Protein 8R5I (pdb70)

Secondary structure (DSSP, 8-state):
---GGGS--TTSS-TTHHHHHHHHHTGGGS-TT----GGGGS----HHHHHH-GGGGGGS-HHHHHHHHHHHHHHHHHHHH-SSPPS--EEEETTEEEEP---EEEETTS-SSPP----TTS-HHHHHHHHHHHHSBHHHHHHHTT--PPSSTTSPPPP-S-----------HHHHHT-S-B---S-TTS--BEETTEE-HHHHHHHHHHHHTB-TTTHHHHHHHTTHHHHHHHTT--GGGPPPP--BTTT-S-SHHHHHHHHHTTTTSPBPP-EETTEEE--HHHHHHHHHHHHSGGGHHHHHHH-TTS-EES-EEEEEE-TT--EEEEEE--TT--EE--GGGHHHHHHHHHHHHHHTTSPPP--PPPTTTT-EEHHHHHTS-HHHHHHHTTTEEEEEEEEETTEEEEEEHHHHHHTTPPPSEEEEEE-EETTEEHHHHHHHHHHHHHHPPPPPPPPP-S-----S--HHHHHHHHHHHHH--S--HHHHHHHHHHHHHHHHTT--SPPP---TTTHHHHHHHHHHHTT-EEEEEEEEETTEEEEEEEEES---HHHHHHHHHHHSSSHHHHHHHHHHTHHHHHHHHHHTT-/-GGG-THHHHHHHHHHHHHHHHHHHHHHHHHHHHHHHHHHTT-/---GGGS--TTSS-TTHHHHHHHHHTGGGS-TT----GGGGS----HHHHHH-GGGGGGS-HHHHHHHHHHHHHHHHHHHH-SSPPS--EEEETTEEEEP---EEEETTS-SSPP----TTS-HHHHHHHHHHHHSBHHHHHHHTT--PPSSTTPPPPP-S-----------HHHHHT-S-B---S-TTS--BEETTEE-HHHHHHHHHHHHTB-TTTHHHHHHHTTHHHHHHHTT--GGGPPPP--BTTT-S-SHHHHHIIIIITTTSPBPP-EETTEEE--HHHHHHHHHHHHSGGGHHHHHHH-TTS-EES-EEEEEE-TT--EEEEEE--TT--EE--GGGHHHHHHHHHHHHHHTTSPPP--PPPTTTT-EEHHHHHTS-HHHHHHHTTTEEEEEEEEETTEEEEEEHHHHHHTTPPPSEEEEEE-EETTEEHHHHHHHHHHHHHHPPPPPPPPP-S-----S--HHHHHHHHHHHHH--S--HHHHHHHHHHHHHHHHTT--SPPP---GGGHHHHHHHHHHHTT-EEEEEEEEETTEEEEEEEEES---HHHHHHHHHHHSSSHHHHHHHHHHTHHHHHHHHHHTT-/-GGG-THHHHHHHHHHHHHHHHHHHHHHHHHHHHHHHHHHTT-/---STTS--TTSS-TTHHHHHHHHHTGGGS-TT----GGGGS----HHHHHH-GGGGGGS-HHHHHHHHHHHHHHHHHHHH-SSPPS--EEEETTEEEEP---EEEETTS-SSPP----TTS-HHHHHHHHHHHHSBHHHHHHHTT--PPSSTTPPPPP-S-----------HHHHHT-S-B---S-TTS--BEETTEE-HHHHHHHHHHHTTB-TTTHHHHHHHTTHHHHHHHTT--GGGPPPP--BTTT-S-SHHHHHIIIIITTTSPBPP-EETTEEE--HHHHHHHHHHHHSGGGHHHHHHH-TTS-EES-EEEEEE-TT--EEEEEE--TT--EE--GGGHHHHHHHHHHHHHHTTSPPP--PPPTTTT-EEHHHHHTS-HHHHHHHTTTEEEEEEEEETTEEEEEEHHHHHHTTPPPSEEEEEE-EETTEEHHHHHHHHHHHHHHPPPPPPPPP-S-----S--HHHHHHHHHHHHH--S--HHHHHHHHHHHHHHHHTT--SPPP---TTTHHHHHHHHHHHTT-EEEEEEEEETTEEEEEEEEES---HHHHHHHHHHHSSSHHHHHHHHHHTHHHHHHHHHHTT-/-GGG-THHHHHHHHHHHHHHHHHHHHHHHHHHHHHHHHHHTT-

Radius of gyration: 40.92 Å; Cα contacts (8 Å, |Δi|>4): 3106; chains: 6; bounding box: 91×89×110 Å

Foldseek 3Di:
DDDDCPVPALAPDDFLVNVQCCLQPQQLVDALPDDQDPLLFAFDAFLQLCVLPVLLCLRHDVQQNQQLQQLLLVLCLLQVLDPDDRLDQWDQAAQDIGRHPDPDDDDPQWDPFDAPHQRVQGRDVRSVLVVCQAGGFVQSSCSNRSHDQFPDPLFDDWFDPDDDDRAFFRDDNSVVRHNRAFQPFPQPQDGQGADPNETDPVVLVLLLLLLLFFDPVCSVVSCVRRVNVVNCVVVVHDSVPDDRAPQAPVPHPACSNVLVCVQGPVVPTDTDWHHHPQWTFDDVQQVLQVRCQVHLVVCVVVVCVRVVPWDKAQWDWTFTAHPVRDTDIDIDHDPSTITTRDVVRSNSVVSVSVSSVVSVVGDGRHDDDRLASSNAFPVVVVVDDPSVVSVQSNFKQKKFWFDDPSGIGMHRPVSCVVVVTDGGHIGIGGDDHPSTGVSSLSNVLSVVLLPDDFDDAADADPDLQFLFAAPVLVVSLVVSLVVQADDDLLSLLSSSLSSSLSSNVVGPDGTDGHDPVCRVVCLVSSLRSSVWPWDWDFDCDPPDGDTFIATPPFLDPCVQLVSQCVSHPHSSSSSSSSRSSRSNSNVCNNRNRD/DVVPPPVVVVVVVVVVVVVVVVVVVVVVVVVVVVVVVVVVVVD/DDDDCPVPALAPDDFLVNVQCCLQPQQLVDALPDDQDPLLFAFDAFLQLCVLPVLLCLRHDVQQNQQLQQLLLVLCLLQVLDPDDRLDQWDQAAQDIGRHPDPDDDDPQWDPFDAPHQRVQGRDVRSVLVVCQAGGFVQSSCSNRSHDQFPDPLFDDWFDPDDDDRAFFRDDNSVVRHNRAFQPFPQPQDGQGADPNETDPVVLVLLLLLLLFFDPVCSVVSCVRRVNVVNCVVVVHDSVPDDRAPQAPVPHPACSNVLVCVQRNVVPTDTDWHHHPQWTFDDVQQVLQVRCQVHLVVCVVVVCVRVVPWDKAQWGWTFTAHPVRDTDIDIDHDPSTITTRPVVRSNSVVSVSVSSVVSVVGDGRHDDDRLASSNAFPVVVVVDDPSVVSVQSNFKQKKFWFDDPSGIGMHRPVSCVVVVTDGGHIGIGGDDHPSTGVSSLSNVLSVVLLPDDFDDAADADPDLQFLFAAPVLVVSLVVSLVVQADDDLLSLLSSSLSSSLSSNVVGPDGTDGHDPVCRVVVLVSSLRSSVWDWDWDFDCDPPDGDTFIATPPFLDPCVQLVSQCVSHPHSSSSSSSSRSSRSNSNVCNNRNRD/DQVPDPVVVVVVVVVVVVVVVVVVVVVVVVVVVVVVVVVVVVD/DDDDCPPPALAPDDFLVNVQCCLQPQQLVDALPDDQDPLLFAFDAFLQLCVLPVLLCLRHDVQQNQQLQQLLLVLCLLQVLDPDDRLDQWDQAAQDIGRHPDPDDDDPQWDPFDAPHQRVQGRDVRSVLVVCQAGGFVQSSCSNRSHDQFPDPLFDDWFDPDDDDRDFFRDNNSVVRHNRAFQPFPQPQDGQGADPNETDPVVLVLLLLLLLFFDPVCSVVSCVRRVNVVNCVVVVHDSVPDDRAPQEPVPHPACSNVLVCVQRNVVPTDTDWHHHPQWTFDDVQQVLQVRCQVHLVVCVVVVCVRVVPWDKAQWDWTFTAHPVRDTDIDIDHDPSTITTRDVVRSNSVVSVSVSSVVSVVGDGRHDDDRLASSNAFPVVVVVDDPSVVSVQSNFKQKKFWFDDPRGIGMHRPVSCVVVVTDGGHIGIGGDDHPSTGVSSLSNVLSVVLLPDDFDDAADADPDLQFLFAAPVLVVSLVVSLVVQADDDLLSLLSSSLSSSLSSNVVGPDGTDGHDPVCRVVSLVSSLRSSVWDWDWDFDCDPPDGDTFIATPPFLDPCVQLVSQCVSHPHSSSSSSSSRSSRSNSNVRNNRNRD/DVVPDVVVVVVVVVVVVVVVVVVVVVVVVVVVVVVVVVVVVVD

Nearest PDB structures (foldseek):
  8wd7-assembly1_A  TM=9.689E-01  e=3.823E-95  Vaccinia virus WR
  8v76-assembly1_A  TM=2.700E-01  e=3.165E+00  Homo sapiens
  8wd7-assembly1_A  TM=9.689E-01  e=2.471E-95  Vaccinia virus WR
  3evs-assembly1_B-2  TM=3.267E-01  e=3.677E+00  Homo sapiens
  8v76-assembly1_A  TM=2.706E-01  e=3.677E+00  Homo sapiens

Sequence (1911 aa):
MMPIKSIVTLDQLEDSEYLFRIVSTVLPHLCLDYKVCDQLKTTFVHPFDILLNNSLGSVTKQDELQAAISKLGINYLIDTTSRELKLFNVTLNAGNIDIINTPINISSETNPIINTHSFYDLPPFTQHLLNIRLTDTEYRARFIGGYIKPDGSDSMDVLAEKKYPDLNFDNTYLFNILYKDVINAPIKEFKAKIVNGVLSRQDFDNLIGVRQYITIQDRPRFDDAYNIADAARHYGVNLNTLPLPNVDLTTMPTYKHLIMFEQYFIYTYDRVDIYYNGNKMLFDDEIINFTISMRYQSLIPRLVDFFPDIPVNNNIVLHTRDPQNAAVNVTVALPNVQFVDINRNNKFFINFFNLLAKEQRSTAIKVTKSMFWDGMDYEEYKSKNLQDMMFINSTCYVFGLYNHNNTTYCSILSDIISAEKTPIRVCLLPRVVGGKTVTNLISETLKSISSMTIREFPRKDKSIMHIGLSETGFMRFFQLLRLMADKPHETAIKEVVMAYVGIKLGDKGSPYYIRKESYQDFIYLLFASMGFKVTTRRSIMGSNNISIISIRPRVTKQYIVATLMKTSCSKNEAEKLITSAFDLLNFMVSVSDFSEEKDPDTKKDEAIEIGLKSQESYYQRQLREQLARDNMTVASRMMPIKSIVTLDQLEDSEYLFRIVSTVLPHLCLDYKVCDQLKTTFVHPFDILLNNSLGSVTKQDELQAAISKLGINYLIDTTSRELKLFNVTLNAGNIDIINTPINISSETNPIINTHSFYDLPPFTQHLLNIRLTDTEYRARFIGGYIKPDGSDSMDVLAEKKYPDLNFDNTYLFNILYKDVINAPIKEFKAKIVNGVLSRQDFDNLIGVRQYITIQDRPRFDDAYNIADAARHYGVNLNTLPLPNVDLTTMPTYKHLIMFEQYFIYTYDRVDIYYNGNKMLFDDEIINFTISMRYQSLIPRLVDFFPDIPVNNNIVLHTRDPQNAAVNVTVALPNVQFVDINRNNKFFINFFNLLAKEQRSTAIKVTKSMFWDGMDYEEYKSKNLQDMMFINSTCYVFGLYNHNNTTYCSILSDIISAEKTPIRVCLLPRVVGGKTVTNLISETLKSISSMTIREFPRKDKSIMHIGLSETGFMRFFQLLRLMADKPHETAIKEVVMAYVGIKLGDKGSPYYIRKESYQDFIYLLFASMGFKVTTRRSIMGSNNISIISIRPRVTKQYIVATLMKTSCSKNEAEKLITSAFDLLNFMVSVSDFSEEKDPDTKKDEAIEIGLKSQESYYQRQLREQLARDNMTVASRMMPIKSIVTLDQLEDSEYLFRIVSTVLPHLCLDYKVCDQLKTTFVHPFDILLNNSLGSVTKQDELQAAISKLGINYLIDTTSRELKLFNVTLNAGNIDIINTPINISSETNPIINTHSFYDLPPFTQHLLNIRLTDTEYRARFIGGYIKPDGSDSMDVLAEKKYPDLNFDNTYLFNILYKDVINAPIKEFKAKIVNGVLSRQDFDNLIGVRQYITIQDRPRFDDAYNIADAARHYGVNLNTLPLPNVDLTTMPTYKHLIMFEQYFIYTYDRVDIYYNGNKMLFDDEIINFTISMRYQSLIPRLVDFFPDIPVNNNIVLHTRDPQNAAVNVTVALPNVQFVDINRNNKFFINFFNLLAKEQRSTAIKVTKSMFWDGMDYEEYKSKNLQDMMFINSTCYVFGLYNHNNTTYCSILSDIISAEKTPIRVCLLPRVVGGKTVTNLISETLKSISSMTIREFPRKDKSIMHIGLSETGFMRFFQLLRLMADKPHETAIKEVVMAYVGIKLGDKGSPYYIRKESYQDFIYLLFASMGFKVTTRRSIMGSNNISIISIRPRVTKQYIVATLMKTSCSKNEAEKLITSAFDLLNFMVSVSDFSEEKDPDTKKDEAIEIGLKSQESYYQRQLREQLARDNMTVASR

Structure (mmCIF, N/CA/C/O backbone):
data_8R5I
#
_entry.id   8R5I
#
_cell.length_a   1.00
_cell.length_b   1.00
_cell.length_c   1.00
_cell.angle_alpha   90.00
_cell.angle_beta   90.00
_cell.angle_gamma   90.00
#
_symmetry.space_group_name_H-M   'P 1'
#
loop_
_entity.id
_entity.type
_entity.pdbx_description
1 polymer 'Core protein A10'
2 polymer 'Core protein A4'
#
loop_
_atom_site.group_PDB
_atom_site.id
_atom_site.type_symbol
_atom_site.label_atom_id
_atom_site.label_alt_id
_atom_site.label_comp_id
_atom_site.label_asym_id
_atom_site.label_entity_id
_atom_site.label_seq_id
_atom_site.pdbx_PDB_ins_code
_atom_site.Cartn_x
_atom_site.Cartn_y
_atom_site.Cartn_z
_atom_site.occupancy
_atom_site.B_iso_or_equiv
_atom_site.auth_seq_id
_atom_site.auth_comp_id
_atom_site.auth_asym_id
_atom_site.auth_atom_id
_atom_site.pdbx_PDB_model_num
ATOM 1 N N . MET A 1 1 ? 144.162 139.447 129.691 1 897.55 1 MET A N 1
ATOM 2 C CA . MET A 1 1 ? 143.231 139.963 130.732 1 897.33 1 MET A CA 1
ATOM 3 C C . MET A 1 1 ? 143.975 140.108 132.07 1 841.25 1 MET A C 1
ATOM 4 O O . MET A 1 1 ? 144.101 139.152 132.837 1 796.97 1 MET A O 1
ATOM 9 N N . MET A 1 2 ? 144.455 141.349 132.316 1 829.17 2 MET A N 1
ATOM 10 C CA . MET A 1 2 ? 145.326 141.746 133.421 1 826.29 2 MET A CA 1
ATOM 11 C C . MET A 1 2 ? 144.561 141.802 134.763 1 839.32 2 MET A C 1
ATOM 12 O O . MET A 1 2 ? 143.329 141.824 134.78 1 827.98 2 MET A O 1
ATOM 17 N N . PRO A 1 3 ? 145.234 141.79 135.951 1 877.43 3 PRO A N 1
ATOM 18 C CA . PRO A 1 3 ? 144.542 141.931 137.244 1 891.3 3 PRO A CA 1
ATOM 19 C C . PRO A 1 3 ? 144.09 143.334 137.652 1 906.52 3 PRO A C 1
ATOM 20 O O . PRO A 1 3 ? 144.551 144.33 137.11 1 909.24 3 PRO A O 1
ATOM 24 N N . ILE A 1 4 ? 143.191 143.412 138.646 1 959.32 4 ILE A N 1
ATOM 25 C CA . ILE A 1 4 ? 142.301 144.568 138.756 1 999 4 ILE A CA 1
ATOM 26 C C . ILE A 1 4 ? 142.951 145.7 139.488 1 999 4 ILE A C 1
ATOM 27 O O . ILE A 1 4 ? 142.701 146.851 139.159 1 999 4 ILE A O 1
ATOM 32 N N . LYS A 1 5 ? 143.572 145.359 140.602 1 999 5 LYS A N 1
ATOM 33 C CA . LYS A 1 5 ? 143.823 146.426 141.533 1 999 5 LYS A CA 1
ATOM 34 C C . LYS A 1 5 ? 145.055 147.148 140.93 1 999 5 LYS A C 1
ATOM 35 O O . LYS A 1 5 ? 145.617 148.035 141.539 1 999 5 LYS A O 1
ATOM 41 N N . SER A 1 6 ? 145.362 146.963 139.625 1 999 6 SER A N 1
ATOM 42 C CA . SER A 1 6 ? 146.599 147.48 139.026 1 999 6 SER A CA 1
ATOM 43 C C . SER A 1 6 ? 146.503 148.955 138.614 1 999 6 SER A C 1
ATOM 44 O O . SER A 1 6 ? 147.534 149.612 138.512 1 999 6 SER A O 1
ATOM 47 N N . ILE A 1 7 ? 145.308 149.509 138.376 1 999 7 ILE A N 1
ATOM 48 C CA . ILE A 1 7 ? 145.237 150.942 138.175 1 999 7 ILE A CA 1
ATOM 49 C C . ILE A 1 7 ? 145.264 151.554 139.576 1 999 7 ILE A C 1
ATOM 50 O O . ILE A 1 7 ? 144.214 151.849 140.129 1 999 7 ILE A O 1
ATOM 55 N N . VAL A 1 8 ? 146.466 151.74 140.155 1 999 8 VAL A N 1
ATOM 56 C CA . VAL A 1 8 ? 146.611 152.431 141.437 1 999 8 VAL A CA 1
ATOM 57 C C . VAL A 1 8 ? 145.812 153.747 141.342 1 999 8 VAL A C 1
ATOM 58 O O . VAL A 1 8 ? 145.748 154.402 140.29 1 999 8 VAL A O 1
ATOM 62 N N . THR A 1 9 ? 145.097 154.094 142.42 1 571.67 9 THR A N 1
ATOM 63 C CA . THR A 1 9 ? 144.445 155.39 142.479 1 334.79 9 THR A CA 1
ATOM 64 C C . THR A 1 9 ? 145.525 156.459 142.594 1 302.53 9 THR A C 1
ATOM 65 O O . THR A 1 9 ? 146.614 156.155 143.054 1 276.03 9 THR A O 1
ATOM 69 N N . LEU A 1 10 ? 145.161 157.71 142.278 1 353.07 10 LEU A N 1
ATOM 70 C CA . LEU A 1 10 ? 146.002 158.917 142.284 1 437.62 10 LEU A CA 1
ATOM 71 C C . LEU A 1 10 ? 146.708 159.167 143.647 1 377.61 10 LEU A C 1
ATOM 72 O O . LEU A 1 10 ? 147.364 160.212 143.826 1 408.29 10 LEU A O 1
ATOM 77 N N . ASP A 1 11 ? 146.764 158.129 144.524 1 306.95 11 ASP A N 1
ATOM 78 C CA . ASP A 1 11 ? 146.873 158.264 145.979 1 273.11 11 ASP A CA 1
ATOM 79 C C . ASP A 1 11 ? 147.8 157.254 146.691 1 214.16 11 ASP A C 1
ATOM 80 O O . ASP A 1 11 ? 148.035 157.427 147.89 1 189.46 11 ASP A O 1
ATOM 85 N N . GLN A 1 12 ? 148.388 156.247 145.997 1 188.85 12 GLN A N 1
ATOM 86 C CA . GLN A 1 12 ? 149.17 155.193 146.666 1 181.3 12 GLN A CA 1
ATOM 87 C C . GLN A 1 12 ? 150.668 155.08 146.256 1 229.73 12 GLN A C 1
ATOM 88 O O . GLN A 1 12 ? 151.344 154.16 146.722 1 225.94 12 GLN A O 1
ATOM 94 N N . LEU A 1 13 ? 151.249 155.984 145.432 1 300.07 13 LEU A N 1
ATOM 95 C CA . LEU A 1 13 ? 152.688 156.007 145.11 1 352.26 13 LEU A CA 1
ATOM 96 C C . LEU A 1 13 ? 153.53 156.886 146.044 1 341.62 13 LEU A C 1
ATOM 97 O O . LEU A 1 13 ? 153.068 157.422 147.054 1 351.39 13 LEU A O 1
ATOM 102 N N . GLU A 1 14 ? 154.811 156.992 145.645 1 316.45 14 GLU A N 1
ATOM 103 C CA . GLU A 1 14 ? 155.785 157.981 146.089 1 295.09 14 GLU A CA 1
ATOM 104 C C . GLU A 1 14 ? 155.695 159.279 145.262 1 309.74 14 GLU A C 1
ATOM 105 O O . GLU A 1 14 ? 154.927 159.363 144.306 1 318.71 14 GLU A O 1
ATOM 111 N N . ASP A 1 15 ? 156.536 160.275 145.607 1 326.71 15 ASP A N 1
ATOM 112 C CA . ASP A 1 15 ? 156.459 161.637 145.072 1 346.72 15 ASP A CA 1
ATOM 113 C C . ASP A 1 15 ? 156.832 161.735 143.585 1 380.8 15 ASP A C 1
ATOM 114 O O . ASP A 1 15 ? 156.101 162.365 142.821 1 388.11 15 ASP A O 1
ATOM 119 N N . SER A 1 16 ? 157.959 161.143 143.158 1 422.08 16 SER A N 1
ATOM 120 C CA . SER A 1 16 ? 158.491 161.337 141.807 1 459.45 16 SER A CA 1
ATOM 121 C C . SER A 1 16 ? 157.527 160.811 140.732 1 511.88 16 SER A C 1
ATOM 122 O O . SER A 1 16 ? 157.311 161.421 139.675 1 520.3 16 SER A O 1
ATOM 125 N N . GLU A 1 17 ? 156.897 159.676 141.049 1 568.25 17 GLU A N 1
ATOM 126 C CA . GLU A 1 17 ? 155.998 158.965 140.152 1 620.55 17 GLU A CA 1
ATOM 127 C C . GLU A 1 17 ? 154.606 159.618 140.197 1 672.31 17 GLU A C 1
ATOM 128 O O . GLU A 1 17 ? 153.997 159.794 139.136 1 672.6 17 GLU A O 1
ATOM 134 N N . TYR A 1 18 ? 154.173 160.098 141.386 1 732.58 18 TYR A N 1
ATOM 135 C CA . TYR A 1 18 ? 153.139 161.132 141.525 1 789.6 18 TYR A CA 1
ATOM 136 C C . TYR A 1 18 ? 153.523 162.502 140.916 1 693.46 18 TYR A C 1
ATOM 137 O O . TYR A 1 18 ? 152.73 163.437 140.866 1 720.36 18 TYR A O 1
ATOM 146 N N . LEU A 1 19 ? 154.71 162.734 140.393 1 565.86 19 LEU A N 1
ATOM 147 C CA . LEU A 1 19 ? 154.821 163.91 139.545 1 471.25 19 LEU A CA 1
ATOM 148 C C . LEU A 1 19 ? 154.576 163.511 138.092 1 454.9 19 LEU A C 1
ATOM 149 O O . LEU A 1 19 ? 153.978 164.262 137.308 1 446.56 19 LEU A O 1
ATOM 154 N N . PHE A 1 20 ? 154.949 162.269 137.779 1 438.59 20 PHE A N 1
ATOM 155 C CA . PHE A 1 20 ? 154.896 161.778 136.416 1 419.18 20 PHE A CA 1
ATOM 156 C C . PHE A 1 20 ? 153.471 161.82 135.837 1 443.44 20 PHE A C 1
ATOM 157 O O . PHE A 1 20 ? 153.272 162.41 134.772 1 421.5 20 PHE A O 1
ATOM 165 N N . ARG A 1 21 ? 152.447 161.282 136.519 1 501.31 21 ARG A N 1
ATOM 166 C CA . ARG A 1 21 ? 151.07 161.393 136.008 1 561.15 21 ARG A CA 1
ATOM 167 C C . ARG A 1 21 ? 150.59 162.845 135.949 1 515.72 21 ARG A C 1
ATOM 168 O O . ARG A 1 21 ? 149.748 163.127 135.111 1 532.09 21 ARG A O 1
ATOM 176 N N . ILE A 1 22 ? 151.088 163.777 136.773 1 449.67 22 ILE A N 1
ATOM 177 C CA . ILE A 1 22 ? 150.631 165.151 136.629 1 383.33 22 ILE A CA 1
ATOM 178 C C . ILE A 1 22 ? 151.122 165.663 135.275 1 344.19 22 ILE A C 1
ATOM 179 O O . ILE A 1 22 ? 150.343 166.162 134.465 1 328.86 22 ILE A O 1
ATOM 184 N N . VAL A 1 23 ? 152.408 165.414 135.013 1 320.23 23 VAL A N 1
ATOM 185 C CA . VAL A 1 23 ? 153.126 165.813 133.809 1 306.2 23 VAL A CA 1
ATOM 186 C C . VAL A 1 23 ? 152.629 165.091 132.545 1 305.54 23 VAL A C 1
ATOM 187 O O . VAL A 1 23 ? 152.731 165.648 131.45 1 291.11 23 VAL A O 1
ATOM 191 N N . SER A 1 24 ? 152.099 163.859 132.664 1 325.88 24 SER A N 1
ATOM 192 C CA . SER A 1 24 ? 151.687 163.07 131.5 1 347.29 24 SER A CA 1
ATOM 193 C C . SER A 1 24 ? 150.158 162.906 131.394 1 425.2 24 SER A C 1
ATOM 194 O O . SER A 1 24 ? 149.655 162.625 130.3 1 470.23 24 SER A O 1
ATOM 197 N N . THR A 1 25 ? 149.398 163.109 132.493 1 475.95 25 THR A N 1
ATOM 198 C CA . THR A 1 25 ? 147.961 162.812 132.51 1 503.84 25 THR A CA 1
ATOM 199 C C . THR A 1 25 ? 147.109 163.954 133.096 1 472.18 25 THR A C 1
ATOM 200 O O . THR A 1 25 ? 145.938 163.746 133.409 1 487.59 25 THR A O 1
ATOM 204 N N . VAL A 1 26 ? 147.671 165.16 133.244 1 403.24 26 VAL A N 1
ATOM 205 C CA . VAL A 1 26 ? 146.886 166.367 133.476 1 342.4 26 VAL A CA 1
ATOM 206 C C . VAL A 1 26 ? 147.405 167.432 132.508 1 303.95 26 VAL A C 1
ATOM 207 O O . VAL A 1 26 ? 146.67 167.905 131.64 1 315.63 26 VAL A O 1
ATOM 211 N N . LEU A 1 27 ? 148.714 167.699 132.579 1 261.24 27 LEU A N 1
ATOM 212 C CA . LEU A 1 27 ? 149.306 168.87 131.957 1 234.84 27 LEU A CA 1
ATOM 213 C C . LEU A 1 27 ? 149.153 168.868 130.423 1 267.63 27 LEU A C 1
ATOM 214 O O . LEU A 1 27 ? 148.789 169.904 129.881 1 272.62 27 LEU A O 1
ATOM 219 N N . PRO A 1 28 ? 149.373 167.775 129.639 1 320.31 28 PRO A N 1
ATOM 220 C CA . PRO A 1 28 ? 149.19 167.821 128.183 1 359.39 28 PRO A CA 1
ATOM 221 C C . PRO A 1 28 ? 147.778 168.061 127.633 1 420.47 28 PRO A C 1
ATOM 222 O O . PRO A 1 28 ? 147.665 168.452 126.475 1 419.18 28 PRO A O 1
ATOM 226 N N . HIS A 1 29 ? 146.721 167.894 128.451 1 492.87 29 HIS A N 1
ATOM 227 C CA . HIS A 1 29 ? 145.352 168.212 128.052 1 544.45 29 HIS A CA 1
ATOM 228 C C . HIS A 1 29 ? 144.914 169.617 128.493 1 658.1 29 HIS A C 1
ATOM 229 O O . HIS A 1 29 ? 143.92 170.133 127.98 1 671.11 29 HIS A O 1
ATOM 236 N N . LEU A 1 30 ? 145.632 170.249 129.433 1 782.98 30 LEU A N 1
ATOM 237 C CA . LEU A 1 30 ? 145.377 171.646 129.767 1 884 30 LEU A CA 1
ATOM 238 C C . LEU A 1 30 ? 145.946 172.563 128.68 1 821.58 30 LEU A C 1
ATOM 239 O O . LEU A 1 30 ? 147.123 172.486 128.332 1 834.82 30 LEU A O 1
ATOM 244 N N . CYS A 1 31 ? 145.105 173.469 128.174 1 732.67 31 CYS A N 1
ATOM 245 C CA . CYS A 1 31 ? 145.573 174.574 127.351 1 659.37 31 CYS A CA 1
ATOM 246 C C . CYS A 1 31 ? 146.305 175.596 128.24 1 535.1 31 CYS A C 1
ATOM 247 O O . CYS A 1 31 ? 145.97 175.742 129.418 1 508.95 31 CYS A O 1
ATOM 250 N N . LEU A 1 32 ? 147.275 176.344 127.673 1 444.96 32 LEU A N 1
ATOM 251 C CA . LEU A 1 32 ? 148.146 177.236 128.44 1 387.2 32 LEU A CA 1
ATOM 252 C C . LEU A 1 32 ? 147.357 178.325 129.182 1 377.17 32 LEU A C 1
ATOM 253 O O . LEU A 1 32 ? 147.855 178.894 130.156 1 351.59 32 LEU A O 1
ATOM 258 N N . ASP A 1 33 ? 146.123 178.613 128.73 1 399.83 33 ASP A N 1
ATOM 259 C CA . ASP A 1 33 ? 145.287 179.668 129.295 1 427.33 33 ASP A CA 1
ATOM 260 C C . ASP A 1 33 ? 144.432 179.192 130.484 1 370.81 33 ASP A C 1
ATOM 261 O O . ASP A 1 33 ? 143.763 180.006 131.128 1 356.3 33 ASP A O 1
ATOM 266 N N . TYR A 1 34 ? 144.488 177.896 130.827 1 346.27 34 TYR A N 1
ATOM 267 C CA . TYR A 1 34 ? 143.658 177.349 131.897 1 351.57 34 TYR A CA 1
ATOM 268 C C . TYR A 1 34 ? 144.002 177.968 133.269 1 269.21 34 TYR A C 1
ATOM 269 O O . TYR A 1 34 ? 145.131 177.875 133.759 1 234.64 34 TYR A O 1
ATOM 278 N N . LYS A 1 35 ? 142.989 178.572 133.922 1 238.38 35 LYS A N 1
ATOM 279 C CA . LYS A 1 35 ? 143.129 179.116 135.264 1 228.76 35 LYS A CA 1
ATOM 280 C C . LYS A 1 35 ? 142.803 178.087 136.343 1 220.02 35 LYS A C 1
ATOM 281 O O . LYS A 1 35 ? 141.646 177.721 136.566 1 214.92 35 LYS A O 1
ATOM 287 N N . VAL A 1 36 ? 143.847 177.682 137.074 1 228.88 36 VAL A N 1
ATOM 288 C CA . VAL A 1 36 ? 143.682 176.929 138.309 1 248.73 36 VAL A CA 1
ATOM 289 C C . VAL A 1 36 ? 142.955 177.803 139.335 1 230.79 36 VAL A C 1
ATOM 290 O O . VAL A 1 36 ? 143.301 178.97 139.505 1 216.25 36 VAL A O 1
ATOM 294 N N . CYS A 1 37 ? 141.983 177.218 140.051 1 228.66 37 CYS A N 1
ATOM 295 C CA . CYS A 1 37 ? 141.312 177.889 141.155 1 227.36 37 CYS A CA 1
ATOM 296 C C . CYS A 1 37 ? 142.322 178.288 142.239 1 302.58 37 CYS A C 1
ATOM 297 O O . CYS A 1 37 ? 143.154 177.49 142.674 1 322.58 37 CYS A O 1
ATOM 300 N N . ASP A 1 38 ? 142.217 179.536 142.711 1 383.09 38 ASP A N 1
ATOM 301 C CA . ASP A 1 38 ? 143.145 180.088 143.686 1 461.01 38 ASP A CA 1
ATOM 302 C C . ASP A 1 38 ? 143.047 179.38 145.042 1 421.59 38 ASP A C 1
ATOM 303 O O . ASP A 1 38 ? 144.078 179.168 145.683 1 438.24 38 ASP A O 1
ATOM 308 N N . GLN A 1 39 ? 141.837 179.012 145.496 1 345.78 39 GLN A N 1
ATOM 309 C CA . GLN A 1 39 ? 141.692 178.308 146.765 1 284.45 39 GLN A CA 1
ATOM 310 C C . GLN A 1 39 ? 142.5 177.011 146.792 1 269.57 39 GLN A C 1
ATOM 311 O O . GLN A 1 39 ? 142.943 176.571 147.856 1 244.88 39 GLN A O 1
ATOM 317 N N . LEU A 1 40 ? 142.686 176.4 145.617 1 285.41 40 LEU A N 1
ATOM 318 C CA . LEU A 1 40 ? 143.414 175.143 145.532 1 302.52 40 LEU A CA 1
ATOM 319 C C . LEU A 1 40 ? 144.942 175.339 145.536 1 298.08 40 LEU A C 1
ATOM 320 O O . LEU A 1 40 ? 145.662 174.343 145.6 1 313.53 40 LEU A O 1
ATOM 325 N N . LYS A 1 41 ? 145.469 176.582 145.506 1 271.41 41 LYS A N 1
ATOM 326 C CA . LYS A 1 41 ? 146.915 176.823 145.431 1 244.48 41 LYS A CA 1
ATOM 327 C C . LYS A 1 41 ? 147.612 176.718 146.795 1 202.23 41 LYS A C 1
ATOM 328 O O . LYS A 1 41 ? 148.818 176.479 146.847 1 180.87 41 LYS A O 1
ATOM 334 N N . THR A 1 42 ? 146.854 176.85 147.893 1 187.35 42 THR A N 1
ATOM 335 C CA . THR A 1 42 ? 147.278 176.417 149.223 1 188.13 42 THR A CA 1
ATOM 336 C C . THR A 1 42 ? 146.652 175.061 149.564 1 247.46 42 THR A C 1
ATOM 337 O O . THR A 1 42 ? 145.721 174.626 148.891 1 254.35 42 THR A O 1
ATOM 341 N N . THR A 1 43 ? 147.143 174.393 150.624 1 318.5 43 THR A N 1
ATOM 342 C CA . THR A 1 43 ? 146.526 173.165 151.127 1 376.04 43 THR A CA 1
ATOM 343 C C . THR A 1 43 ? 146.53 173.152 152.66 1 376.93 43 THR A C 1
ATOM 344 O O . THR A 1 43 ? 147.305 173.875 153.275 1 415.38 43 THR A O 1
ATOM 348 N N . PHE A 1 44 ? 145.675 172.317 153.28 1 328.98 44 PHE A N 1
ATOM 349 C CA . PHE A 1 44 ? 145.685 172.139 154.729 1 275.27 44 PHE A CA 1
ATOM 350 C C . PHE A 1 44 ? 146.854 171.237 155.157 1 270.46 44 PHE A C 1
ATOM 351 O O . PHE A 1 44 ? 147.128 170.219 154.524 1 271.68 44 PHE A O 1
ATOM 359 N N . VAL A 1 45 ? 147.545 171.622 156.247 1 252.23 45 VAL A N 1
ATOM 360 C CA . VAL A 1 45 ? 148.488 170.764 156.96 1 232.57 45 VAL A CA 1
ATOM 361 C C . VAL A 1 45 ? 148.219 170.945 158.453 1 219.92 45 VAL A C 1
ATOM 362 O O . VAL A 1 45 ? 147.991 172.065 158.907 1 211.17 45 VAL A O 1
ATOM 366 N N . HIS A 1 46 ? 148.248 169.844 159.213 1 219.3 46 HIS A N 1
ATOM 367 C CA . HIS A 1 46 ? 147.888 169.876 160.623 1 219.04 46 HIS A CA 1
ATOM 368 C C . HIS A 1 46 ? 148.89 170.711 161.431 1 210.98 46 HIS A C 1
ATOM 369 O O . HIS A 1 46 ? 150.098 170.508 161.317 1 216.19 46 HIS A O 1
ATOM 376 N N . PRO A 1 47 ? 148.432 171.668 162.281 1 212.27 47 PRO A N 1
ATOM 377 C CA . PRO A 1 47 ? 149.325 172.528 163.065 1 226.11 47 PRO A CA 1
ATOM 378 C C . PRO A 1 47 ? 150.482 171.847 163.797 1 265.21 47 PRO A C 1
ATOM 379 O O . PRO A 1 47 ? 151.578 172.402 163.81 1 273.82 47 PRO A O 1
ATOM 383 N N . PHE A 1 48 ? 150.263 170.642 164.351 1 311.79 48 PHE A N 1
ATOM 384 C CA . PHE A 1 48 ? 151.313 169.884 165.024 1 355.58 48 PHE A CA 1
ATOM 385 C C . PHE A 1 48 ? 152.515 169.611 164.105 1 461.27 48 PHE A C 1
ATOM 386 O O . PHE A 1 48 ? 153.673 169.77 164.526 1 468.9 48 PHE A O 1
ATOM 394 N N . ASP A 1 49 ? 152.243 169.202 162.852 1 592.86 49 ASP A N 1
ATOM 395 C CA . ASP A 1 49 ? 153.281 168.97 161.853 1 711.53 49 ASP A CA 1
ATOM 396 C C . ASP A 1 49 ? 154.146 170.229 161.688 1 658.39 49 ASP A C 1
ATOM 397 O O . ASP A 1 49 ? 155.378 170.148 161.615 1 668.68 49 ASP A O 1
ATOM 402 N N . ILE A 1 50 ? 153.499 171.405 161.693 1 575.39 50 ILE A N 1
ATOM 403 C CA . ILE A 1 50 ? 154.158 172.677 161.424 1 513.35 50 ILE A CA 1
ATOM 404 C C . ILE A 1 50 ? 154.884 173.217 162.667 1 509.03 50 ILE A C 1
ATOM 405 O O . ILE A 1 50 ? 155.989 173.743 162.541 1 525.12 50 ILE A O 1
ATOM 410 N N . LEU A 1 51 ? 154.31 173.073 163.876 1 482.74 51 LEU A N 1
ATOM 411 C CA . LEU A 1 51 ? 154.974 173.501 165.108 1 454.2 51 LEU A CA 1
ATOM 412 C C . LEU A 1 51 ? 156.3 172.762 165.309 1 328.74 51 LEU A C 1
ATOM 413 O O . LEU A 1 51 ? 157.279 173.349 165.772 1 290.2 51 LEU A O 1
ATOM 418 N N . LEU A 1 52 ? 156.335 171.478 164.935 1 252.71 52 LEU A N 1
ATOM 419 C CA . LEU A 1 52 ? 157.549 170.68 164.999 1 207.26 52 LEU A CA 1
ATOM 420 C C . LEU A 1 52 ? 158.443 170.91 163.77 1 208.01 52 LEU A C 1
ATOM 421 O O . LEU A 1 52 ? 159.667 170.881 163.902 1 169.93 52 LEU A O 1
ATOM 426 N N . ASN A 1 53 ? 157.845 171.154 162.588 1 265.09 53 ASN A N 1
ATOM 427 C CA . ASN A 1 53 ? 158.587 171.39 161.353 1 325.31 53 ASN A CA 1
ATOM 428 C C . ASN A 1 53 ? 157.965 172.558 160.571 1 446.32 53 ASN A C 1
ATOM 429 O O . ASN A 1 53 ? 157.125 172.363 159.692 1 483.84 53 ASN A O 1
ATOM 434 N N . ASN A 1 54 ? 158.451 173.779 160.843 1 569.88 54 ASN A N 1
ATOM 435 C CA . ASN A 1 54 ? 157.869 175.021 160.344 1 675.24 54 ASN A CA 1
ATOM 436 C C . ASN A 1 54 ? 157.826 175.071 158.808 1 685.24 54 ASN A C 1
ATOM 437 O O . ASN A 1 54 ? 156.941 175.716 158.241 1 713.71 54 ASN A O 1
ATOM 442 N N . SER A 1 55 ? 158.738 174.356 158.121 1 626.29 55 SER A N 1
ATOM 443 C CA . SER A 1 55 ? 158.808 174.326 156.658 1 545.1 55 SER A CA 1
ATOM 444 C C . SER A 1 55 ? 157.496 173.852 156.019 1 479.23 55 SER A C 1
ATOM 445 O O . SER A 1 55 ? 157.131 174.297 154.93 1 447.57 55 SER A O 1
ATOM 448 N N . LEU A 1 56 ? 156.77 172.96 156.704 1 440 56 LEU A N 1
ATOM 449 C CA . LEU A 1 56 ? 155.504 172.438 156.205 1 409.32 56 LEU A CA 1
ATOM 450 C C . LEU A 1 56 ? 154.418 173.52 156.156 1 352.26 56 LEU A C 1
ATOM 451 O O . LEU A 1 56 ? 153.444 173.381 155.418 1 318.07 56 LEU A O 1
ATOM 456 N N . GLY A 1 57 ? 154.587 174.603 156.927 1 339.26 57 GLY A N 1
ATOM 457 C CA . GLY A 1 57 ? 153.686 175.745 156.874 1 334.23 57 GLY A CA 1
ATOM 458 C C . GLY A 1 57 ? 153.642 176.415 155.5 1 338.73 57 GLY A C 1
ATOM 459 O O . GLY A 1 57 ? 152.644 177.044 155.168 1 354.55 57 GLY A O 1
ATOM 460 N N . SER A 1 58 ? 154.691 176.235 154.682 1 338.86 58 SER A N 1
ATOM 461 C CA . SER A 1 58 ? 154.871 176.936 153.413 1 341.96 58 SER A CA 1
ATOM 462 C C . SER A 1 58 ? 153.722 176.718 152.418 1 329.68 58 SER A C 1
ATOM 463 O O . SER A 1 58 ? 153.372 177.64 151.68 1 348.53 58 SER A O 1
ATOM 466 N N . VAL A 1 59 ? 153.13 175.516 152.385 1 298.46 59 VAL A N 1
ATOM 467 C CA . VAL A 1 59 ? 152.056 175.208 151.444 1 285.04 59 VAL A CA 1
ATOM 468 C C . VAL A 1 59 ? 150.676 175.624 151.965 1 364.64 59 VAL A C 1
ATOM 469 O O . VAL A 1 59 ? 149.679 175.523 151.239 1 365.96 59 VAL A O 1
ATOM 473 N N . THR A 1 60 ? 150.607 176.077 153.226 1 468.82 60 THR A N 1
ATOM 474 C CA . THR A 1 60 ? 149.347 176.422 153.87 1 554.6 60 THR A CA 1
ATOM 475 C C . THR A 1 60 ? 149.022 177.909 153.718 1 539.47 60 THR A C 1
ATOM 476 O O . THR A 1 60 ? 149.88 178.746 153.442 1 564.84 60 THR A O 1
ATOM 480 N N . LYS A 1 61 ? 147.741 178.209 153.938 1 474.99 61 LYS A N 1
ATOM 481 C CA . LYS A 1 61 ? 147.245 179.567 154.053 1 412.48 61 LYS A CA 1
ATOM 482 C C . LYS A 1 61 ? 147.497 180.066 155.478 1 505.04 61 LYS A C 1
ATOM 483 O O . LYS A 1 61 ? 146.903 179.544 156.416 1 539.58 61 LYS A O 1
ATOM 489 N N . GLN A 1 62 ? 148.364 181.085 155.644 1 567.03 62 GLN A N 1
ATOM 490 C CA . GLN A 1 62 ? 148.857 181.532 156.952 1 592.68 62 GLN A CA 1
ATOM 491 C C . GLN A 1 62 ? 147.715 181.836 157.934 1 657.06 62 GLN A C 1
ATOM 492 O O . GLN A 1 62 ? 147.774 181.441 159.105 1 678.64 62 GLN A O 1
ATOM 498 N N . ASP A 1 63 ? 146.673 182.533 157.46 1 674.68 63 ASP A N 1
ATOM 499 C CA . ASP A 1 63 ? 145.565 182.992 158.294 1 657.89 63 ASP A CA 1
ATOM 500 C C . ASP A 1 63 ? 144.699 181.829 158.802 1 585.04 63 ASP A C 1
ATOM 501 O O . ASP A 1 63 ? 144.13 181.911 159.894 1 594.27 63 ASP A O 1
ATOM 506 N N . GLU A 1 64 ? 144.607 180.733 158.03 1 486.15 64 GLU A N 1
ATOM 507 C CA . GLU A 1 64 ? 143.935 179.511 158.462 1 404.96 64 GLU A CA 1
ATOM 508 C C . GLU A 1 64 ? 144.818 178.763 159.475 1 445.02 64 GLU A C 1
ATOM 509 O O . GLU A 1 64 ? 144.312 178.22 160.46 1 458.03 64 GLU A O 1
ATOM 515 N N . LEU A 1 65 ? 146.146 178.77 159.259 1 452.54 65 LEU A N 1
ATOM 516 C CA . LEU A 1 65 ? 147.118 178.107 160.131 1 429.73 65 LEU A CA 1
ATOM 517 C C . LEU A 1 65 ? 147.183 178.742 161.527 1 381.74 65 LEU A C 1
ATOM 518 O O . LEU A 1 65 ? 147.047 178.032 162.521 1 369.95 65 LEU A O 1
ATOM 523 N N . GLN A 1 66 ? 147.386 180.065 161.625 1 327.57 66 GLN A N 1
ATOM 524 C CA . GLN A 1 66 ? 147.46 180.747 162.915 1 280.11 66 GLN A CA 1
ATOM 525 C C . GLN A 1 66 ? 146.179 180.531 163.721 1 267.78 66 GLN A C 1
ATOM 526 O O . GLN A 1 66 ? 146.213 180.302 164.932 1 246.73 66 GLN A O 1
ATOM 532 N N . ALA A 1 67 ? 145.046 180.58 163.018 1 274.13 67 ALA A N 1
ATOM 533 C CA . ALA A 1 67 ? 143.741 180.325 163.599 1 275.26 67 ALA A CA 1
ATOM 534 C C . ALA A 1 67 ? 143.653 178.902 164.16 1 249.92 67 ALA A C 1
ATOM 535 O O . ALA A 1 67 ? 143.281 178.713 165.317 1 251.94 67 ALA A O 1
ATOM 537 N N . ALA A 1 68 ? 144.036 177.909 163.349 1 213.49 68 ALA A N 1
ATOM 538 C CA . ALA A 1 68 ? 144.034 176.512 163.754 1 176.36 68 ALA A CA 1
ATOM 539 C C . ALA A 1 68 ? 144.942 176.279 164.972 1 140.26 68 ALA A C 1
ATOM 540 O O . ALA A 1 68 ? 144.522 175.581 165.888 1 134.62 68 ALA A O 1
ATOM 542 N N . ILE A 1 69 ? 146.135 176.904 165.042 1 103.33 69 ILE A N 1
ATOM 543 C CA . ILE A 1 69 ? 147.051 176.797 166.186 1 69.41 69 ILE A CA 1
ATOM 544 C C . ILE A 1 69 ? 146.351 177.229 167.478 1 45.7 69 ILE A C 1
ATOM 545 O O . ILE A 1 69 ? 146.281 176.469 168.448 1 35.39 69 ILE A O 1
ATOM 550 N N . SER A 1 70 ? 145.793 178.442 167.484 1 39.97 70 SER A N 1
ATOM 551 C CA . SER A 1 70 ? 145.087 178.961 168.643 1 48.8 70 SER A CA 1
ATOM 552 C C . SER A 1 70 ? 143.862 178.108 168.993 1 90.9 70 SER A C 1
ATOM 553 O O . SER A 1 70 ? 143.608 177.83 170.167 1 91.78 70 SER A O 1
ATOM 556 N N . LYS A 1 71 ? 143.114 177.645 167.982 1 131.28 71 LYS A N 1
ATOM 557 C CA . LYS A 1 71 ? 141.906 176.858 168.203 1 158.78 71 LYS A CA 1
ATOM 558 C C . LYS A 1 71 ? 142.221 175.486 168.807 1 153.16 71 LYS A C 1
ATOM 559 O O . LYS A 1 71 ? 141.583 175.084 169.785 1 158.85 71 LYS A O 1
ATOM 565 N N . LEU A 1 72 ? 143.184 174.759 168.22 1 139.83 72 LEU A N 1
ATOM 566 C CA . LEU A 1 72 ? 143.632 173.486 168.768 1 129.67 72 LEU A CA 1
ATOM 567 C C . LEU A 1 72 ? 144.05 173.657 170.229 1 118.69 72 LEU A C 1
ATOM 568 O O . LEU A 1 72 ? 143.665 172.847 171.071 1 115.81 72 LEU A O 1
ATOM 573 N N . GLY A 1 73 ? 144.824 174.713 170.524 1 112.41 73 GLY A N 1
ATOM 574 C CA . GLY A 1 73 ? 145.237 175.021 171.885 1 110.32 73 GLY A CA 1
ATOM 575 C C . GLY A 1 73 ? 144.071 174.987 172.877 1 114.94 73 GLY A C 1
ATOM 576 O O . GLY A 1 73 ? 144.163 174.361 173.93 1 111.1 73 GLY A O 1
ATOM 577 N N . ILE A 1 74 ? 142.954 175.627 172.518 1 127.41 74 ILE A N 1
ATOM 578 C CA . ILE A 1 74 ? 141.753 175.644 173.342 1 138.45 74 ILE A CA 1
ATOM 579 C C . ILE A 1 74 ? 141.111 174.25 173.421 1 127.02 74 ILE A C 1
ATOM 580 O O . ILE A 1 74 ? 140.843 173.753 174.516 1 117.59 74 ILE A O 1
ATOM 585 N N . ASN A 1 75 ? 140.869 173.609 172.267 1 124.83 75 ASN A N 1
ATOM 586 C CA . ASN A 1 75 ? 140.159 172.334 172.185 1 123.97 75 ASN A CA 1
ATOM 587 C C . ASN A 1 75 ? 140.859 171.254 173.018 1 124.91 75 ASN A C 1
ATOM 588 O O . ASN A 1 75 ? 140.217 170.461 173.716 1 124.92 75 ASN A O 1
ATOM 593 N N . TYR A 1 76 ? 142.192 171.238 172.942 1 129.43 76 TYR A N 1
ATOM 594 C CA . TYR A 1 76 ? 143.016 170.283 173.663 1 137.07 76 TYR A CA 1
ATOM 595 C C . TYR A 1 76 ? 142.842 170.429 175.177 1 122.14 76 TYR A C 1
ATOM 596 O O . TYR A 1 76 ? 142.721 169.433 175.882 1 121.95 76 TYR A O 1
ATOM 605 N N . LEU A 1 77 ? 142.808 171.668 175.683 1 108.71 77 LEU A N 1
ATOM 606 C CA . LEU A 1 77 ? 142.679 171.927 177.114 1 100.19 77 LEU A CA 1
ATOM 607 C C . LEU A 1 77 ? 141.321 171.447 177.637 1 75.84 77 LEU A C 1
ATOM 608 O O . LEU A 1 77 ? 141.231 170.816 178.693 1 65.84 77 LEU A O 1
ATOM 613 N N . ILE A 1 78 ? 140.27 171.719 176.861 1 57.83 78 ILE A N 1
ATOM 614 C CA . ILE A 1 78 ? 138.925 171.245 177.146 1 49.53 78 ILE A CA 1
ATOM 615 C C . ILE A 1 78 ? 138.922 169.718 177.217 1 57.55 78 ILE A C 1
ATOM 616 O O . ILE A 1 78 ? 138.569 169.136 178.24 1 66.09 78 ILE A O 1
ATOM 621 N N . ASP A 1 79 ? 139.368 169.072 176.139 1 64.81 79 ASP A N 1
ATOM 622 C CA . ASP A 1 79 ? 139.35 167.623 176.038 1 71.46 79 ASP A CA 1
ATOM 623 C C . ASP A 1 79 ? 140.194 166.972 177.141 1 40.08 79 ASP A C 1
ATOM 624 O O . ASP A 1 79 ? 139.746 166.047 177.811 1 33.24 79 ASP A O 1
ATOM 629 N N . THR A 1 80 ? 141.414 167.485 177.347 1 10.51 80 THR A N 1
ATOM 630 C CA . THR A 1 80 ? 142.354 166.933 178.318 1 0.5 80 THR A CA 1
ATOM 631 C C . THR A 1 80 ? 141.765 166.976 179.733 1 0.5 80 THR A C 1
ATOM 632 O O . THR A 1 80 ? 141.93 166.014 180.477 1 0.5 80 THR A O 1
ATOM 636 N N . THR A 1 81 ? 141.047 168.046 180.107 1 4.15 81 THR A N 1
ATOM 637 C CA . THR A 1 81 ? 140.489 168.128 181.454 1 43.4 81 THR A CA 1
ATOM 638 C C . THR A 1 81 ? 139.097 167.5 181.564 1 96.29 81 THR A C 1
ATOM 639 O O . THR A 1 81 ? 138.619 167.253 182.672 1 103.71 81 THR A O 1
ATOM 643 N N . SER A 1 82 ? 138.452 167.223 180.429 1 154.07 82 SER A N 1
ATOM 644 C CA . SER A 1 82 ? 137.162 166.553 180.392 1 185.11 82 SER A CA 1
ATOM 645 C C . SER A 1 82 ? 137.22 165.172 181.047 1 237.74 82 SER A C 1
ATOM 646 O O . SER A 1 82 ? 138.191 164.447 180.88 1 288.07 82 SER A O 1
ATOM 649 N N . ARG A 1 83 ? 136.156 164.761 181.751 1 271.14 83 ARG A N 1
ATOM 650 C CA . ARG A 1 83 ? 136.047 163.372 182.184 1 304.51 83 ARG A CA 1
ATOM 651 C C . ARG A 1 83 ? 135.4 162.516 181.094 1 288.1 83 ARG A C 1
ATOM 652 O O . ARG A 1 83 ? 135.486 161.289 181.156 1 291.66 83 ARG A O 1
ATOM 660 N N . GLU A 1 84 ? 134.794 163.154 180.081 1 271.44 84 GLU A N 1
ATOM 661 C CA . GLU A 1 84 ? 134.235 162.46 178.927 1 256.72 84 GLU A CA 1
ATOM 662 C C . GLU A 1 84 ? 135.358 161.916 178.038 1 234.58 84 GLU A C 1
ATOM 663 O O . GLU A 1 84 ? 136.507 162.358 178.128 1 249.87 84 GLU A O 1
ATOM 669 N N . LEU A 1 85 ? 134.962 160.987 177.153 1 201.18 85 LEU A N 1
ATOM 670 C CA . LEU A 1 85 ? 135.843 160.275 176.233 1 159.96 85 LEU A CA 1
ATOM 671 C C . LEU A 1 85 ? 136.684 161.269 175.429 1 100.33 85 LEU A C 1
ATOM 672 O O . LEU A 1 85 ? 136.153 162.214 174.826 1 93.51 85 LEU A O 1
ATOM 677 N N . LYS A 1 86 ? 138.017 161.098 175.472 1 35.06 86 LYS A N 1
ATOM 678 C CA . LYS A 1 86 ? 138.924 162.01 174.795 1 0.5 86 LYS A CA 1
ATOM 679 C C . LYS A 1 86 ? 138.694 161.976 173.287 1 0.5 86 LYS A C 1
ATOM 680 O O . LYS A 1 86 ? 138.665 160.911 172.681 1 0.5 86 LYS A O 1
ATOM 686 N N . LEU A 1 87 ? 138.579 163.159 172.679 1 0.5 87 LEU A N 1
ATOM 687 C CA . LEU A 1 87 ? 138.531 163.251 171.23 1 0.5 87 LEU A CA 1
ATOM 688 C C . LEU A 1 87 ? 139.944 163.243 170.636 1 11.19 87 LEU A C 1
ATOM 689 O O . LEU A 1 87 ? 140.129 162.704 169.547 1 17.18 87 LEU A O 1
ATOM 694 N N . PHE A 1 88 ? 140.949 163.767 171.356 1 24.14 88 PHE A N 1
ATOM 695 C CA . PHE A 1 88 ? 142.341 163.616 170.942 1 29.62 88 PHE A CA 1
ATOM 696 C C . PHE A 1 88 ? 142.915 162.251 171.345 1 19.66 88 PHE A C 1
ATOM 697 O O . PHE A 1 88 ? 142.562 161.69 172.388 1 26.03 88 PHE A O 1
ATOM 705 N N . ASN A 1 89 ? 143.841 161.747 170.498 1 0.5 89 ASN A N 1
ATOM 706 C CA . ASN A 1 89 ? 144.61 160.524 170.732 1 0.5 89 ASN A CA 1
ATOM 707 C C . ASN A 1 89 ? 146.111 160.791 170.538 1 0.5 89 ASN A C 1
ATOM 708 O O . ASN A 1 89 ? 146.865 159.941 170.055 1 0.5 89 ASN A O 1
ATOM 713 N N . VAL A 1 90 ? 146.54 161.989 170.96 1 0.5 90 VAL A N 1
ATOM 714 C CA . VAL A 1 90 ? 147.95 162.354 171.036 1 0.5 90 VAL A CA 1
ATOM 715 C C . VAL A 1 90 ? 148.22 162.966 172.409 1 37.45 90 VAL A C 1
ATOM 716 O O . VAL A 1 90 ? 147.316 163.489 173.052 1 44.88 90 VAL A O 1
ATOM 720 N N . THR A 1 91 ? 149.479 162.9 172.851 1 75.16 91 THR A N 1
ATOM 721 C CA . THR A 1 91 ? 149.921 163.571 174.061 1 107.95 91 THR A CA 1
ATOM 722 C C . THR A 1 91 ? 150.933 164.645 173.688 1 154.85 91 THR A C 1
ATOM 723 O O . THR A 1 91 ? 151.967 164.331 173.105 1 160.63 91 THR A O 1
ATOM 727 N N . LEU A 1 92 ? 150.631 165.895 174.045 1 216.49 92 LEU A N 1
ATOM 728 C CA . LEU A 1 92 ? 151.572 166.988 173.875 1 273.05 92 LEU A CA 1
ATOM 729 C C . LEU A 1 92 ? 152.515 167.015 175.081 1 278.4 92 LEU A C 1
ATOM 730 O O . LEU A 1 92 ? 152.109 167.317 176.202 1 291.16 92 LEU A O 1
ATOM 735 N N . ASN A 1 93 ? 153.787 166.687 174.842 1 266.46 93 ASN A N 1
ATOM 736 C CA . ASN A 1 93 ? 154.808 166.814 175.865 1 250.49 93 ASN A CA 1
ATOM 737 C C . ASN A 1 93 ? 155.687 168.027 175.588 1 277.62 93 ASN A C 1
ATOM 738 O O . ASN A 1 93 ? 155.601 168.679 174.547 1 296.78 93 ASN A O 1
ATOM 743 N N . ALA A 1 94 ? 156.595 168.274 176.523 1 284.54 94 ALA A N 1
ATOM 744 C CA . ALA A 1 94 ? 157.702 169.186 176.311 1 282.96 94 ALA A CA 1
ATOM 745 C C . ALA A 1 94 ? 158.543 168.771 175.094 1 283.09 94 ALA A C 1
ATOM 746 O O . ALA A 1 94 ? 159.098 167.677 175.086 1 265.56 94 ALA A O 1
ATOM 748 N N . GLY A 1 95 ? 158.61 169.619 174.047 1 301.46 95 GLY A N 1
ATOM 749 C CA . GLY A 1 95 ? 159.474 169.401 172.891 1 318.44 95 GLY A CA 1
ATOM 750 C C . GLY A 1 95 ? 158.998 168.366 171.865 1 315.24 95 GLY A C 1
ATOM 751 O O . GLY A 1 95 ? 159.584 168.278 170.784 1 341.78 95 GLY A O 1
ATOM 752 N N . ASN A 1 96 ? 157.952 167.585 172.167 1 292.08 96 ASN A N 1
ATOM 753 C CA . ASN A 1 96 ? 157.542 166.492 171.293 1 274.41 96 ASN A CA 1
ATOM 754 C C . ASN A 1 96 ? 156.073 166.119 171.518 1 302.8 96 ASN A C 1
ATOM 755 O O . ASN A 1 96 ? 155.486 166.447 172.547 1 303.27 96 ASN A O 1
ATOM 760 N N . ILE A 1 97 ? 155.501 165.417 170.534 1 337.43 97 ILE A N 1
ATOM 761 C CA . ILE A 1 97 ? 154.134 164.932 170.605 1 362.82 97 ILE A CA 1
ATOM 762 C C . ILE A 1 97 ? 154.173 163.417 170.455 1 350.51 97 ILE A C 1
ATOM 763 O O . ILE A 1 97 ? 154.816 162.905 169.544 1 365.79 97 ILE A O 1
ATOM 768 N N . ASP A 1 98 ? 153.469 162.704 171.337 1 323.87 98 ASP A N 1
ATOM 769 C CA . ASP A 1 98 ? 153.29 161.272 171.187 1 303.97 98 ASP A CA 1
ATOM 770 C C . ASP A 1 98 ? 151.929 160.979 170.571 1 307.98 98 ASP A C 1
ATOM 771 O O . ASP A 1 98 ? 150.906 161.338 171.142 1 305.8 98 ASP A O 1
ATOM 776 N N . ILE A 1 99 ? 151.9 160.254 169.456 1 313.4 99 ILE A N 1
ATOM 777 C CA . ILE A 1 99 ? 150.649 159.631 169.062 1 313.04 99 ILE A CA 1
ATOM 778 C C . ILE A 1 99 ? 150.448 158.41 169.949 1 333.76 99 ILE A C 1
ATOM 779 O O . ILE A 1 99 ? 151.302 157.524 170.019 1 341.71 99 ILE A O 1
ATOM 784 N N . ILE A 1 100 ? 149.303 158.402 170.629 1 349.4 100 ILE A N 1
ATOM 785 C CA . ILE A 1 100 ? 148.949 157.339 171.551 1 362.94 100 ILE A CA 1
ATOM 786 C C . ILE A 1 100 ? 148.394 156.165 170.737 1 358.89 100 ILE A C 1
ATOM 787 O O . ILE A 1 100 ? 147.604 156.364 169.816 1 363.87 100 ILE A O 1
ATOM 792 N N . ASN A 1 101 ? 148.776 154.931 171.105 1 349.23 101 ASN A N 1
ATOM 793 C CA . ASN A 1 101 ? 148.439 153.738 170.337 1 341.92 101 ASN A CA 1
ATOM 794 C C . ASN A 1 101 ? 147.104 153.149 170.814 1 337.15 101 ASN A C 1
ATOM 795 O O . ASN A 1 101 ? 146.991 151.954 171.107 1 329.13 101 ASN A O 1
ATOM 800 N N . THR A 1 102 ? 146.064 153.989 170.805 1 340.76 102 THR A N 1
ATOM 801 C CA . THR A 1 102 ? 144.775 153.671 171.401 1 344.18 102 THR A CA 1
ATOM 802 C C . THR A 1 102 ? 144.168 152.411 170.791 1 352.78 102 THR A C 1
ATOM 803 O O . THR A 1 102 ? 144.293 152.165 169.594 1 358.99 102 THR A O 1
ATOM 807 N N . PRO A 1 103 ? 143.462 151.582 171.597 1 364.52 103 PRO A N 1
ATOM 808 C CA . PRO A 1 103 ? 142.688 150.472 171.051 1 366.9 103 PRO A CA 1
ATOM 809 C C . PRO A 1 103 ? 141.719 150.962 169.98 1 361.36 103 PRO A C 1
ATOM 810 O O . PRO A 1 103 ? 141.135 152.035 170.106 1 352.39 103 PRO A O 1
ATOM 814 N N . ILE A 1 104 ? 141.546 150.163 168.93 1 363.16 104 ILE A N 1
ATOM 815 C CA . ILE A 1 104 ? 140.596 150.501 167.886 1 363.51 104 ILE A CA 1
ATOM 816 C C . ILE A 1 104 ? 139.21 150.1 168.381 1 382.48 104 ILE A C 1
ATOM 817 O O . ILE A 1 104 ? 138.825 148.935 168.303 1 391.38 104 ILE A O 1
ATOM 822 N N . ASN A 1 105 ? 138.495 151.085 168.929 1 396.86 105 ASN A N 1
ATOM 823 C CA . ASN A 1 105 ? 137.101 150.921 169.299 1 410.23 105 ASN A CA 1
ATOM 824 C C . ASN A 1 105 ? 136.242 150.86 168.035 1 514.88 105 ASN A C 1
ATOM 825 O O . ASN A 1 105 ? 136.383 151.706 167.153 1 541.92 105 ASN A O 1
ATOM 830 N N . ILE A 1 106 ? 135.35 149.861 167.949 1 616.4 106 ILE A N 1
ATOM 831 C CA . ILE A 1 106 ? 134.419 149.743 166.835 1 686.5 106 ILE A CA 1
ATOM 832 C C . ILE A 1 106 ? 133.013 149.551 167.413 1 701.22 106 ILE A C 1
ATOM 833 O O . ILE A 1 106 ? 132.803 148.695 168.273 1 735.52 106 ILE A O 1
ATOM 838 N N . SER A 1 107 ? 132.064 150.388 166.949 1 657.25 107 SER A N 1
ATOM 839 C CA . SER A 1 107 ? 130.736 150.538 167.54 1 602.37 107 SER A CA 1
ATOM 840 C C . SER A 1 107 ? 129.68 150.846 166.467 1 467.61 107 SER A C 1
ATOM 841 O O . SER A 1 107 ? 129.991 150.987 165.291 1 422.96 107 SER A O 1
ATOM 844 N N . SER A 1 108 ? 128.417 151.024 166.884 1 369.36 108 SER A N 1
ATOM 845 C CA . SER A 1 108 ? 127.327 151.45 166.004 1 293.33 108 SER A CA 1
ATOM 846 C C . SER A 1 108 ? 127.564 152.846 165.391 1 207.6 108 SER A C 1
ATOM 847 O O . SER A 1 108 ? 127.004 153.156 164.334 1 187.83 108 SER A O 1
ATOM 850 N N . GLU A 1 109 ? 128.426 153.665 166.017 1 150.67 109 GLU A N 1
ATOM 851 C CA . GLU A 1 109 ? 128.727 155.03 165.582 1 106.7 109 GLU A CA 1
ATOM 852 C C . GLU A 1 109 ? 129.948 155.158 164.661 1 59.69 109 GLU A C 1
ATOM 853 O O . GLU A 1 109 ? 130.214 156.25 164.163 1 45.66 109 GLU A O 1
ATOM 859 N N . THR A 1 110 ? 130.686 154.063 164.437 1 25.38 110 THR A N 1
ATOM 860 C CA . THR A 1 110 ? 131.765 154.039 163.462 1 0.5 110 THR A CA 1
ATOM 861 C C . THR A 1 110 ? 131.178 154.354 162.084 1 0.5 110 THR A C 1
ATOM 862 O O . THR A 1 110 ? 130.086 153.9 161.756 1 0.5 110 THR A O 1
ATOM 866 N N . ASN A 1 111 ? 131.906 155.134 161.273 1 0.5 111 ASN A N 1
ATOM 867 C CA . ASN A 1 111 ? 131.496 155.438 159.914 1 0.5 111 ASN A CA 1
ATOM 868 C C . ASN A 1 111 ? 131.148 154.134 159.197 1 0.5 111 ASN A C 1
ATOM 869 O O . ASN A 1 111 ? 132.014 153.28 159.035 1 0.5 111 ASN A O 1
ATOM 874 N N . PRO A 1 112 ? 129.895 153.926 158.727 1 0.5 112 PRO A N 1
ATOM 875 C CA . PRO A 1 112 ? 129.537 152.673 158.063 1 0.5 112 PRO A CA 1
ATOM 876 C C . PRO A 1 112 ? 130.175 152.499 156.682 1 0.5 112 PRO A C 1
ATOM 877 O O . PRO A 1 112 ? 130.093 151.412 156.126 1 0.5 112 PRO A O 1
ATOM 881 N N . ILE A 1 113 ? 130.822 153.545 156.132 1 0.99 113 ILE A N 1
ATOM 882 C CA . ILE A 1 113 ? 131.649 153.411 154.931 1 42.17 113 ILE A CA 1
ATOM 883 C C . ILE A 1 113 ? 133.11 153.181 155.348 1 86.03 113 ILE A C 1
ATOM 884 O O . ILE A 1 113 ? 133.699 154.004 156.044 1 100.99 113 ILE A O 1
ATOM 889 N N . ILE A 1 114 ? 133.698 152.046 154.922 1 123.48 114 ILE A N 1
ATOM 890 C CA . ILE A 1 114 ? 135.101 151.704 155.183 1 138.04 114 ILE A CA 1
ATOM 891 C C . ILE A 1 114 ? 136.022 152.602 154.342 1 114.07 114 ILE A C 1
ATOM 892 O O . ILE A 1 114 ? 135.697 152.943 153.206 1 110.61 114 ILE A O 1
ATOM 897 N N . ASN A 1 115 ? 137.195 152.966 154.896 1 89.46 115 ASN A N 1
ATOM 898 C CA . ASN A 1 115 ? 138.203 153.754 154.199 1 68.92 115 ASN A CA 1
ATOM 899 C C . ASN A 1 115 ? 139.274 152.8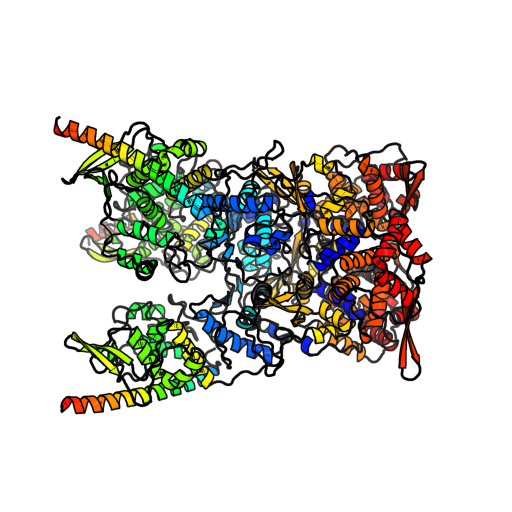55 153.559 1 56.58 115 ASN A C 1
ATOM 900 O O . ASN A 1 115 ? 139.94 152.092 154.26 1 60.39 115 ASN A O 1
ATOM 905 N N . THR A 1 116 ? 139.489 153.008 152.23 1 23.63 116 THR A N 1
ATOM 906 C CA . THR A 1 116 ? 140.453 152.226 151.454 1 0.5 116 THR A CA 1
ATOM 907 C C . THR A 1 116 ? 141.713 153.02 151.057 1 0.5 116 THR A C 1
ATOM 908 O O . THR A 1 116 ? 142.409 152.65 150.107 1 0.5 116 THR A O 1
ATOM 912 N N . HIS A 1 117 ? 142.044 154.085 151.805 1 0.5 117 HIS A N 1
ATOM 913 C CA . HIS A 1 117 ? 143.261 154.86 151.597 1 0.5 117 HIS A CA 1
ATOM 914 C C . HIS A 1 117 ? 144.136 154.935 152.851 1 0.5 117 HIS A C 1
ATOM 915 O O . HIS A 1 117 ? 143.629 155.022 153.971 1 0.5 117 HIS A O 1
ATOM 922 N N . SER A 1 118 ? 145.467 154.988 152.63 1 0.5 118 SER A N 1
ATOM 923 C CA . SER A 1 118 ? 146.466 154.985 153.694 1 51.59 118 SER A CA 1
ATOM 924 C C . SER A 1 118 ? 147.173 156.337 153.865 1 84.53 118 SER A C 1
ATOM 925 O O . SER A 1 118 ? 147.706 156.595 154.942 1 89.57 118 SER A O 1
ATOM 928 N N . PHE A 1 119 ? 147.213 157.18 152.816 1 119.22 119 PHE A N 1
ATOM 929 C CA . PHE A 1 119 ? 147.682 158.565 152.896 1 150.38 119 PHE A CA 1
ATOM 930 C C . PHE A 1 119 ? 149.141 158.699 153.367 1 184.56 119 PHE A C 1
ATOM 931 O O . PHE A 1 119 ? 149.503 159.713 153.973 1 180 119 PHE A O 1
ATOM 939 N N . TYR A 1 120 ? 150.003 157.735 153.005 1 234.86 120 TYR A N 1
ATOM 940 C CA . TYR A 1 120 ? 151.394 157.713 153.46 1 277.62 120 TYR A CA 1
ATOM 941 C C . TYR A 1 120 ? 152.25 158.844 152.871 1 263.63 120 TYR A C 1
ATOM 942 O O . TYR A 1 120 ? 153.402 159.016 153.282 1 274.79 120 TYR A O 1
ATOM 951 N N . ASP A 1 121 ? 151.694 159.657 151.962 1 232.57 121 ASP A N 1
ATOM 952 C CA . ASP A 1 121 ? 152.41 160.822 151.453 1 210.54 121 ASP A CA 1
ATOM 953 C C . ASP A 1 121 ? 152.228 162.074 152.32 1 231.38 121 ASP A C 1
ATOM 954 O O . ASP A 1 121 ? 152.916 163.073 152.102 1 234.18 121 ASP A O 1
ATOM 959 N N . LEU A 1 122 ? 151.32 162.041 153.303 1 262.82 122 LEU A N 1
ATOM 960 C CA . LEU A 1 122 ? 151.026 163.224 154.098 1 300.58 122 LEU A CA 1
ATOM 961 C C . LEU A 1 122 ? 151.821 163.231 155.402 1 443.68 122 LEU A C 1
ATOM 962 O O . LEU A 1 122 ? 152.139 162.183 155.965 1 451.46 122 LEU A O 1
ATOM 967 N N . PRO A 1 123 ? 152.171 164.435 155.92 1 639.74 123 PRO A N 1
ATOM 968 C CA . PRO A 1 123 ? 152.776 164.564 157.245 1 688.6 123 PRO A CA 1
ATOM 969 C C . PRO A 1 123 ? 151.954 163.84 158.305 1 586.98 123 PRO A C 1
ATOM 970 O O . PRO A 1 123 ? 150.74 163.703 158.165 1 595.97 123 PRO A O 1
ATOM 974 N N . PRO A 1 124 ? 152.615 163.315 159.359 1 447.07 124 PRO A N 1
ATOM 975 C CA . PRO A 1 124 ? 152.025 162.281 160.207 1 387.52 124 PRO A CA 1
ATOM 976 C C . PRO A 1 124 ? 150.763 162.706 160.952 1 399.12 124 PRO A C 1
ATOM 977 O O . PRO A 1 124 ? 149.838 161.912 161.028 1 369.53 124 PRO A O 1
ATOM 981 N N . PHE A 1 125 ? 150.676 163.95 161.441 1 451.94 125 PHE A N 1
ATOM 982 C CA . PHE A 1 125 ? 149.447 164.403 162.083 1 492.03 125 PHE A CA 1
ATOM 983 C C . PHE A 1 125 ? 148.349 164.677 161.052 1 521.38 125 PHE A C 1
ATOM 984 O O . PHE A 1 125 ? 147.191 164.35 161.307 1 516.07 125 PHE A O 1
ATOM 992 N N . THR A 1 126 ? 148.716 165.203 159.876 1 547.41 126 THR A N 1
ATOM 993 C CA . THR A 1 126 ? 147.792 165.364 158.756 1 541.44 126 THR A CA 1
ATOM 994 C C . THR A 1 126 ? 147.205 164.011 158.328 1 460.29 126 THR A C 1
ATOM 995 O O . THR A 1 126 ? 145.992 163.879 158.144 1 463.16 126 THR A O 1
ATOM 999 N N . GLN A 1 127 ? 148.068 162.998 158.188 1 365.6 127 GLN A N 1
ATOM 1000 C CA . GLN A 1 127 ? 147.663 161.637 157.868 1 292.04 127 GLN A CA 1
ATOM 1001 C C . GLN A 1 127 ? 146.725 161.072 158.938 1 258.42 127 GLN A C 1
ATOM 1002 O O . GLN A 1 127 ? 145.691 160.477 158.637 1 251.08 127 GLN A O 1
ATOM 1008 N N . HIS A 1 128 ? 147.111 161.265 160.2 1 231.52 128 HIS A N 1
ATOM 1009 C CA . HIS A 1 128 ? 146.378 160.794 161.361 1 212.49 128 HIS A CA 1
ATOM 1010 C C . HIS A 1 128 ? 144.98 161.406 161.433 1 269.52 128 HIS A C 1
ATOM 1011 O O . HIS A 1 128 ? 144.007 160.688 161.651 1 267.51 128 HIS A O 1
ATOM 1018 N N . LEU A 1 129 ? 144.887 162.727 161.229 1 352.8 129 LEU A N 1
ATOM 1019 C CA . LEU A 1 129 ? 143.615 163.433 161.147 1 436.11 129 LEU A CA 1
ATOM 1020 C C . LEU A 1 129 ? 142.709 162.805 160.082 1 412.04 129 LEU A C 1
ATOM 1021 O O . LEU A 1 129 ? 141.538 162.546 160.354 1 426.39 129 LEU A O 1
ATOM 1026 N N . LEU A 1 130 ? 143.237 162.549 158.877 1 360.55 130 LEU A N 1
ATOM 1027 C CA . LEU A 1 130 ? 142.435 161.998 157.795 1 314.87 130 LEU A CA 1
ATOM 1028 C C . LEU A 1 130 ? 141.892 160.616 158.142 1 287.46 130 LEU A C 1
ATOM 1029 O O . LEU A 1 130 ? 140.709 160.361 157.928 1 271.62 130 LEU A O 1
ATOM 1034 N N . ASN A 1 131 ? 142.729 159.739 158.704 1 269.54 131 ASN A N 1
ATOM 1035 C CA . ASN A 1 131 ? 142.264 158.438 159.161 1 259.59 131 ASN A CA 1
ATOM 1036 C C . ASN A 1 131 ? 141.056 158.592 160.098 1 268.8 131 ASN A C 1
ATOM 1037 O O . ASN A 1 131 ? 140.04 157.911 159.916 1 272.06 131 ASN A O 1
ATOM 1042 N N . ILE A 1 132 ? 141.131 159.517 161.066 1 272.95 132 ILE A N 1
ATOM 1043 C CA . ILE A 1 132 ? 140.03 159.759 161.992 1 268.8 132 ILE A CA 1
ATOM 1044 C C . ILE A 1 132 ? 138.806 160.309 161.248 1 219.06 132 ILE A C 1
ATOM 1045 O O . ILE A 1 132 ? 137.703 159.788 161.409 1 231.7 132 ILE A O 1
ATOM 1050 N N . ARG A 1 133 ? 138.996 161.322 160.395 1 152.36 133 ARG A N 1
ATOM 1051 C CA . ARG A 1 133 ? 137.912 161.988 159.677 1 95.76 133 ARG A CA 1
ATOM 1052 C C . ARG A 1 133 ? 137.065 161.01 158.858 1 81.09 133 ARG A C 1
ATOM 1053 O O . ARG A 1 133 ? 135.849 161.178 158.746 1 41.89 133 ARG A O 1
ATOM 1061 N N . LEU A 1 134 ? 137.716 159.976 158.313 1 98.82 134 LEU A N 1
ATOM 1062 C CA . LEU A 1 134 ? 137.084 159.029 157.413 1 121 134 LEU A CA 1
ATOM 1063 C C . LEU A 1 134 ? 136.491 157.822 158.151 1 190.31 134 LEU A C 1
ATOM 1064 O O . LEU A 1 134 ? 135.618 157.154 157.599 1 202.06 134 LEU A O 1
ATOM 1069 N N . THR A 1 135 ? 136.909 157.558 159.401 1 266.43 135 THR A N 1
ATOM 1070 C CA . THR A 1 135 ? 136.425 156.41 160.165 1 341.9 135 THR A CA 1
ATOM 1071 C C . THR A 1 135 ? 135.424 156.806 161.26 1 392.61 135 THR A C 1
ATOM 1072 O O . THR A 1 135 ? 134.619 155.98 161.695 1 456.2 135 THR A O 1
ATOM 1076 N N . ASP A 1 136 ? 135.47 158.077 161.682 1 355.49 136 ASP A N 1
ATOM 1077 C CA . ASP A 1 136 ? 134.692 158.594 162.799 1 310.63 136 ASP A CA 1
ATOM 1078 C C . ASP A 1 136 ? 133.695 159.643 162.285 1 275.3 136 ASP A C 1
ATOM 1079 O O . ASP A 1 136 ? 133.517 159.848 161.078 1 304.39 136 ASP A O 1
ATOM 1084 N N . THR A 1 137 ? 133.032 160.311 163.233 1 235.14 137 THR A N 1
ATOM 1085 C CA . THR A 1 137 ? 132.162 161.442 162.96 1 219.07 137 THR A CA 1
ATOM 1086 C C . THR A 1 137 ? 132.962 162.643 162.447 1 269.9 137 THR A C 1
ATOM 1087 O O . THR A 1 137 ? 134.095 162.894 162.865 1 269.91 137 THR A O 1
ATOM 1091 N N . GLU A 1 138 ? 132.333 163.445 161.583 1 355.63 138 GLU A N 1
ATOM 1092 C CA . GLU A 1 138 ? 132.94 164.681 161.103 1 407.58 138 GLU A CA 1
ATOM 1093 C C . GLU A 1 138 ? 133.139 165.676 162.256 1 452.71 138 GLU A C 1
ATOM 1094 O O . GLU A 1 138 ? 134.095 166.464 162.245 1 480.96 138 GLU A O 1
ATOM 1100 N N . TYR A 1 139 ? 132.257 165.627 163.27 1 477.69 139 TYR A N 1
ATOM 1101 C CA . TYR A 1 139 ? 132.384 166.466 164.459 1 495.31 139 TYR A CA 1
ATOM 1102 C C . TYR A 1 139 ? 133.755 166.255 165.13 1 508.06 139 TYR A C 1
ATOM 1103 O O . TYR A 1 139 ? 134.47 167.221 165.42 1 520.97 139 TYR A O 1
ATOM 1112 N N . ARG A 1 140 ? 134.141 164.998 165.391 1 501 140 ARG A N 1
ATOM 1113 C CA . ARG A 1 140 ? 135.417 164.715 166.026 1 500.6 140 ARG A CA 1
ATOM 1114 C C . ARG A 1 140 ? 136.572 165.292 165.201 1 563.94 140 ARG A C 1
ATOM 1115 O O . ARG A 1 140 ? 137.471 165.917 165.763 1 563.78 140 ARG A O 1
ATOM 1123 N N . ALA A 1 141 ? 136.545 165.069 163.88 1 615.1 141 ALA A N 1
ATOM 1124 C CA . ALA A 1 141 ? 137.588 165.526 162.968 1 637.6 141 ALA A CA 1
ATOM 1125 C C . ALA A 1 141 ? 137.797 167.043 163.063 1 598.01 141 ALA A C 1
ATOM 1126 O O . ALA A 1 141 ? 138.91 167.51 163.296 1 607.5 141 ALA A O 1
ATOM 1128 N N . ARG A 1 142 ? 136.707 167.807 162.944 1 510.02 142 ARG A N 1
ATOM 1129 C CA . ARG A 1 142 ? 136.736 169.26 163.04 1 421.63 142 ARG A CA 1
ATOM 1130 C C . ARG A 1 142 ? 137.304 169.736 164.377 1 328.99 142 ARG A C 1
ATOM 1131 O O . ARG A 1 142 ? 138.144 170.632 164.407 1 294.42 142 ARG A O 1
ATOM 1139 N N . PHE A 1 143 ? 136.882 169.103 165.475 1 268.24 143 PHE A N 1
ATOM 1140 C CA . PHE A 1 143 ? 137.366 169.436 166.806 1 223.74 143 PHE A CA 1
ATOM 1141 C C . PHE A 1 143 ? 138.877 169.204 166.927 1 197.12 143 PHE A C 1
ATOM 1142 O O . PHE A 1 143 ? 139.607 170.11 167.322 1 187.55 143 PHE A O 1
ATOM 1150 N N . ILE A 1 144 ? 139.38 168.013 166.578 1 178.56 144 ILE A N 1
ATOM 1151 C CA . ILE A 1 144 ? 140.808 167.756 166.735 1 160.09 144 ILE A CA 1
ATOM 1152 C C . ILE A 1 144 ? 141.646 168.562 165.733 1 146.17 144 ILE A C 1
ATOM 1153 O O . ILE A 1 144 ? 142.721 169.022 166.095 1 143.36 144 ILE A O 1
ATOM 1158 N N . GLY A 1 145 ? 141.165 168.787 164.503 1 130.59 145 GLY A N 1
ATOM 1159 C CA . GLY A 1 145 ? 141.926 169.526 163.5 1 111.18 145 GLY A CA 1
ATOM 1160 C C . GLY A 1 145 ? 141.885 171.05 163.665 1 82.14 145 GLY A C 1
ATOM 1161 O O . GLY A 1 145 ? 142.363 171.771 162.791 1 65.3 145 GLY A O 1
ATOM 1162 N N . GLY A 1 146 ? 141.313 171.546 164.769 1 56.96 146 GLY A N 1
ATOM 1163 C CA . GLY A 1 146 ? 141.289 172.971 165.06 1 36.35 146 GLY A CA 1
ATOM 1164 C C . GLY A 1 146 ? 140.459 173.775 164.06 1 21.09 146 GLY A C 1
ATOM 1165 O O . GLY A 1 146 ? 140.748 174.944 163.816 1 3.45 146 GLY A O 1
ATOM 1166 N N . TYR A 1 147 ? 139.411 173.159 163.505 1 44.28 147 TYR A N 1
ATOM 1167 C CA . TYR A 1 147 ? 138.486 173.862 162.629 1 83.41 147 TYR A CA 1
ATOM 1168 C C . TYR A 1 147 ? 137.832 175.022 163.372 1 122.44 147 TYR A C 1
ATOM 1169 O O . TYR A 1 147 ? 137.385 174.875 164.506 1 105.72 147 TYR A O 1
ATOM 1178 N N . ILE A 1 148 ? 137.774 176.173 162.696 1 182.79 148 ILE A N 1
ATOM 1179 C CA . ILE A 1 148 ? 136.932 177.284 163.108 1 237.58 148 ILE A CA 1
ATOM 1180 C C . ILE A 1 148 ? 135.89 177.504 162.012 1 283.61 148 ILE A C 1
ATOM 1181 O O . ILE A 1 148 ? 136.226 177.59 160.831 1 301.12 148 ILE A O 1
ATOM 1186 N N . LYS A 1 149 ? 134.625 177.609 162.427 1 328.74 149 LYS A N 1
ATOM 1187 C CA . LYS A 1 149 ? 133.538 177.907 161.517 1 369.9 149 LYS A CA 1
ATOM 1188 C C . LYS A 1 149 ? 133.72 179.308 160.936 1 344.82 149 LYS A C 1
ATOM 1189 O O . LYS A 1 149 ? 133.829 180.281 161.677 1 336.17 149 LYS A O 1
ATOM 1195 N N . PRO A 1 150 ? 133.771 179.462 159.595 1 317.98 150 PRO A N 1
ATOM 1196 C CA . PRO A 1 150 ? 133.971 180.775 158.994 1 295.33 150 PRO A CA 1
ATOM 1197 C C . PRO A 1 150 ? 132.704 181.611 159.071 1 281.33 150 PRO A C 1
ATOM 1198 O O . PRO A 1 150 ? 131.604 181.09 159.197 1 258.29 150 PRO A O 1
ATOM 1202 N N . ASP A 1 151 ? 132.876 182.927 158.983 1 305.19 151 ASP A N 1
ATOM 1203 C CA . ASP A 1 151 ? 131.747 183.845 158.955 1 343.39 151 ASP A CA 1
ATOM 1204 C C . ASP A 1 151 ? 130.946 183.642 157.666 1 312.72 151 ASP A C 1
ATOM 1205 O O . ASP A 1 151 ? 131.509 183.642 156.57 1 275.96 151 ASP A O 1
ATOM 1210 N N . GLY A 1 152 ? 129.621 183.469 157.81 1 340.79 152 GLY A N 1
ATOM 1211 C CA . GLY A 1 152 ? 128.726 183.306 156.671 1 394.54 152 GLY A CA 1
ATOM 1212 C C . GLY A 1 152 ? 127.735 182.146 156.821 1 494.99 152 GLY A C 1
ATOM 1213 O O . GLY A 1 152 ? 128.027 181.127 157.452 1 454.92 152 GLY A O 1
ATOM 1214 N N . SER A 1 153 ? 126.593 182.265 156.12 1 723.47 153 SER A N 1
ATOM 1215 C CA . SER A 1 153 ? 125.494 181.303 156.178 1 968.74 153 SER A CA 1
ATOM 1216 C C . SER A 1 153 ? 125.85 179.969 155.499 1 999 153 SER A C 1
ATOM 1217 O O . SER A 1 153 ? 125.211 178.948 155.772 1 999 153 SER A O 1
ATOM 1220 N N . ASP A 1 154 ? 126.906 179.954 154.657 1 911.45 154 ASP A N 1
ATOM 1221 C CA . ASP A 1 154 ? 127.304 178.792 153.859 1 816.46 154 ASP A CA 1
ATOM 1222 C C . ASP A 1 154 ? 128.296 177.872 154.588 1 675.38 154 ASP A C 1
ATOM 1223 O O . ASP A 1 154 ? 128.805 176.919 154.002 1 691.3 154 ASP A O 1
ATOM 1228 N N . SER A 1 155 ? 128.566 178.119 155.878 1 514.97 155 SER A N 1
ATOM 1229 C CA . SER A 1 155 ? 129.239 177.127 156.706 1 426.55 155 SER A CA 1
ATOM 1230 C C . SER A 1 155 ? 128.224 176.081 157.18 1 386.78 155 SER A C 1
ATOM 1231 O O . SER A 1 155 ? 127.118 176.432 157.584 1 407.6 155 SER A O 1
ATOM 1234 N N . MET A 1 156 ? 128.581 174.787 157.12 1 334.89 156 MET A N 1
ATOM 1235 C CA . MET A 1 156 ? 127.64 173.722 157.451 1 301.87 156 MET A CA 1
ATOM 1236 C C . MET A 1 156 ? 127.895 173.183 158.863 1 324 156 MET A C 1
ATOM 1237 O O . MET A 1 156 ? 129.004 172.771 159.194 1 320.2 156 MET A O 1
ATOM 1242 N N . ASP A 1 157 ? 126.843 173.193 159.696 1 353.77 157 ASP A N 1
ATOM 1243 C CA . ASP A 1 157 ? 126.85 172.519 160.986 1 369.19 157 ASP A CA 1
ATOM 1244 C C . ASP A 1 157 ? 126.685 171.012 160.797 1 330.45 157 ASP A C 1
ATOM 1245 O O . ASP A 1 157 ? 125.865 170.541 160.006 1 335.83 157 ASP A O 1
ATOM 1250 N N . VAL A 1 158 ? 127.454 170.26 161.591 1 285.34 158 VAL A N 1
ATOM 1251 C CA . VAL A 1 158 ? 127.526 168.815 161.46 1 249.51 158 VAL A CA 1
ATOM 1252 C C . VAL A 1 158 ? 126.718 168.161 162.577 1 179.65 158 VAL A C 1
ATOM 1253 O O . VAL A 1 158 ? 126.79 168.561 163.736 1 174.06 158 VAL A O 1
ATOM 1257 N N . LEU A 1 159 ? 125.955 167.132 162.217 1 110.53 159 LEU A N 1
ATOM 1258 C CA . LEU A 1 159 ? 125.18 166.408 163.207 1 62.88 159 LEU A CA 1
ATOM 1259 C C . LEU A 1 159 ? 126.099 165.478 163.99 1 44.35 159 LEU A C 1
ATOM 1260 O O . LEU A 1 159 ? 126.879 164.714 163.423 1 0.5 159 LEU A O 1
ATOM 1265 N N . ALA A 1 160 ? 125.982 165.58 165.313 1 56.44 160 ALA A N 1
ATOM 1266 C CA . ALA A 1 160 ? 126.659 164.71 166.255 1 74.09 160 ALA A CA 1
ATOM 1267 C C . ALA A 1 160 ? 125.813 164.696 167.523 1 103.03 160 ALA A C 1
ATOM 1268 O O . ALA A 1 160 ? 125.113 165.667 167.815 1 99.15 160 ALA A O 1
ATOM 1270 N N . GLU A 1 161 ? 125.869 163.593 168.274 1 149.92 161 GLU A N 1
ATOM 1271 C CA . GLU A 1 161 ? 124.942 163.41 169.38 1 200.98 161 GLU A CA 1
ATOM 1272 C C . GLU A 1 161 ? 125.366 164.235 170.602 1 317.48 161 GLU A C 1
ATOM 1273 O O . GLU A 1 161 ? 124.505 164.72 171.339 1 366.68 161 GLU A O 1
ATOM 1279 N N . LYS A 1 162 ? 126.689 164.397 170.808 1 428.6 162 LYS A N 1
ATOM 1280 C CA . LYS A 1 162 ? 127.262 165.221 171.874 1 516.76 162 LYS A CA 1
ATOM 1281 C C . LYS A 1 162 ? 128.398 166.09 171.331 1 560.16 162 LYS A C 1
ATOM 1282 O O . LYS A 1 162 ? 129.147 165.663 170.445 1 563.06 162 LYS A O 1
ATOM 1288 N N . LYS A 1 163 ? 128.533 167.295 171.911 1 591.4 163 LYS A N 1
ATOM 1289 C CA . LYS A 1 163 ? 129.543 168.274 171.529 1 607.1 163 LYS A CA 1
ATOM 1290 C C . LYS A 1 163 ? 130.115 168.958 172.776 1 626.42 163 LYS A C 1
ATOM 1291 O O . LYS A 1 163 ? 129.398 169.182 173.749 1 610.95 163 LYS A O 1
ATOM 1297 N N . TYR A 1 164 ? 131.424 169.262 172.74 1 657.72 164 TYR A N 1
ATOM 1298 C CA . TYR A 1 164 ? 132.061 170.18 173.673 1 686.79 164 TYR A CA 1
ATOM 1299 C C . TYR A 1 164 ? 131.671 171.638 173.382 1 856.45 164 TYR A C 1
ATOM 1300 O O . TYR A 1 164 ? 131.245 171.967 172.274 1 912.1 164 TYR A O 1
ATOM 1309 N N . PRO A 1 165 ? 131.822 172.569 174.365 1 999 165 PRO A N 1
ATOM 1310 C CA . PRO A 1 165 ? 131.731 174.017 174.124 1 999 165 PRO A CA 1
ATOM 1311 C C . PRO A 1 165 ? 132.69 174.523 173.043 1 999 165 PRO A C 1
ATOM 1312 O O . PRO A 1 165 ? 133.737 173.926 172.813 1 999 165 PRO A O 1
ATOM 1316 N N . ASP A 1 166 ? 132.327 175.635 172.387 1 999 166 ASP A N 1
ATOM 1317 C CA . ASP A 1 166 ? 133.076 176.167 171.251 1 960.93 166 ASP A CA 1
ATOM 1318 C C . ASP A 1 166 ? 133.58 177.594 171.522 1 854.46 166 ASP A C 1
ATOM 1319 O O . ASP A 1 166 ? 132.994 178.581 171.069 1 868.43 166 ASP A O 1
ATOM 1324 N N . LEU A 1 167 ? 134.702 177.701 172.258 1 714.27 167 LEU A N 1
ATOM 1325 C CA . LEU A 1 167 ? 135.379 178.975 172.506 1 604.64 167 LEU A CA 1
ATOM 1326 C C . LEU A 1 167 ? 136.377 179.289 171.377 1 582.25 167 LEU A C 1
ATOM 1327 O O . LEU A 1 167 ? 136.937 178.379 170.757 1 604.59 167 LEU A O 1
ATOM 1332 N N . ASN A 1 168 ? 136.637 180.589 171.128 1 514.75 168 ASN A N 1
ATOM 1333 C CA . ASN A 1 168 ? 137.431 181.019 169.979 1 445.74 168 ASN A CA 1
ATOM 1334 C C . ASN A 1 168 ? 138.136 182.353 170.253 1 379.42 168 ASN A C 1
ATOM 1335 O O . ASN A 1 168 ? 137.555 183.424 170.073 1 365.28 168 ASN A O 1
ATOM 1340 N N . PHE A 1 169 ? 139.421 182.283 170.623 1 309.3 169 PHE A N 1
ATOM 1341 C CA . PHE A 1 169 ? 140.207 183.482 170.857 1 247.87 169 PHE A CA 1
ATOM 1342 C C . PHE A 1 169 ? 141.692 183.204 170.661 1 215.48 169 PHE A C 1
ATOM 1343 O O . PHE A 1 169 ? 142.164 182.083 170.836 1 214.57 169 PHE A O 1
ATOM 1351 N N . ASP A 1 170 ? 142.44 184.255 170.338 1 179.6 170 ASP A N 1
ATOM 1352 C CA . ASP A 1 170 ? 143.855 184.084 170.098 1 152.1 170 ASP A CA 1
ATOM 1353 C C . ASP A 1 170 ? 144.615 183.831 171.401 1 118.38 170 ASP A C 1
ATOM 1354 O O . ASP A 1 170 ? 144.344 184.431 172.442 1 107.4 170 ASP A O 1
ATOM 1359 N N . ASN A 1 171 ? 145.59 182.915 171.303 1 90.93 171 ASN A N 1
ATOM 1360 C CA . ASN A 1 171 ? 146.305 182.371 172.446 1 72.33 171 ASN A CA 1
ATOM 1361 C C . ASN A 1 171 ? 147.602 181.689 171.987 1 81.2 171 ASN A C 1
ATOM 1362 O O . ASN A 1 171 ? 147.774 181.4 170.804 1 63.94 171 ASN A O 1
ATOM 1367 N N . THR A 1 172 ? 148.499 181.386 172.944 1 113.23 172 THR A N 1
ATOM 1368 C CA . THR A 1 172 ? 149.783 180.745 172.664 1 142.39 172 THR A CA 1
ATOM 1369 C C . THR A 1 172 ? 149.92 179.377 173.344 1 186.81 172 THR A C 1
ATOM 1370 O O . THR A 1 172 ? 151.04 178.894 173.523 1 196.97 172 THR A O 1
ATOM 1374 N N . TYR A 1 173 ? 148.799 178.711 173.666 1 239.45 173 TYR A N 1
ATOM 1375 C CA . TYR A 1 173 ? 148.797 177.511 174.499 1 292.88 173 TYR A CA 1
ATOM 1376 C C . TYR A 1 173 ? 149.758 176.448 173.951 1 347.55 173 TYR A C 1
ATOM 1377 O O . TYR A 1 173 ? 150.587 175.935 174.7 1 373.44 173 TYR A O 1
ATOM 1386 N N . LEU A 1 174 ? 149.716 176.164 172.64 1 394.88 174 LEU A N 1
ATOM 1387 C CA . LEU A 1 174 ? 150.538 175.109 172.053 1 441.51 174 LEU A CA 1
ATOM 1388 C C . LEU A 1 174 ? 152.045 175.394 172.231 1 463.1 174 LEU A C 1
ATOM 1389 O O . LEU A 1 174 ? 152.798 174.476 172.562 1 481.2 174 LEU A O 1
ATOM 1394 N N . PHE A 1 175 ? 152.499 176.654 172.089 1 466.9 175 PHE A N 1
ATOM 1395 C CA . PHE A 1 175 ? 153.905 177.019 172.279 1 470.32 175 PHE A CA 1
ATOM 1396 C C . PHE A 1 175 ? 154.366 176.835 173.731 1 485.17 175 PHE A C 1
ATOM 1397 O O . PHE A 1 175 ? 155.512 176.453 173.975 1 454.51 175 PHE A O 1
ATOM 1405 N N . ASN A 1 176 ? 153.469 177.081 174.689 1 547.64 176 ASN A N 1
ATOM 1406 C CA . ASN A 1 176 ? 153.745 176.895 176.105 1 612.8 176 ASN A CA 1
ATOM 1407 C C . ASN A 1 176 ? 153.809 175.403 176.452 1 632.74 176 ASN A C 1
ATOM 1408 O O . ASN A 1 176 ? 154.743 174.965 177.118 1 595.57 176 ASN A O 1
ATOM 1413 N N . ILE A 1 177 ? 152.856 174.605 175.954 1 713.66 177 ILE A N 1
ATOM 1414 C CA . ILE A 1 177 ? 152.809 173.167 176.204 1 792.47 177 ILE A CA 1
ATOM 1415 C C . ILE A 1 177 ? 154.045 172.476 175.613 1 716.04 177 ILE A C 1
ATOM 1416 O O . ILE A 1 177 ? 154.688 171.668 176.289 1 718.45 177 ILE A O 1
ATOM 1421 N N . LEU A 1 178 ? 154.39 172.812 174.36 1 622.42 178 LEU A N 1
ATOM 1422 C CA . LEU A 1 178 ? 155.481 172.166 173.638 1 551.31 178 LEU A CA 1
ATOM 1423 C C . LEU A 1 178 ? 156.864 172.732 174.018 1 480.91 178 LEU A C 1
ATOM 1424 O O . LEU A 1 178 ? 157.861 172.308 173.434 1 441.55 178 LEU A O 1
ATOM 1429 N N . TYR A 1 179 ? 156.957 173.622 175.023 1 471.13 179 TYR A N 1
ATOM 1430 C CA . TYR A 1 179 ? 158.229 174.157 175.495 1 490.61 179 TYR A CA 1
ATOM 1431 C C . TYR A 1 179 ? 159.115 173.036 176.04 1 554.61 179 TYR A C 1
ATOM 1432 O O . TYR A 1 179 ? 158.731 172.314 176.957 1 528.11 179 TYR A O 1
ATOM 1441 N N . LYS A 1 180 ? 160.322 172.907 175.475 1 696.23 180 LYS A N 1
ATOM 1442 C CA . LYS A 1 180 ? 161.142 171.712 175.643 1 865.06 180 LYS A CA 1
ATOM 1443 C C . LYS A 1 180 ? 161.735 171.603 177.052 1 684.93 180 LYS A C 1
ATOM 1444 O O . LYS A 1 180 ? 161.859 170.495 177.581 1 600.42 180 LYS A O 1
ATOM 1450 N N . ASP A 1 181 ? 162.045 172.739 177.686 1 602.31 181 ASP A N 1
ATOM 1451 C CA . ASP A 1 181 ? 162.815 172.744 178.922 1 559.26 181 ASP A CA 1
ATOM 1452 C C . ASP A 1 181 ? 161.903 172.922 180.138 1 483.33 181 ASP A C 1
ATOM 1453 O O . ASP A 1 181 ? 161.532 174.035 180.504 1 472.49 181 ASP A O 1
ATOM 1458 N N . VAL A 1 182 ? 161.57 171.793 180.785 1 430.37 182 VAL A N 1
ATOM 1459 C CA . VAL A 1 182 ? 160.717 171.784 181.967 1 404.55 182 VAL A CA 1
ATOM 1460 C C . VAL A 1 182 ? 161.281 170.809 183.005 1 377.02 182 VAL A C 1
ATOM 1461 O O . VAL A 1 182 ? 161.903 169.807 182.646 1 355.45 182 VAL A O 1
ATOM 1465 N N . ILE A 1 183 ? 161.04 171.084 184.301 1 362.73 183 ILE A N 1
ATOM 1466 C CA . ILE A 1 183 ? 161.401 170.131 185.347 1 348.23 183 ILE A CA 1
ATOM 1467 C C . ILE A 1 183 ? 160.543 168.881 185.181 1 445.75 183 ILE A C 1
ATOM 1468 O O . ILE A 1 183 ? 159.318 168.954 185.078 1 472.23 183 ILE A O 1
ATOM 1473 N N . ASN A 1 184 ? 161.224 167.733 185.173 1 570.64 184 ASN A N 1
ATOM 1474 C CA . ASN A 1 184 ? 160.589 166.437 185.028 1 714.05 184 ASN A CA 1
ATOM 1475 C C . ASN A 1 184 ? 160.071 165.94 186.384 1 688.9 184 ASN A C 1
ATOM 1476 O O . ASN A 1 184 ? 160.404 164.838 186.821 1 730.54 184 ASN A O 1
ATOM 1481 N N . ALA A 1 185 ? 159.211 166.739 187.035 1 624.75 185 ALA A N 1
ATOM 1482 C CA . ALA A 1 185 ? 158.672 166.42 188.352 1 568.81 185 ALA A CA 1
ATOM 1483 C C . ALA A 1 185 ? 157.752 165.196 188.293 1 537.04 185 ALA A C 1
ATOM 1484 O O . ALA A 1 185 ? 157.15 164.914 187.248 1 580.64 185 ALA A O 1
ATOM 1486 N N . PRO A 1 186 ? 157.586 164.451 189.42 1 450.55 186 PRO A N 1
ATOM 1487 C CA . PRO A 1 186 ? 156.726 163.268 189.462 1 421.28 186 PRO A CA 1
ATOM 1488 C C . PRO A 1 186 ? 155.271 163.628 189.175 1 382.74 186 PRO A C 1
ATOM 1489 O O . PRO A 1 186 ? 154.536 162.837 188.591 1 394.58 186 PRO A O 1
ATOM 1493 N N . ILE A 1 187 ? 154.873 164.841 189.57 1 328 187 ILE A N 1
ATOM 1494 C CA . ILE A 1 187 ? 153.597 165.396 189.158 1 288.99 187 ILE A CA 1
ATOM 1495 C C . ILE A 1 187 ? 153.774 166.075 187.801 1 332.85 187 ILE A C 1
ATOM 1496 O O . ILE A 1 187 ? 154.418 167.117 187.71 1 361.53 187 ILE A O 1
ATOM 1501 N N . LYS A 1 188 ? 153.144 165.518 186.761 1 355.6 188 LYS A N 1
ATOM 1502 C CA . LYS A 1 188 ? 153.222 166.073 185.418 1 367.24 188 LYS A CA 1
ATOM 1503 C C . LYS A 1 188 ? 152.209 167.187 185.151 1 391 188 LYS A C 1
ATOM 1504 O O . LYS A 1 188 ? 152.322 167.869 184.131 1 383.9 188 LYS A O 1
ATOM 1510 N N . GLU A 1 189 ? 151.261 167.408 186.077 1 429.27 189 GLU A N 1
ATOM 1511 C CA . GLU A 1 189 ? 150.152 168.338 185.885 1 469.19 189 GLU A CA 1
ATOM 1512 C C . GLU A 1 189 ? 150.605 169.805 185.864 1 558.1 189 GLU A C 1
ATOM 1513 O O . GLU A 1 189 ? 149.899 170.661 185.332 1 561.76 189 GLU A O 1
ATOM 1519 N N . PHE A 1 190 ? 151.759 170.104 186.479 1 676.95 190 PHE A N 1
ATOM 1520 C CA . PHE A 1 190 ? 152.329 171.446 186.506 1 780.85 190 PHE A CA 1
ATOM 1521 C C . PHE A 1 190 ? 153.676 171.435 185.767 1 810.86 190 PHE A C 1
ATOM 1522 O O . PHE A 1 190 ? 154.684 170.995 186.324 1 870.65 190 PHE A O 1
ATOM 1530 N N . LYS A 1 191 ? 153.704 171.941 184.512 1 781.84 191 LYS A N 1
ATOM 1531 C CA . LYS A 1 191 ? 154.918 171.972 183.685 1 760.2 191 LYS A CA 1
ATOM 1532 C C . LYS A 1 191 ? 155.8 173.185 184.016 1 754.51 191 LYS A C 1
ATOM 1533 O O . LYS A 1 191 ? 155.899 174.137 183.237 1 718.43 191 LYS A O 1
ATOM 1539 N N . ALA A 1 192 ? 156.508 173.11 185.154 1 774.08 192 ALA A N 1
ATOM 1540 C CA . ALA A 1 192 ? 157.415 174.16 185.601 1 767.84 192 ALA A CA 1
ATOM 1541 C C . ALA A 1 192 ? 158.57 174.339 184.607 1 714.84 192 ALA A C 1
ATOM 1542 O O . ALA A 1 192 ? 159.382 173.435 184.414 1 713.17 192 ALA A O 1
ATOM 1544 N N . LYS A 1 193 ? 158.641 175.517 183.968 1 644.91 193 LYS A N 1
ATOM 1545 C CA . LYS A 1 193 ? 159.631 175.787 182.936 1 586.38 193 LYS A CA 1
ATOM 1546 C C . LYS A 1 193 ? 161.014 176.028 183.551 1 517.01 193 LYS A C 1
ATOM 1547 O O . LYS A 1 193 ? 161.149 176.613 184.624 1 490.26 193 LYS A O 1
ATOM 1553 N N . ILE A 1 194 ? 162.051 175.585 182.829 1 466.97 194 ILE A N 1
ATOM 1554 C CA . ILE A 1 194 ? 163.429 175.91 183.154 1 433.95 194 ILE A CA 1
ATOM 1555 C C . ILE A 1 194 ? 163.918 176.937 182.14 1 360.24 194 ILE A C 1
ATOM 1556 O O . ILE A 1 194 ? 163.835 176.699 180.934 1 353.53 194 ILE A O 1
ATOM 1561 N N . VAL A 1 195 ? 164.435 178.062 182.648 1 306.12 195 VAL A N 1
ATOM 1562 C CA . VAL A 1 195 ? 165.035 179.094 181.822 1 290.46 195 VAL A CA 1
ATOM 1563 C C . VAL A 1 195 ? 166.454 179.339 182.331 1 321.64 195 VAL A C 1
ATOM 1564 O O . VAL A 1 195 ? 166.663 179.557 183.526 1 275.79 195 VAL A O 1
ATOM 1568 N N . ASN A 1 196 ? 167.427 179.232 181.417 1 431.87 196 ASN A N 1
ATOM 1569 C CA . ASN A 1 196 ? 168.849 179.302 181.736 1 548.18 196 ASN A CA 1
ATOM 1570 C C . ASN A 1 196 ? 169.202 178.359 182.892 1 504.23 196 ASN A C 1
ATOM 1571 O O . ASN A 1 196 ? 169.932 178.737 183.807 1 484.77 196 ASN A O 1
ATOM 1576 N N . GLY A 1 197 ? 168.691 177.12 182.834 1 468.68 197 GLY A N 1
ATOM 1577 C CA . GLY A 1 197 ? 169.014 176.087 183.807 1 422.59 197 GLY A CA 1
ATOM 1578 C C . GLY A 1 197 ? 168.305 176.241 185.153 1 317.53 197 GLY A C 1
ATOM 1579 O O . GLY A 1 197 ? 168.48 175.393 186.03 1 337.01 197 GLY A O 1
ATOM 1580 N N . VAL A 1 198 ? 167.49 177.293 185.324 1 198.84 198 VAL A N 1
ATOM 1581 C CA . VAL A 1 198 ? 166.838 177.552 186.597 1 121.19 198 VAL A CA 1
ATOM 1582 C C . VAL A 1 198 ? 165.336 177.691 186.376 1 106.44 198 VAL A C 1
ATOM 1583 O O . VAL A 1 198 ? 164.876 178.143 185.335 1 90.96 198 VAL A O 1
ATOM 1587 N N . LEU A 1 199 ? 164.562 177.257 187.364 1 125.68 199 LEU A N 1
ATOM 1588 C CA . LEU A 1 199 ? 163.12 177.315 187.258 1 160.59 199 LEU A CA 1
ATOM 1589 C C . LEU A 1 199 ? 162.674 178.756 187.005 1 183.06 199 LEU A C 1
ATOM 1590 O O . LEU A 1 199 ? 163.191 179.675 187.631 1 167.41 199 LEU A O 1
ATOM 1595 N N . SER A 1 200 ? 161.683 178.945 186.119 1 237.78 200 SER A N 1
ATOM 1596 C CA . SER A 1 200 ? 161.298 180.268 185.626 1 292.9 200 SER A CA 1
ATOM 1597 C C . SER A 1 200 ? 160.803 181.174 186.759 1 374.47 200 SER A C 1
ATOM 1598 O O . SER A 1 200 ? 160.281 180.705 187.769 1 388.01 200 SER A O 1
ATOM 1601 N N . ARG A 1 201 ? 160.927 182.495 186.572 1 485.57 201 ARG A N 1
ATOM 1602 C CA . ARG A 1 201 ? 160.563 183.441 187.614 1 629.17 201 ARG A CA 1
ATOM 1603 C C . ARG A 1 201 ? 159.066 183.366 187.928 1 684.79 201 ARG A C 1
AT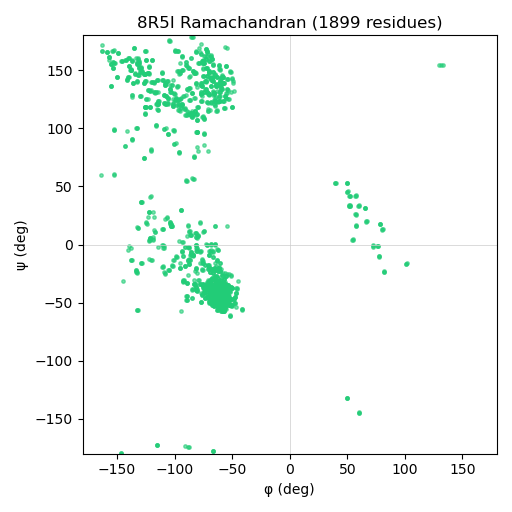OM 1604 O O . ARG A 1 201 ? 158.674 183.314 189.097 1 708.03 201 ARG A O 1
ATOM 1612 N N . GLN A 1 202 ? 158.24 183.334 186.874 1 724.89 202 GLN A N 1
ATOM 1613 C CA . GLN A 1 202 ? 156.786 183.254 186.983 1 770.81 202 GLN A CA 1
ATOM 1614 C C . GLN A 1 202 ? 156.384 181.984 187.75 1 762.95 202 GLN A C 1
ATOM 1615 O O . GLN A 1 202 ? 155.621 182.048 188.72 1 790.18 202 GLN A O 1
ATOM 1621 N N . ASP A 1 203 ? 156.968 180.836 187.378 1 707.28 203 ASP A N 1
ATOM 1622 C CA . ASP A 1 203 ? 156.691 179.572 188.047 1 650.76 203 ASP A CA 1
ATOM 1623 C C . ASP A 1 203 ? 157.234 179.558 189.478 1 555.64 203 ASP A C 1
ATOM 1624 O O . ASP A 1 203 ? 156.592 179.003 190.365 1 540.26 203 ASP A O 1
ATOM 1629 N N . PHE A 1 204 ? 158.403 180.159 189.716 1 455.41 204 PHE A N 1
ATOM 1630 C CA . PHE A 1 204 ? 158.989 180.199 191.046 1 372.57 204 PHE A CA 1
ATOM 1631 C C . PHE A 1 204 ? 158.093 180.969 192.013 1 335.85 204 PHE A C 1
ATOM 1632 O O . PHE A 1 204 ? 157.766 180.477 193.087 1 309.38 204 PHE A O 1
ATOM 1640 N N . ASP A 1 205 ? 157.674 182.168 191.614 1 330.39 205 ASP A N 1
ATOM 1641 C CA . ASP A 1 205 ? 156.78 182.983 192.421 1 333.1 205 ASP A CA 1
ATOM 1642 C C . ASP A 1 205 ? 155.463 182.243 192.691 1 295.95 205 ASP A C 1
ATOM 1643 O O . ASP A 1 205 ? 154.948 182.276 193.81 1 264.46 205 ASP A O 1
ATOM 1648 N N . ASN A 1 206 ? 154.934 181.543 191.679 1 303.6 206 ASN A N 1
ATOM 1649 C CA . ASN A 1 206 ? 153.73 180.73 191.805 1 318.74 206 ASN A CA 1
ATOM 1650 C C . ASN A 1 206 ? 153.902 179.618 192.851 1 288.2 206 ASN A C 1
ATOM 1651 O O . ASN A 1 206 ? 153.077 179.451 193.751 1 282.22 206 ASN A O 1
ATOM 1656 N N . LEU A 1 207 ? 154.972 178.829 192.704 1 276.06 207 LEU A N 1
ATOM 1657 C CA . LEU A 1 207 ? 155.249 177.698 193.576 1 277.3 207 LEU A CA 1
ATOM 1658 C C . LEU A 1 207 ? 155.502 178.175 195.009 1 243.28 207 LEU A C 1
ATOM 1659 O O . LEU A 1 207 ? 155 177.55 195.938 1 241.8 207 LEU A O 1
ATOM 1664 N N . ILE A 1 208 ? 156.222 179.295 195.187 1 214.09 208 ILE A N 1
ATOM 1665 C CA . ILE A 1 208 ? 156.422 179.925 196.491 1 197.92 208 ILE A CA 1
ATOM 1666 C C . ILE A 1 208 ? 155.074 180.255 197.135 1 200.62 208 ILE A C 1
ATOM 1667 O O . ILE A 1 208 ? 154.873 179.991 198.319 1 199.15 208 ILE A O 1
ATOM 1672 N N . GLY A 1 209 ? 154.138 180.804 196.355 1 214.18 209 GLY A N 1
ATOM 1673 C CA . GLY A 1 209 ? 152.788 181.016 196.844 1 233.83 209 GLY A CA 1
ATOM 1674 C C . GLY A 1 209 ? 152.13 179.712 197.302 1 256.35 209 GLY A C 1
ATOM 1675 O O . GLY A 1 209 ? 151.691 179.619 198.439 1 264.02 209 GLY A O 1
ATOM 1676 N N . VAL A 1 210 ? 152.11 178.688 196.438 1 271.8 210 VAL A N 1
ATOM 1677 C CA . VAL A 1 210 ? 151.508 177.392 196.747 1 277.5 210 VAL A CA 1
ATOM 1678 C C . VAL A 1 210 ? 152.129 176.768 198.001 1 279.46 210 VAL A C 1
ATOM 1679 O O . VAL A 1 210 ? 151.401 176.257 198.85 1 278.63 210 VAL A O 1
ATOM 1683 N N . ARG A 1 211 ? 153.465 176.808 198.116 1 281.65 211 ARG A N 1
ATOM 1684 C CA . ARG A 1 211 ? 154.216 176.209 199.213 1 284.6 211 ARG A CA 1
ATOM 1685 C C . ARG A 1 211 ? 153.66 176.624 200.577 1 274.39 211 ARG A C 1
ATOM 1686 O O . ARG A 1 211 ? 153.635 175.81 201.499 1 273.36 211 ARG A O 1
ATOM 1694 N N . GLN A 1 212 ? 153.223 177.885 200.703 1 268 212 GLN A N 1
ATOM 1695 C CA . GLN A 1 212 ? 152.719 178.417 201.963 1 262.47 212 GLN A CA 1
ATOM 1696 C C . GLN A 1 212 ? 151.605 177.51 202.512 1 287.03 212 GLN A C 1
ATOM 1697 O O . GLN A 1 212 ? 151.51 177.304 203.721 1 314.81 212 GLN A O 1
ATOM 1703 N N . TYR A 1 213 ? 150.763 176.946 201.612 1 287.28 213 TYR A N 1
ATOM 1704 C CA . TYR A 1 213 ? 149.588 176.139 201.975 1 281.4 213 TYR A CA 1
ATOM 1705 C C . TYR A 1 213 ? 149.94 174.652 202.154 1 316.95 213 TYR A C 1
ATOM 1706 O O . TYR A 1 213 ? 149.06 173.886 202.526 1 319.9 213 TYR A O 1
ATOM 1715 N N . ILE A 1 214 ? 151.196 174.215 201.933 1 358.8 214 ILE A N 1
ATOM 1716 C CA . ILE A 1 214 ? 151.593 172.821 202.169 1 394.66 214 ILE A CA 1
ATOM 1717 C C . ILE A 1 214 ? 151.956 172.62 203.65 1 477.53 214 ILE A C 1
ATOM 1718 O O . ILE A 1 214 ? 152.427 173.549 204.299 1 523.12 214 ILE A O 1
ATOM 1723 N N . THR A 1 215 ? 151.733 171.414 204.214 1 527.37 215 THR A N 1
ATOM 1724 C CA . THR A 1 215 ? 152.093 171.135 205.609 1 551.03 215 THR A CA 1
ATOM 1725 C C . THR A 1 215 ? 153.613 171.077 205.823 1 527.32 215 THR A C 1
ATOM 1726 O O . THR A 1 215 ? 154.373 170.788 204.899 1 538.58 215 THR A O 1
ATOM 1730 N N . ILE A 1 216 ? 154.048 171.284 207.082 1 462.81 216 ILE A N 1
ATOM 1731 C CA . ILE A 1 216 ? 155.456 171.248 207.489 1 400.56 216 ILE A CA 1
ATOM 1732 C C . ILE A 1 216 ? 156.107 169.91 207.114 1 405.76 216 ILE A C 1
ATOM 1733 O O . ILE A 1 216 ? 157.277 169.859 206.736 1 404.27 216 ILE A O 1
ATOM 1738 N N . GLN A 1 217 ? 155.331 168.823 207.208 1 416.11 217 GLN A N 1
ATOM 1739 C CA . GLN A 1 217 ? 155.786 167.47 206.918 1 422.15 217 GLN A CA 1
ATOM 1740 C C . GLN A 1 217 ? 156.089 167.277 205.423 1 422.72 217 GLN A C 1
ATOM 1741 O O . GLN A 1 217 ? 157.046 166.583 205.088 1 414.18 217 GLN A O 1
ATOM 1747 N N . ASP A 1 218 ? 155.285 167.872 204.52 1 416.34 218 ASP A N 1
ATOM 1748 C CA . ASP A 1 218 ? 155.379 167.614 203.081 1 401.07 218 ASP A CA 1
ATOM 1749 C C . ASP A 1 218 ? 156.242 168.62 202.31 1 362.68 218 ASP A C 1
ATOM 1750 O O . ASP A 1 218 ? 156.698 168.312 201.202 1 348.23 218 ASP A O 1
ATOM 1755 N N . ARG A 1 219 ? 156.473 169.805 202.888 1 341.11 219 ARG A N 1
ATOM 1756 C CA . ARG A 1 219 ? 157.303 170.832 202.276 1 329.16 219 ARG A CA 1
ATOM 1757 C C . ARG A 1 219 ? 158.634 170.283 201.752 1 264.36 219 ARG A C 1
ATOM 1758 O O . ARG A 1 219 ? 158.996 170.627 200.633 1 256.23 219 ARG A O 1
ATOM 1766 N N . PRO A 1 220 ? 159.412 169.433 202.472 1 215.75 220 PRO A N 1
ATOM 1767 C CA . PRO A 1 220 ? 160.657 168.888 201.929 1 205.34 220 PRO A CA 1
ATOM 1768 C C . PRO A 1 220 ? 160.474 168.168 200.594 1 228.54 220 PRO A C 1
ATOM 1769 O O . PRO A 1 220 ? 161.223 168.428 199.658 1 230.77 220 PRO A O 1
ATOM 1773 N N . ARG A 1 221 ? 159.466 167.294 200.488 1 272.64 221 ARG A N 1
ATOM 1774 C CA . ARG A 1 221 ? 159.243 166.539 199.263 1 326.6 221 ARG A CA 1
ATOM 1775 C C . ARG A 1 221 ? 158.831 167.467 198.114 1 347.4 221 ARG A C 1
ATOM 1776 O O . ARG A 1 221 ? 159.266 167.276 196.978 1 347.52 221 ARG A O 1
ATOM 1784 N N . PHE A 1 222 ? 158.038 168.504 198.411 1 376.06 222 PHE A N 1
ATOM 1785 C CA . PHE A 1 222 ? 157.692 169.536 197.442 1 406.44 222 PHE A CA 1
ATOM 1786 C C . PHE A 1 222 ? 158.923 170.3 196.955 1 453.15 222 PHE A C 1
ATOM 1787 O O . PHE A 1 222 ? 159.163 170.379 195.747 1 459.63 222 PHE A O 1
ATOM 1795 N N . ASP A 1 223 ? 159.694 170.86 197.9 1 501.6 223 ASP A N 1
ATOM 1796 C CA . ASP A 1 223 ? 160.874 171.667 197.602 1 549.67 223 ASP A CA 1
ATOM 1797 C C . ASP A 1 223 ? 161.865 170.884 196.734 1 554.32 223 ASP A C 1
ATOM 1798 O O . ASP A 1 223 ? 162.473 171.447 195.824 1 569.93 223 ASP A O 1
ATOM 1803 N N . ASP A 1 224 ? 161.995 169.578 196.998 1 539.13 224 ASP A N 1
ATOM 1804 C CA . ASP A 1 224 ? 162.863 168.676 196.254 1 525.62 224 ASP A CA 1
ATOM 1805 C C . ASP A 1 224 ? 162.317 168.425 194.838 1 419.92 224 ASP A C 1
ATOM 1806 O O . ASP A 1 224 ? 163.071 168.509 193.865 1 405.38 224 ASP A O 1
ATOM 1811 N N . ALA A 1 225 ? 161.006 168.162 194.697 1 332.67 225 ALA A N 1
ATOM 1812 C CA . ALA A 1 225 ? 160.391 167.825 193.414 1 273.94 225 ALA A CA 1
ATOM 1813 C C . ALA A 1 225 ? 160.495 168.95 192.371 1 254.57 225 ALA A C 1
ATOM 1814 O O . ALA A 1 225 ? 160.403 168.672 191.17 1 224.07 225 ALA A O 1
ATOM 1816 N N . TYR A 1 226 ? 160.667 170.21 192.822 1 281.61 226 TYR A N 1
ATOM 1817 C CA . TYR A 1 226 ? 160.734 171.383 191.95 1 316.5 226 TYR A CA 1
ATOM 1818 C C . TYR A 1 226 ? 162.042 172.173 192.093 1 318.03 226 TYR A C 1
ATOM 1819 O O . TYR A 1 226 ? 162.178 173.226 191.472 1 305.23 226 TYR A O 1
ATOM 1828 N N . ASN A 1 227 ? 163.003 171.662 192.877 1 354.38 227 ASN A N 1
ATOM 1829 C CA . ASN A 1 227 ? 164.297 172.298 193.134 1 403.85 227 ASN A CA 1
ATOM 1830 C C . ASN A 1 227 ? 164.138 173.771 193.548 1 512.41 227 ASN A C 1
ATOM 1831 O O . ASN A 1 227 ? 164.822 174.668 193.034 1 498.49 227 ASN A O 1
ATOM 1836 N N . ILE A 1 228 ? 163.297 173.998 194.569 1 679.66 228 ILE A N 1
ATOM 1837 C CA . ILE A 1 228 ? 162.921 175.331 195.029 1 829.33 228 ILE A CA 1
ATOM 1838 C C . ILE A 1 228 ? 164.122 176.047 195.655 1 742.19 228 ILE A C 1
ATOM 1839 O O . ILE A 1 228 ? 164.263 177.26 195.496 1 722.95 228 ILE A O 1
ATOM 1844 N N . ALA A 1 229 ? 164.996 175.301 196.347 1 640.93 229 ALA A N 1
ATOM 1845 C CA . ALA A 1 229 ? 166.12 175.871 197.083 1 554.82 229 ALA A CA 1
ATOM 1846 C C . ALA A 1 229 ? 167.07 176.632 196.15 1 490.83 229 ALA A C 1
ATOM 1847 O O . ALA A 1 229 ? 167.412 177.794 196.41 1 444.45 229 ALA A O 1
ATOM 1849 N N . ASP A 1 230 ? 167.466 175.986 195.042 1 468.56 230 ASP A N 1
ATOM 1850 C CA . ASP A 1 230 ? 168.314 176.599 194.029 1 454.85 230 ASP A CA 1
ATOM 1851 C C . ASP A 1 230 ? 167.634 177.816 193.406 1 372.06 230 ASP A C 1
ATOM 1852 O O . ASP A 1 230 ? 168.265 178.86 193.237 1 363.9 230 ASP A O 1
ATOM 1857 N N . ALA A 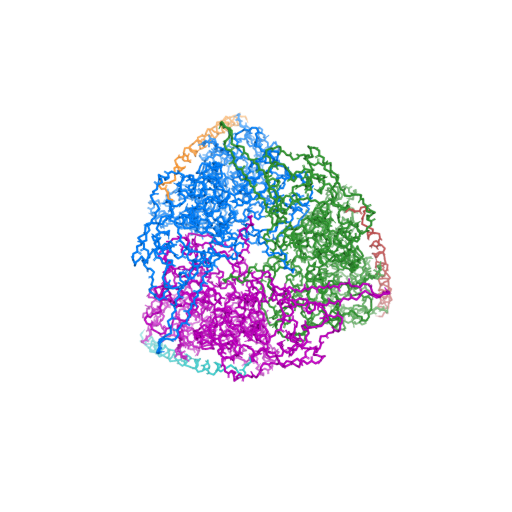1 231 ? 166.349 177.669 193.063 1 309.34 231 ALA A N 1
ATOM 1858 C CA . ALA A 1 231 ? 165.577 178.75 192.474 1 268.6 231 ALA A CA 1
ATOM 1859 C C . ALA A 1 231 ? 165.515 179.947 193.427 1 240.23 231 ALA A C 1
ATOM 1860 O O . ALA A 1 231 ? 165.74 181.08 193.011 1 235.93 231 ALA A O 1
ATOM 1862 N N . ALA A 1 232 ? 165.279 179.691 194.72 1 222.18 232 ALA A N 1
ATOM 1863 C CA . ALA A 1 232 ? 165.251 180.721 195.747 1 210.75 232 ALA A CA 1
ATOM 1864 C C . ALA A 1 232 ? 166.599 181.425 195.858 1 227.71 232 ALA A C 1
ATOM 1865 O O . ALA A 1 232 ? 166.65 182.651 195.864 1 208.41 232 ALA A O 1
ATOM 1867 N N . ARG A 1 233 ? 167.687 180.653 195.883 1 295.62 233 ARG A N 1
ATOM 1868 C CA . ARG A 1 233 ? 169.025 181.204 195.981 1 388.08 233 ARG A CA 1
ATOM 1869 C C . ARG A 1 233 ? 169.335 182.075 194.762 1 444.82 233 ARG A C 1
ATOM 1870 O O . ARG A 1 233 ? 169.803 183.199 194.914 1 486.46 233 ARG A O 1
ATOM 1878 N N . HIS A 1 234 ? 169.058 181.559 193.561 1 480.67 234 HIS A N 1
ATOM 1879 C CA . HIS A 1 234 ? 169.219 182.291 192.312 1 497.31 234 HIS A CA 1
ATOM 1880 C C . HIS A 1 234 ? 168.375 183.566 192.288 1 565.9 234 HIS A C 1
ATOM 1881 O O . HIS A 1 234 ? 168.865 184.608 191.876 1 680.49 234 HIS A O 1
ATOM 1888 N N . TYR A 1 235 ? 167.127 183.507 192.767 1 511.14 235 TYR A N 1
ATOM 1889 C CA . TYR A 1 235 ? 166.253 184.678 192.803 1 452.35 235 TYR A CA 1
ATOM 1890 C C . TYR A 1 235 ? 166.404 185.53 194.071 1 431.3 235 TYR A C 1
ATOM 1891 O O . TYR A 1 235 ? 165.599 186.433 194.295 1 433.73 235 TYR A O 1
ATOM 1900 N N . GLY A 1 236 ? 167.437 185.286 194.889 1 386.35 236 GLY A N 1
ATOM 1901 C CA . GLY A 1 236 ? 167.723 186.106 196.061 1 336.51 236 GLY A CA 1
ATOM 1902 C C . GLY A 1 236 ? 166.743 185.913 197.22 1 272.92 236 GLY A C 1
ATOM 1903 O O . GLY A 1 236 ? 166.922 186.515 198.277 1 259.33 236 GLY A O 1
ATOM 1904 N N . VAL A 1 237 ? 165.724 185.065 197.038 1 232.06 237 VAL A N 1
ATOM 1905 C CA . VAL A 1 237 ? 164.624 184.95 197.985 1 221.33 237 VAL A CA 1
ATOM 1906 C C . VAL A 1 237 ? 165.05 184.091 199.174 1 282.2 237 VAL A C 1
ATOM 1907 O O . VAL A 1 237 ? 165.376 182.915 199.042 1 248.28 237 VAL A O 1
ATOM 1911 N N . ASN A 1 238 ? 165.035 184.708 200.357 1 424.08 238 ASN A N 1
ATOM 1912 C CA . ASN A 1 238 ? 165.251 184.002 201.605 1 595.54 238 ASN A CA 1
ATOM 1913 C C . ASN A 1 238 ? 163.939 183.318 202.007 1 703.24 238 ASN A C 1
ATOM 1914 O O . ASN A 1 238 ? 162.995 183.973 202.453 1 756.35 238 ASN A O 1
ATOM 1919 N N . LEU A 1 239 ? 163.889 181.982 201.864 1 793.31 239 LEU A N 1
ATOM 1920 C CA . LEU A 1 239 ? 162.698 181.203 202.188 1 872.25 239 LEU A CA 1
ATOM 1921 C C . LEU A 1 239 ? 162.317 181.36 203.668 1 810.86 239 LEU A C 1
ATOM 1922 O O . LEU A 1 239 ? 161.13 181.412 203.985 1 780.63 239 LEU A O 1
ATOM 1927 N N . ASN A 1 240 ? 163.304 181.505 204.57 1 752.86 240 ASN A N 1
ATOM 1928 C CA . ASN A 1 240 ? 163.062 181.597 206.008 1 697.34 240 ASN A CA 1
ATOM 1929 C C . ASN A 1 240 ? 162.317 182.881 206.393 1 648.34 240 ASN A C 1
ATOM 1930 O O . ASN A 1 240 ? 161.668 182.924 207.443 1 533.82 240 ASN A O 1
ATOM 1935 N N . THR A 1 241 ? 162.424 183.931 205.56 1 744.75 241 THR A N 1
ATOM 1936 C CA . THR A 1 241 ? 161.778 185.211 205.827 1 847.87 241 THR A CA 1
ATOM 1937 C C . THR A 1 241 ? 160.522 185.411 204.97 1 760.37 241 THR A C 1
ATOM 1938 O O . THR A 1 241 ? 160.01 186.528 204.886 1 806.13 241 THR A O 1
ATOM 1942 N N . LEU A 1 242 ? 159.988 184.337 204.365 1 646.44 242 LEU A N 1
ATOM 1943 C CA . LEU A 1 242 ? 158.626 184.374 203.85 1 579.37 242 LEU A CA 1
ATOM 1944 C C . LEU A 1 242 ? 157.64 184.465 205.013 1 606.2 242 LEU A C 1
ATOM 1945 O O . LEU A 1 242 ? 157.822 183.829 206.052 1 535.92 242 LEU A O 1
ATOM 1950 N N . PRO A 1 243 ? 156.548 185.249 204.857 1 758.54 243 PRO A N 1
ATOM 1951 C CA . PRO A 1 243 ? 155.533 185.375 205.902 1 834.49 243 PRO A CA 1
ATOM 1952 C C . PRO A 1 243 ? 154.645 184.135 205.997 1 806.9 243 PRO A C 1
ATOM 1953 O O . PRO A 1 243 ? 154.501 183.382 205.033 1 771.97 243 PRO A O 1
ATOM 1957 N N . LEU A 1 244 ? 154.04 183.935 207.176 1 795.47 244 LEU A N 1
ATOM 1958 C CA . LEU A 1 244 ? 152.981 182.947 207.339 1 763.61 244 LEU A CA 1
ATOM 1959 C C . LEU A 1 244 ? 151.825 183.301 206.403 1 740.31 244 LEU A C 1
ATOM 1960 O O . LEU A 1 244 ? 151.469 184.473 206.27 1 785.93 244 LEU A O 1
ATOM 1965 N N . PRO A 1 245 ? 151.178 182.318 205.734 1 668.2 245 PRO A N 1
ATOM 1966 C CA . PRO A 1 245 ? 150.032 182.629 204.887 1 627.14 245 PRO A CA 1
ATOM 1967 C C . PRO A 1 245 ? 148.833 183.039 205.727 1 588.33 245 PRO A C 1
ATOM 1968 O O . PRO A 1 245 ? 148.641 182.57 206.846 1 560.13 245 PRO A O 1
ATOM 1972 N N . ASN A 1 246 ? 148.021 183.922 205.157 1 570.25 246 ASN A N 1
ATOM 1973 C CA . ASN A 1 246 ? 146.721 184.21 205.728 1 557.31 246 ASN A CA 1
ATOM 1974 C C . ASN A 1 246 ? 145.728 183.127 205.301 1 644.32 246 ASN A C 1
ATOM 1975 O O . ASN A 1 246 ? 145.116 183.229 204.237 1 642.2 246 ASN A O 1
ATOM 1980 N N . VAL A 1 247 ? 145.526 182.134 206.185 1 759.95 247 VAL A N 1
ATOM 1981 C CA . VAL A 1 247 ? 144.71 180.955 205.905 1 879.51 247 VAL A CA 1
ATOM 1982 C C . VAL A 1 247 ? 143.21 181.218 206.092 1 959.54 247 VAL A C 1
ATOM 1983 O O . VAL A 1 247 ? 142.396 180.311 205.895 1 999 247 VAL A O 1
ATOM 1987 N N . ASP A 1 248 ? 142.82 182.436 206.48 1 953.65 248 ASP A N 1
ATOM 1988 C CA . ASP A 1 248 ? 141.407 182.759 206.597 1 938.74 248 ASP A CA 1
ATOM 1989 C C . ASP A 1 248 ? 140.886 183.323 205.271 1 958.03 248 ASP A C 1
ATOM 1990 O O . ASP A 1 248 ? 141.31 184.394 204.845 1 933.03 248 ASP A O 1
ATOM 1995 N N . LEU A 1 249 ? 139.918 182.614 204.66 1 974.27 249 LEU A N 1
ATOM 1996 C CA . LEU A 1 249 ? 139.304 182.964 203.381 1 960.64 249 LEU A CA 1
ATOM 1997 C C . LEU A 1 249 ? 138.779 184.405 203.362 1 958.19 249 LEU A C 1
ATOM 1998 O O . LEU A 1 249 ? 138.696 185.005 202.289 1 918.53 249 LEU A O 1
ATOM 2003 N N . THR A 1 250 ? 138.443 184.974 204.53 1 978.06 250 THR A N 1
ATOM 2004 C CA . THR A 1 250 ? 137.865 186.311 204.592 1 984.77 250 THR A CA 1
ATOM 2005 C C . THR A 1 250 ? 138.931 187.38 204.342 1 863.6 250 THR A C 1
ATOM 2006 O O . THR A 1 250 ? 138.672 188.325 203.598 1 879.92 250 THR A O 1
ATOM 2010 N N . THR A 1 251 ? 140.131 187.206 204.924 1 718.5 251 THR A N 1
ATOM 2011 C CA . THR A 1 251 ? 141.206 188.193 204.851 1 617.65 251 THR A CA 1
ATOM 2012 C C . THR A 1 251 ? 142.373 187.736 203.955 1 573.57 251 THR A C 1
ATOM 2013 O O . THR A 1 251 ? 143.317 188.498 203.757 1 591.36 251 THR A O 1
ATOM 2017 N N . MET A 1 252 ? 142.304 186.525 203.375 1 513 252 MET A N 1
ATOM 2018 C CA . MET A 1 252 ? 143.229 186.062 202.342 1 464.85 252 MET A CA 1
ATOM 2019 C C . MET A 1 252 ? 143.217 187.026 201.146 1 504.17 252 MET A C 1
ATOM 2020 O O . MET A 1 252 ? 142.155 187.295 200.592 1 504.2 252 MET A O 1
ATOM 2025 N N . PRO A 1 253 ? 144.379 187.598 200.727 1 557.88 253 PRO A N 1
ATOM 2026 C CA . PRO A 1 253 ? 144.422 188.643 199.696 1 555.19 253 PRO A CA 1
ATOM 2027 C C . PRO A 1 253 ? 144.227 188.166 198.256 1 471.59 253 PRO A C 1
ATOM 2028 O O . PRO A 1 253 ? 143.88 188.957 197.38 1 481.25 253 PRO A O 1
ATOM 2032 N N . THR A 1 254 ? 144.481 186.877 198.012 1 372.87 254 THR A N 1
ATOM 2033 C CA . THR A 1 254 ? 144.18 186.27 196.727 1 304.19 254 THR A CA 1
ATOM 2034 C C . THR A 1 254 ? 143.993 184.769 196.922 1 249.95 254 THR A C 1
ATOM 2035 O O . THR A 1 254 ? 144.759 184.124 197.634 1 229.58 254 THR A O 1
ATOM 2039 N N . TYR A 1 255 ? 142.959 184.226 196.279 1 221.72 255 TYR A N 1
ATOM 2040 C CA . TYR A 1 255 ? 142.704 182.799 196.315 1 208.14 255 TYR A CA 1
ATOM 2041 C C . TYR A 1 255 ? 143.527 182.052 195.266 1 236.67 255 TYR A C 1
ATOM 2042 O O . TYR A 1 255 ? 143.573 180.831 195.314 1 236.56 255 TYR A O 1
ATOM 2051 N N . LYS A 1 256 ? 144.204 182.777 194.359 1 284.4 256 LYS A N 1
ATOM 2052 C CA . LYS A 1 256 ? 144.987 182.231 193.248 1 336.91 256 LYS A CA 1
ATOM 2053 C C . LYS A 1 256 ? 145.811 181.007 193.672 1 336.47 256 LYS A C 1
ATOM 2054 O O . LYS A 1 256 ? 145.62 179.925 193.112 1 329.65 256 LYS A O 1
ATOM 2060 N N . HIS A 1 257 ? 146.659 181.141 194.702 1 351.11 257 HIS A N 1
ATOM 2061 C CA . HIS A 1 257 ? 147.55 180.071 195.129 1 366.21 257 HIS A CA 1
ATOM 2062 C C . HIS A 1 257 ? 146.823 178.885 195.769 1 344.96 257 HIS A C 1
ATOM 2063 O O . HIS A 1 257 ? 147.228 177.739 195.57 1 345.75 257 HIS A O 1
ATOM 2070 N N . LEU A 1 258 ? 145.761 179.142 196.541 1 324.83 258 LEU A N 1
ATOM 2071 C CA . LEU A 1 258 ? 144.958 178.076 197.117 1 315.8 258 LEU A CA 1
ATOM 2072 C C . LEU A 1 258 ? 144.264 177.274 196.008 1 369.53 258 LEU A C 1
ATOM 2073 O O . LEU A 1 258 ? 144.289 176.045 196.021 1 369.94 258 LEU A O 1
ATOM 2078 N N . ILE A 1 259 ? 143.705 177.962 195.005 1 436.2 259 ILE A N 1
ATOM 2079 C CA . ILE A 1 259 ? 143.106 177.326 193.834 1 494.08 259 ILE A CA 1
ATOM 2080 C C . ILE A 1 259 ? 144.149 176.503 193.068 1 474.38 259 ILE A C 1
ATOM 2081 O O . ILE A 1 259 ? 143.858 175.376 192.67 1 489.01 259 ILE A O 1
ATOM 2086 N N . MET A 1 260 ? 145.368 177.027 192.878 1 429.73 260 MET A N 1
ATOM 2087 C CA . MET A 1 260 ? 146.429 176.277 192.213 1 393.58 260 MET A CA 1
ATOM 2088 C C . MET A 1 260 ? 146.778 175.005 192.993 1 367.7 260 MET A C 1
ATOM 2089 O O . MET A 1 260 ? 146.984 173.945 192.403 1 378.58 260 MET A O 1
ATOM 2094 N N . PHE A 1 261 ? 146.849 175.1 194.323 1 323.36 261 PHE A N 1
ATOM 2095 C CA . PHE A 1 261 ? 147.083 173.934 195.157 1 285.14 261 PHE A CA 1
ATOM 2096 C C . PHE A 1 261 ? 146.012 172.865 194.9 1 275.36 261 PHE A C 1
ATOM 2097 O O . PHE A 1 261 ? 146.315 171.713 194.596 1 265.95 261 PHE A O 1
ATOM 2105 N N . GLU A 1 262 ? 144.741 173.267 194.965 1 276.04 262 GLU A N 1
ATOM 2106 C CA . GLU A 1 262 ? 143.615 172.398 194.655 1 276.39 262 GLU A CA 1
ATOM 2107 C C . GLU A 1 262 ? 143.666 171.843 193.229 1 290.24 262 GLU A C 1
ATOM 2108 O O . GLU A 1 262 ? 143.225 170.726 192.987 1 264.85 262 GLU A O 1
ATOM 2114 N N . GLN A 1 263 ? 144.171 172.627 192.275 1 339.74 263 GLN A N 1
ATOM 2115 C CA . GLN A 1 263 ? 144.128 172.232 190.88 1 384.64 263 GLN A CA 1
ATOM 2116 C C . GLN A 1 263 ? 145.249 171.244 190.525 1 383.51 263 GLN A C 1
ATOM 2117 O O . GLN A 1 263 ? 144.992 170.331 189.746 1 374.27 263 GLN A O 1
ATOM 2123 N N . TYR A 1 264 ? 146.472 171.409 191.072 1 391 264 TYR A N 1
ATOM 2124 C CA . TYR A 1 264 ? 147.65 170.658 190.624 1 399.03 264 TYR A CA 1
ATOM 2125 C C . TYR A 1 264 ? 148.341 169.841 191.723 1 328.12 264 TYR A C 1
ATOM 2126 O O . TYR A 1 264 ? 149.191 169.017 191.401 1 298.96 264 TYR A O 1
ATOM 2135 N N . PHE A 1 265 ? 148.015 170.054 193.009 1 295.58 265 PHE A N 1
ATOM 2136 C CA . PHE A 1 265 ? 148.894 169.61 194.087 1 284.51 265 PHE A CA 1
ATOM 2137 C C . PHE A 1 265 ? 148.195 168.877 195.237 1 319.65 265 PHE A C 1
ATOM 2138 O O . PHE A 1 265 ? 148.85 168.069 195.896 1 312.82 265 PHE A O 1
ATOM 2146 N N . ILE A 1 266 ? 146.887 169.1 195.454 1 382.34 266 ILE A N 1
ATOM 2147 C CA . ILE A 1 266 ? 146.133 168.426 196.51 1 452.99 266 ILE A CA 1
ATOM 2148 C C . ILE A 1 266 ? 146.297 166.9 196.448 1 518.71 266 ILE A C 1
ATOM 2149 O O . ILE A 1 266 ? 146.463 166.252 197.482 1 572.66 266 ILE A O 1
ATOM 2154 N N . TYR A 1 267 ? 146.291 166.325 195.232 1 534.08 267 TYR A N 1
ATOM 2155 C CA . TYR A 1 267 ? 146.367 164.876 195.011 1 531.59 267 TYR A CA 1
ATOM 2156 C C . TYR A 1 267 ? 147.775 164.321 195.305 1 470.31 267 TYR A C 1
ATOM 2157 O O . TYR A 1 267 ? 147.982 163.115 195.15 1 513.88 267 TYR A O 1
ATOM 2166 N N . THR A 1 268 ? 148.75 165.16 195.727 1 349.38 268 THR A N 1
ATOM 2167 C CA . THR A 1 268 ? 150.103 164.689 196.044 1 258.33 268 THR A CA 1
ATOM 2168 C C . THR A 1 268 ? 150.656 165.227 197.371 1 239.34 268 THR A C 1
ATOM 2169 O O . THR A 1 268 ? 151.559 164.606 197.927 1 226.7 268 THR A O 1
ATOM 2173 N N . TYR A 1 269 ? 150.15 166.358 197.891 1 237.82 269 TYR A N 1
ATOM 2174 C CA . TYR A 1 269 ? 150.646 166.925 199.145 1 238.17 269 TYR A CA 1
ATOM 2175 C C . TYR A 1 269 ? 149.516 167.243 200.127 1 281.02 269 TYR A C 1
ATOM 2176 O O . TYR A 1 269 ? 148.416 167.593 199.723 1 306.19 269 TYR A O 1
ATOM 2185 N N . ASP A 1 270 ? 149.795 167.15 201.438 1 311.22 270 ASP A N 1
ATOM 2186 C CA . ASP A 1 270 ? 148.846 167.585 202.459 1 334.43 270 ASP A CA 1
ATOM 2187 C C . ASP A 1 270 ? 148.819 169.115 202.579 1 384.51 270 ASP A C 1
ATOM 2188 O O . ASP A 1 270 ? 149.868 169.762 202.651 1 399.24 270 ASP A O 1
ATOM 2193 N N . ARG A 1 271 ? 147.592 169.665 202.673 1 424.28 271 ARG A N 1
ATOM 2194 C CA . ARG A 1 271 ? 147.343 171.091 202.872 1 443.07 271 ARG A CA 1
ATOM 2195 C C . ARG A 1 271 ? 147.287 171.464 204.361 1 469.74 271 ARG A C 1
ATOM 2196 O O . ARG A 1 271 ? 146.92 170.648 205.207 1 450.18 271 ARG A O 1
ATOM 2204 N N . VAL A 1 272 ? 147.617 172.732 204.667 1 530.6 272 VAL A N 1
ATOM 2205 C CA . VAL A 1 272 ? 147.293 173.358 205.947 1 603.12 272 VAL A CA 1
ATOM 2206 C C . VAL A 1 272 ? 145.779 173.559 206.084 1 688.61 272 VAL A C 1
ATOM 2207 O O . VAL A 1 272 ? 145.039 173.541 205.107 1 640.92 272 VAL A O 1
ATOM 2211 N N . ASP A 1 273 ? 145.314 173.783 207.325 1 892.97 273 ASP A N 1
ATOM 2212 C CA . ASP A 1 273 ? 143.914 174.085 207.605 1 999 273 ASP A CA 1
ATOM 2213 C C . ASP A 1 273 ? 143.506 175.453 207.046 1 999 273 ASP A C 1
ATOM 2214 O O . ASP A 1 273 ? 144.277 176.415 207.099 1 999 273 ASP A O 1
ATOM 2219 N N . ILE A 1 274 ? 142.256 175.528 206.553 1 999 274 ILE A N 1
ATOM 2220 C CA . ILE A 1 274 ? 141.667 176.751 206.017 1 999 274 ILE A CA 1
ATOM 2221 C C . ILE A 1 274 ? 140.504 177.176 206.925 1 999 274 ILE A C 1
ATOM 2222 O O . ILE A 1 274 ? 139.74 176.347 207.437 1 999 274 ILE A O 1
ATOM 2227 N N . TYR A 1 275 ? 140.396 178.496 207.118 1 999 275 TYR A N 1
ATOM 2228 C CA . TYR A 1 275 ? 139.463 179.092 208.058 1 999 275 TYR A CA 1
ATOM 2229 C C . TYR A 1 275 ? 138.532 180.063 207.342 1 999 275 TYR A C 1
ATOM 2230 O O . TYR A 1 275 ? 138.895 180.644 206.328 1 999 275 TYR A O 1
ATOM 2239 N N . TYR A 1 276 ? 137.336 180.248 207.907 1 999 276 TYR A N 1
ATOM 2240 C CA . TYR A 1 276 ? 136.434 181.316 207.513 1 999 276 TYR A CA 1
ATOM 2241 C C . TYR A 1 276 ? 136.052 182.12 208.761 1 999 276 TYR A C 1
ATOM 2242 O O . TYR A 1 276 ? 135.397 181.588 209.658 1 999 276 TYR A O 1
ATOM 2251 N N . ASN A 1 277 ? 136.499 183.387 208.831 1 999 277 ASN A N 1
ATOM 2252 C CA . ASN A 1 277 ? 136.222 184.325 209.917 1 999 277 ASN A CA 1
ATOM 2253 C C . ASN A 1 277 ? 136.549 183.742 211.306 1 999 277 ASN A C 1
ATOM 2254 O O . ASN A 1 277 ? 135.89 184.074 212.294 1 998.47 277 ASN A O 1
ATOM 2259 N N . GLY A 1 278 ? 137.589 182.894 211.415 1 869.89 278 GLY A N 1
ATOM 2260 C CA . GLY A 1 278 ? 137.956 182.269 212.685 1 775.14 278 GLY A CA 1
ATOM 2261 C C . GLY A 1 278 ? 137.493 180.813 212.853 1 761.66 278 GLY A C 1
ATOM 2262 O O . GLY A 1 278 ? 137.993 180.121 213.74 1 726 278 GLY A O 1
ATOM 2263 N N . ASN A 1 279 ? 136.537 180.339 212.029 1 800.96 279 ASN A N 1
ATOM 2264 C CA . ASN A 1 279 ? 136.014 178.973 212.094 1 845.86 279 ASN A CA 1
ATOM 2265 C C . ASN A 1 279 ? 136.703 178.073 211.058 1 843.35 279 ASN A C 1
ATOM 2266 O O . ASN A 1 279 ? 136.838 178.451 209.901 1 905.4 279 ASN A O 1
ATOM 2271 N N . LYS A 1 280 ? 137.094 176.852 211.441 1 783.07 280 LYS A N 1
ATOM 2272 C CA . LYS A 1 280 ? 137.734 175.92 210.52 1 729.26 280 LYS A CA 1
ATOM 2273 C C . LYS A 1 280 ? 136.722 175.346 209.521 1 559.68 280 LYS A C 1
ATOM 2274 O O . LYS A 1 280 ? 135.648 174.897 209.907 1 529.39 280 LYS A O 1
ATOM 2280 N N . MET A 1 281 ? 137.099 175.327 208.235 1 422.65 281 MET A N 1
ATOM 2281 C CA . MET A 1 281 ? 136.309 174.74 207.158 1 320.76 281 MET A CA 1
ATOM 2282 C C . MET A 1 281 ? 136.328 173.206 207.207 1 276.3 281 MET A C 1
ATOM 2283 O O . MET A 1 281 ? 137.386 172.618 207.419 1 271.05 281 MET A O 1
ATOM 2288 N N . LEU A 1 282 ? 135.186 172.544 206.931 1 240.68 282 LEU A N 1
ATOM 2289 C CA . LEU A 1 282 ? 135.113 171.085 207.005 1 219.65 282 LEU A CA 1
ATOM 2290 C C . LEU A 1 282 ? 135.176 170.395 205.639 1 242.4 282 LEU A C 1
ATOM 2291 O O . LEU A 1 282 ? 135.43 169.19 205.601 1 256.67 282 LEU A O 1
ATOM 2296 N N . PHE A 1 283 ? 134.923 171.105 204.53 1 259.05 283 PHE A N 1
ATOM 2297 C CA . PHE A 1 283 ? 134.844 170.442 203.232 1 272.72 283 PHE A CA 1
ATOM 2298 C C . PHE A 1 283 ? 135.558 171.231 202.135 1 319.18 283 PHE A C 1
ATOM 2299 O O . PHE A 1 283 ? 135.268 172.395 201.883 1 317.68 283 PHE A O 1
ATOM 2307 N N . ASP A 1 284 ? 136.465 170.539 201.429 1 372.47 284 ASP A N 1
ATOM 2308 C CA . ASP A 1 284 ? 137.266 171.117 200.359 1 404.9 284 ASP A CA 1
ATOM 2309 C C . ASP A 1 284 ? 136.383 171.479 199.162 1 312.34 284 ASP A C 1
ATOM 2310 O O . ASP A 1 284 ? 136.662 172.446 198.455 1 303.07 284 ASP A O 1
ATOM 2315 N N . ASP A 1 285 ? 135.3 170.72 198.972 1 245.26 285 ASP A N 1
ATOM 2316 C CA . ASP A 1 285 ? 134.259 171.026 198.002 1 205.89 285 ASP A CA 1
ATOM 2317 C C . ASP A 1 285 ? 133.679 172.429 198.219 1 225.64 285 ASP A C 1
ATOM 2318 O O . ASP A 1 285 ? 133.402 173.162 197.267 1 228.79 285 ASP A O 1
ATOM 2323 N N . GLU A 1 286 ? 133.472 172.803 199.485 1 262.64 286 GLU A N 1
ATOM 2324 C CA . GLU A 1 286 ? 132.939 174.113 199.829 1 303.41 286 GLU A CA 1
ATOM 2325 C C . GLU A 1 286 ? 133.998 175.193 199.641 1 354.4 286 GLU A C 1
ATOM 2326 O O . GLU A 1 286 ? 133.697 176.269 199.135 1 370.01 286 GLU A O 1
ATOM 2332 N N . ILE A 1 287 ? 135.24 174.895 200.031 1 410.08 287 ILE A N 1
ATOM 2333 C CA . ILE A 1 287 ? 136.366 175.792 199.809 1 463.32 287 ILE A CA 1
ATOM 2334 C C . ILE A 1 287 ? 136.528 176.087 198.314 1 547.06 287 ILE A C 1
ATOM 2335 O O . ILE A 1 287 ? 136.659 177.251 197.939 1 587.29 287 ILE A O 1
ATOM 2340 N N . ILE A 1 288 ? 136.476 175.062 197.448 1 602.43 288 ILE A N 1
ATOM 2341 C CA . ILE A 1 288 ? 136.699 175.283 196.02 1 644.9 288 ILE A CA 1
ATOM 2342 C C . ILE A 1 288 ? 135.493 175.997 195.389 1 666.03 288 ILE A C 1
ATOM 2343 O O . ILE A 1 288 ? 135.687 176.905 194.579 1 704.34 288 ILE A O 1
ATOM 2348 N N . ASN A 1 289 ? 134.256 175.674 195.792 1 642.32 289 ASN A N 1
ATOM 2349 C CA . ASN A 1 289 ? 133.088 176.4 195.304 1 618.56 289 ASN A CA 1
ATOM 2350 C C . ASN A 1 289 ? 133.114 177.882 195.73 1 619.91 289 ASN A C 1
ATOM 2351 O O . ASN A 1 289 ? 132.792 178.755 194.923 1 631.98 289 ASN A O 1
ATOM 2356 N N . PHE A 1 290 ? 133.495 178.195 196.982 1 589.69 290 PHE A N 1
ATOM 2357 C CA . PHE A 1 290 ? 133.596 179.576 197.459 1 545.68 290 PHE A CA 1
ATOM 2358 C C . PHE A 1 290 ? 134.656 180.374 196.681 1 628.96 290 PHE A C 1
ATOM 2359 O O . PHE A 1 290 ? 134.354 181.415 196.088 1 630.27 290 PHE A O 1
ATOM 2367 N N . THR A 1 291 ? 135.908 179.883 196.668 1 719.64 291 THR A N 1
ATOM 2368 C CA . THR A 1 291 ? 137.051 180.601 196.105 1 784.52 291 THR A CA 1
ATOM 2369 C C . THR A 1 291 ? 136.865 180.892 194.611 1 772.54 291 THR A C 1
ATOM 2370 O O . THR A 1 291 ? 137.122 182.013 194.165 1 765.81 291 THR A O 1
ATOM 2374 N N . ILE A 1 292 ? 136.394 179.904 193.835 1 737.31 292 ILE A N 1
ATOM 2375 C CA . ILE A 1 292 ? 136.15 180.075 192.404 1 687.62 292 ILE A CA 1
ATOM 2376 C C . ILE A 1 292 ? 135.067 181.138 192.166 1 585.8 292 ILE A C 1
ATOM 2377 O O . ILE A 1 292 ? 135.272 182.052 191.366 1 549.62 292 ILE A O 1
ATOM 2382 N N . SER A 1 293 ? 133.936 181.053 192.886 1 514.67 293 SER A N 1
ATOM 2383 C CA . SER A 1 293 ? 132.835 182.004 192.753 1 469.71 293 SER A CA 1
ATOM 2384 C C . SER A 1 293 ? 133.287 183.44 193.029 1 430.49 293 SER A C 1
ATOM 2385 O O . SER A 1 293 ? 132.923 184.354 192.297 1 415.66 293 SER A O 1
ATOM 2388 N N . MET A 1 294 ? 134.096 183.632 194.079 1 405.79 294 MET A N 1
ATOM 2389 C CA . MET A 1 294 ? 134.633 184.934 194.457 1 388.15 294 MET A CA 1
ATOM 2390 C C . MET A 1 294 ? 135.643 185.46 193.428 1 365.44 294 MET A C 1
ATOM 2391 O O . MET A 1 294 ? 135.67 186.66 193.142 1 367.55 294 MET A O 1
ATOM 2396 N N . ARG A 1 295 ? 136.495 184.571 192.895 1 339.02 295 ARG A N 1
ATOM 2397 C CA . ARG A 1 295 ? 137.554 184.948 191.972 1 316.45 295 ARG A CA 1
ATOM 2398 C C . ARG A 1 295 ? 137.021 185.252 190.562 1 278.81 295 ARG A C 1
ATOM 2399 O O . ARG A 1 295 ? 137.546 186.148 189.894 1 267.24 295 ARG A O 1
ATOM 2407 N N . TYR A 1 296 ? 135.966 184.533 190.125 1 253.18 296 TYR A N 1
ATOM 2408 C CA . TYR A 1 296 ? 135.461 184.571 188.752 1 238.88 296 TYR A CA 1
ATOM 2409 C C . TYR A 1 296 ? 133.979 184.98 188.664 1 234.01 296 TYR A C 1
ATOM 2410 O O . TYR A 1 296 ? 133.312 184.663 187.674 1 227.5 296 TYR A O 1
ATOM 2419 N N . GLN A 1 297 ? 133.501 185.773 189.642 1 247.08 297 GLN A N 1
ATOM 2420 C CA . GLN A 1 297 ? 132.116 186.227 189.78 1 267.23 297 GLN A CA 1
ATOM 2421 C C . GLN A 1 297 ? 131.537 186.756 188.462 1 280.23 297 GLN A C 1
ATOM 2422 O O . GLN A 1 297 ? 130.389 186.453 188.113 1 307.36 297 GLN A O 1
ATOM 2428 N N . SER A 1 298 ? 132.348 187.522 187.714 1 269.84 298 SER A N 1
ATOM 2429 C CA . SER A 1 298 ? 131.935 188.178 186.477 1 262.05 298 SER A CA 1
ATOM 2430 C C . SER A 1 298 ? 131.694 187.205 185.309 1 259.59 298 SER A C 1
ATOM 2431 O O . SER A 1 298 ? 131.002 187.562 184.352 1 287.3 298 SER A O 1
ATOM 2434 N N . LEU A 1 299 ? 132.236 185.974 185.377 1 227.18 299 LEU A N 1
ATOM 2435 C CA . LEU A 1 299 ? 132.151 185.002 184.288 1 200.33 299 LEU A CA 1
ATOM 2436 C C . LEU A 1 299 ? 131.038 183.967 184.49 1 212.22 299 LEU A C 1
ATOM 2437 O O . LEU A 1 299 ? 130.719 183.227 183.557 1 212.41 299 LEU A O 1
ATOM 2442 N N . ILE A 1 300 ? 130.43 183.92 185.685 1 220.93 300 ILE A N 1
ATOM 2443 C CA . ILE A 1 300 ? 129.418 182.921 186.03 1 218.64 300 ILE A CA 1
ATOM 2444 C C . ILE A 1 300 ? 128.278 182.909 185.004 1 238.17 300 ILE A C 1
ATOM 2445 O O . ILE A 1 300 ? 127.889 181.839 184.546 1 224.69 300 ILE A O 1
ATOM 2450 N N . PRO A 1 301 ? 127.703 184.064 184.578 1 283.95 301 PRO A N 1
ATOM 2451 C CA . PRO A 1 301 ? 126.656 184.053 183.554 1 287.09 301 PRO A CA 1
ATOM 2452 C C . PRO A 1 301 ? 127.124 183.393 182.259 1 265.95 301 PRO A C 1
ATOM 2453 O O . PRO A 1 301 ? 126.392 182.619 181.65 1 256.53 301 PRO A O 1
ATOM 2457 N N . ARG A 1 302 ? 128.376 183.661 181.882 1 255.34 302 ARG A N 1
ATOM 2458 C CA . ARG A 1 302 ? 128.941 183.134 180.656 1 248.65 302 ARG A CA 1
ATOM 2459 C C . ARG A 1 302 ? 129.156 181.621 180.754 1 264.75 302 ARG A C 1
ATOM 2460 O O . ARG A 1 302 ? 128.959 180.906 179.775 1 256.03 302 ARG A O 1
ATOM 2468 N N . LEU A 1 303 ? 129.502 181.11 181.941 1 306.4 303 LEU A N 1
ATOM 2469 C CA . LEU A 1 303 ? 129.522 179.673 182.175 1 356.58 303 LEU A CA 1
ATOM 2470 C C . LEU A 1 303 ? 128.127 179.066 181.985 1 335.76 303 LEU A C 1
ATOM 2471 O O . LEU A 1 303 ? 127.984 178.045 181.311 1 353.84 303 LEU A O 1
ATOM 2476 N N . VAL A 1 304 ? 127.098 179.706 182.554 1 302.35 304 VAL A N 1
ATOM 2477 C CA . VAL A 1 304 ? 125.721 179.242 182.438 1 286.44 304 VAL A CA 1
ATOM 2478 C C . VAL A 1 304 ? 125.273 179.201 180.968 1 320.61 304 VAL A C 1
ATOM 2479 O O . VAL A 1 304 ? 124.497 178.318 180.603 1 361.01 304 VAL A O 1
ATOM 2483 N N . ASP A 1 305 ? 125.792 180.079 180.094 1 321.15 305 ASP A N 1
ATOM 2484 C CA . ASP A 1 305 ? 125.482 180.029 178.667 1 316.3 305 ASP A CA 1
ATOM 2485 C C . ASP A 1 305 ? 125.872 178.686 178.032 1 333.8 305 ASP A C 1
ATOM 2486 O O . ASP A 1 305 ? 125.175 178.211 177.136 1 327.37 305 ASP A O 1
ATOM 2491 N N . PHE A 1 306 ? 126.987 178.071 178.465 1 359.24 306 PHE A N 1
ATOM 2492 C CA . PHE A 1 306 ? 127.403 176.767 177.95 1 378.7 306 PHE A CA 1
ATOM 2493 C C . PHE A 1 306 ? 126.799 175.615 178.752 1 405.78 306 PHE A C 1
ATOM 2494 O O . PHE A 1 306 ? 126.528 174.55 178.195 1 381.44 306 PHE A O 1
ATOM 2502 N N . PHE A 1 307 ? 126.612 175.84 180.061 1 455.92 307 PHE A N 1
ATOM 2503 C CA . PHE A 1 307 ? 126.122 174.828 180.988 1 494.72 307 PHE A CA 1
ATOM 2504 C C . PHE A 1 307 ? 124.908 175.364 181.749 1 526.24 307 PHE A C 1
ATOM 2505 O O . PHE A 1 307 ? 124.999 175.693 182.93 1 505.06 307 PHE A O 1
ATOM 2513 N N . PRO A 1 308 ? 123.727 175.456 181.086 1 597.27 308 PRO A N 1
ATOM 2514 C CA . PRO A 1 308 ? 122.501 175.953 181.712 1 619.98 308 PRO A CA 1
ATOM 2515 C C . PRO A 1 308 ? 122.124 175.229 183 1 532.37 308 PRO A C 1
ATOM 2516 O O . PRO A 1 308 ? 121.632 175.857 183.931 1 536.49 308 PRO A O 1
ATOM 2520 N N . ASP A 1 309 ? 122.396 173.919 183.05 1 432.28 309 ASP A N 1
ATOM 2521 C CA . ASP A 1 309 ? 121.999 173.075 184.164 1 367.57 309 ASP A CA 1
ATOM 2522 C C . ASP A 1 309 ? 122.92 173.248 185.377 1 305.81 309 ASP A C 1
ATOM 2523 O O . ASP A 1 309 ? 122.639 172.667 186.427 1 286.6 309 ASP A O 1
ATOM 2528 N N . ILE A 1 310 ? 124.01 174.026 185.261 1 277.23 310 ILE A N 1
ATOM 2529 C CA . ILE A 1 310 ? 124.953 174.151 186.364 1 270.85 310 ILE A CA 1
ATOM 2530 C C . ILE A 1 310 ? 124.318 174.955 187.501 1 301.89 310 ILE A C 1
ATOM 2531 O O . ILE A 1 310 ? 123.762 176.03 187.282 1 282 310 ILE A O 1
ATOM 2536 N N . PRO A 1 311 ? 124.346 174.442 188.758 1 381.51 311 PRO A N 1
ATOM 2537 C CA . PRO A 1 311 ? 123.737 175.149 189.883 1 403.16 311 PRO A CA 1
ATOM 2538 C C . PRO A 1 311 ? 124.443 176.472 190.174 1 366.78 311 PRO A C 1
ATOM 2539 O O . PRO A 1 311 ? 125.645 176.499 190.444 1 380.26 311 PRO A O 1
ATOM 2543 N N . VAL A 1 312 ? 123.67 177.566 190.075 1 316.74 312 VAL A N 1
ATOM 2544 C CA . VAL A 1 312 ? 124.093 178.893 190.505 1 280.28 312 VAL A CA 1
ATOM 2545 C C . VAL A 1 312 ? 123.086 179.42 191.531 1 337.24 312 VAL A C 1
ATOM 2546 O O . VAL A 1 312 ? 121.88 179.364 191.304 1 356.9 312 VAL A O 1
ATOM 2550 N N . ASN A 1 313 ? 123.598 179.949 192.652 1 393.09 313 ASN A N 1
ATOM 2551 C CA . ASN A 1 313 ? 122.795 180.32 193.812 1 439.63 313 ASN A CA 1
ATOM 2552 C C . ASN A 1 313 ? 123.178 181.723 194.297 1 461.41 313 ASN A C 1
ATOM 2553 O O . ASN A 1 313 ? 124.308 182.158 194.105 1 465.12 313 ASN A O 1
ATOM 2558 N N . ASN A 1 314 ? 122.26 182.418 194.984 1 484.76 314 ASN A N 1
ATOM 2559 C CA . ASN A 1 314 ? 122.552 183.733 195.55 1 498.56 314 ASN A CA 1
ATOM 2560 C C . ASN A 1 314 ? 123.202 183.638 196.939 1 496.87 314 ASN A C 1
ATOM 2561 O O . ASN A 1 314 ? 123.394 184.658 197.605 1 474.99 314 ASN A O 1
ATOM 2566 N N . ASN A 1 315 ? 123.555 182.413 197.362 1 525.51 315 ASN A N 1
ATOM 2567 C CA . ASN A 1 315 ? 124.167 182.125 198.653 1 558.65 315 ASN A CA 1
ATOM 2568 C C . ASN A 1 315 ? 124.902 180.782 198.574 1 628.78 315 ASN A C 1
ATOM 2569 O O . ASN A 1 315 ? 124.683 180.006 197.64 1 621.69 315 ASN A O 1
ATOM 2574 N N . ILE A 1 316 ? 125.762 180.515 199.575 1 728.21 316 ILE A N 1
ATOM 2575 C CA . ILE A 1 316 ? 126.434 179.227 199.75 1 815.12 316 ILE A CA 1
ATOM 2576 C C . ILE A 1 316 ? 126.433 178.847 201.239 1 849.17 316 ILE A C 1
ATOM 2577 O O . ILE A 1 316 ? 126.434 179.722 202.105 1 864.72 316 ILE A O 1
ATOM 2582 N N . VAL A 1 317 ? 126.415 177.532 201.546 1 875.24 317 VAL A N 1
ATOM 2583 C CA . VAL A 1 317 ? 126.52 177.043 202.919 1 890.3 317 VAL A CA 1
ATOM 2584 C C . VAL A 1 317 ? 127.885 176.388 203.14 1 778.92 317 VAL A C 1
ATOM 2585 O O . VAL A 1 317 ? 128.24 175.42 202.467 1 788.93 317 VAL A O 1
ATOM 2589 N N . LEU A 1 318 ? 128.619 176.92 204.126 1 635.04 318 LEU A N 1
ATOM 2590 C CA . LEU A 1 318 ? 129.922 176.42 204.529 1 523.59 318 LEU A CA 1
ATOM 2591 C C . LEU A 1 318 ? 129.767 175.698 205.866 1 501.67 318 LEU A C 1
ATOM 2592 O O . LEU A 1 318 ? 129.322 176.279 206.851 1 501.42 318 LEU A O 1
ATOM 2597 N N . HIS A 1 319 ? 130.136 174.42 205.901 1 472.36 319 HIS A N 1
ATOM 2598 C CA . HIS A 1 319 ? 130.138 173.683 207.148 1 446.87 319 HIS A CA 1
ATOM 2599 C C . HIS A 1 319 ? 131.484 173.904 207.817 1 394.89 319 HIS A C 1
ATOM 2600 O O . HIS A 1 319 ? 132.535 173.653 207.231 1 367.12 319 HIS A O 1
ATOM 2607 N N . THR A 1 320 ? 131.426 174.392 209.055 1 386.18 320 THR A N 1
ATOM 2608 C CA . THR A 1 320 ? 132.621 174.794 209.774 1 397.04 320 THR A CA 1
ATOM 2609 C C . THR A 1 320 ? 132.555 174.272 211.207 1 427.79 320 THR A C 1
ATOM 2610 O O . THR A 1 320 ? 131.525 173.779 211.656 1 397.62 320 THR A O 1
ATOM 2614 N N . ARG A 1 321 ? 133.686 174.367 211.911 1 522.63 321 ARG A N 1
ATOM 2615 C CA . ARG A 1 321 ? 133.714 174.245 213.359 1 642.38 321 ARG A CA 1
ATOM 2616 C C . ARG A 1 321 ? 134.26 175.538 213.948 1 815.57 321 ARG A C 1
ATOM 2617 O O . ARG A 1 321 ? 135.201 176.117 213.418 1 805.05 321 ARG A O 1
ATOM 2625 N N . ASP A 1 322 ? 133.665 175.989 215.053 1 999 322 ASP A N 1
ATOM 2626 C CA . ASP A 1 322 ? 134.245 177.074 215.834 1 999 322 ASP A CA 1
ATOM 2627 C C . ASP A 1 322 ? 135.487 176.568 216.589 1 999 322 ASP A C 1
ATOM 2628 O O . ASP A 1 322 ? 135.763 175.366 216.608 1 999 322 ASP A O 1
ATOM 2633 N N . PRO A 1 323 ? 136.328 177.451 217.194 1 999 323 PRO A N 1
ATOM 2634 C CA . PRO A 1 323 ? 137.463 177.014 218.018 1 999 323 PRO A CA 1
ATOM 2635 C C . PRO A 1 323 ? 137.072 176.072 219.161 1 999 323 PRO A C 1
ATOM 2636 O O . PRO A 1 323 ? 137.873 175.239 219.579 1 999 323 PRO A O 1
ATOM 2640 N N . GLN A 1 324 ? 135.82 176.2 219.636 1 999 324 GLN A N 1
ATOM 2641 C CA . GLN A 1 324 ? 135.215 175.34 220.652 1 999 324 GLN A CA 1
ATOM 2642 C C . GLN A 1 324 ? 134.684 174.014 220.071 1 999 324 GLN A C 1
ATOM 2643 O O . GLN A 1 324 ? 133.985 173.278 220.77 1 999 324 GLN A O 1
ATOM 2649 N N . ASN A 1 325 ? 135 173.716 218.798 1 999 325 ASN A N 1
ATOM 2650 C CA . ASN A 1 325 ? 134.755 172.431 218.146 1 766.61 325 ASN A CA 1
ATOM 2651 C C . ASN A 1 325 ? 133.258 172.128 217.966 1 612.82 325 ASN A C 1
ATOM 2652 O O . ASN A 1 325 ? 132.89 170.978 217.721 1 585.52 325 ASN A O 1
ATOM 2657 N N . ALA A 1 326 ? 132.39 173.15 218.012 1 517.09 326 ALA A N 1
ATOM 2658 C CA . ALA A 1 326 ? 130.974 172.991 217.695 1 455.51 326 ALA A CA 1
ATOM 2659 C C . ALA A 1 326 ? 130.761 173.167 216.188 1 422.77 326 ALA A C 1
ATOM 2660 O O . ALA A 1 326 ? 131.329 174.072 215.584 1 418.18 326 ALA A O 1
ATOM 2662 N N . ALA A 1 327 ? 129.968 172.279 215.569 1 408.3 327 ALA A N 1
ATOM 2663 C CA . ALA A 1 327 ? 129.667 172.383 214.148 1 392.3 327 ALA A CA 1
ATOM 2664 C C . ALA A 1 327 ? 128.788 173.605 213.899 1 396.13 327 ALA A C 1
ATOM 2665 O O . ALA A 1 327 ? 127.713 173.727 214.478 1 396.25 327 ALA A O 1
ATOM 2667 N N . VAL A 1 328 ? 129.27 174.508 213.042 1 414.39 328 VAL A N 1
ATOM 2668 C CA . VAL A 1 328 ? 128.54 175.709 212.687 1 442.61 328 VAL A CA 1
ATOM 2669 C C . VAL A 1 328 ? 128.426 175.773 211.167 1 463.66 328 VAL A C 1
ATOM 2670 O O . VAL A 1 328 ? 129.428 175.835 210.451 1 454.48 328 VAL A O 1
ATOM 2674 N N . ASN A 1 329 ? 127.179 175.754 210.693 1 507.29 329 ASN A N 1
ATOM 2675 C CA . ASN A 1 329 ? 126.877 175.996 209.294 1 554.81 329 ASN A CA 1
ATOM 2676 C C . ASN A 1 329 ? 126.762 177.502 209.061 1 554.94 329 ASN A C 1
ATOM 2677 O O . ASN A 1 329 ? 125.85 178.142 209.582 1 526.97 329 ASN A O 1
ATOM 2682 N N . VAL A 1 330 ? 127.699 178.064 208.281 1 589.49 330 VAL A N 1
ATOM 2683 C CA . VAL A 1 330 ? 127.696 179.48 207.93 1 629.77 330 VAL A CA 1
ATOM 2684 C C . VAL A 1 330 ? 127.046 179.626 206.55 1 694.33 330 VAL A C 1
ATOM 2685 O O . VAL A 1 330 ? 127.519 179.028 205.586 1 699.81 330 VAL A O 1
ATOM 2689 N N . THR A 1 331 ? 125.949 180.396 206.448 1 777.68 331 THR A N 1
ATOM 2690 C CA . THR A 1 331 ? 125.366 180.727 205.152 1 856.89 331 THR A CA 1
ATOM 2691 C C . THR A 1 331 ? 125.87 182.103 204.718 1 878.29 331 THR A C 1
ATOM 2692 O O . THR A 1 331 ? 125.576 183.103 205.37 1 903.12 331 THR A O 1
ATOM 2696 N N . VAL A 1 332 ? 126.633 182.139 203.616 1 862.12 332 VAL A N 1
ATOM 2697 C CA . VAL A 1 332 ? 127.227 183.369 203.107 1 831.41 332 VAL A CA 1
ATOM 2698 C C . VAL A 1 332 ? 126.344 183.896 201.971 1 704.64 332 VAL A C 1
ATOM 2699 O O . VAL A 1 332 ? 126.041 183.158 201.032 1 705.17 332 VAL A O 1
ATOM 2703 N N . ALA A 1 333 ? 125.923 185.169 202.084 1 570.9 333 ALA A N 1
ATOM 2704 C CA . ALA A 1 333 ? 125.048 185.822 201.117 1 473.68 333 ALA A CA 1
ATOM 2705 C C . ALA A 1 333 ? 125.458 187.288 200.952 1 419.61 333 ALA A C 1
ATOM 2706 O O . ALA A 1 333 ? 124.9 188.182 201.588 1 392.82 333 ALA A O 1
ATOM 2708 N N . LEU A 1 334 ? 126.437 187.529 200.073 1 400.83 334 LEU A N 1
ATOM 2709 C CA . LEU A 1 334 ? 126.962 188.869 199.858 1 400.42 334 LEU A CA 1
ATOM 2710 C C . LEU A 1 334 ? 126.157 189.613 198.796 1 481.99 334 LEU A C 1
ATOM 2711 O O . LEU A 1 334 ? 125.743 189.022 197.801 1 491.09 334 LEU A O 1
ATOM 2716 N N . PRO A 1 335 ? 125.967 190.948 198.942 1 604.12 335 PRO A N 1
ATOM 2717 C CA . PRO A 1 335 ? 125.29 191.753 197.925 1 680.84 335 PRO A CA 1
ATOM 2718 C C . PRO A 1 335 ? 125.947 191.611 196.553 1 691.2 335 PRO A C 1
ATOM 2719 O O . PRO A 1 335 ? 127.154 191.798 196.423 1 660.4 335 PRO A O 1
ATOM 2723 N N . ASN A 1 336 ? 125.13 191.249 195.549 1 698.76 336 ASN A N 1
ATOM 2724 C CA . ASN A 1 336 ? 125.534 191.101 194.153 1 667.42 336 ASN A CA 1
ATOM 2725 C C . ASN A 1 336 ? 126.682 190.097 193.977 1 539.07 336 ASN A C 1
ATOM 2726 O O . ASN A 1 336 ? 127.586 190.318 193.164 1 485.08 336 ASN A O 1
ATOM 2731 N N . VAL A 1 337 ? 126.6 188.966 194.698 1 471.29 337 VAL A N 1
ATOM 2732 C CA . VAL A 1 337 ? 127.49 187.829 194.489 1 427.29 337 VAL A CA 1
ATOM 2733 C C . VAL A 1 337 ? 126.641 186.572 194.251 1 431.52 337 VAL A C 1
ATOM 2734 O O . VAL A 1 337 ? 125.6 186.386 194.883 1 435.79 337 VAL A O 1
ATOM 2738 N N . GLN A 1 338 ? 127.087 185.716 193.312 1 430.21 338 GLN A N 1
ATOM 2739 C CA . GLN A 1 338 ? 126.461 184.43 193.028 1 424.02 338 GLN A CA 1
ATOM 2740 C C . GLN A 1 338 ? 127.486 183.306 193.184 1 514.88 338 GLN A C 1
ATOM 2741 O O . GLN A 1 338 ? 128.663 183.493 192.887 1 531.62 338 GLN A O 1
ATOM 2747 N N . PHE A 1 339 ? 127.026 182.126 193.626 1 611.76 339 PHE A N 1
ATOM 2748 C CA . PHE A 1 339 ? 127.901 180.985 193.878 1 694.61 339 PHE A CA 1
ATOM 2749 C C . PHE A 1 339 ? 127.524 179.824 192.953 1 658.29 339 PHE A C 1
ATOM 2750 O O . PHE A 1 339 ? 126.349 179.472 192.842 1 644.08 339 PHE A O 1
ATOM 2758 N N . VAL A 1 340 ? 128.542 179.239 192.295 1 628.3 340 VAL A N 1
ATOM 2759 C CA . VAL A 1 340 ? 128.378 178.119 191.372 1 609.45 340 VAL A CA 1
ATOM 2760 C C . VAL A 1 340 ? 128.928 176.836 192.012 1 680.53 340 VAL A C 1
ATOM 2761 O O . VAL A 1 340 ? 129.974 176.84 192.654 1 686.27 340 VAL A O 1
ATOM 2765 N N . ASP A 1 341 ? 128.22 175.706 191.84 1 757.7 341 ASP A N 1
ATOM 2766 C CA . ASP A 1 341 ? 128.742 174.41 192.265 1 807.93 341 ASP A CA 1
ATOM 2767 C C . ASP A 1 341 ? 129.456 173.709 191.106 1 742.18 341 ASP A C 1
ATOM 2768 O O . ASP A 1 341 ? 128.827 173.439 190.093 1 765.63 341 ASP A O 1
ATOM 2773 N N . ILE A 1 342 ? 130.761 173.405 191.266 1 635.68 342 ILE A N 1
ATOM 2774 C CA . ILE A 1 342 ? 131.567 172.767 190.223 1 554.3 342 ILE A CA 1
ATOM 2775 C C . ILE A 1 342 ? 132.101 171.379 190.636 1 529.35 342 ILE A C 1
ATOM 2776 O O . ILE A 1 342 ? 132.928 170.78 189.929 1 523.84 342 ILE A O 1
ATOM 2781 N N . ASN A 1 343 ? 131.617 170.827 191.757 1 508.27 343 ASN A N 1
ATOM 2782 C CA . ASN A 1 343 ? 132.205 169.638 192.376 1 491.56 343 ASN A CA 1
ATOM 2783 C C . ASN A 1 343 ? 132.333 168.428 191.436 1 567.96 343 ASN A C 1
ATOM 2784 O O . ASN A 1 343 ? 133.3 167.666 191.485 1 620.6 343 ASN A O 1
ATOM 2789 N N . ARG A 1 344 ? 131.358 168.221 190.578 1 603.44 344 ARG A N 1
ATOM 2790 C CA . ARG A 1 344 ? 131.336 166.98 189.816 1 620.59 344 ARG A CA 1
ATOM 2791 C C . ARG A 1 344 ? 132.403 166.978 188.735 1 609.1 344 ARG A C 1
ATOM 2792 O O . ARG A 1 344 ? 132.757 165.899 188.294 1 626.69 344 ARG A O 1
ATOM 2800 N N . ASN A 1 345 ? 132.954 168.136 188.353 1 575.76 345 ASN A N 1
ATOM 2801 C CA . ASN A 1 345 ? 134.154 168.139 187.504 1 543.89 345 ASN A CA 1
ATOM 2802 C C . ASN A 1 345 ? 135.007 169.399 187.72 1 478.54 345 ASN A C 1
ATOM 2803 O O . ASN A 1 345 ? 135.3 170.155 186.789 1 471.93 345 ASN A O 1
ATOM 2808 N N . ASN A 1 346 ? 135.458 169.571 188.965 1 405.05 346 ASN A N 1
ATOM 2809 C CA . ASN A 1 346 ? 136.207 170.732 189.415 1 339.18 346 ASN A CA 1
ATOM 2810 C C . ASN A 1 346 ? 137.378 171.042 188.474 1 309.44 346 ASN A C 1
ATOM 2811 O O . ASN A 1 346 ? 137.479 172.166 187.997 1 298.44 346 ASN A O 1
ATOM 2816 N N . LYS A 1 347 ? 138.252 170.073 188.169 1 292.68 347 LYS A N 1
ATOM 2817 C CA . LYS A 1 347 ? 139.428 170.311 187.338 1 280.44 347 LYS A CA 1
ATOM 2818 C C . LYS A 1 347 ? 139.066 170.89 185.973 1 295.19 347 LYS A C 1
ATOM 2819 O O . LYS A 1 347 ? 139.746 171.794 185.503 1 287.77 347 LYS A O 1
ATOM 2825 N N . PHE A 1 348 ? 137.997 170.392 185.35 1 329.35 348 PHE A N 1
ATOM 2826 C CA . PHE A 1 348 ? 137.504 170.947 184.102 1 364.26 348 PHE A CA 1
ATOM 2827 C C . PHE A 1 348 ? 136.978 172.369 184.291 1 367.97 348 PHE A C 1
ATOM 2828 O O . PHE A 1 348 ? 137.395 173.266 183.563 1 363.58 348 PHE A O 1
ATOM 2836 N N . PHE A 1 349 ? 136.073 172.585 185.255 1 383.52 349 PHE A N 1
ATOM 2837 C CA . PHE A 1 349 ? 135.437 173.889 185.407 1 400.76 349 PHE A CA 1
ATOM 2838 C C . PHE A 1 349 ? 136.434 174.983 185.82 1 385.41 349 PHE A C 1
ATOM 2839 O O . PHE A 1 349 ? 136.308 176.117 185.362 1 403.91 349 PHE A O 1
ATOM 2847 N N . ILE A 1 350 ? 137.446 174.663 186.639 1 360.26 350 ILE A N 1
ATOM 2848 C CA . ILE A 1 350 ? 138.512 175.608 186.975 1 347.75 350 ILE A CA 1
ATOM 2849 C C . ILE A 1 350 ? 139.252 176.025 185.697 1 351.71 350 ILE A C 1
ATOM 2850 O O . ILE A 1 350 ? 139.446 177.21 185.446 1 349.49 350 ILE A O 1
ATOM 2855 N N . ASN A 1 351 ? 139.621 175.057 184.854 1 366.07 351 ASN A N 1
ATOM 2856 C CA . ASN A 1 351 ? 140.319 175.326 183.603 1 387.32 351 ASN A CA 1
ATOM 2857 C C . ASN A 1 351 ? 139.424 176.077 182.606 1 418.59 351 ASN A C 1
ATOM 2858 O O . ASN A 1 351 ? 139.895 176.947 181.87 1 403.89 351 ASN A O 1
ATOM 2863 N N . PHE A 1 352 ? 138.121 175.771 182.597 1 482.92 352 PHE A N 1
ATOM 2864 C CA . PHE A 1 352 ? 137.152 176.448 181.744 1 551.97 352 PHE A CA 1
ATOM 2865 C C . PHE A 1 352 ? 137.007 177.928 182.125 1 572.24 352 PHE A C 1
ATOM 2866 O O . PHE A 1 352 ? 136.997 178.791 181.248 1 541.14 352 PHE A O 1
ATOM 2874 N N . PHE A 1 353 ? 136.934 178.246 183.428 1 610.26 353 PHE A N 1
ATOM 2875 C CA . PHE A 1 353 ? 136.945 179.63 183.895 1 629.23 353 PHE A CA 1
ATOM 2876 C C . PHE A 1 353 ? 138.201 180.384 183.436 1 531.4 353 PHE A C 1
ATOM 2877 O O . PHE A 1 353 ? 138.104 181.537 183.026 1 539.86 353 PHE A O 1
ATOM 2885 N N . ASN A 1 354 ? 139.375 179.739 183.464 1 408.82 354 ASN A N 1
ATOM 2886 C CA . ASN A 1 354 ? 140.614 180.337 182.978 1 316.7 354 ASN A CA 1
ATOM 2887 C C . ASN A 1 354 ? 140.516 180.655 181.472 1 284.94 354 ASN A C 1
ATOM 2888 O O . ASN A 1 354 ? 140.881 181.76 181.05 1 292.99 354 ASN A O 1
ATOM 2893 N N . LEU A 1 355 ? 139.989 179.722 180.656 1 235.09 355 LEU A N 1
ATOM 2894 C CA . LEU A 1 355 ? 139.768 179.939 179.224 1 192.9 355 LEU A CA 1
ATOM 2895 C C . LEU A 1 355 ? 138.833 181.134 178.986 1 188 355 LEU A C 1
ATOM 2896 O O . LEU A 1 355 ? 139.166 182.02 178.199 1 186.08 355 LEU A O 1
ATOM 2901 N N . LEU A 1 356 ? 137.685 181.181 179.685 1 185.07 356 LEU A N 1
ATOM 2902 C CA . LEU A 1 356 ? 136.741 182.299 179.621 1 181.33 356 LEU A CA 1
ATOM 2903 C C . LEU A 1 356 ? 137.428 183.62 180.011 1 205.04 356 LEU A C 1
ATOM 2904 O O . LEU A 1 356 ? 137.264 184.635 179.335 1 207.6 356 LEU A O 1
ATOM 2909 N N . ALA A 1 357 ? 138.207 183.615 181.1 1 231.03 357 ALA A N 1
ATOM 2910 C CA . ALA A 1 357 ? 138.892 184.804 181.597 1 244.76 357 ALA A CA 1
ATOM 2911 C C . ALA A 1 357 ? 139.92 185.332 180.589 1 237.14 357 ALA A C 1
ATOM 2912 O O . ALA A 1 357 ? 140.117 186.549 180.478 1 246.77 357 ALA A O 1
ATOM 2914 N N . LYS A 1 358 ? 140.558 184.417 179.842 1 210.9 358 LYS A N 1
ATOM 2915 C CA . LYS A 1 358 ? 141.499 184.794 178.802 1 182.32 358 LYS A CA 1
ATOM 2916 C C . LYS A 1 358 ? 140.751 185.301 177.568 1 184.98 358 LYS A C 1
ATOM 2917 O O . LYS A 1 358 ? 141.112 186.34 177.02 1 175.18 358 LYS A O 1
ATOM 2923 N N . GLU A 1 359 ? 139.677 184.609 177.176 1 201.1 359 GLU A N 1
ATOM 2924 C CA . GLU A 1 359 ? 138.83 185.025 176.07 1 218.5 359 GLU A CA 1
ATOM 2925 C C . GLU A 1 359 ? 138.329 186.457 176.255 1 218.62 359 GLU A C 1
ATOM 2926 O O . GLU A 1 359 ? 138.357 187.23 175.305 1 220.46 359 GLU A O 1
ATOM 2932 N N . GLN A 1 360 ? 137.898 186.813 177.471 1 216.47 360 GLN A N 1
ATOM 2933 C CA . GLN A 1 360 ? 137.416 188.154 177.793 1 210.84 360 GLN A CA 1
ATOM 2934 C C . GLN A 1 360 ? 138.508 189.227 177.63 1 217.76 360 GLN A C 1
ATOM 2935 O O . GLN A 1 360 ? 138.197 190.422 177.626 1 225.59 360 GLN A O 1
ATOM 2941 N N . ARG A 1 361 ? 139.781 188.798 177.511 1 212.71 361 ARG A N 1
ATOM 2942 C CA . ARG A 1 361 ? 140.955 189.661 177.388 1 205.8 361 ARG A CA 1
ATOM 2943 C C . ARG A 1 361 ? 141.771 189.349 176.126 1 196.14 361 ARG A C 1
ATOM 2944 O O . ARG A 1 361 ? 142.925 189.768 176.008 1 173.47 361 ARG A O 1
ATOM 2952 N N . SER A 1 362 ? 141.134 188.649 175.169 1 214.61 362 SER A N 1
ATOM 2953 C CA . SER A 1 362 ? 141.665 188.322 173.847 1 239.18 362 SER A CA 1
ATOM 2954 C C . SER A 1 362 ? 140.645 188.669 172.764 1 320.27 362 SER A C 1
ATOM 2955 O O . SER A 1 362 ? 139.442 188.661 173.011 1 328.21 362 SER A O 1
ATOM 2958 N N . THR A 1 363 ? 141.121 188.866 171.526 1 424.4 363 THR A N 1
ATOM 2959 C CA . THR A 1 363 ? 140.243 189.001 170.367 1 508.45 363 THR A CA 1
ATOM 2960 C C . THR A 1 363 ? 139.832 187.627 169.823 1 396.55 363 THR A C 1
ATOM 2961 O O . THR A 1 363 ? 140.605 186.672 169.876 1 380.41 363 THR A O 1
ATOM 2965 N N . ALA A 1 364 ? 138.606 187.547 169.275 1 298.67 364 ALA A N 1
ATOM 2966 C CA . ALA A 1 364 ? 138.117 186.365 168.571 1 230.1 364 ALA A CA 1
ATOM 2967 C C . ALA A 1 364 ? 138.809 186.22 167.212 1 191.06 364 ALA A C 1
ATOM 2968 O O . ALA A 1 364 ? 139.212 187.206 166.598 1 178.53 364 ALA A O 1
ATOM 2970 N N . ILE A 1 365 ? 138.923 184.978 166.723 1 171.55 365 ILE A N 1
ATOM 2971 C CA . ILE A 1 365 ? 139.629 184.7 165.48 1 165.08 365 ILE A CA 1
ATOM 2972 C C . ILE A 1 365 ? 138.622 184.519 164.341 1 170.85 365 ILE A C 1
ATOM 2973 O O . ILE A 1 365 ? 137.69 183.726 164.461 1 163.66 365 ILE A O 1
ATOM 2978 N N . LYS A 1 366 ? 138.855 185.229 163.219 1 197.44 366 LYS A N 1
ATOM 2979 C CA . LYS A 1 366 ? 138.04 185.124 162.015 1 233.06 366 LYS A CA 1
ATOM 2980 C C . LYS A 1 366 ? 138.788 184.365 160.921 1 211.08 366 LYS A C 1
ATOM 2981 O O . LYS A 1 366 ? 139.996 184.537 160.76 1 200.77 366 LYS A O 1
ATOM 2987 N N . VAL A 1 367 ? 138.052 183.52 160.174 1 204.73 367 VAL A N 1
ATOM 2988 C CA . VAL A 1 367 ? 138.628 182.712 159.105 1 203.85 367 VAL A CA 1
ATOM 2989 C C . VAL A 1 367 ? 137.694 182.656 157.895 1 195.78 367 VAL A C 1
ATOM 2990 O O . VAL A 1 367 ? 136.472 182.754 158.007 1 188.84 367 VAL A O 1
ATOM 2994 N N . THR A 1 368 ? 138.313 182.445 156.728 1 199.99 368 THR A N 1
ATOM 2995 C CA . THR A 1 368 ? 137.602 182.213 155.482 1 211.53 368 THR A CA 1
ATOM 2996 C C . THR A 1 368 ? 137.156 180.754 155.379 1 232.9 368 THR A C 1
ATOM 2997 O O . THR A 1 368 ? 137.623 179.889 156.124 1 233.44 368 THR A O 1
ATOM 3001 N N . LYS A 1 369 ? 136.25 180.486 154.426 1 259.55 369 LYS A N 1
ATOM 3002 C CA . LYS A 1 369 ? 135.799 179.135 154.131 1 277.32 369 LYS A CA 1
ATOM 3003 C C . LYS A 1 369 ? 136.969 178.255 153.677 1 287.89 369 LYS A C 1
ATOM 3004 O O . LYS A 1 369 ? 137.74 178.625 152.795 1 291.34 369 LYS A O 1
ATOM 3010 N N . SER A 1 370 ? 137.069 177.066 154.288 1 282.91 370 SER A N 1
ATOM 3011 C CA . SER A 1 370 ? 138.139 176.115 154.026 1 262.06 370 SER A CA 1
ATOM 3012 C C . SER A 1 370 ? 137.671 175.065 153.02 1 247.32 370 SER A C 1
ATOM 3013 O O . SER A 1 370 ? 136.697 174.361 153.28 1 267.29 370 SER A O 1
ATOM 3016 N N . MET A 1 371 ? 138.391 174.891 151.902 1 208.9 371 MET A N 1
ATOM 3017 C CA . MET A 1 371 ? 138.029 173.839 150.958 1 181.35 371 MET A CA 1
ATOM 3018 C C . MET A 1 371 ? 138.201 172.447 151.58 1 182.92 371 MET A C 1
ATOM 3019 O O . MET A 1 371 ? 137.467 171.521 151.227 1 185.77 371 MET A O 1
ATOM 3024 N N . PHE A 1 372 ? 139.127 172.312 152.538 1 174.9 372 PHE A N 1
ATOM 3025 C CA . PHE A 1 372 ? 139.3 171.069 153.271 1 166.32 372 PHE A CA 1
ATOM 3026 C C . PHE A 1 372 ? 138.112 170.806 154.207 1 189.31 372 PHE A C 1
ATOM 3027 O O . PHE A 1 372 ? 137.531 169.722 154.169 1 185.92 372 PHE A O 1
ATOM 3035 N N . TRP A 1 373 ? 137.72 171.785 155.03 1 212.97 373 TRP A N 1
ATOM 3036 C CA . TRP A 1 373 ? 136.71 171.524 156.045 1 228.44 373 TRP A CA 1
ATOM 3037 C C . TRP A 1 373 ? 135.275 171.756 155.565 1 250.07 373 TRP A C 1
ATOM 3038 O O . TRP A 1 373 ? 134.396 170.943 155.835 1 250.5 373 TRP A O 1
ATOM 3049 N N . ASP A 1 374 ? 135.029 172.893 154.909 1 268.77 374 ASP A N 1
ATOM 3050 C CA . ASP A 1 374 ? 133.694 173.317 154.502 1 271.24 374 ASP A CA 1
ATOM 3051 C C . ASP A 1 374 ? 133.356 172.861 153.084 1 225.28 374 ASP A C 1
ATOM 3052 O O . ASP A 1 374 ? 132.189 172.646 152.755 1 210 374 ASP A O 1
ATOM 3057 N N . GLY A 1 375 ? 134.388 172.792 152.236 1 196.05 375 GLY A N 1
ATOM 3058 C CA . GLY A 1 375 ? 134.25 172.354 150.859 1 171.76 375 GLY A CA 1
ATOM 3059 C C . GLY A 1 375 ? 133.307 173.231 150.036 1 147.62 375 GLY A C 1
ATOM 3060 O O . GLY A 1 375 ? 133.255 174.444 150.206 1 148.32 375 GLY A O 1
ATOM 3061 N N . MET A 1 376 ? 132.566 172.576 149.139 1 123.54 376 MET A N 1
ATOM 3062 C CA . MET A 1 376 ? 131.57 173.206 148.284 1 106.66 376 MET A CA 1
ATOM 3063 C C . MET A 1 376 ? 130.305 172.348 148.334 1 57.58 376 MET A C 1
ATOM 3064 O O . MET A 1 376 ? 130.354 171.178 148.703 1 53.41 376 MET A O 1
ATOM 3069 N N . ASP A 1 377 ? 129.156 172.918 147.969 1 12.41 377 ASP A N 1
ATOM 3070 C CA . ASP A 1 377 ? 127.945 172.123 147.863 1 0.5 377 ASP A CA 1
ATOM 3071 C C . ASP A 1 377 ? 128.09 171.087 146.741 1 51.98 377 ASP A C 1
ATOM 3072 O O . ASP A 1 377 ? 128.734 171.332 145.718 1 56.34 377 ASP A O 1
ATOM 3077 N N . TYR A 1 378 ? 127.474 169.914 146.928 1 142.84 378 TYR A N 1
ATOM 3078 C CA . TYR A 1 378 ? 127.512 168.835 145.949 1 211.18 378 TYR A CA 1
ATOM 3079 C C . TYR A 1 378 ? 126.942 169.25 144.587 1 255.1 378 TYR A C 1
ATOM 3080 O O . TYR A 1 378 ? 127.446 168.82 143.546 1 239.6 378 TYR A O 1
ATOM 3089 N N . GLU A 1 379 ? 125.906 170.102 144.573 1 361.36 379 GLU A N 1
ATOM 3090 C CA . GLU A 1 379 ? 125.369 170.629 143.325 1 459 379 GLU A CA 1
ATOM 3091 C C . GLU A 1 379 ? 126.363 171.561 142.638 1 382.44 379 GLU A C 1
ATOM 3092 O O . GLU A 1 379 ? 126.519 171.521 141.413 1 343.79 379 GLU A O 1
ATOM 3098 N N . GLU A 1 380 ? 127.025 172.406 143.432 1 367.55 380 GLU A N 1
ATOM 3099 C CA . GLU A 1 380 ? 128.038 173.294 142.89 1 366.43 380 GLU A CA 1
ATOM 3100 C C . GLU A 1 380 ? 129.146 172.462 142.241 1 300.91 380 GLU A C 1
ATOM 3101 O O . GLU A 1 380 ? 129.552 172.747 141.109 1 292.86 380 GLU A O 1
ATOM 3107 N N . TYR A 1 381 ? 129.591 171.402 142.931 1 249.01 381 TYR A N 1
ATOM 3108 C CA . TYR A 1 381 ? 130.55 170.476 142.355 1 217.01 381 TYR A CA 1
ATOM 3109 C C . TYR A 1 381 ? 130.032 169.908 141.023 1 174.01 381 TYR A C 1
ATOM 3110 O O . TYR A 1 381 ? 130.692 170.036 139.995 1 165.53 381 TYR A O 1
ATOM 3119 N N . LYS A 1 382 ? 128.835 169.309 141.016 1 141.15 382 LYS A N 1
ATOM 3120 C CA . LYS A 1 382 ? 128.26 168.711 139.817 1 120.55 382 LYS A CA 1
ATOM 3121 C C . LYS A 1 382 ? 128.017 169.707 138.685 1 81.29 382 LYS A C 1
ATOM 3122 O O . LYS A 1 382 ? 127.896 169.296 137.529 1 42.73 382 LYS A O 1
ATOM 3128 N N . SER A 1 383 ? 127.955 171.003 139.008 1 76.65 383 SER A N 1
ATOM 3129 C CA . SER A 1 383 ? 127.794 172.03 137.991 1 87.36 383 SER A CA 1
ATOM 3130 C C . SER A 1 383 ? 129.095 172.303 137.226 1 125.88 383 SER A C 1
ATOM 3131 O O . SER A 1 383 ? 129.055 172.952 136.182 1 125.7 383 SER A O 1
ATOM 3134 N N . LYS A 1 384 ? 130.243 171.81 137.711 1 176.77 384 LYS A N 1
ATOM 3135 C CA . LYS A 1 384 ? 131.53 172.102 137.093 1 226.46 384 LYS A CA 1
ATOM 3136 C C . LYS A 1 384 ? 131.698 171.388 135.757 1 256.04 384 LYS A C 1
ATOM 3137 O O . LYS A 1 384 ? 130.932 170.498 135.391 1 234.37 384 LYS A O 1
ATOM 3143 N N . ASN A 1 385 ? 132.724 171.833 135.024 1 320.51 385 ASN A N 1
ATOM 3144 C CA . ASN A 1 385 ? 133.034 171.286 133.711 1 380.72 385 ASN A CA 1
ATOM 3145 C C . ASN A 1 385 ? 133.919 170.038 133.846 1 409.12 385 ASN A C 1
ATOM 3146 O O . ASN A 1 385 ? 134.616 169.835 134.843 1 407.73 385 ASN A O 1
ATOM 3151 N N . LEU A 1 386 ? 133.941 169.228 132.778 1 466.24 386 LEU A N 1
ATOM 3152 C CA . LEU A 1 386 ? 134.569 167.913 132.772 1 530.75 386 LEU A CA 1
ATOM 3153 C C . LEU A 1 386 ? 136.087 168.003 133.007 1 584.04 386 LEU A C 1
ATOM 3154 O O . LEU A 1 386 ? 136.665 167.144 133.684 1 581.08 386 LEU A O 1
ATOM 3159 N N . GLN A 1 387 ? 136.734 169.066 132.496 1 658.49 387 GLN A N 1
ATOM 3160 C CA . GLN A 1 387 ? 138.158 169.31 132.699 1 731.41 387 GLN A CA 1
ATOM 3161 C C . GLN A 1 387 ? 138.446 169.68 134.16 1 763.88 387 GLN A C 1
ATOM 3162 O O . GLN A 1 387 ? 139.415 169.184 134.735 1 785.45 387 GLN A O 1
ATOM 3168 N N . ASP A 1 388 ? 137.606 170.534 134.772 1 763.23 388 ASP A N 1
ATOM 3169 C CA . ASP A 1 388 ? 137.721 170.866 136.189 1 748.73 388 ASP A CA 1
ATOM 3170 C C . ASP A 1 388 ? 137.605 169.6 137.044 1 659.74 388 ASP A C 1
ATOM 3171 O O . ASP A 1 388 ? 138.44 169.372 137.919 1 667.62 388 ASP A O 1
ATOM 3176 N N . MET A 1 389 ? 136.596 168.755 136.779 1 543.01 389 MET A N 1
ATOM 3177 C CA . MET A 1 389 ? 136.454 167.499 137.503 1 452.11 389 MET A CA 1
ATOM 3178 C C . MET A 1 389 ? 137.677 166.59 137.302 1 419.09 389 MET A C 1
ATOM 3179 O O . MET A 1 389 ? 138.171 166.031 138.281 1 415.14 389 MET A O 1
ATOM 3184 N N . MET A 1 390 ? 138.207 166.457 136.074 1 371.15 390 MET A N 1
ATOM 3185 C CA . MET A 1 390 ? 139.44 165.705 135.861 1 325.5 390 MET A CA 1
ATOM 3186 C C . MET A 1 390 ? 140.605 166.316 136.65 1 382.24 390 MET A C 1
ATOM 3187 O O . MET A 1 390 ? 141.315 165.581 137.325 1 391.18 390 MET A O 1
ATOM 3192 N N . PHE A 1 391 ? 140.786 167.645 136.598 1 446.8 391 PHE A N 1
ATOM 3193 C CA . PHE A 1 391 ? 141.862 168.343 137.3 1 499.63 391 PHE A CA 1
ATOM 3194 C C . PHE A 1 391 ? 141.779 168.115 138.816 1 416.74 391 PHE A C 1
ATOM 3195 O O . PHE A 1 391 ? 142.773 167.734 139.434 1 385.72 391 PHE A O 1
ATOM 3203 N N . ILE A 1 392 ? 140.59 168.301 139.414 1 362.79 392 ILE A N 1
ATOM 3204 C CA . ILE A 1 392 ? 140.366 168.11 140.847 1 321.52 392 ILE A CA 1
ATOM 3205 C C . ILE A 1 392 ? 140.704 166.669 141.247 1 279.8 392 ILE A C 1
ATOM 3206 O O . ILE A 1 392 ? 141.581 166.456 142.077 1 273.67 392 ILE A O 1
ATOM 3211 N N . ASN A 1 393 ? 140.049 165.686 140.616 1 258.58 393 ASN A N 1
ATOM 3212 C CA . ASN A 1 393 ? 140.292 164.268 140.858 1 251.8 393 ASN A CA 1
ATOM 3213 C C . ASN A 1 393 ? 141.7 163.814 140.44 1 315.2 393 ASN A C 1
ATOM 3214 O O . ASN A 1 393 ? 142.007 162.63 140.583 1 345.83 393 ASN A O 1
ATOM 3219 N N . SER A 1 394 ? 142.555 164.719 139.915 1 363.98 394 SER A N 1
ATOM 3220 C CA . SER A 1 394 ? 143.94 164.402 139.557 1 395.59 394 SER A CA 1
ATOM 3221 C C . SER A 1 394 ? 144.983 165.269 140.277 1 322.32 394 SER A C 1
ATOM 3222 O O . SER A 1 394 ? 146.173 165.095 140.004 1 347.68 394 SER A O 1
ATOM 3225 N N . THR A 1 395 ? 144.576 166.173 141.192 1 224.92 395 THR A N 1
ATOM 3226 C CA . THR A 1 395 ? 145.51 167.042 141.911 1 157.6 395 THR A CA 1
ATOM 3227 C C . THR A 1 395 ? 145.178 167.17 143.406 1 136.25 395 THR A C 1
ATOM 3228 O O . THR A 1 395 ? 146.007 167.643 144.183 1 129.71 395 THR A O 1
ATOM 3232 N N . CYS A 1 396 ? 143.974 166.736 143.806 1 125.98 396 CYS A N 1
ATOM 3233 C CA . CYS A 1 396 ? 143.493 166.808 145.178 1 123.39 396 CYS A CA 1
ATOM 3234 C C . CYS A 1 396 ? 142.992 165.432 145.623 1 148.95 396 CYS A C 1
ATOM 3235 O O . CYS A 1 396 ? 142.473 164.67 144.808 1 155.1 396 CYS A O 1
ATOM 3238 N N . TYR A 1 397 ? 143.108 165.108 146.918 1 174.73 397 TYR A N 1
ATOM 3239 C CA . TYR A 1 397 ? 142.198 164.134 147.5 1 192.98 397 TYR A CA 1
ATOM 3240 C C . TYR A 1 397 ? 140.783 164.74 147.501 1 128.27 397 TYR A C 1
ATOM 3241 O O . TYR A 1 397 ? 140.633 165.941 147.739 1 126.03 397 TYR A O 1
ATOM 3250 N N . VAL A 1 398 ? 139.754 163.917 147.203 1 58.18 398 VAL A N 1
ATOM 3251 C CA . VAL A 1 398 ? 138.366 164.363 147.062 1 0.5 398 VAL A CA 1
ATOM 3252 C C . VAL A 1 398 ? 137.46 163.624 148.062 1 0.5 398 VAL A C 1
ATOM 3253 O O . VAL A 1 398 ? 137.308 162.405 147.991 1 0.5 398 VAL A O 1
ATOM 3257 N N . PHE A 1 399 ? 136.827 164.379 148.978 1 0.5 399 PHE A N 1
ATOM 3258 C CA . PHE A 1 399 ? 136.013 163.825 150.06 1 0.5 399 PHE A CA 1
ATOM 3259 C C . PHE A 1 399 ? 134.573 164.328 149.959 1 0.5 399 PHE A C 1
ATOM 3260 O O . PHE A 1 399 ? 134.323 165.381 149.377 1 0.5 399 PHE A O 1
ATOM 3268 N N . GLY A 1 400 ? 133.63 163.606 150.58 1 0.5 400 GLY A N 1
ATOM 3269 C CA . GLY A 1 400 ? 132.267 164.096 150.731 1 0.5 400 GLY A CA 1
ATOM 3270 C C . GLY A 1 400 ? 131.752 164.009 152.167 1 0.5 400 GLY A C 1
ATOM 3271 O O . GLY A 1 400 ? 132.173 163.149 152.934 1 0.5 400 GLY A O 1
ATOM 3272 N N . LEU A 1 401 ? 130.82 164.911 152.512 1 0.5 401 LEU A N 1
ATOM 3273 C CA . LEU A 1 401 ? 130.125 164.877 153.792 1 0.5 401 LEU A CA 1
ATOM 3274 C C . LEU A 1 401 ? 128.713 164.331 153.582 1 0.5 401 LEU A C 1
ATOM 3275 O O . LEU A 1 401 ? 128.016 164.763 152.668 1 0.5 401 LEU A O 1
ATOM 3280 N N . TYR A 1 402 ? 128.285 163.392 154.436 1 0.5 402 TYR A N 1
ATOM 3281 C CA . TYR A 1 402 ? 126.98 162.754 154.285 1 0.5 402 TYR A CA 1
ATOM 3282 C C . TYR A 1 402 ? 126.398 162.44 155.672 1 0.5 402 TYR A C 1
ATOM 3283 O O . TYR A 1 402 ? 127.133 162.32 156.658 1 0.5 402 TYR A O 1
ATOM 3292 N N . ASN A 1 403 ? 125.065 162.288 155.739 1 0.5 403 ASN A N 1
ATOM 3293 C CA . ASN A 1 403 ? 124.381 162.039 156.999 1 0.5 403 ASN A CA 1
ATOM 3294 C C . ASN A 1 403 ? 123.874 160.603 157.073 1 0.5 403 ASN A C 1
ATOM 3295 O O . ASN A 1 403 ? 123.313 160.071 156.113 1 0.5 403 ASN A O 1
ATOM 3300 N N . HIS A 1 404 ? 124.068 159.993 158.247 1 0.5 404 HIS A N 1
ATOM 3301 C CA . HIS A 1 404 ? 123.469 158.704 158.537 1 0.5 404 HIS A CA 1
ATOM 3302 C C . HIS A 1 404 ? 123.213 158.626 160.04 1 0.5 404 HIS A C 1
ATOM 3303 O O . HIS A 1 404 ? 123.996 159.158 160.827 1 0.5 404 HIS A O 1
ATOM 3310 N N . ASN A 1 405 ? 122.101 157.983 160.431 1 0.5 405 ASN A N 1
ATOM 3311 C CA . ASN A 1 405 ? 121.67 157.882 161.825 1 0.5 405 ASN A CA 1
ATOM 3312 C C . ASN A 1 405 ? 121.909 159.207 162.572 1 0.5 405 ASN A C 1
ATOM 3313 O O . ASN A 1 405 ? 122.526 159.218 163.642 1 0.5 405 ASN A O 1
ATOM 3318 N N . ASN A 1 406 ? 121.402 160.319 162.007 1 0.5 406 ASN A N 1
ATOM 3319 C CA . ASN A 1 406 ? 121.432 161.632 162.647 1 0.5 406 ASN A CA 1
ATOM 3320 C C . ASN A 1 406 ? 122.854 162.076 163.007 1 0.5 406 ASN A C 1
ATOM 3321 O O . ASN A 1 406 ? 123.046 162.892 163.91 1 0.5 406 ASN A O 1
ATOM 3326 N N . THR A 1 407 ? 123.853 161.563 162.274 1 0.5 407 THR A N 1
ATOM 3327 C CA . THR A 1 407 ? 125.243 161.947 162.454 1 0.5 407 THR A CA 1
ATOM 3328 C C . THR A 1 407 ? 125.841 162.233 161.083 1 0.5 407 THR A C 1
ATOM 3329 O O . THR A 1 407 ? 125.566 161.533 160.104 1 0.5 407 THR A O 1
ATOM 3333 N N . THR A 1 408 ? 126.664 163.281 161.032 1 0.5 408 THR A N 1
ATOM 3334 C CA . THR A 1 408 ? 127.406 163.587 159.827 1 0.5 408 THR A CA 1
ATOM 3335 C C . THR A 1 408 ? 128.735 162.843 159.839 1 0.5 408 THR A C 1
ATOM 3336 O O . THR A 1 408 ? 129.495 162.877 160.81 1 0.5 408 THR A O 1
ATOM 3340 N N . TYR A 1 409 ? 129.01 162.227 158.693 1 0.5 409 TYR A N 1
ATOM 3341 C CA . TYR A 1 409 ? 130.25 161.529 158.454 1 0.5 409 TYR A CA 1
ATOM 3342 C C . TYR A 1 409 ? 130.92 162.075 157.199 1 0.5 409 TYR A C 1
ATOM 3343 O O . TYR A 1 409 ? 130.269 162.66 156.335 1 0.5 409 TYR A O 1
ATOM 3352 N N . CYS A 1 410 ? 132.231 161.844 157.127 1 0.5 410 CYS A N 1
ATOM 3353 C CA . CYS A 1 410 ? 133.01 162.146 155.947 1 0.5 410 CYS A CA 1
ATOM 3354 C C . CYS A 1 410 ? 133.616 160.859 155.393 1 0.5 410 CYS A C 1
ATOM 3355 O O . CYS A 1 410 ? 134.063 160.016 156.154 1 0.5 410 CYS A O 1
ATOM 3358 N N . SER A 1 411 ? 133.619 160.711 154.062 1 0.5 411 SER A N 1
ATOM 3359 C CA . SER A 1 411 ? 134.238 159.578 153.382 1 0.5 411 SER A CA 1
ATOM 3360 C C . SER A 1 411 ? 134.749 160.031 152.012 1 0.5 411 SER A C 1
ATOM 3361 O O . SER A 1 411 ? 134.352 161.084 151.526 1 0.5 411 SER A O 1
ATOM 3364 N N . ILE A 1 412 ? 135.613 159.235 151.368 1 148.32 412 ILE A N 1
ATOM 3365 C CA . ILE A 1 412 ? 136.023 159.514 149.992 1 261.5 412 ILE A CA 1
ATOM 3366 C C . ILE A 1 412 ? 134.769 159.559 149.109 1 235.95 412 ILE A C 1
ATOM 3367 O O . ILE A 1 412 ? 133.87 158.734 149.25 1 239.85 412 ILE A O 1
ATOM 3372 N N . LEU A 1 413 ? 134.717 160.519 148.175 1 233.22 413 LEU A N 1
ATOM 3373 C CA . LEU A 1 413 ? 133.493 160.86 147.458 1 230.08 413 LEU A CA 1
ATOM 3374 C C . LEU A 1 413 ? 132.959 159.676 146.634 1 207.16 413 LEU A C 1
ATOM 3375 O O . LEU A 1 413 ? 131.753 159.398 146.662 1 205.79 413 LEU A O 1
ATOM 3380 N N . SER A 1 414 ? 133.86 158.929 145.964 1 192.89 414 SER A N 1
ATOM 3381 C CA . SER A 1 414 ? 133.526 157.718 145.217 1 191.46 414 SER A CA 1
ATOM 3382 C C . SER A 1 414 ? 132.79 156.68 146.073 1 205.74 414 SER A C 1
ATOM 3383 O O . SER A 1 414 ? 131.919 155.963 145.571 1 233.39 414 SER A O 1
ATOM 3386 N N . ASP A 1 415 ? 133.164 156.589 147.356 1 197.75 415 ASP A N 1
ATOM 3387 C CA . ASP A 1 415 ? 132.724 155.523 148.243 1 189.78 415 ASP A CA 1
ATOM 3388 C C . ASP A 1 415 ? 131.35 155.861 148.826 1 185.38 415 ASP A C 1
ATOM 3389 O O . ASP A 1 415 ? 130.516 154.976 149.002 1 188.58 415 ASP A O 1
ATOM 3394 N N . ILE A 1 416 ? 131.096 157.153 149.062 1 182.41 416 ILE A N 1
ATOM 3395 C CA . ILE A 1 416 ? 129.767 157.65 149.394 1 185.91 416 ILE A CA 1
ATOM 3396 C C . ILE A 1 416 ? 128.807 157.333 148.248 1 194.52 416 ILE A C 1
ATOM 3397 O O . ILE A 1 416 ? 127.765 156.727 148.468 1 181.36 416 ILE A O 1
ATOM 3402 N N . ILE A 1 417 ? 129.199 157.691 147.021 1 233.68 417 ILE A N 1
ATOM 3403 C CA . ILE A 1 417 ? 128.421 157.429 145.815 1 277.66 417 ILE A CA 1
ATOM 3404 C C . ILE A 1 417 ? 128.203 155.926 145.611 1 357.3 417 ILE A C 1
ATOM 3405 O O . ILE A 1 417 ? 127.101 155.513 145.245 1 342.52 417 ILE A O 1
ATOM 3410 N N . SER A 1 418 ? 129.235 155.106 145.87 1 479.91 418 SER A N 1
ATOM 3411 C CA . SER A 1 418 ? 129.15 153.657 145.707 1 590.51 418 SER A CA 1
ATOM 3412 C C . SER A 1 418 ? 128.263 153.001 146.773 1 579.73 418 SER A C 1
ATOM 3413 O O . SER A 1 418 ? 127.531 152.065 146.466 1 629.98 418 SER A O 1
ATOM 3416 N N . ALA A 1 419 ? 128.316 153.495 148.019 1 509.82 419 ALA A N 1
ATOM 3417 C CA . ALA A 1 419 ? 127.441 153.049 149.098 1 452.68 419 ALA A CA 1
ATOM 3418 C C . ALA A 1 419 ? 126.007 153.591 148.96 1 440.27 419 ALA A C 1
ATOM 3419 O O . ALA A 1 419 ? 125.229 153.476 149.907 1 429.28 419 ALA A O 1
ATOM 3421 N N . GLU A 1 420 ? 125.67 154.181 147.795 1 436.92 420 GLU A N 1
ATOM 3422 C CA . GLU A 1 420 ? 124.373 154.771 147.456 1 431.49 420 GLU A CA 1
ATOM 3423 C C . GLU A 1 420 ? 123.951 155.873 148.439 1 341.26 420 GLU A C 1
ATOM 3424 O O . GLU A 1 420 ? 122.799 156.313 148.409 1 350.88 420 GLU A O 1
ATOM 3430 N N . LYS A 1 421 ? 124.892 156.383 149.247 1 256.16 421 LYS A N 1
ATOM 3431 C CA . LYS A 1 421 ? 124.65 157.564 150.065 1 206.01 421 LYS A CA 1
ATOM 3432 C C . LYS A 1 421 ? 124.675 158.805 149.171 1 176.21 421 LYS A C 1
ATOM 3433 O O . LYS A 1 421 ? 125.301 158.808 148.112 1 145.77 421 LYS A O 1
ATOM 3439 N N . THR A 1 422 ? 124.013 159.882 149.62 1 179.52 422 THR A N 1
ATOM 3440 C CA . THR A 1 422 ? 124.048 161.149 148.91 1 186.68 422 THR A CA 1
ATOM 3441 C C . THR A 1 422 ? 125.035 162.088 149.606 1 177 422 THR A C 1
ATOM 3442 O O . THR A 1 422 ? 124.872 162.428 150.78 1 216.23 422 THR A O 1
ATOM 3446 N N . PRO A 1 423 ? 126.102 162.536 148.907 1 125.33 423 PRO A N 1
ATOM 3447 C CA . PRO A 1 423 ? 126.949 163.618 149.412 1 94.74 423 PRO A CA 1
ATOM 3448 C C . PRO A 1 423 ? 126.186 164.94 149.54 1 0.5 423 PRO A C 1
ATOM 3449 O O . PRO A 1 423 ? 125.409 165.306 148.666 1 0.5 423 PRO A O 1
ATOM 3453 N N . ILE A 1 424 ? 126.417 165.657 150.643 1 0.5 424 ILE A N 1
ATOM 3454 C CA . ILE A 1 424 ? 125.878 166.999 150.863 1 0.5 424 ILE A CA 1
ATOM 3455 C C . ILE A 1 424 ? 126.859 168.038 150.313 1 0.5 424 ILE A C 1
ATOM 3456 O O . ILE A 1 424 ? 126.47 169.008 149.657 1 0.5 424 ILE A O 1
ATOM 3461 N N . ARG A 1 425 ? 128.143 167.811 150.618 1 0.5 425 ARG A N 1
ATOM 3462 C CA . ARG A 1 425 ? 129.229 168.685 150.215 1 0.5 425 ARG A CA 1
ATOM 3463 C C . ARG A 1 425 ? 130.42 167.875 149.724 1 0.5 425 ARG A C 1
ATOM 3464 O O . ARG A 1 425 ? 130.578 166.711 150.088 1 0.5 425 ARG A O 1
ATOM 3472 N N . VAL A 1 426 ? 131.262 168.546 148.925 1 0.5 426 VAL A N 1
ATOM 3473 C CA . VAL A 1 426 ? 132.53 168.01 148.457 1 0.5 426 VAL A CA 1
ATOM 3474 C C . VAL A 1 426 ? 133.66 168.841 149.063 1 0.5 426 VAL A C 1
ATOM 3475 O O . VAL A 1 426 ? 133.711 170.053 148.881 1 0.5 426 VAL A O 1
ATOM 3479 N N . CYS A 1 427 ? 134.564 168.155 149.773 1 0.5 427 CYS A N 1
ATOM 3480 C CA . CYS A 1 427 ? 135.722 168.75 150.419 1 0.5 427 CYS A CA 1
ATOM 3481 C C . CYS A 1 427 ? 136.998 168.306 149.704 1 0.5 427 CYS A C 1
ATOM 3482 O O . CYS A 1 427 ? 137.087 167.162 149.269 1 0.5 427 CYS A O 1
ATOM 3485 N N . LEU A 1 428 ? 137.977 169.217 149.559 1 0.5 428 LEU A N 1
ATOM 3486 C CA . LEU A 1 428 ? 139.171 168.953 148.758 1 0.5 428 LEU A CA 1
ATOM 3487 C C . LEU A 1 428 ? 140.452 169.186 149.565 1 0.5 428 LEU A C 1
ATOM 3488 O O . LEU A 1 428 ? 140.526 170.092 150.398 1 1.25 428 LEU A O 1
ATOM 3493 N N . LEU A 1 429 ? 141.486 168.383 149.266 1 33.51 429 LEU A N 1
ATOM 3494 C CA . LEU A 1 429 ? 142.828 168.606 149.788 1 64.61 429 LEU A CA 1
ATOM 3495 C C . LEU A 1 429 ? 143.858 168.496 148.66 1 113.48 429 LEU A C 1
ATOM 3496 O O . LEU A 1 429 ? 144.22 167.398 148.243 1 115.03 429 LEU A O 1
ATOM 3501 N N . PRO A 1 430 ? 144.345 169.64 148.117 1 184.3 430 PRO A N 1
ATOM 3502 C CA . PRO A 1 430 ? 145.416 169.655 147.122 1 221.57 430 PRO A CA 1
ATOM 3503 C C . PRO A 1 430 ? 146.667 168.946 147.619 1 251.26 430 PRO A C 1
ATOM 3504 O O . PRO A 1 430 ? 147.176 169.222 148.702 1 258.65 430 PRO A O 1
ATOM 3508 N N . ARG A 1 431 ? 147.137 168.014 146.789 1 283.54 431 ARG A N 1
ATOM 3509 C CA . ARG A 1 431 ? 148.309 167.209 147.082 1 318.79 431 ARG A CA 1
ATOM 3510 C C . ARG A 1 431 ? 149.568 168.056 146.873 1 351.49 431 ARG A C 1
ATOM 3511 O O . ARG A 1 431 ? 149.538 169.067 146.167 1 363.05 431 ARG A O 1
ATOM 3519 N N . VAL A 1 432 ? 150.668 167.637 147.523 1 386.85 432 VAL A N 1
ATOM 3520 C CA . VAL A 1 432 ? 151.898 168.422 147.612 1 423.94 432 VAL A CA 1
ATOM 3521 C C . VAL A 1 432 ? 153.089 167.592 147.133 1 522.42 432 VAL A C 1
ATOM 3522 O O . VAL A 1 432 ? 153.186 166.403 147.444 1 524.77 432 VAL A O 1
ATOM 3526 N N . VAL A 1 433 ? 153.988 168.238 146.366 1 645.62 433 VAL A N 1
ATOM 3527 C CA . VAL A 1 433 ? 155.289 167.683 146 1 746.41 433 VAL A CA 1
ATOM 3528 C C . VAL A 1 433 ? 156.329 168.807 146.04 1 782.14 433 VAL A C 1
ATOM 3529 O O . VAL A 1 433 ? 156.026 169.944 145.677 1 800.89 433 VAL A O 1
ATOM 3533 N N . GLY A 1 434 ? 157.543 168.482 146.51 1 786.25 434 GLY A N 1
ATOM 3534 C CA . GLY A 1 434 ? 158.655 169.422 146.581 1 770.85 434 GLY A CA 1
ATOM 3535 C C . GLY A 1 434 ? 158.311 170.741 147.278 1 718.74 434 GLY A C 1
ATOM 3536 O O . GLY A 1 434 ? 158.837 171.785 146.895 1 768.75 434 GLY A O 1
ATOM 3537 N N . GLY A 1 435 ? 157.425 170.694 148.286 1 614.49 435 GLY A N 1
ATOM 3538 C CA . GLY A 1 435 ? 157.079 171.859 149.093 1 548.33 435 GLY A CA 1
ATOM 3539 C C . GLY A 1 435 ? 156.103 172.837 148.426 1 529.59 435 GLY A C 1
ATOM 3540 O O . GLY A 1 435 ? 155.974 173.972 148.886 1 511.46 435 GLY A O 1
ATOM 3541 N N . LYS A 1 436 ? 155.388 172.402 147.372 1 539.37 436 LYS A N 1
ATOM 3542 C CA . LYS A 1 436 ? 154.328 173.187 146.743 1 552.58 436 LYS A CA 1
ATOM 3543 C C . LYS A 1 436 ? 153.065 172.347 146.569 1 502.55 436 LYS A C 1
ATOM 3544 O O . LYS A 1 436 ? 153.14 171.138 146.375 1 510.43 436 LYS A O 1
ATOM 3550 N N . THR A 1 437 ? 151.9 172.999 146.556 1 454.37 437 THR A N 1
ATOM 3551 C CA . THR A 1 437 ? 150.715 172.325 146.056 1 430.09 437 THR A CA 1
ATOM 3552 C C . THR A 1 437 ? 150.85 172.106 144.547 1 428.53 437 THR A C 1
ATOM 3553 O O . THR A 1 437 ? 151.368 172.947 143.806 1 429.88 437 THR A O 1
ATOM 3557 N N . VAL A 1 438 ? 150.346 170.957 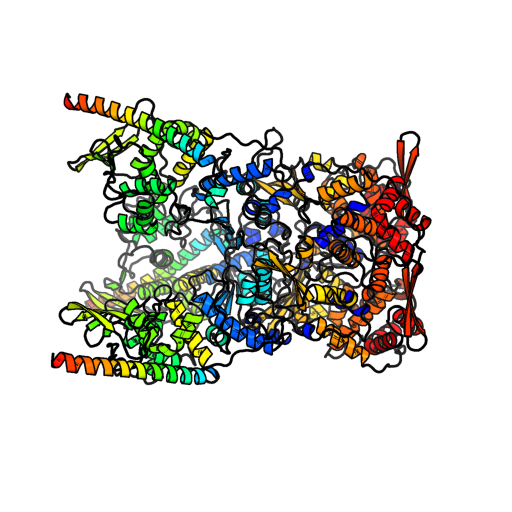144.098 1 414.1 438 VAL A N 1
ATOM 3558 C CA . VAL A 1 438 ? 150.521 170.482 142.733 1 392.61 438 VAL A CA 1
ATOM 3559 C C . VAL A 1 438 ? 149.702 171.337 141.768 1 365.42 438 VAL A C 1
ATOM 3560 O O . VAL A 1 438 ? 150.154 171.696 140.678 1 350.58 438 VAL A O 1
ATOM 3564 N N . THR A 1 439 ? 148.505 171.686 142.236 1 353.23 439 THR A N 1
ATOM 3565 C CA . THR A 1 439 ? 147.634 172.699 141.662 1 348.71 439 THR A CA 1
ATOM 3566 C C . THR A 1 439 ? 148.392 173.998 141.363 1 324.63 439 THR A C 1
ATOM 3567 O O . THR A 1 439 ? 148.318 174.532 140.256 1 329.59 439 THR A O 1
ATOM 3571 N N . ASN A 1 440 ? 149.137 174.511 142.346 1 287.54 440 ASN A N 1
ATOM 3572 C CA . ASN A 1 440 ? 149.905 175.728 142.162 1 253.35 440 ASN A CA 1
ATOM 3573 C C . ASN A 1 440 ? 151.078 175.502 141.204 1 259.07 440 ASN A C 1
ATOM 3574 O O . ASN A 1 440 ? 151.295 176.329 140.322 1 263.43 440 ASN A O 1
ATOM 3579 N N . LEU A 1 441 ? 151.793 174.37 141.333 1 259.71 441 LEU A N 1
ATOM 3580 C CA . LEU A 1 441 ? 152.852 173.989 140.397 1 254.59 441 LEU A CA 1
ATOM 3581 C C . LEU A 1 441 ? 152.362 174.047 138.949 1 258.05 441 LEU A C 1
ATOM 3582 O O . LEU A 1 441 ? 153.045 174.592 138.08 1 273.02 441 LEU A O 1
ATOM 3587 N N . ILE A 1 442 ? 151.181 173.477 138.693 1 244.65 442 ILE A N 1
ATOM 3588 C CA . ILE A 1 442 ? 150.567 173.506 137.376 1 228.46 442 ILE A CA 1
ATOM 3589 C C . ILE A 1 442 ? 150.266 174.954 136.975 1 239.25 442 ILE A C 1
ATOM 3590 O O . ILE A 1 442 ? 150.638 175.372 135.882 1 254.07 442 ILE A O 1
ATOM 3595 N N . SER A 1 443 ? 149.63 175.727 137.868 1 234.61 443 SER A N 1
ATOM 3596 C CA . SER A 1 443 ? 149.29 177.125 137.612 1 225.25 443 SER A CA 1
ATOM 3597 C C . SER A 1 443 ? 150.516 177.943 137.189 1 255.98 443 SER A C 1
ATOM 3598 O O . SER A 1 443 ? 150.488 178.64 136.174 1 233 443 SER A O 1
ATOM 3601 N N . GLU A 1 444 ? 151.601 177.816 137.964 1 323.59 444 GLU A N 1
ATOM 3602 C CA . GLU A 1 444 ? 152.874 178.475 137.702 1 387.46 444 GLU A CA 1
ATOM 3603 C C . GLU A 1 444 ? 153.471 178.035 136.365 1 429.67 444 GLU A C 1
ATOM 3604 O O . GLU A 1 444 ? 153.951 178.87 135.595 1 437.09 444 GLU A O 1
ATOM 3610 N N . THR A 1 445 ? 153.439 176.724 136.094 1 463.97 445 THR A N 1
ATOM 3611 C CA . THR A 1 445 ? 153.998 176.159 134.873 1 480.94 445 THR A CA 1
ATOM 3612 C C . THR A 1 445 ? 153.293 176.749 133.65 1 436.47 445 THR A C 1
ATOM 3613 O O . THR A 1 445 ? 153.948 177.269 132.744 1 442.79 445 THR A O 1
ATOM 3617 N N . LEU A 1 446 ? 151.953 176.704 133.658 1 364.05 446 LEU A N 1
ATOM 3618 C CA . LEU A 1 446 ? 151.137 177.202 132.559 1 303.48 446 LEU A CA 1
ATOM 3619 C C . LEU A 1 446 ? 151.409 178.694 132.345 1 252.41 446 LEU A C 1
ATOM 3620 O O . LEU A 1 446 ? 151.725 179.117 131.235 1 250.84 446 LEU A O 1
ATOM 3625 N N . LYS A 1 447 ? 151.334 179.49 133.418 1 204.32 447 LYS A N 1
ATOM 3626 C CA . LYS A 1 447 ? 151.675 180.905 133.363 1 173.17 447 LYS A CA 1
ATOM 3627 C C . LYS A 1 447 ? 153.051 181.128 132.736 1 192.58 447 LYS A C 1
ATOM 3628 O O . LYS A 1 447 ? 153.166 181.912 131.8 1 209.41 447 LYS A O 1
ATOM 3634 N N . SER A 1 448 ? 154.091 180.442 133.227 1 198.91 448 SER A N 1
ATOM 3635 C CA . SER A 1 448 ? 155.449 180.687 132.756 1 197.82 448 SER A CA 1
ATOM 3636 C C . SER A 1 448 ? 155.573 180.445 131.248 1 203.48 448 SER A C 1
ATOM 3637 O O . SER A 1 448 ? 156.017 181.332 130.519 1 205.26 448 SER A O 1
ATOM 3640 N N . ILE A 1 449 ? 155.12 179.285 130.757 1 209.37 449 ILE A N 1
ATOM 3641 C CA . ILE A 1 449 ? 155.183 178.98 129.332 1 213.34 449 ILE A CA 1
ATOM 3642 C C . ILE A 1 449 ? 154.384 180.014 128.538 1 231.32 449 ILE A C 1
ATOM 3643 O O . ILE A 1 449 ? 154.855 180.516 127.521 1 212.05 449 ILE A O 1
ATOM 3648 N N . SER A 1 450 ? 153.174 180.34 129.012 1 274.19 450 SER A N 1
ATOM 3649 C CA . SER A 1 450 ? 152.313 181.318 128.36 1 315.67 450 SER A CA 1
ATOM 3650 C C . SER A 1 450 ? 153.024 182.667 128.212 1 361.56 450 SER A C 1
ATOM 3651 O O . SER A 1 450 ? 152.882 183.336 127.19 1 366.81 450 SER A O 1
ATOM 3654 N N . SER A 1 451 ? 153.821 183.046 129.216 1 401.51 451 SER A N 1
ATOM 3655 C CA . SER A 1 451 ? 154.476 184.344 129.261 1 428.2 451 SER A CA 1
ATOM 3656 C C . SER A 1 451 ? 155.684 184.436 128.322 1 373.19 451 SER A C 1
ATOM 3657 O O . SER A 1 451 ? 156.127 185.546 128.02 1 401.95 451 SER A O 1
ATOM 3660 N N . MET A 1 452 ? 156.213 183.306 127.83 1 287.55 452 MET A N 1
ATOM 3661 C CA . MET A 1 452 ? 157.404 183.347 126.993 1 225.12 452 MET A CA 1
ATOM 3662 C C . MET A 1 452 ? 157.101 183.93 125.613 1 210.59 452 MET A C 1
ATOM 3663 O O . MET A 1 452 ? 156.294 183.408 124.855 1 187.33 452 MET A O 1
ATOM 3668 N N . THR A 1 453 ? 157.808 185.006 125.267 1 217.96 453 THR A N 1
ATOM 3669 C CA . THR A 1 453 ? 157.935 185.396 123.874 1 220.91 453 THR A CA 1
ATOM 3670 C C . THR A 1 453 ? 158.597 184.254 123.104 1 212.1 453 THR A C 1
ATOM 3671 O O . THR A 1 453 ? 159.556 183.632 123.575 1 222.75 453 THR A O 1
ATOM 3675 N N . ILE A 1 454 ? 158.051 183.992 121.914 1 200.94 454 ILE A N 1
ATOM 3676 C CA . ILE A 1 454 ? 158.47 182.879 121.083 1 202.04 454 ILE A CA 1
ATOM 3677 C C . ILE A 1 454 ? 159.869 183.161 120.526 1 225.57 454 ILE A C 1
ATOM 3678 O O . ILE A 1 454 ? 160.112 184.235 119.984 1 237.73 454 ILE A O 1
ATOM 3683 N N . ARG A 1 455 ? 160.783 182.187 120.673 1 241.44 455 ARG A N 1
ATOM 3684 C CA . ARG A 1 455 ? 162.109 182.232 120.068 1 253.88 455 ARG A CA 1
ATOM 3685 C C . ARG A 1 455 ? 162.135 181.437 118.762 1 264.3 455 ARG A C 1
ATOM 3686 O O . ARG A 1 455 ? 161.22 180.675 118.462 1 245.59 455 ARG A O 1
ATOM 3694 N N . GLU A 1 456 ? 163.201 181.62 117.971 1 298.94 456 GLU A N 1
ATOM 3695 C CA . GLU A 1 456 ? 163.444 180.749 116.83 1 332.77 456 GLU A CA 1
ATOM 3696 C C . GLU A 1 456 ? 163.622 179.304 117.299 1 276.8 456 GLU A C 1
ATOM 3697 O O . GLU A 1 456 ? 164.053 179.049 118.42 1 243.81 456 GLU A O 1
ATOM 3703 N N . PHE A 1 457 ? 163.265 178.357 116.425 1 270.2 457 PHE A N 1
ATOM 3704 C CA . PHE A 1 457 ? 163.552 176.953 116.642 1 293.65 457 PHE A CA 1
ATOM 3705 C C . PHE A 1 457 ? 165.066 176.744 116.539 1 302.62 457 PHE A C 1
ATOM 3706 O O . PHE A 1 457 ? 165.704 177.301 115.649 1 299.33 457 PHE A O 1
ATOM 3714 N N . PRO A 1 458 ? 165.701 175.952 117.438 1 344.43 458 PRO A N 1
ATOM 3715 C CA . PRO A 1 458 ? 167.16 175.824 117.471 1 386.25 458 PRO A CA 1
ATOM 3716 C C . PRO A 1 458 ? 167.747 175.211 116.2 1 451.46 458 PRO A C 1
ATOM 3717 O O . PRO A 1 458 ? 167.155 174.327 115.586 1 443.03 458 PRO A O 1
ATOM 3721 N N . ARG A 1 459 ? 168.934 175.695 115.813 1 541.55 459 ARG A N 1
ATOM 3722 C CA . ARG A 1 459 ? 169.663 175.167 114.666 1 603.49 459 ARG A CA 1
ATOM 3723 C C . ARG A 1 459 ? 170.656 174.086 115.1 1 590.49 459 ARG A C 1
ATOM 3724 O O . ARG A 1 459 ? 171.194 174.105 116.209 1 601.95 459 ARG A O 1
ATOM 3732 N N . LYS A 1 460 ? 170.897 173.144 114.179 1 570.8 460 LYS A N 1
ATOM 3733 C CA . LYS A 1 460 ? 171.745 171.993 114.427 1 586.1 460 LYS A CA 1
ATOM 3734 C C . LYS A 1 460 ? 173.166 172.442 114.765 1 584.67 460 LYS A C 1
ATOM 3735 O O . LYS A 1 460 ? 173.775 173.192 114.007 1 593.36 460 LYS A O 1
ATOM 3741 N N . ASP A 1 461 ? 173.69 171.939 115.895 1 584.07 461 ASP A N 1
ATOM 3742 C CA . ASP A 1 461 ? 174.983 172.345 116.432 1 594.96 461 ASP A CA 1
ATOM 3743 C C . ASP A 1 461 ? 175.868 171.11 116.653 1 557.57 461 ASP A C 1
ATOM 3744 O O . ASP A 1 461 ? 175.391 169.979 116.632 1 538.09 461 ASP A O 1
ATOM 3749 N N . LYS A 1 462 ? 177.173 171.334 116.872 1 542.28 462 LYS A N 1
ATOM 3750 C CA . LYS A 1 462 ? 178.118 170.267 117.187 1 530.76 462 LYS A CA 1
ATOM 3751 C C . LYS A 1 462 ? 178.32 170.139 118.706 1 473.34 462 LYS A C 1
ATOM 3752 O O . LYS A 1 462 ? 178.239 171.122 119.442 1 485.27 462 LYS A O 1
ATOM 3758 N N . SER A 1 463 ? 178.555 168.898 119.172 1 402.05 463 SER A N 1
ATOM 3759 C CA . SER A 1 463 ? 179.061 168.56 120.506 1 351.91 463 SER A CA 1
ATOM 3760 C C . SER A 1 463 ? 178.284 169.191 121.679 1 266.82 463 SER A C 1
ATOM 3761 O O . SER A 1 463 ? 178.873 169.572 122.7 1 275.96 463 SER A O 1
ATOM 3764 N N . ILE A 1 464 ? 176.938 169.207 121.596 1 176.71 464 ILE A N 1
ATOM 3765 C CA . ILE A 1 464 ? 176.096 169.583 122.734 1 114.01 464 ILE A CA 1
ATOM 3766 C C . ILE A 1 464 ? 176.076 168.445 123.762 1 106.14 464 ILE A C 1
ATOM 3767 O O . ILE A 1 464 ? 175.39 167.449 123.569 1 105.47 464 ILE A O 1
ATOM 3772 N N . MET A 1 465 ? 176.74 168.629 124.913 1 106.48 465 MET A N 1
ATOM 3773 C CA . MET A 1 465 ? 176.897 167.563 125.901 1 108.21 465 MET A CA 1
ATOM 3774 C C . MET A 1 465 ? 175.963 167.727 127.115 1 75.2 465 MET A C 1
ATOM 3775 O O . MET A 1 465 ? 176.215 167.126 128.175 1 93.5 465 MET A O 1
ATOM 3780 N N . HIS A 1 466 ? 174.905 168.545 126.977 1 25.48 466 HIS A N 1
ATOM 3781 C CA . HIS A 1 466 ? 173.969 168.829 128.062 1 0.5 466 HIS A CA 1
ATOM 3782 C C . HIS A 1 466 ? 172.6 169.184 127.476 1 0.5 466 HIS A C 1
ATOM 3783 O O . HIS A 1 466 ? 172.5 169.678 126.356 1 0.5 466 HIS A O 1
ATOM 3790 N N . ILE A 1 467 ? 171.545 168.992 128.28 1 0.5 467 ILE A N 1
ATOM 3791 C CA . ILE A 1 467 ? 170.194 169.419 127.929 1 0.5 467 ILE A CA 1
ATOM 3792 C C . ILE A 1 467 ? 169.808 170.681 128.706 1 0.5 467 ILE A C 1
ATOM 3793 O O . ILE A 1 467 ? 168.626 170.982 128.857 1 0.5 467 ILE A O 1
ATOM 3798 N N . GLY A 1 468 ? 170.793 171.41 129.244 1 0.5 468 GLY A N 1
ATOM 3799 C CA . GLY A 1 468 ? 170.506 172.647 129.953 1 0.5 468 GLY A CA 1
ATOM 3800 C C . GLY A 1 468 ? 170.061 172.464 131.408 1 0.5 468 GLY A C 1
ATOM 3801 O O . GLY A 1 468 ? 170.191 173.398 132.197 1 0.5 468 GLY A O 1
ATOM 3802 N N . LEU A 1 469 ? 169.522 171.293 131.787 1 0.5 469 LEU A N 1
ATOM 3803 C CA . LEU A 1 469 ? 169.218 171.032 133.192 1 0.5 469 LEU A CA 1
ATOM 3804 C C . LEU A 1 469 ? 170.515 170.875 133.982 1 36.58 469 LEU A C 1
ATOM 3805 O O . LEU A 1 469 ? 171.513 170.398 133.445 1 43.94 469 LEU A O 1
ATOM 3810 N N . SER A 1 470 ? 170.473 171.26 135.264 1 107.34 470 SER A N 1
ATOM 3811 C CA . SER A 1 470 ? 171.538 171.005 136.223 1 162.79 470 SER A CA 1
ATOM 3812 C C . SER A 1 470 ? 171.662 169.512 136.505 1 246.04 470 SER A C 1
ATOM 3813 O O . SER A 1 470 ? 170.923 168.704 135.957 1 273.99 470 SER A O 1
ATOM 3816 N N . GLU A 1 471 ? 172.573 169.154 137.414 1 330.46 471 GLU A N 1
ATOM 3817 C CA . GLU A 1 471 ? 172.718 167.77 137.835 1 401.34 471 GLU A CA 1
ATOM 3818 C C . GLU A 1 471 ? 171.39 167.287 138.434 1 348.88 471 GLU A C 1
ATOM 3819 O O . GLU A 1 471 ? 170.84 166.286 137.97 1 384.91 471 GLU A O 1
ATOM 3825 N N . THR A 1 472 ? 170.819 168.042 139.389 1 258.43 472 THR A N 1
ATOM 3826 C CA . THR A 1 472 ? 169.625 167.587 140.089 1 195.14 472 THR A CA 1
ATOM 3827 C C . THR A 1 472 ? 168.408 167.61 139.164 1 221.52 472 THR A C 1
ATOM 3828 O O . THR A 1 472 ? 167.538 166.752 139.272 1 228.52 472 THR A O 1
ATOM 3832 N N . GLY A 1 473 ? 168.349 168.581 138.249 1 254.24 473 GLY A N 1
ATOM 3833 C CA . GLY A 1 473 ? 167.327 168.589 137.211 1 282.43 473 GLY A CA 1
ATOM 3834 C C . GLY A 1 473 ? 167.454 167.397 136.264 1 307.8 473 GLY A C 1
ATOM 3835 O O . GLY A 1 473 ? 166.489 166.674 136.052 1 311.45 473 GLY A O 1
ATOM 3836 N N . PHE A 1 474 ? 168.668 167.171 135.747 1 330.22 474 PHE A N 1
ATOM 3837 C CA . PHE A 1 474 ? 168.963 166.056 134.858 1 335.28 474 PHE A CA 1
ATOM 3838 C C . PHE A 1 474 ? 168.619 164.716 135.514 1 395.77 474 PHE A C 1
ATOM 3839 O O . PHE A 1 474 ? 167.978 163.885 134.881 1 371.11 474 PHE A O 1
ATOM 3847 N N . MET A 1 475 ? 168.995 164.499 136.781 1 496.96 475 MET A N 1
ATOM 3848 C CA . MET A 1 475 ? 168.718 163.218 137.424 1 584.38 475 MET A CA 1
ATOM 3849 C C . MET A 1 475 ? 167.209 162.998 137.649 1 526.67 475 MET A C 1
ATOM 3850 O O . MET A 1 475 ? 166.723 161.891 137.409 1 527.94 475 MET A O 1
ATOM 3855 N N . ARG A 1 476 ? 166.442 164.029 138.048 1 452.55 476 ARG A N 1
ATOM 3856 C CA . ARG A 1 476 ? 164.985 163.924 138.125 1 387.97 476 ARG A CA 1
ATOM 3857 C C . ARG A 1 476 ? 164.391 163.592 136.751 1 370.25 476 ARG A C 1
ATOM 3858 O O . ARG A 1 476 ? 163.547 162.701 136.622 1 361.72 476 ARG A O 1
ATOM 3866 N N . PHE A 1 477 ? 164.849 164.309 135.717 1 364.34 477 PHE A N 1
ATOM 3867 C CA . PHE A 1 477 ? 164.389 164.113 134.351 1 370.93 477 PHE A CA 1
ATOM 3868 C C . PHE A 1 477 ? 164.692 162.695 133.856 1 329.7 477 PHE A C 1
ATOM 3869 O O . PHE A 1 477 ? 163.819 162.034 133.295 1 310.6 477 PHE A O 1
ATOM 3877 N N . PHE A 1 478 ? 165.909 162.204 134.119 1 329.9 478 PHE A N 1
ATOM 3878 C CA . PHE A 1 478 ? 166.346 160.864 133.74 1 356.2 478 PHE A CA 1
ATOM 3879 C C . PHE A 1 478 ? 165.472 159.781 134.398 1 353.51 478 PHE A C 1
ATOM 3880 O O . PHE A 1 478 ? 165.029 158.852 133.716 1 350.86 478 PHE A O 1
ATOM 3888 N N . GLN A 1 479 ? 165.156 159.907 135.698 1 366.57 479 GLN A N 1
ATOM 3889 C CA . GLN A 1 479 ? 164.216 159 136.35 1 383.45 479 GLN A CA 1
ATOM 3890 C C . GLN A 1 479 ? 162.882 158.992 135.594 1 392.74 479 GLN A C 1
ATOM 3891 O O . GLN A 1 479 ? 162.349 157.927 135.283 1 408.6 479 GLN A O 1
ATOM 3897 N N . LEU A 1 480 ? 162.349 160.181 135.272 1 399.24 480 LEU A N 1
ATOM 3898 C CA . LEU A 1 480 ? 161.084 160.304 134.56 1 410.69 480 LEU A CA 1
ATOM 3899 C C . LEU A 1 480 ? 161.128 159.655 133.17 1 407.19 480 LEU A C 1
ATOM 3900 O O . LEU A 1 480 ? 160.172 158.984 132.787 1 431.86 480 LEU A O 1
ATOM 3905 N N . LEU A 1 481 ? 162.239 159.781 132.43 1 385.39 481 LEU A N 1
ATOM 3906 C CA . LEU A 1 481 ? 162.388 159.112 131.141 1 374.26 481 LEU A CA 1
ATOM 3907 C C . LEU A 1 481 ? 162.277 157.589 131.277 1 396.11 481 LEU A C 1
ATOM 3908 O O . LEU A 1 481 ? 161.709 156.946 130.401 1 399.11 481 LEU A O 1
ATOM 3913 N N . ARG A 1 482 ? 162.798 156.995 132.361 1 422.07 482 ARG A N 1
ATOM 3914 C CA . ARG A 1 482 ? 162.675 155.555 132.568 1 446.57 482 ARG A CA 1
ATOM 3915 C C . ARG A 1 482 ? 161.217 155.121 132.76 1 547.19 482 ARG A C 1
ATOM 3916 O O . ARG A 1 482 ? 160.907 153.953 132.529 1 543.74 482 ARG A O 1
ATOM 3924 N N . LEU A 1 483 ? 160.326 156.053 133.142 1 680.39 483 LEU A N 1
ATOM 3925 C CA . LEU A 1 483 ? 158.899 155.792 133.32 1 782.94 483 LEU A CA 1
ATOM 3926 C C . LEU A 1 483 ? 158.084 156.079 132.05 1 703.66 483 LEU A C 1
ATOM 3927 O O . LEU A 1 483 ? 156.904 155.741 131.994 1 702.25 483 LEU A O 1
ATOM 3932 N N . MET A 1 484 ? 158.68 156.707 131.03 1 596.6 484 MET A N 1
ATOM 3933 C CA . MET A 1 484 ? 157.965 157.042 129.804 1 508.5 484 MET A CA 1
ATOM 3934 C C . MET A 1 484 ? 158.05 155.883 128.804 1 506.55 484 MET A C 1
ATOM 3935 O O . MET A 1 484 ? 159.132 155.585 128.296 1 503.98 484 MET A O 1
ATOM 3940 N N . ALA A 1 485 ? 156.907 155.241 128.486 1 510.91 485 ALA A N 1
ATOM 3941 C CA . ALA A 1 485 ? 156.909 154.072 127.606 1 532.69 485 ALA A CA 1
ATOM 3942 C C . ALA A 1 485 ? 155.583 153.877 126.851 1 555.39 485 ALA A C 1
ATOM 3943 O O . ALA A 1 485 ? 154.539 154.37 127.287 1 510.43 485 ALA A O 1
ATOM 3945 N N . ASP A 1 486 ? 155.701 153.14 125.712 1 645.85 486 ASP A N 1
ATOM 3946 C CA . ASP A 1 486 ? 154.661 152.532 124.87 1 748.6 486 ASP A CA 1
ATOM 3947 C C . ASP A 1 486 ? 153.586 153.518 124.379 1 598.67 486 ASP A C 1
ATOM 3948 O O . ASP A 1 486 ? 152.662 153.093 123.68 1 639.46 486 ASP A O 1
ATOM 3953 N N . LYS A 1 487 ? 153.717 154.825 124.665 1 449.25 487 LYS A N 1
ATOM 3954 C CA . LYS A 1 487 ? 152.674 155.773 124.294 1 367.64 487 LYS A CA 1
ATOM 3955 C C . LYS A 1 487 ? 152.737 156.171 122.827 1 336.07 487 LYS A C 1
ATOM 3956 O O . LYS A 1 487 ? 153.793 156.111 122.201 1 282.69 487 LYS A O 1
ATOM 3962 N N . PRO A 1 488 ? 151.592 156.626 122.255 1 361.63 488 PRO A N 1
ATOM 3963 C CA . PRO A 1 488 ? 151.548 157.139 120.892 1 341.84 488 PRO A CA 1
ATOM 3964 C C . PRO A 1 488 ? 152.586 158.239 120.745 1 292.44 488 PRO A C 1
ATOM 3965 O O . PRO A 1 488 ? 152.692 159.14 121.58 1 282.94 488 PRO A O 1
ATOM 3969 N N . HIS A 1 489 ? 153.318 158.133 119.642 1 263.67 489 HIS A N 1
ATOM 3970 C CA . HIS A 1 489 ? 154.528 158.883 119.392 1 259.24 489 HIS A CA 1
ATOM 3971 C C . HIS A 1 489 ? 154.31 160.385 119.578 1 277.96 489 HIS A C 1
ATOM 3972 O O . HIS A 1 489 ? 155.102 161.086 120.195 1 277.13 489 HIS A O 1
ATOM 3979 N N . GLU A 1 490 ? 153.217 160.896 119.015 1 305.26 490 GLU A N 1
ATOM 3980 C CA . GLU A 1 490 ? 152.937 162.322 119.037 1 327.16 490 GLU A CA 1
ATOM 3981 C C . GLU A 1 490 ? 152.687 162.81 120.461 1 272.05 490 GLU A C 1
ATOM 3982 O O . GLU A 1 490 ? 153.207 163.845 120.858 1 243.18 490 GLU A O 1
ATOM 3988 N N . THR A 1 491 ? 151.945 162.017 121.237 1 253.01 491 THR A N 1
ATOM 3989 C CA . THR A 1 491 ? 151.652 162.34 122.624 1 247.48 491 THR A CA 1
ATOM 3990 C C . THR A 1 491 ? 152.901 162.187 123.491 1 226.45 491 THR A C 1
ATOM 3991 O O . THR A 1 491 ? 153.167 163.021 124.352 1 218.6 491 THR A O 1
ATOM 3995 N N . ALA A 1 492 ? 153.657 161.11 123.259 1 208.93 492 ALA A N 1
ATOM 3996 C CA . ALA A 1 492 ? 154.899 160.839 123.963 1 194.8 492 ALA A CA 1
ATOM 3997 C C . ALA A 1 492 ? 155.889 161.994 123.8 1 185.57 492 ALA A C 1
ATOM 3998 O O . ALA A 1 492 ? 156.524 162.386 124.773 1 191.25 492 ALA A O 1
ATOM 4000 N N . ILE A 1 493 ? 155.974 162.588 122.601 1 168.22 493 ILE A N 1
ATOM 4001 C CA . ILE A 1 493 ? 156.72 163.829 122.403 1 149.92 493 ILE A CA 1
ATOM 4002 C C . ILE A 1 493 ? 156.178 164.94 123.318 1 135.02 493 ILE A C 1
ATOM 4003 O O . ILE A 1 493 ? 156.945 165.459 124.123 1 139.73 493 ILE A O 1
ATOM 4008 N N . LYS A 1 494 ? 154.877 165.285 123.267 1 123.43 494 LYS A N 1
ATOM 4009 C CA . LYS A 1 494 ? 154.359 166.398 124.064 1 121.21 494 LYS A CA 1
ATOM 4010 C C . LYS A 1 494 ? 154.583 166.174 125.565 1 138.02 494 LYS A C 1
ATOM 4011 O O . LYS A 1 494 ? 154.929 167.108 126.291 1 136.4 494 LYS A O 1
ATOM 4017 N N . GLU A 1 495 ? 154.4 164.939 126.039 1 168.89 495 GLU A N 1
ATOM 4018 C CA . GLU A 1 495 ? 154.588 164.605 127.442 1 200.58 495 GLU A CA 1
ATOM 4019 C C . GLU A 1 495 ? 156.036 164.776 127.894 1 242.5 495 GLU A C 1
ATOM 4020 O O . GLU A 1 495 ? 156.265 165.341 128.957 1 244.37 495 GLU A O 1
ATOM 4026 N N . VAL A 1 496 ? 157.013 164.3 127.107 1 303.53 496 VAL A N 1
ATOM 4027 C CA . VAL A 1 496 ? 158.421 164.456 127.46 1 364.11 496 VAL A CA 1
ATOM 4028 C C . VAL A 1 496 ? 158.824 165.941 127.412 1 370.14 496 VAL A C 1
ATOM 4029 O O . VAL A 1 496 ? 159.517 166.407 128.318 1 401.37 496 VAL A O 1
ATOM 4033 N N . VAL A 1 497 ? 158.35 166.708 126.414 1 346.12 497 VAL A N 1
ATOM 4034 C CA . VAL A 1 497 ? 158.604 168.148 126.313 1 328.74 497 VAL A CA 1
ATOM 4035 C C . VAL A 1 497 ? 158.091 168.885 127.561 1 341.93 497 VAL A C 1
ATOM 4036 O O . VAL A 1 497 ? 158.805 169.701 128.159 1 346.94 497 VAL A O 1
ATOM 4040 N N . MET A 1 498 ? 156.867 168.566 127.999 1 349.34 498 MET A N 1
ATOM 4041 C CA . MET A 1 498 ? 156.282 169.187 129.18 1 358.31 498 MET A CA 1
ATOM 4042 C C . MET A 1 498 ? 156.99 168.767 130.48 1 440.18 498 MET A C 1
ATOM 4043 O O . MET A 1 498 ? 157.127 169.588 131.388 1 461.81 498 MET A O 1
ATOM 4048 N N . ALA A 1 499 ? 157.485 167.52 130.571 1 513.96 499 ALA A N 1
ATOM 4049 C CA . ALA A 1 499 ? 158.28 167.051 131.705 1 563.71 499 ALA A CA 1
ATOM 4050 C C . ALA A 1 499 ? 159.556 167.885 131.888 1 552.16 499 ALA A C 1
ATOM 4051 O O . ALA A 1 499 ? 159.841 168.372 132.99 1 582.13 499 ALA A O 1
ATOM 4053 N N . TYR A 1 500 ? 160.32 168.045 130.798 1 465.9 500 TYR A N 1
ATOM 4054 C CA . TYR A 1 500 ? 161.531 168.854 130.766 1 368.67 500 TYR A CA 1
ATOM 4055 C C . TYR A 1 500 ? 161.258 170.276 131.279 1 340.11 500 TYR A C 1
ATOM 4056 O O . TYR A 1 500 ? 161.946 170.753 132.185 1 347.78 500 TYR A O 1
ATOM 4065 N N . VAL A 1 501 ? 160.232 170.938 130.721 1 289.44 501 VAL A N 1
ATOM 4066 C CA . VAL A 1 501 ? 159.885 172.313 131.064 1 246.4 501 VAL A CA 1
ATOM 4067 C C . VAL A 1 501 ? 159.481 172.425 132.543 1 241.67 501 VAL A C 1
ATOM 4068 O O . VAL A 1 501 ? 159.99 173.295 133.245 1 239.22 501 VAL A O 1
ATOM 4072 N N . GLY A 1 502 ? 158.628 171.519 133.046 1 237.7 502 GLY A N 1
ATOM 4073 C CA . GLY A 1 502 ? 158.231 171.491 134.452 1 226.89 502 GLY A CA 1
ATOM 4074 C C . GLY A 1 502 ? 159.403 171.388 135.436 1 220.3 502 GLY A C 1
ATOM 4075 O O . GLY A 1 502 ? 159.36 171.988 136.508 1 189.62 502 GLY A O 1
ATOM 4076 N N . ILE A 1 503 ? 160.462 170.654 135.059 1 248.38 503 ILE A N 1
ATOM 4077 C CA . ILE A 1 503 ? 161.69 170.569 135.845 1 274.27 503 ILE A CA 1
ATOM 4078 C C . ILE A 1 503 ? 162.518 171.84 135.657 1 298.02 503 ILE A C 1
ATOM 4079 O O . ILE A 1 503 ? 162.96 172.425 136.643 1 291.15 503 ILE A O 1
ATOM 4084 N N . LYS A 1 504 ? 162.738 172.243 134.392 1 338.73 504 LYS A N 1
ATOM 4085 C CA . LYS A 1 504 ? 163.541 173.405 134.019 1 374.21 504 LYS A CA 1
ATOM 4086 C C . LYS A 1 504 ? 163.099 174.649 134.805 1 419.2 504 LYS A C 1
ATOM 4087 O O . LYS A 1 504 ? 163.951 175.427 135.235 1 477.46 504 LYS A O 1
ATOM 4093 N N . LEU A 1 505 ? 161.783 174.796 135.061 1 415.69 505 LEU A N 1
ATOM 4094 C CA . LEU A 1 505 ? 161.202 175.918 135.803 1 412.75 505 LEU A CA 1
ATOM 4095 C C . LEU A 1 505 ? 161.628 176.004 137.279 1 429.84 505 LEU A C 1
ATOM 4096 O O . LEU A 1 505 ? 161.494 177.073 137.873 1 443.63 505 LEU A O 1
ATOM 4101 N N . GLY A 1 506 ? 162.099 174.907 137.895 1 440.98 506 GLY A N 1
ATOM 4102 C CA . GLY A 1 506 ? 162.667 174.947 139.24 1 466.56 506 GLY A CA 1
ATOM 4103 C C . GLY A 1 506 ? 164.181 174.699 139.281 1 529.16 506 GLY A C 1
ATOM 4104 O O . GLY A 1 506 ? 164.754 174.508 140.356 1 546.53 506 GLY A O 1
ATOM 4105 N N . ASP A 1 507 ? 164.858 174.748 138.126 1 591.09 507 ASP A N 1
ATOM 4106 C CA . ASP A 1 507 ? 166.209 174.205 138.026 1 611.83 507 ASP A CA 1
ATOM 4107 C C . ASP A 1 507 ? 167.298 175.286 138.089 1 645.49 507 ASP A C 1
ATOM 4108 O O . ASP A 1 507 ? 167.857 175.711 137.072 1 676.82 507 ASP A O 1
ATOM 4113 N N . LYS A 1 508 ? 167.665 175.609 139.341 1 609.55 508 LYS A N 1
ATOM 4114 C CA . LYS A 1 508 ? 168.605 176.664 139.716 1 546.93 508 LYS A CA 1
ATOM 4115 C C . LYS A 1 508 ? 170.056 176.434 139.252 1 391.52 508 LYS A C 1
ATOM 4116 O O . LYS A 1 508 ? 170.832 177.393 139.195 1 371.77 508 LYS A O 1
ATOM 4122 N N . GLY A 1 509 ? 170.447 175.19 138.932 1 265.14 509 GLY A N 1
ATOM 4123 C CA . GLY A 1 509 ? 171.855 174.864 138.779 1 190.39 509 GLY A CA 1
ATOM 4124 C C . GLY A 1 509 ? 172.365 175.048 137.351 1 142.19 509 GLY A C 1
ATOM 4125 O O . GLY A 1 509 ? 171.623 174.978 136.372 1 117.35 509 GLY A O 1
ATOM 4126 N N . SER A 1 510 ? 173.686 175.24 137.252 1 127.93 510 SER A N 1
ATOM 4127 C CA . SER A 1 510 ? 174.393 175.244 135.984 1 134.28 510 SER A CA 1
ATOM 4128 C C . SER A 1 510 ? 174.201 173.91 135.261 1 158.88 510 SER A C 1
ATOM 4129 O O . SER A 1 510 ? 174.124 172.873 135.911 1 156.89 510 SER A O 1
ATOM 4132 N N . PRO A 1 511 ? 174.122 173.891 133.906 1 203.73 511 PRO A N 1
ATOM 4133 C CA . PRO A 1 511 ? 173.886 172.668 133.136 1 237.32 511 PRO A CA 1
ATOM 4134 C C . PRO A 1 511 ? 174.794 171.497 133.497 1 263.53 511 PRO A C 1
ATOM 4135 O O . PRO A 1 511 ? 175.982 171.665 133.746 1 286.2 511 PRO A O 1
ATOM 4139 N N . TYR A 1 512 ? 174.219 170.296 133.486 1 268.74 512 TYR A N 1
ATOM 4140 C CA . TYR A 1 512 ? 174.958 169.07 133.751 1 265 512 TYR A CA 1
ATOM 4141 C C . TYR A 1 512 ? 175.493 168.451 132.456 1 276.96 512 TYR A C 1
ATOM 4142 O O . TYR A 1 512 ? 174.745 168.264 131.492 1 284.95 512 TYR A O 1
ATOM 4151 N N . TYR A 1 513 ? 176.818 168.165 132.458 1 282.18 513 TYR A N 1
ATOM 4152 C CA . TYR A 1 513 ? 177.542 167.577 131.322 1 296.95 513 TYR A CA 1
ATOM 4153 C C . TYR A 1 513 ? 177.412 166.057 131.363 1 305.97 513 TYR A C 1
ATOM 4154 O O . TYR A 1 513 ? 177.99 165.401 132.228 1 264.08 513 TYR A O 1
ATOM 4163 N N . ILE A 1 514 ? 176.656 165.531 130.386 1 375.2 514 ILE A N 1
ATOM 4164 C CA . ILE A 1 514 ? 176.413 164.104 130.252 1 439.11 514 ILE A CA 1
ATOM 4165 C C . ILE A 1 514 ? 177.757 163.411 130.034 1 387.29 514 ILE A C 1
ATOM 4166 O O . ILE A 1 514 ? 178.502 163.75 129.116 1 396.8 514 ILE A O 1
ATOM 4171 N N . ARG A 1 515 ? 178.053 162.447 130.91 1 324.03 515 ARG A N 1
ATOM 4172 C CA . ARG A 1 515 ? 179.265 161.655 130.823 1 285.25 515 ARG A CA 1
ATOM 4173 C C . ARG A 1 515 ? 179.289 160.863 129.514 1 338.74 515 ARG A C 1
ATOM 4174 O O . ARG A 1 515 ? 178.28 160.274 129.116 1 357.68 515 ARG A O 1
ATOM 4182 N N . LYS A 1 516 ? 180.468 160.814 128.874 1 382.28 516 LYS A N 1
ATOM 4183 C CA . LYS A 1 516 ? 180.656 160.208 127.56 1 414.48 516 LYS A CA 1
ATOM 4184 C C . LYS A 1 516 ? 180.17 158.758 127.524 1 434.97 516 LYS A C 1
ATOM 4185 O O . LYS A 1 516 ? 179.557 158.322 126.546 1 408.22 516 LYS A O 1
ATOM 4191 N N . GLU A 1 517 ? 180.417 158.03 128.624 1 499.42 517 GLU A N 1
ATOM 4192 C CA . GLU A 1 517 ? 180.028 156.635 128.801 1 562.64 517 GLU A CA 1
ATOM 4193 C C . GLU A 1 517 ? 178.505 156.45 128.71 1 538.55 517 GLU A C 1
ATOM 4194 O O . GLU A 1 517 ? 178.027 155.416 128.233 1 534.12 517 GLU A O 1
ATOM 4200 N N . SER A 1 518 ? 177.751 157.439 129.224 1 517.29 518 SER A N 1
ATOM 4201 C CA . SER A 1 518 ? 176.296 157.398 129.337 1 504.57 518 SER A CA 1
ATOM 4202 C C . SER A 1 518 ? 175.591 157.896 128.074 1 540.91 518 SER A C 1
ATOM 4203 O O . SER A 1 518 ? 174.398 157.655 127.892 1 539.43 518 SER A O 1
ATOM 4206 N N . TYR A 1 519 ? 176.33 158.599 127.214 1 601.13 519 TYR A N 1
ATOM 4207 C CA . TYR A 1 519 ? 175.776 159.482 126.196 1 664.37 519 TYR A CA 1
ATOM 4208 C C . TYR A 1 519 ? 174.882 158.743 125.191 1 680.58 519 TYR A C 1
ATOM 4209 O O . TYR A 1 519 ? 173.781 159.207 124.9 1 670.41 519 TYR A O 1
ATOM 4218 N N . GLN A 1 520 ? 175.296 157.553 124.719 1 717.95 520 GLN A N 1
ATOM 4219 C CA . GLN A 1 520 ? 174.506 156.777 123.761 1 766.36 520 GLN A CA 1
ATOM 4220 C C . GLN A 1 520 ? 173.221 156.212 124.386 1 740.08 520 GLN A C 1
ATOM 4221 O O . GLN A 1 520 ? 172.17 156.172 123.736 1 740.89 520 GLN A O 1
ATOM 4227 N N . ASP A 1 521 ? 173.306 155.747 125.636 1 722.25 521 ASP A N 1
ATOM 4228 C CA . ASP A 1 521 ? 172.167 155.167 126.333 1 720.34 521 ASP A CA 1
ATOM 4229 C C . ASP A 1 521 ? 171.109 156.23 126.639 1 736.22 521 ASP A C 1
ATOM 4230 O O . ASP A 1 521 ? 169.908 155.958 126.56 1 770.37 521 ASP A O 1
ATOM 4235 N N . PHE A 1 522 ? 171.561 157.445 126.978 1 711.87 522 PHE A N 1
ATOM 4236 C CA . PHE A 1 522 ? 170.687 158.6 127.141 1 688.03 522 PHE A CA 1
ATOM 4237 C C . PHE A 1 522 ? 169.946 158.899 125.832 1 597.23 522 PHE A C 1
ATOM 4238 O O . PHE A 1 522 ? 168.717 158.991 125.84 1 584.93 522 PHE A O 1
ATOM 4246 N N . ILE A 1 523 ? 170.676 158.986 124.705 1 523.25 523 ILE A N 1
ATOM 4247 C CA . ILE A 1 523 ? 170.095 159.177 123.376 1 478.84 523 ILE A CA 1
ATOM 4248 C C . ILE A 1 523 ? 169.017 158.119 123.102 1 495.91 523 ILE A C 1
ATOM 4249 O O . ILE A 1 523 ? 167.914 158.443 122.653 1 470.94 523 ILE A O 1
ATOM 4254 N N . TYR A 1 524 ? 169.32 156.85 123.398 1 544.68 524 TYR A N 1
ATOM 4255 C CA . TYR A 1 524 ? 168.382 155.758 123.188 1 579.9 524 TYR A CA 1
ATOM 4256 C C . TYR A 1 524 ? 167.114 155.943 124.023 1 620.45 524 TYR A C 1
ATOM 4257 O O . TYR A 1 524 ? 166.009 155.912 123.484 1 627.83 524 TYR A O 1
ATOM 4266 N N . LEU A 1 525 ? 167.285 156.128 125.337 1 632.72 525 LEU A N 1
ATOM 4267 C CA . LEU A 1 525 ? 166.168 156.265 126.256 1 614.51 525 LEU A CA 1
ATOM 4268 C C . LEU A 1 525 ? 165.271 157.439 125.855 1 560.38 525 LEU A C 1
ATOM 4269 O O . LEU A 1 525 ? 164.053 157.283 125.803 1 568.35 525 LEU A O 1
ATOM 4274 N N . LEU A 1 526 ? 165.874 158.588 125.517 1 481.26 526 LEU A N 1
ATOM 4275 C CA . LEU A 1 526 ? 165.148 159.805 125.164 1 420.17 526 LEU A CA 1
ATOM 4276 C C . LEU A 1 526 ? 164.278 159.592 123.915 1 363.82 526 LEU A C 1
ATOM 4277 O O . LEU A 1 526 ? 163.073 159.862 123.927 1 373.83 526 LEU A O 1
ATOM 4282 N N . PHE A 1 527 ? 164.837 159.035 122.845 1 302.49 527 PHE A N 1
ATOM 4283 C CA . PHE A 1 527 ? 164.056 158.871 121.634 1 262.3 527 PHE A CA 1
ATOM 4284 C C . PHE A 1 527 ? 163.054 157.714 121.732 1 256.02 527 PHE A C 1
ATOM 4285 O O . PHE A 1 527 ? 161.938 157.835 121.232 1 250.36 527 PHE A O 1
ATOM 4293 N N . ALA A 1 528 ? 163.424 156.621 122.414 1 257.5 528 ALA A N 1
ATOM 4294 C CA . ALA A 1 528 ? 162.529 155.494 122.658 1 256.13 528 ALA A CA 1
ATOM 4295 C C . ALA A 1 528 ? 161.321 155.914 123.501 1 262.35 528 ALA A C 1
ATOM 4296 O O . ALA A 1 528 ? 160.185 155.566 123.167 1 234.8 528 ALA A O 1
ATOM 4298 N N . SER A 1 529 ? 161.565 156.686 124.574 1 299.08 529 SER A N 1
ATOM 4299 C CA . SER A 1 529 ? 160.504 157.188 125.439 1 328.55 529 SER A CA 1
ATOM 4300 C C . SER A 1 529 ? 159.534 158.084 124.667 1 334.47 529 SER A C 1
ATOM 4301 O O . SER A 1 529 ? 158.326 158 124.877 1 320.08 529 SER A O 1
ATOM 4304 N N . MET A 1 530 ? 160.072 158.943 123.792 1 352.06 530 MET A N 1
ATOM 4305 C CA . MET A 1 530 ? 159.273 159.764 122.896 1 359.26 530 MET A CA 1
ATOM 4306 C C . MET A 1 530 ? 158.569 158.948 121.804 1 285.99 530 MET A C 1
ATOM 4307 O O . MET A 1 530 ? 157.806 159.513 121.023 1 283.2 530 MET A O 1
ATOM 4312 N N . GLY A 1 531 ? 158.843 157.642 121.711 1 218.48 531 GLY A N 1
ATOM 4313 C CA . GLY A 1 531 ? 158.191 156.784 120.736 1 178.12 531 GLY A CA 1
ATOM 4314 C C . GLY A 1 531 ? 158.802 156.888 119.339 1 168.63 531 GLY A C 1
ATOM 4315 O O . GLY A 1 531 ? 158.205 156.391 118.388 1 145.67 531 GLY A O 1
ATOM 4316 N N . PHE A 1 532 ? 159.981 157.512 119.195 1 193.23 532 PHE A N 1
ATOM 4317 C CA . PHE A 1 532 ? 160.74 157.349 117.967 1 222.93 532 PHE A CA 1
ATOM 4318 C C . PHE A 1 532 ? 161.262 155.921 117.867 1 234.09 532 PHE A C 1
ATOM 4319 O O . PHE A 1 532 ? 161.674 155.317 118.857 1 210.82 532 PHE A O 1
ATOM 4327 N N . LYS A 1 533 ? 161.273 155.426 116.629 1 286.25 533 LYS A N 1
ATOM 4328 C CA . LYS A 1 533 ? 161.943 154.189 116.279 1 344.64 533 LYS A CA 1
ATOM 4329 C C . LYS A 1 533 ? 163.447 154.464 116.253 1 359.92 533 LYS A C 1
ATOM 4330 O O . LYS A 1 533 ? 163.999 154.986 115.28 1 353.26 533 LYS A O 1
ATOM 4336 N N . VAL A 1 534 ? 164.084 154.157 117.391 1 395.85 534 VAL A N 1
ATOM 4337 C CA . VAL A 1 534 ? 165.534 154.156 117.505 1 445.44 534 VAL A CA 1
ATOM 4338 C C . VAL A 1 534 ? 166.052 152.804 117.031 1 548.65 534 VAL A C 1
ATOM 4339 O O . VAL A 1 534 ? 165.586 151.757 117.484 1 546.49 534 VAL A O 1
ATOM 4343 N N . THR A 1 535 ? 167.047 152.854 116.14 1 696.86 535 THR A N 1
ATOM 4344 C CA . THR A 1 535 ? 167.667 151.657 115.597 1 844.76 535 THR A CA 1
ATOM 4345 C C . THR A 1 535 ? 169.177 151.72 115.818 1 819.15 535 THR A C 1
ATOM 4346 O O . THR A 1 535 ? 169.852 152.615 115.313 1 812.31 535 THR A O 1
ATOM 4350 N N . THR A 1 536 ? 169.694 150.751 116.586 1 770.33 536 THR A N 1
ATOM 4351 C CA . THR A 1 536 ? 171.094 150.717 116.986 1 720.28 536 THR A CA 1
ATOM 4352 C C . THR A 1 536 ? 171.841 149.647 116.196 1 840.76 536 THR A C 1
ATOM 4353 O O . THR A 1 536 ? 171.864 148.484 116.588 1 874.59 536 THR A O 1
ATOM 4357 N N . ARG A 1 537 ? 172.483 150.043 115.099 1 959.17 537 ARG A N 1
ATOM 4358 C CA . ARG A 1 537 ? 173.25 149.097 114.304 1 999 537 ARG A CA 1
ATOM 4359 C C . ARG A 1 537 ? 174.623 148.876 114.94 1 998.46 537 ARG A C 1
ATOM 4360 O O . ARG A 1 537 ? 175.445 149.794 114.954 1 976.39 537 ARG A O 1
ATOM 4368 N N . ARG A 1 538 ? 174.858 147.657 115.465 1 959.97 538 ARG A N 1
ATOM 4369 C CA . ARG A 1 538 ? 176.189 147.214 115.855 1 917.71 538 ARG A CA 1
ATOM 4370 C C . ARG A 1 538 ? 176.896 146.574 114.664 1 912.56 538 ARG A C 1
ATOM 4371 O O . ARG A 1 538 ? 176.512 145.497 114.212 1 887.81 538 ARG A O 1
ATOM 4379 N N . SER A 1 539 ? 177.945 147.248 114.176 1 942.43 539 SER A N 1
ATOM 4380 C CA . SER A 1 539 ? 178.79 146.73 113.113 1 982.58 539 SER A CA 1
ATOM 4381 C C . SER A 1 539 ? 180.193 146.474 113.659 1 995.67 539 SER A C 1
ATOM 4382 O O . SER A 1 539 ? 180.864 147.392 114.135 1 995.02 539 SER A O 1
ATOM 4385 N N . ILE A 1 540 ? 180.643 145.218 113.561 1 999 540 ILE A N 1
ATOM 4386 C CA . ILE A 1 540 ? 182.014 144.868 113.892 1 999 540 ILE A CA 1
ATOM 4387 C C . ILE A 1 540 ? 182.915 145.336 112.744 1 999 540 ILE A C 1
ATOM 4388 O O . ILE A 1 540 ? 182.852 144.774 111.654 1 999 540 ILE A O 1
ATOM 4393 N N . MET A 1 541 ? 183.736 146.375 112.985 1 999 541 MET A N 1
ATOM 4394 C CA . MET A 1 541 ? 184.731 146.837 112.027 1 999 541 MET A CA 1
ATOM 4395 C C . MET A 1 541 ? 186.122 146.602 112.608 1 999 541 MET A C 1
ATOM 4396 O O . MET A 1 541 ? 186.475 147.176 113.639 1 999 541 MET A O 1
ATOM 4401 N N . GLY A 1 542 ? 186.897 145.733 111.947 1 999 542 GLY A N 1
ATOM 4402 C CA . GLY A 1 542 ? 188.078 145.156 112.567 1 999 542 GLY A CA 1
ATOM 4403 C C . GLY A 1 542 ? 187.743 144.594 113.95 1 999 542 GLY A C 1
ATOM 4404 O O . GLY A 1 542 ? 186.719 143.927 114.112 1 999 542 GLY A O 1
ATOM 4405 N N . SER A 1 543 ? 188.575 144.933 114.951 1 999 543 SER A N 1
ATOM 4406 C CA . SER A 1 543 ? 188.387 144.508 116.334 1 999 543 SER A CA 1
ATOM 4407 C C . SER A 1 543 ? 187.351 145.354 117.09 1 999 543 SER A C 1
ATOM 4408 O O . SER A 1 543 ? 187.03 145.039 118.239 1 999 543 SER A O 1
ATOM 4411 N N . ASN A 1 544 ? 186.796 146.408 116.464 1 999 544 ASN A N 1
ATOM 4412 C CA . ASN A 1 544 ? 185.97 147.393 117.158 1 999 544 ASN A CA 1
ATOM 4413 C C . ASN A 1 544 ? 184.473 147.184 116.878 1 999 544 ASN A C 1
ATOM 4414 O O . ASN A 1 544 ? 184.036 147.075 115.73 1 999 544 ASN A O 1
ATOM 4419 N N . ASN A 1 545 ? 183.676 147.178 117.958 1 999 545 ASN A N 1
ATOM 4420 C CA . ASN A 1 545 ? 182.253 146.887 117.895 1 999 545 ASN A CA 1
ATOM 4421 C C . ASN A 1 545 ? 181.458 148.2 117.831 1 999 545 ASN A C 1
ATOM 4422 O O . ASN A 1 545 ? 180.911 148.663 118.832 1 999 545 ASN A O 1
ATOM 4427 N N . ILE A 1 546 ? 181.393 148.81 116.635 1 999 546 ILE A N 1
ATOM 4428 C CA . ILE A 1 546 ? 180.847 150.155 116.471 1 999 546 ILE A CA 1
ATOM 4429 C C . ILE A 1 546 ? 179.323 150.121 116.579 1 999 546 ILE A C 1
ATOM 4430 O O . ILE A 1 546 ? 178.678 149.322 115.912 1 999 546 ILE A O 1
ATOM 4435 N N . SER A 1 547 ? 178.752 151.027 117.393 1 927.47 547 SER A N 1
ATOM 4436 C CA . SER A 1 547 ? 177.306 151.225 117.462 1 847.97 547 SER A CA 1
ATOM 4437 C C . SER A 1 547 ? 176.885 152.551 116.814 1 832.82 547 SER A C 1
ATOM 4438 O O . SER A 1 547 ? 177.295 153.624 117.26 1 904.4 547 SER A O 1
ATOM 4441 N N . ILE A 1 548 ? 176.017 152.468 115.787 1 742.54 548 ILE A N 1
ATOM 4442 C CA . ILE A 1 548 ? 175.472 153.63 115.091 1 665.41 548 ILE A CA 1
ATOM 4443 C C . ILE A 1 548 ? 173.989 153.761 115.448 1 606.2 548 ILE A C 1
ATOM 4444 O O . ILE A 1 548 ? 173.247 152.788 115.335 1 585.74 548 ILE A O 1
ATOM 4449 N N . ILE A 1 549 ? 173.566 154.962 115.887 1 572.25 549 ILE A N 1
ATOM 4450 C CA . ILE A 1 549 ? 172.183 155.203 116.28 1 542.95 549 ILE A CA 1
ATOM 4451 C C . ILE A 1 549 ? 171.443 155.931 115.157 1 428.96 549 ILE A C 1
ATOM 4452 O O . ILE A 1 549 ? 171.801 157.041 114.774 1 398.9 549 ILE A O 1
ATOM 4457 N N . SER A 1 550 ? 170.368 155.297 114.675 1 352.52 550 SER A N 1
ATOM 4458 C CA . SER A 1 550 ? 169.505 155.839 113.636 1 304.38 550 SER A CA 1
ATOM 4459 C C . SER A 1 550 ? 168.1 156.081 114.205 1 295.66 550 SER A C 1
ATOM 4460 O O . SER A 1 550 ? 167.457 155.149 114.691 1 298.11 550 SER A O 1
ATOM 4463 N N . ILE A 1 551 ? 167.621 157.341 114.163 1 295.49 551 ILE A N 1
ATOM 4464 C CA . ILE A 1 551 ? 166.309 157.698 114.691 1 302.6 551 ILE A CA 1
ATOM 4465 C C . ILE A 1 551 ? 165.346 157.981 113.538 1 319.27 551 ILE A C 1
ATOM 4466 O O . ILE A 1 551 ? 165.64 158.809 112.678 1 327.85 551 ILE A O 1
ATOM 4471 N N . ARG A 1 552 ? 164.174 157.321 113.561 1 339.75 552 ARG A N 1
ATOM 4472 C CA . ARG A 1 552 ? 163.11 157.598 112.607 1 362.29 552 ARG A CA 1
ATOM 4473 C C . ARG A 1 552 ? 161.773 157.77 113.335 1 419.05 552 ARG A C 1
ATOM 4474 O O . ARG A 1 552 ? 161.542 157.131 114.364 1 427.19 552 ARG A O 1
ATOM 4482 N N . PRO A 1 553 ? 160.849 158.647 112.859 1 478.95 553 PRO A N 1
ATOM 4483 C CA . PRO A 1 553 ? 161.066 159.546 111.717 1 508.92 553 PRO A CA 1
ATOM 4484 C C . PRO A 1 553 ? 162.106 160.609 112.066 1 552.89 553 PRO A C 1
ATOM 4485 O O . PRO A 1 553 ? 162.379 160.832 113.245 1 554.37 553 PRO A O 1
ATOM 4489 N N . ARG A 1 554 ? 162.718 161.232 111.045 1 598.82 554 ARG A N 1
ATOM 4490 C CA . ARG A 1 554 ? 163.812 162.171 111.282 1 629.56 554 ARG A CA 1
ATOM 4491 C C . ARG A 1 554 ? 163.321 163.378 112.083 1 579.4 554 ARG A C 1
ATOM 4492 O O . ARG A 1 554 ? 162.253 163.936 111.82 1 544.4 554 ARG A O 1
ATOM 4500 N N . VAL A 1 555 ? 164.147 163.784 113.056 1 567.6 555 VAL A N 1
ATOM 4501 C CA . VAL A 1 555 ? 163.921 165.001 113.819 1 574.95 555 VAL A CA 1
ATOM 4502 C C . VAL A 1 555 ? 164.189 166.197 112.907 1 644.24 555 VAL A C 1
ATOM 4503 O O . VAL A 1 555 ? 165.318 166.412 112.47 1 591.44 555 VAL A O 1
ATOM 4507 N N . THR A 1 556 ? 163.132 166.968 112.619 1 819.78 556 THR A N 1
ATOM 4508 C CA . THR A 1 556 ? 163.223 168.186 111.823 1 999 556 THR A CA 1
ATOM 4509 C C . THR A 1 556 ? 162.274 169.231 112.413 1 999 556 THR A C 1
ATOM 4510 O O . THR A 1 556 ? 161.31 168.865 113.085 1 999 556 THR A O 1
ATOM 4514 N N . LYS A 1 557 ? 162.518 170.522 112.122 1 999 557 LYS A N 1
ATOM 4515 C CA . LYS A 1 557 ? 161.65 171.602 112.578 1 999 557 LYS A CA 1
ATOM 4516 C C . LYS A 1 557 ? 160.197 171.322 112.174 1 999 557 LYS A C 1
ATOM 4517 O O . LYS A 1 557 ? 159.319 171.327 113.035 1 999 557 LYS A O 1
ATOM 4523 N N . GLN A 1 558 ? 159.948 171 110.891 1 999 558 GLN A N 1
ATOM 4524 C CA . GLN A 1 558 ? 158.609 170.667 110.411 1 999 558 GLN A CA 1
ATOM 4525 C C . GLN A 1 558 ? 158.004 169.457 111.135 1 999 558 GLN A C 1
ATOM 4526 O O . GLN A 1 558 ? 156.835 169.523 111.519 1 988.78 558 GLN A O 1
ATOM 4532 N N . TYR A 1 559 ? 158.766 168.365 111.32 1 757.4 559 TYR A N 1
ATOM 4533 C CA . TYR A 1 559 ? 158.245 167.171 111.975 1 557.78 559 TYR A CA 1
ATOM 4534 C C . TYR A 1 559 ? 157.818 167.489 113.42 1 579.94 559 TYR A C 1
ATOM 4535 O O . TYR A 1 559 ? 156.693 167.192 113.823 1 555.33 559 TYR A O 1
ATOM 4544 N N . ILE A 1 560 ? 158.702 168.111 114.214 1 622.67 560 ILE A N 1
ATOM 4545 C CA . ILE A 1 560 ? 158.395 168.462 115.598 1 640.31 560 ILE A CA 1
ATOM 4546 C C . ILE A 1 560 ? 157.229 169.456 115.659 1 674.88 560 ILE A C 1
ATOM 4547 O O . ILE A 1 560 ? 156.25 169.2 116.351 1 655.61 560 ILE A O 1
ATOM 4552 N N . VAL A 1 561 ? 157.317 170.57 114.919 1 713.1 561 VAL A N 1
ATOM 4553 C CA . VAL A 1 561 ? 156.289 171.607 114.902 1 711.2 561 VAL A CA 1
ATOM 4554 C C . VAL A 1 561 ? 154.93 171.008 114.526 1 644.34 561 VAL A C 1
ATOM 4555 O O . VAL A 1 561 ? 153.942 171.237 115.225 1 649.19 561 VAL A O 1
ATOM 4559 N N . ALA A 1 562 ? 154.882 170.207 113.454 1 552.82 562 ALA A N 1
ATOM 4560 C CA . ALA A 1 562 ? 153.656 169.53 113.055 1 475.99 562 ALA A CA 1
ATOM 4561 C C . ALA A 1 562 ? 153.157 168.595 114.171 1 423.7 562 ALA A C 1
ATOM 4562 O O . ALA A 1 562 ? 151.979 168.631 114.52 1 422.09 562 ALA A O 1
ATOM 4564 N N . THR A 1 563 ? 154.056 167.811 114.79 1 366.44 563 THR A N 1
ATOM 4565 C CA . THR A 1 563 ? 153.706 166.861 115.845 1 319.43 563 THR A CA 1
ATOM 4566 C C . THR A 1 563 ? 153.157 167.553 117.097 1 304.37 563 THR A C 1
ATOM 4567 O O . THR A 1 563 ? 152.19 167.085 117.7 1 284.73 563 THR A O 1
ATOM 4571 N N . LEU A 1 564 ? 153.76 168.681 117.492 1 313.7 564 LEU A N 1
ATOM 4572 C CA . LEU A 1 564 ? 153.263 169.444 118.624 1 325.49 564 LEU A CA 1
ATOM 4573 C C . LEU A 1 564 ? 151.979 170.196 118.268 1 365.11 564 LEU A C 1
ATOM 4574 O O . LEU A 1 564 ? 151.089 170.276 119.108 1 386.45 564 LEU A O 1
ATOM 4579 N N . MET A 1 565 ? 151.835 170.708 117.037 1 385.82 565 MET A N 1
ATOM 4580 C CA . MET A 1 565 ? 150.615 171.416 116.669 1 390.59 565 MET A CA 1
ATOM 4581 C C . MET A 1 565 ? 149.383 170.509 116.757 1 380.86 565 MET A C 1
ATOM 4582 O O . MET A 1 565 ? 148.337 170.973 117.202 1 389.34 565 MET A O 1
ATOM 4587 N N . LYS A 1 566 ? 149.498 169.224 116.384 1 368.34 566 LYS A N 1
ATOM 4588 C CA . LYS A 1 566 ? 148.406 168.267 116.545 1 361.59 566 LYS A CA 1
ATOM 4589 C C . LYS A 1 566 ? 147.968 168.175 118.01 1 311.64 566 LYS A C 1
ATOM 4590 O O . LYS A 1 566 ? 146.775 168.128 118.305 1 291.1 566 LYS A O 1
ATOM 4596 N N . THR A 1 567 ? 148.943 168.151 118.93 1 289.97 567 THR A N 1
ATOM 4597 C CA . THR A 1 567 ? 148.694 167.885 120.341 1 287.1 567 THR A CA 1
ATOM 4598 C C . THR A 1 567 ? 148.492 169.172 121.164 1 409.75 567 THR A C 1
ATOM 4599 O O . THR A 1 567 ? 148.292 169.076 122.373 1 404.53 567 THR A O 1
ATOM 4603 N N . SER A 1 568 ? 148.506 170.368 120.536 1 600.1 568 SER A N 1
ATOM 4604 C CA . SER A 1 568 ? 148.376 171.671 121.209 1 791.04 568 SER A CA 1
ATOM 4605 C C . SER A 1 568 ? 147.04 172.348 120.866 1 888.28 568 SER A C 1
ATOM 4606 O O . SER A 1 568 ? 146.554 172.21 119.745 1 939.32 568 SER A O 1
ATOM 4609 N N . CYS A 1 569 ? 146.47 173.131 121.802 1 913.15 569 CYS A N 1
ATOM 4610 C CA . CYS A 1 569 ? 145.189 173.814 121.621 1 877.14 569 CYS A CA 1
ATOM 4611 C C . CYS A 1 569 ? 145.263 174.918 120.552 1 719.98 569 CYS A C 1
ATOM 4612 O O . CYS A 1 569 ? 144.238 175.327 119.996 1 733.29 569 CYS A O 1
ATOM 4615 N N . SER A 1 570 ? 146.483 175.417 120.288 1 536.48 570 SER A N 1
ATOM 4616 C CA . SER A 1 570 ? 146.746 176.432 119.273 1 408.85 570 SER A CA 1
ATOM 4617 C C . SER A 1 570 ? 148.176 176.291 118.747 1 435.81 570 SER A C 1
ATOM 4618 O O . SER A 1 570 ? 149.019 175.624 119.353 1 429.4 570 SER A O 1
ATOM 4621 N N . LYS A 1 571 ? 148.462 176.974 117.634 1 535.83 571 LYS A N 1
ATOM 4622 C CA . LYS A 1 571 ? 149.809 177.036 117.087 1 723.88 571 LYS A CA 1
ATOM 4623 C C . LYS A 1 571 ? 150.759 177.802 118.021 1 693.48 571 LYS A C 1
ATOM 4624 O O . LYS A 1 571 ? 151.944 177.459 118.155 1 717.38 571 LYS A O 1
ATOM 4630 N N . ASN A 1 572 ? 150.224 178.841 118.674 1 648.63 572 ASN A N 1
ATOM 4631 C CA . ASN A 1 572 ? 150.949 179.675 119.624 1 636.01 572 ASN A CA 1
ATOM 4632 C C . ASN A 1 572 ? 151.483 178.833 120.791 1 564.04 572 ASN A C 1
ATOM 4633 O O . ASN A 1 572 ? 152.655 178.953 121.165 1 508.47 572 ASN A O 1
ATOM 4638 N N . GLU A 1 573 ? 150.631 177.951 121.335 1 553.19 573 GLU A N 1
ATOM 4639 C CA . GLU A 1 573 ? 151.009 176.999 122.374 1 581.98 573 GLU A CA 1
ATOM 4640 C C . GLU A 1 573 ? 152.191 176.138 121.914 1 545.28 573 GLU A C 1
ATOM 4641 O O . GLU A 1 573 ? 153.188 176.04 122.631 1 530.85 573 GLU A O 1
ATOM 4647 N N . ALA A 1 574 ? 152.092 175.528 120.722 1 514.57 574 ALA A N 1
ATOM 4648 C CA . ALA A 1 574 ? 153.157 174.694 120.174 1 478.69 574 ALA A CA 1
ATOM 4649 C C . ALA A 1 574 ? 154.486 175.467 120.102 1 384.52 574 ALA A C 1
ATOM 4650 O O . ALA A 1 574 ? 155.533 174.975 120.531 1 382.68 574 ALA A O 1
ATOM 4652 N N . GLU A 1 575 ? 154.439 176.718 119.629 1 287.75 575 GLU A N 1
ATOM 4653 C CA . GLU A 1 575 ? 155.621 177.565 119.529 1 215.25 575 GLU A CA 1
ATOM 4654 C C . GLU A 1 575 ? 156.151 178.014 120.898 1 175.03 575 GLU A C 1
ATOM 4655 O O . GLU A 1 575 ? 157.359 178.167 121.071 1 164.29 575 GLU A O 1
ATOM 4661 N N . LYS A 1 576 ? 155.273 178.183 121.892 1 147.4 576 LYS A N 1
ATOM 4662 C CA . LYS A 1 576 ? 155.697 178.483 123.257 1 129.73 576 LYS A CA 1
ATOM 4663 C C . LYS A 1 576 ? 156.288 177.276 123.98 1 181.3 576 LYS A C 1
ATOM 4664 O O . LYS A 1 576 ? 157.238 177.427 124.748 1 179.65 576 LYS A O 1
ATOM 4670 N N . LEU A 1 577 ? 155.758 176.08 123.713 1 254.52 577 LEU A N 1
ATOM 4671 C CA . LEU A 1 577 ? 156.384 174.84 124.154 1 322.02 577 LEU A CA 1
ATOM 4672 C C . LEU A 1 577 ? 157.786 174.7 123.538 1 304.02 577 LEU A C 1
ATOM 4673 O O . LEU A 1 577 ? 158.749 174.468 124.267 1 306.31 577 LEU A O 1
ATOM 4678 N N . ILE A 1 578 ? 157.936 174.94 122.225 1 273.11 578 ILE A N 1
ATOM 4679 C CA . ILE A 1 578 ? 159.228 174.882 121.534 1 244.58 578 ILE A CA 1
ATOM 4680 C C . ILE A 1 578 ? 160.25 175.856 122.147 1 242.41 578 ILE A C 1
ATOM 4681 O O . ILE A 1 578 ? 161.433 175.535 122.302 1 251.96 578 ILE A O 1
ATOM 4686 N N . THR A 1 579 ? 159.767 177.042 122.529 1 227.44 579 THR A N 1
ATOM 4687 C CA . THR A 1 579 ? 160.526 178.133 123.133 1 212.66 579 THR A CA 1
ATOM 4688 C C . THR A 1 579 ? 161.011 177.797 124.546 1 196.51 579 THR A C 1
ATOM 4689 O O . THR A 1 579 ? 162.161 178.074 124.89 1 206.86 579 THR A O 1
ATOM 4693 N N . SER A 1 580 ? 160.116 177.233 125.369 1 163.43 580 SER A N 1
ATOM 4694 C CA . SER A 1 580 ? 160.45 176.79 126.718 1 132.31 580 SER A CA 1
ATOM 4695 C C . SER A 1 580 ? 161.376 175.563 126.713 1 115.66 580 SER A C 1
ATOM 4696 O O . SER A 1 580 ? 162.284 175.487 127.54 1 102.46 580 SER A O 1
ATOM 4699 N N . ALA A 1 581 ? 161.206 174.635 125.752 1 112.47 581 ALA A N 1
ATOM 4700 C CA . ALA A 1 581 ? 162.052 173.445 125.634 1 110.07 581 ALA A CA 1
ATOM 4701 C C . ALA A 1 581 ? 163.234 173.625 124.665 1 119.81 581 ALA A C 1
ATOM 4702 O O . ALA A 1 581 ? 163.728 172.644 124.097 1 120.77 581 ALA A O 1
ATOM 4704 N N . PHE A 1 582 ? 163.751 174.853 124.518 1 133.01 582 PHE A N 1
ATOM 4705 C CA . PHE A 1 582 ? 164.757 175.156 123.506 1 140.93 582 PHE A CA 1
ATOM 4706 C C . PHE A 1 582 ? 166.02 174.287 123.613 1 136.65 582 PHE A C 1
ATOM 4707 O O . PHE A 1 582 ? 166.475 173.75 122.606 1 137.86 582 PHE A O 1
ATOM 4715 N N . ASP A 1 583 ? 166.615 174.154 124.814 1 130.91 583 ASP A N 1
ATOM 4716 C CA . ASP A 1 583 ? 167.884 173.445 125.002 1 127.92 583 ASP A CA 1
ATOM 4717 C C . ASP A 1 583 ? 167.752 171.966 124.632 1 128.01 583 ASP A C 1
ATOM 4718 O O . ASP A 1 583 ? 168.633 171.391 123.986 1 114.4 583 ASP A O 1
ATOM 4723 N N . LEU A 1 584 ? 166.646 171.352 125.069 1 154.05 584 LEU A N 1
ATOM 4724 C CA . LEU A 1 584 ? 166.342 169.964 124.763 1 188.97 584 LEU A CA 1
ATOM 4725 C C . LEU A 1 584 ? 166.19 169.778 123.248 1 214.49 584 LEU A C 1
ATOM 4726 O O . LEU A 1 584 ? 166.8 168.88 122.666 1 234.56 584 LEU A O 1
ATOM 4731 N N . LEU A 1 585 ? 165.421 170.652 122.587 1 234.05 585 LEU A N 1
ATOM 4732 C CA . LEU A 1 585 ? 165.239 170.571 121.143 1 251.19 585 LEU A CA 1
ATOM 4733 C C . LEU A 1 585 ? 166.564 170.809 120.401 1 243.63 585 LEU A C 1
ATOM 4734 O O . LEU A 1 585 ? 166.827 170.17 119.383 1 264.49 585 LEU A O 1
ATOM 4739 N N . ASN A 1 586 ? 167.438 171.676 120.927 1 218.11 586 ASN A N 1
ATOM 4740 C CA . ASN A 1 586 ? 168.767 171.876 120.367 1 200.41 586 ASN A CA 1
ATOM 4741 C C . ASN A 1 586 ? 169.608 170.594 120.46 1 230.65 586 ASN A C 1
ATOM 4742 O O . ASN A 1 586 ? 170.232 170.196 119.472 1 221.52 586 ASN A O 1
ATOM 4747 N N . PHE A 1 587 ? 169.607 169.93 121.629 1 296.08 587 PHE A N 1
ATOM 4748 C CA . PHE A 1 587 ? 170.213 168.61 121.8 1 383.55 587 PHE A CA 1
ATOM 4749 C C . PHE A 1 587 ? 169.7 167.641 120.728 1 494.31 587 PHE A C 1
ATOM 4750 O O . PHE A 1 587 ? 170.483 167.154 119.915 1 503.99 587 PHE A O 1
ATOM 4758 N N . MET A 1 588 ? 168.377 167.392 120.708 1 646.25 588 MET A N 1
ATOM 4759 C CA . MET A 1 588 ? 167.727 166.408 119.841 1 787.63 588 MET A CA 1
ATOM 4760 C C . MET A 1 588 ? 168.123 166.588 118.371 1 752.65 588 MET A C 1
ATOM 4761 O O . MET A 1 588 ? 168.524 165.63 117.706 1 803.44 588 MET A O 1
ATOM 4766 N N . VAL A 1 589 ? 167.976 167.814 117.859 1 651.03 589 VAL A N 1
ATOM 4767 C CA . VAL A 1 589 ? 168.247 168.117 116.462 1 565.55 589 VAL A CA 1
ATOM 4768 C C . VAL A 1 589 ? 169.728 167.876 116.149 1 562.7 589 VAL A C 1
ATOM 4769 O O . VAL A 1 589 ? 170.056 167.313 115.106 1 571.57 589 VAL A O 1
ATOM 4773 N N . SER A 1 590 ? 170.607 168.208 117.105 1 555.88 590 SER A N 1
ATOM 4774 C CA . SER A 1 590 ? 172.053 168.037 116.999 1 555.93 590 SER A CA 1
ATOM 4775 C C . SER A 1 590 ? 172.54 166.58 117.054 1 656.04 590 SER A C 1
ATOM 4776 O O . SER A 1 590 ? 173.647 166.314 116.58 1 653.76 590 SER A O 1
ATOM 4779 N N . VAL A 1 591 ? 171.748 165.637 117.608 1 791.67 591 VAL A N 1
ATOM 4780 C CA . VAL A 1 591 ? 172.126 164.222 117.699 1 911.34 591 VAL A CA 1
ATOM 4781 C C . VAL A 1 591 ? 171.302 163.318 116.759 1 999 591 VAL A C 1
ATOM 4782 O O . VAL A 1 591 ? 171.582 162.119 116.667 1 999 591 VAL A O 1
ATOM 4786 N N . SER A 1 592 ? 170.322 163.865 116.021 1 999 592 SER A N 1
ATOM 4787 C CA . SER A 1 592 ? 169.402 163.065 115.212 1 999 592 SER A CA 1
ATOM 4788 C C . SER A 1 592 ? 170.106 162.276 114.093 1 999 592 SER A C 1
ATOM 4789 O O . SER A 1 592 ? 169.633 161.198 113.716 1 999 592 SER A O 1
ATOM 4792 N N . ASP A 1 593 ? 171.245 162.786 113.574 1 999 593 ASP A N 1
ATOM 4793 C CA . ASP A 1 593 ? 172.049 162.096 112.56 1 999 593 ASP A CA 1
ATOM 4794 C C . ASP A 1 593 ? 173.314 161.443 113.156 1 999 593 ASP A C 1
ATOM 4795 O O . ASP A 1 593 ? 174.214 161.048 112.41 1 999 593 ASP A O 1
ATOM 4800 N N . PHE A 1 594 ? 173.378 161.271 114.489 1 999 594 PHE A N 1
ATOM 4801 C CA . PHE A 1 594 ? 174.545 160.726 115.178 1 939.48 594 PHE A CA 1
ATOM 4802 C C . PHE A 1 594 ? 174.761 159.254 114.789 1 830.77 594 PHE A C 1
ATOM 4803 O O . PHE A 1 594 ? 174.471 158.323 115.59 1 808.23 594 PHE A O 1
ATOM 4811 N N . SER B 2 24 ? 160.305 180.598 174.954 1 866.63 24 SER B N 1
ATOM 4812 C CA . SER B 2 24 ? 161.265 181.649 175.382 1 869.95 24 SER B CA 1
ATOM 4813 C C . SER B 2 24 ? 160.525 182.726 176.178 1 863.51 24 SER B C 1
ATOM 4814 O O . SER B 2 24 ? 159.68 183.42 175.617 1 842.16 24 SER B O 1
ATOM 4817 N N . GLU B 2 25 ? 160.913 182.903 177.457 1 845.85 25 GLU B N 1
ATOM 4818 C CA . GLU B 2 25 ? 160.223 183.725 178.456 1 797.21 25 GLU B CA 1
ATOM 4819 C C . GLU B 2 25 ? 160.032 185.173 177.979 1 998.75 25 GLU B C 1
ATOM 4820 O O . GLU B 2 25 ? 158.972 185.776 178.183 1 936.96 25 GLU B O 1
ATOM 4826 N N . GLU B 2 26 ? 161.071 185.739 177.35 1 999 26 GLU B N 1
ATOM 4827 C CA . GLU B 2 26 ? 161.052 187.109 176.847 1 999 26 GLU B CA 1
ATOM 4828 C C . GLU B 2 26 ? 160.047 187.326 175.704 1 999 26 GLU B C 1
ATOM 4829 O O . GLU B 2 26 ? 159.55 188.446 175.533 1 999 26 GLU B O 1
ATOM 4835 N N . LYS B 2 27 ? 159.778 186.277 174.899 1 999 27 LYS B N 1
ATOM 4836 C CA . LYS B 2 27 ? 159.042 186.416 173.644 1 816.92 27 LYS B CA 1
ATOM 4837 C C . LYS B 2 27 ? 157.776 185.556 173.61 1 577.45 27 LYS B C 1
ATOM 4838 O O . LYS B 2 27 ? 157.433 184.972 172.581 1 465.93 27 LYS B O 1
ATOM 4844 N N . ASP B 2 28 ? 157.069 185.522 174.738 1 501.03 28 ASP B N 1
ATOM 4845 C CA . ASP B 2 28 ? 155.662 185.18 174.73 1 481.75 28 ASP B CA 1
ATOM 4846 C C . ASP B 2 28 ? 154.869 186.454 175.036 1 513.08 28 ASP B C 1
ATOM 4847 O O . ASP B 2 28 ? 154.758 186.839 176.199 1 510.6 28 ASP B O 1
ATOM 4852 N N . PRO B 2 29 ? 154.301 187.153 174.012 1 581.6 29 PRO B N 1
ATOM 4853 C CA . PRO B 2 29 ? 153.566 188.406 174.211 1 642.01 29 PRO B CA 1
ATOM 4854 C C . PRO B 2 29 ? 152.425 188.238 175.211 1 656.88 29 PRO B C 1
ATOM 4855 O O . PRO B 2 29 ? 152.109 189.147 175.977 1 689.47 29 PRO B O 1
ATOM 4859 N N . ASP B 2 30 ? 151.821 187.047 175.204 1 622.66 30 ASP B N 1
ATOM 4860 C CA . ASP B 2 30 ? 150.793 186.671 176.157 1 581.82 30 ASP B CA 1
ATOM 4861 C C . ASP B 2 30 ? 151.248 186.841 177.616 1 557.08 30 ASP B C 1
ATOM 4862 O O . ASP B 2 30 ? 150.381 187.044 178.454 1 577.96 30 ASP B O 1
ATOM 4867 N N . THR B 2 31 ? 152.56 186.794 177.951 1 488.04 31 THR B N 1
ATOM 4868 C CA . THR B 2 31 ? 153.022 187.029 179.328 1 418.08 31 THR B CA 1
ATOM 4869 C C . THR B 2 31 ? 152.477 188.362 179.859 1 444.43 31 THR B C 1
ATOM 4870 O O . THR B 2 31 ? 152.126 188.476 181.035 1 450.42 31 THR B O 1
ATOM 4874 N N . LYS B 2 32 ? 152.363 189.365 178.976 1 468.98 32 LYS B N 1
ATOM 4875 C CA . LYS B 2 32 ? 151.903 190.699 179.342 1 474.74 32 LYS B CA 1
ATOM 4876 C C . LYS B 2 32 ? 150.372 190.785 179.342 1 417.62 32 LYS B C 1
ATOM 4877 O O . LYS B 2 32 ? 149.803 191.406 180.239 1 425.58 32 LYS B O 1
ATOM 4883 N N . LYS B 2 33 ? 149.692 190.127 178.388 1 345.34 33 LYS B N 1
ATOM 4884 C CA . LYS B 2 33 ? 148.241 189.974 178.449 1 295.38 33 LYS B CA 1
ATOM 4885 C C . LYS B 2 33 ? 147.831 189.279 179.753 1 384.27 33 LYS B C 1
ATOM 4886 O O . LYS B 2 33 ? 146.895 189.709 180.425 1 368.91 33 LYS B O 1
ATOM 4892 N N . ASP B 2 34 ? 148.546 188.195 180.094 1 547.96 34 ASP B N 1
ATOM 4893 C CA . ASP B 2 34 ? 148.267 187.34 181.241 1 720.99 34 ASP B CA 1
ATOM 4894 C C . ASP B 2 34 ? 148.488 188.094 182.551 1 747.88 34 ASP B C 1
ATOM 4895 O O . ASP B 2 34 ? 147.676 187.98 183.464 1 783.74 34 ASP B O 1
ATOM 4900 N N . GLU B 2 35 ? 149.542 188.907 182.639 1 720.47 35 GLU B N 1
ATOM 4901 C CA . GLU B 2 35 ? 149.71 189.797 183.779 1 682.02 35 GLU B CA 1
ATOM 4902 C C . GLU B 2 35 ? 148.501 190.735 183.899 1 583.61 35 GLU B C 1
ATOM 4903 O O . GLU B 2 35 ? 147.919 190.84 184.976 1 567.74 35 GLU B O 1
ATOM 4909 N N . ALA B 2 36 ? 148.054 191.342 182.792 1 495.88 36 ALA B N 1
ATOM 4910 C CA . ALA B 2 36 ? 146.88 192.212 182.805 1 432.93 36 ALA B CA 1
ATOM 4911 C C . ALA B 2 36 ? 145.612 191.445 183.213 1 414.19 36 ALA B C 1
ATOM 4912 O O . ALA B 2 36 ? 144.777 191.972 183.95 1 391.06 36 ALA B O 1
ATOM 4914 N N . ILE B 2 37 ? 145.491 190.184 182.768 1 430.62 37 ILE B N 1
ATOM 4915 C CA . ILE B 2 37 ? 144.403 189.284 183.14 1 454.85 37 ILE B CA 1
ATOM 4916 C C . ILE B 2 37 ? 144.43 188.996 184.654 1 492.22 37 ILE B C 1
ATOM 4917 O O . ILE B 2 37 ? 143.402 189.15 185.315 1 481.25 37 ILE B O 1
ATOM 4922 N N . GLU B 2 38 ? 145.585 188.604 185.226 1 540.92 38 GLU B N 1
ATOM 4923 C CA . GLU B 2 38 ? 145.712 188.299 186.653 1 571.95 38 GLU B CA 1
ATOM 4924 C C . GLU B 2 38 ? 145.391 189.534 187.497 1 501.91 38 GLU B C 1
ATOM 4925 O O . GLU B 2 38 ? 144.653 189.454 188.475 1 482.29 38 GLU B O 1
ATOM 4931 N N . ILE B 2 39 ? 145.954 190.685 187.119 1 450.39 39 ILE B N 1
ATOM 4932 C CA . ILE B 2 39 ? 145.701 191.938 187.816 1 423.88 39 ILE B CA 1
ATOM 4933 C C . ILE B 2 39 ? 144.195 192.188 187.912 1 377.91 39 ILE B C 1
ATOM 4934 O O . ILE B 2 39 ? 143.687 192.446 189 1 380.67 39 ILE B O 1
ATOM 4939 N N . GLY B 2 40 ? 143.475 192.065 186.789 1 330.18 40 GLY B N 1
ATOM 4940 C CA . GLY B 2 40 ? 142.027 192.232 186.763 1 300.76 40 GLY B CA 1
ATOM 4941 C C . GLY B 2 40 ? 141.275 191.214 187.629 1 278.78 40 GLY B C 1
ATOM 4942 O O . GLY B 2 40 ? 140.371 191.584 188.374 1 274.66 40 GLY B O 1
ATOM 4943 N N . LEU B 2 41 ? 141.645 189.927 187.547 1 266.85 41 LEU B N 1
ATOM 4944 C CA . LEU B 2 41 ? 141.016 188.884 188.35 1 264.14 41 LEU B CA 1
ATOM 4945 C C . LEU B 2 41 ? 141.25 189.13 189.847 1 272.43 41 LEU B C 1
ATOM 4946 O O . LEU B 2 41 ? 140.296 189.144 190.617 1 277.57 41 LEU B O 1
ATOM 4951 N N . LYS B 2 42 ? 142.505 189.371 190.255 1 281.04 42 LYS B N 1
ATOM 4952 C CA . LYS B 2 42 ? 142.856 189.702 191.632 1 288.15 42 LYS B CA 1
ATOM 4953 C C . LYS B 2 42 ? 142.169 190.993 192.095 1 303.48 42 LYS B C 1
ATOM 4954 O O . LYS B 2 42 ? 141.808 191.106 193.262 1 300.01 42 LYS B O 1
ATOM 4960 N N . SER B 2 43 ? 141.986 191.966 191.193 1 327.26 43 SER B N 1
ATOM 4961 C CA . SER B 2 43 ? 141.265 193.196 191.496 1 347.98 43 SER B CA 1
ATOM 4962 C C . SER B 2 43 ? 139.8 192.896 191.833 1 341.26 43 SER B C 1
ATOM 4963 O O . SER B 2 43 ? 139.319 193.292 192.895 1 331.96 43 SER B O 1
ATOM 4966 N N . GLN B 2 44 ? 139.103 192.15 190.962 1 338.26 44 GLN B N 1
ATOM 4967 C CA . GLN B 2 44 ? 137.731 191.717 191.219 1 331.68 44 GLN B CA 1
ATOM 4968 C C . GLN B 2 44 ? 137.655 190.913 192.521 1 363.21 44 GLN B C 1
ATOM 4969 O O . GLN B 2 44 ? 136.832 191.191 193.39 1 376.88 44 GLN B O 1
ATOM 4975 N N . GLU B 2 45 ? 138.559 189.943 192.67 1 381.76 45 GLU B N 1
ATOM 4976 C CA . GLU B 2 45 ? 138.664 189.096 193.849 1 390.51 45 GLU B CA 1
ATOM 4977 C C . GLU B 2 45 ? 138.852 189.918 195.131 1 361.87 45 GLU B C 1
ATOM 4978 O O . GLU B 2 45 ? 138.185 189.653 196.128 1 371.89 45 GLU B O 1
ATOM 4984 N N . SER B 2 46 ? 139.748 190.917 195.099 1 318.36 46 SER B N 1
ATOM 4985 C CA . SER B 2 46 ? 139.988 191.84 196.206 1 287.6 46 SER B CA 1
ATOM 4986 C C . SER B 2 46 ? 138.732 192.651 196.541 1 314.34 46 SER B C 1
ATOM 4987 O O . SER B 2 46 ? 138.41 192.839 197.712 1 301.28 46 SER B O 1
ATOM 4990 N N . TYR B 2 47 ? 138.011 193.112 195.512 1 385.19 47 TYR B N 1
ATOM 4991 C CA . TYR B 2 47 ? 136.749 193.819 195.687 1 473.89 47 TYR B CA 1
ATOM 4992 C C . TYR B 2 47 ? 135.736 192.94 196.425 1 428.63 47 TYR B C 1
ATOM 4993 O O . TYR B 2 47 ? 135.176 193.349 197.439 1 428.95 47 TYR B O 1
ATOM 5002 N N . TYR B 2 48 ? 135.514 191.715 195.937 1 384.92 48 TYR B N 1
ATOM 5003 C CA . TYR B 2 48 ? 134.567 190.806 196.567 1 346.11 48 TYR B CA 1
ATOM 5004 C C . TYR B 2 48 ? 135.051 190.421 197.972 1 381.59 48 TYR B C 1
ATOM 5005 O O . TYR B 2 48 ? 134.243 190.417 198.895 1 378.42 48 TYR B O 1
ATOM 5014 N N . GLN B 2 49 ? 136.357 190.176 198.173 1 423.62 49 GLN B N 1
ATOM 5015 C CA . GLN B 2 49 ? 136.926 189.959 199.502 1 457 49 GLN B CA 1
ATOM 5016 C C . GLN B 2 49 ? 136.679 191.142 200.444 1 488.64 49 GLN B C 1
ATOM 5017 O O . GLN B 2 49 ? 136.529 190.955 201.65 1 500.5 49 GLN B O 1
ATOM 5023 N N . ARG B 2 50 ? 136.672 192.37 199.92 1 517.05 50 ARG B N 1
ATOM 5024 C CA . ARG B 2 50 ? 136.356 193.533 200.734 1 553.21 50 ARG B CA 1
ATOM 5025 C C . ARG B 2 50 ? 134.856 193.577 201.041 1 459.6 50 ARG B C 1
ATOM 5026 O O . ARG B 2 50 ? 134.501 193.763 202.197 1 439.99 50 ARG B O 1
ATOM 5034 N N . GLN B 2 51 ? 133.976 193.368 200.051 1 393.25 51 GLN B N 1
ATOM 5035 C CA . GLN B 2 51 ? 132.538 193.297 200.297 1 349.92 51 GLN B CA 1
ATOM 5036 C C . GLN B 2 51 ? 132.211 192.244 201.361 1 372.15 51 GLN B C 1
ATOM 5037 O O . GLN B 2 51 ? 131.374 192.458 202.24 1 347.35 51 GLN B O 1
ATOM 5043 N N . LEU B 2 52 ? 132.895 191.101 201.273 1 456.43 52 LEU B N 1
ATOM 5044 C CA . LEU B 2 52 ? 132.828 190.023 202.249 1 559.92 52 LEU B CA 1
ATOM 5045 C C . LEU B 2 52 ? 133.215 190.516 203.65 1 554.38 52 LEU B C 1
ATOM 5046 O O . LEU B 2 52 ? 132.411 190.4 204.573 1 594.02 52 LEU B O 1
ATOM 5051 N N . ARG B 2 53 ? 134.421 191.083 203.808 1 516.34 53 ARG B N 1
ATOM 5052 C CA . ARG B 2 53 ? 134.912 191.556 205.099 1 486.6 53 ARG B CA 1
ATOM 5053 C C . ARG B 2 53 ? 134.077 192.711 205.654 1 449.11 53 ARG B C 1
ATOM 5054 O O . ARG B 2 53 ? 133.918 192.81 206.867 1 404.42 53 ARG B O 1
ATOM 5062 N N . GLU B 2 54 ? 133.54 193.573 204.783 1 494.73 54 GLU B N 1
ATOM 5063 C CA . GLU B 2 54 ? 132.597 194.604 205.189 1 584.97 54 GLU B CA 1
ATOM 5064 C C . GLU B 2 54 ? 131.301 193.992 205.725 1 592.98 54 GLU B C 1
ATOM 5065 O O . GLU B 2 54 ? 130.844 194.387 206.793 1 622.66 54 GLU B O 1
ATOM 5071 N N . GLN B 2 55 ? 130.724 193.006 205.022 1 604.31 55 GLN B N 1
ATOM 5072 C CA . GLN B 2 55 ? 129.519 192.329 205.494 1 625.32 55 GLN B CA 1
ATOM 5073 C C . GLN B 2 55 ? 129.783 191.653 206.845 1 818.02 55 GLN B C 1
ATOM 5074 O O . GLN B 2 55 ? 129.019 191.831 207.794 1 793.95 55 GLN B O 1
ATOM 5080 N N . LEU B 2 56 ? 130.914 190.941 206.953 1 999 56 LEU B N 1
ATOM 5081 C CA . LEU B 2 56 ? 131.326 190.289 208.19 1 999 56 LEU B CA 1
ATOM 5082 C C . LEU B 2 56 ? 131.623 191.297 209.307 1 999 56 LEU B C 1
ATOM 5083 O O . LEU B 2 56 ? 131.342 190.994 210.463 1 999 56 LEU B O 1
ATOM 5088 N N . ALA B 2 57 ? 132.156 192.491 208.993 1 999 57 ALA B N 1
ATOM 5089 C CA . ALA B 2 57 ? 132.36 193.535 209.992 1 999 57 ALA B CA 1
ATOM 5090 C C . ALA B 2 57 ? 131.011 194.021 210.544 1 999 57 ALA B C 1
ATOM 5091 O O . ALA B 2 57 ? 130.831 194.066 211.762 1 999 57 ALA B O 1
ATOM 5093 N N . ARG B 2 58 ? 130.045 194.335 209.662 1 999 58 ARG B N 1
ATOM 5094 C CA . ARG B 2 58 ? 128.697 194.741 210.056 1 999 58 ARG B CA 1
ATOM 5095 C C . ARG B 2 58 ? 128.035 193.68 210.932 1 877.34 58 ARG B C 1
ATOM 5096 O O . ARG B 2 58 ? 127.442 193.99 211.968 1 860.17 58 ARG B O 1
ATOM 5104 N N . ASP B 2 59 ? 128.178 192.418 210.528 1 679.41 59 ASP B N 1
ATOM 5105 C CA . ASP B 2 59 ? 127.615 191.298 211.261 1 578.27 59 ASP B CA 1
ATOM 5106 C C . ASP B 2 59 ? 128.334 191.105 212.605 1 817.57 59 ASP B C 1
ATOM 5107 O O . ASP B 2 59 ? 127.652 190.951 213.613 1 810.14 59 ASP B O 1
ATOM 5112 N N . ASN B 2 60 ? 129.675 191.199 212.668 1 999 60 ASN B N 1
ATOM 5113 C CA . ASN B 2 60 ? 130.419 191.081 213.923 1 999 60 ASN B CA 1
ATOM 5114 C C . ASN B 2 60 ? 130.01 192.171 214.927 1 999 60 ASN B C 1
ATOM 5115 O O . ASN B 2 60 ? 129.789 191.876 216.105 1 999 60 ASN B O 1
ATOM 5120 N N . MET B 2 61 ? 129.911 193.433 214.479 1 999 61 MET B N 1
ATOM 5121 C CA . MET B 2 61 ? 129.513 194.537 215.345 1 999 61 MET B CA 1
ATOM 5122 C C . MET B 2 61 ? 128.089 194.349 215.874 1 999 61 MET B C 1
ATOM 5123 O O . MET B 2 61 ? 127.847 194.571 217.063 1 999 61 MET B O 1
ATOM 5128 N N . THR B 2 62 ? 127.154 193.904 215.022 1 999 62 THR B N 1
ATOM 5129 C CA . THR B 2 62 ? 125.785 193.663 215.468 1 999 62 THR B CA 1
ATOM 5130 C C . THR B 2 62 ? 125.708 192.45 216.404 1 999 62 THR B C 1
ATOM 5131 O O . THR B 2 62 ? 124.992 192.52 217.401 1 999 62 THR B O 1
ATOM 5135 N N . VAL B 2 63 ? 126.494 191.385 216.179 1 999 63 VAL B N 1
ATOM 5136 C CA . VAL B 2 63 ? 126.529 190.248 217.099 1 999 63 VAL B CA 1
ATOM 5137 C C . VAL B 2 63 ? 127.13 190.65 218.458 1 999 63 VAL B C 1
ATOM 5138 O O . VAL B 2 63 ? 126.625 190.221 219.496 1 999 63 VAL B O 1
ATOM 5142 N N . ALA B 2 64 ? 128.165 191.508 218.472 1 999 64 ALA B N 1
ATOM 5143 C CA . ALA B 2 64 ? 128.772 192.017 219.7 1 999 64 ALA B CA 1
ATOM 5144 C C . ALA B 2 64 ? 127.855 192.964 220.493 1 999 64 ALA B C 1
ATOM 5145 O O . ALA B 2 64 ? 128.266 193.455 221.546 1 999 64 ALA B O 1
ATOM 5147 N N . SER B 2 65 ? 126.629 193.231 219.996 1 999 65 SER B N 1
ATOM 5148 C CA . SER B 2 65 ? 125.647 194.088 220.664 1 999 65 SER B CA 1
ATOM 5149 C C . SER B 2 65 ? 124.265 193.422 220.82 1 999 65 SER B C 1
ATOM 5150 O O . SER B 2 65 ? 123.456 193.885 221.63 1 999 65 SER B O 1
ATOM 5153 N N . ARG B 2 66 ? 123.998 192.33 220.082 1 999 66 ARG B N 1
ATOM 5154 C CA . ARG B 2 66 ? 122.783 191.538 220.231 1 999 66 ARG B CA 1
ATOM 5155 C C . ARG B 2 66 ? 122.957 190.503 221.353 1 999 66 ARG B C 1
ATOM 5156 O O . ARG B 2 66 ? 123.311 189.345 221.031 1 999 66 ARG B O 1
ATOM 5164 N N . MET C 1 1 ? 161.499 150.059 129.695 1 909.61 1 MET C N 1
ATOM 5165 C CA . MET C 1 1 ? 161.516 148.996 130.737 1 910.64 1 MET C CA 1
ATOM 5166 C C . MET C 1 1 ? 161.021 149.57 132.074 1 850.5 1 MET C C 1
ATOM 5167 O O . MET C 1 1 ? 161.785 150.163 132.837 1 802.6 1 MET C O 1
ATOM 5172 N N . MET C 1 2 ? 159.709 149.357 132.325 1 838.47 2 MET C N 1
ATOM 5173 C CA . MET C 1 2 ? 158.93 149.913 133.429 1 837.38 2 MET C CA 1
ATOM 5174 C C . MET C 1 2 ? 159.264 149.227 134.772 1 852.86 2 MET C C 1
ATOM 5175 O O . MET C 1 2 ? 159.864 148.151 134.792 1 841.99 2 MET C O 1
ATOM 5180 N N . PRO C 1 3 ? 158.933 149.816 135.959 1 894.19 3 PRO C N 1
ATOM 5181 C CA . PRO C 1 3 ? 159.152 149.149 137.254 1 909.78 3 PRO C CA 1
ATOM 5182 C C . PRO C 1 3 ? 158.16 148.059 137.664 1 928.95 3 PRO C C 1
ATOM 5183 O O . PRO C 1 3 ? 157.06 147.969 137.131 1 938.26 3 PRO C O 1
ATOM 5187 N N . ILE C 1 4 ? 158.546 147.238 138.652 1 984.5 4 ILE C N 1
ATOM 5188 C CA . ILE C 1 4 ? 157.99 145.888 138.762 1 999 4 ILE C CA 1
ATOM 5189 C C . ILE C 1 4 ? 156.687 145.883 139.497 1 999 4 ILE C C 1
ATOM 5190 O O . ILE C 1 4 ? 155.815 145.089 139.171 1 999 4 ILE C O 1
ATOM 5195 N N . LYS C 1 5 ? 156.676 146.593 140.611 1 999 5 LYS C N 1
ATOM 5196 C CA . LYS C 1 5 ? 155.623 146.281 141.539 1 999 5 LYS C CA 1
ATOM 5197 C C . LYS C 1 5 ? 154.385 146.987 140.929 1 999 5 LYS C C 1
ATOM 5198 O O . LYS C 1 5 ? 153.331 147.024 141.529 1 999 5 LYS C O 1
ATOM 5204 N N . SER C 1 6 ? 154.397 147.352 139.626 1 999 6 SER C N 1
ATOM 5205 C CA . SER C 1 6 ? 153.324 148.157 139.026 1 999 6 SER C CA 1
ATOM 5206 C C . SER C 1 6 ? 152.088 147.329 138.647 1 999 6 SER C C 1
ATOM 5207 O O . SER C 1 6 ? 150.989 147.876 138.604 1 999 6 SER C O 1
ATOM 5210 N N . ILE C 1 7 ? 152.209 146.016 138.398 1 999 7 ILE C N 1
ATOM 5211 C CA . ILE C 1 7 ? 151.006 145.224 138.208 1 999 7 ILE C CA 1
ATOM 5212 C C . ILE C 1 7 ? 150.46 144.92 139.606 1 999 7 ILE C C 1
ATOM 5213 O O . ILE C 1 7 ? 150.673 143.831 140.127 1 999 7 ILE C O 1
ATOM 5218 N N . VAL C 1 8 ? 149.744 145.886 140.21 1 999 8 VAL C N 1
ATOM 5219 C CA . VAL C 1 8 ? 149.052 145.672 141.48 1 999 8 VAL C CA 1
ATOM 5220 C C . VAL C 1 8 ? 148.255 144.373 141.376 1 999 8 VAL C C 1
ATOM 5221 O O . VAL C 1 8 ? 147.533 144.148 140.406 1 999 8 VAL C O 1
ATOM 5225 N N . THR C 1 9 ? 148.38 143.516 142.391 1 547.54 9 THR C N 1
ATOM 5226 C CA . THR C 1 9 ? 147.549 142.326 142.472 1 322.45 9 THR C CA 1
ATOM 5227 C C . THR C 1 9 ? 146.073 142.731 142.445 1 292.61 9 THR C C 1
ATOM 5228 O O . THR C 1 9 ? 145.74 143.9 142.578 1 269.08 9 THR C O 1
ATOM 5232 N N . LEU C 1 10 ? 145.187 141.741 142.308 1 340.51 10 LEU C N 1
ATOM 5233 C CA . LEU C 1 10 ? 143.736 141.919 142.28 1 421.05 10 LEU C CA 1
ATOM 5234 C C . LEU C 1 10 ? 143.203 142.453 143.638 1 362.19 10 LEU C C 1
ATOM 5235 O O . LEU C 1 10 ? 141.98 142.533 143.835 1 386.91 10 LEU C O 1
ATOM 5240 N N . ASP C 1 11 ? 144.092 142.986 144.52 1 297.58 11 ASP C N 1
ATOM 5241 C CA . ASP C 1 11 ? 143.873 143.016 145.969 1 267.85 11 ASP C CA 1
ATOM 5242 C C . ASP C 1 11 ? 144.267 144.318 146.697 1 214.71 11 ASP C C 1
ATOM 5243 O O . ASP C 1 11 ? 143.993 144.418 147.895 1 190.98 11 ASP C O 1
ATOM 5248 N N . GLN C 1 12 ? 144.833 145.338 146.01 1 192.76 12 GLN C N 1
ATOM 5249 C CA . GLN C 1 12 ? 145.339 146.551 146.674 1 184.69 12 GLN C CA 1
ATOM 5250 C C . GLN C 1 12 ? 144.654 147.889 146.263 1 230.96 12 GLN C C 1
ATOM 5251 O O . GLN C 1 12 ? 145.059 148.942 146.756 1 226.69 12 GLN C O 1
ATOM 5257 N N . LEU C 1 13 ? 143.604 147.933 145.41 1 296.9 13 LEU C N 1
ATOM 5258 C CA . LEU C 1 13 ? 142.852 149.167 145.113 1 343.65 13 LEU C CA 1
ATOM 5259 C C . LEU C 1 13 ? 141.694 149.465 146.07 1 325.76 13 LEU C C 1
ATOM 5260 O O . LEU C 1 13 ? 141.464 148.8 147.082 1 331.15 13 LEU C O 1
ATOM 5265 N N . GLU C 1 14 ? 140.972 150.529 145.676 1 299.36 14 GLU C N 1
ATOM 5266 C CA . GLU C 1 14 ? 139.625 150.875 146.107 1 280.71 14 GLU C CA 1
ATOM 5267 C C . GLU C 1 14 ? 138.551 150.137 145.284 1 296.5 14 GLU C C 1
ATOM 5268 O O . GLU C 1 14 ? 138.865 149.413 144.344 1 302.02 14 GLU C O 1
ATOM 5274 N N . ASP C 1 15 ? 137.264 150.371 145.617 1 320.98 15 ASP C N 1
ATOM 5275 C CA . ASP C 1 15 ? 136.13 149.618 145.075 1 349.97 15 ASP C CA 1
ATOM 5276 C C . ASP C 1 15 ? 135.863 149.891 143.587 1 390.23 15 ASP C C 1
ATOM 5277 O O . ASP C 1 15 ? 135.683 148.943 142.822 1 401.4 15 ASP C O 1
ATOM 5282 N N . SER C 1 16 ? 135.804 151.164 143.163 1 436.03 16 SER C N 1
ATOM 5283 C CA . SER C 1 16 ? 135.37 151.53 141.813 1 477.61 16 SER C CA 1
ATOM 5284 C C . SER C 1 16 ? 136.303 150.955 140.737 1 530.85 16 SER C C 1
ATOM 5285 O O . SER C 1 16 ? 135.879 150.457 139.685 1 542.22 16 SER C O 1
ATOM 5288 N N . GLU C 1 17 ? 137.6 150.986 141.047 1 583.7 17 GLU C N 1
ATOM 5289 C CA . GLU C 1 17 ? 138.662 150.565 140.147 1 634.03 17 GLU C CA 1
ATOM 5290 C C . GLU C 1 17 ? 138.796 149.034 140.188 1 689.58 17 GLU C C 1
ATOM 5291 O O . GLU C 1 17 ? 138.936 148.421 139.125 1 688.22 17 GLU C O 1
ATOM 5297 N N . TYR C 1 18 ? 138.614 148.418 141.377 1 758.49 18 TYR C N 1
ATOM 5298 C CA . TYR C 1 18 ? 138.24 147.003 141.514 1 826.89 18 TYR C CA 1
ATOM 5299 C C . TYR C 1 18 ? 136.864 146.641 140.903 1 733.33 18 TYR C C 1
ATOM 5300 O O . TYR C 1 18 ? 136.464 145.483 140.842 1 764.11 18 TYR C O 1
ATOM 5309 N N . LEU C 1 19 ? 136.059 147.551 140.394 1 600.5 19 LEU C N 1
ATOM 5310 C CA . LEU C 1 19 ? 134.988 147.061 139.54 1 499.34 19 LEU C CA 1
ATOM 5311 C C . LEU C 1 19 ? 135.461 147.051 138.088 1 481.45 19 LEU C C 1
ATOM 5312 O O . LEU C 1 19 ? 135.108 146.159 137.3 1 473.64 19 LEU C O 1
ATOM 5317 N N . PHE C 1 20 ? 136.349 147.999 137.774 1 460.42 20 PHE C N 1
ATOM 5318 C CA . PHE C 1 20 ? 136.804 148.194 136.41 1 435.88 20 PHE C CA 1
ATOM 5319 C C . PHE C 1 20 ? 137.474 146.928 135.843 1 456.43 20 PHE C C 1
ATOM 5320 O O . PHE C 1 20 ? 137.066 146.459 134.779 1 435.25 20 PHE C O 1
ATOM 5328 N N . ARG C 1 21 ? 138.454 146.314 136.527 1 508.74 21 ARG C N 1
ATOM 5329 C CA . ARG C 1 21 ? 139.052 145.064 136.025 1 563.97 21 ARG C CA 1
ATOM 5330 C C . ARG C 1 21 ? 138.034 143.925 135.965 1 518.01 21 ARG C C 1
ATOM 5331 O O . ARG C 1 21 ? 138.209 143.057 135.125 1 531.72 21 ARG C O 1
ATOM 5339 N N . ILE C 1 22 ? 136.975 143.896 136.784 1 455.06 22 ILE C N 1
ATOM 5340 C CA . ILE C 1 22 ? 136.01 142.817 136.636 1 390.86 22 ILE C CA 1
ATOM 5341 C C . ILE C 1 22 ? 135.324 142.985 135.279 1 354.83 22 ILE C C 1
ATOM 5342 O O . ILE C 1 22 ? 135.277 142.058 134.472 1 338.14 22 ILE C O 1
ATOM 5347 N N . VAL C 1 23 ? 134.901 144.224 135.015 1 335.65 23 VAL C N 1
ATOM 5348 C CA . VAL C 1 23 ? 134.194 144.647 133.813 1 324.87 23 VAL C CA 1
ATOM 5349 C C . VAL C 1 23 ? 135.066 144.579 132.547 1 326.33 23 VAL C C 1
ATOM 5350 O O . VAL C 1 23 ? 134.533 144.39 131.451 1 311.97 23 VAL C O 1
ATOM 5354 N N . SER C 1 24 ? 136.398 144.737 132.664 1 348.31 24 SER C N 1
ATOM 5355 C CA . SER C 1 24 ? 137.291 144.773 131.503 1 370.15 24 SER C CA 1
ATOM 5356 C C . SER C 1 24 ? 138.195 143.528 131.401 1 446.95 24 SER C C 1
ATOM 5357 O O . SER C 1 24 ? 138.694 143.233 130.309 1 496.26 24 SER C O 1
ATOM 5360 N N . THR C 1 25 ? 138.392 142.765 132.5 1 490.15 25 THR C N 1
ATOM 5361 C CA . THR C 1 25 ? 139.366 141.668 132.519 1 510.74 25 THR C CA 1
ATOM 5362 C C . THR C 1 25 ? 138.801 140.358 133.101 1 475.06 25 THR C C 1
ATOM 5363 O O . THR C 1 25 ? 139.566 139.448 133.415 1 488.83 25 THR C O 1
ATOM 5367 N N . VAL C 1 26 ? 137.475 140.24 133.244 1 404.71 26 VAL C N 1
ATOM 5368 C CA . VAL C 1 26 ? 136.822 138.957 133.478 1 343.56 26 VAL C CA 1
ATOM 5369 C C . VAL C 1 26 ? 135.64 138.874 132.509 1 307.35 26 VAL C C 1
ATOM 5370 O O . VAL C 1 26 ? 135.597 138.005 131.634 1 320.9 26 VAL C O 1
ATOM 5374 N N . LEU C 1 27 ? 134.752 139.872 132.587 1 265.57 27 LEU C N 1
ATOM 5375 C CA . LEU C 1 27 ? 133.444 139.8 131.96 1 239.49 27 LEU C CA 1
ATOM 5376 C C . LEU C 1 27 ? 133.529 139.676 130.426 1 274.73 27 LEU C C 1
ATOM 5377 O O . LEU C 1 27 ? 132.821 138.839 129.878 1 282.94 27 LEU C O 1
ATOM 5382 N N . PRO C 1 28 ? 134.374 140.413 129.652 1 326.91 28 PRO C N 1
ATOM 5383 C CA . PRO C 1 28 ? 134.446 140.228 128.199 1 364.68 28 PRO C CA 1
ATOM 5384 C C . PRO C 1 28 ? 134.994 138.902 127.657 1 424.48 28 PRO C C 1
ATOM 5385 O O . PRO C 1 28 ? 134.831 138.652 126.466 1 420.4 28 PRO C O 1
ATOM 5389 N N . HIS C 1 29 ? 135.587 138.039 128.504 1 498.9 29 HIS C N 1
ATOM 5390 C CA . HIS C 1 29 ? 136.002 136.7 128.095 1 550.47 29 HIS C CA 1
ATOM 5391 C C . HIS C 1 29 ? 135.018 135.609 128.543 1 681.27 29 HIS C C 1
ATOM 5392 O O . HIS C 1 29 ? 135.096 134.482 128.05 1 695.91 29 HIS C O 1
ATOM 5399 N N . LEU C 1 30 ? 134.087 135.923 129.456 1 824.45 30 LEU C N 1
ATOM 5400 C CA . LEU C 1 30 ? 133 135.005 129.776 1 938.6 30 LEU C CA 1
ATOM 5401 C C . LEU C 1 30 ? 131.931 135.051 128.679 1 867.71 30 LEU C C 1
ATOM 5402 O O . LEU C 1 30 ? 131.46 136.121 128.291 1 891.49 30 LEU C O 1
ATOM 5407 N N . CYS C 1 31 ? 131.525 133.865 128.207 1 756.68 31 CYS C N 1
ATOM 5408 C CA . CYS C 1 31 ? 130.346 133.728 127.362 1 665.53 31 CYS C CA 1
ATOM 5409 C C . CYS C 1 31 ? 129.085 133.865 128.232 1 538.58 31 CYS C C 1
ATOM 5410 O O . CYS C 1 31 ? 129.115 133.515 129.417 1 510.3 31 CYS C O 1
ATOM 5413 N N . LEU C 1 32 ? 127.965 134.346 127.648 1 447.24 32 LEU C N 1
ATOM 5414 C CA . LEU C 1 32 ? 126.748 134.637 128.411 1 388.03 32 LEU C CA 1
ATOM 5415 C C . LEU C 1 32 ? 126.168 133.404 129.12 1 370.72 32 LEU C C 1
ATOM 5416 O O . LEU C 1 32 ? 125.329 133.553 130.016 1 345.44 32 LEU C O 1
ATOM 5421 N N . ASP C 1 33 ? 126.602 132.192 128.715 1 386.77 33 ASP C N 1
ATOM 5422 C CA . ASP C 1 33 ? 126.124 130.93 129.276 1 409.92 33 ASP C CA 1
ATOM 5423 C C . ASP C 1 33 ? 126.958 130.434 130.472 1 356.28 33 ASP C C 1
ATOM 5424 O O . ASP C 1 33 ? 126.596 129.429 131.091 1 343.89 33 ASP C O 1
ATOM 5429 N N . TYR C 1 34 ? 128.032 131.148 130.849 1 334.76 34 TYR C N 1
ATOM 5430 C CA . TYR C 1 34 ? 128.917 130.697 131.916 1 344.06 34 TYR C CA 1
ATOM 5431 C C . TYR C 1 34 ? 128.195 130.672 133.281 1 262.8 34 TYR C C 1
ATOM 5432 O O . TYR C 1 34 ? 127.689 131.69 133.762 1 226.05 34 TYR C O 1
ATOM 5441 N N . LYS C 1 35 ? 128.204 129.497 133.942 1 235.37 35 LYS C N 1
ATOM 5442 C CA . LYS C 1 35 ? 127.658 129.343 135.281 1 227.19 35 LYS C CA 1
ATOM 5443 C C . LYS C 1 35 ? 128.709 129.572 136.364 1 222.4 35 LYS C C 1
ATOM 5444 O O . LYS C 1 35 ? 129.6 128.75 136.587 1 219.72 35 LYS C O 1
ATOM 5450 N N . VAL C 1 36 ? 128.539 130.678 137.096 1 232.54 36 VAL C N 1
ATOM 5451 C CA . VAL C 1 36 ? 129.28 130.91 138.327 1 254.29 36 VAL C CA 1
ATOM 5452 C C . VAL C 1 36 ? 128.883 129.846 139.353 1 236.72 36 VAL C C 1
ATOM 5453 O O . VAL C 1 36 ? 127.7 129.563 139.519 1 222.27 36 VAL C O 1
ATOM 5457 N N . CYS C 1 37 ? 129.876 129.293 140.068 1 233.66 37 CYS C N 1
ATOM 5458 C CA . CYS C 1 37 ? 129.63 128.375 141.17 1 230.15 37 CYS C CA 1
ATOM 5459 C C . CYS C 1 37 ? 128.781 129.052 142.253 1 303.32 37 CYS C C 1
ATOM 5460 O O . CYS C 1 37 ? 129.059 130.169 142.69 1 324.43 37 CYS C O 1
ATOM 5463 N N . ASP C 1 38 ? 127.751 128.34 142.725 1 379.58 38 ASP C N 1
ATOM 5464 C CA . ASP C 1 38 ? 126.808 128.874 143.695 1 453.47 38 ASP C CA 1
ATOM 5465 C C . ASP C 1 38 ? 127.467 129.139 145.054 1 408.79 38 ASP C C 1
ATOM 5466 O O . ASP C 1 38 ? 127.134 130.137 145.695 1 425.04 38 ASP C O 1
ATOM 5471 N N . GLN C 1 39 ? 128.389 128.274 145.51 1 330.08 39 GLN C N 1
ATOM 5472 C CA . GLN C 1 39 ? 129.071 128.501 146.779 1 268.7 39 GLN C CA 1
ATOM 5473 C C . GLN C 1 39 ? 129.788 129.85 146.804 1 258.77 39 GLN C C 1
ATOM 5474 O O . GLN C 1 39 ? 129.938 130.461 147.865 1 234.9 39 GLN C O 1
ATOM 5480 N N . LEU C 1 40 ? 130.234 130.311 145.63 1 280.15 40 LEU C N 1
ATOM 5481 C CA . LEU C 1 40 ? 130.959 131.569 145.544 1 301.85 40 LEU C CA 1
ATOM 5482 C C . LEU C 1 40 ? 130.025 132.795 145.546 1 300.33 40 LEU C C 1
ATOM 5483 O O . LEU C 1 40 ? 130.53 133.917 145.607 1 318.46 40 LEU C O 1
ATOM 5488 N N . LYS C 1 41 ? 128.685 132.63 145.517 1 273.11 41 LYS C N 1
ATOM 5489 C CA . LYS C 1 41 ? 127.754 133.763 145.441 1 244.82 41 LYS C CA 1
ATOM 5490 C C . LYS C 1 41 ? 127.496 134.419 146.804 1 202.74 41 LYS C C 1
ATOM 5491 O O . LYS C 1 41 ? 127.104 135.585 146.856 1 181.58 41 LYS C O 1
ATOM 5497 N N . THR C 1 42 ? 127.756 133.696 147.903 1 187.65 42 THR C N 1
ATOM 5498 C CA . THR C 1 42 ? 127.918 134.28 149.232 1 188.16 42 THR C CA 1
ATOM 5499 C C . THR C 1 42 ? 129.406 134.419 149.572 1 248.9 42 THR C C 1
ATOM 5500 O O . THR C 1 42 ? 130.248 133.835 148.895 1 256.06 42 THR C O 1
ATOM 5504 N N . THR C 1 43 ? 129.74 135.174 150.635 1 321.48 43 THR C N 1
ATOM 5505 C CA . THR C 1 43 ? 131.112 135.255 151.137 1 379.65 43 THR C CA 1
ATOM 5506 C C . THR C 1 43 ? 131.122 135.265 152.67 1 380.62 43 THR C C 1
ATOM 5507 O O . THR C 1 43 ? 130.107 135.572 153.285 1 420.46 43 THR C O 1
ATOM 5511 N N . PHE C 1 44 ? 132.272 134.944 153.29 1 330.46 44 PHE C N 1
ATOM 5512 C CA . PHE C 1 44 ? 132.422 135.042 154.74 1 273.89 44 PHE C CA 1
ATOM 5513 C C . PHE C 1 44 ? 132.617 136.506 155.166 1 266.9 44 PHE C C 1
ATOM 5514 O O . PHE C 1 44 ? 133.357 137.255 154.53 1 267.19 44 PHE C O 1
ATOM 5522 N N . VAL C 1 45 ? 131.939 136.913 156.256 1 247.13 45 VAL C N 1
ATOM 5523 C CA . VAL C 1 45 ? 132.212 138.16 156.968 1 226.53 45 VAL C CA 1
ATOM 5524 C C . VAL C 1 45 ? 132.19 137.838 158.462 1 213.6 45 VAL C C 1
ATOM 5525 O O . VAL C 1 45 ? 131.333 137.081 158.916 1 204.42 45 VAL C O 1
ATOM 5529 N N . HIS C 1 46 ? 133.127 138.416 159.221 1 213.7 46 HIS C N 1
ATOM 5530 C CA . HIS C 1 46 ? 133.281 138.087 160.63 1 214.6 46 HIS C CA 1
ATOM 5531 C C . HIS C 1 46 ? 132.057 138.538 161.439 1 205.4 46 HIS C C 1
ATOM 5532 O O . HIS C 1 46 ? 131.631 139.687 161.328 1 210.63 46 HIS C O 1
ATOM 5539 N N . PRO C 1 47 ? 131.455 137.662 162.288 1 206.05 47 PRO C N 1
ATOM 5540 C CA . PRO C 1 47 ? 130.264 138.007 163.073 1 219.56 47 PRO C CA 1
ATOM 5541 C C . PRO C 1 47 ? 130.276 139.349 163.804 1 259.26 47 PRO C C 1
ATOM 5542 O O . PRO C 1 47 ? 129.247 140.021 163.816 1 265.91 47 PRO C O 1
ATOM 5546 N N . PHE C 1 48 ? 131.429 139.761 164.36 1 309.04 48 PHE C N 1
ATOM 5547 C CA . PHE C 1 48 ? 131.558 141.051 165.031 1 356.3 48 PHE C CA 1
ATOM 5548 C C . PHE C 1 48 ? 131.195 142.227 164.111 1 459.69 48 PHE C C 1
ATOM 5549 O O . PHE C 1 48 ? 130.479 143.152 164.529 1 464.46 48 PHE C O 1
ATOM 5557 N N . ASP C 1 49 ? 131.687 142.196 162.859 1 591.87 49 ASP C N 1
ATOM 5558 C CA . ASP C 1 49 ? 131.368 143.21 161.859 1 712.07 49 ASP C CA 1
ATOM 5559 C C . ASP C 1 49 ? 129.845 143.33 161.693 1 658.89 49 ASP C C 1
ATOM 5560 O O . ASP C 1 49 ? 129.299 144.438 161.62 1 666.37 49 ASP C O 1
ATOM 5565 N N . ILE C 1 50 ? 129.15 142.182 161.699 1 579.79 50 ILE C N 1
ATOM 5566 C CA . ILE C 1 50 ? 127.719 142.117 161.43 1 521.69 50 ILE C CA 1
ATOM 5567 C C . ILE C 1 50 ? 126.89 142.477 162.674 1 516.35 50 ILE C C 1
ATOM 5568 O O . ILE C 1 50 ? 125.882 143.172 162.548 1 535.29 50 ILE C O 1
ATOM 5573 N N . LEU C 1 51 ? 127.3 142.053 163.883 1 486.63 51 LEU C N 1
ATOM 5574 C CA . LEU C 1 51 ? 126.599 142.414 165.115 1 456.17 51 LEU C CA 1
ATOM 5575 C C . LEU C 1 51 ? 126.576 143.932 165.315 1 332.87 51 LEU C C 1
ATOM 5576 O O . LEU C 1 51 ? 125.58 144.487 165.782 1 296.92 51 LEU C O 1
ATOM 5581 N N . LEU C 1 52 ? 127.67 144.603 164.937 1 255.59 52 LEU C N 1
ATOM 5582 C CA . LEU C 1 52 ? 127.754 146.054 165.002 1 209.17 52 LEU C CA 1
ATOM 5583 C C . LEU C 1 52 ? 127.106 146.712 163.773 1 209.65 52 LEU C C 1
ATOM 5584 O O . LEU C 1 52 ? 126.513 147.784 163.906 1 171.6 52 LEU C O 1
ATOM 5589 N N . ASN C 1 53 ? 127.197 146.074 162.59 1 266.36 53 ASN C N 1
ATOM 5590 C CA . ASN C 1 53 ? 126.623 146.598 161.354 1 326.28 53 ASN C CA 1
ATOM 5591 C C . ASN C 1 53 ? 125.921 145.476 160.575 1 452.79 53 ASN C C 1
ATOM 5592 O O . ASN C 1 53 ? 126.51 144.845 159.696 1 491.67 53 ASN C O 1
ATOM 5597 N N . ASN C 1 54 ? 124.621 145.287 160.847 1 583.12 54 ASN C N 1
ATOM 5598 C CA . ASN C 1 54 ? 123.836 144.161 160.349 1 693.2 54 ASN C CA 1
ATOM 5599 C C . ASN C 1 54 ? 123.811 144.097 158.813 1 698.67 54 ASN C C 1
ATOM 5600 O O . ASN C 1 54 ? 123.691 143.008 158.247 1 728.04 54 ASN C O 1
ATOM 5605 N N . SER C 1 55 ? 123.977 145.243 158.124 1 632.75 55 SER C N 1
ATOM 5606 C CA . SER C 1 55 ? 123.966 145.317 156.661 1 546.85 55 SER C CA 1
ATOM 5607 C C . SER C 1 55 ? 125.03 144.417 156.022 1 483.84 55 SER C C 1
ATOM 5608 O O . SER C 1 55 ? 124.823 143.872 154.935 1 449.4 55 SER C O 1
ATOM 5611 N N . LEU C 1 56 ? 126.168 144.236 156.703 1 450.44 56 LEU C N 1
ATOM 5612 C CA . LEU C 1 56 ? 127.252 143.4 156.206 1 423.61 56 LEU C CA 1
ATOM 5613 C C . LEU C 1 56 ? 126.858 141.919 156.159 1 366.75 56 LEU C C 1
ATOM 5614 O O . LEU C 1 56 ? 127.464 141.144 155.421 1 333.33 56 LEU C O 1
ATOM 5619 N N . GLY C 1 57 ? 125.837 141.524 156.932 1 351.2 57 GLY C N 1
ATOM 5620 C CA . GLY C 1 57 ? 125.297 140.173 156.879 1 342.86 57 GLY C CA 1
ATOM 5621 C C . GLY C 1 57 ? 124.737 139.8 155.506 1 342.44 57 GLY C C 1
ATOM 5622 O O . GLY C 1 57 ? 124.688 138.621 155.175 1 357.95 57 GLY C O 1
ATOM 5623 N N . SER C 1 58 ? 124.372 140.799 154.686 1 336.53 58 SER C N 1
ATOM 5624 C CA . SER C 1 58 ? 123.673 140.603 153.418 1 335.36 58 SER C CA 1
ATOM 5625 C C . SER C 1 58 ? 124.436 139.717 152.423 1 326.09 58 SER C C 1
ATOM 5626 O O . SER C 1 58 ? 123.813 138.953 151.685 1 344.92 58 SER C O 1
ATOM 5629 N N . VAL C 1 59 ? 125.774 139.804 152.39 1 298.83 59 VAL C N 1
ATOM 5630 C CA . VAL C 1 59 ? 126.577 139.026 151.449 1 287.53 59 VAL C CA 1
ATOM 5631 C C . VAL C 1 59 ? 126.906 137.623 151.972 1 367.91 59 VAL C C 1
ATOM 5632 O O . VAL C 1 59 ? 127.493 136.81 151.247 1 369.72 59 VAL C O 1
ATOM 5636 N N . THR C 1 60 ? 126.547 137.339 153.232 1 471.58 60 THR C N 1
ATOM 5637 C CA . THR C 1 60 ? 126.879 136.075 153.877 1 555.51 60 THR C CA 1
ATOM 5638 C C . THR C 1 60 ? 125.754 135.05 153.725 1 533.7 60 THR C C 1
ATOM 5639 O O . THR C 1 60 ? 124.6 135.373 153.448 1 553.52 60 THR C O 1
ATOM 5643 N N . LYS C 1 61 ? 126.134 133.79 153.946 1 468.65 61 LYS C N 1
ATOM 5644 C CA . LYS C 1 61 ? 125.206 132.683 154.061 1 406.88 61 LYS C CA 1
ATOM 5645 C C . LYS C 1 61 ? 124.647 132.651 155.486 1 494.53 61 LYS C C 1
ATOM 5646 O O . LYS C 1 61 ? 125.396 132.397 156.425 1 527.48 61 LYS C O 1
ATOM 5652 N N . GLN C 1 62 ? 123.332 132.891 155.65 1 554.3 62 GLN C N 1
ATOM 5653 C CA . GLN C 1 62 ? 122.699 133.099 156.959 1 582.55 62 GLN C CA 1
ATOM 5654 C C . GLN C 1 62 ? 123.004 131.961 157.945 1 646.25 62 GLN C C 1
ATOM 5655 O O . GLN C 1 62 ? 123.31 132.212 159.118 1 667.17 62 GLN C O 1
ATOM 5661 N N . ASP C 1 63 ? 122.928 130.709 157.472 1 665.83 63 ASP C N 1
ATOM 5662 C CA . ASP C 1 63 ? 123.082 129.521 158.308 1 652.96 63 ASP C CA 1
ATOM 5663 C C . ASP C 1 63 ? 124.522 129.357 158.821 1 573.48 63 ASP C C 1
ATOM 5664 O O . ASP C 1 63 ? 124.733 128.841 159.921 1 578.28 63 ASP C O 1
ATOM 5669 N N . GLU C 1 64 ? 125.518 129.812 158.044 1 473.58 64 GLU C N 1
ATOM 5670 C CA . GLU C 1 64 ? 126.913 129.844 158.476 1 392.84 64 GLU C CA 1
ATOM 5671 C C . GLU C 1 64 ? 127.12 130.986 159.483 1 432.54 64 GLU C C 1
ATOM 5672 O O . GLU C 1 64 ? 127.845 130.822 160.468 1 445.5 64 GLU C O 1
ATOM 5678 N N . LEU C 1 65 ? 126.449 132.131 159.265 1 441.8 65 LEU C N 1
ATOM 5679 C CA . LEU C 1 65 ? 126.535 133.305 160.137 1 421.48 65 LEU C CA 1
ATOM 5680 C C . LEU C 1 65 ? 125.951 133.043 161.533 1 375.99 65 LEU C C 1
ATOM 5681 O O . LEU C 1 65 ? 126.635 133.277 162.528 1 364.77 65 LEU C O 1
ATOM 5686 N N . GLN C 1 66 ? 124.704 132.558 161.63 1 324.78 66 GLN C N 1
ATOM 5687 C CA . GLN C 1 66 ? 124.076 132.281 162.92 1 279.61 66 GLN C CA 1
ATOM 5688 C C . GLN C 1 66 ? 124.902 131.281 163.727 1 264.05 66 GLN C C 1
ATOM 5689 O O . GLN C 1 66 ? 125.082 131.426 164.937 1 243.23 66 GLN C O 1
ATOM 5695 N N . ALA C 1 67 ? 125.428 130.275 163.026 1 267.36 67 ALA C N 1
ATOM 5696 C CA . ALA C 1 67 ? 126.301 129.274 163.61 1 267.4 67 ALA C CA 1
ATOM 5697 C C . ALA C 1 67 ? 127.577 129.908 164.172 1 245.31 67 ALA C C 1
ATOM 5698 O O . ALA C 1 67 ? 127.928 129.677 165.328 1 246.4 67 ALA C O 1
ATOM 5700 N N . ALA C 1 68 ? 128.243 130.738 163.362 1 213.16 68 ALA C N 1
ATOM 5701 C CA . ALA C 1 68 ? 129.455 131.433 163.766 1 179.83 68 ALA C CA 1
ATOM 5702 C C . ALA C 1 68 ? 129.206 132.338 164.984 1 145.02 68 ALA C C 1
ATOM 5703 O O . ALA C 1 68 ? 130.021 132.323 165.899 1 140.6 68 ALA C O 1
ATOM 5705 N N . ILE C 1 69 ? 128.069 133.06 165.053 1 107.95 69 ILE C N 1
ATOM 5706 C CA . ILE C 1 69 ? 127.704 133.907 166.197 1 74.29 69 ILE C CA 1
ATOM 5707 C C . ILE C 1 69 ? 127.68 133.086 167.491 1 49.98 69 ILE C C 1
ATOM 5708 O O . ILE C 1 69 ? 128.372 133.407 168.459 1 40.71 69 ILE C O 1
ATOM 5713 N N . SER C 1 70 ? 126.909 131.997 167.498 1 40.91 70 SER C N 1
ATOM 5714 C CA . SER C 1 70 ? 126.813 131.125 168.656 1 46.91 70 SER C CA 1
ATOM 5715 C C . SER C 1 70 ? 128.165 130.491 169.007 1 89.14 70 SER C C 1
ATOM 5716 O O . SER C 1 70 ? 128.534 130.414 170.18 1 88.67 70 SER C O 1
ATOM 5719 N N . LYS C 1 71 ? 128.937 130.072 167.995 1 130.99 71 LYS C N 1
ATOM 5720 C CA . LYS C 1 71 ? 130.222 129.419 168.216 1 160.23 71 LYS C CA 1
ATOM 5721 C C . LYS C 1 71 ? 131.253 130.378 168.819 1 155.4 71 LYS C C 1
ATOM 5722 O O . LYS C 1 71 ? 131.921 130.028 169.796 1 160.51 71 LYS C O 1
ATOM 5728 N N . LEU C 1 72 ? 131.401 131.575 168.231 1 143.83 72 LEU C N 1
ATOM 5729 C CA . LEU C 1 72 ? 132.279 132.6 168.779 1 134.62 72 LEU C CA 1
ATOM 5730 C C . LEU C 1 72 ? 131.921 132.876 170.239 1 124 72 LEU C C 1
ATOM 5731 O O . LEU C 1 72 ? 132.815 132.944 171.081 1 121.47 72 LEU C O 1
ATOM 5736 N N . GLY C 1 73 ? 130.62 133.02 170.533 1 117.69 73 GLY C N 1
ATOM 5737 C CA . GLY C 1 73 ? 130.147 133.23 171.894 1 115.48 73 GLY C CA 1
ATOM 5738 C C . GLY C 1 73 ? 130.758 132.238 172.888 1 119.7 73 GLY C C 1
ATOM 5739 O O . GLY C 1 73 ? 131.248 132.632 173.942 1 117.06 73 GLY C O 1
ATOM 5740 N N . ILE C 1 74 ? 130.764 130.95 172.529 1 131.46 74 ILE C N 1
ATOM 5741 C CA . ILE C 1 74 ? 131.351 129.902 173.353 1 142.42 74 ILE C CA 1
ATOM 5742 C C . ILE C 1 74 ? 132.88 130.043 173.43 1 133.03 74 ILE C C 1
ATOM 5743 O O . ILE C 1 74 ? 133.444 130.063 174.526 1 123.52 74 ILE C O 1
ATOM 5748 N N . ASN C 1 75 ? 133.556 130.148 172.276 1 133.89 75 ASN C N 1
ATOM 5749 C CA . ASN C 1 75 ? 135.015 130.171 172.194 1 135.81 75 ASN C CA 1
ATOM 5750 C C . ASN C 1 75 ? 135.601 131.317 173.025 1 139.77 75 ASN C C 1
ATOM 5751 O O . ASN C 1 75 ? 136.608 131.16 173.723 1 140 75 ASN C O 1
ATOM 5756 N N . TYR C 1 76 ? 134.948 132.48 172.945 1 147.85 76 TYR C N 1
ATOM 5757 C CA . TYR C 1 76 ? 135.363 133.672 173.665 1 158.73 76 TYR C CA 1
ATOM 5758 C C . TYR C 1 76 ? 135.321 133.451 175.18 1 143.19 76 TYR C C 1
ATOM 5759 O O . TYR C 1 76 ? 136.243 133.85 175.883 1 143.31 76 TYR C O 1
ATOM 5768 N N . LEU C 1 77 ? 134.267 132.799 175.685 1 128.93 77 LEU C N 1
ATOM 5769 C CA . LEU C 1 77 ? 134.107 132.559 177.116 1 120.05 77 LEU C CA 1
ATOM 5770 C C . LEU C 1 77 ? 135.202 131.625 177.639 1 94.43 77 LEU C C 1
ATOM 5771 O O . LEU C 1 77 ? 135.792 131.865 178.693 1 86.99 77 LEU C O 1
ATOM 5776 N N . ILE C 1 78 ? 135.49 130.575 176.867 1 71.8 78 ILE C N 1
ATOM 5777 C CA . ILE C 1 78 ? 136.573 129.649 177.154 1 57.31 78 ILE C CA 1
ATOM 5778 C C . ILE C 1 78 ? 137.895 130.413 177.225 1 63.08 78 ILE C C 1
ATOM 5779 O O . ILE C 1 78 ? 138.57 130.405 178.25 1 69.96 78 ILE C O 1
ATOM 5784 N N . ASP C 1 79 ? 138.234 131.12 176.147 1 69.99 79 ASP C N 1
ATOM 5785 C CA . ASP C 1 79 ? 139.498 131.828 176.047 1 76.64 79 ASP C CA 1
ATOM 5786 C C . ASP C 1 79 ? 139.637 132.891 177.143 1 49.92 79 ASP C C 1
ATOM 5787 O O . ASP C 1 79 ? 140.662 132.97 177.81 1 46.11 79 ASP C O 1
ATOM 5792 N N . THR C 1 80 ? 138.582 133.69 177.349 1 21.89 80 THR C N 1
ATOM 5793 C CA . THR C 1 80 ? 138.588 134.784 178.317 1 0.5 80 THR C CA 1
ATOM 5794 C C . THR C 1 80 ? 138.843 134.256 179.733 1 0.5 80 THR C C 1
ATOM 5795 O O . THR C 1 80 ? 139.596 134.88 180.473 1 0.5 80 THR C O 1
ATOM 5799 N N . THR C 1 81 ? 138.271 133.1 180.106 1 14.43 81 THR C N 1
ATOM 5800 C CA . THR C 1 81 ? 138.476 132.58 181.454 1 50.62 81 THR C CA 1
ATOM 5801 C C . THR C 1 81 ? 139.714 131.691 181.564 1 98.95 81 THR C C 1
ATOM 5802 O O . THR C 1 81 ? 140.158 131.409 182.673 1 104.43 81 THR C O 1
ATOM 5806 N N . SER C 1 82 ? 140.282 131.269 180.433 1 149.2 82 SER C N 1
ATOM 5807 C CA . SER C 1 82 ? 141.504 130.483 180.401 1 178.89 82 SER C CA 1
ATOM 5808 C C . SER C 1 82 ? 142.674 131.228 181.045 1 226.53 82 SER C C 1
ATOM 5809 O O . SER C 1 82 ? 142.82 132.429 180.868 1 250.08 82 SER C O 1
ATOM 5812 N N . ARG C 1 83 ? 143.56 130.517 181.754 1 268.68 83 ARG C N 1
ATOM 5813 C CA . ARG C 1 83 ? 144.815 131.12 182.193 1 308.21 83 ARG C CA 1
ATOM 5814 C C . ARG C 1 83 ? 145.884 130.977 181.111 1 296.43 83 ARG C C 1
ATOM 5815 O O . ARG C 1 83 ? 146.911 131.652 181.184 1 303.49 83 ARG C O 1
ATOM 5823 N N . GLU C 1 84 ? 145.629 130.136 180.098 1 278.97 84 GLU C N 1
ATOM 5824 C CA . GLU C 1 84 ? 146.516 129.987 178.95 1 261.21 84 GLU C CA 1
ATOM 5825 C C . GLU C 1 84 ? 146.442 131.232 178.06 1 230.21 84 GLU C C 1
ATOM 5826 O O . GLU C 1 84 ? 145.53 132.051 178.172 1 230.35 84 GLU C O 1
ATOM 5832 N N . LEU C 1 85 ? 147.421 131.335 177.15 1 195.09 85 LEU C N 1
ATOM 5833 C CA . LEU C 1 85 ? 147.557 132.47 176.25 1 155.16 85 LEU C CA 1
ATOM 5834 C C . LEU C 1 85 ? 146.256 132.669 175.473 1 106.08 85 LEU C C 1
ATOM 5835 O O . LEU C 1 85 ? 145.695 131.728 174.908 1 99.68 85 LEU C O 1
ATOM 5840 N N . LYS C 1 86 ? 145.783 133.92 175.479 1 60.98 86 LYS C N 1
ATOM 5841 C CA . LYS C 1 86 ? 144.561 134.284 174.793 1 22.09 86 LYS C CA 1
ATOM 5842 C C . LYS C 1 86 ? 144.699 134.105 173.285 1 21.38 86 LYS C C 1
ATOM 5843 O O . LYS C 1 86 ? 145.592 134.67 172.659 1 20.13 86 LYS C O 1
ATOM 5849 N N . LEU C 1 87 ? 143.774 133.352 172.691 1 21.97 87 LEU C N 1
ATOM 5850 C CA . LEU C 1 87 ? 143.702 133.281 171.241 1 21.5 87 LEU C CA 1
ATOM 5851 C C . LEU C 1 87 ? 143.006 134.518 170.659 1 25.02 87 LEU C C 1
ATOM 5852 O O . LEU C 1 87 ? 143.37 134.946 169.567 1 29.23 87 LEU C O 1
ATOM 5857 N N . PHE C 1 88 ? 142.056 135.131 171.385 1 23.46 88 PHE C N 1
ATOM 5858 C CA . PHE C 1 88 ? 141.484 136.408 170.962 1 18.3 88 PHE C CA 1
ATOM 5859 C C . PHE C 1 88 ? 142.368 137.598 171.361 1 0.94 88 PHE C C 1
ATOM 5860 O O . PHE C 1 88 ? 143.021 137.586 172.411 1 7.01 88 PHE C O 1
ATOM 5868 N N . ASN C 1 89 ? 142.343 138.645 170.504 1 0.5 89 ASN C N 1
ATOM 5869 C CA . ASN C 1 89 ? 143.015 139.925 170.736 1 0.5 89 ASN C CA 1
ATOM 5870 C C . ASN C 1 89 ? 142.031 141.091 170.549 1 0.5 89 ASN C C 1
ATOM 5871 O O . ASN C 1 89 ? 142.388 142.172 170.068 1 0.5 89 ASN C O 1
ATOM 5876 N N . VAL C 1 90 ? 140.779 140.863 170.97 1 0.5 90 VAL C N 1
ATOM 5877 C CA . VAL C 1 90 ? 139.761 141.902 171.043 1 0.5 90 VAL C CA 1
ATOM 5878 C C . VAL C 1 90 ? 139.091 141.831 172.415 1 31.44 90 VAL C C 1
ATOM 5879 O O . VAL C 1 90 ? 139.088 140.786 173.055 1 39.41 90 VAL C O 1
ATOM 5883 N N . THR C 1 91 ? 138.524 142.955 172.858 1 72.46 91 THR C N 1
ATOM 5884 C CA . THR C 1 91 ? 137.72 143.002 174.068 1 107.17 91 THR C CA 1
ATOM 5885 C C . THR C 1 91 ? 136.285 143.341 173.693 1 154.11 91 THR C C 1
ATOM 5886 O O . THR C 1 91 ? 136.039 144.394 173.109 1 161.24 91 THR C O 1
ATOM 5890 N N . LEU C 1 92 ? 135.353 142.452 174.047 1 214.47 92 LEU C N 1
ATOM 5891 C CA . LEU C 1 92 ? 133.936 142.724 173.881 1 269.52 92 LEU C CA 1
ATOM 5892 C C . LEU C 1 92 ? 133.447 143.529 175.087 1 274.15 92 LEU C C 1
ATOM 5893 O O . LEU C 1 92 ? 133.398 143.029 176.209 1 284.3 92 LEU C O 1
ATOM 5898 N N . ASN C 1 93 ? 133.086 144.791 174.845 1 264.28 93 ASN C N 1
ATOM 5899 C CA . ASN C 1 93 ? 132.463 145.612 175.867 1 250.43 93 ASN C CA 1
ATOM 5900 C C . ASN C 1 93 ? 130.974 145.765 175.588 1 280.17 93 ASN C C 1
ATOM 5901 O O . ASN C 1 93 ? 130.456 145.373 174.542 1 301.26 93 ASN C O 1
ATOM 5906 N N . ALA C 1 94 ? 130.302 146.42 176.525 1 288.92 94 ALA C N 1
ATOM 5907 C CA . ALA C 1 94 ? 128.963 146.933 176.309 1 287.84 94 ALA C CA 1
ATOM 5908 C C . ALA C 1 94 ? 128.912 147.87 175.092 1 287.1 94 ALA C C 1
ATOM 5909 O O . ALA C 1 94 ? 129.593 148.89 175.086 1 267.17 94 ALA C O 1
ATOM 5911 N N . GLY C 1 95 ? 128.141 147.514 174.044 1 305.55 95 GLY C N 1
ATOM 5912 C CA . GLY C 1 95 ? 127.903 148.376 172.891 1 321.56 95 GLY C CA 1
ATOM 5913 C C . GLY C 1 95 ? 129.035 148.468 171.863 1 318.22 95 GLY C C 1
ATOM 5914 O O . GLY C 1 95 ? 128.82 149.007 170.776 1 343.97 95 GLY C O 1
ATOM 5915 N N . ASN C 1 96 ? 130.233 147.952 172.17 1 296.23 96 ASN C N 1
ATOM 5916 C CA . ASN C 1 96 ? 131.386 148.143 171.299 1 279.24 96 ASN C CA 1
ATOM 5917 C C . ASN C 1 96 ? 132.442 147.056 171.524 1 310.09 96 ASN C C 1
ATOM 5918 O O . ASN C 1 96 ? 132.453 146.382 172.551 1 311.63 96 ASN C O 1
ATOM 5923 N N . ILE C 1 97 ? 133.335 146.911 170.539 1 346.59 97 ILE C N 1
ATOM 5924 C CA . ILE C 1 97 ? 134.438 145.969 170.609 1 373.56 97 ILE C CA 1
ATOM 5925 C C . ILE C 1 97 ? 135.73 146.761 170.459 1 365.77 97 ILE C C 1
ATOM 5926 O O . ILE C 1 97 ? 135.854 147.572 169.548 1 380.46 97 ILE C O 1
ATOM 5931 N N . ASP C 1 98 ? 136.698 146.507 171.342 1 343.94 98 ASP C N 1
ATOM 5932 C CA . ASP C 1 98 ? 138.027 147.07 171.193 1 326.56 98 ASP C CA 1
ATOM 5933 C C . ASP C 1 98 ? 138.964 146.039 170.579 1 326.37 98 ASP C C 1
ATOM 5934 O O . ASP C 1 98 ? 139.166 144.974 171.15 1 317.99 98 ASP C O 1
ATOM 5939 N N . ILE C 1 99 ? 139.604 146.378 169.463 1 328.93 99 ILE C N 1
ATOM 5940 C CA . ILE C 1 99 ? 140.77 145.606 169.069 1 328.45 99 ILE C CA 1
ATOM 5941 C C . ILE C 1 99 ? 141.927 146.042 169.957 1 355.12 99 ILE C C 1
ATOM 5942 O O . ILE C 1 99 ? 142.267 147.225 170.029 1 364.13 99 ILE C O 1
ATOM 5947 N N . ILE C 1 100 ? 142.506 145.054 170.638 1 377.12 100 ILE C N 1
ATOM 5948 C CA . ILE C 1 100 ? 143.604 145.28 171.56 1 390.41 100 ILE C CA 1
ATOM 5949 C C . ILE C 1 100 ? 144.899 145.385 170.747 1 382.97 100 ILE C C 1
ATOM 5950 O O . ILE C 1 100 ? 145.122 144.6 169.827 1 391.6 100 ILE C O 1
ATOM 5955 N N . ASN C 1 101 ? 145.773 146.336 171.113 1 366.7 101 ASN C N 1
ATOM 5956 C CA . ASN C 1 101 ? 146.978 146.637 170.347 1 356.51 101 ASN C CA 1
ATOM 5957 C C . ASN C 1 101 ? 148.153 145.773 170.827 1 344.92 101 ASN C C 1
ATOM 5958 O O . ASN C 1 101 ? 149.245 146.269 171.121 1 333.13 101 ASN C O 1
ATOM 5963 N N . THR C 1 102 ? 147.944 144.452 170.82 1 347.5 102 THR C N 1
ATOM 5964 C CA . THR C 1 102 ? 148.864 143.494 171.412 1 352.61 102 THR C CA 1
ATOM 5965 C C . THR C 1 102 ? 150.259 143.6 170.802 1 351.99 102 THR C C 1
ATOM 5966 O O . THR C 1 102 ? 150.408 143.83 169.604 1 354.18 102 THR C O 1
ATOM 5970 N N . PRO C 1 103 ? 151.33 143.404 171.607 1 359 103 PRO C N 1
ATOM 5971 C CA . PRO C 1 103 ? 152.678 143.288 171.06 1 361.14 103 PRO C CA 1
ATOM 5972 C C . PRO C 1 103 ? 152.738 142.206 169.988 1 358.23 103 PRO C C 1
ATOM 5973 O O . PRO C 1 103 ? 152.101 141.163 170.113 1 350.5 103 PRO C O 1
ATOM 5977 N N . ILE C 1 104 ? 153.516 142.456 168.937 1 363.48 104 ILE C N 1
ATOM 5978 C CA . ILE C 1 104 ? 153.7 141.462 167.894 1 366.69 104 ILE C CA 1
ATOM 5979 C C . ILE C 1 104 ? 154.74 140.464 168.391 1 390.17 104 ILE C C 1
ATOM 5980 O O . ILE C 1 104 ? 155.942 140.714 168.311 1 401.76 104 ILE C O 1
ATOM 5985 N N . ASN C 1 105 ? 154.246 139.353 168.942 1 406.14 105 ASN C N 1
ATOM 5986 C CA . ASN C 1 105 ? 155.086 138.228 169.313 1 419.06 105 ASN C CA 1
ATOM 5987 C C . ASN C 1 105 ? 155.568 137.512 168.048 1 519.7 105 ASN C C 1
ATOM 5988 O O . ASN C 1 105 ? 154.764 137.209 167.168 1 543.37 105 ASN C O 1
ATOM 5993 N N . ILE C 1 106 ? 156.879 137.242 167.96 1 615.09 106 ILE C N 1
ATOM 5994 C CA . ILE C 1 106 ? 157.446 136.493 166.847 1 678.55 106 ILE C CA 1
ATOM 5995 C C . ILE C 1 106 ? 158.315 135.37 167.425 1 693.53 106 ILE C C 1
ATOM 5996 O O . ILE C 1 106 ? 159.16 135.615 168.287 1 729.26 106 ILE C O 1
ATOM 6001 N N . SER C 1 107 ? 158.061 134.13 166.961 1 656.17 107 SER C N 1
ATOM 6002 C CA . SER C 1 107 ? 158.595 132.904 167.551 1 594.32 107 SER C CA 1
ATOM 6003 C C . SER C 1 107 ? 158.849 131.834 166.477 1 461.88 107 SER C C 1
ATOM 6004 O O . SER C 1 107 ? 158.55 132.026 165.306 1 430.89 107 SER C O 1
ATOM 6007 N N . SER C 1 108 ? 159.34 130.657 166.893 1 359.49 108 SER C N 1
ATOM 6008 C CA . SER C 1 108 ? 159.517 129.497 166.016 1 279.55 108 SER C CA 1
ATOM 6009 C C . SER C 1 108 ? 158.19 128.994 165.41 1 192.59 108 SER C C 1
ATOM 6010 O O . SER C 1 108 ? 158.201 128.336 164.363 1 173.47 108 SER C O 1
ATOM 6013 N N . GLU C 1 109 ? 157.049 129.339 166.034 1 133.89 109 GLU C N 1
ATOM 6014 C CA . GLU C 1 109 ? 155.715 128.918 165.6 1 90.22 109 GLU C CA 1
ATOM 6015 C C . GLU C 1 109 ? 154.996 129.911 164.676 1 44.02 109 GLU C C 1
ATOM 6016 O O . GLU C 1 109 ? 153.918 129.594 164.175 1 35.57 109 GLU C O 1
ATOM 6022 N N . THR C 1 110 ? 155.574 131.099 164.451 1 5.59 110 THR C N 1
ATOM 6023 C CA . THR C 1 110 ? 155.053 132.045 163.477 1 0.5 110 THR C CA 1
ATOM 6024 C C . THR C 1 110 ? 155.076 131.381 162.098 1 0.5 110 THR C C 1
ATOM 6025 O O . THR C 1 110 ? 156.019 130.671 161.768 1 0.5 110 THR C O 1
ATOM 6029 N N . ASN C 1 111 ? 154.034 131.617 161.287 1 0.5 111 ASN C N 1
ATOM 6030 C CA . ASN C 1 111 ? 153.978 131.11 159.928 1 0.5 111 ASN C CA 1
ATOM 6031 C C . ASN C 1 111 ? 155.281 131.461 159.211 1 0.5 111 ASN C C 1
ATOM 6032 O O . ASN C 1 111 ? 155.587 132.638 159.047 1 0.5 111 ASN C O 1
ATOM 6037 N N . PRO C 1 112 ? 156.089 130.479 158.743 1 0.5 112 PRO C N 1
ATOM 6038 C CA . PRO C 1 112 ? 157.354 130.793 158.08 1 0.5 112 PRO C CA 1
ATOM 6039 C C . PRO C 1 112 ? 157.187 131.431 156.698 1 0.5 112 PRO C C 1
ATOM 6040 O O . PRO C 1 112 ? 158.17 131.9 156.14 1 0.5 112 PRO C O 1
ATOM 6044 N N . ILE C 1 113 ? 155.958 131.47 156.148 1 0.5 113 ILE C N 1
ATOM 6045 C CA . ILE C 1 113 ? 155.66 132.253 154.946 1 0.5 113 ILE C CA 1
ATOM 6046 C C . ILE C 1 113 ? 155.127 133.632 155.363 1 21.89 113 ILE C C 1
ATOM 6047 O O . ILE C 1 113 ? 154.119 133.731 156.057 1 33.06 113 ILE C O 1
ATOM 6052 N N . ILE C 1 114 ? 155.815 134.71 154.939 1 60.3 114 ILE C N 1
ATOM 6053 C CA . ILE C 1 114 ? 155.407 136.095 155.201 1 76.05 114 ILE C CA 1
ATOM 6054 C C . ILE C 1 114 ? 154.17 136.445 154.358 1 52.64 114 ILE C C 1
ATOM 6055 O O . ILE C 1 114 ? 154.045 136.002 153.218 1 54.31 114 ILE C O 1
ATOM 6060 N N . ASN C 1 115 ? 153.262 137.267 154.917 1 19.22 115 ASN C N 1
ATOM 6061 C CA . ASN C 1 115 ? 152.078 137.752 154.217 1 0.5 115 ASN C CA 1
ATOM 6062 C C . ASN C 1 115 ? 152.332 139.125 153.572 1 0.5 115 ASN C C 1
ATOM 6063 O O . ASN C 1 115 ? 152.695 140.076 154.265 1 0.5 115 ASN C O 1
ATOM 6068 N N . THR C 1 116 ? 152.065 139.241 152.249 1 0.5 116 THR C N 1
ATOM 6069 C CA . THR C 1 116 ? 152.27 140.464 151.47 1 0.5 116 THR C CA 1
ATOM 6070 C C . THR C 1 116 ? 150.958 141.165 151.068 1 0.5 116 THR C C 1
ATOM 6071 O O . THR C 1 116 ? 150.942 141.969 150.13 1 0.5 116 THR C O 1
ATOM 6075 N N . HIS C 1 117 ? 149.86 140.907 151.795 1 0.5 117 HIS C N 1
ATOM 6076 C CA . HIS C 1 117 ? 148.585 141.58 151.585 1 0.5 117 HIS C CA 1
ATOM 6077 C C . HIS C 1 117 ? 148.082 142.298 152.84 1 0.5 117 HIS C C 1
ATOM 6078 O O . HIS C 1 117 ? 148.253 141.81 153.959 1 0.5 117 HIS C O 1
ATOM 6085 N N . SER C 1 118 ? 147.379 143.428 152.614 1 0.5 118 SER C N 1
ATOM 6086 C CA . SER C 1 118 ? 146.888 144.301 153.673 1 12.95 118 SER C CA 1
ATOM 6087 C C . SER C 1 118 ? 145.365 144.239 153.854 1 56.28 118 SER C C 1
ATOM 6088 O O . SER C 1 118 ? 144.879 144.578 154.931 1 60.01 118 SER C O 1
ATOM 6091 N N . PHE C 1 119 ? 144.61 143.851 152.809 1 101.4 119 PHE C N 1
ATOM 6092 C CA . PHE C 1 119 ? 143.174 143.572 152.893 1 141.28 119 PHE C CA 1
ATOM 6093 C C . PHE C 1 119 ? 142.33 144.769 153.368 1 180.57 119 PHE C C 1
ATOM 6094 O O . PHE C 1 119 ? 141.271 144.567 153.971 1 176.74 119 PHE C O 1
ATOM 6102 N N . TYR C 1 120 ? 142.732 146.009 153.02 1 237.27 120 TYR C N 1
ATOM 6103 C CA . TYR C 1 120 ? 142.044 147.223 153.47 1 285.94 120 TYR C CA 1
ATOM 6104 C C . TYR C 1 120 ? 140.632 147.373 152.885 1 275.81 120 TYR C C 1
ATOM 6105 O O . TYR C 1 120 ? 139.896 148.27 153.302 1 291.65 120 TYR C O 1
ATOM 6114 N N . ASP C 1 121 ? 140.221 146.492 151.961 1 243.34 121 ASP C N 1
ATOM 6115 C CA . ASP C 1 121 ? 138.857 146.522 151.444 1 219.54 121 ASP C CA 1
ATOM 6116 C C . ASP C 1 121 ? 137.865 145.737 152.309 1 242.95 121 ASP C C 1
ATOM 6117 O O . ASP C 1 121 ? 136.657 145.812 152.076 1 244.42 121 ASP C O 1
ATOM 6122 N N . LEU C 1 122 ? 138.349 144.989 153.309 1 278.06 122 LEU C N 1
ATOM 6123 C CA . LEU C 1 122 ? 137.473 144.139 154.102 1 318.76 122 LEU C CA 1
ATOM 6124 C C . LEU C 1 122 ? 137.069 144.819 155.409 1 471.96 122 LEU C C 1
ATOM 6125 O O . LEU C 1 122 ? 137.815 145.621 155.971 1 484.97 122 LEU C O 1
ATOM 6130 N N . PRO C 1 123 ? 135.853 144.514 155.927 1 678.17 123 PRO C N 1
ATOM 6131 C CA . PRO C 1 123 ? 135.436 144.971 157.253 1 732.7 123 PRO C CA 1
ATOM 6132 C C . PRO C 1 123 ? 136.478 144.626 158.311 1 631.6 123 PRO C C 1
ATOM 6133 O O . PRO C 1 123 ? 137.209 143.646 158.169 1 642.21 123 PRO C O 1
ATOM 6137 N N . PRO C 1 124 ? 136.602 145.462 159.364 1 484.5 124 PRO C N 1
ATOM 6138 C CA . PRO C 1 124 ? 137.792 145.47 160.213 1 419.09 124 PRO C CA 1
ATOM 6139 C C . PRO C 1 124 ? 138.053 144.163 160.956 1 427.72 124 PRO C C 1
ATOM 6140 O O . PRO C 1 124 ? 139.204 143.758 161.033 1 393.98 124 PRO C O 1
ATOM 6144 N N . PHE C 1 125 ? 137.019 143.465 161.446 1 480.65 125 PHE C N 1
ATOM 6145 C CA . PHE C 1 125 ? 137.24 142.173 162.087 1 519 125 PHE C CA 1
ATOM 6146 C C . PHE C 1 125 ? 137.551 141.086 161.056 1 544.84 125 PHE C C 1
ATOM 6147 O O . PHE C 1 125 ? 138.409 140.242 161.314 1 538.77 125 PHE C O 1
ATOM 6155 N N . THR C 1 126 ? 136.918 141.143 159.877 1 564.11 126 THR C N 1
ATOM 6156 C CA . THR C 1 126 ? 137.239 140.26 158.759 1 549.79 126 THR C CA 1
ATOM 6157 C C . THR C 1 126 ? 138.705 140.423 158.33 1 460.34 126 THR C C 1
ATOM 6158 O O . THR C 1 126 ? 139.426 139.437 158.155 1 459.85 126 THR C O 1
ATOM 6162 N N . GLN C 1 127 ? 139.149 141.676 158.18 1 361.09 127 GLN C N 1
ATOM 6163 C CA . GLN C 1 127 ? 140.531 142.008 157.865 1 284.52 127 GLN C CA 1
ATOM 6164 C C . GLN C 1 127 ? 141.485 141.477 158.938 1 253.21 127 GLN C C 1
ATOM 6165 O O . GLN C 1 127 ? 142.518 140.877 158.64 1 244.92 127 GLN C O 1
ATOM 6171 N N . HIS C 1 128 ? 141.124 141.72 160.198 1 230.95 128 HIS C N 1
ATOM 6172 C CA . HIS C 1 128 ? 141.897 141.323 161.361 1 215.61 128 HIS C CA 1
ATOM 6173 C C . HIS C 1 128 ? 142.066 139.806 161.437 1 271.14 128 HIS C C 1
ATOM 6174 O O . HIS C 1 128 ? 143.173 139.324 161.662 1 268.41 128 HIS C O 1
ATOM 6181 N N . LEU C 1 129 ? 140.97 139.064 161.228 1 353.69 129 LEU C N 1
ATOM 6182 C CA . LEU C 1 129 ? 140.997 137.609 161.146 1 436.8 129 LEU C CA 1
ATOM 6183 C C . LEU C 1 129 ? 141.994 137.14 160.08 1 405.69 129 LEU C C 1
ATOM 6184 O O . LEU C 1 129 ? 142.804 136.257 160.351 1 420.45 129 LEU C O 1
ATOM 6189 N N . LEU C 1 130 ? 141.952 137.725 158.875 1 347.39 130 LEU C N 1
ATOM 6190 C CA . LEU C 1 130 ? 142.836 137.306 157.797 1 298.44 130 LEU C CA 1
ATOM 6191 C C . LEU C 1 130 ? 144.303 137.529 158.148 1 277.1 130 LEU C C 1
ATOM 6192 O O . LEU C 1 130 ? 145.118 136.635 157.934 1 259.42 130 LEU C O 1
ATOM 6197 N N . ASN C 1 131 ? 144.639 138.692 158.715 1 267.76 131 ASN C N 1
ATOM 6198 C CA . ASN C 1 131 ? 145.996 138.939 159.177 1 265.02 131 ASN C CA 1
ATOM 6199 C C . ASN C 1 131 ? 146.466 137.815 160.113 1 265.94 131 ASN C C 1
ATOM 6200 O O . ASN C 1 131 ? 147.565 137.279 159.933 1 268.11 131 ASN C O 1
ATOM 6205 N N . ILE C 1 132 ? 145.625 137.413 161.077 1 261.24 132 ILE C N 1
ATOM 6206 C CA . ILE C 1 132 ? 145.965 136.337 162.001 1 250.09 132 ILE C CA 1
ATOM 6207 C C . ILE C 1 132 ? 146.102 135.004 161.255 1 197.37 132 ILE C C 1
ATOM 6208 O O . ILE C 1 132 ? 147.106 134.311 161.416 1 208.13 132 ILE C O 1
ATOM 6213 N N . ARG C 1 133 ? 145.13 134.664 160.399 1 131.13 133 ARG C N 1
ATOM 6214 C CA . ARG C 1 133 ? 145.094 133.391 159.686 1 76.29 133 ARG C CA 1
ATOM 6215 C C . ARG C 1 133 ? 146.364 133.146 158.868 1 59.8 133 ARG C C 1
ATOM 6216 O O . ARG C 1 133 ? 146.825 132.008 158.756 1 16.66 133 ARG C O 1
ATOM 6224 N N . LEU C 1 134 ? 146.935 134.226 158.324 1 75.03 134 LEU C N 1
ATOM 6225 C CA . LEU C 1 134 ? 148.073 134.152 157.425 1 94.76 134 LEU C CA 1
ATOM 6226 C C . LEU C 1 134 ? 149.413 134.238 158.165 1 165.38 134 LEU C C 1
ATOM 6227 O O . LEU C 1 134 ? 150.428 133.808 157.617 1 179.81 134 LEU C O 1
ATOM 6232 N N . THR C 1 135 ? 149.433 134.735 159.413 1 241.5 135 THR C N 1
ATOM 6233 C CA . THR C 1 135 ? 150.67 134.888 160.18 1 318.11 135 THR C CA 1
ATOM 6234 C C . THR C 1 135 ? 150.826 133.823 161.274 1 375.61 135 THR C C 1
ATOM 6235 O O . THR C 1 135 ? 151.944 133.537 161.711 1 463.66 135 THR C O 1
ATOM 6239 N N . ASP C 1 136 ? 149.7 133.231 161.696 1 334.69 136 ASP C N 1
ATOM 6240 C CA . ASP C 1 136 ? 149.638 132.3 162.814 1 289.53 136 ASP C CA 1
ATOM 6241 C C . ASP C 1 136 ? 149.229 130.912 162.3 1 257.79 136 ASP C C 1
ATOM 6242 O O . ASP C 1 136 ? 149.137 130.656 161.093 1 274.63 136 ASP C O 1
ATOM 6247 N N . THR C 1 137 ? 148.987 130.002 163.246 1 226.5 137 THR C N 1
ATOM 6248 C CA . THR C 1 137 ? 148.444 128.682 162.973 1 216.98 137 THR C CA 1
ATOM 6249 C C . THR C 1 137 ? 147.005 128.773 162.46 1 272.95 137 THR C C 1
ATOM 6250 O O . THR C 1 137 ? 146.221 129.63 162.876 1 274.38 137 THR C O 1
ATOM 6254 N N . GLU C 1 138 ? 146.622 127.827 161.597 1 366.28 138 GLU C N 1
ATOM 6255 C CA . GLU C 1 138 ? 145.249 127.736 161.116 1 425.04 138 GLU C CA 1
ATOM 6256 C C . GLU C 1 138 ? 144.288 127.412 162.269 1 458.78 138 GLU C C 1
ATOM 6257 O O . GLU C 1 138 ? 143.128 127.847 162.259 1 484.88 138 GLU C O 1
ATOM 6263 N N . TYR C 1 139 ? 144.771 126.673 163.283 1 472.28 139 TYR C N 1
ATOM 6264 C CA . TYR C 1 139 ? 143.98 126.363 164.471 1 480.68 139 TYR C CA 1
ATOM 6265 C C . TYR C 1 139 ? 143.476 127.655 165.142 1 491.11 139 TYR C C 1
ATOM 6266 O O . TYR C 1 139 ? 142.282 127.791 165.431 1 501.21 139 TYR C O 1
ATOM 6275 N N . ARG C 1 140 ? 144.371 128.618 165.404 1 484.77 140 ARG C N 1
ATOM 6276 C CA . ARG C 1 140 ? 143.976 129.865 166.038 1 484.14 140 ARG C CA 1
ATOM 6277 C C . ARG C 1 140 ? 142.9 130.576 165.212 1 560.45 140 ARG C C 1
ATOM 6278 O O . ARG C 1 140 ? 141.91 131.044 165.773 1 565 140 ARG C O 1
ATOM 6286 N N . ALA C 1 141 ? 143.108 130.663 163.891 1 621.2 141 ALA C N 1
ATOM 6287 C CA . ALA C 1 141 ? 142.192 131.338 162.979 1 646.98 141 ALA C CA 1
ATOM 6288 C C . ALA C 1 141 ? 140.773 130.761 163.073 1 596.59 141 ALA C C 1
ATOM 6289 O O . ALA C 1 141 ? 139.812 131.491 163.305 1 608.23 141 ALA C O 1
ATOM 6291 N N . ARG C 1 142 ? 140.657 129.434 162.954 1 493.53 142 ARG C N 1
ATOM 6292 C CA . ARG C 1 142 ? 139.384 128.733 163.051 1 396.65 142 ARG C CA 1
ATOM 6293 C C . ARG C 1 142 ? 138.688 128.991 164.388 1 310.83 142 ARG C C 1
ATOM 6294 O O . ARG C 1 142 ? 137.493 129.271 164.417 1 275.58 142 ARG C O 1
ATOM 6302 N N . PHE C 1 143 ? 139.445 128.943 165.487 1 258.97 143 PHE C N 1
ATOM 6303 C CA . PHE C 1 143 ? 138.914 129.199 166.817 1 222.22 143 PHE C CA 1
ATOM 6304 C C . PHE C 1 143 ? 138.36 130.624 166.936 1 194.64 143 PHE C C 1
ATOM 6305 O O . PHE C 1 143 ? 137.21 130.804 167.328 1 184.75 143 PHE C O 1
ATOM 6313 N N . ILE C 1 144 ? 139.142 131.654 166.589 1 175.55 144 ILE C N 1
ATOM 6314 C CA . ILE C 1 144 ? 138.652 133.019 166.748 1 156.22 144 ILE C CA 1
ATOM 6315 C C . ILE C 1 144 ? 137.541 133.349 165.743 1 142.47 144 ILE C C 1
ATOM 6316 O O . ILE C 1 144 ? 136.614 134.065 166.097 1 139.09 144 ILE C O 1
ATOM 6321 N N . GLY C 1 145 ? 137.584 132.812 164.516 1 128.2 145 GLY C N 1
ATOM 6322 C CA . GLY C 1 145 ? 136.565 133.101 163.511 1 110.18 145 GLY C CA 1
ATOM 6323 C C . GLY C 1 145 ? 135.265 132.306 163.678 1 83.24 145 GLY C C 1
ATOM 6324 O O . GLY C 1 145 ? 134.397 132.365 162.808 1 68.24 145 GLY C O 1
ATOM 6325 N N . GLY C 1 146 ? 135.124 131.558 164.78 1 60.35 146 GLY C N 1
ATOM 6326 C CA . GLY C 1 146 ? 133.902 130.826 165.073 1 42.54 146 GLY C CA 1
ATOM 6327 C C . GLY C 1 146 ? 133.617 129.706 164.073 1 29.16 146 GLY C C 1
ATOM 6328 O O . GLY C 1 146 ? 132.457 129.375 163.83 1 17.58 146 GLY C O 1
ATOM 6329 N N . TYR C 1 147 ? 134.672 129.106 163.515 1 47.14 147 TYR C N 1
ATOM 6330 C CA . TYR C 1 147 ? 134.525 127.952 162.641 1 83.88 147 TYR C CA 1
ATOM 6331 C C . TYR C 1 147 ? 133.848 126.807 163.388 1 124.91 147 TYR C C 1
ATOM 6332 O O . TYR C 1 147 ? 134.199 126.499 164.523 1 107.76 147 TYR C O 1
ATOM 6341 N N . ILE C 1 148 ? 132.88 126.177 162.714 1 187.02 148 ILE C N 1
ATOM 6342 C CA . ILE C 1 148 ? 132.341 124.893 163.13 1 242.9 148 ILE C CA 1
ATOM 6343 C C . ILE C 1 148 ? 132.671 123.877 162.036 1 286.6 148 ILE C C 1
ATOM 6344 O O . ILE C 1 148 ? 132.425 124.123 160.854 1 305.55 148 ILE C O 1
ATOM 6349 N N . LYS C 1 149 ? 133.214 122.729 162.452 1 326.44 149 LYS C N 1
ATOM 6350 C CA . LYS C 1 149 ? 133.502 121.638 161.542 1 362.26 149 LYS C CA 1
ATOM 6351 C C . LYS C 1 149 ? 132.198 121.094 160.961 1 329.51 149 LYS C C 1
ATOM 6352 O O . LYS C 1 149 ? 131.304 120.695 161.703 1 316.87 149 LYS C O 1
ATOM 6358 N N . PRO C 1 150 ? 132.036 121.066 159.619 1 299.16 150 PRO C N 1
ATOM 6359 C CA . PRO C 1 150 ? 130.799 120.582 159.017 1 275.43 150 PRO C CA 1
ATOM 6360 C C . PRO C 1 150 ? 130.712 119.066 159.087 1 261.17 150 PRO C C 1
ATOM 6361 O O . PRO C 1 150 ? 131.715 118.374 159.215 1 236.88 150 PRO C O 1
ATOM 6365 N N . ASP C 1 151 ? 129.488 118.555 158.99 1 287.07 151 ASP C N 1
ATOM 6366 C CA . ASP C 1 151 ? 129.26 117.118 158.97 1 328.14 151 ASP C CA 1
ATOM 6367 C C . ASP C 1 151 ? 129.839 116.523 157.684 1 302.61 151 ASP C C 1
ATOM 6368 O O . ASP C 1 151 ? 129.598 117.033 156.589 1 266.83 151 ASP C O 1
ATOM 6373 N N . GLY C 1 152 ? 130.606 115.429 157.823 1 334.34 152 GLY C N 1
ATOM 6374 C CA . GLY C 1 152 ? 131.201 114.746 156.681 1 389.6 152 GLY C CA 1
ATOM 6375 C C . GLY C 1 152 ? 132.702 114.477 156.83 1 488.08 152 GLY C C 1
ATOM 6376 O O . GLY C 1 152 ? 133.43 115.225 157.483 1 449.88 152 GLY C O 1
ATOM 6377 N N . SER C 1 153 ? 133.183 113.442 156.118 1 709.43 153 SER C N 1
ATOM 6378 C CA . SER C 1 153 ? 134.571 112.986 156.18 1 943.59 153 SER C CA 1
ATOM 6379 C C . SER C 1 153 ? 135.539 113.976 155.51 1 976.89 153 SER C C 1
ATOM 6380 O O . SER C 1 153 ? 136.741 113.954 155.794 1 999 153 SER C O 1
ATOM 6383 N N . ASP C 1 154 ? 135.022 114.893 154.666 1 868.65 154 ASP C N 1
ATOM 6384 C CA . ASP C 1 154 ? 135.832 115.826 153.877 1 766.06 154 ASP C CA 1
ATOM 6385 C C . ASP C 1 154 ? 136.137 117.136 154.626 1 640.44 154 ASP C C 1
ATOM 6386 O O . ASP C 1 154 ? 136.559 118.118 154.017 1 650.18 154 ASP C O 1
ATOM 6391 N N . SER C 1 155 ? 135.95 117.162 155.956 1 495.61 155 SER C N 1
ATOM 6392 C CA . SER C 1 155 ? 136.378 118.285 156.782 1 413.02 155 SER C CA 1
ATOM 6393 C C . SER C 1 155 ? 137.769 118.013 157.365 1 378.15 155 SER C C 1
ATOM 6394 O O . SER C 1 155 ? 137.956 117.066 158.128 1 401.08 155 SER C O 1
ATOM 6397 N N . MET C 1 156 ? 138.754 118.85 157.013 1 325.72 156 MET C N 1
ATOM 6398 C CA . MET C 1 156 ? 140.136 118.598 157.405 1 293.22 156 MET C CA 1
ATOM 6399 C C . MET C 1 156 ? 140.411 119.087 158.834 1 322.41 156 MET C C 1
ATOM 6400 O O . MET C 1 156 ? 140.176 120.251 159.165 1 322.73 156 MET C O 1
ATOM 6405 N N . ASP C 1 157 ? 140.93 118.18 159.68 1 356.39 157 ASP C N 1
ATOM 6406 C CA . ASP C 1 157 ? 141.497 118.545 160.972 1 376.24 157 ASP C CA 1
ATOM 6407 C C . ASP C 1 157 ? 142.894 119.144 160.807 1 337.61 157 ASP C C 1
ATOM 6408 O O . ASP C 1 157 ? 143.724 118.652 160.04 1 338.13 157 ASP C O 1
ATOM 6413 N N . VAL C 1 158 ? 143.151 120.196 161.59 1 297.64 158 VAL C N 1
ATOM 6414 C CA . VAL C 1 158 ? 144.369 120.978 161.47 1 265.75 158 VAL C CA 1
ATOM 6415 C C . VAL C 1 158 ? 145.337 120.599 162.587 1 194.45 158 VAL C C 1
ATOM 6416 O O . VAL C 1 158 ? 144.954 120.457 163.745 1 188.8 158 VAL C O 1
ATOM 6420 N N . LEU C 1 159 ? 146.611 120.46 162.23 1 123.11 159 LEU C N 1
ATOM 6421 C CA . LEU C 1 159 ? 147.624 120.151 163.223 1 73.44 159 LEU C CA 1
ATOM 6422 C C . LEU C 1 159 ? 147.971 121.412 164.008 1 55.93 159 LEU C C 1
ATOM 6423 O O . LEU C 1 159 ? 148.242 122.469 163.44 1 6.01 159 LEU C O 1
ATOM 6428 N N . ALA C 1 160 ? 147.939 121.26 165.331 1 67.8 160 ALA C N 1
ATOM 6429 C CA . ALA C 1 160 ? 148.362 122.278 166.273 1 84.99 160 ALA C CA 1
ATOM 6430 C C . ALA C 1 160 ? 148.799 121.553 167.541 1 112.22 160 ALA C C 1
ATOM 6431 O O . ALA C 1 160 ? 148.309 120.462 167.834 1 107.28 160 ALA C O 1
ATOM 6433 N N . GLU C 1 161 ? 149.726 122.153 168.293 1 158.14 161 GLU C N 1
ATOM 6434 C CA . GLU C 1 161 ? 150.344 121.444 169.403 1 208.2 161 GLU C CA 1
ATOM 6435 C C . GLU C 1 161 ? 149.416 121.401 170.624 1 324.35 161 GLU C C 1
ATOM 6436 O O . GLU C 1 161 ? 149.424 120.414 171.363 1 370.17 161 GLU C O 1
ATOM 6442 N N . LYS C 1 162 ? 148.618 122.467 170.825 1 439.34 162 LYS C N 1
ATOM 6443 C CA . LYS C 1 162 ? 147.615 122.552 171.888 1 533.26 162 LYS C CA 1
ATOM 6444 C C . LYS C 1 162 ? 146.296 123.098 171.338 1 577.73 162 LYS C C 1
ATOM 6445 O O . LYS C 1 162 ? 146.293 123.947 170.441 1 579.44 162 LYS C O 1
ATOM 6451 N N . LYS C 1 163 ? 145.187 122.62 171.927 1 610.54 163 LYS C N 1
ATOM 6452 C CA . LYS C 1 163 ? 143.834 123.004 171.544 1 625.67 163 LYS C CA 1
ATOM 6453 C C . LYS C 1 163 ? 142.955 123.155 172.79 1 635.02 163 LYS C C 1
ATOM 6454 O O . LYS C 1 163 ? 143.121 122.421 173.763 1 621.5 163 LYS C O 1
ATOM 6460 N N . TYR C 1 164 ? 142.038 124.137 172.756 1 648.82 164 TYR C N 1
ATOM 6461 C CA . TYR C 1 164 ? 140.925 124.232 173.69 1 659.82 164 TYR C CA 1
ATOM 6462 C C . TYR C 1 164 ? 139.856 123.166 173.399 1 819.44 164 TYR C C 1
ATOM 6463 O O . TYR C 1 164 ? 139.784 122.632 172.291 1 877.39 164 TYR C O 1
ATOM 6472 N N . PRO C 1 165 ? 138.976 122.832 174.383 1 968.69 165 PRO C N 1
ATOM 6473 C CA . PRO C 1 165 ? 137.769 122.028 174.144 1 998.82 165 PRO C CA 1
ATOM 6474 C C . PRO C 1 165 ? 136.85 122.604 173.063 1 999 165 PRO C C 1
ATOM 6475 O O . PRO C 1 165 ? 136.84 123.809 172.834 1 999 165 PRO C O 1
ATOM 6479 N N . ASP C 1 166 ? 136.071 121.73 172.406 1 992.18 166 ASP C N 1
ATOM 6480 C CA . ASP C 1 166 ? 135.233 122.113 171.273 1 915.34 166 ASP C CA 1
ATOM 6481 C C . ASP C 1 166 ? 133.748 121.832 171.548 1 823.92 166 ASP C C 1
ATOM 6482 O O . ASP C 1 166 ? 133.192 120.821 171.109 1 835.98 166 ASP C O 1
ATOM 6487 N N . LEU C 1 167 ? 133.09 122.758 172.27 1 701.03 167 LEU C N 1
ATOM 6488 C CA . LEU C 1 167 ? 131.649 122.706 172.519 1 602.67 167 LEU C CA 1
ATOM 6489 C C . LEU C 1 167 ? 130.876 123.416 171.393 1 577.32 167 LEU C C 1
ATOM 6490 O O . LEU C 1 167 ? 131.383 124.358 170.774 1 598.08 167 LEU C O 1
ATOM 6495 N N . ASN C 1 168 ? 129.619 122.993 171.147 1 508.36 168 ASN C N 1
ATOM 6496 C CA . ASN C 1 168 ? 128.849 123.465 169.998 1 438.64 168 ASN C CA 1
ATOM 6497 C C . ASN C 1 168 ? 127.342 123.41 170.273 1 372.06 168 ASN C C 1
ATOM 6498 O O . ASN C 1 168 ? 126.703 122.372 170.096 1 358.16 168 ASN C O 1
ATOM 6503 N N . PHE C 1 169 ? 126.76 124.56 170.637 1 303.33 169 PHE C N 1
ATOM 6504 C CA . PHE C 1 169 ? 125.33 124.643 170.87 1 244.29 169 PHE C CA 1
ATOM 6505 C C . PHE C 1 169 ? 124.829 126.069 170.673 1 213.97 169 PHE C C 1
ATOM 6506 O O . PHE C 1 169 ? 125.564 127.038 170.848 1 211.82 169 PHE C O 1
ATOM 6514 N N . ASP C 1 170 ? 123.545 126.191 170.348 1 182.42 170 ASP C N 1
ATOM 6515 C CA . ASP C 1 170 ? 122.988 127.503 170.108 1 158.78 170 ASP C CA 1
ATOM 6516 C C . ASP C 1 170 ? 122.827 128.288 171.411 1 124.32 170 ASP C C 1
ATOM 6517 O O . ASP C 1 170 ? 122.444 127.754 172.453 1 113.62 170 ASP C O 1
ATOM 6522 N N . ASN C 1 171 ? 123.135 129.59 171.312 1 96.71 171 ASN C N 1
ATOM 6523 C CA . ASN C 1 171 ? 123.247 130.482 172.457 1 78.38 171 ASN C CA 1
ATOM 6524 C C . ASN C 1 171 ? 123.189 131.949 172.003 1 88.15 171 ASN C C 1
ATOM 6525 O O . ASN C 1 171 ? 123.356 132.247 170.821 1 72.02 171 ASN C O 1
ATOM 6530 N N . THR C 1 172 ? 122.998 132.873 172.963 1 120.29 172 THR C N 1
ATOM 6531 C CA . THR C 1 172 ? 122.923 134.309 172.695 1 149.83 172 THR C CA 1
ATOM 6532 C C . THR C 1 172 ? 124.03 135.095 173.407 1 194.73 172 THR C C 1
ATOM 6533 O O . THR C 1 172 ? 123.861 136.287 173.679 1 207.15 172 THR C O 1
ATOM 6537 N N . TYR C 1 173 ? 125.183 134.464 173.674 1 246.14 173 TYR C N 1
ATOM 6538 C CA . TYR C 1 173 ? 126.218 135.062 174.513 1 298.43 173 TYR C CA 1
ATOM 6539 C C . TYR C 1 173 ? 126.651 136.428 173.969 1 352.9 173 TYR C C 1
ATOM 6540 O O . TYR C 1 173 ? 126.673 137.402 174.723 1 377.67 173 TYR C O 1
ATOM 6549 N N . LEU C 1 174 ? 126.914 136.535 172.657 1 400.31 174 LEU C N 1
ATOM 6550 C CA . LEU C 1 174 ? 127.418 137.774 172.069 1 446.37 174 LEU C CA 1
ATOM 6551 C C . LEU C 1 174 ? 126.419 138.937 172.249 1 465.38 174 LEU C C 1
ATOM 6552 O O . LEU C 1 174 ? 126.836 140.041 172.607 1 482.84 174 LEU C O 1
ATOM 6557 N N . PHE C 1 175 ? 125.101 138.705 172.081 1 467.03 175 PHE C N 1
ATOM 6558 C CA . PHE C 1 175 ? 124.083 139.744 172.259 1 467.76 175 PHE C CA 1
ATOM 6559 C C . PHE C 1 175 ? 124.007 140.243 173.706 1 472.97 175 PHE C C 1
ATOM 6560 O O . PHE C 1 175 ? 123.747 141.422 173.956 1 443.23 175 PHE C O 1
ATOM 6568 N N . ASN C 1 176 ? 124.226 139.336 174.662 1 522 176 ASN C N 1
ATOM 6569 C CA . ASN C 1 176 ? 124.264 139.669 176.077 1 574.74 176 ASN C CA 1
ATOM 6570 C C . ASN C 1 176 ? 125.516 140.488 176.41 1 594.69 176 ASN C C 1
ATOM 6571 O O . ASN C 1 176 ? 125.413 141.54 177.038 1 556.63 176 ASN C O 1
ATOM 6576 N N . ILE C 1 177 ? 126.693 140.04 175.953 1 679.99 177 ILE C N 1
ATOM 6577 C CA . ILE C 1 177 ? 127.962 140.718 176.212 1 767.29 177 ILE C CA 1
ATOM 6578 C C . ILE C 1 177 ? 127.952 142.134 175.618 1 706.66 177 ILE C C 1
ATOM 6579 O O . ILE C 1 177 ? 128.34 143.095 176.288 1 713.4 177 ILE C O 1
ATOM 6584 N N . LEU C 1 178 ? 127.489 142.262 174.365 1 625.56 178 LEU C N 1
ATOM 6585 C CA . LEU C 1 178 ? 127.498 143.529 173.641 1 562.2 178 LEU C CA 1
ATOM 6586 C C . LEU C 1 178 ? 126.316 144.444 174.024 1 494.03 178 LEU C C 1
ATOM 6587 O O . LEU C 1 178 ? 126.185 145.521 173.444 1 459.69 178 LEU C O 1
ATOM 6592 N N . TYR C 1 179 ? 125.496 144.077 175.026 1 477.74 179 TYR C N 1
ATOM 6593 C CA . TYR C 1 179 ? 124.395 144.913 175.493 1 489.08 179 TYR C CA 1
ATOM 6594 C C . TYR C 1 179 ? 124.918 146.24 176.044 1 548.49 179 TYR C C 1
ATOM 6595 O O . TYR C 1 179 ? 125.734 146.269 176.963 1 524.31 179 TYR C O 1
ATOM 6604 N N . LYS C 1 180 ? 124.433 147.35 175.473 1 678.16 180 LYS C N 1
ATOM 6605 C CA . LYS C 1 180 ? 125.061 148.656 175.641 1 831.85 180 LYS C CA 1
ATOM 6606 C C . LYS C 1 180 ? 124.857 149.229 177.049 1 656.58 180 LYS C C 1
ATOM 6607 O O . LYS C 1 180 ? 125.754 149.892 177.575 1 576.39 180 LYS C O 1
ATOM 6613 N N . ASP C 1 181 ? 123.72 148.93 177.686 1 574.49 181 ASP C N 1
ATOM 6614 C CA . ASP C 1 181 ? 123.335 149.597 178.922 1 531.49 181 ASP C CA 1
ATOM 6615 C C . ASP C 1 181 ? 123.634 148.718 180.139 1 456.67 181 ASP C C 1
ATOM 6616 O O . ASP C 1 181 ? 122.854 147.84 180.504 1 445.97 181 ASP C O 1
ATOM 6621 N N . VAL C 1 182 ? 124.776 148.993 180.788 1 405.88 182 VAL C N 1
ATOM 6622 C CA . VAL C 1 182 ? 125.209 148.255 181.967 1 383.17 182 VAL C CA 1
ATOM 6623 C C . VAL C 1 182 ? 125.771 149.227 183.008 1 364.37 182 VAL C C 1
ATOM 6624 O O . VAL C 1 182 ? 126.331 150.267 182.652 1 343.52 182 VAL C O 1
ATOM 6628 N N . ILE C 1 183 ? 125.653 148.881 184.304 1 361.46 183 ILE C N 1
ATOM 6629 C CA . ILE C 1 183 ? 126.299 149.669 185.35 1 358.14 183 ILE C CA 1
ATOM 6630 C C . ILE C 1 183 ? 127.81 149.553 185.183 1 468.68 183 ILE C C 1
ATOM 6631 O O . ILE C 1 183 ? 128.36 148.456 185.081 1 496.79 183 ILE C O 1
ATOM 6636 N N . ASN C 1 184 ? 128.462 150.718 185.177 1 611.31 184 ASN C N 1
ATOM 6637 C CA . ASN C 1 184 ? 129.902 150.819 185.03 1 772.89 184 ASN C CA 1
ATOM 6638 C C . ASN C 1 184 ? 130.592 150.621 186.386 1 751.23 184 ASN C C 1
ATOM 6639 O O . ASN C 1 184 ? 131.377 151.462 186.824 1 802.11 184 ASN C O 1
ATOM 6644 N N . ALA C 1 185 ? 130.33 149.477 187.037 1 677.44 185 ALA C N 1
ATOM 6645 C CA . ALA C 1 185 ? 130.875 149.171 188.354 1 610.03 185 ALA C CA 1
ATOM 6646 C C . ALA C 1 185 ? 132.396 148.99 188.295 1 565.09 185 ALA C C 1
ATOM 6647 O O . ALA C 1 185 ? 132.942 148.61 187.251 1 609.33 185 ALA C O 1
ATOM 6649 N N . PRO C 1 186 ? 133.122 149.218 189.423 1 462.44 186 PRO C N 1
ATOM 6650 C CA . PRO C 1 186 ? 134.577 149.063 189.465 1 426.19 186 PRO C CA 1
ATOM 6651 C C . PRO C 1 186 ? 134.991 147.623 189.179 1 380.86 186 PRO C C 1
ATOM 6652 O O . PRO C 1 186 ? 136.046 147.379 188.6 1 394.27 186 PRO C O 1
ATOM 6656 N N . ILE C 1 187 ? 134.137 146.674 189.57 1 319.42 187 ILE C N 1
ATOM 6657 C CA . ILE C 1 187 ? 134.292 145.29 189.161 1 276.19 187 ILE C CA 1
ATOM 6658 C C . ILE C 1 187 ? 133.615 145.101 187.804 1 317.98 187 ILE C C 1
ATOM 6659 O O . ILE C 1 187 ? 132.389 145.131 187.711 1 345.32 187 ILE C O 1
ATOM 6664 N N . LYS C 1 188 ? 134.414 144.839 186.764 1 340.29 188 LYS C N 1
ATOM 6665 C CA . LYS C 1 188 ? 133.896 144.633 185.42 1 351.66 188 LYS C CA 1
ATOM 6666 C C . LYS C 1 188 ? 133.428 143.202 185.153 1 376.09 188 LYS C C 1
ATOM 6667 O O . LYS C 1 188 ? 132.773 142.961 184.14 1 373.86 188 LYS C O 1
ATOM 6673 N N . GLU C 1 189 ? 133.715 142.27 186.075 1 408.46 189 GLU C N 1
ATOM 6674 C CA . GLU C 1 189 ? 133.468 140.843 185.884 1 441.46 189 GLU C CA 1
ATOM 6675 C C . GLU C 1 189 ? 131.973 140.499 185.867 1 541.58 189 GLU C C 1
ATOM 6676 O O . GLU C 1 189 ? 131.588 139.461 185.333 1 551.19 189 GLU C O 1
ATOM 6682 N N . PHE C 1 190 ? 131.136 141.346 186.485 1 668.01 190 PHE C N 1
ATOM 6683 C CA . PHE C 1 190 ? 129.689 141.163 186.512 1 776.29 190 PHE C CA 1
ATOM 6684 C C . PHE C 1 190 ? 129.02 142.334 185.774 1 809.96 190 PHE C C 1
ATOM 6685 O O . PHE C 1 190 ? 128.897 143.428 186.329 1 870.22 190 PHE C O 1
ATOM 6693 N N . LYS C 1 191 ? 128.57 142.103 184.518 1 782 191 LYS C N 1
ATOM 6694 C CA . LYS C 1 191 ? 127.938 143.137 183.687 1 758.21 191 LYS C CA 1
ATOM 6695 C C . LYS C 1 191 ? 126.445 143.294 184.013 1 741.39 191 LYS C C 1
ATOM 6696 O O . LYS C 1 191 ? 125.574 142.906 183.229 1 700.41 191 LYS C O 1
ATOM 6702 N N . ALA C 1 192 ? 126.154 143.944 185.151 1 755.08 192 ALA C N 1
ATOM 6703 C CA . ALA C 1 192 ? 124.792 144.206 185.597 1 747.75 192 ALA C CA 1
ATOM 6704 C C . ALA C 1 192 ? 124.06 145.114 184.6 1 697.99 192 ALA C C 1
ATOM 6705 O O . ALA C 1 192 ? 124.439 146.271 184.415 1 693.31 192 ALA C O 1
ATOM 6707 N N . LYS C 1 193 ? 123.006 144.584 183.955 1 635.74 193 LYS C N 1
ATOM 6708 C CA . LYS C 1 193 ? 122.278 145.305 182.919 1 583.1 193 LYS C CA 1
ATOM 6709 C C . LYS C 1 193 ? 121.376 146.38 183.535 1 519.8 193 LYS C C 1
ATOM 6710 O O . LYS C 1 193 ? 120.802 146.206 184.612 1 498.79 193 LYS C O 1
ATOM 6716 N N . ILE C 1 194 ? 121.243 147.504 182.818 1 468.13 194 ILE C N 1
ATOM 6717 C CA . ILE C 1 194 ? 120.276 148.537 183.148 1 432.61 194 ILE C CA 1
ATOM 6718 C C . ILE C 1 194 ? 119.141 148.453 182.135 1 361.6 194 ILE C C 1
ATOM 6719 O O . ILE C 1 194 ? 119.386 148.503 180.929 1 357.12 194 ILE C O 1
ATOM 6724 N N . VAL C 1 195 ? 117.91 148.344 182.647 1 306.16 195 VAL C N 1
ATOM 6725 C CA . VAL C 1 195 ? 116.714 148.344 181.822 1 288.45 195 VAL C CA 1
ATOM 6726 C C . VAL C 1 195 ? 115.791 149.448 182.33 1 312.14 195 VAL C C 1
ATOM 6727 O O . VAL C 1 195 ? 115.498 149.522 183.524 1 263.68 195 VAL C O 1
ATOM 6731 N N . ASN C 1 196 ? 115.397 150.343 181.415 1 414.99 196 ASN C N 1
ATOM 6732 C CA . ASN C 1 196 ? 114.625 151.539 181.733 1 524.69 196 ASN C CA 1
ATOM 6733 C C . ASN C 1 196 ? 115.266 152.317 182.889 1 484.24 196 ASN C C 1
ATOM 6734 O O . ASN C 1 196 ? 114.573 152.765 183.801 1 463.1 196 ASN C O 1
ATOM 6739 N N . GLY C 1 197 ? 116.595 152.489 182.832 1 455.93 197 GLY C N 1
ATOM 6740 C CA . GLY C 1 197 ? 117.33 153.284 183.804 1 416.18 197 GLY C CA 1
ATOM 6741 C C . GLY C 1 197 ? 117.558 152.592 185.148 1 315.42 197 GLY C C 1
ATOM 6742 O O . GLY C 1 197 ? 118.215 153.163 186.02 1 339.13 197 GLY C O 1
ATOM 6743 N N . VAL C 1 198 ? 117.049 151.363 185.322 1 196.82 198 VAL C N 1
ATOM 6744 C CA . VAL C 1 198 ? 117.15 150.668 186.596 1 119.59 198 VAL C CA 1
ATOM 6745 C C . VAL C 1 198 ? 117.776 149.296 186.375 1 107.88 198 VAL C C 1
ATOM 6746 O O . VAL C 1 198 ? 117.608 148.671 185.335 1 92.11 198 VAL C O 1
ATOM 6750 N N . LEU C 1 199 ? 118.542 148.843 187.36 1 132.1 199 LEU C N 1
ATOM 6751 C CA . LEU C 1 199 ? 119.216 147.567 187.252 1 171.14 199 LEU C CA 1
ATOM 6752 C C . LEU C 1 199 ? 118.193 146.457 186.999 1 195.57 199 LEU C C 1
ATOM 6753 O O . LEU C 1 199 ? 117.141 146.439 187.629 1 177.13 199 LEU C O 1
ATOM 6758 N N . SER C 1 200 ? 118.525 145.506 186.11 1 254.82 200 SER C N 1
ATOM 6759 C CA . SER C 1 200 ? 117.573 144.51 185.617 1 313.59 200 SER C CA 1
ATOM 6760 C C . SER C 1 200 ? 117.035 143.631 186.75 1 393.37 200 SER C C 1
ATOM 6761 O O . SER C 1 200 ? 117.701 143.413 187.762 1 408.95 200 SER C O 1
ATOM 6764 N N . ARG C 1 201 ? 115.828 143.078 186.563 1 500.04 201 ARG C N 1
ATOM 6765 C CA . ARG C 1 201 ? 115.187 142.297 187.609 1 638.82 201 ARG C CA 1
ATOM 6766 C C . ARG C 1 201 ? 115.998 141.037 187.928 1 693.22 201 ARG C C 1
ATOM 6767 O O . ARG C 1 201 ? 116.236 140.726 189.098 1 719.71 201 ARG C O 1
ATOM 6775 N N . GLN C 1 202 ? 116.439 140.335 186.876 1 728.16 202 GLN C N 1
ATOM 6776 C CA . GLN C 1 202 ? 117.236 139.117 186.987 1 768.82 202 GLN C CA 1
ATOM 6777 C C . GLN C 1 202 ? 118.536 139.404 187.754 1 770.31 202 GLN C C 1
ATOM 6778 O O . GLN C 1 202 ? 118.86 138.714 188.726 1 799.04 202 GLN C O 1
ATOM 6784 N N . ASP C 1 203 ? 119.239 140.483 187.378 1 723.46 203 ASP C N 1
ATOM 6785 C CA . ASP C 1 203 ? 120.472 140.88 188.046 1 672.4 203 ASP C CA 1
ATOM 6786 C C . ASP C 1 203 ? 120.212 141.354 189.478 1 582.75 203 ASP C C 1
ATOM 6787 O O . ASP C 1 203 ? 121.012 141.075 190.365 1 568.34 203 ASP C O 1
ATOM 6792 N N . PHE C 1 204 ? 119.108 142.068 189.714 1 484.24 204 PHE C N 1
ATOM 6793 C CA . PHE C 1 204 ? 118.781 142.558 191.044 1 400.28 204 PHE C CA 1
ATOM 6794 C C . PHE C 1 204 ? 118.56 141.398 192.012 1 361.53 204 PHE C C 1
ATOM 6795 O O . PHE C 1 204 ? 119.148 141.361 193.086 1 333.94 204 PHE C O 1
ATOM 6803 N N . ASP C 1 205 ? 117.733 140.434 191.612 1 353.93 205 ASP C N 1
ATOM 6804 C CA . ASP C 1 205 ? 117.475 139.252 192.42 1 354.54 205 ASP C CA 1
ATOM 6805 C C . ASP C 1 205 ? 118.774 138.483 192.691 1 314.46 205 ASP C C 1
ATOM 6806 O O . ASP C 1 205 ? 119.003 138.023 193.812 1 281.39 205 ASP C O 1
ATOM 6811 N N . ASN C 1 206 ? 119.645 138.374 191.679 1 320.77 206 ASN C N 1
ATOM 6812 C CA . ASN C 1 206 ? 120.951 137.737 191.806 1 335.32 206 ASN C CA 1
ATOM 6813 C C . ASN C 1 206 ? 121.827 138.442 192.852 1 304.79 206 ASN C C 1
ATOM 6814 O O . ASN C 1 206 ? 122.38 137.81 193.754 1 298.34 206 ASN C O 1
ATOM 6819 N N . LEU C 1 207 ? 121.978 139.763 192.705 1 293.74 207 LEU C N 1
ATOM 6820 C CA . LEU C 1 207 ? 122.819 140.568 193.579 1 295.95 207 LEU C CA 1
ATOM 6821 C C . LEU C 1 207 ? 122.276 140.55 195.011 1 260.59 207 LEU C C 1
ATOM 6822 O O . LEU C 1 207 ? 123.068 140.436 195.941 1 260.17 207 LEU C O 1
ATOM 6827 N N . ILE C 1 208 ? 120.946 140.607 195.188 1 229.66 208 ILE C N 1
ATOM 6828 C CA . ILE C 1 208 ? 120.302 140.467 196.493 1 212.73 208 ILE C CA 1
ATOM 6829 C C . ILE C 1 208 ? 120.69 139.135 197.137 1 215.21 208 ILE C C 1
ATOM 6830 O O . ILE C 1 208 ? 121.02 139.093 198.321 1 213.41 208 ILE C O 1
ATOM 6835 N N . GLY C 1 209 ? 120.683 138.049 196.358 1 228.89 209 GLY C N 1
ATOM 6836 C CA . GLY C 1 209 ? 121.175 136.774 196.847 1 248.24 209 GLY C CA 1
ATOM 6837 C C . GLY C 1 209 ? 122.632 136.856 197.307 1 271.75 209 GLY C C 1
ATOM 6838 O O . GLY C 1 209 ? 122.93 136.523 198.443 1 277.63 209 GLY C O 1
ATOM 6839 N N . VAL C 1 210 ? 123.53 137.35 196.445 1 290.1 210 VAL C N 1
ATOM 6840 C CA . VAL C 1 210 ? 124.952 137.48 196.755 1 298.8 210 VAL C CA 1
ATOM 6841 C C . VAL C 1 210 ? 125.178 138.332 198.008 1 301.65 210 VAL C C 1
ATOM 6842 O O . VAL C 1 210 ? 125.981 137.956 198.858 1 299.45 210 VAL C O 1
ATOM 6846 N N . ARG C 1 211 ? 124.475 139.469 198.122 1 305.57 211 ARG C N 1
ATOM 6847 C CA . ARG C 1 211 ? 124.617 140.42 199.219 1 309.71 211 ARG C CA 1
ATOM 6848 C C . ARG C 1 211 ? 124.536 139.731 200.583 1 292.66 211 ARG C C 1
ATOM 6849 O O . ARG C 1 211 ? 125.253 140.117 201.505 1 290.48 211 ARG C O 1
ATOM 6857 N N . GLN C 1 212 ? 123.662 138.723 200.711 1 280.43 212 GLN C N 1
ATOM 6858 C CA . GLN C 1 212 ? 123.453 138.022 201.971 1 270.35 212 GLN C CA 1
ATOM 6859 C C . GLN C 1 212 ? 124.796 137.51 202.518 1 291.65 212 GLN C C 1
ATOM 6860 O O . GLN C 1 212 ? 125.023 137.525 203.726 1 318.17 212 GLN C O 1
ATOM 6866 N N . TYR C 1 213 ? 125.705 137.064 201.618 1 290.45 213 TYR C N 1
ATOM 6867 C CA . TYR C 1 213 ? 126.991 136.45 201.982 1 284.12 213 TYR C CA 1
ATOM 6868 C C . TYR C 1 213 ? 128.104 137.499 202.158 1 318.73 213 TYR C C 1
ATOM 6869 O O . TYR C 1 213 ? 129.206 137.118 202.525 1 321.8 213 TYR C O 1
ATOM 6878 N N . ILE C 1 214 ? 127.854 138.805 201.939 1 359.32 214 ILE C N 1
ATOM 6879 C CA . ILE C 1 214 ? 128.864 139.846 202.175 1 394.7 214 ILE C CA 1
ATOM 6880 C C . ILE C 1 214 ? 128.855 140.26 203.657 1 476.56 214 ILE C C 1
ATOM 6881 O O . ILE C 1 214 ? 127.817 140.2 204.307 1 519.55 214 ILE C O 1
ATOM 6886 N N . THR C 1 215 ? 130.01 140.671 204.222 1 528.86 215 THR C N 1
ATOM 6887 C CA . THR C 1 215 ? 130.072 141.122 205.617 1 556.37 215 THR C CA 1
ATOM 6888 C C . THR C 1 215 ? 129.366 142.47 205.829 1 534.16 215 THR C C 1
ATOM 6889 O O . THR C 1 215 ? 129.237 143.271 204.903 1 545.97 215 THR C O 1
ATOM 6893 N N . ILE C 1 216 ? 128.972 142.747 207.089 1 471.58 216 ILE C N 1
ATOM 6894 C CA . ILE C 1 216 ? 128.299 143.984 207.494 1 411.87 216 ILE C CA 1
ATOM 6895 C C . ILE C 1 216 ? 129.132 145.216 207.117 1 423.19 216 ILE C C 1
ATOM 6896 O O . ILE C 1 216 ? 128.593 146.256 206.737 1 422.22 216 ILE C O 1
ATOM 6901 N N . GLN C 1 217 ? 130.462 145.088 207.214 1 440.84 217 GLN C N 1
ATOM 6902 C CA . GLN C 1 217 ? 131.408 146.156 206.922 1 452.46 217 GLN C CA 1
ATOM 6903 C C . GLN C 1 217 ? 131.423 146.511 205.426 1 458.22 217 GLN C C 1
ATOM 6904 O O . GLN C 1 217 ? 131.546 147.687 205.09 1 450.89 217 GLN C O 1
ATOM 6910 N N . ASP C 1 218 ? 131.307 145.517 204.524 1 453.47 218 ASP C N 1
ATOM 6911 C CA . ASP C 1 218 ? 131.481 145.726 203.084 1 437.51 218 ASP C CA 1
ATOM 6912 C C . ASP C 1 218 ? 130.178 145.97 202.312 1 388.62 218 ASP C C 1
ATOM 6913 O O . ASP C 1 218 ? 130.217 146.519 201.204 1 371.38 218 ASP C O 1
ATOM 6918 N N . ARG C 1 219 ? 129.037 145.575 202.89 1 358.31 219 ARG C N 1
ATOM 6919 C CA . ARG C 1 219 ? 127.732 145.78 202.279 1 340.1 219 ARG C CA 1
ATOM 6920 C C . ARG C 1 219 ? 127.542 147.208 201.756 1 269.93 219 ARG C C 1
ATOM 6921 O O . ARG C 1 219 ? 127.061 147.351 200.638 1 259.83 219 ARG C O 1
ATOM 6929 N N . PRO C 1 220 ? 127.888 148.306 202.479 1 219.19 220 PRO C N 1
ATOM 6930 C CA . PRO C 1 220 ? 127.738 149.658 201.938 1 207.52 220 PRO C CA 1
ATOM 6931 C C . PRO C 1 220 ? 128.452 149.862 200.603 1 228.66 220 PRO C C 1
ATOM 6932 O O . PRO C 1 220 ? 127.853 150.383 199.67 1 230.11 220 PRO C O 1
ATOM 6936 N N . ARG C 1 221 ? 129.713 149.423 200.496 1 272.75 221 ARG C N 1
ATOM 6937 C CA . ARG C 1 221 ? 130.479 149.608 199.272 1 328.55 221 ARG C CA 1
ATOM 6938 C C . ARG C 1 221 ? 129.879 148.79 198.123 1 344.06 221 ARG C C 1
ATOM 6939 O O . ARG C 1 221 ? 129.824 149.264 196.988 1 341.7 221 ARG C O 1
ATOM 6947 N N . PHE C 1 222 ? 129.381 147.582 198.42 1 372.6 222 PHE C N 1
ATOM 6948 C CA . PHE C 1 222 ? 128.661 146.767 197.45 1 405.73 222 PHE C CA 1
ATOM 6949 C C . PHE C 1 222 ? 127.385 147.454 196.961 1 460.95 222 PHE C C 1
ATOM 6950 O O . PHE C 1 222 ? 127.199 147.626 195.753 1 466.71 222 PHE C O 1
ATOM 6958 N N . ASP C 1 223 ? 126.514 147.841 197.905 1 526.42 223 ASP C N 1
ATOM 6959 C CA . ASP C 1 223 ? 125.225 148.459 197.606 1 594.66 223 ASP C CA 1
ATOM 6960 C C . ASP C 1 223 ? 125.406 149.709 196.739 1 605.45 223 ASP C C 1
ATOM 6961 O O . ASP C 1 223 ? 124.61 149.957 195.833 1 627.31 223 ASP C O 1
ATOM 6966 N N . ASP C 1 224 ? 126.477 150.471 196.997 1 589.38 224 ASP C N 1
ATOM 6967 C CA . ASP C 1 224 ? 126.824 151.673 196.251 1 574.86 224 ASP C CA 1
ATOM 6968 C C . ASP C 1 224 ? 127.315 151.322 194.836 1 462.71 224 ASP C C 1
ATOM 6969 O O . ASP C 1 224 ? 126.862 151.929 193.862 1 452.49 224 ASP C O 1
ATOM 6974 N N . ALA C 1 225 ? 128.203 150.32 194.697 1 365.21 225 ALA C N 1
ATOM 6975 C CA . ALA C 1 225 ? 128.802 149.954 193.415 1 300.31 225 ALA C CA 1
ATOM 6976 C C . ALA C 1 225 ? 127.776 149.479 192.373 1 279.59 225 ALA C C 1
ATOM 6977 O O . ALA C 1 225 ? 128.063 149.537 191.171 1 248.6 225 ALA C O 1
ATOM 6979 N N . TYR C 1 226 ? 126.599 148.998 192.824 1 305.14 226 TYR C N 1
ATOM 6980 C CA . TYR C 1 226 ? 125.549 148.473 191.953 1 337.92 226 TYR C CA 1
ATOM 6981 C C . TYR C 1 226 ? 124.211 149.211 192.098 1 337.56 226 TYR C C 1
ATOM 6982 O O . TYR C 1 226 ? 123.231 148.801 191.479 1 324.33 226 TYR C O 1
ATOM 6991 N N . ASN C 1 227 ? 124.176 150.299 192.884 1 370.19 227 ASN C N 1
ATOM 6992 C CA . ASN C 1 227 ? 122.979 151.102 193.141 1 413.53 227 ASN C CA 1
ATOM 6993 C C . ASN C 1 227 ? 121.782 150.227 193.552 1 521.84 227 ASN C C 1
ATOM 6994 O O . ASN C 1 227 ? 120.665 150.368 193.033 1 503.43 227 ASN C O 1
ATOM 6999 N N . ILE C 1 228 ? 122.002 149.387 194.576 1 692.13 228 ILE C N 1
ATOM 7000 C CA . ILE C 1 228 ? 121.034 148.395 195.035 1 842.76 228 ILE C CA 1
ATOM 7001 C C . ILE C 1 228 ? 119.812 149.078 195.658 1 752.67 228 ILE C C 1
ATOM 7002 O O . ILE C 1 228 ? 118.692 148.594 195.496 1 733.72 228 ILE C O 1
ATOM 7007 N N . ALA C 1 229 ? 120.02 150.207 196.353 1 647.71 229 ALA C N 1
ATOM 7008 C CA . ALA C 1 229 ? 118.963 150.897 197.086 1 558.53 229 ALA C CA 1
ATOM 7009 C C . ALA C 1 229 ? 117.83 151.339 196.151 1 491.85 229 ALA C C 1
ATOM 7010 O O . ALA C 1 229 ? 116.653 151.055 196.409 1 448.09 229 ALA C O 1
ATOM 7012 N N . ASP C 1 230 ? 118.193 152.004 195.043 1 465.5 230 ASP C N 1
ATOM 7013 C CA . ASP C 1 230 ? 117.239 152.433 194.029 1 450.39 230 ASP C CA 1
ATOM 7014 C C . ASP C 1 230 ? 116.526 151.235 193.406 1 373.75 230 ASP C C 1
ATOM 7015 O O . ASP C 1 230 ? 115.306 151.26 193.236 1 369.93 230 ASP C O 1
ATOM 7020 N N . ALA C 1 231 ? 117.295 150.195 193.066 1 312.09 231 ALA C N 1
ATOM 7021 C CA . ALA C 1 231 ? 116.744 148.986 192.475 1 271.96 231 ALA C CA 1
ATOM 7022 C C . ALA C 1 231 ? 115.738 148.333 193.429 1 245.9 231 ALA C C 1
ATOM 7023 O O . ALA C 1 231 ? 114.645 147.961 193.012 1 241.95 231 ALA C O 1
ATOM 7025 N N . ALA C 1 232 ? 116.076 148.258 194.722 1 228.86 232 ALA C N 1
ATOM 7026 C CA . ALA C 1 232 ? 115.197 147.718 195.748 1 217.33 232 ALA C CA 1
ATOM 7027 C C . ALA C 1 232 ? 113.913 148.533 195.858 1 233.86 232 ALA C C 1
ATOM 7028 O O . ALA C 1 232 ? 112.826 147.965 195.864 1 213.49 232 ALA C O 1
ATOM 7030 N N . ARG C 1 233 ? 114.037 149.861 195.886 1 301.37 233 ARG C N 1
ATOM 7031 C CA . ARG C 1 233 ? 112.892 150.746 195.982 1 392.24 233 ARG C CA 1
ATOM 7032 C C . ARG C 1 233 ? 111.984 150.579 194.763 1 450.31 233 ARG C C 1
ATOM 7033 O O . ARG C 1 233 ? 110.776 150.421 194.913 1 489.95 233 ARG C O 1
ATOM 7041 N N . HIS C 1 234 ? 112.571 150.596 193.562 1 487.41 234 HIS C N 1
ATOM 7042 C CA . HIS C 1 234 ? 111.857 150.37 192.313 1 501.86 234 HIS C CA 1
ATOM 7043 C C . HIS C 1 234 ? 111.174 149.002 192.29 1 567.97 234 HIS C C 1
ATOM 7044 O O . HIS C 1 234 ? 110.027 148.906 191.88 1 681.27 234 HIS C O 1
ATOM 7051 N N . TYR C 1 235 ? 111.85 147.949 192.766 1 508.63 235 TYR C N 1
ATOM 7052 C CA . TYR C 1 235 ? 111.271 146.608 192.803 1 445.3 235 TYR C CA 1
ATOM 7053 C C . TYR C 1 235 ? 110.457 146.314 194.071 1 420.98 235 TYR C C 1
ATOM 7054 O O . TYR C 1 235 ? 110.075 145.167 194.295 1 424.79 235 TYR C O 1
ATOM 7063 N N . GLY C 1 236 ? 110.153 147.331 194.889 1 372.26 236 GLY C N 1
ATOM 7064 C CA . GLY C 1 236 ? 109.298 147.17 196.059 1 321.38 236 GLY C CA 1
ATOM 7065 C C . GLY C 1 236 ? 109.95 146.411 197.217 1 261.5 236 GLY C C 1
ATOM 7066 O O . GLY C 1 236 ? 109.333 146.259 198.269 1 246.18 236 GLY C O 1
ATOM 7067 N N . VAL C 1 237 ? 111.196 145.957 197.038 1 226.65 237 VAL C N 1
ATOM 7068 C CA . VAL C 1 237 ? 111.847 145.063 197.986 1 220.51 237 VAL C CA 1
ATOM 7069 C C . VAL C 1 237 ? 112.377 145.865 199.173 1 281.72 237 VAL C C 1
ATOM 7070 O O . VAL C 1 237 ? 113.225 146.742 199.037 1 246.68 237 VAL C O 1
ATOM 7074 N N . ASN C 1 238 ? 111.856 145.539 200.356 1 426.3 238 ASN C N 1
ATOM 7075 C CA . ASN C 1 238 ? 112.359 146.079 201.605 1 601.84 238 ASN C CA 1
ATOM 7076 C C . ASN C 1 238 ? 113.607 145.285 202.007 1 697.67 238 ASN C C 1
ATOM 7077 O O . ASN C 1 238 ? 113.512 144.138 202.452 1 750.67 238 ASN C O 1
ATOM 7082 N N . LEU C 1 239 ? 114.789 145.909 201.868 1 775.05 239 LEU C N 1
ATOM 7083 C CA . LEU C 1 239 ? 116.058 145.266 202.19 1 842.04 239 LEU C CA 1
ATOM 7084 C C . LEU C 1 239 ? 116.114 144.857 203.67 1 778.71 239 LEU C C 1
ATOM 7085 O O . LEU C 1 239 ? 116.661 143.801 203.985 1 742.71 239 LEU C O 1
ATOM 7090 N N . ASN C 1 240 ? 115.5 145.641 204.573 1 727.52 240 ASN C N 1
ATOM 7091 C CA . ASN C 1 240 ? 115.54 145.386 206.011 1 679.45 240 ASN C CA 1
ATOM 7092 C C . ASN C 1 240 ? 114.799 144.098 206.395 1 634.97 240 ASN C C 1
ATOM 7093 O O . ASN C 1 240 ? 115.087 143.514 207.444 1 521.02 240 ASN C O 1
ATOM 7098 N N . THR C 1 241 ? 113.835 143.667 205.563 1 737.68 241 THR C N 1
ATOM 7099 C CA . THR C 1 241 ? 113.049 142.468 205.831 1 848.24 241 THR C CA 1
ATOM 7100 C C . THR C 1 241 ? 113.503 141.278 204.976 1 763.13 241 THR C C 1
ATOM 7101 O O . THR C 1 241 ? 112.791 140.276 204.896 1 809.7 241 THR C O 1
ATOM 7105 N N . LEU C 1 242 ? 114.7 141.352 204.371 1 652.45 242 LEU C N 1
ATOM 7106 C CA . LEU C 1 242 ? 115.347 140.153 203.854 1 590.22 242 LEU C CA 1
ATOM 7107 C C . LEU C 1 242 ? 115.762 139.253 205.016 1 615.66 242 LEU C C 1
ATOM 7108 O O . LEU C 1 242 ? 116.222 139.727 206.055 1 541.65 242 LEU C O 1
ATOM 7113 N N . PRO C 1 243 ? 115.627 137.915 204.86 1 770.02 243 PRO C N 1
ATOM 7114 C CA . PRO C 1 243 ? 116.022 136.974 205.906 1 843.39 243 PRO C CA 1
ATOM 7115 C C . PRO C 1 243 ? 117.539 136.821 206.006 1 816.22 243 PRO C C 1
ATOM 7116 O O . PRO C 1 243 ? 118.268 137.07 205.045 1 783.34 243 PRO C O 1
ATOM 7120 N N . LEU C 1 244 ? 118.011 136.4 207.187 1 806.97 244 LEU C N 1
ATOM 7121 C CA . LEU C 1 244 ? 119.395 135.974 207.354 1 780.68 244 LEU C CA 1
ATOM 7122 C C . LEU C 1 244 ? 119.667 134.796 206.419 1 752.09 244 LEU C C 1
ATOM 7123 O O . LEU C 1 244 ? 118.835 133.899 206.287 1 792.29 244 LEU C O 1
ATOM 7128 N N . PRO C 1 245 ? 120.842 134.733 205.748 1 679.03 245 PRO C N 1
ATOM 7129 C CA . PRO C 1 245 ? 121.154 133.588 204.901 1 637.59 245 PRO C CA 1
ATOM 7130 C C . PRO C 1 245 ? 121.401 132.341 205.738 1 599.61 245 PRO C C 1
ATOM 7131 O O . PRO C 1 245 ? 121.916 132.405 206.852 1 570.8 245 PRO C O 1
ATOM 7135 N N . ASN C 1 246 ? 121.031 131.198 205.172 1 583.91 246 ASN C N 1
ATOM 7136 C CA . ASN C 1 246 ? 121.436 129.928 205.738 1 572.64 246 ASN C CA 1
ATOM 7137 C C . ASN C 1 246 ? 122.871 129.612 205.309 1 648.45 246 ASN C C 1
ATOM 7138 O O . ASN C 1 246 ? 123.091 129.026 204.247 1 646.18 246 ASN C O 1
ATOM 7143 N N . VAL C 1 247 ? 123.831 129.938 206.193 1 749.34 247 VAL C N 1
ATOM 7144 C CA . VAL C 1 247 ? 125.261 129.818 205.914 1 855.6 247 VAL C CA 1
ATOM 7145 C C . VAL C 1 247 ? 125.782 128.387 206.097 1 932.27 247 VAL C C 1
ATOM 7146 O O . VAL C 1 247 ? 126.976 128.137 205.9 1 999 247 VAL C O 1
ATOM 7150 N N . ASP C 1 248 ? 124.919 127.439 206.482 1 924.84 248 ASP C N 1
ATOM 7151 C CA . ASP C 1 248 ? 125.347 126.055 206.609 1 910.06 248 ASP C CA 1
ATOM 7152 C C . ASP C 1 248 ? 125.116 125.309 205.29 1 936.73 248 ASP C C 1
ATOM 7153 O O . ASP C 1 248 ? 123.975 125.111 204.883 1 913.89 248 ASP C O 1
ATOM 7158 N N . LEU C 1 249 ? 126.217 124.842 204.67 1 964.49 249 LEU C N 1
ATOM 7159 C CA . LEU C 1 249 ? 126.226 124.133 203.393 1 955.74 249 LEU C CA 1
ATOM 7160 C C . LEU C 1 249 ? 125.241 122.957 203.374 1 957.68 249 LEU C C 1
ATOM 7161 O O . LEU C 1 249 ? 124.752 122.596 202.302 1 918.73 249 LEU C O 1
ATOM 7166 N N . THR C 1 250 ? 124.927 122.374 204.539 1 981.2 250 THR C N 1
ATOM 7167 C CA . THR C 1 250 ? 124.056 121.207 204.602 1 989.07 250 THR C CA 1
ATOM 7168 C C . THR C 1 250 ? 122.597 121.595 204.36 1 870.22 250 THR C C 1
ATOM 7169 O O . THR C 1 250 ? 121.895 120.885 203.642 1 887.1 250 THR C O 1
ATOM 7173 N N . THR C 1 251 ? 122.157 122.733 204.927 1 725.1 251 THR C N 1
ATOM 7174 C CA . THR C 1 251 ? 120.763 123.165 204.859 1 623.61 251 THR C CA 1
ATOM 7175 C C . THR C 1 251 ? 120.57 124.405 203.967 1 575.79 251 THR C C 1
ATOM 7176 O O . THR C 1 251 ? 119.437 124.847 203.781 1 590.31 251 THR C O 1
ATOM 7180 N N . MET C 1 252 ? 121.65 124.945 203.376 1 514.45 252 MET C N 1
ATOM 7181 C CA . MET C 1 252 ? 121.587 125.979 202.347 1 466.05 252 MET C CA 1
ATOM 7182 C C . MET C 1 252 ? 120.76 125.486 201.151 1 505.77 252 MET C C 1
ATOM 7183 O O . MET C 1 252 ? 121.06 124.433 200.596 1 504.14 252 MET C O 1
ATOM 7188 N N . PRO C 1 253 ? 119.683 126.206 200.733 1 562.83 253 PRO C N 1
ATOM 7189 C CA . PRO C 1 253 ? 118.756 125.719 199.704 1 562.05 253 PRO C CA 1
ATOM 7190 C C . PRO C 1 253 ? 119.265 125.789 198.264 1 479.97 253 PRO C C 1
ATOM 7191 O O . PRO C 1 253 ? 118.751 125.093 197.389 1 490.96 253 PRO C O 1
ATOM 7195 N N . THR C 1 254 ? 120.256 126.652 198.02 1 381.79 254 THR C N 1
ATOM 7196 C CA . THR C 1 254 ? 120.932 126.693 196.735 1 313.09 254 THR C CA 1
ATOM 7197 C C . THR C 1 254 ? 122.326 127.279 196.932 1 258.95 254 THR C C 1
ATOM 7198 O O . THR C 1 254 ? 122.5 128.263 197.646 1 238.96 254 THR C O 1
ATOM 7202 N N . TYR C 1 255 ? 123.314 126.658 196.288 1 229.88 255 TYR C N 1
ATOM 7203 C CA . TYR C 1 255 ? 124.676 127.152 196.326 1 216.3 255 TYR C CA 1
ATOM 7204 C C . TYR C 1 255 ? 124.911 128.24 195.278 1 247.8 255 TYR C C 1
ATOM 7205 O O . TYR C 1 255 ? 125.943 128.894 195.331 1 249.18 255 TYR C O 1
ATOM 7214 N N . LYS C 1 256 ? 123.946 128.459 194.367 1 296.92 256 LYS C N 1
ATOM 7215 C CA . LYS C 1 256 ? 124.025 129.411 193.258 1 349.96 256 LYS C CA 1
ATOM 7216 C C . LYS C 1 256 ? 124.669 130.737 193.684 1 346.99 256 LYS C C 1
ATOM 7217 O O . LYS C 1 256 ? 125.7 131.115 193.123 1 340.72 256 LYS C O 1
ATOM 7223 N N . HIS C 1 257 ? 124.127 131.405 194.712 1 356.62 257 HIS C N 1
ATOM 7224 C CA . HIS C 1 257 ? 124.608 132.712 195.139 1 366.39 257 HIS C CA 1
ATOM 7225 C C . HIS C 1 257 ? 125.999 132.677 195.782 1 342.39 257 HIS C C 1
ATOM 7226 O O . HIS C 1 257 ? 126.788 133.6 195.58 1 341.56 257 HIS C O 1
ATOM 7233 N N . LEU C 1 258 ? 126.307 131.632 196.558 1 319.91 258 LEU C N 1
ATOM 7234 C CA . LEU C 1 258 ? 127.634 131.471 197.133 1 308.12 258 LEU C CA 1
ATOM 7235 C C . LEU C 1 258 ? 128.673 131.271 196.022 1 360.54 258 LEU C C 1
ATOM 7236 O O . LEU C 1 258 ? 129.724 131.908 196.033 1 360.1 258 LEU C O 1
ATOM 7241 N N . ILE C 1 259 ? 128.354 130.445 195.017 1 426.38 259 ILE C N 1
ATOM 7242 C CA . ILE C 1 259 ? 129.206 130.241 193.849 1 482.82 259 ILE C CA 1
ATOM 7243 C C . ILE C 1 259 ? 129.402 131.555 193.082 1 454.31 259 ILE C C 1
ATOM 7244 O O . ILE C 1 259 ? 130.524 131.867 192.686 1 467.55 259 ILE C O 1
ATOM 7249 N N . MET C 1 260 ? 128.34 132.348 192.885 1 402.87 260 MET C N 1
ATOM 7250 C CA . MET C 1 260 ? 128.459 133.644 192.222 1 362.42 260 MET C CA 1
ATOM 7251 C C . MET C 1 260 ? 129.385 134.581 193.005 1 336.17 260 MET C C 1
ATOM 7252 O O . MET C 1 260 ? 130.2 135.291 192.416 1 343.63 260 MET C O 1
ATOM 7257 N N . PHE C 1 261 ? 129.273 134.59 194.336 1 297.75 261 PHE C N 1
ATOM 7258 C CA . PHE C 1 261 ? 130.167 135.377 195.169 1 265.73 261 PHE C CA 1
ATOM 7259 C C . PHE C 1 261 ? 131.628 134.984 194.913 1 259.33 261 PHE C C 1
ATOM 7260 O O . PHE C 1 261 ? 132.473 135.825 194.613 1 250.63 261 PHE C O 1
ATOM 7268 N N . GLU C 1 262 ? 131.917 133.683 194.969 1 264.42 262 GLU C N 1
ATOM 7269 C CA . GLU C 1 262 ? 133.234 133.145 194.656 1 269.18 262 GLU C CA 1
ATOM 7270 C C . GLU C 1 262 ? 133.683 133.462 193.229 1 283.34 262 GLU C C 1
ATOM 7271 O O . GLU C 1 262 ? 134.87 133.634 192.98 1 260.43 262 GLU C O 1
ATOM 7277 N N . GLN C 1 263 ? 132.748 133.51 192.281 1 329.92 263 GLN C N 1
ATOM 7278 C CA . GLN C 1 263 ? 133.109 133.672 190.887 1 373.02 263 GLN C CA 1
ATOM 7279 C C . GLN C 1 263 ? 133.41 135.137 190.54 1 368.58 263 GLN C C 1
ATOM 7280 O O . GLN C 1 263 ? 134.357 135.377 189.795 1 359.53 263 GLN C O 1
ATOM 7286 N N . TYR C 1 264 ? 132.636 136.111 191.061 1 373.41 264 TYR C N 1
ATOM 7287 C CA . TYR C 1 264 ? 132.701 137.509 190.618 1 380.43 264 TYR C CA 1
ATOM 7288 C C . TYR C 1 264 ? 133.076 138.507 191.722 1 316.59 264 TYR C C 1
ATOM 7289 O O . TYR C 1 264 ? 133.393 139.65 191.406 1 287.18 264 TYR C O 1
ATOM 7298 N N . PHE C 1 265 ? 133.041 138.117 193.007 1 291.7 265 PHE C N 1
ATOM 7299 C CA . PHE C 1 265 ? 132.992 139.101 194.086 1 288.02 265 PHE C CA 1
ATOM 7300 C C . PHE C 1 265 ? 133.984 138.869 195.23 1 319.46 265 PHE C C 1
ATOM 7301 O O . PHE C 1 265 ? 134.356 139.843 195.887 1 312.03 265 PHE C O 1
ATOM 7309 N N . ILE C 1 266 ? 134.451 137.628 195.45 1 378.86 266 ILE C N 1
ATOM 7310 C CA . ILE C 1 266 ? 135.411 137.315 196.508 1 446.42 266 ILE C CA 1
ATOM 7311 C C . ILE C 1 266 ? 136.655 138.216 196.445 1 510.8 266 ILE C C 1
ATOM 7312 O O . ILE C 1 266 ? 137.14 138.672 197.482 1 562.06 266 ILE C O 1
ATOM 7317 N N . TYR C 1 267 ? 137.151 138.507 195.227 1 528.06 267 TYR C N 1
ATOM 7318 C CA . TYR C 1 267 ? 138.365 139.299 194.996 1 528.28 267 TYR C CA 1
ATOM 7319 C C . TYR C 1 267 ? 138.143 140.793 195.305 1 464.98 267 TYR C C 1
ATOM 7320 O O . TYR C 1 267 ? 139.082 141.576 195.154 1 507.4 267 TYR C O 1
ATOM 7329 N N . THR C 1 268 ? 136.929 141.212 195.733 1 345.37 268 THR C N 1
ATOM 7330 C CA . THR C 1 268 ? 136.657 142.619 196.047 1 256.43 268 THR C CA 1
ATOM 7331 C C . THR C 1 268 ? 135.909 142.829 197.372 1 240.36 268 THR C C 1
ATOM 7332 O O . THR C 1 268 ? 135.988 143.925 197.924 1 229.78 268 THR C O 1
ATOM 7336 N N . TYR C 1 269 ? 135.186 141.825 197.894 1 240.09 269 TYR C N 1
ATOM 7337 C CA . TYR C 1 269 ? 134.449 141.971 199.149 1 241.32 269 TYR C CA 1
ATOM 7338 C C . TYR C 1 269 ? 134.736 140.832 200.129 1 277.92 269 TYR C C 1
ATOM 7339 O O . TYR C 1 269 ? 134.966 139.701 199.72 1 300.52 269 TYR C O 1
ATOM 7348 N N . ASP C 1 270 ? 134.686 141.123 201.441 1 302.99 270 ASP C N 1
ATOM 7349 C CA . ASP C 1 270 ? 134.781 140.087 202.465 1 323.16 270 ASP C CA 1
ATOM 7350 C C . ASP C 1 270 ? 133.465 139.306 202.591 1 374.33 270 ASP C C 1
ATOM 7351 O O . ASP C 1 270 ? 132.384 139.894 202.668 1 389.04 270 ASP C O 1
ATOM 7356 N N . ARG C 1 271 ? 133.594 137.969 202.687 1 416.11 271 ARG C N 1
ATOM 7357 C CA . ARG C 1 271 ? 132.476 137.053 202.888 1 437.03 271 ARG C CA 1
ATOM 7358 C C . ARG C 1 271 ? 132.187 136.811 204.375 1 477.59 271 ARG C C 1
ATOM 7359 O O . ARG C 1 271 ? 133.076 136.899 205.222 1 462.28 271 ARG C O 1
ATOM 7367 N N . VAL C 1 272 ? 130.925 136.454 204.675 1 549.41 272 VAL C N 1
ATOM 7368 C CA . VAL C 1 272 ? 130.55 135.843 205.947 1 631.04 272 VAL C CA 1
ATOM 7369 C C . VAL C 1 272 ? 131.141 134.432 206.064 1 735.28 272 VAL C C 1
ATOM 7370 O O . VAL C 1 272 ? 131.528 133.805 205.075 1 689.73 272 VAL C O 1
ATOM 7374 N N . ASP C 1 273 ? 131.191 133.92 207.307 1 961.14 273 ASP C N 1
ATOM 7375 C CA . ASP C 1 273 ? 131.623 132.557 207.596 1 999 273 ASP C CA 1
ATOM 7376 C C . ASP C 1 273 ? 130.638 131.525 207.035 1 999 273 ASP C C 1
ATOM 7377 O O . ASP C 1 273 ? 129.42 131.725 207.071 1 999 273 ASP C O 1
ATOM 7382 N N . ILE C 1 274 ? 131.192 130.397 206.559 1 999 274 ILE C N 1
ATOM 7383 C CA . ILE C 1 274 ? 130.421 129.281 206.019 1 999 274 ILE C CA 1
ATOM 7384 C C . ILE C 1 274 ? 130.631 128.061 206.925 1 999 274 ILE C C 1
ATOM 7385 O O . ILE C 1 274 ? 131.73 127.813 207.434 1 999 274 ILE C O 1
ATOM 7390 N N . TYR C 1 275 ? 129.541 127.309 207.12 1 999 275 TYR C N 1
ATOM 7391 C CA . TYR C 1 275 ? 129.493 126.206 208.064 1 999 275 TYR C CA 1
ATOM 7392 C C . TYR C 1 275 ? 129.117 124.912 207.353 1 999 275 TYR C C 1
ATOM 7393 O O . TYR C 1 275 ? 128.428 124.935 206.342 1 999 275 TYR C O 1
ATOM 7402 N N . TYR C 1 276 ? 129.559 123.786 207.916 1 999 276 TYR C N 1
ATOM 7403 C CA . TYR C 1 276 ? 129.089 122.469 207.523 1 999 276 TYR C CA 1
ATOM 7404 C C . TYR C 1 276 ? 128.584 121.74 208.774 1 999 276 TYR C C 1
ATOM 7405 O O . TYR C 1 276 ? 129.372 121.44 209.671 1 999 276 TYR C O 1
ATOM 7414 N N . ASN C 1 277 ? 127.262 121.496 208.844 1 999 277 ASN C N 1
ATOM 7415 C CA . ASN C 1 277 ? 126.588 120.785 209.931 1 999 277 ASN C CA 1
ATOM 7416 C C . ASN C 1 277 ? 126.926 121.36 211.32 1 999 277 ASN C C 1
ATOM 7417 O O . ASN C 1 277 ? 126.962 120.623 212.308 1 968.2 277 ASN C O 1
ATOM 7422 N N . GLY C 1 278 ? 127.143 122.684 211.429 1 848.43 278 GLY C N 1
ATOM 7423 C CA . GLY C 1 278 ? 127.499 123.314 212.699 1 761.96 278 GLY C CA 1
ATOM 7424 C C . GLY C 1 278 ? 128.991 123.643 212.867 1 757.64 278 GLY C C 1
ATOM 7425 O O . GLY C 1 278 ? 129.339 124.428 213.75 1 724.79 278 GLY C O 1
ATOM 7426 N N . ASN C 1 279 ? 129.88 123.045 212.049 1 804.2 279 ASN C N 1
ATOM 7427 C CA . ASN C 1 279 ? 131.323 123.281 212.111 1 854.55 279 ASN C CA 1
ATOM 7428 C C . ASN C 1 279 ? 131.75 124.332 211.077 1 849.12 279 ASN C C 1
ATOM 7429 O O . ASN C 1 279 ? 131.339 124.274 209.925 1 916.57 279 ASN C O 1
ATOM 7434 N N . LYS C 1 280 ? 132.622 125.275 211.455 1 780.13 280 LYS C N 1
ATOM 7435 C CA . LYS C 1 280 ? 133.11 126.293 210.531 1 718.55 280 LYS C CA 1
ATOM 7436 C C . LYS C 1 280 ? 134.112 125.701 209.532 1 546.95 280 LYS C C 1
ATOM 7437 O O . LYS C 1 280 ? 135.034 124.992 209.919 1 513.34 280 LYS C O 1
ATOM 7443 N N . MET C 1 281 ? 133.938 126.034 208.243 1 412.55 281 MET C N 1
ATOM 7444 C CA . MET C 1 281 ? 134.842 125.649 207.163 1 312.6 281 MET C CA 1
ATOM 7445 C C . MET C 1 281 ? 136.163 126.428 207.22 1 266.21 281 MET C C 1
ATOM 7446 O O . MET C 1 281 ? 136.146 127.635 207.451 1 256.21 281 MET C O 1
ATOM 7451 N N . LEU C 1 282 ? 137.306 125.771 206.932 1 235.8 282 LEU C N 1
ATOM 7452 C CA . LEU C 1 282 ? 138.605 126.437 207.006 1 220.67 282 LEU C CA 1
ATOM 7453 C C . LEU C 1 282 ? 139.172 126.844 205.642 1 248.86 282 LEU C C 1
ATOM 7454 O O . LEU C 1 282 ? 140.083 127.673 205.609 1 266.7 282 LEU C O 1
ATOM 7459 N N . PHE C 1 283 ? 138.692 126.273 204.526 1 268.91 283 PHE C N 1
ATOM 7460 C CA . PHE C 1 283 ? 139.325 126.537 203.235 1 284.66 283 PHE C CA 1
ATOM 7461 C C . PHE C 1 283 ? 138.305 126.778 202.12 1 333.72 283 PHE C C 1
ATOM 7462 O O . PHE C 1 283 ? 137.433 125.951 201.873 1 334.61 283 PHE C O 1
ATOM 7470 N N . ASP C 1 284 ? 138.476 127.89 201.393 1 385.42 284 ASP C N 1
ATOM 7471 C CA . ASP C 1 284 ? 137.573 128.257 200.312 1 411.8 284 ASP C CA 1
ATOM 7472 C C . ASP C 1 284 ? 137.708 127.299 199.127 1 313.6 284 ASP C C 1
ATOM 7473 O O . ASP C 1 284 ? 136.722 127.042 198.437 1 305.28 284 ASP C O 1
ATOM 7478 N N . ASP C 1 285 ? 138.91 126.744 198.933 1 238.96 285 ASP C N 1
ATOM 7479 C CA . ASP C 1 285 ? 139.169 125.7 197.941 1 193.68 285 ASP C CA 1
ATOM 7480 C C . ASP C 1 285 ? 138.264 124.485 198.172 1 213.56 285 ASP C C 1
ATOM 7481 O O . ASP C 1 285 ? 137.822 123.852 197.214 1 214.01 285 ASP C O 1
ATOM 7486 N N . GLU C 1 286 ? 137.994 124.162 199.448 1 253.36 286 GLU C N 1
ATOM 7487 C CA . GLU C 1 286 ? 137.12 123.052 199.808 1 296.93 286 GLU C CA 1
ATOM 7488 C C . GLU C 1 286 ? 135.657 123.431 199.612 1 352.66 286 GLU C C 1
ATOM 7489 O O . GLU C 1 286 ? 134.877 122.634 199.102 1 370.43 286 GLU C O 1
ATOM 7495 N N . ILE C 1 287 ? 135.293 124.656 199.999 1 411.08 287 ILE C N 1
ATOM 7496 C CA . ILE C 1 287 ? 133.948 125.18 199.793 1 464.51 287 ILE C CA 1
ATOM 7497 C C . ILE C 1 287 ? 133.602 125.174 198.301 1 546.76 287 ILE C C 1
ATOM 7498 O O . ILE C 1 287 ? 132.521 124.711 197.935 1 582.84 287 ILE C O 1
ATOM 7503 N N . ILE C 1 288 ? 134.521 125.629 197.43 1 602.61 288 ILE C N 1
ATOM 7504 C CA . ILE C 1 288 ? 134.224 125.711 196.001 1 646.05 288 ILE C CA 1
ATOM 7505 C C . ILE C 1 288 ? 134.191 124.307 195.38 1 667.68 288 ILE C C 1
ATOM 7506 O O . ILE C 1 288 ? 133.308 124.029 194.568 1 706.37 288 ILE C O 1
ATOM 7511 N N . ASN C 1 289 ? 135.082 123.393 195.782 1 644.94 289 ASN C N 1
ATOM 7512 C CA . ASN C 1 289 ? 135.017 122.02 195.298 1 622.51 289 ASN C CA 1
ATOM 7513 C C . ASN C 1 289 ? 133.716 121.313 195.73 1 621.27 289 ASN C C 1
ATOM 7514 O O . ASN C 1 289 ? 133.108 120.608 194.925 1 634.67 289 ASN C O 1
ATOM 7519 N N . PHE C 1 290 ? 133.267 121.484 196.986 1 585.8 290 PHE C N 1
ATOM 7520 C CA . PHE C 1 290 ? 132.021 120.885 197.47 1 536.7 290 PHE C CA 1
ATOM 7521 C C . PHE C 1 290 ? 130.798 121.406 196.697 1 616.52 290 PHE C C 1
ATOM 7522 O O . PHE C 1 290 ? 130.041 120.626 196.109 1 618.17 290 PHE C O 1
ATOM 7530 N N . THR C 1 291 ? 130.605 122.736 196.681 1 704.56 291 THR C N 1
ATOM 7531 C CA . THR C 1 291 ? 129.412 123.371 196.121 1 769.5 291 THR C CA 1
ATOM 7532 C C . THR C 1 291 ? 129.247 123.06 194.628 1 768.67 291 THR C C 1
ATOM 7533 O O . THR C 1 291 ? 128.147 122.716 194.186 1 763.9 291 THR C O 1
ATOM 7537 N N . ILE C 1 292 ? 130.336 123.145 193.85 1 744.56 292 ILE C N 1
ATOM 7538 C CA . ILE C 1 292 ? 130.308 122.845 192.419 1 702.11 292 ILE C CA 1
ATOM 7539 C C . ILE C 1 292 ? 129.927 121.375 192.184 1 602.95 292 ILE C C 1
ATOM 7540 O O . ILE C 1 292 ? 129.034 121.095 191.383 1 568.61 292 ILE C O 1
ATOM 7545 N N . SER C 1 293 ? 130.564 120.437 192.904 1 530.04 293 SER C N 1
ATOM 7546 C CA . SER C 1 293 ? 130.29 119.007 192.768 1 482.37 293 SER C CA 1
ATOM 7547 C C . SER C 1 293 ? 128.822 118.679 193.046 1 441.24 293 SER C C 1
ATOM 7548 O O . SER C 1 293 ? 128.215 117.899 192.317 1 424.91 293 SER C O 1
ATOM 7551 N N . MET C 1 294 ? 128.25 119.288 194.093 1 414.57 294 MET C N 1
ATOM 7552 C CA . MET C 1 294 ? 126.855 119.099 194.473 1 394.74 294 MET C CA 1
ATOM 7553 C C . MET C 1 294 ? 125.893 119.712 193.447 1 366.19 294 MET C C 1
ATOM 7554 O O . MET C 1 294 ? 124.834 119.14 193.169 1 365.39 294 MET C O 1
ATOM 7559 N N . ARG C 1 295 ? 126.24 120.891 192.911 1 335.98 295 ARG C N 1
ATOM 7560 C CA . ARG C 1 295 ? 125.383 121.619 191.987 1 310.21 295 ARG C CA 1
ATOM 7561 C C . ARG C 1 295 ? 125.387 121.005 190.578 1 275.79 295 ARG C C 1
ATOM 7562 O O . ARG C 1 295 ? 124.348 121.012 189.909 1 263.98 295 ARG C O 1
ATOM 7570 N N . TYR C 1 296 ? 126.537 120.452 190.14 1 253.52 296 TYR C N 1
ATOM 7571 C CA . TYR C 1 296 ? 126.757 119.996 188.767 1 240.97 296 TYR C CA 1
ATOM 7572 C C . TYR C 1 296 ? 127.144 118.508 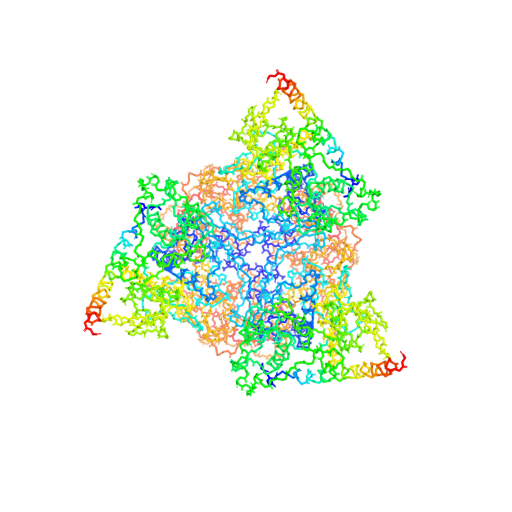188.679 1 232.92 296 TYR C C 1
ATOM 7573 O O . TYR C 1 296 ? 127.751 118.088 187.688 1 227.35 296 TYR C O 1
ATOM 7582 N N . GLN C 1 297 ? 126.696 117.696 189.656 1 239.8 297 GLN C N 1
ATOM 7583 C CA . GLN C 1 297 ? 126.998 116.27 189.796 1 254.06 297 GLN C CA 1
ATOM 7584 C C . GLN C 1 297 ? 126.837 115.503 188.477 1 265.75 297 GLN C C 1
ATOM 7585 O O . GLN C 1 297 ? 127.679 114.667 188.128 1 287.57 297 GLN C O 1
ATOM 7591 N N . SER C 1 298 ? 125.766 115.816 187.73 1 258.99 298 SER C N 1
ATOM 7592 C CA . SER C 1 298 ? 125.405 115.128 186.494 1 254.44 298 SER C CA 1
ATOM 7593 C C . SER C 1 298 ? 126.366 115.406 185.325 1 252.52 298 SER C C 1
ATOM 7594 O O . SER C 1 298 ? 126.404 114.627 184.368 1 276.55 298 SER C O 1
ATOM 7597 N N . LEU C 1 299 ? 127.159 116.493 185.391 1 224.72 299 LEU C N 1
ATOM 7598 C CA . LEU C 1 299 ? 128.043 116.906 184.303 1 201.53 299 LEU C CA 1
ATOM 7599 C C . LEU C 1 299 ? 129.496 116.461 184.507 1 212.37 299 LEU C C 1
ATOM 7600 O O . LEU C 1 299 ? 130.297 116.558 183.575 1 211.43 299 LEU C O 1
ATOM 7605 N N . ILE C 1 300 ? 129.838 115.955 185.702 1 222.08 300 ILE C N 1
ATOM 7606 C CA . ILE C 1 300 ? 131.209 115.578 186.048 1 222.79 300 ILE C CA 1
ATOM 7607 C C . ILE C 1 300 ? 131.792 114.599 185.022 1 247.43 300 ILE C C 1
ATOM 7608 O O . ILE C 1 300 ? 132.916 114.797 184.566 1 236.54 300 ILE C O 1
ATOM 7613 N N . PRO C 1 301 ? 131.082 113.524 184.595 1 297.82 301 PRO C N 1
ATOM 7614 C CA . PRO C 1 301 ? 131.615 112.623 183.57 1 304.03 301 PRO C CA 1
ATOM 7615 C C . PRO C 1 301 ? 131.951 113.362 182.277 1 280.77 301 PRO C C 1
ATOM 7616 O O . PRO C 1 301 ? 132.989 113.124 181.665 1 274.16 301 PRO C O 1
ATOM 7620 N N . ARG C 1 302 ? 131.087 114.307 181.901 1 264.02 302 ARG C N 1
ATOM 7621 C CA . ARG C 1 302 ? 131.261 115.062 180.676 1 252.55 302 ARG C CA 1
ATOM 7622 C C . ARG C 1 302 ? 132.463 116.007 180.775 1 271.87 302 ARG C C 1
ATOM 7623 O O . ARG C 1 302 ? 133.176 116.201 179.794 1 262.13 302 ARG C O 1
ATOM 7631 N N . LEU C 1 303 ? 132.738 116.553 181.964 1 320.07 303 LEU C N 1
ATOM 7632 C CA . LEU C 1 303 ? 133.974 117.288 182.194 1 378.03 303 LEU C CA 1
ATOM 7633 C C . LEU C 1 303 ? 135.197 116.385 182.001 1 360.08 303 LEU C C 1
ATOM 7634 O O . LEU C 1 303 ? 136.147 116.771 181.317 1 380.64 303 LEU C O 1
ATOM 7639 N N . VAL C 1 304 ? 135.165 115.178 182.578 1 326.91 304 VAL C N 1
ATOM 7640 C CA . VAL C 1 304 ? 136.254 114.216 182.46 1 309.16 304 VAL C CA 1
ATOM 7641 C C . VAL C 1 304 ? 136.51 113.847 180.99 1 342.14 304 VAL C C 1
ATOM 7642 O O . VAL C 1 304 ? 137.66 113.614 180.62 1 382.88 304 VAL C O 1
ATOM 7646 N N . ASP C 1 305 ? 135.486 113.855 180.12 1 339.9 305 ASP C N 1
ATOM 7647 C CA . ASP C 1 305 ? 135.679 113.612 178.691 1 331.97 305 ASP C CA 1
ATOM 7648 C C . ASP C 1 305 ? 136.645 114.622 178.053 1 350.96 305 ASP C C 1
ATOM 7649 O O . ASP C 1 305 ? 137.395 114.255 177.149 1 347.14 305 ASP C O 1
ATOM 7654 N N . PHE C 1 306 ? 136.626 115.893 178.489 1 375.42 306 PHE C N 1
ATOM 7655 C CA . PHE C 1 306 ? 137.547 116.906 177.972 1 392.37 306 PHE C CA 1
ATOM 7656 C C . PHE C 1 306 ? 138.845 116.963 178.775 1 424.28 306 PHE C C 1
ATOM 7657 O O . PHE C 1 306 ? 139.903 117.26 178.218 1 400.1 306 PHE C O 1
ATOM 7665 N N . PHE C 1 307 ? 138.745 116.691 180.084 1 478.5 307 PHE C N 1
ATOM 7666 C CA . PHE C 1 307 ? 139.867 116.772 181.009 1 519.53 307 PHE C CA 1
ATOM 7667 C C . PHE C 1 307 ? 140.01 115.449 181.766 1 557.47 307 PHE C C 1
ATOM 7668 O O . PHE C 1 307 ? 139.68 115.357 182.946 1 534.91 307 PHE C O 1
ATOM 7676 N N . PRO C 1 308 ? 140.522 114.382 181.101 1 637.36 308 PRO C N 1
ATOM 7677 C CA . PRO C 1 308 ? 140.703 113.069 181.725 1 662.85 308 PRO C CA 1
ATOM 7678 C C . PRO C 1 308 ? 141.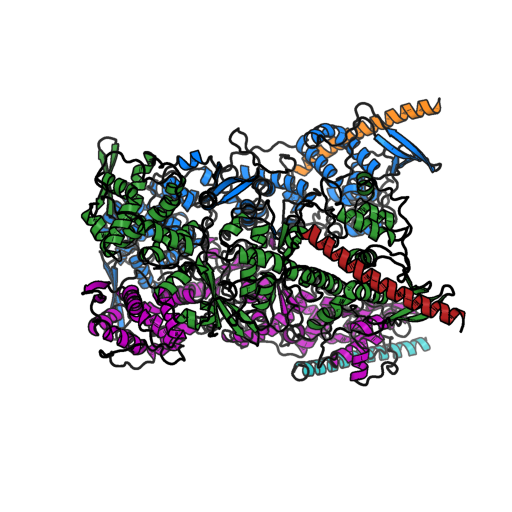525 113.097 183.009 1 578.38 308 PRO C C 1
ATOM 7679 O O . PRO C 1 308 ? 141.235 112.347 183.935 1 574.95 308 PRO C O 1
ATOM 7683 N N . ASP C 1 309 ? 142.52 113.989 183.062 1 485.86 309 ASP C N 1
ATOM 7684 C CA . ASP C 1 309 ? 143.451 114.071 184.175 1 425.43 309 ASP C CA 1
ATOM 7685 C C . ASP C 1 309 ? 142.84 114.776 185.39 1 345.81 309 ASP C C 1
ATOM 7686 O O . ASP C 1 309 ? 143.48 114.809 186.442 1 322.62 309 ASP C O 1
ATOM 7691 N N . ILE C 1 310 ? 141.625 115.339 185.272 1 307.34 310 ILE C N 1
ATOM 7692 C CA . ILE C 1 310 ? 141.045 116.09 186.377 1 295.84 310 ILE C CA 1
ATOM 7693 C C . ILE C 1 310 ? 140.666 115.134 187.509 1 325.29 310 ILE C C 1
ATOM 7694 O O . ILE C 1 310 ? 140.019 114.111 187.288 1 302.32 310 ILE C O 1
ATOM 7699 N N . PRO C 1 311 ? 141.085 115.417 188.767 1 407.92 311 PRO C N 1
ATOM 7700 C CA . PRO C 1 311 ? 140.776 114.531 189.886 1 430.09 311 PRO C CA 1
ATOM 7701 C C . PRO C 1 311 ? 139.275 114.489 190.177 1 389.23 311 PRO C C 1
ATOM 7702 O O . PRO C 1 311 ? 138.64 115.516 190.429 1 403.84 311 PRO C O 1
ATOM 7706 N N . VAL C 1 312 ? 138.714 113.272 190.084 1 333.81 312 VAL C N 1
ATOM 7707 C CA . VAL C 1 312 ? 137.354 112.976 190.518 1 293.68 312 VAL C CA 1
ATOM 7708 C C . VAL C 1 312 ? 137.402 111.842 191.547 1 346.09 312 VAL C C 1
ATOM 7709 O O . VAL C 1 312 ? 138.055 110.827 191.323 1 364.43 312 VAL C O 1
ATOM 7713 N N . ASN C 1 313 ? 136.685 112.022 192.666 1 396.94 313 ASN C N 1
ATOM 7714 C CA . ASN C 1 313 ? 136.766 111.144 193.828 1 440.27 313 ASN C CA 1
ATOM 7715 C C . ASN C 1 313 ? 135.359 110.771 194.312 1 469.68 313 ASN C C 1
ATOM 7716 O O . ASN C 1 313 ? 134.413 111.525 194.109 1 471.86 313 ASN C O 1
ATOM 7721 N N . ASN C 1 314 ? 135.222 109.634 195.009 1 505.03 314 ASN C N 1
ATOM 7722 C CA . ASN C 1 314 ? 133.938 109.228 195.574 1 529.84 314 ASN C CA 1
ATOM 7723 C C . ASN C 1 314 ? 133.694 109.838 196.963 1 524.06 314 ASN C C 1
ATOM 7724 O O . ASN C 1 314 ? 132.715 109.492 197.627 1 502.77 314 ASN C O 1
ATOM 7729 N N . ASN C 1 315 ? 134.577 110.759 197.385 1 547.14 315 ASN C N 1
ATOM 7730 C CA . ASN C 1 315 ? 134.52 111.435 198.675 1 578.12 315 ASN C CA 1
ATOM 7731 C C . ASN C 1 315 ? 135.317 112.742 198.594 1 648.9 315 ASN C C 1
ATOM 7732 O O . ASN C 1 315 ? 136.1 112.937 197.661 1 639.83 315 ASN C O 1
ATOM 7737 N N . ILE C 1 316 ? 135.119 113.622 199.595 1 753.69 316 ILE C N 1
ATOM 7738 C CA . ILE C 1 316 ? 135.897 114.849 199.77 1 848.07 316 ILE C CA 1
ATOM 7739 C C . ILE C 1 316 ? 136.229 115.037 201.259 1 880.22 316 ILE C C 1
ATOM 7740 O O . ILE C 1 316 ? 135.476 114.591 202.124 1 892.43 316 ILE C O 1
ATOM 7745 N N . VAL C 1 317 ? 137.374 115.684 201.566 1 905.18 317 VAL C N 1
ATOM 7746 C CA . VAL C 1 317 ? 137.747 116.018 202.94 1 915.39 317 VAL C CA 1
ATOM 7747 C C . VAL C 1 317 ? 137.638 117.529 203.161 1 795.47 317 VAL C C 1
ATOM 7748 O O . VAL C 1 317 ? 138.31 118.317 202.495 1 807.68 317 VAL C O 1
ATOM 7752 N N . LEU C 1 318 ? 136.801 117.903 204.139 1 640.96 318 LEU C N 1
ATOM 7753 C CA . LEU C 1 318 ? 136.585 119.283 204.539 1 523.66 318 LEU C CA 1
ATOM 7754 C C . LEU C 1 318 ? 137.285 119.509 205.877 1 497.68 318 LEU C C 1
ATOM 7755 O O . LEU C 1 318 ? 137 118.833 206.862 1 495.48 318 LEU C O 1
ATOM 7760 N N . HIS C 1 319 ? 138.211 120.464 205.914 1 468.13 319 HIS C N 1
ATOM 7761 C CA . HIS C 1 319 ? 138.846 120.833 207.163 1 445.07 319 HIS C CA 1
ATOM 7762 C C . HIS C 1 319 ? 137.979 121.886 207.832 1 385.87 319 HIS C C 1
ATOM 7763 O O . HIS C 1 319 ? 137.669 122.92 207.245 1 355.25 319 HIS C O 1
ATOM 7770 N N . THR C 1 320 ? 137.586 121.59 209.07 1 374.61 320 THR C N 1
ATOM 7771 C CA . THR C 1 320 ? 136.641 122.423 209.791 1 384.11 320 THR C CA 1
ATOM 7772 C C . THR C 1 320 ? 137.129 122.631 211.222 1 418.37 320 THR C C 1
ATOM 7773 O O . THR C 1 320 ? 138.072 121.986 211.673 1 389.8 320 THR C O 1
ATOM 7777 N N . ARG C 1 321 ? 136.48 123.562 211.926 1 516.57 321 ARG C N 1
ATOM 7778 C CA . ARG C 1 321 ? 136.571 123.65 213.373 1 641.09 321 ARG C CA 1
ATOM 7779 C C . ARG C 1 321 ? 135.178 123.48 213.963 1 806.42 321 ARG C C 1
ATOM 7780 O O . ARG C 1 321 ? 134.208 124.007 213.43 1 795.48 321 ARG C O 1
ATOM 7788 N N . ASP C 1 322 ? 135.082 122.743 215.069 1 999 322 ASP C N 1
ATOM 7789 C CA . ASP C 1 322 ? 133.852 122.701 215.849 1 999 322 ASP C CA 1
ATOM 7790 C C . ASP C 1 322 ? 133.667 124.029 216.605 1 999 322 ASP C C 1
ATOM 7791 O O . ASP C 1 322 ? 134.566 124.872 216.624 1 999 322 ASP C O 1
ATOM 7796 N N . PRO C 1 323 ? 132.48 124.314 217.21 1 999 323 PRO C N 1
ATOM 7797 C CA . PRO C 1 323 ? 132.291 125.515 218.035 1 999 323 PRO C CA 1
ATOM 7798 C C . PRO C 1 323 ? 133.303 125.648 219.178 1 999 323 PRO C C 1
ATOM 7799 O O . PRO C 1 323 ? 133.62 126.759 219.597 1 999 323 PRO C O 1
ATOM 7803 N N . GLN C 1 324 ? 133.823 124.5 219.649 1 999 324 GLN C N 1
ATOM 7804 C CA . GLN C 1 324 ? 134.869 124.407 220.665 1 999 324 GLN C CA 1
ATOM 7805 C C . GLN C 1 324 ? 136.284 124.609 220.085 1 999 324 GLN C C 1
ATOM 7806 O O . GLN C 1 324 ? 137.27 124.37 220.784 1 999 324 GLN C O 1
ATOM 7812 N N . ASN C 1 325 ? 136.385 125.03 218.811 1 999 325 ASN C N 1
ATOM 7813 C CA . ASN C 1 325 ? 137.621 125.461 218.161 1 767.15 325 ASN C CA 1
ATOM 7814 C C . ASN C 1 325 ? 138.633 124.316 217.983 1 618.38 325 ASN C C 1
ATOM 7815 O O . ASN C 1 325 ? 139.814 124.574 217.742 1 593.56 325 ASN C O 1
ATOM 7820 N N . ALA C 1 326 ? 138.183 123.053 218.025 1 520.37 326 ALA C N 1
ATOM 7821 C CA . ALA C 1 326 ? 139.029 121.905 217.711 1 454.86 326 ALA C CA 1
ATOM 7822 C C . ALA C 1 326 ? 138.985 121.629 216.205 1 420.76 326 ALA C C 1
ATOM 7823 O O . ALA C 1 326 ? 137.917 121.663 215.601 1 416.08 326 ALA C O 1
ATOM 7825 N N . ALA C 1 327 ? 140.15 121.389 215.585 1 403.82 327 ALA C N 1
ATOM 7826 C CA . ALA C 1 327 ? 140.209 121.076 214.164 1 387.14 327 ALA C CA 1
ATOM 7827 C C . ALA C 1 327 ? 139.591 119.703 213.915 1 392.56 327 ALA C C 1
ATOM 7828 O O . ALA C 1 327 ? 140.03 118.71 214.487 1 388.35 327 ALA C O 1
ATOM 7830 N N . VAL C 1 328 ? 138.564 119.671 213.063 1 418.38 328 VAL C N 1
ATOM 7831 C CA . VAL C 1 328 ? 137.891 118.437 212.706 1 454.05 328 VAL C CA 1
ATOM 7832 C C . VAL C 1 328 ? 137.893 118.309 211.186 1 475.99 328 VAL C C 1
ATOM 7833 O O . VAL C 1 328 ? 137.334 119.143 210.471 1 466.14 328 VAL C O 1
ATOM 7837 N N . ASN C 1 329 ? 138.534 117.24 210.712 1 520.56 329 ASN C N 1
ATOM 7838 C CA . ASN C 1 329 ? 138.471 116.855 209.315 1 569.15 329 ASN C CA 1
ATOM 7839 C C . ASN C 1 329 ? 137.219 116.008 209.087 1 570.13 329 ASN C C 1
ATOM 7840 O O . ASN C 1 329 ? 137.109 114.909 209.626 1 544.63 329 ASN C O 1
ATOM 7845 N N . VAL C 1 330 ? 136.274 116.532 208.291 1 601.89 330 VAL C N 1
ATOM 7846 C CA . VAL C 1 330 ? 135.046 115.826 207.942 1 638.18 330 VAL C CA 1
ATOM 7847 C C . VAL C 1 330 ? 135.24 115.19 206.562 1 699.48 330 VAL C C 1
ATOM 7848 O O . VAL C 1 330 ? 135.513 115.9 205.596 1 702.18 330 VAL C O 1
ATOM 7852 N N . THR C 1 331 ? 135.129 113.854 206.463 1 781.62 331 THR C N 1
ATOM 7853 C CA . THR C 1 331 ? 135.131 113.181 205.169 1 858.75 331 THR C CA 1
ATOM 7854 C C . THR C 1 331 ? 133.687 112.93 204.737 1 877.03 331 THR C C 1
ATOM 7855 O O . THR C 1 331 ? 132.967 112.178 205.391 1 905.21 331 THR C O 1
ATOM 7859 N N . VAL C 1 332 ? 133.275 113.569 203.633 1 855.99 332 VAL C N 1
ATOM 7860 C CA . VAL C 1 332 ? 131.913 113.467 203.124 1 823.82 332 VAL C CA 1
ATOM 7861 C C . VAL C 1 332 ? 131.899 112.438 201.988 1 707.04 332 VAL C C 1
ATOM 7862 O O . VAL C 1 332 ? 132.689 112.546 201.049 1 706.6 332 VAL C O 1
ATOM 7866 N N . ALA C 1 333 ? 131.008 111.436 202.102 1 582.57 333 ALA C N 1
ATOM 7867 C CA . ALA C 1 333 ? 130.882 110.352 201.134 1 489.49 333 ALA C CA 1
ATOM 7868 C C . ALA C 1 333 ? 129.407 109.972 200.966 1 434.9 333 ALA C C 1
ATOM 7869 O O . ALA C 1 333 ? 128.913 109.035 201.591 1 409.57 333 ALA C O 1
ATOM 7871 N N . LEU C 1 334 ? 128.709 110.708 200.096 1 412.35 334 LEU C N 1
ATOM 7872 C CA . LEU C 1 334 ? 127.286 110.491 199.879 1 407.65 334 LEU C CA 1
ATOM 7873 C C . LEU C 1 334 ? 127.049 109.418 198.818 1 479.33 334 LEU C C 1
ATOM 7874 O O . LEU C 1 334 ? 127.774 109.349 197.829 1 485.43 334 LEU C O 1
ATOM 7879 N N . PRO C 1 335 ? 125.988 108.586 198.963 1 589.82 335 PRO C N 1
ATOM 7880 C CA . PRO C 1 335 ? 125.632 107.596 197.946 1 660.59 335 PRO C CA 1
ATOM 7881 C C . PRO C 1 335 ? 125.425 108.235 196.573 1 668.99 335 PRO C C 1
ATOM 7882 O O . PRO C 1 335 ? 124.662 109.189 196.444 1 639.47 335 PRO C O 1
ATOM 7886 N N . ASN C 1 336 ? 126.146 107.709 195.569 1 676.89 336 ASN C N 1
ATOM 7887 C CA . ASN C 1 336 ? 126.067 108.129 194.171 1 649.67 336 ASN C CA 1
ATOM 7888 C C . ASN C 1 336 ? 126.364 109.624 193.992 1 529.58 336 ASN C C 1
ATOM 7889 O O . ASN C 1 336 ? 125.727 110.294 193.171 1 479.1 336 ASN C O 1
ATOM 7894 N N . VAL C 1 337 ? 127.377 110.124 194.718 1 467.33 337 VAL C N 1
ATOM 7895 C CA . VAL C 1 337 ? 127.916 111.462 194.506 1 427.71 337 VAL C CA 1
ATOM 7896 C C . VAL C 1 337 ? 129.429 111.354 194.268 1 433.12 337 VAL C C 1
ATOM 7897 O O . VAL C 1 337 ? 130.11 110.542 194.897 1 437.91 337 VAL C O 1
ATOM 7901 N N . GLN C 1 338 ? 129.946 112.168 193.33 1 433.64 338 GLN C N 1
ATOM 7902 C CA . GLN C 1 338 ? 131.372 112.266 193.048 1 430.02 338 GLN C CA 1
ATOM 7903 C C . GLN C 1 338 ? 131.833 113.715 193.206 1 511.79 338 GLN C C 1
ATOM 7904 O O . GLN C 1 338 ? 131.086 114.643 192.912 1 525.64 338 GLN C O 1
ATOM 7910 N N . PHE C 1 339 ? 133.085 113.902 193.649 1 601.19 339 PHE C N 1
ATOM 7911 C CA . PHE C 1 339 ? 133.638 115.23 193.897 1 679.89 339 PHE C CA 1
ATOM 7912 C C . PHE C 1 339 ? 134.826 115.477 192.962 1 652.41 339 PHE C C 1
ATOM 7913 O O . PHE C 1 339 ? 135.722 114.639 192.855 1 638.45 339 PHE C O 1
ATOM 7921 N N . VAL C 1 340 ? 134.801 116.638 192.283 1 633.3 340 VAL C N 1
ATOM 7922 C CA . VAL C 1 340 ? 135.842 117.053 191.349 1 623.44 340 VAL C CA 1
ATOM 7923 C C . VAL C 1 340 ? 136.664 118.186 191.975 1 704.16 340 VAL C C 1
ATOM 7924 O O . VAL C 1 340 ? 136.153 119.098 192.63 1 712.33 340 VAL C O 1
ATOM 7928 N N . ASP C 1 341 ? 137.986 118.123 191.792 1 790.25 341 ASP C N 1
ATOM 7929 C CA . ASP C 1 341 ? 138.852 119.205 192.246 1 846.46 341 ASP C CA 1
ATOM 7930 C C . ASP C 1 341 ? 139.158 120.168 191.095 1 775.33 341 ASP C C 1
ATOM 7931 O O . ASP C 1 341 ? 139.746 119.757 190.099 1 803.77 341 ASP C O 1
ATOM 7936 N N . ILE C 1 342 ? 138.79 121.456 191.254 1 659.39 342 ILE C N 1
ATOM 7937 C CA . ILE C 1 342 ? 138.917 122.469 190.195 1 570.96 342 ILE C CA 1
ATOM 7938 C C . ILE C 1 342 ? 139.866 123.627 190.573 1 543.21 342 ILE C C 1
ATOM 7939 O O . ILE C 1 342 ? 139.935 124.684 189.88 1 538.19 342 ILE C O 1
ATOM 7944 N N . ASN C 1 343 ? 140.628 123.413 191.659 1 517.32 343 ASN C N 1
ATOM 7945 C CA . ASN C 1 343 ? 141.614 124.355 192.188 1 498.79 343 ASN C CA 1
ATOM 7946 C C . ASN C 1 343 ? 142.536 125.013 191.147 1 573.78 343 ASN C C 1
ATOM 7947 O O . ASN C 1 343 ? 142.747 126.229 191.317 1 626.17 343 ASN C O 1
ATOM 7952 N N . ARG C 1 344 ? 142.879 124.341 190.022 1 600.63 344 ARG C N 1
ATOM 7953 C CA . ARG C 1 344 ? 143.895 124.81 189.08 1 606.28 344 ARG C CA 1
ATOM 7954 C C . ARG C 1 344 ? 143.454 126.124 188.474 1 596.9 344 ARG C C 1
ATOM 7955 O O . ARG C 1 344 ? 144.298 126.946 188.072 1 611.18 344 ARG C O 1
ATOM 7963 N N . ASN C 1 345 ? 142.126 126.165 188.281 1 566.06 345 ASN C N 1
ATOM 7964 C CA . ASN C 1 345 ? 141.555 127.189 187.453 1 533.57 345 ASN C CA 1
ATOM 7965 C C . ASN C 1 345 ? 140.066 127.235 187.728 1 463.94 345 ASN C C 1
ATOM 7966 O O . ASN C 1 345 ? 139.27 127.089 186.803 1 458.75 345 ASN C O 1
ATOM 7971 N N . ASN C 1 346 ? 139.741 127.498 189.001 1 387.26 346 ASN C N 1
ATOM 7972 C CA . ASN C 1 346 ? 138.352 127.578 189.433 1 319.97 346 ASN C CA 1
ATOM 7973 C C . ASN C 1 346 ? 137.498 128.438 188.483 1 297.17 346 ASN C C 1
ATOM 7974 O O . ASN C 1 346 ? 136.466 127.964 188.012 1 287.81 346 ASN C O 1
ATOM 7979 N N . LYS C 1 347 ? 137.878 129.692 188.193 1 287.75 347 LYS C N 1
ATOM 7980 C CA . LYS C 1 347 ? 137.089 130.582 187.342 1 282.96 347 LYS C CA 1
ATOM 7981 C C . LYS C 1 347 ? 136.761 129.964 185.982 1 302.14 347 LYS C C 1
ATOM 7982 O O . LYS C 1 347 ? 135.634 130.075 185.522 1 299.06 347 LYS C O 1
ATOM 7988 N N . PHE C 1 348 ? 137.727 129.308 185.34 1 336.69 348 PHE C N 1
ATOM 7989 C CA . PHE C 1 348 ? 137.495 128.594 184.098 1 371.94 348 PHE C CA 1
ATOM 7990 C C . PHE C 1 348 ? 136.542 127.418 184.295 1 381.76 348 PHE C C 1
ATOM 7991 O O . PHE C 1 348 ? 135.561 127.319 183.57 1 378.6 348 PHE C O 1
ATOM 7999 N N . PHE C 1 349 ? 136.808 126.533 185.265 1 402.94 349 PHE C N 1
ATOM 8000 C CA . PHE C 1 349 ? 136.006 125.324 185.422 1 425.62 349 PHE C CA 1
ATOM 8001 C C . PHE C 1 349 ? 134.562 125.634 185.841 1 400.68 349 PHE C C 1
ATOM 8002 O O . PHE C 1 349 ? 133.645 124.953 185.387 1 415.69 349 PHE C O 1
ATOM 8010 N N . ILE C 1 350 ? 134.336 126.674 186.657 1 370.28 350 ILE C N 1
ATOM 8011 C CA . ILE C 1 350 ? 132.984 127.122 186.99 1 355.02 350 ILE C CA 1
ATOM 8012 C C . ILE C 1 350 ? 132.255 127.551 185.709 1 357.85 350 ILE C C 1
ATOM 8013 O O . ILE C 1 350 ? 131.134 127.124 185.457 1 351.46 350 ILE C O 1
ATOM 8018 N N . ASN C 1 351 ? 132.906 128.356 184.865 1 375.83 351 ASN C N 1
ATOM 8019 C CA . ASN C 1 351 ? 132.327 128.823 183.611 1 399.6 351 ASN C CA 1
ATOM 8020 C C . ASN C 1 351 ? 132.126 127.672 182.615 1 428.67 351 ASN C C 1
ATOM 8021 O O . ASN C 1 351 ? 131.138 127.646 181.878 1 411.23 351 ASN C O 1
ATOM 8026 N N . PHE C 1 352 ? 133.041 126.693 182.607 1 492.69 352 PHE C N 1
ATOM 8027 C CA . PHE C 1 352 ? 132.944 125.516 181.755 1 561.97 352 PHE C CA 1
ATOM 8028 C C . PHE C 1 352 ? 131.736 124.65 182.137 1 577.63 352 PHE C C 1
ATOM 8029 O O . PHE C 1 352 ? 130.992 124.21 181.262 1 548.53 352 PHE C O 1
ATOM 8037 N N . PHE C 1 353 ? 131.497 124.43 183.44 1 608.19 353 PHE C N 1
ATOM 8038 C CA . PHE C 1 353 ? 130.291 123.749 183.907 1 621.67 353 PHE C CA 1
ATOM 8039 C C . PHE C 1 353 ? 129.012 124.461 183.446 1 520.72 353 PHE C C 1
ATOM 8040 O O . PHE C 1 353 ? 128.062 123.799 183.039 1 531.98 353 PHE C O 1
ATOM 8048 N N . ASN C 1 354 ? 128.985 125.8 183.472 1 394.66 354 ASN C N 1
ATOM 8049 C CA . ASN C 1 354 ? 127.847 126.573 182.986 1 302.4 354 ASN C CA 1
ATOM 8050 C C . ASN C 1 354 ? 127.622 126.33 181.48 1 275.84 354 ASN C C 1
ATOM 8051 O O . ASN C 1 354 ? 126.484 126.097 181.057 1 283.79 354 ASN C O 1
ATOM 8056 N N . LEU C 1 355 ? 128.695 126.337 180.664 1 231.69 355 LEU C N 1
ATOM 8057 C CA . LEU C 1 355 ? 128.618 126.036 179.233 1 193.68 355 LEU C CA 1
ATOM 8058 C C . LEU C 1 355 ? 128.05 124.629 178.996 1 191.89 355 LEU C C 1
ATOM 8059 O O . LEU C 1 355 ? 127.114 124.474 178.212 1 191.23 355 LEU C O 1
ATOM 8064 N N . LEU C 1 356 ? 128.583 123.61 179.694 1 190.58 356 LEU C N 1
ATOM 8065 C CA . LEU C 1 356 ? 128.084 122.235 179.631 1 187.18 356 LEU C CA 1
ATOM 8066 C C . LEU C 1 356 ? 126.596 122.174 180.021 1 211.81 356 LEU C C 1
ATOM 8067 O O . LEU C 1 356 ? 125.796 121.532 179.343 1 212.53 356 LEU C O 1
ATOM 8072 N N . ALA C 1 357 ? 126.214 122.848 181.114 1 238.73 357 ALA C N 1
ATOM 8073 C CA . ALA C 1 357 ? 124.843 122.848 181.61 1 252.04 357 ALA C CA 1
ATOM 8074 C C . ALA C 1 357 ? 123.873 123.47 180.599 1 241.06 357 ALA C C 1
ATOM 8075 O O . ALA C 1 357 ? 122.722 123.031 180.49 1 250.34 357 ALA C O 1
ATOM 8077 N N . LYS C 1 358 ? 124.346 124.477 179.849 1 210.98 358 LYS C N 1
ATOM 8078 C CA . LYS C 1 358 ? 123.549 125.103 178.809 1 179.43 358 LYS C CA 1
ATOM 8079 C C . LYS C 1 358 ? 123.484 124.201 177.576 1 178.84 358 LYS C C 1
ATOM 8080 O O . LYS C 1 358 ? 122.405 123.993 177.028 1 169.82 358 LYS C O 1
ATOM 8086 N N . GLU C 1 359 ? 124.62 123.618 177.182 1 189.28 359 GLU C N 1
ATOM 8087 C CA . GLU C 1 359 ? 124.682 122.678 176.076 1 200.71 359 GLU C CA 1
ATOM 8088 C C . GLU C 1 359 ? 123.697 121.524 176.264 1 198.65 359 GLU C C 1
ATOM 8089 O O . GLU C 1 359 ? 123.017 121.155 175.315 1 197.68 359 GLU C O 1
ATOM 8095 N N . GLN C 1 360 ? 123.603 120.977 177.482 1 198.64 360 GLN C N 1
ATOM 8096 C CA . GLN C 1 360 ? 122.684 119.889 177.807 1 196.32 360 GLN C CA 1
ATOM 8097 C C . GLN C 1 360 ? 121.209 120.296 177.643 1 209.11 360 GLN C C 1
ATOM 8098 O O . GLN C 1 360 ? 120.329 119.429 177.644 1 217.65 360 GLN C O 1
ATOM 8104 N N . ARG C 1 361 ? 120.942 121.613 177.516 1 211.24 361 ARG C N 1
ATOM 8105 C CA . ARG C 1 361 ? 119.607 122.198 177.393 1 209.76 361 ARG C CA 1
ATOM 8106 C C . ARG C 1 361 ? 119.47 123.065 176.134 1 200.35 361 ARG C C 1
ATOM 8107 O O . ARG C 1 361 ? 118.532 123.857 176.016 1 179.09 361 ARG C O 1
ATOM 8115 N N . SER C 1 362 ? 120.393 122.861 175.176 1 215.94 362 SER C N 1
ATOM 8116 C CA . SER C 1 362 ? 120.413 123.484 173.855 1 237.38 362 SER C CA 1
ATOM 8117 C C . SER C 1 362 ? 120.625 122.427 172.773 1 312.59 362 SER C C 1
ATOM 8118 O O . SER C 1 362 ? 121.24 121.393 173.02 1 314.84 362 SER C O 1
ATOM 8121 N N . THR C 1 363 ? 120.211 122.737 171.538 1 413.37 363 THR C N 1
ATOM 8122 C CA . THR C 1 363 ? 120.534 121.908 170.379 1 494.63 363 THR C CA 1
ATOM 8123 C C . THR C 1 363 ? 121.929 122.242 169.836 1 386.87 363 THR C C 1
ATOM 8124 O O . THR C 1 363 ? 122.368 123.39 169.888 1 369.87 363 THR C O 1
ATOM 8128 N N . ALA C 1 364 ? 122.615 121.223 169.287 1 295.73 364 ALA C N 1
ATOM 8129 C CA . ALA C 1 364 ? 123.884 121.393 168.587 1 233.06 364 ALA C CA 1
ATOM 8130 C C . ALA C 1 364 ? 123.668 122.054 167.222 1 197.12 364 ALA C C 1
ATOM 8131 O O . ALA C 1 364 ? 122.62 121.894 166.598 1 185.52 364 ALA C O 1
ATOM 8133 N N . ILE C 1 365 ? 124.681 122.784 166.739 1 179.96 365 ILE C N 1
ATOM 8134 C CA . ILE C 1 365 ? 124.568 123.533 165.495 1 174.42 365 ILE C CA 1
ATOM 8135 C C . ILE C 1 365 ? 125.227 122.751 164.355 1 184.81 365 ILE C C 1
ATOM 8136 O O . ILE C 1 365 ? 126.385 122.349 164.472 1 179.56 365 ILE C O 1
ATOM 8141 N N . LYS C 1 366 ? 124.491 122.584 163.239 1 213.64 366 LYS C N 1
ATOM 8142 C CA . LYS C 1 366 ? 124.991 121.933 162.033 1 250.95 366 LYS C CA 1
ATOM 8143 C C . LYS C 1 366 ? 125.277 122.961 160.94 1 227.46 366 LYS C C 1
ATOM 8144 O O . LYS C 1 366 ? 124.524 123.921 160.779 1 216.06 366 LYS C O 1
ATOM 8150 N N . VAL C 1 367 ? 126.378 122.747 160.193 1 219.22 367 VAL C N 1
ATOM 8151 C CA . VAL C 1 367 ? 126.792 123.648 159.123 1 215.73 367 VAL C CA 1
ATOM 8152 C C . VAL C 1 367 ? 127.305 122.866 157.914 1 202.67 367 VAL C C 1
ATOM 8153 O O . VAL C 1 367 ? 127.828 121.758 158.026 1 194.94 367 VAL C O 1
ATOM 8157 N N . THR C 1 368 ? 127.179 123.506 156.746 1 200.09 368 THR C N 1
ATOM 8158 C CA . THR C 1 368 ? 127.735 123.004 155.501 1 205.33 368 THR C CA 1
ATOM 8159 C C . THR C 1 368 ? 129.221 123.345 155.398 1 217.15 368 THR C C 1
ATOM 8160 O O . THR C 1 368 ? 129.738 124.179 156.142 1 217.51 368 THR C O 1
ATOM 8164 N N . LYS C 1 369 ? 129.903 122.695 154.443 1 232.9 369 LYS C N 1
ATOM 8165 C CA . LYS C 1 369 ? 131.298 122.98 154.146 1 242.3 369 LYS C CA 1
ATOM 8166 C C . LYS C 1 369 ? 131.473 124.434 153.69 1 257.61 369 LYS C C 1
ATOM 8167 O O . LYS C 1 369 ? 130.766 124.915 152.807 1 260.26 369 LYS C O 1
ATOM 8173 N N . SER C 1 370 ? 132.455 125.115 154.298 1 259.41 370 SER C N 1
ATOM 8174 C CA . SER C 1 370 ? 132.749 126.516 154.035 1 244.64 370 SER C CA 1
ATOM 8175 C C . SER C 1 370 ? 133.895 126.629 153.032 1 235.1 370 SER C C 1
ATOM 8176 O O . SER C 1 370 ? 134.988 126.129 153.295 1 256.48 370 SER C O 1
ATOM 8179 N N . MET C 1 371 ? 133.692 127.341 151.915 1 201.19 371 MET C N 1
ATOM 8180 C CA . MET C 1 371 ? 134.786 127.551 150.974 1 176.73 371 MET C CA 1
ATOM 8181 C C . MET C 1 371 ? 135.903 128.397 151.6 1 184.26 371 MET C C 1
ATOM 8182 O O . MET C 1 371 ? 137.072 128.226 151.25 1 189.39 371 MET C O 1
ATOM 8187 N N . PHE C 1 372 ? 135.553 129.27 152.554 1 175.69 372 PHE C N 1
ATOM 8188 C CA . PHE C 1 372 ? 136.541 130.044 153.287 1 166.62 372 PHE C CA 1
ATOM 8189 C C . PHE C 1 372 ? 137.361 129.148 154.225 1 189.24 372 PHE C C 1
ATOM 8190 O O . PHE C 1 372 ? 138.59 129.189 154.191 1 184.31 372 PHE C O 1
ATOM 8198 N N . TRP C 1 373 ? 136.709 128.314 155.043 1 211.29 373 TRP C N 1
ATOM 8199 C CA . TRP C 1 373 ? 137.439 127.57 156.058 1 226.35 373 TRP C CA 1
ATOM 8200 C C . TRP C 1 373 ? 137.955 126.211 155.578 1 253.32 373 TRP C C 1
ATOM 8201 O O . TRP C 1 373 ? 139.1 125.86 155.844 1 254.72 373 TRP C O 1
ATOM 8212 N N . ASP C 1 374 ? 137.094 125.427 154.924 1 275.89 374 ASP C N 1
ATOM 8213 C CA . ASP C 1 374 ? 137.398 124.059 154.52 1 282.37 374 ASP C CA 1
ATOM 8214 C C . ASP C 1 374 ? 137.967 123.991 153.103 1 234.42 374 ASP C C 1
ATOM 8215 O O . ASP C 1 374 ? 138.732 123.079 152.778 1 228.92 374 ASP C O 1
ATOM 8220 N N . GLY C 1 375 ? 137.519 124.925 152.256 1 198.49 375 GLY C N 1
ATOM 8221 C CA . GLY C 1 375 ? 137.966 125.023 150.878 1 168.9 375 GLY C CA 1
ATOM 8222 C C . GLY C 1 375 ? 137.672 123.768 150.056 1 139.41 375 GLY C C 1
ATOM 8223 O O . GLY C 1 375 ? 136.658 123.106 150.243 1 137.53 375 GLY C O 1
ATOM 8224 N N . MET C 1 376 ? 138.597 123.468 149.141 1 112.37 376 MET C N 1
ATOM 8225 C CA . MET C 1 376 ? 138.551 122.287 148.292 1 93.85 376 MET C CA 1
ATOM 8226 C C . MET C 1 376 ? 139.926 121.619 148.347 1 44.07 376 MET C C 1
ATOM 8227 O O . MET C 1 376 ? 140.915 122.246 148.717 1 36.67 376 MET C O 1
ATOM 8232 N N . ASP C 1 377 ? 140.004 120.338 147.983 1 0.5 377 ASP C N 1
ATOM 8233 C CA . ASP C 1 377 ? 141.297 119.688 147.874 1 0.5 377 ASP C CA 1
ATOM 8234 C C . ASP C 1 377 ? 142.12 120.333 146.752 1 39.65 377 ASP C C 1
ATOM 8235 O O . ASP C 1 377 ? 141.586 120.764 145.728 1 43.98 377 ASP C O 1
ATOM 8240 N N . TYR C 1 378 ? 143.443 120.392 146.941 1 132.46 378 TYR C N 1
ATOM 8241 C CA . TYR C 1 378 ? 144.36 120.96 145.96 1 201.74 378 TYR C CA 1
ATOM 8242 C C . TYR C 1 378 ? 144.284 120.257 144.6 1 243.64 378 TYR C C 1
ATOM 8243 O O . TYR C 1 378 ? 144.399 120.906 143.556 1 227.88 378 TYR C O 1
ATOM 8252 N N . GLU C 1 379 ? 144.067 118.935 144.592 1 350.48 379 GLU C N 1
ATOM 8253 C CA . GLU C 1 379 ? 143.889 118.199 143.348 1 451.97 379 GLU C CA 1
ATOM 8254 C C . GLU C 1 379 ? 142.587 118.59 142.652 1 375.59 379 GLU C C 1
ATOM 8255 O O . GLU C 1 379 ? 142.552 118.746 141.427 1 340.42 379 GLU C O 1
ATOM 8261 N N . GLU C 1 380 ? 141.52 118.74 143.442 1 356.85 380 GLU C N 1
ATOM 8262 C CA . GLU C 1 380 ? 140.244 119.171 142.9 1 353.03 380 GLU C CA 1
ATOM 8263 C C . GLU C 1 380 ? 140.411 120.544 142.245 1 291.78 380 GLU C C 1
ATOM 8264 O O . GLU C 1 380 ? 139.965 120.748 141.11 1 282.75 380 GLU C O 1
ATOM 8270 N N . TYR C 1 381 ? 141.105 121.463 142.931 1 244.13 381 TYR C N 1
ATOM 8271 C CA . TYR C 1 381 ? 141.413 122.761 142.358 1 215.46 381 TYR C CA 1
ATOM 8272 C C . TYR C 1 381 ? 142.172 122.615 141.029 1 172.75 381 TYR C C 1
ATOM 8273 O O . TYR C 1 381 ? 141.746 123.154 140.008 1 164.91 381 TYR C O 1
ATOM 8282 N N . LYS C 1 382 ? 143.283 121.868 141.019 1 138.49 382 LYS C N 1
ATOM 8283 C CA . LYS C 1 382 ? 144.091 121.672 139.822 1 115.9 382 LYS C CA 1
ATOM 8284 C C . LYS C 1 382 ? 143.349 120.964 138.689 1 73.53 382 LYS C C 1
ATOM 8285 O O . LYS C 1 382 ? 143.758 121.074 137.531 1 31.4 382 LYS C O 1
ATOM 8291 N N . SER C 1 383 ? 142.267 120.25 139.014 1 63.34 383 SER C N 1
ATOM 8292 C CA . SER C 1 383 ? 141.455 119.603 137.995 1 69.72 383 SER C CA 1
ATOM 8293 C C . SER C 1 383 ? 140.57 120.6 137.237 1 109.2 383 SER C C 1
ATOM 8294 O O . SER C 1 383 ? 140.046 120.263 136.177 1 106.55 383 SER C O 1
ATOM 8297 N N . LYS C 1 384 ? 140.404 121.831 137.739 1 160.9 384 LYS C N 1
ATOM 8298 C CA . LYS C 1 384 ? 139.497 122.789 137.122 1 208.7 384 LYS C CA 1
ATOM 8299 C C . LYS C 1 384 ? 140.042 123.324 135.8 1 240.77 384 LYS C C 1
ATOM 8300 O O . LYS C 1 384 ? 141.233 123.24 135.5 1 220.33 384 LYS C O 1
ATOM 8306 N N . ASN C 1 385 ? 139.13 123.898 135.013 1 306.05 385 ASN C N 1
ATOM 8307 C CA . ASN C 1 385 ? 139.466 124.461 133.712 1 366.94 385 ASN C CA 1
ATOM 8308 C C . ASN C 1 385 ? 140.146 125.829 133.877 1 391.91 385 ASN C C 1
ATOM 8309 O O . ASN C 1 385 ? 140.092 126.463 134.935 1 388.23 385 ASN C O 1
ATOM 8314 N N . LEU C 1 386 ? 140.764 126.305 132.786 1 445.42 386 LEU C N 1
ATOM 8315 C CA . LEU C 1 386 ? 141.607 127.495 132.784 1 503.91 386 LEU C CA 1
ATOM 8316 C C . LEU C 1 386 ? 140.781 128.771 133.019 1 558.01 386 LEU C C 1
ATOM 8317 O O . LEU C 1 386 ? 141.239 129.693 133.701 1 554.75 386 LEU C O 1
ATOM 8322 N N . GLN C 1 387 ? 139.539 128.812 132.507 1 636.32 387 GLN C N 1
ATOM 8323 C CA . GLN C 1 387 ? 138.626 129.932 132.709 1 714.24 387 GLN C CA 1
ATOM 8324 C C . GLN C 1 387 ? 138.166 130.005 134.171 1 755.09 387 GLN C C 1
ATOM 8325 O O . GLN C 1 387 ? 138.127 131.093 134.745 1 777.86 387 GLN C O 1
ATOM 8331 N N . ASP C 1 388 ? 137.835 128.854 134.785 1 763.25 388 ASP C N 1
ATOM 8332 C CA . ASP C 1 388 ? 137.484 128.788 136.201 1 754.79 388 ASP C CA 1
ATOM 8333 C C . ASP C 1 388 ? 138.637 129.317 137.061 1 671.84 388 ASP C C 1
ATOM 8334 O O . ASP C 1 388 ? 138.42 130.155 137.933 1 678.61 388 ASP C O 1
ATOM 8339 N N . MET C 1 389 ? 139.872 128.862 136.803 1 559.38 389 MET C N 1
ATOM 8340 C CA . MET C 1 389 ? 141.043 129.356 137.52 1 469.54 389 MET C CA 1
ATOM 8341 C C . MET C 1 389 ? 141.221 130.87 137.324 1 435.8 389 MET C C 1
ATOM 8342 O O . MET C 1 389 ? 141.449 131.576 138.306 1 432.44 389 MET C O 1
ATOM 8347 N N . MET C 1 390 ? 141.074 131.394 136.094 1 386.3 390 MET C N 1
ATOM 8348 C CA . MET C 1 390 ? 141.111 132.836 135.874 1 338.64 390 MET C CA 1
ATOM 8349 C C . MET C 1 390 ? 140.003 133.545 136.663 1 397.99 390 MET C C 1
ATOM 8350 O O . MET C 1 390 ? 140.286 134.528 137.336 1 410.64 390 MET C O 1
ATOM 8355 N N . PHE C 1 391 ? 138.76 133.041 136.611 1 460.47 391 PHE C N 1
ATOM 8356 C CA . PHE C 1 391 ? 137.619 133.627 137.313 1 509.42 391 PHE C CA 1
ATOM 8357 C C . PHE C 1 391 ? 137.858 133.668 138.829 1 416.99 391 PHE C C 1
ATOM 8358 O O . PHE C 1 391 ? 137.687 134.718 139.449 1 385.08 391 PHE C O 1
ATOM 8366 N N . ILE C 1 392 ? 138.296 132.547 139.426 1 355.38 392 ILE C N 1
ATOM 8367 C CA . ILE C 1 392 ? 138.572 132.444 140.858 1 309.24 392 ILE C CA 1
ATOM 8368 C C . ILE C 1 392 ? 139.649 133.457 141.261 1 268.55 392 ILE C C 1
ATOM 8369 O O . ILE C 1 392 ? 139.396 134.324 142.093 1 258.76 392 ILE C O 1
ATOM 8374 N N . ASN C 1 393 ? 140.829 133.38 140.63 1 250.46 393 ASN C N 1
ATOM 8375 C CA . ASN C 1 393 ? 141.936 134.297 140.874 1 245.64 393 ASN C CA 1
ATOM 8376 C C . ASN C 1 393 ? 141.623 135.744 140.457 1 313.85 393 ASN C C 1
ATOM 8377 O O . ASN C 1 393 ? 142.493 136.602 140.603 1 346.87 393 ASN C O 1
ATOM 8382 N N . SER C 1 394 ? 140.413 136.032 139.929 1 364.99 394 SER C N 1
ATOM 8383 C CA . SER C 1 394 ? 139.992 137.391 139.574 1 397.32 394 SER C CA 1
ATOM 8384 C C . SER C 1 394 ? 138.716 137.857 140.291 1 320.64 394 SER C C 1
ATOM 8385 O O . SER C 1 394 ? 138.265 138.968 140.009 1 344.53 394 SER C O 1
ATOM 8388 N N . THR C 1 395 ? 138.141 137.057 141.211 1 222.41 395 THR C N 1
ATOM 8389 C CA . THR C 1 395 ? 136.92 137.432 141.928 1 155.5 395 THR C CA 1
ATOM 8390 C C . THR C 1 395 ? 136.971 137.074 143.421 1 132.14 395 THR C C 1
ATOM 8391 O O . THR C 1 395 ? 136.142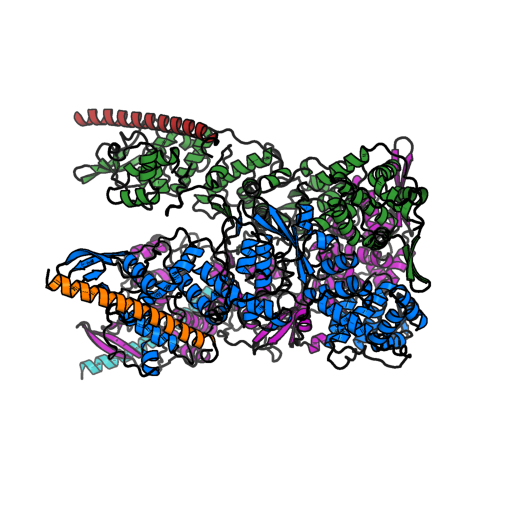 137.55 144.198 1 125.79 395 THR C O 1
ATOM 8395 N N . CYS C 1 396 ? 137.949 136.248 143.818 1 119.55 396 CYS C N 1
ATOM 8396 C CA . CYS C 1 396 ? 138.13 135.794 145.19 1 115.3 396 CYS C CA 1
ATOM 8397 C C . CYS C 1 396 ? 139.572 136.053 145.631 1 140.27 396 CYS C C 1
ATOM 8398 O O . CYS C 1 396 ? 140.489 135.986 144.813 1 144.97 396 CYS C O 1
ATOM 8401 N N . TYR C 1 397 ? 139.798 136.32 146.926 1 165.33 397 TYR C N 1
ATOM 8402 C CA . TYR C 1 397 ? 141.098 136.021 147.507 1 181.84 397 TYR C CA 1
ATOM 8403 C C . TYR C 1 397 ? 141.282 134.492 147.512 1 123.37 397 TYR C C 1
ATOM 8404 O O . TYR C 1 397 ? 140.319 133.761 147.752 1 131.76 397 TYR C O 1
ATOM 8413 N N . VAL C 1 398 ? 142.51 134.014 147.217 1 59.35 398 VAL C N 1
ATOM 8414 C CA . VAL C 1 398 ? 142.819 132.588 147.075 1 0.5 398 VAL C CA 1
ATOM 8415 C C . VAL C 1 398 ? 143.912 132.176 148.076 1 0.5 398 VAL C C 1
ATOM 8416 O O . VAL C 1 398 ? 145.043 132.655 148.007 1 0.5 398 VAL C O 1
ATOM 8420 N N . PHE C 1 399 ? 143.575 131.251 148.993 1 0.5 399 PHE C N 1
ATOM 8421 C CA . PHE C 1 399 ? 144.461 130.824 150.076 1 0.5 399 PHE C CA 1
ATOM 8422 C C . PHE C 1 399 ? 144.742 129.324 149.979 1 0.5 399 PHE C C 1
ATOM 8423 O O . PHE C 1 399 ? 143.948 128.582 149.403 1 0.5 399 PHE C O 1
ATOM 8431 N N . GLY C 1 400 ? 145.842 128.868 150.594 1 0.5 400 GLY C N 1
ATOM 8432 C CA . GLY C 1 400 ? 146.098 127.442 150.746 1 0.5 400 GLY C CA 1
ATOM 8433 C C . GLY C 1 400 ? 146.428 127.04 152.183 1 0.5 400 GLY C C 1
ATOM 8434 O O . GLY C 1 400 ? 146.957 127.836 152.951 1 0.5 400 GLY C O 1
ATOM 8435 N N . LEU C 1 401 ? 146.117 125.781 152.527 1 0.5 401 LEU C N 1
ATOM 8436 C CA . LEU C 1 401 ? 146.493 125.198 153.809 1 0.5 401 LEU C CA 1
ATOM 8437 C C . LEU C 1 401 ? 147.669 124.245 153.601 1 0.5 401 LEU C C 1
ATOM 8438 O O . LEU C 1 401 ? 147.643 123.425 152.688 1 0.5 401 LEU C O 1
ATOM 8443 N N . TYR C 1 402 ? 148.696 124.342 154.456 1 0.5 402 TYR C N 1
ATOM 8444 C CA . TYR C 1 402 ? 149.901 123.531 154.305 1 0.5 402 TYR C CA 1
ATOM 8445 C C . TYR C 1 402 ? 150.465 123.186 155.692 1 0.5 402 TYR C C 1
ATOM 8446 O O . TYR C 1 402 ? 150.199 123.883 156.676 1 0.5 402 TYR C O 1
ATOM 8455 N N . ASN C 1 403 ? 151.264 122.109 155.76 1 0.5 403 ASN C N 1
ATOM 8456 C CA . ASN C 1 403 ? 151.824 121.646 157.021 1 0.5 403 ASN C CA 1
ATOM 8457 C C . ASN C 1 403 ? 153.32 121.928 157.092 1 0.5 403 ASN C C 1
ATOM 8458 O O . ASN C 1 403 ? 154.061 121.71 156.132 1 0.5 403 ASN C O 1
ATOM 8463 N N . HIS C 1 404 ? 153.75 122.402 158.266 1 0.5 404 HIS C N 1
ATOM 8464 C CA . HIS C 1 404 ? 155.165 122.527 158.556 1 0.5 404 HIS C CA 1
ATOM 8465 C C . HIS C 1 404 ? 155.359 122.343 160.059 1 0.5 404 HIS C C 1
ATOM 8466 O O . HIS C 1 404 ? 154.503 122.75 160.844 1 0.5 404 HIS C O 1
ATOM 8473 N N . ASN C 1 405 ? 156.473 121.704 160.45 1 0.5 405 ASN C N 1
ATOM 8474 C CA . ASN C 1 405 ? 156.775 121.378 161.844 1 0.5 405 ASN C CA 1
ATOM 8475 C C . ASN C 1 405 ? 155.508 120.921 162.588 1 0.5 405 ASN C C 1
ATOM 8476 O O . ASN C 1 405 ? 155.185 121.451 163.656 1 0.5 405 ASN C O 1
ATOM 8481 N N . ASN C 1 406 ? 154.8 119.927 162.021 1 0.5 406 ASN C N 1
ATOM 8482 C CA . ASN C 1 406 ? 153.652 119.289 162.662 1 0.5 406 ASN C CA 1
ATOM 8483 C C . ASN C 1 406 ? 152.554 120.295 163.025 1 0.5 406 ASN C C 1
ATOM 8484 O O . ASN C 1 406 ? 151.752 120.043 163.926 1 0.5 406 ASN C O 1
ATOM 8489 N N . THR C 1 407 ? 152.495 121.42 162.296 1 0.5 407 THR C N 1
ATOM 8490 C CA . THR C 1 407 ? 151.465 122.43 162.476 1 0.5 407 THR C CA 1
ATOM 8491 C C . THR C 1 407 ? 150.918 122.806 161.106 1 0.5 407 THR C C 1
ATOM 8492 O O . THR C 1 407 ? 151.662 122.914 160.126 1 0.5 407 THR C O 1
ATOM 8496 N N . THR C 1 408 ? 149.599 123.002 161.054 1 0.5 408 THR C N 1
ATOM 8497 C CA . THR C 1 408 ? 148.967 123.492 159.846 1 0.5 408 THR C CA 1
ATOM 8498 C C . THR C 1 408 ? 148.946 125.015 159.857 1 0.5 408 THR C C 1
ATOM 8499 O O . THR C 1 408 ? 148.535 125.656 160.826 1 0.5 408 THR C O 1
ATOM 8503 N N . TYR C 1 409 ? 149.34 125.56 158.71 1 0.5 409 TYR C N 1
ATOM 8504 C CA . TYR C 1 409 ? 149.324 126.983 158.468 1 0.5 409 TYR C CA 1
ATOM 8505 C C . TYR C 1 409 ? 148.515 127.289 157.214 1 0.5 409 TYR C C 1
ATOM 8506 O O . TYR C 1 409 ? 148.334 126.433 156.35 1 0.5 409 TYR C O 1
ATOM 8515 N N . CYS C 1 410 ? 148.056 128.538 157.141 1 0.5 410 CYS C N 1
ATOM 8516 C CA . CYS C 1 410 ? 147.407 129.062 155.96 1 0.5 410 CYS C CA 1
ATOM 8517 C C . CYS C 1 410 ? 148.22 130.23 155.407 1 0.5 410 CYS C C 1
ATOM 8518 O O . CYS C 1 410 ? 148.727 131.038 156.169 1 0.5 410 CYS C O 1
ATOM 8521 N N . SER C 1 411 ? 148.348 130.308 154.077 1 0.5 411 SER C N 1
ATOM 8522 C CA . SER C 1 411 ? 149.021 131.409 153.397 1 0.5 411 SER C CA 1
ATOM 8523 C C . SER C 1 411 ? 148.374 131.626 152.028 1 0.5 411 SER C C 1
ATOM 8524 O O . SER C 1 411 ? 147.659 130.757 151.541 1 0.5 411 SER C O 1
ATOM 8527 N N . ILE C 1 412 ? 148.635 132.771 151.383 1 118.54 412 ILE C N 1
ATOM 8528 C CA . ILE C 1 412 ? 148.19 132.987 150.007 1 242.84 412 ILE C CA 1
ATOM 8529 C C . ILE C 1 412 ? 148.776 131.877 149.125 1 218.97 412 ILE C C 1
ATOM 8530 O O . ILE C 1 412 ? 149.94 131.51 149.269 1 225.87 412 ILE C O 1
ATOM 8535 N N . LEU C 1 413 ? 147.971 131.354 148.189 1 220.38 413 LEU C N 1
ATOM 8536 C CA . LEU C 1 413 ? 148.286 130.121 147.473 1 215.95 413 LEU C CA 1
ATOM 8537 C C . LEU C 1 413 ? 149.581 130.248 146.651 1 193.45 413 LEU C C 1
ATOM 8538 O O . LEU C 1 413 ? 150.423 129.341 146.682 1 192.74 413 LEU C O 1
ATOM 8543 N N . SER C 1 414 ? 149.776 131.398 145.976 1 179.52 414 SER C N 1
ATOM 8544 C CA . SER C 1 414 ? 150.991 131.714 145.228 1 178.24 414 SER C CA 1
ATOM 8545 C C . SER C 1 414 ? 152.259 131.598 146.083 1 191.62 414 SER C C 1
ATOM 8546 O O . SER C 1 414 ? 153.316 131.205 145.58 1 216.94 414 SER C O 1
ATOM 8549 N N . ASP C 1 415 ? 152.15 131.97 147.365 1 185.07 415 ASP C N 1
ATOM 8550 C CA . ASP C 1 415 ? 153.29 132.121 148.257 1 179.78 415 ASP C CA 1
ATOM 8551 C C . ASP C 1 415 ? 153.682 130.759 148.838 1 177.27 415 ASP C C 1
ATOM 8552 O O . ASP C 1 415 ? 154.865 130.474 149.011 1 183.08 415 ASP C O 1
ATOM 8557 N N . ILE C 1 416 ? 152.687 129.897 149.075 1 176.27 416 ILE C N 1
ATOM 8558 C CA . ILE C 1 416 ? 152.919 128.498 149.409 1 180.72 416 ILE C CA 1
ATOM 8559 C C . ILE C 1 416 ? 153.672 127.823 148.264 1 186.48 416 ILE C C 1
ATOM 8560 O O . ILE C 1 416 ? 154.716 127.221 148.486 1 172.91 416 ILE C O 1
ATOM 8565 N N . ILE C 1 417 ? 153.167 127.981 147.036 1 223.29 417 ILE C N 1
ATOM 8566 C CA . ILE C 1 417 ? 153.794 127.444 145.835 1 266.29 417 ILE C CA 1
ATOM 8567 C C . ILE C 1 417 ? 155.207 128.006 145.65 1 341.69 417 ILE C C 1
ATOM 8568 O O . ILE C 1 417 ? 156.121 127.252 145.316 1 324.71 417 ILE C O 1
ATOM 8573 N N . SER C 1 418 ? 155.396 129.315 145.888 1 465.43 418 SER C N 1
ATOM 8574 C CA . SER C 1 418 ? 156.695 129.963 145.723 1 582.01 418 SER C CA 1
ATOM 8575 C C . SER C 1 418 ? 157.707 129.531 146.793 1 586.02 418 SER C C 1
ATOM 8576 O O . SER C 1 418 ? 158.888 129.385 146.492 1 639.02 418 SER C O 1
ATOM 8579 N N . ALA C 1 419 ? 157.249 129.321 148.036 1 532.78 419 ALA C N 1
ATOM 8580 C CA . ALA C 1 419 ? 158.072 128.79 149.118 1 490.66 419 ALA C CA 1
ATOM 8581 C C . ALA C 1 419 ? 158.324 127.278 148.98 1 466.12 419 ALA C C 1
ATOM 8582 O O . ALA C 1 419 ? 158.821 126.664 149.924 1 456.67 419 ALA C O 1
ATOM 8584 N N . GLU C 1 420 ? 157.977 126.689 147.817 1 448.76 420 GLU C N 1
ATOM 8585 C CA . GLU C 1 420 ? 158.116 125.272 147.479 1 433.94 420 GLU C CA 1
ATOM 8586 C C . GLU C 1 420 ? 157.382 124.355 148.467 1 338.69 420 GLU C C 1
ATOM 8587 O O . GLU C 1 420 ? 157.597 123.14 148.447 1 348.74 420 GLU C O 1
ATOM 8593 N N . LYS C 1 421 ? 156.457 124.911 149.264 1 249.29 421 LYS C N 1
ATOM 8594 C CA . LYS C 1 421 ? 155.556 124.111 150.081 1 196.57 421 LYS C CA 1
ATOM 8595 C C . LYS C 1 421 ? 154.471 123.512 149.187 1 167.49 421 LYS C C 1
ATOM 8596 O O . LYS C 1 421 ? 154.157 124.05 148.125 1 137.7 421 LYS C O 1
ATOM 8602 N N . THR C 1 422 ? 153.868 122.402 149.638 1 170.39 422 THR C N 1
ATOM 8603 C CA . THR C 1 422 ? 152.753 121.797 148.928 1 176.86 422 THR C CA 1
ATOM 8604 C C . THR C 1 422 ? 151.447 122.181 149.624 1 164.12 422 THR C C 1
ATOM 8605 O O . THR C 1 422 ? 151.235 121.87 150.799 1 196.59 422 THR C O 1
ATOM 8609 N N . PRO C 1 423 ? 150.523 122.879 148.926 1 111.91 423 PRO C N 1
ATOM 8610 C CA . PRO C 1 423 ? 149.164 123.072 149.432 1 78.47 423 PRO C CA 1
ATOM 8611 C C . PRO C 1 423 ? 148.402 121.748 149.561 1 0.5 423 PRO C C 1
ATOM 8612 O O . PRO C 1 423 ? 148.476 120.891 148.689 1 0.5 423 PRO C O 1
ATOM 8616 N N . ILE C 1 424 ? 147.66 121.593 150.66 1 0.5 424 ILE C N 1
ATOM 8617 C CA . ILE C 1 424 ? 146.768 120.456 150.88 1 0.5 424 ILE C CA 1
ATOM 8618 C C . ILE C 1 424 ? 145.377 120.787 150.331 1 0.5 424 ILE C C 1
ATOM 8619 O O . ILE C 1 424 ? 144.73 119.966 149.679 1 0.5 424 ILE C O 1
ATOM 8624 N N . ARG C 1 425 ? 144.935 122.014 150.634 1 0.5 425 ARG C N 1
ATOM 8625 C CA . ARG C 1 425 ? 143.636 122.519 150.23 1 0.5 425 ARG C CA 1
ATOM 8626 C C . ARG C 1 425 ? 143.742 123.954 149.736 1 0.5 425 ARG C C 1
ATOM 8627 O O . ARG C 1 425 ? 144.672 124.673 150.099 1 0.5 425 ARG C O 1
ATOM 8635 N N . VAL C 1 426 ? 142.739 124.348 148.94 1 0.5 426 VAL C N 1
ATOM 8636 C CA . VAL C 1 426 ? 142.568 125.714 148.473 1 0.5 426 VAL C CA 1
ATOM 8637 C C . VAL C 1 426 ? 141.284 126.278 149.079 1 0.5 426 VAL C C 1
ATOM 8638 O O . VAL C 1 426 ? 140.207 125.721 148.891 1 0.5 426 VAL C O 1
ATOM 8642 N N . CYS C 1 427 ? 141.43 127.402 149.792 1 0.5 427 CYS C N 1
ATOM 8643 C CA . CYS C 1 427 ? 140.337 128.109 150.438 1 0.5 427 CYS C CA 1
ATOM 8644 C C . CYS C 1 427 ? 140.085 129.435 149.721 1 0.5 427 CYS C C 1
ATOM 8645 O O . CYS C 1 427 ? 141.031 130.082 149.285 1 0.5 427 CYS C O 1
ATOM 8648 N N . LEU C 1 428 ? 138.807 129.828 149.575 1 0.5 428 LEU C N 1
ATOM 8649 C CA . LEU C 1 428 ? 138.44 130.994 148.773 1 0.5 428 LEU C CA 1
ATOM 8650 C C . LEU C 1 428 ? 137.599 131.989 149.579 1 0.5 428 LEU C C 1
ATOM 8651 O O . LEU C 1 428 ? 136.782 131.603 150.416 1 0.5 428 LEU C O 1
ATOM 8656 N N . LEU C 1 429 ? 137.776 133.285 149.277 1 10.43 429 LEU C N 1
ATOM 8657 C CA . LEU C 1 429 ? 136.913 134.337 149.799 1 48.57 429 LEU C CA 1
ATOM 8658 C C . LEU C 1 429 ? 136.492 135.282 148.67 1 100.28 429 LEU C C 1
ATOM 8659 O O . LEU C 1 429 ? 137.26 136.145 148.252 1 103.06 429 LEU C O 1
ATOM 8664 N N . PRO C 1 430 ? 135.257 135.13 148.128 1 177.74 430 PRO C N 1
ATOM 8665 C CA . PRO C 1 430 ? 134.71 136.049 147.132 1 216.52 430 PRO C CA 1
ATOM 8666 C C . PRO C 1 430 ? 134.696 137.487 147.628 1 246.82 430 PRO C C 1
ATOM 8667 O O . PRO C 1 430 ? 134.202 137.791 148.71 1 254.19 430 PRO C O 1
ATOM 8671 N N . ARG C 1 431 ? 135.269 138.359 146.797 1 279.08 431 ARG C N 1
ATOM 8672 C CA . ARG C 1 431 ? 135.379 139.777 147.088 1 313.55 431 ARG C CA 1
ATOM 8673 C C . ARG C 1 431 ? 134.016 140.445 146.879 1 347.89 431 ARG C C 1
ATOM 8674 O O . ARG C 1 431 ? 133.154 139.912 146.173 1 358.85 431 ARG C O 1
ATOM 8682 N N . VAL C 1 432 ? 133.829 141.608 147.527 1 385 432 VAL C N 1
ATOM 8683 C CA . VAL C 1 432 ? 132.535 142.281 147.616 1 423.37 432 VAL C CA 1
ATOM 8684 C C . VAL C 1 432 ? 132.66 143.727 147.133 1 530.82 432 VAL C C 1
ATOM 8685 O O . VAL C 1 432 ? 133.642 144.406 147.442 1 537.88 432 VAL C O 1
ATOM 8689 N N . VAL C 1 433 ? 131.65 144.183 146.367 1 661.83 433 VAL C N 1
ATOM 8690 C CA . VAL C 1 433 ? 131.481 145.587 146 1 769.59 433 VAL C CA 1
ATOM 8691 C C . VAL C 1 433 ? 129.988 145.927 146.042 1 800.52 433 VAL C C 1
ATOM 8692 O O . VAL C 1 433 ? 129.152 145.097 145.676 1 815.32 433 VAL C O 1
ATOM 8696 N N . GLY C 1 434 ? 129.663 147.142 146.514 1 800.78 434 GLY C N 1
ATOM 8697 C CA . GLY C 1 434 ? 128.294 147.637 146.581 1 780.03 434 GLY C CA 1
ATOM 8698 C C . GLY C 1 434 ? 127.321 146.682 147.28 1 723.16 434 GLY C C 1
ATOM 8699 O O . GLY C 1 434 ? 126.151 146.624 146.904 1 768.1 434 GLY C O 1
ATOM 8700 N N . GLY C 1 435 ? 127.807 145.932 148.282 1 617.65 435 GLY C N 1
ATOM 8701 C CA . GLY C 1 435 ? 126.972 145.051 149.091 1 549.3 435 GLY C CA 1
ATOM 8702 C C . GLY C 1 435 ? 126.615 143.715 148.426 1 527.7 435 GLY C C 1
ATOM 8703 O O . GLY C 1 435 ? 125.696 143.036 148.886 1 508.96 435 GLY C O 1
ATOM 8704 N N . LYS C 1 436 ? 127.349 143.311 147.374 1 535.32 436 LYS C N 1
ATOM 8705 C CA . LYS C 1 436 ? 127.198 142.002 146.744 1 547.33 436 LYS C CA 1
ATOM 8706 C C . LYS C 1 436 ? 128.556 141.328 146.568 1 490.46 436 LYS C C 1
ATOM 8707 O O . LYS C 1 436 ? 129.566 141.998 146.374 1 495.67 436 LYS C O 1
ATOM 8713 N N . THR C 1 437 ? 128.575 139.993 146.559 1 440.01 437 THR C N 1
ATOM 8714 C CA . THR C 1 437 ? 129.753 139.304 146.061 1 415.33 437 THR C CA 1
ATOM 8715 C C . THR C 1 437 ? 129.876 139.529 144.552 1 415.25 437 THR C C 1
ATOM 8716 O O . THR C 1 437 ? 128.889 139.55 143.809 1 415.15 437 THR C O 1
ATOM 8720 N N . VAL C 1 438 ? 131.123 139.673 144.105 1 407.25 438 VAL C N 1
ATOM 8721 C CA . VAL C 1 438 ? 131.449 140.061 142.739 1 391.71 438 VAL C CA 1
ATOM 8722 C C . VAL C 1 438 ? 131.118 138.922 141.777 1 368.84 438 VAL C C 1
ATOM 8723 O O . VAL C 1 438 ? 130.576 139.129 140.688 1 352.47 438 VAL C O 1
ATOM 8727 N N . THR C 1 439 ? 131.417 137.712 142.246 1 363.31 439 THR C N 1
ATOM 8728 C CA . THR C 1 439 ? 130.976 136.45 141.673 1 364.41 439 THR C CA 1
ATOM 8729 C C . THR C 1 439 ? 129.473 136.462 141.373 1 338.14 439 THR C C 1
ATOM 8730 O O . THR C 1 439 ? 129.051 136.138 140.263 1 342.59 439 THR C O 1
ATOM 8734 N N . ASN C 1 440 ? 128.655 136.849 142.356 1 298.42 440 ASN C N 1
ATOM 8735 C CA . ASN C 1 440 ? 127.218 136.903 142.169 1 261.91 440 ASN C CA 1
ATOM 8736 C C . ASN C 1 440 ? 126.824 138.03 141.211 1 266.5 440 ASN C C 1
ATOM 8737 O O . ASN C 1 440 ? 126.003 137.803 140.328 1 270.61 440 ASN C O 1
ATOM 8742 N N . LEU C 1 441 ? 127.439 139.219 141.343 1 265.84 441 LEU C N 1
ATOM 8743 C CA . LEU C 1 441 ? 127.238 140.324 140.404 1 260.38 441 LEU C CA 1
ATOM 8744 C C . LEU C 1 441 ? 127.434 139.868 138.957 1 265.05 441 LEU C C 1
ATOM 8745 O O . LEU C 1 441 ? 126.617 140.179 138.087 1 284.91 441 LEU C O 1
ATOM 8750 N N . ILE C 1 442 ? 128.522 139.134 138.704 1 247.5 442 ILE C N 1
ATOM 8751 C CA . ILE C 1 442 ? 128.808 138.588 137.387 1 227.72 442 ILE C CA 1
ATOM 8752 C C . ILE C 1 442 ? 127.707 137.602 136.987 1 237.57 442 ILE C C 1
ATOM 8753 O O . ILE C 1 442 ? 127.148 137.715 135.899 1 253.68 442 ILE C O 1
ATOM 8758 N N . SER C 1 443 ? 127.369 136.664 137.883 1 230.91 443 SER C N 1
ATOM 8759 C CA . SER C 1 443 ? 126.329 135.668 137.643 1 220.52 443 SER C CA 1
ATOM 8760 C C . SER C 1 443 ? 125.002 136.311 137.224 1 253.75 443 SER C C 1
ATOM 8761 O O . SER C 1 443 ? 124.371 135.875 136.262 1 229.88 443 SER C O 1
ATOM 8764 N N . GLU C 1 444 ? 124.581 137.341 137.97 1 326.65 444 GLU C N 1
ATOM 8765 C CA . GLU C 1 444 ? 123.36 138.092 137.706 1 396.17 444 GLU C CA 1
ATOM 8766 C C . GLU C 1 444 ? 123.436 138.829 136.369 1 451.71 444 GLU C C 1
ATOM 8767 O O . GLU C 1 444 ? 122.474 138.826 135.599 1 458.98 444 GLU C O 1
ATOM 8773 N N . THR C 1 445 ? 124.583 139.464 136.102 1 501.67 445 THR C N 1
ATOM 8774 C CA . THR C 1 445 ? 124.793 140.231 134.881 1 529.07 445 THR C CA 1
ATOM 8775 C C . THR C 1 445 ? 124.637 139.326 133.657 1 475.23 445 THR C C 1
ATOM 8776 O O . THR C 1 445 ? 123.855 139.626 132.754 1 482.12 445 THR C O 1
ATOM 8780 N N . LEU C 1 446 ? 125.358 138.196 133.661 1 389.13 446 LEU C N 1
ATOM 8781 C CA . LEU C 1 446 ? 125.326 137.231 132.57 1 319.21 446 LEU C CA 1
ATOM 8782 C C . LEU C 1 446 ? 123.896 136.719 132.371 1 264.07 446 LEU C C 1
ATOM 8783 O O . LEU C 1 446 ? 123.364 136.777 131.263 1 262.01 446 LEU C O 1
ATOM 8788 N N . LYS C 1 447 ? 123.252 136.264 133.455 1 213.64 447 LYS C N 1
ATOM 8789 C CA . LYS C 1 447 ? 121.858 135.841 133.415 1 181.27 447 LYS C CA 1
ATOM 8790 C C . LYS C 1 447 ? 120.965 136.91 132.783 1 200.39 447 LYS C C 1
ATOM 8791 O O . LYS C 1 447 ? 120.227 136.606 131.85 1 217.46 447 LYS C O 1
ATOM 8797 N N . SER C 1 448 ? 121.037 138.16 133.258 1 205.96 448 SER C N 1
ATOM 8798 C CA . SER C 1 448 ? 120.146 139.208 132.777 1 203.6 448 SER C CA 1
ATOM 8799 C C . SER C 1 448 ? 120.295 139.43 131.266 1 209.19 448 SER C C 1
ATOM 8800 O O . SER C 1 448 ? 119.305 139.364 130.538 1 212.98 448 SER C O 1
ATOM 8803 N N . ILE C 1 449 ? 121.525 139.624 130.774 1 213.04 449 ILE C N 1
ATOM 8804 C CA . ILE C 1 449 ? 121.754 139.837 129.348 1 214.65 449 ILE C CA 1
ATOM 8805 C C . ILE C 1 449 ? 121.256 138.63 128.552 1 230.04 449 ILE C C 1
ATOM 8806 O O . ILE C 1 449 ? 120.585 138.791 127.537 1 210.02 449 ILE C O 1
ATOM 8811 N N . SER C 1 450 ? 121.579 137.418 129.022 1 270.02 450 SER C N 1
ATOM 8812 C CA . SER C 1 450 ? 121.16 136.184 128.37 1 309.24 450 SER C CA 1
ATOM 8813 C C . SER C 1 450 ? 119.636 136.127 128.228 1 359.02 450 SER C C 1
ATOM 8814 O O . SER C 1 450 ? 119.123 135.681 127.204 1 365.62 450 SER C O 1
ATOM 8817 N N . SER C 1 451 ? 118.913 136.62 129.238 1 401.97 451 SER C N 1
ATOM 8818 C CA . SER C 1 451 ? 117.461 136.54 129.279 1 432.86 451 SER C CA 1
ATOM 8819 C C . SER C 1 451 ? 116.779 137.537 128.334 1 378.57 451 SER C C 1
ATOM 8820 O O . SER C 1 451 ? 115.598 137.364 128.033 1 407.5 451 SER C O 1
ATOM 8823 N N . MET C 1 452 ? 117.495 138.557 127.834 1 292.86 452 MET C N 1
ATOM 8824 C CA . MET C 1 452 ? 116.865 139.568 126.996 1 230.16 452 MET C CA 1
ATOM 8825 C C . MET C 1 452 ? 116.511 139.015 125.616 1 213.45 452 MET C C 1
ATOM 8826 O O . MET C 1 452 ? 117.366 138.572 124.858 1 188.13 452 MET C O 1
ATOM 8831 N N . THR C 1 453 ? 115.224 139.096 125.268 1 218.6 453 THR C N 1
ATOM 8832 C CA . THR C 1 453 ? 114.821 139.013 123.876 1 220.33 453 THR C CA 1
ATOM 8833 C C . THR C 1 453 ? 115.478 140.158 123.108 1 208.58 453 THR C C 1
ATOM 8834 O O . THR C 1 453 ? 115.541 141.298 123.582 1 217.24 453 THR C O 1
ATOM 8838 N N . ILE C 1 454 ? 115.973 139.82 121.915 1 195.86 454 ILE C N 1
ATOM 8839 C CA . ILE C 1 454 ? 116.728 140.741 121.087 1 195.97 454 ILE C CA 1
ATOM 8840 C C . ILE C 1 454 ? 115.785 141.814 120.534 1 217.38 454 ILE C C 1
ATOM 8841 O O . ILE C 1 454 ? 114.729 141.49 119.997 1 231 454 ILE C O 1
ATOM 8846 N N . ARG C 1 455 ? 116.176 143.09 120.678 1 229.86 455 ARG C N 1
ATOM 8847 C CA . ARG C 1 455 ? 115.476 144.217 120.073 1 239.9 455 ARG C CA 1
ATOM 8848 C C . ARG C 1 455 ? 116.156 144.638 118.77 1 251.89 455 ARG C C 1
ATOM 8849 O O . ARG C 1 455 ? 117.276 144.232 118.476 1 233.43 455 ARG C O 1
ATOM 8857 N N . GLU C 1 456 ? 115.462 145.466 117.977 1 288.66 456 GLU C N 1
ATOM 8858 C CA . GLU C 1 456 ? 116.091 146.111 116.834 1 324.69 456 GLU C CA 1
ATOM 8859 C C . GLU C 1 456 ? 117.249 146.996 117.299 1 270.55 456 GLU C C 1
ATOM 8860 O O . GLU C 1 456 ? 117.248 147.51 118.413 1 236.83 456 GLU C O 1
ATOM 8866 N N . PHE C 1 457 ? 118.252 147.149 116.43 1 267.19 457 PHE C N 1
ATOM 8867 C CA . PHE C 1 457 ? 119.325 148.099 116.646 1 293.85 457 PHE C CA 1
ATOM 8868 C C . PHE C 1 457 ? 118.752 149.516 116.54 1 302.41 457 PHE C C 1
ATOM 8869 O O . PHE C 1 457 ? 117.954 149.792 115.65 1 298.21 457 PHE C O 1
ATOM 8877 N N . PRO C 1 458 ? 119.122 150.461 117.439 1 345.41 458 PRO C N 1
ATOM 8878 C CA . PRO C 1 458 ? 118.505 151.79 117.473 1 387.94 458 PRO C CA 1
ATOM 8879 C C . PRO C 1 458 ? 118.744 152.603 116.202 1 453.49 458 PRO C C 1
ATOM 8880 O O . PRO C 1 458 ? 119.808 152.536 115.592 1 444.27 458 PRO C O 1
ATOM 8884 N N . ARG C 1 459 ? 117.728 153.383 115.81 1 546.2 459 ARG C N 1
ATOM 8885 C CA . ARG C 1 459 ? 117.821 154.279 114.663 1 612.98 459 ARG C CA 1
ATOM 8886 C C . ARG C 1 459 ? 118.263 155.679 115.098 1 599.7 459 ARG C C 1
ATOM 8887 O O . ARG C 1 459 ? 117.982 156.134 116.209 1 612.2 459 ARG C O 1
ATOM 8895 N N . LYS C 1 460 ? 118.952 156.361 114.175 1 578.59 460 LYS C N 1
ATOM 8896 C CA . LYS C 1 460 ? 119.527 157.67 114.423 1 594.01 460 LYS C CA 1
ATOM 8897 C C . LYS C 1 460 ? 118.431 158.68 114.759 1 605.44 460 LYS C C 1
ATOM 8898 O O . LYS C 1 460 ? 117.488 158.847 113.99 1 619.39 460 LYS C O 1
ATOM 8904 N N . ASP C 1 461 ? 118.597 159.374 115.896 1 614.03 461 ASP C N 1
ATOM 8905 C CA . ASP C 1 461 ? 117.6 160.292 116.431 1 629.64 461 ASP C CA 1
ATOM 8906 C C . ASP C 1 461 ? 118.226 161.677 116.649 1 586.5 461 ASP C C 1
ATOM 8907 O O . ASP C 1 461 ? 119.444 161.831 116.628 1 566.91 461 ASP C O 1
ATOM 8912 N N . LYS C 1 462 ? 117.38 162.697 116.867 1 561.33 462 LYS C N 1
ATOM 8913 C CA . LYS C 1 462 ? 117.833 164.048 117.182 1 539.98 462 LYS C CA 1
ATOM 8914 C C . LYS C 1 462 ? 117.845 164.287 118.701 1 477.54 462 LYS C C 1
ATOM 8915 O O . LYS C 1 462 ? 117.037 163.723 119.439 1 489.54 462 LYS C O 1
ATOM 8921 N N . SER C 1 463 ? 118.8 165.114 119.166 1 402.06 463 SER C N 1
ATOM 8922 C CA . SER C 1 463 ? 118.84 165.722 120.5 1 350.19 463 SER C CA 1
ATOM 8923 C C . SER C 1 463 ? 118.685 164.735 121.674 1 265.44 463 SER C C 1
ATOM 8924 O O . SER C 1 463 ? 118.06 165.056 122.695 1 272.73 463 SER C O 1
ATOM 8927 N N . ILE C 1 464 ? 119.343 163.561 121.594 1 177.15 464 ILE C N 1
ATOM 8928 C CA . ILE C 1 464 ? 119.436 162.645 122.732 1 115.99 464 ILE C CA 1
ATOM 8929 C C . ILE C 1 464 ? 120.431 163.197 123.76 1 106.47 464 ILE C C 1
ATOM 8930 O O . ILE C 1 464 ? 121.636 163.101 123.566 1 106.85 464 ILE C O 1
ATOM 8935 N N . MET C 1 465 ? 119.94 163.679 124.913 1 103.41 465 MET C N 1
ATOM 8936 C CA . MET C 1 465 ? 120.784 164.348 125.9 1 102.68 465 MET C CA 1
ATOM 8937 C C . MET C 1 465 ? 121.114 163.459 127.113 1 69.63 465 MET C C 1
ATOM 8938 O O . MET C 1 465 ? 121.517 163.974 128.172 1 86.76 465 MET C O 1
ATOM 8943 N N . HIS C 1 466 ? 120.926 162.134 126.98 1 20.67 466 HIS C N 1
ATOM 8944 C CA . HIS C 1 466 ? 121.148 161.184 128.066 1 0.5 466 HIS C CA 1
ATOM 8945 C C . HIS C 1 466 ? 121.526 159.821 127.479 1 0.5 466 HIS C C 1
ATOM 8946 O O . HIS C 1 466 ? 121.144 159.486 126.362 1 0.5 466 HIS C O 1
ATOM 8953 N N . ILE C 1 467 ? 122.225 159.005 128.28 1 0.5 467 ILE C N 1
ATOM 8954 C CA . ILE C 1 467 ? 122.529 157.622 127.927 1 0.5 467 ILE C CA 1
ATOM 8955 C C . ILE C 1 467 ? 121.629 156.656 128.705 1 0.5 467 ILE C C 1
ATOM 8956 O O . ILE C 1 467 ? 121.961 155.484 128.861 1 0.5 467 ILE C O 1
ATOM 8961 N N . GLY C 1 468 ? 120.504 157.144 129.239 1 0.5 468 GLY C N 1
ATOM 8962 C CA . GLY C 1 468 ? 119.577 156.276 129.948 1 0.5 468 GLY C CA 1
ATOM 8963 C C . GLY C 1 468 ? 119.958 155.987 131.405 1 0.5 468 GLY C C 1
ATOM 8964 O O . GLY C 1 468 ? 119.084 155.636 132.195 1 0.5 468 GLY C O 1
ATOM 8965 N N . LEU C 1 469 ? 121.241 156.103 131.783 1 0.5 469 LEU C N 1
ATOM 8966 C CA . LEU C 1 469 ? 121.618 155.97 133.189 1 0.5 469 LEU C CA 1
ATOM 8967 C C . LEU C 1 469 ? 121.107 157.172 133.98 1 31.36 469 LEU C C 1
ATOM 8968 O O . LEU C 1 469 ? 121.02 158.275 133.444 1 37.29 469 LEU C O 1
ATOM 8973 N N . SER C 1 470 ? 120.794 156.941 135.261 1 98.62 470 SER C N 1
ATOM 8974 C CA . SER C 1 470 ? 120.482 157.991 136.221 1 151.78 470 SER C CA 1
ATOM 8975 C C . SER C 1 470 ? 121.712 158.844 136.505 1 234.11 470 SER C C 1
ATOM 8976 O O . SER C 1 470 ? 122.782 158.603 135.963 1 258.42 470 SER C O 1
ATOM 8979 N N . GLU C 1 471 ? 121.564 159.815 137.41 1 323.35 471 GLU C N 1
ATOM 8980 C CA . GLU C 1 471 ? 122.689 160.635 137.83 1 403.35 471 GLU C CA 1
ATOM 8981 C C . GLU C 1 471 ? 123.772 159.729 138.43 1 352.77 471 GLU C C 1
ATOM 8982 O O . GLU C 1 471 ? 124.916 159.756 137.968 1 390.57 471 GLU C O 1
ATOM 8988 N N . THR C 1 472 ? 123.404 158.854 139.383 1 261.72 472 THR C N 1
ATOM 8989 C CA . THR C 1 472 ? 124.393 158.047 140.083 1 197.53 472 THR C CA 1
ATOM 8990 C C . THR C 1 472 ? 124.983 156.983 139.159 1 220.02 472 THR C C 1
ATOM 8991 O O . THR C 1 472 ? 126.163 156.658 139.269 1 228.67 472 THR C O 1
ATOM 8995 N N . GLY C 1 473 ? 124.172 156.441 138.247 1 245.55 473 GLY C N 1
ATOM 8996 C CA . GLY C 1 473 ? 124.678 155.55 137.211 1 267.85 473 GLY C CA 1
ATOM 8997 C C . GLY C 1 473 ? 125.648 156.255 136.265 1 288.57 473 GLY C C 1
ATOM 8998 O O . GLY C 1 473 ? 126.757 155.781 136.058 1 291.28 473 GLY C O 1
ATOM 8999 N N . PHE C 1 474 ? 125.239 157.418 135.745 1 308.73 474 PHE C N 1
ATOM 9000 C CA . PHE C 1 474 ? 126.058 158.23 134.857 1 314.88 474 PHE C CA 1
ATOM 9001 C C . PHE C 1 474 ? 127.388 158.604 135.514 1 379.06 474 PHE C C 1
ATOM 9002 O O . PHE C 1 474 ? 128.43 158.461 134.883 1 354.5 474 PHE C O 1
ATOM 9010 N N . MET C 1 475 ? 127.389 159.039 136.781 1 488.22 475 MET C N 1
ATOM 9011 C CA . MET C 1 475 ? 128.638 159.44 137.422 1 585.44 475 MET C CA 1
ATOM 9012 C C . MET C 1 475 ? 129.583 158.243 137.647 1 533.84 475 MET C C 1
ATOM 9013 O O . MET C 1 475 ? 130.785 158.376 137.407 1 535.35 475 MET C O 1
ATOM 9018 N N . ARG C 1 476 ? 129.076 157.061 138.044 1 463.16 476 ARG C N 1
ATOM 9019 C CA . ARG C 1 476 ? 129.902 155.857 138.127 1 399.83 476 ARG C CA 1
ATOM 9020 C C . ARG C 1 476 ? 130.483 155.504 136.753 1 378.87 476 ARG C C 1
ATOM 9021 O O . ARG C 1 476 ? 131.672 155.203 136.626 1 370.37 476 ARG C O 1
ATOM 9029 N N . PHE C 1 477 ? 129.636 155.54 135.716 1 370.31 477 PHE C N 1
ATOM 9030 C CA . PHE C 1 477 ? 130.037 155.241 134.35 1 376.07 477 PHE C CA 1
ATOM 9031 C C . PHE C 1 477 ? 131.114 156.214 133.858 1 330.13 477 PHE C C 1
ATOM 9032 O O . PHE C 1 477 ? 132.131 155.789 133.315 1 311.45 477 PHE C O 1
ATOM 9040 N N . PHE C 1 478 ? 130.922 157.515 134.108 1 325.89 478 PHE C N 1
ATOM 9041 C CA . PHE C 1 478 ? 131.866 158.563 133.735 1 349.16 478 PHE C CA 1
ATOM 9042 C C . PHE C 1 478 ? 133.24 158.342 134.393 1 347.63 478 PHE C C 1
ATOM 9043 O O . PHE C 1 478 ? 134.267 158.416 133.714 1 344.96 478 PHE C O 1
ATOM 9051 N N . GLN C 1 479 ? 133.289 158.015 135.695 1 363.07 479 GLN C N 1
ATOM 9052 C CA . GLN C 1 479 ? 134.542 157.657 136.35 1 383.22 479 GLN C CA 1
ATOM 9053 C C . GLN C 1 479 ? 135.224 156.508 135.595 1 399.64 479 GLN C C 1
ATOM 9054 O O . GLN C 1 479 ? 136.412 156.585 135.286 1 415.91 479 GLN C O 1
ATOM 9060 N N . LEU C 1 480 ? 134.47 155.448 135.269 1 415.11 480 LEU C N 1
ATOM 9061 C CA . LEU C 1 480 ? 135.006 154.293 134.558 1 433.89 480 LEU C CA 1
ATOM 9062 C C . LEU C 1 480 ? 135.55 154.656 133.17 1 431.49 480 LEU C C 1
ATOM 9063 O O . LEU C 1 480 ? 136.615 154.173 132.789 1 457.65 480 LEU C O 1
ATOM 9068 N N . LEU C 1 481 ? 134.879 155.547 132.427 1 408.95 481 LEU C N 1
ATOM 9069 C CA . LEU C 1 481 ? 135.376 156.011 131.136 1 397.14 481 LEU C CA 1
ATOM 9070 C C . LEU C 1 481 ? 136.739 156.699 131.26 1 419.42 481 LEU C C 1
ATOM 9071 O O . LEU C 1 481 ? 137.557 156.585 130.354 1 424.59 481 LEU C O 1
ATOM 9076 N N . ARG C 1 482 ? 137.005 157.414 132.363 1 443.43 482 ARG C N 1
ATOM 9077 C CA . ARG C 1 482 ? 138.309 158.038 132.568 1 464.85 482 ARG C CA 1
ATOM 9078 C C . ARG C 1 482 ? 139.422 156.998 132.746 1 575.51 482 ARG C C 1
ATOM 9079 O O . ARG C 1 482 ? 140.582 157.309 132.485 1 578.98 482 ARG C O 1
ATOM 9087 N N . LEU C 1 483 ? 139.073 155.767 133.148 1 712.83 483 LEU C N 1
ATOM 9088 C CA . LEU C 1 483 ? 140.031 154.683 133.339 1 814.26 483 LEU C CA 1
ATOM 9089 C C . LEU C 1 483 ? 140.26 153.883 132.048 1 737.29 483 LEU C C 1
ATOM 9090 O O . LEU C 1 483 ? 141.326 153.295 131.874 1 742.67 483 LEU C O 1
ATOM 9095 N N . MET C 1 484 ? 139.279 153.864 131.136 1 625.54 484 MET C N 1
ATOM 9096 C CA . MET C 1 484 ? 139.371 153.161 129.859 1 533.22 484 MET C CA 1
ATOM 9097 C C . MET C 1 484 ? 140.344 153.853 128.891 1 544.31 484 MET C C 1
ATOM 9098 O O . MET C 1 484 ? 140.078 154.967 128.441 1 546.6 484 MET C O 1
ATOM 9103 N N . ALA C 1 485 ? 141.447 153.176 128.509 1 557.18 485 ALA C N 1
ATOM 9104 C CA . ALA C 1 485 ? 142.446 153.77 127.618 1 587.97 485 ALA C CA 1
ATOM 9105 C C . ALA C 1 485 ? 143.283 152.724 126.859 1 611.33 485 ALA C C 1
ATOM 9106 O O . ALA C 1 485 ? 143.381 151.571 127.292 1 559.3 485 ALA C O 1
ATOM 9108 N N . ASP C 1 486 ? 143.867 153.198 125.724 1 707 486 ASP C N 1
ATOM 9109 C CA . ASP C 1 486 ? 144.912 152.602 124.876 1 811.47 486 ASP C CA 1
ATOM 9110 C C . ASP C 1 486 ? 144.595 151.179 124.382 1 636.2 486 ASP C C 1
ATOM 9111 O O . ASP C 1 486 ? 145.42 150.593 123.676 1 673.1 486 ASP C O 1
ATOM 9116 N N . LYS C 1 487 ? 143.401 150.637 124.675 1 470.79 487 LYS C N 1
ATOM 9117 C CA . LYS C 1 487 ? 143.101 149.26 124.306 1 381.12 487 LYS C CA 1
ATOM 9118 C C . LYS C 1 487 ? 142.725 149.116 122.839 1 351.21 487 LYS C C 1
ATOM 9119 O O . LYS C 1 487 ? 142.246 150.059 122.215 1 296.07 487 LYS C O 1
ATOM 9125 N N . PRO C 1 488 ? 142.907 147.898 122.265 1 382.35 488 PRO C N 1
ATOM 9126 C CA . PRO C 1 488 ? 142.485 147.603 120.902 1 361.91 488 PRO C CA 1
ATOM 9127 C C . PRO C 1 488 ? 141.013 147.949 120.755 1 306.4 488 PRO C C 1
ATOM 9128 O O . PRO C 1 488 ? 140.179 147.583 121.585 1 295.26 488 PRO C O 1
ATOM 9132 N N . HIS C 1 489 ? 140.736 148.648 119.661 1 274.11 489 HIS C N 1
ATOM 9133 C CA . HIS C 1 489 ? 139.48 149.324 119.422 1 268.2 489 HIS C CA 1
ATOM 9134 C C . HIS C 1 489 ? 138.286 148.382 119.58 1 282.59 489 HIS C C 1
ATOM 9135 O O . HIS C 1 489 ? 137.278 148.709 120.195 1 280.38 489 HIS C O 1
ATOM 9142 N N . GLU C 1 490 ? 138.399 147.178 119.021 1 306.02 490 GLU C N 1
ATOM 9143 C CA . GLU C 1 490 ? 137.305 146.218 119.041 1 325.04 490 GLU C CA 1
ATOM 9144 C C . GLU C 1 490 ? 137.006 145.762 120.466 1 271.62 490 GLU C C 1
ATOM 9145 O O . GLU C 1 490 ? 135.848 145.694 120.865 1 243.44 490 GLU C O 1
ATOM 9151 N N . THR C 1 491 ? 138.064 145.519 121.244 1 254.89 491 THR C N 1
ATOM 9152 C CA . THR C 1 491 ? 137.929 145.103 122.631 1 250.82 491 THR C CA 1
ATOM 9153 C C . THR C 1 491 ? 137.441 146.262 123.501 1 227.05 491 THR C C 1
ATOM 9154 O O . THR C 1 491 ? 136.586 146.076 124.363 1 220.36 491 THR C O 1
ATOM 9158 N N . ALA C 1 492 ? 137.995 147.456 123.269 1 206.25 492 ALA C N 1
ATOM 9159 C CA . ALA C 1 492 ? 137.608 148.671 123.969 1 190.15 492 ALA C CA 1
ATOM 9160 C C . ALA C 1 492 ? 136.111 148.945 123.81 1 181.25 492 ALA C C 1
ATOM 9161 O O . ALA C 1 492 ? 135.454 149.294 124.786 1 186.87 492 ALA C O 1
ATOM 9163 N N . ILE C 1 493 ? 135.554 148.722 122.611 1 165.87 493 ILE C N 1
ATOM 9164 C CA . ILE C 1 493 ? 134.107 148.747 122.413 1 149.81 493 ILE C CA 1
ATOM 9165 C C . ILE C 1 493 ? 133.416 147.724 123.33 1 137.99 493 ILE C C 1
ATOM 9166 O O . ILE C 1 493 ? 132.582 148.128 124.136 1 143.83 493 ILE C O 1
ATOM 9171 N N . LYS C 1 494 ? 133.765 146.425 123.277 1 128.78 494 LYS C N 1
ATOM 9172 C CA . LYS C 1 494 ? 133.057 145.422 124.074 1 127.76 494 LYS C CA 1
ATOM 9173 C C . LYS C 1 494 ? 133.144 145.721 125.577 1 147.94 494 LYS C C 1
ATOM 9174 O O . LYS C 1 494 ? 132.166 145.547 126.306 1 145.54 494 LYS C O 1
ATOM 9180 N N . GLU C 1 495 ? 134.305 146.189 126.046 1 182.99 495 GLU C N 1
ATOM 9181 C CA . GLU C 1 495 ? 134.5 146.517 127.449 1 218.23 495 GLU C CA 1
ATOM 9182 C C . GLU C 1 495 ? 133.627 147.685 127.9 1 260.23 495 GLU C C 1
ATOM 9183 O O . GLU C 1 495 ? 133.026 147.601 128.966 1 261.97 495 GLU C O 1
ATOM 9189 N N . VAL C 1 496 ? 133.552 148.767 127.11 1 322.11 496 VAL C N 1
ATOM 9190 C CA . VAL C 1 496 ? 132.71 149.909 127.459 1 383.91 496 VAL C CA 1
ATOM 9191 C C . VAL C 1 496 ? 131.223 149.514 127.414 1 389.04 496 VAL C C 1
ATOM 9192 O O . VAL C 1 496 ? 130.473 149.883 128.319 1 422.65 496 VAL C O 1
ATOM 9196 N N . VAL C 1 497 ? 130.798 148.717 126.417 1 359.97 497 VAL C N 1
ATOM 9197 C CA . VAL C 1 497 ? 129.425 148.212 126.318 1 337.46 497 VAL C CA 1
ATOM 9198 C C . VAL C 1 497 ? 129.047 147.399 127.568 1 342.93 497 VAL C C 1
ATOM 9199 O O . VAL C 1 497 ? 127.984 147.61 128.169 1 347.83 497 VAL C O 1
ATOM 9203 N N . MET C 1 498 ? 129.935 146.497 128.004 1 342.14 498 MET C N 1
ATOM 9204 C CA . MET C 1 498 ? 129.689 145.679 129.185 1 344.83 498 MET C CA 1
ATOM 9205 C C . MET C 1 498 ? 129.696 146.503 130.484 1 429.59 498 MET C C 1
ATOM 9206 O O . MET C 1 498 ? 128.916 146.212 131.392 1 450.16 498 MET C O 1
ATOM 9211 N N . ALA C 1 499 ? 130.525 147.557 130.576 1 511.72 499 ALA C N 1
ATOM 9212 C CA . ALA C 1 499 ? 130.529 148.479 131.711 1 570.42 499 ALA C CA 1
ATOM 9213 C C . ALA C 1 499 ? 129.169 149.166 131.891 1 565.59 499 ALA C C 1
ATOM 9214 O O . ALA C 1 499 ? 128.598 149.163 132.991 1 597.74 499 ALA C O 1
ATOM 9216 N N . TYR C 1 500 ? 128.652 149.752 130.801 1 482.7 500 TYR C N 1
ATOM 9217 C CA . TYR C 1 500 ? 127.345 150.396 130.767 1 385.9 500 TYR C CA 1
ATOM 9218 C C . TYR C 1 500 ? 126.25 149.448 131.279 1 359.2 500 TYR C C 1
ATOM 9219 O O . TYR C 1 500 ? 125.49 149.806 132.182 1 368.18 500 TYR C O 1
ATOM 9228 N N . VAL C 1 501 ? 126.192 148.227 130.723 1 308.03 501 VAL C N 1
ATOM 9229 C CA . VAL C 1 501 ? 125.175 147.238 131.066 1 264.36 501 VAL C CA 1
ATOM 9230 C C . VAL C 1 501 ? 125.279 146.836 132.546 1 263.56 501 VAL C C 1
ATOM 9231 O O . VAL C 1 501 ? 124.269 146.84 133.245 1 261.16 501 VAL C O 1
ATOM 9235 N N . GLY C 1 502 ? 126.489 146.552 133.05 1 262.62 502 GLY C N 1
ATOM 9236 C CA . GLY C 1 502 ? 126.712 146.226 134.457 1 252.79 502 GLY C CA 1
ATOM 9237 C C . GLY C 1 502 ? 126.213 147.293 135.438 1 244.48 502 GLY C C 1
ATOM 9238 O O . GLY C 1 502 ? 125.709 146.958 136.508 1 214.73 502 GLY C O 1
ATOM 9239 N N . ILE C 1 503 ? 126.323 148.577 135.061 1 267.9 503 ILE C N 1
ATOM 9240 C CA . ILE C 1 503 ? 125.783 149.684 135.845 1 287.74 503 ILE C CA 1
ATOM 9241 C C . ILE C 1 503 ? 124.268 149.768 135.655 1 308.51 503 ILE C C 1
ATOM 9242 O O . ILE C 1 503 ? 123.541 149.86 136.641 1 302.36 503 ILE C O 1
ATOM 9247 N N . LYS C 1 504 ? 123.809 149.755 134.39 1 342.72 504 LYS C N 1
ATOM 9248 C CA . LYS C 1 504 ? 122.402 149.868 134.017 1 370.52 504 LYS C CA 1
ATOM 9249 C C . LYS C 1 504 ? 121.545 148.865 134.802 1 412.25 504 LYS C C 1
ATOM 9250 O O . LYS C 1 504 ? 120.445 149.215 135.232 1 467.56 504 LYS C O 1
ATOM 9256 N N . LEU C 1 505 ? 122.071 147.65 135.058 1 407.84 505 LEU C N 1
ATOM 9257 C CA . LEU C 1 505 ? 121.388 146.588 135.801 1 403.62 505 LEU C CA 1
ATOM 9258 C C . LEU C 1 505 ? 121.099 146.919 137.274 1 423.8 505 LEU C C 1
ATOM 9259 O O . LEU C 1 505 ? 120.231 146.279 137.866 1 435.01 505 LEU C O 1
ATOM 9264 N N . GLY C 1 506 ? 121.82 147.868 137.893 1 440.07 506 GLY C N 1
ATOM 9265 C CA . GLY C 1 506 ? 121.502 148.341 139.238 1 467.78 506 GLY C CA 1
ATOM 9266 C C . GLY C 1 506 ? 120.958 149.776 139.278 1 529.69 506 GLY C C 1
ATOM 9267 O O . GLY C 1 506 ? 120.839 150.369 140.352 1 548.51 506 GLY C O 1
ATOM 9268 N N . ASP C 1 507 ? 120.572 150.335 138.123 1 587.44 507 ASP C N 1
ATOM 9269 C CA . ASP C 1 507 ? 120.369 151.777 138.023 1 603.17 507 ASP C CA 1
ATOM 9270 C C . ASP C 1 507 ? 118.889 152.18 138.09 1 633.65 507 ASP C C 1
ATOM 9271 O O . ASP C 1 507 ? 118.236 152.447 137.075 1 666.99 507 ASP C O 1
ATOM 9276 N N . LYS C 1 508 ? 118.431 152.344 139.342 1 592.77 508 LYS C N 1
ATOM 9277 C CA . LYS C 1 508 ? 117.047 152.629 139.719 1 528.19 508 LYS C CA 1
ATOM 9278 C C . LYS C 1 508 ? 116.52 153.998 139.25 1 378.21 508 LYS C C 1
ATOM 9279 O O . LYS C 1 508 ? 115.301 154.188 139.187 1 358.54 508 LYS C O 1
ATOM 9285 N N . GLY C 1 509 ? 117.402 154.959 138.934 1 257.26 509 GLY C N 1
ATOM 9286 C CA . GLY C 1 509 ? 116.977 156.34 138.777 1 185.64 509 GLY C CA 1
ATOM 9287 C C . GLY C 1 509 ? 116.561 156.687 137.349 1 139.65 509 GLY C C 1
ATOM 9288 O O . GLY C 1 509 ? 116.986 156.074 136.371 1 116.53 509 GLY C O 1
ATOM 9289 N N . SER C 1 510 ? 115.738 157.738 137.25 1 125.01 510 SER C N 1
ATOM 9290 C CA . SER C 1 510 ? 115.382 158.347 135.981 1 129.89 510 SER C CA 1
ATOM 9291 C C . SER C 1 510 ? 116.634 158.845 135.256 1 150.71 510 SER C C 1
ATOM 9292 O O . SER C 1 510 ? 117.573 159.29 135.907 1 147.6 510 SER C O 1
ATOM 9295 N N . PRO C 1 511 ? 116.689 158.787 133.902 1 190.64 511 PRO C N 1
ATOM 9296 C CA . PRO C 1 511 ? 117.867 159.193 133.132 1 221.15 511 PRO C CA 1
ATOM 9297 C C . PRO C 1 511 ? 118.428 160.564 133.493 1 247.45 511 PRO C C 1
ATOM 9298 O O . PRO C 1 511 ? 117.689 161.505 133.757 1 267.31 511 PRO C O 1
ATOM 9302 N N . TYR C 1 512 ? 119.755 160.672 133.463 1 256.72 512 TYR C N 1
ATOM 9303 C CA . TYR C 1 512 ? 120.448 161.923 133.736 1 258.06 512 TYR C CA 1
ATOM 9304 C C . TYR C 1 512 ? 120.722 162.7 132.446 1 273.93 512 TYR C C 1
ATOM 9305 O O . TYR C 1 512 ? 121.266 162.15 131.483 1 283.04 512 TYR C O 1
ATOM 9314 N N . TYR C 1 513 ? 120.3 163.989 132.446 1 283.4 513 TYR C N 1
ATOM 9315 C CA . TYR C 1 513 ? 120.445 164.912 131.313 1 302.19 513 TYR C CA 1
ATOM 9316 C C . TYR C 1 513 ? 121.826 165.562 131.353 1 313.95 513 TYR C C 1
ATOM 9317 O O . TYR C 1 513 ? 122.1 166.394 132.216 1 272.86 513 TYR C O 1
ATOM 9326 N N . ILE C 1 514 ? 122.664 165.162 130.383 1 385.72 514 ILE C N 1
ATOM 9327 C CA . ILE C 1 514 ? 124.022 165.665 130.249 1 452.01 514 ILE C CA 1
ATOM 9328 C C . ILE C 1 514 ? 123.951 167.175 130.029 1 398.97 514 ILE C C 1
ATOM 9329 O O . ILE C 1 514 ? 123.288 167.65 129.109 1 407.98 514 ILE C O 1
ATOM 9334 N N . ARG C 1 515 ? 124.635 167.915 130.907 1 334.85 515 ARG C N 1
ATOM 9335 C CA . ARG C 1 515 ? 124.716 169.361 130.818 1 295.47 515 ARG C CA 1
ATOM 9336 C C . ARG C 1 515 ? 125.391 169.776 129.507 1 346.67 515 ARG C C 1
ATOM 9337 O O . ARG C 1 515 ? 126.406 169.197 129.114 1 363.13 515 ARG C O 1
ATOM 9345 N N . LYS C 1 516 ? 124.844 170.82 128.863 1 388.84 516 LYS C N 1
ATOM 9346 C CA . LYS C 1 516 ? 125.278 171.286 127.551 1 419.15 516 LYS C CA 1
ATOM 9347 C C . LYS C 1 516 ? 126.778 171.587 127.517 1 434.17 516 LYS C C 1
ATOM 9348 O O . LYS C 1 516 ? 127.464 171.271 126.541 1 401.05 516 LYS C O 1
ATOM 9354 N N . GLU C 1 517 ? 127.283 172.167 128.616 1 501.4 517 GLU C N 1
ATOM 9355 C CA . GLU C 1 517 ? 128.685 172.529 128.794 1 569.15 517 GLU C CA 1
ATOM 9356 C C . GLU C 1 517 ? 129.609 171.304 128.705 1 541.45 517 GLU C C 1
ATOM 9357 O O . GLU C 1 517 ? 130.745 171.407 128.233 1 534.54 517 GLU C O 1
ATOM 9363 N N . SER C 1 518 ? 129.127 170.157 129.218 1 521.23 518 SER C N 1
ATOM 9364 C CA . SER C 1 518 ? 129.887 168.917 129.334 1 510.9 518 SER C CA 1
ATOM 9365 C C . SER C 1 518 ? 129.808 168.057 128.072 1 548.57 518 SER C C 1
ATOM 9366 O O . SER C 1 518 ? 130.612 167.145 127.892 1 549.8 518 SER C O 1
ATOM 9369 N N . TYR C 1 519 ? 128.83 168.345 127.21 1 608.82 519 TYR C N 1
ATOM 9370 C CA . TYR C 1 519 ? 128.344 167.422 126.194 1 674.01 519 TYR C CA 1
ATOM 9371 C C . TYR C 1 519 ? 129.431 167.019 125.19 1 707.34 519 TYR C C 1
ATOM 9372 O O . TYR C 1 519 ? 129.579 165.833 124.901 1 700.91 519 TYR C O 1
ATOM 9381 N N . GLN C 1 520 ? 130.255 167.971 124.717 1 759.81 520 GLN C N 1
ATOM 9382 C CA . GLN C 1 520 ? 131.322 167.672 123.759 1 820.03 520 GLN C CA 1
ATOM 9383 C C . GLN C 1 520 ? 132.453 166.842 124.384 1 785.77 520 GLN C C 1
ATOM 9384 O O . GLN C 1 520 ? 133.01 165.951 123.736 1 790.25 520 GLN C O 1
ATOM 9390 N N . ASP C 1 521 ? 132.817 167.151 125.632 1 752.24 521 ASP C N 1
ATOM 9391 C CA . ASP C 1 521 ? 133.888 166.454 126.33 1 736.51 521 ASP C CA 1
ATOM 9392 C C . ASP C 1 521 ? 133.496 165.006 126.637 1 756.8 521 ASP C C 1
ATOM 9393 O O . ASP C 1 521 ? 134.331 164.101 126.558 1 790.96 521 ASP C O 1
ATOM 9398 N N . PHE C 1 522 ? 132.217 164.79 126.977 1 735.28 522 PHE C N 1
ATOM 9399 C CA . PHE C 1 522 ? 131.654 163.455 127.138 1 711.05 522 PHE C CA 1
ATOM 9400 C C . PHE C 1 522 ? 131.767 162.666 125.828 1 616.27 522 PHE C C 1
ATOM 9401 O O . PHE C 1 522 ? 132.305 161.557 125.835 1 603.07 522 PHE C O 1
ATOM 9409 N N . ILE C 1 523 ? 131.325 163.254 124.7 1 538.16 523 ILE C N 1
ATOM 9410 C CA . ILE C 1 523 ? 131.446 162.653 123.372 1 490.03 523 ILE C CA 1
ATOM 9411 C C . ILE C 1 523 ? 132.9 162.246 123.095 1 508.77 523 ILE C C 1
ATOM 9412 O O . ILE C 1 523 ? 133.169 161.128 122.649 1 482.67 523 ILE C O 1
ATOM 9417 N N . TYR C 1 524 ? 133.848 163.141 123.389 1 560.52 524 TYR C N 1
ATOM 9418 C CA . TYR C 1 524 ? 135.263 162.872 123.183 1 597.27 524 TYR C CA 1
ATOM 9419 C C . TYR C 1 524 ? 135.734 161.681 124.019 1 633 524 TYR C C 1
ATOM 9420 O O . TYR C 1 524 ? 136.312 160.739 123.482 1 638.34 524 TYR C O 1
ATOM 9429 N N . LEU C 1 525 ? 135.489 161.739 125.333 1 640.85 525 LEU C N 1
ATOM 9430 C CA . LEU C 1 525 ? 135.931 160.705 126.256 1 620.11 525 LEU C CA 1
ATOM 9431 C C . LEU C 1 525 ? 135.366 159.339 125.858 1 566.6 525 LEU C C 1
ATOM 9432 O O . LEU C 1 525 ? 136.11 158.362 125.812 1 574.04 525 LEU C O 1
ATOM 9437 N N . LEU C 1 526 ? 134.069 159.283 125.525 1 489.18 526 LEU C N 1
ATOM 9438 C CA . LEU C 1 526 ? 133.38 158.046 125.17 1 429.49 526 LEU C CA 1
ATOM 9439 C C . LEU C 1 526 ? 134.007 157.402 123.923 1 373.89 526 LEU C C 1
ATOM 9440 O O . LEU C 1 526 ? 134.392 156.228 123.938 1 383.85 526 LEU C O 1
ATOM 9445 N N . PHE C 1 527 ? 134.198 158.166 122.85 1 312.26 527 PHE C N 1
ATOM 9446 C CA . PHE C 1 527 ? 134.732 157.578 121.638 1 271.55 527 PHE C CA 1
ATOM 9447 C C . PHE C 1 527 ? 136.235 157.288 121.736 1 266.04 527 PHE C C 1
ATOM 9448 O O . PHE C 1 527 ? 136.689 156.261 121.239 1 260.78 527 PHE C O 1
ATOM 9456 N N . ALA C 1 528 ? 136.998 158.156 122.415 1 266.98 528 ALA C N 1
ATOM 9457 C CA . ALA C 1 528 ? 138.42 157.942 122.661 1 264.34 528 ALA C CA 1
ATOM 9458 C C . ALA C 1 528 ? 138.658 156.687 123.507 1 270.26 528 ALA C C 1
ATOM 9459 O O . ALA C 1 528 ? 139.527 155.876 123.174 1 244.96 528 ALA C O 1
ATOM 9461 N N . SER C 1 529 ? 137.867 156.512 124.581 1 304.87 529 SER C N 1
ATOM 9462 C CA . SER C 1 529 ? 137.97 155.344 125.448 1 331.3 529 SER C CA 1
ATOM 9463 C C . SER C 1 529 ? 137.666 154.055 124.682 1 333.86 529 SER C C 1
ATOM 9464 O O . SER C 1 529 ? 138.328 153.043 124.908 1 318.49 529 SER C O 1
ATOM 9467 N N . MET C 1 530 ? 136.661 154.097 123.797 1 348.89 530 MET C N 1
ATOM 9468 C CA . MET C 1 530 ? 136.351 152.993 122.902 1 354.73 530 MET C CA 1
ATOM 9469 C C . MET C 1 530 ? 137.41 152.795 121.811 1 284.54 530 MET C C 1
ATOM 9470 O O . MET C 1 530 ? 137.301 151.856 121.029 1 280.8 530 MET C O 1
ATOM 9475 N N . GLY C 1 531 ? 138.406 153.68 121.718 1 221.08 531 GLY C N 1
ATOM 9476 C CA . GLY C 1 531 ? 139.471 153.539 120.74 1 183.23 531 GLY C CA 1
ATOM 9477 C C . GLY C 1 531 ? 139.074 154.015 119.343 1 174.97 531 GLY C C 1
ATOM 9478 O O . GLY C 1 531 ? 139.798 153.738 118.391 1 153.05 531 GLY C O 1
ATOM 9479 N N . PHE C 1 532 ? 137.951 154.738 119.204 1 198.92 532 PHE C N 1
ATOM 9480 C CA . PHE C 1 532 ? 137.713 155.476 117.975 1 227.39 532 PHE C CA 1
ATOM 9481 C C . PHE C 1 532 ? 138.689 156.64 117.873 1 242.75 532 PHE C C 1
ATOM 9482 O O . PHE C 1 532 ? 139.005 157.301 118.863 1 221.05 532 PHE C O 1
ATOM 9490 N N . LYS C 1 533 ? 139.117 156.888 116.635 1 297.16 533 LYS C N 1
ATOM 9491 C CA . LYS C 1 533 ? 139.854 158.085 116.281 1 357.22 533 LYS C CA 1
ATOM 9492 C C . LYS C 1 533 ? 138.863 159.249 116.251 1 375.83 533 LYS C C 1
ATOM 9493 O O . LYS C 1 533 ? 138.137 159.463 115.275 1 371.23 533 LYS C O 1
ATOM 9499 N N . VAL C 1 534 ? 138.805 159.954 117.388 1 413.22 534 VAL C N 1
ATOM 9500 C CA . VAL C 1 534 ? 138.08 161.209 117.503 1 462.6 534 VAL C CA 1
ATOM 9501 C C . VAL C 1 534 ? 138.991 162.334 117.028 1 561.49 534 VAL C C 1
ATOM 9502 O O . VAL C 1 534 ? 140.13 162.455 117.482 1 556.86 534 VAL C O 1
ATOM 9506 N N . THR C 1 535 ? 138.452 163.168 116.134 1 705.27 535 THR C N 1
ATOM 9507 C CA . THR C 1 535 ? 139.178 164.305 115.592 1 848.79 535 THR C CA 1
ATOM 9508 C C . THR C 1 535 ? 138.368 165.58 115.815 1 825.26 535 THR C C 1
ATOM 9509 O O . THR C 1 535 ? 137.254 165.717 115.313 1 817.23 535 THR C O 1
ATOM 9513 N N . THR C 1 536 ? 138.95 166.514 116.581 1 783.14 536 THR C N 1
ATOM 9514 C CA . THR C 1 536 ? 138.278 167.743 116.979 1 741.09 536 THR C CA 1
ATOM 9515 C C . THR C 1 536 ? 138.83 168.925 116.189 1 879.31 536 THR C C 1
ATOM 9516 O O . THR C 1 536 ? 139.825 169.528 116.581 1 909.98 536 THR C O 1
ATOM 9520 N N . ARG C 1 537 ? 138.166 169.282 115.092 1 999 537 ARG C N 1
ATOM 9521 C CA . ARG C 1 537 ? 138.602 170.42 114.298 1 999 537 ARG C CA 1
ATOM 9522 C C . ARG C 1 537 ? 138.106 171.719 114.933 1 999 537 ARG C C 1
ATOM 9523 O O . ARG C 1 537 ? 136.901 171.973 114.946 1 999 537 ARG C O 1
ATOM 9531 N N . ARG C 1 538 ? 139.044 172.532 115.46 1 999 538 ARG C N 1
ATOM 9532 C CA . ARG C 1 538 ? 138.763 173.907 115.848 1 964.86 538 ARG C CA 1
ATOM 9533 C C . ARG C 1 538 ? 138.965 174.838 114.657 1 950.52 538 ARG C C 1
ATOM 9534 O O . ARG C 1 538 ? 140.091 175.043 114.206 1 927.89 538 ARG C O 1
ATOM 9542 N N . SER C 1 539 ? 137.857 175.409 114.168 1 962.93 539 SER C N 1
ATOM 9543 C CA . SER C 1 539 ? 137.883 176.399 113.104 1 983.43 539 SER C CA 1
ATOM 9544 C C . SER C 1 539 ? 137.404 177.742 113.649 1 991.82 539 SER C C 1
ATOM 9545 O O . SER C 1 539 ? 136.273 177.864 114.124 1 985.67 539 SER C O 1
ATOM 9548 N N . ILE C 1 540 ? 138.267 178.759 113.553 1 999 540 ILE C N 1
ATOM 9549 C CA . ILE C 1 540 ? 137.883 180.121 113.881 1 999 540 ILE C CA 1
ATOM 9550 C C . ILE C 1 540 ? 137.028 180.664 112.732 1 999 540 ILE C C 1
ATOM 9551 O O . ILE C 1 540 ? 137.545 180.882 111.64 1 999 540 ILE C O 1
ATOM 9556 N N . MET C 1 541 ? 135.718 180.862 112.974 1 999 541 MET C N 1
ATOM 9557 C CA . MET C 1 541 ? 134.821 181.493 112.015 1 999 541 MET C CA 1
ATOM 9558 C C . MET C 1 541 ? 134.328 182.814 112.596 1 999 541 MET C C 1
ATOM 9559 O O . MET C 1 541 ? 133.653 182.832 113.627 1 999 541 MET C O 1
ATOM 9564 N N . GLY C 1 542 ? 134.688 183.921 111.933 1 999 542 GLY C N 1
ATOM 9565 C CA . GLY C 1 542 ? 134.598 185.232 112.554 1 999 542 GLY C CA 1
ATOM 9566 C C . GLY C 1 542 ? 135.256 185.223 113.935 1 999 542 GLY C C 1
ATOM 9567 O O . GLY C 1 542 ? 136.345 184.668 114.094 1 999 542 GLY C O 1
ATOM 9568 N N . SER C 1 543 ? 134.549 185.776 114.938 1 999 543 SER C N 1
ATOM 9569 C CA . SER C 1 543 ? 135.012 185.823 116.321 1 999 543 SER C CA 1
ATOM 9570 C C . SER C 1 543 ? 134.789 184.504 117.077 1 999 543 SER C C 1
ATOM 9571 O O . SER C 1 543 ? 135.215 184.386 118.228 1 999 543 SER C O 1
ATOM 9574 N N . ASN C 1 544 ? 134.155 183.496 116.449 1 999 544 ASN C N 1
ATOM 9575 C CA . ASN C 1 544 ? 133.716 182.288 117.143 1 999 544 ASN C CA 1
ATOM 9576 C C . ASN C 1 544 ? 134.647 181.097 116.864 1 999 544 ASN C C 1
ATOM 9577 O O . ASN C 1 544 ? 134.96 180.77 115.717 1 999 544 ASN C O 1
ATOM 9582 N N . ASN C 1 545 ? 135.05 180.411 117.944 1 999 545 ASN C N 1
ATOM 9583 C CA . ASN C 1 545 ? 136.015 179.324 117.883 1 999 545 ASN C CA 1
ATOM 9584 C C . ASN C 1 545 ? 135.279 177.978 117.819 1 999 545 ASN C C 1
ATOM 9585 O O . ASN C 1 545 ? 135.162 177.268 118.818 1 986.91 545 ASN C O 1
ATOM 9590 N N . ILE C 1 546 ? 134.775 177.619 116.625 1 999 546 ILE C N 1
ATOM 9591 C CA . ILE C 1 546 ? 133.886 176.472 116.461 1 999 546 ILE C CA 1
ATOM 9592 C C . ILE C 1 546 ? 134.678 175.17 116.57 1 962.4 546 ILE C C 1
ATOM 9593 O O . ILE C 1 546 ? 135.692 175.01 115.9 1 939.51 546 ILE C O 1
ATOM 9598 N N . SER C 1 547 ? 134.18 174.224 117.385 1 880.08 547 SER C N 1
ATOM 9599 C CA . SER C 1 547 ? 134.73 172.872 117.454 1 819.22 547 SER C CA 1
ATOM 9600 C C . SER C 1 547 ? 133.793 171.846 116.803 1 812.44 547 SER C C 1
ATOM 9601 O O . SER C 1 547 ? 132.656 171.67 117.244 1 891.18 547 SER C O 1
ATOM 9604 N N . ILE C 1 548 ? 134.3 171.133 115.779 1 721.8 548 ILE C N 1
ATOM 9605 C CA . ILE C 1 548 ? 133.568 170.079 115.084 1 640.65 548 ILE C CA 1
ATOM 9606 C C . ILE C 1 548 ? 134.194 168.729 115.443 1 583.3 548 ILE C C 1
ATOM 9607 O O . ILE C 1 548 ? 135.408 168.573 115.331 1 564.46 548 ILE C O 1
ATOM 9612 N N . ILE C 1 549 ? 133.365 167.764 115.883 1 551.25 549 ILE C N 1
ATOM 9613 C CA . ILE C 1 549 ? 133.849 166.445 116.277 1 525.46 549 ILE C CA 1
ATOM 9614 C C . ILE C 1 549 ? 133.59 165.44 115.154 1 418.51 549 ILE C C 1
ATOM 9615 O O . ILE C 1 549 ? 132.45 165.196 114.768 1 388 549 ILE C O 1
ATOM 9620 N N . SER C 1 550 ? 134.677 164.827 114.673 1 351.31 550 SER C N 1
ATOM 9621 C CA . SER C 1 550 ? 134.638 163.808 113.634 1 310.88 550 SER C CA 1
ATOM 9622 C C . SER C 1 550 ? 135.129 162.47 114.203 1 303.7 550 SER C C 1
ATOM 9623 O O . SER C 1 550 ? 136.258 162.378 114.689 1 307.47 550 SER C O 1
ATOM 9626 N N . ILE C 1 551 ? 134.276 161.426 114.161 1 303.39 551 ILE C N 1
ATOM 9627 C CA . ILE C 1 551 ? 134.622 160.111 114.692 1 309.5 551 ILE C CA 1
ATOM 9628 C C . ILE C 1 551 ? 134.861 159.133 113.543 1 326.13 551 ILE C C 1
ATOM 9629 O O . ILE C 1 551 ? 133.997 158.968 112.682 1 333.26 551 ILE C O 1
ATOM 9634 N N . ARG C 1 552 ? 136.019 158.451 113.57 1 347.67 552 ARG C N 1
ATOM 9635 C CA . ARG C 1 552 ? 136.314 157.388 112.62 1 371.52 552 ARG C CA 1
ATOM 9636 C C . ARG C 1 552 ? 136.829 156.145 113.354 1 425.75 552 ARG C C 1
ATOM 9637 O O . ARG C 1 552 ? 137.496 156.264 114.385 1 432.77 552 ARG C O 1
ATOM 9645 N N . PRO C 1 553 ? 136.531 154.906 112.877 1 484.79 553 PRO C N 1
ATOM 9646 C CA . PRO C 1 553 ? 135.645 154.646 111.734 1 512.05 553 PRO C CA 1
ATOM 9647 C C . PRO C 1 553 ? 134.204 155.018 112.081 1 547.9 553 PRO C C 1
ATOM 9648 O O . PRO C 1 553 ? 133.871 155.147 113.259 1 544.08 553 PRO C O 1
ATOM 9652 N N . ARG C 1 554 ? 133.36 155.235 111.057 1 591.63 554 ARG C N 1
ATOM 9653 C CA . ARG C 1 554 ? 131.999 155.712 111.289 1 623.42 554 ARG C CA 1
ATOM 9654 C C . ARG C 1 554 ? 131.198 154.681 112.087 1 571.94 554 ARG C C 1
ATOM 9655 O O . ARG C 1 554 ? 131.25 153.477 111.823 1 532.22 554 ARG C O 1
ATOM 9663 N N . VAL C 1 555 ? 130.434 155.192 113.061 1 565.61 555 VAL C N 1
ATOM 9664 C CA . VAL C 1 555 ? 129.494 154.386 113.823 1 578.88 555 VAL C CA 1
ATOM 9665 C C . VAL C 1 555 ? 128.325 154.021 112.908 1 644.97 555 VAL C C 1
ATOM 9666 O O . VAL C 1 555 ? 127.578 154.893 112.469 1 595.08 555 VAL C O 1
ATOM 9670 N N . THR C 1 556 ? 128.185 152.72 112.622 1 812.62 556 THR C N 1
ATOM 9671 C CA . THR C 1 556 ? 127.085 152.191 111.824 1 999 556 THR C CA 1
ATOM 9672 C C . THR C 1 556 ? 126.652 150.849 112.414 1 999 556 THR C C 1
ATOM 9673 O O . THR C 1 556 ? 127.448 150.197 113.088 1 999 556 THR C O 1
ATOM 9677 N N . LYS C 1 557 ? 125.411 150.417 112.124 1 999 557 LYS C N 1
ATOM 9678 C CA . LYS C 1 557 ? 124.909 149.127 112.583 1 999 557 LYS C CA 1
ATOM 9679 C C . LYS C 1 557 ? 125.874 148.006 112.179 1 999 557 LYS C C 1
ATOM 9680 O O . LYS C 1 557 ? 126.3 147.236 113.039 1 999 557 LYS C O 1
ATOM 9686 N N . GLN C 1 558 ? 126.283 147.955 110.898 1 999 558 GLN C N 1
ATOM 9687 C CA . GLN C 1 558 ? 127.24 146.962 110.419 1 999 558 GLN C CA 1
ATOM 9688 C C . GLN C 1 558 ? 128.59 147.04 111.144 1 999 558 GLN C C 1
ATOM 9689 O O . GLN C 1 558 ? 129.118 145.996 111.527 1 977.64 558 GLN C O 1
ATOM 9695 N N . TYR C 1 559 ? 129.157 148.245 111.331 1 742.69 559 TYR C N 1
ATOM 9696 C CA . TYR C 1 559 ? 130.451 148.385 111.988 1 547.07 559 TYR C CA 1
ATOM 9697 C C . TYR C 1 559 ? 130.385 147.857 113.431 1 562.24 559 TYR C C 1
ATOM 9698 O O . TYR C 1 559 ? 131.205 147.033 113.834 1 538.7 559 TYR C O 1
ATOM 9707 N N . ILE C 1 560 ? 129.406 148.315 114.225 1 598.36 560 ILE C N 1
ATOM 9708 C CA . ILE C 1 560 ? 129.251 147.87 115.607 1 613.3 560 ILE C CA 1
ATOM 9709 C C . ILE C 1 560 ? 128.967 146.364 115.663 1 653.39 560 ILE C C 1
ATOM 9710 O O . ILE C 1 560 ? 129.67 145.642 116.36 1 632.02 560 ILE C O 1
ATOM 9715 N N . VAL C 1 561 ? 127.962 145.887 114.917 1 703.26 561 VAL C N 1
ATOM 9716 C CA . VAL C 1 561 ? 127.578 144.478 114.9 1 712.38 561 VAL C CA 1
ATOM 9717 C C . VAL C 1 561 ? 128.776 143.6 114.525 1 648.46 561 VAL C C 1
ATOM 9718 O O . VAL C 1 561 ? 129.067 142.628 115.223 1 654.12 561 VAL C O 1
ATOM 9722 N N . ALA C 1 562 ? 129.494 143.958 113.452 1 557.69 562 ALA C N 1
ATOM 9723 C CA . ALA C 1 562 ? 130.695 143.236 113.054 1 480.6 562 ALA C CA 1
ATOM 9724 C C . ALA C 1 562 ? 131.739 143.262 114.181 1 427.52 562 ALA C C 1
ATOM 9725 O O . ALA C 1 562 ? 132.263 142.214 114.554 1 425.93 562 ALA C O 1
ATOM 9727 N N . THR C 1 563 ? 131.994 144.438 114.782 1 368.96 563 THR C N 1
ATOM 9728 C CA . THR C 1 563 ? 132.995 144.612 115.834 1 321.38 563 THR C CA 1
ATOM 9729 C C . THR C 1 563 ? 132.672 143.786 117.082 1 304.63 563 THR C C 1
ATOM 9730 O O . THR C 1 563 ? 133.562 143.173 117.677 1 286.06 563 THR C O 1
ATOM 9734 N N . LEU C 1 564 ? 131.395 143.756 117.483 1 311.01 564 LEU C N 1
ATOM 9735 C CA . LEU C 1 564 ? 130.977 142.948 118.617 1 320.35 564 LEU C CA 1
ATOM 9736 C C . LEU C 1 564 ? 130.965 141.46 118.262 1 364.79 564 LEU C C 1
ATOM 9737 O O . LEU C 1 564 ? 131.338 140.651 119.102 1 387.66 564 LEU C O 1
ATOM 9742 N N . MET C 1 565 ? 130.589 141.075 117.035 1 390.01 565 MET C N 1
ATOM 9743 C CA . MET C 1 565 ? 130.586 139.663 116.671 1 397.94 565 MET C CA 1
ATOM 9744 C C . MET C 1 565 ? 131.988 139.051 116.755 1 391.11 565 MET C C 1
ATOM 9745 O O . MET C 1 565 ? 132.114 137.912 117.191 1 400.25 565 MET C O 1
ATOM 9750 N N . LYS C 1 566 ? 133.042 139.796 116.388 1 380.54 566 LYS C N 1
ATOM 9751 C CA . LYS C 1 566 ? 134.416 139.326 116.547 1 375.04 566 LYS C CA 1
ATOM 9752 C C . LYS C 1 566 ? 134.721 138.998 118.011 1 322.18 566 LYS C C 1
ATOM 9753 O O . LYS C 1 566 ? 135.346 137.981 118.308 1 303.06 566 LYS C O 1
ATOM 9759 N N . THR C 1 567 ? 134.266 139.863 118.929 1 295.48 567 THR C N 1
ATOM 9760 C CA . THR C 1 567 ? 134.626 139.784 120.339 1 287.96 567 THR C CA 1
ATOM 9761 C C . THR C 1 567 ? 133.614 138.963 121.16 1 407.1 567 THR C C 1
ATOM 9762 O O . THR C 1 567 ? 133.799 138.829 122.368 1 399.92 567 THR C O 1
ATOM 9766 N N . SER C 1 568 ? 132.573 138.381 120.525 1 595.41 568 SER C N 1
ATOM 9767 C CA . SER C 1 568 ? 131.508 137.624 121.192 1 783.27 568 SER C CA 1
ATOM 9768 C C . SER C 1 568 ? 131.577 136.128 120.854 1 878.36 568 SER C C 1
ATOM 9769 O O . SER C 1 568 ? 131.911 135.766 119.728 1 931.15 568 SER C O 1
ATOM 9772 N N . CYS C 1 569 ? 131.182 135.262 121.807 1 899 569 CYS C N 1
ATOM 9773 C CA . CYS C 1 569 ? 131.214 133.807 121.649 1 859.82 569 CYS C CA 1
ATOM 9774 C C . CYS C 1 569 ? 130.232 133.301 120.578 1 702.83 569 CYS C C 1
ATOM 9775 O O . CYS C 1 569 ? 130.381 132.189 120.057 1 721.51 569 CYS C O 1
ATOM 9778 N N . SER C 1 570 ? 129.205 134.111 120.276 1 515.76 570 SER C N 1
ATOM 9779 C CA . SER C 1 570 ? 128.189 133.807 119.275 1 387.47 570 SER C CA 1
ATOM 9780 C C . SER C 1 570 ? 127.585 135.108 118.743 1 408.21 570 SER C C 1
ATOM 9781 O O . SER C 1 570 ? 127.742 136.175 119.343 1 399.22 570 SER C O 1
ATOM 9784 N N . LYS C 1 571 ? 126.846 135.008 117.635 1 501.9 571 LYS C N 1
ATOM 9785 C CA . LYS C 1 571 ? 126.124 136.145 117.085 1 683.29 571 LYS C CA 1
ATOM 9786 C C . LYS C 1 571 ? 124.986 136.591 118.015 1 659.18 571 LYS C C 1
ATOM 9787 O O . LYS C 1 571 ? 124.705 137.79 118.155 1 682.57 571 LYS C O 1
ATOM 9793 N N . ASN C 1 572 ? 124.336 135.61 118.655 1 624.11 572 ASN C N 1
ATOM 9794 C CA . ASN C 1 572 ? 123.252 135.824 119.606 1 619.72 572 ASN C CA 1
ATOM 9795 C C . ASN C 1 572 ? 123.713 136.718 120.764 1 544.54 572 ASN C C 1
ATOM 9796 O O . ASN C 1 572 ? 123.031 137.686 121.121 1 492.97 572 ASN C O 1
ATOM 9801 N N . GLU C 1 573 ? 124.902 136.418 121.31 1 525.33 573 GLU C N 1
ATOM 9802 C CA . GLU C 1 573 ? 125.535 137.2 122.365 1 545.9 573 GLU C CA 1
ATOM 9803 C C . GLU C 1 573 ? 125.727 138.656 121.926 1 517.42 573 GLU C C 1
ATOM 9804 O O . GLU C 1 573 ? 125.336 139.568 122.659 1 507.87 573 GLU C O 1
ATOM 9810 N N . ALA C 1 574 ? 126.303 138.879 120.734 1 491.7 574 ALA C N 1
ATOM 9811 C CA . ALA C 1 574 ? 126.488 140.221 120.19 1 460.15 574 ALA C CA 1
ATOM 9812 C C . ALA C 1 574 ? 125.152 140.981 120.116 1 373.12 574 ALA C C 1
ATOM 9813 O O . ALA C 1 574 ? 125.052 142.135 120.543 1 371.57 574 ALA C O 1
ATOM 9815 N N . GLU C 1 575 ? 124.09 140.314 119.645 1 282.38 575 GLU C N 1
ATOM 9816 C CA . GLU C 1 575 ? 122.768 140.917 119.536 1 213.36 575 GLU C CA 1
ATOM 9817 C C . GLU C 1 575 ? 122.108 141.156 120.9 1 173.16 575 GLU C C 1
ATOM 9818 O O . GLU C 1 575 ? 121.371 142.127 121.07 1 162.42 575 GLU C O 1
ATOM 9824 N N . LYS C 1 576 ? 122.399 140.31 121.895 1 145.01 576 LYS C N 1
ATOM 9825 C CA . LYS C 1 576 ? 121.923 140.525 123.258 1 126.62 576 LYS C CA 1
ATOM 9826 C C . LYS C 1 576 ? 122.675 141.636 123.985 1 180.26 576 LYS C C 1
ATOM 9827 O O . LYS C 1 576 ? 122.07 142.384 124.752 1 179.53 576 LYS C O 1
ATOM 9833 N N . LEU C 1 577 ? 123.976 141.774 123.72 1 255.59 577 LEU C N 1
ATOM 9834 C CA . LEU C 1 577 ? 124.736 142.937 124.161 1 324.75 577 LEU C CA 1
ATOM 9835 C C . LEU C 1 577 ? 124.156 144.221 123.543 1 305.57 577 LEU C C 1
ATOM 9836 O O . LEU C 1 577 ? 123.874 145.169 124.275 1 309.18 577 LEU C O 1
ATOM 9841 N N . ILE C 1 578 ? 123.875 144.233 122.23 1 271.56 578 ILE C N 1
ATOM 9842 C CA . ILE C 1 578 ? 123.281 145.383 121.541 1 240.45 578 ILE C CA 1
ATOM 9843 C C . ILE C 1 578 ? 121.927 145.782 122.154 1 237.8 578 ILE C C 1
ATOM 9844 O O . ILE C 1 578 ? 121.614 146.969 122.311 1 247.34 578 ILE C O 1
ATOM 9849 N N . THR C 1 579 ? 121.142 144.77 122.536 1 221.8 579 THR C N 1
ATOM 9850 C CA . THR C 1 579 ? 119.818 144.884 123.14 1 206.27 579 THR C CA 1
ATOM 9851 C C . THR C 1 579 ? 119.866 145.472 124.553 1 192.3 579 THR C C 1
ATOM 9852 O O . THR C 1 579 ? 119.056 146.335 124.895 1 202.11 579 THR C O 1
ATOM 9856 N N . SER C 1 580 ? 120.799 144.975 125.378 1 162.02 580 SER C N 1
ATOM 9857 C CA . SER C 1 580 ? 121.017 145.488 126.726 1 133.06 580 SER C CA 1
ATOM 9858 C C . SER C 1 580 ? 121.617 146.903 126.717 1 118.48 580 SER C C 1
ATOM 9859 O O . SER C 1 580 ? 121.232 147.728 127.545 1 104.72 580 SER C O 1
ATOM 9862 N N . ALA C 1 581 ? 122.504 147.219 125.753 1 117.76 581 ALA C N 1
ATOM 9863 C CA . ALA C 1 581 ? 123.113 148.546 125.635 1 116.76 581 ALA C CA 1
ATOM 9864 C C . ALA C 1 581 ? 122.368 149.479 124.665 1 127.23 581 ALA C C 1
ATOM 9865 O O . ALA C 1 581 ? 122.972 150.396 124.096 1 127.9 581 ALA C O 1
ATOM 9867 N N . PHE C 1 582 ? 121.046 149.314 124.518 1 141.2 582 PHE C N 1
ATOM 9868 C CA . PHE C 1 582 ? 120.281 150.035 123.507 1 149.39 582 PHE C CA 1
ATOM 9869 C C . PHE C 1 582 ? 120.402 151.564 123.615 1 141.86 582 PHE C C 1
ATOM 9870 O O . PHE C 1 582 ? 120.643 152.227 122.608 1 143.58 582 PHE C O 1
ATOM 9878 N N . ASP C 1 583 ? 120.216 152.147 124.815 1 132.61 583 ASP C N 1
ATOM 9879 C CA . ASP C 1 583 ? 120.196 153.601 125.002 1 127.32 583 ASP C CA 1
ATOM 9880 C C . ASP C 1 583 ? 121.543 154.226 124.632 1 125.72 583 ASP C C 1
ATOM 9881 O O . ASP C 1 583 ? 121.601 155.275 123.985 1 112.38 583 ASP C O 1
ATOM 9886 N N . LEU C 1 584 ? 122.628 153.577 125.071 1 149.92 584 LEU C N 1
ATOM 9887 C CA . LEU C 1 584 ? 123.982 154.008 124.767 1 183.56 584 LEU C CA 1
ATOM 9888 C C . LEU C 1 584 ? 124.22 153.97 123.252 1 210.85 584 LEU C C 1
ATOM 9889 O O . LEU C 1 584 ? 124.694 154.947 122.67 1 230.41 584 LEU C O 1
ATOM 9894 N N . LEU C 1 585 ? 123.849 152.866 122.591 1 234.15 585 LEU C N 1
ATOM 9895 C CA . LEU C 1 585 ? 124.011 152.747 121.148 1 254.81 585 LEU C CA 1
ATOM 9896 C C . LEU C 1 585 ? 123.144 153.775 120.403 1 248.67 585 LEU C C 1
ATOM 9897 O O . LEU C 1 585 ? 123.567 154.321 119.386 1 270.1 585 LEU C O 1
ATOM 9902 N N . ASN C 1 586 ? 121.956 154.098 120.927 1 223.56 586 ASN C N 1
ATOM 9903 C CA . ASN C 1 586 ? 121.118 155.149 120.366 1 206.46 586 ASN C CA 1
ATOM 9904 C C . ASN C 1 586 ? 121.806 156.519 120.458 1 237.21 586 ASN C C 1
ATOM 9905 O O . ASN C 1 586 ? 121.839 157.258 119.47 1 228.42 586 ASN C O 1
ATOM 9910 N N . PHE C 1 587 ? 122.382 156.851 121.628 1 303.12 587 PHE C N 1
ATOM 9911 C CA . PHE C 1 587 ? 123.221 158.037 121.8 1 391.28 587 PHE C CA 1
ATOM 9912 C C . PHE C 1 587 ? 124.315 158.078 120.726 1 500.83 587 PHE C C 1
ATOM 9913 O O . PHE C 1 587 ? 124.342 158.997 119.911 1 508.71 587 PHE C O 1
ATOM 9921 N N . MET C 1 588 ? 125.194 157.058 120.707 1 654.7 588 MET C N 1
ATOM 9922 C CA . MET C 1 588 ? 126.371 156.985 119.84 1 800.27 588 MET C CA 1
ATOM 9923 C C . MET C 1 588 ? 126.018 157.237 118.37 1 762.73 588 MET C C 1
ATOM 9924 O O . MET C 1 588 ? 126.649 158.061 117.703 1 815.75 588 MET C O 1
ATOM 9929 N N . VAL C 1 589 ? 125.029 156.497 117.859 1 657.33 589 VAL C N 1
ATOM 9930 C CA . VAL C 1 589 ? 124.631 156.579 116.462 1 568.84 589 VAL C CA 1
ATOM 9931 C C . VAL C 1 589 ? 124.098 157.982 116.148 1 565.36 589 VAL C C 1
ATOM 9932 O O . VAL C 1 589 ? 124.42 158.545 115.104 1 572.97 589 VAL C O 1
ATOM 9936 N N . SER C 1 590 ? 123.372 158.578 117.105 1 560.09 590 SER C N 1
ATOM 9937 C CA . SER C 1 590 ? 122.796 159.915 116.998 1 563.02 590 SER C CA 1
ATOM 9938 C C . SER C 1 590 ? 123.813 161.066 117.053 1 666.96 590 SER C C 1
ATOM 9939 O O . SER C 1 590 ? 123.489 162.158 116.583 1 662.04 590 SER C O 1
ATOM 9942 N N . VAL C 1 591 ? 125.028 160.85 117.604 1 812.7 591 VAL C N 1
ATOM 9943 C CA . VAL C 1 591 ? 126.064 161.885 117.695 1 945.3 591 VAL C CA 1
ATOM 9944 C C . VAL C 1 591 ? 127.26 161.623 116.757 1 999 591 VAL C C 1
ATOM 9945 O O . VAL C 1 591 ? 128.158 162.465 116.665 1 999 591 VAL C O 1
ATOM 9949 N N . SER C 1 592 ? 127.276 160.5 116.019 1 999 592 SER C N 1
ATOM 9950 C CA . SER C 1 592 ? 128.429 160.104 115.21 1 999 592 SER C CA 1
ATOM 9951 C C . SER C 1 592 ? 128.76 161.108 114.091 1 999 592 SER C C 1
ATOM 9952 O O . SER C 1 592 ? 129.931 161.239 113.716 1 999 592 SER C O 1
ATOM 9955 N N . ASP C 1 593 ? 127.749 161.838 113.57 1 999 593 ASP C N 1
ATOM 9956 C CA . ASP C 1 593 ? 127.946 162.88 112.557 1 999 593 ASP C CA 1
ATOM 9957 C C . ASP C 1 593 ? 127.882 164.302 113.154 1 999 593 ASP C C 1
ATOM 9958 O O . ASP C 1 593 ? 127.779 165.28 112.409 1 999 593 ASP C O 1
ATOM 9963 N N . PHE C 1 594 ? 127.996 164.443 114.487 1 999 594 PHE C N 1
ATOM 9964 C CA . PHE C 1 594 ? 127.882 165.726 115.175 1 999 594 PHE C CA 1
ATOM 9965 C C . PHE C 1 594 ? 129.048 166.652 114.789 1 991.11 594 PHE C C 1
ATOM 9966 O O . PHE C 1 594 ? 130.003 166.86 115.588 1 959.38 594 PHE C O 1
ATOM 9974 N N . SER D 2 24 ? 117.858 143.486 174.973 1 869.29 24 SER D N 1
ATOM 9975 C CA . SER D 2 24 ? 116.461 143.794 175.379 1 871.98 24 SER D CA 1
ATOM 9976 C C . SER D 2 24 ? 115.887 142.622 176.178 1 864.32 24 SER D C 1
ATOM 9977 O O . SER D 2 24 ? 115.711 141.543 175.623 1 846.43 24 SER D O 1
ATOM 9980 N N . GLU D 2 25 ? 115.529 142.869 177.453 1 838.73 25 GLU D N 1
ATOM 9981 C CA . GLU D 2 25 ? 115.166 141.855 178.45 1 780.68 25 GLU D CA 1
ATOM 9982 C C . GLU D 2 25 ? 113.989 140.981 177.984 1 955.06 25 GLU D C 1
ATOM 9983 O O . GLU D 2 25 ? 113.981 139.763 178.184 1 888.74 25 GLU D O 1
ATOM 9989 N N . GLU D 2 26 ? 112.989 141.633 177.36 1 999 26 GLU D N 1
ATOM 9990 C CA . GLU D 2 26 ? 111.776 141.053 176.773 1 999 26 GLU D CA 1
ATOM 9991 C C . GLU D 2 26 ? 112.089 139.995 175.696 1 999 26 GLU D C 1
ATOM 9992 O O . GLU D 2 26 ? 111.299 139.071 175.5 1 999 26 GLU D O 1
ATOM 9998 N N . LYS D 2 27 ? 113.196 140.166 174.944 1 936.08 27 LYS D N 1
ATOM 9999 C CA . LYS D 2 27 ? 113.399 139.524 173.645 1 738.46 27 LYS D CA 1
ATOM 10000 C C . LYS D 2 27 ? 114.752 138.824 173.584 1 541.25 27 LYS D C 1
ATOM 10001 O O . LYS D 2 27 ? 115.406 138.784 172.539 1 439.61 27 LYS D O 1
ATOM 10007 N N . ASP D 2 28 ? 115.15 138.25 174.719 1 487.47 28 ASP D N 1
ATOM 10008 C CA . ASP D 2 28 ? 116.148 137.198 174.707 1 481.89 28 ASP D CA 1
ATOM 10009 C C . ASP D 2 28 ? 115.44 135.873 175.012 1 509.72 28 ASP D C 1
ATOM 10010 O O . ASP D 2 28 ? 115.145 135.583 176.173 1 511.28 28 ASP D O 1
ATOM 10015 N N . PRO D 2 29 ? 115.137 135.03 173.983 1 567.78 29 PRO D N 1
ATOM 10016 C CA . PRO D 2 29 ? 114.427 133.762 174.175 1 627 29 PRO D CA 1
ATOM 10017 C C . PRO D 2 29 ? 115.143 132.863 175.178 1 648.28 29 PRO D C 1
ATOM 10018 O O . PRO D 2 29 ? 114.507 132.135 175.937 1 689.83 29 PRO D O 1
ATOM 10022 N N . ASP D 2 30 ? 116.478 132.942 175.181 1 614.34 30 ASP D N 1
ATOM 10023 C CA . ASP D 2 30 ? 117.31 132.219 176.125 1 572.6 30 ASP D CA 1
ATOM 10024 C C . ASP D 2 30 ? 116.941 132.529 177.586 1 558.48 30 ASP D C 1
ATOM 10025 O O . ASP D 2 30 ? 117.197 131.679 178.426 1 579.34 30 ASP D O 1
ATOM 10030 N N . THR D 2 31 ? 116.325 133.689 177.917 1 497.06 31 THR D N 1
ATOM 10031 C CA . THR D 2 31 ? 115.897 133.976 179.295 1 428.24 31 THR D CA 1
ATOM 10032 C C . THR D 2 31 ? 115.014 132.84 179.83 1 452.24 31 THR D C 1
ATOM 10033 O O . THR D 2 31 ? 115.1 132.481 181.005 1 458.24 31 THR D O 1
ATOM 10037 N N . LYS D 2 32 ? 114.198 132.24 178.951 1 471.5 32 LYS D N 1
ATOM 10038 C CA . LYS D 2 32 ? 113.271 131.178 179.32 1 469.38 32 LYS D CA 1
ATOM 10039 C C . LYS D 2 32 ? 113.958 129.807 179.322 1 413.26 32 LYS D C 1
ATOM 10040 O O . LYS D 2 32 ? 113.708 129.013 180.226 1 422.84 32 LYS D O 1
ATOM 10046 N N . LYS D 2 33 ? 114.855 129.534 178.359 1 337.8 33 LYS D N 1
ATOM 10047 C CA . LYS D 2 33 ? 115.712 128.353 178.421 1 283.47 33 LYS D CA 1
ATOM 10048 C C . LYS D 2 33 ? 116.52 128.346 179.725 1 367.04 33 LYS D C 1
ATOM 10049 O O . LYS D 2 33 ? 116.619 127.318 180.393 1 351.21 33 LYS D O 1
ATOM 10055 N N . ASP D 2 34 ? 117.1 129.507 180.068 1 524.22 34 ASP D N 1
ATOM 10056 C CA . ASP D 2 34 ? 117.984 129.684 181.213 1 689.51 34 ASP D CA 1
ATOM 10057 C C . ASP D 2 34 ? 117.224 129.499 182.526 1 721.2 34 ASP D C 1
ATOM 10058 O O . ASP D 2 34 ? 117.732 128.849 183.432 1 756.93 34 ASP D O 1
ATOM 10063 N N . GLU D 2 35 ? 115.996 130.011 182.624 1 700.54 35 GLU D N 1
ATOM 10064 C CA . GLU D 2 35 ? 115.145 129.715 183.767 1 666.62 35 GLU D CA 1
ATOM 10065 C C . GLU D 2 35 ? 114.929 128.201 183.884 1 579.88 35 GLU D C 1
ATOM 10066 O O . GLU D 2 35 ? 115.129 127.642 184.959 1 567.93 35 GLU D O 1
ATOM 10072 N N . ALA D 2 36 ? 114.628 127.514 182.774 1 498.31 36 ALA D N 1
ATOM 10073 C CA . ALA D 2 36 ? 114.458 126.064 182.784 1 438.4 36 ALA D CA 1
ATOM 10074 C C . ALA D 2 36 ? 115.756 125.346 183.186 1 418.17 36 ALA D C 1
ATOM 10075 O O . ALA D 2 36 ? 115.714 124.356 183.917 1 398.31 36 ALA D O 1
ATOM 10077 N N . ILE D 2 37 ? 116.911 125.873 182.747 1 428.34 37 ILE D N 1
ATOM 10078 C CA . ILE D 2 37 ? 118.233 125.375 183.12 1 446.43 37 ILE D CA 1
ATOM 10079 C C . ILE D 2 37 ? 118.466 125.539 184.635 1 489.76 37 ILE D C 1
ATOM 10080 O O . ILE D 2 37 ? 118.84 124.571 185.294 1 479.53 37 ILE D O 1
ATOM 10085 N N . GLU D 2 38 ? 118.232 126.736 185.209 1 546.42 38 GLU D N 1
ATOM 10086 C CA . GLU D 2 38 ? 118.432 126.997 186.636 1 585.22 38 GLU D CA 1
ATOM 10087 C C . GLU D 2 38 ? 117.52 126.105 187.479 1 518.21 38 GLU D C 1
ATOM 10088 O O . GLU D 2 38 ? 117.958 125.506 188.457 1 499.38 38 GLU D O 1
ATOM 10094 N N . ILE D 2 39 ? 116.243 126.017 187.099 1 467.13 39 ILE D N 1
ATOM 10095 C CA . ILE D 2 39 ? 115.282 125.173 187.795 1 439.37 39 ILE D CA 1
ATOM 10096 C C . ILE D 2 39 ? 115.815 123.742 187.89 1 393.07 39 ILE D C 1
ATOM 10097 O O . ILE D 2 39 ? 115.841 123.171 188.978 1 396.41 39 ILE D O 1
ATOM 10102 N N . GLY D 2 40 ? 116.284 123.182 186.768 1 343.89 40 GLY D N 1
ATOM 10103 C CA . GLY D 2 40 ? 116.86 121.843 186.741 1 312.17 40 GLY D CA 1
ATOM 10104 C C . GLY D 2 40 ? 118.117 121.698 187.608 1 288.18 40 GLY D C 1
ATOM 10105 O O . GLY D 2 40 ? 118.245 120.729 188.351 1 283.38 40 GLY D O 1
ATOM 10106 N N . LEU D 2 41 ? 119.048 122.66 187.528 1 274.58 41 LEU D N 1
ATOM 10107 C CA . LEU D 2 41 ? 120.265 122.633 188.333 1 270.38 41 LEU D CA 1
ATOM 10108 C C . LEU D 2 41 ? 119.933 122.713 189.828 1 281.09 41 LEU D C 1
ATOM 10109 O O . LEU D 2 41 ? 120.394 121.877 190.597 1 285.74 41 LEU D O 1
ATOM 10114 N N . LYS D 2 42 ? 119.102 123.684 190.236 1 293.26 42 LYS D N 1
ATOM 10115 C CA . LYS D 2 42 ? 118.64 123.825 191.613 1 302.83 42 LYS D CA 1
ATOM 10116 C C . LYS D 2 42 ? 117.861 122.587 192.076 1 320.58 42 LYS D C 1
ATOM 10117 O O . LYS D 2 42 ? 117.94 122.219 193.243 1 318.35 42 LYS D O 1
ATOM 10123 N N . SER D 2 43 ? 117.109 121.943 191.174 1 344.51 43 SER D N 1
ATOM 10124 C CA . SER D 2 43 ? 116.402 120.704 191.477 1 364.17 43 SER D CA 1
ATOM 10125 C C . SER D 2 43 ? 117.392 119.584 191.815 1 354.8 43 SER D C 1
ATOM 10126 O O . SER D 2 43 ? 117.29 118.972 192.879 1 346.03 43 SER D O 1
ATOM 10129 N N . GLN D 2 44 ? 118.386 119.349 190.944 1 346.75 44 GLN D N 1
ATOM 10130 C CA . GLN D 2 44 ? 119.446 118.377 191.202 1 336.26 44 GLN D CA 1
ATOM 10131 C C . GLN D 2 44 ? 120.182 118.711 192.504 1 366.31 44 GLN D C 1
ATOM 10132 O O . GLN D 2 44 ? 120.351 117.86 193.373 1 376.65 44 GLN D O 1
ATOM 10138 N N . GLU D 2 45 ? 120.571 119.979 192.653 1 387.1 45 GLU D N 1
ATOM 10139 C CA . GLU D 2 45 ? 121.253 120.494 193.831 1 398.41 45 GLU D CA 1
ATOM 10140 C C . GLU D 2 45 ? 120.447 120.249 195.114 1 371.07 45 GLU D C 1
ATOM 10141 O O . GLU D 2 45 ? 121.007 119.804 196.111 1 380.63 45 GLU D O 1
ATOM 10147 N N . SER D 2 46 ? 119.134 120.53 195.081 1 328.4 46 SER D N 1
ATOM 10148 C CA . SER D 2 46 ? 118.213 120.277 196.187 1 296.64 46 SER D CA 1
ATOM 10149 C C . SER D 2 46 ? 118.137 118.785 196.52 1 318.85 46 SER D C 1
ATOM 10150 O O . SER D 2 46 ? 118.135 118.411 197.691 1 306.67 46 SER D O 1
ATOM 10153 N N . TYR D 2 47 ? 118.099 117.929 195.492 1 381.08 47 TYR D N 1
ATOM 10154 C CA . TYR D 2 47 ? 118.112 116.483 195.667 1 458.67 47 TYR D CA 1
ATOM 10155 C C . TYR D 2 47 ? 119.378 116.041 196.405 1 407.97 47 TYR D C 1
ATOM 10156 O O . TYR D 2 47 ? 119.3 115.354 197.419 1 406.02 47 TYR D O 1
ATOM 10165 N N . TYR D 2 48 ? 120.551 116.459 195.919 1 362.82 48 TYR D N 1
ATOM 10166 C CA . TYR D 2 48 ? 121.81 116.091 196.552 1 325.64 48 TYR D CA 1
ATOM 10167 C C . TYR D 2 48 ? 121.898 116.702 197.957 1 363.08 48 TYR D C 1
ATOM 10168 O O . TYR D 2 48 ? 122.297 116.002 198.881 1 358.29 48 TYR D O 1
ATOM 10177 N N . GLN D 2 49 ? 121.46 117.958 198.157 1 411.54 49 GLN D N 1
ATOM 10178 C CA . GLN D 2 49 ? 121.365 118.559 199.487 1 451.82 49 GLN D CA 1
ATOM 10179 C C . GLN D 2 49 ? 120.461 117.756 200.428 1 486.43 49 GLN D C 1
ATOM 10180 O O . GLN D 2 49 ? 120.698 117.72 201.634 1 500.92 49 GLN D O 1
ATOM 10186 N N . ARG D 2 50 ? 119.399 117.138 199.904 1 516.63 50 ARG D N 1
ATOM 10187 C CA . ARG D 2 50 ? 118.549 116.283 200.717 1 553.3 50 ARG D CA 1
ATOM 10188 C C . ARG D 2 50 ? 119.257 114.96 201.021 1 454.22 50 ARG D C 1
ATOM 10189 O O . ARG D 2 50 ? 119.274 114.559 202.176 1 438.79 50 ARG D O 1
ATOM 10197 N N . GLN D 2 51 ? 119.878 114.303 200.03 1 378.77 51 GLN D N 1
ATOM 10198 C CA . GLN D 2 51 ? 120.657 113.092 200.277 1 329.72 51 GLN D CA 1
ATOM 10199 C C . GLN D 2 51 ? 121.73 113.329 201.344 1 353.47 51 GLN D C 1
ATOM 10200 O O . GLN D 2 51 ? 121.957 112.497 202.224 1 328.23 51 GLN D O 1
ATOM 10206 N N . LEU D 2 52 ? 122.383 114.491 201.256 1 440.35 52 LEU D N 1
ATOM 10207 C CA . LEU D 2 52 ? 123.35 114.97 202.233 1 547.39 52 LEU D CA 1
ATOM 10208 C C . LEU D 2 52 ? 122.73 115.061 203.633 1 545.01 52 LEU D C 1
ATOM 10209 O O . LEU D 2 52 ? 123.227 114.419 204.556 1 581 52 LEU D O 1
ATOM 10214 N N . ARG D 2 53 ? 121.639 115.828 203.791 1 512.37 53 ARG D N 1
ATOM 10215 C CA . ARG D 2 53 ? 120.983 116.018 205.081 1 485.04 53 ARG D CA 1
ATOM 10216 C C . ARG D 2 53 ? 120.398 114.718 205.635 1 444.9 53 ARG D C 1
ATOM 10217 O O . ARG D 2 53 ? 120.389 114.53 206.847 1 400.3 53 ARG D O 1
ATOM 10225 N N . GLU D 2 54 ? 119.92 113.822 204.763 1 484.22 54 GLU D N 1
ATOM 10226 C CA . GLU D 2 54 ? 119.493 112.491 205.169 1 565.29 54 GLU D CA 1
ATOM 10227 C C . GLU D 2 54 ? 120.669 111.671 205.706 1 559.57 54 GLU D C 1
ATOM 10228 O O . GLU D 2 54 ? 120.552 111.077 206.773 1 581.13 54 GLU D O 1
ATOM 10234 N N . GLN D 2 55 ? 121.811 111.661 205.002 1 564.84 55 GLN D N 1
ATOM 10235 C CA . GLN D 2 55 ? 122.998 110.954 205.477 1 581.94 55 GLN D CA 1
ATOM 10236 C C . GLN D 2 55 ? 123.451 111.522 206.828 1 754.04 55 GLN D C 1
ATOM 10237 O O . GLN D 2 55 ? 123.677 110.771 207.778 1 729.1 55 GLN D O 1
ATOM 10243 N N . LEU D 2 56 ? 123.507 112.857 206.935 1 999 56 LEU D N 1
ATOM 10244 C CA . LEU D 2 56 ? 123.869 113.54 208.171 1 999 56 LEU D CA 1
ATOM 10245 C C . LEU D 2 56 ? 122.847 113.294 209.288 1 999 56 LEU D C 1
ATOM 10246 O O . LEU D 2 56 ? 123.251 113.197 210.443 1 999 56 LEU D O 1
ATOM 10251 N N . ALA D 2 57 ? 121.547 113.165 208.975 1 999 57 ALA D N 1
ATOM 10252 C CA . ALA D 2 57 ? 120.54 112.82 209.974 1 934.41 57 ALA D CA 1
ATOM 10253 C C . ALA D 2 57 ? 120.792 111.409 210.526 1 999 57 ALA D C 1
ATOM 10254 O O . ALA D 2 57 ? 120.844 111.231 211.743 1 999 57 ALA D O 1
ATOM 10256 N N . ARG D 2 58 ? 121 110.415 209.644 1 999 58 ARG D N 1
ATOM 10257 C CA . ARG D 2 58 ? 121.317 109.044 210.038 1 999 58 ARG D CA 1
ATOM 10258 C C . ARG D 2 58 ? 122.567 108.996 210.915 1 845.15 58 ARG D C 1
ATOM 10259 O O . ARG D 2 58 ? 122.592 108.327 211.951 1 829.33 58 ARG D O 1
ATOM 10267 N N . ASP D 2 59 ? 123.59 109.75 210.514 1 675.51 59 ASP D N 1
ATOM 10268 C CA . ASP D 2 59 ? 124.841 109.819 211.246 1 593.2 59 ASP D CA 1
ATOM 10269 C C . ASP D 2 59 ? 124.652 110.54 212.59 1 848.37 59 ASP D C 1
ATOM 10270 O O . ASP D 2 59 ? 125.129 110.028 213.598 1 849.56 59 ASP D O 1
ATOM 10275 N N . ASN D 2 60 ? 123.903 111.656 212.652 1 999 60 ASN D N 1
ATOM 10276 C CA . ASN D 2 60 ? 123.634 112.362 213.906 1 999 60 ASN D CA 1
ATOM 10277 C C . ASN D 2 60 ? 122.893 111.464 214.91 1 999 60 ASN D C 1
ATOM 10278 O O . ASN D 2 60 ? 123.26 111.419 216.087 1 999 60 ASN D O 1
ATOM 10283 N N . MET D 2 61 ? 121.847 110.752 214.462 1 999 61 MET D N 1
ATOM 10284 C CA . MET D 2 61 ? 121.088 109.858 215.328 1 999 61 MET D CA 1
ATOM 10285 C C . MET D 2 61 ? 121.961 108.717 215.859 1 999 61 MET D C 1
ATOM 10286 O O . MET D 2 61 ? 121.892 108.401 217.049 1 999 61 MET D O 1
ATOM 10291 N N . THR D 2 62 ? 122.811 108.126 215.006 1 999 62 THR D N 1
ATOM 10292 C CA . THR D 2 62 ? 123.701 107.059 215.452 1 999 62 THR D CA 1
ATOM 10293 C C . THR D 2 62 ? 124.792 107.595 216.387 1 999 62 THR D C 1
ATOM 10294 O O . THR D 2 62 ? 125.09 106.938 217.383 1 999 62 THR D O 1
ATOM 10298 N N . VAL D 2 63 ? 125.322 108.808 216.164 1 999 63 VAL D N 1
ATOM 10299 C CA . VAL D 2 63 ? 126.291 109.404 217.085 1 999 63 VAL D CA 1
ATOM 10300 C C . VAL D 2 63 ? 125.642 109.726 218.443 1 999 63 VAL D C 1
ATOM 10301 O O . VAL D 2 63 ? 126.266 109.501 219.481 1 999 63 VAL D O 1
ATOM 10305 N N . ALA D 2 64 ? 124.383 110.197 218.458 1 999 64 ALA D N 1
ATOM 10306 C CA . ALA D 2 64 ? 123.638 110.468 219.686 1 999 64 ALA D CA 1
ATOM 10307 C C . ALA D 2 64 ? 123.268 109.2 220.473 1 999 64 ALA D C 1
ATOM 10308 O O . ALA D 2 64 ? 122.623 109.309 221.519 1 999 64 ALA D O 1
ATOM 10310 N N . SER D 2 65 ? 123.661 108.005 219.983 1 999 65 SER D N 1
ATOM 10311 C CA . SER D 2 65 ? 123.407 106.727 220.65 1 999 65 SER D CA 1
ATOM 10312 C C . SER D 2 65 ? 124.673 105.86 220.806 1 999 65 SER D C 1
ATOM 10313 O O . SER D 2 65 ? 124.677 104.931 221.62 1 999 65 SER D O 1
ATOM 10316 N N . ARG D 2 66 ? 125.75 106.168 220.062 1 999 66 ARG D N 1
ATOM 10317 C CA . ARG D 2 66 ? 127.043 105.513 220.214 1 999 66 ARG D CA 1
ATOM 10318 C C . ARG D 2 66 ? 127.847 106.18 221.34 1 999 66 ARG D C 1
ATOM 10319 O O . ARG D 2 66 ? 128.703 107.039 221.023 1 999 66 ARG D O 1
ATOM 10327 N N . MET E 1 1 ? 143.695 159.727 129.695 1 892.08 1 MET E N 1
ATOM 10328 C CA . MET E 1 1 ? 144.629 160.247 130.732 1 891.73 1 MET E CA 1
ATOM 10329 C C . MET E 1 1 ? 144.353 159.556 132.077 1 836.7 1 MET E C 1
ATOM 10330 O O . MET E 1 1 ? 143.504 160.02 132.839 1 794.19 1 MET E O 1
ATOM 10335 N N . MET E 1 2 ? 145.045 158.414 132.361 1 822.63 2 MET E N 1
ATOM 10336 C CA . MET E 1 2 ? 144.781 157.628 133.572 1 818.06 2 MET E CA 1
ATOM 10337 C C . MET E 1 2 ? 145.417 158.214 134.847 1 821.47 2 MET E C 1
ATOM 10338 O O . MET E 1 2 ? 146.165 159.178 134.761 1 809 2 MET E O 1
ATOM 10343 N N . PRO E 1 3 ? 145.084 157.728 136.079 1 844.51 3 PRO E N 1
ATOM 10344 C CA . PRO E 1 3 ? 145.632 158.276 137.322 1 849.43 3 PRO E CA 1
ATOM 10345 C C . PRO E 1 3 ? 147.055 157.883 137.707 1 851.71 3 PRO E C 1
ATOM 10346 O O . PRO E 1 3 ? 147.655 157 137.12 1 839.97 3 PRO E O 1
ATOM 10350 N N . ILE E 1 4 ? 147.588 158.514 138.761 1 902 4 ILE E N 1
ATOM 10351 C CA . ILE E 1 4 ? 149.024 158.801 138.798 1 956.94 4 ILE E CA 1
ATOM 10352 C C . ILE E 1 4 ? 149.747 157.721 139.52 1 999 4 ILE E C 1
ATOM 10353 O O . ILE E 1 4 ? 150.82 157.304 139.1 1 999 4 ILE E O 1
ATOM 10358 N N . LYS E 1 5 ? 149.276 157.561 140.733 1 999 5 LYS E N 1
ATOM 10359 C CA . LYS E 1 5 ? 149.923 156.616 141.573 1 999 5 LYS E CA 1
ATOM 10360 C C . LYS E 1 5 ? 149.357 155.39 140.874 1 999 5 LYS E C 1
ATOM 10361 O O . LYS E 1 5 ? 148.23 155.152 141.126 1 999 5 LYS E O 1
ATOM 10367 N N . SER E 1 6 ? 149.952 154.847 139.783 1 999 6 SER E N 1
ATOM 10368 C CA . SER E 1 6 ? 149.545 153.595 139.109 1 999 6 SER E CA 1
ATOM 10369 C C . SER E 1 6 ? 150.795 152.871 138.595 1 999 6 SER E C 1
ATOM 10370 O O . SER E 1 6 ? 150.847 151.648 138.606 1 999 6 SER E O 1
ATOM 10373 N N . ILE E 1 7 ? 151.844 153.615 138.214 1 999 7 ILE E N 1
ATOM 10374 C CA . ILE E 1 7 ? 153.16 153.009 138.101 1 999 7 ILE E CA 1
ATOM 10375 C C . ILE E 1 7 ? 153.651 152.722 139.528 1 999 7 ILE E C 1
ATOM 10376 O O . ILE E 1 7 ? 154.438 153.491 140.079 1 999 7 ILE E O 1
ATOM 10381 N N . VAL E 1 8 ? 153.186 151.611 140.132 1 999 8 VAL E N 1
ATOM 10382 C CA . VAL E 1 8 ? 153.672 151.149 141.431 1 999 8 VAL E CA 1
ATOM 10383 C C . VAL E 1 8 ? 155.195 151.11 141.358 1 999 8 VAL E C 1
ATOM 10384 O O . VAL E 1 8 ? 155.77 150.567 140.413 1 999 8 VAL E O 1
ATOM 10388 N N . THR E 1 9 ? 155.854 151.69 142.365 1 589.45 9 THR E N 1
ATOM 10389 C CA . THR E 1 9 ? 157.299 151.57 142.475 1 342.8 9 THR E CA 1
ATOM 10390 C C . THR E 1 9 ? 157.695 150.092 142.453 1 306.11 9 THR E C 1
ATOM 10391 O O . THR E 1 9 ? 156.85 149.219 142.592 1 282.44 9 THR E O 1
ATOM 10395 N N . LEU E 1 10 ? 158.997 149.821 142.313 1 349.44 10 LEU E N 1
ATOM 10396 C CA . LEU E 1 10 ? 159.571 148.474 142.284 1 427.75 10 LEU E CA 1
ATOM 10397 C C . LEU E 1 10 ? 159.374 147.746 143.644 1 373.1 10 LEU E C 1
ATOM 10398 O O . LEU E 1 10 ? 159.918 146.649 143.845 1 400.93 10 LEU E O 1
ATOM 10403 N N . ASP E 1 11 ? 158.46 148.247 144.52 1 310.32 11 ASP E N 1
ATOM 10404 C CA . ASP E 1 11 ? 158.534 148.047 145.971 1 281.51 11 ASP E CA 1
ATOM 10405 C C . ASP E 1 11 ? 157.199 147.768 146.694 1 227.98 11 ASP E C 1
ATOM 10406 O O . ASP E 1 11 ? 157.24 147.521 147.9 1 204 11 ASP E O 1
ATOM 10411 N N . GLN E 1 12 ? 156.037 147.734 146 1 204.98 12 GLN E N 1
ATOM 10412 C CA . GLN E 1 12 ? 154.734 147.54 146.657 1 193.96 12 GLN E CA 1
ATOM 10413 C C . GLN E 1 12 ? 153.928 146.272 146.243 1 233.15 12 GLN E C 1
ATOM 10414 O O . GLN E 1 12 ? 152.809 146.101 146.726 1 225.93 12 GLN E O 1
ATOM 10420 N N . LEU E 1 13 ? 154.425 145.332 145.404 1 291.89 13 LEU E N 1
ATOM 10421 C CA . LEU E 1 13 ? 153.728 144.066 145.103 1 329.93 13 LEU E CA 1
ATOM 10422 C C . LEU E 1 13 ? 154.045 142.912 146.059 1 308.85 13 LEU E C 1
ATOM 10423 O O . LEU E 1 13 ? 154.736 143.04 147.072 1 313.91 13 LEU E O 1
ATOM 10428 N N . GLU E 1 14 ? 153.479 141.758 145.665 1 279.89 14 GLU E N 1
ATOM 10429 C CA . GLU E 1 14 ? 153.853 140.419 146.096 1 259.73 14 GLU E CA 1
ATOM 10430 C C . GLU E 1 14 ? 155.03 139.86 145.272 1 274.08 14 GLU E C 1
ATOM 10431 O O . GLU E 1 14 ? 155.493 140.492 144.327 1 282.46 14 GLU E O 1
ATOM 10437 N N . ASP E 1 15 ? 155.476 138.632 145.61 1 294.03 15 ASP E N 1
ATOM 10438 C CA . ASP E 1 15 ? 156.697 138.027 145.071 1 319.31 15 ASP E CA 1
ATOM 10439 C C . ASP E 1 15 ? 156.595 137.661 143.584 1 373.52 15 ASP E C 1
ATOM 10440 O O . ASP E 1 15 ? 157.503 137.988 142.819 1 384.91 15 ASP E O 1
ATOM 10445 N N . SER E 1 16 ? 155.527 136.967 143.159 1 437.71 16 SER E N 1
ATOM 10446 C CA . SER E 1 16 ? 155.429 136.409 141.808 1 494.99 16 SER E CA 1
ATOM 10447 C C . SER E 1 16 ? 155.458 137.503 140.732 1 548.63 16 SER E C 1
ATOM 10448 O O . SER E 1 16 ? 156.093 137.38 139.674 1 561.86 16 SER E O 1
ATOM 10451 N N . GLU E 1 17 ? 154.786 138.613 141.046 1 594.74 17 GLU E N 1
ATOM 10452 C CA . GLU E 1 17 ? 154.612 139.741 140.145 1 634.18 17 GLU E CA 1
ATOM 10453 C C . GLU E 1 17 ? 155.869 140.626 140.187 1 690.58 17 GLU E C 1
ATOM 10454 O O . GLU E 1 17 ? 156.328 141.056 139.123 1 691.67 17 GLU E O 1
ATOM 10460 N N . TYR E 1 18 ? 156.495 140.776 141.376 1 754.31 18 TYR E N 1
ATOM 10461 C CA . TYR E 1 18 ? 157.908 141.161 141.51 1 813.91 18 TYR E CA 1
ATOM 10462 C C . TYR E 1 18 ? 158.909 140.15 140.898 1 712.92 18 TYR E C 1
ATOM 10463 O O . TYR E 1 18 ? 160.111 140.385 140.833 1 739.38 18 TYR E O 1
ATOM 10472 N N . LEU E 1 19 ? 158.521 138.997 140.392 1 578.1 19 LEU E N 1
ATOM 10473 C CA . LEU E 1 19 ? 159.482 138.312 139.541 1 476.63 19 LEU E CA 1
ATOM 10474 C C . LEU E 1 19 ? 159.258 138.721 138.088 1 455.77 19 LEU E C 1
ATOM 10475 O O . LEU E 1 19 ? 160.21 138.857 137.303 1 444.28 19 LEU E O 1
ATOM 10480 N N . PHE E 1 20 ? 157.996 139.024 137.773 1 437.52 20 PHE E N 1
ATOM 10481 C CA . PHE E 1 20 ? 157.599 139.315 136.409 1 416.52 20 PHE E CA 1
ATOM 10482 C C . PHE E 1 20 ? 158.344 140.533 135.833 1 436.36 20 PHE E C 1
ATOM 10483 O O . PHE E 1 20 ? 158.953 140.414 134.767 1 414.01 20 PHE E O 1
ATOM 10491 N N . ARG E 1 21 ? 158.391 141.685 136.521 1 489.68 21 ARG E N 1
ATOM 10492 C CA . ARG E 1 21 ? 159.177 142.827 136.018 1 545.18 21 ARG E CA 1
ATOM 10493 C C . ARG E 1 21 ? 160.672 142.513 135.957 1 494.29 21 ARG E C 1
ATOM 10494 O O . ARG E 1 21 ? 161.334 143.1 135.117 1 508.4 21 ARG E O 1
ATOM 10502 N N . ILE E 1 22 ? 161.228 141.609 136.774 1 427.67 22 ILE E N 1
ATOM 10503 C CA . ILE E 1 22 ? 162.646 141.316 136.626 1 363.15 22 ILE E CA 1
ATOM 10504 C C . ILE E 1 22 ? 162.843 140.639 135.268 1 327.61 22 ILE E C 1
ATOM 10505 O O . ILE E 1 22 ? 163.671 141.061 134.462 1 312.48 22 ILE E O 1
ATOM 10510 N N . VAL E 1 23 ? 161.98 139.654 135.002 1 308.57 23 VAL E N 1
ATOM 10511 C CA . VAL E 1 23 ? 161.968 138.834 133.798 1 298.41 23 VAL E CA 1
ATOM 10512 C C . VAL E 1 23 ? 161.587 139.624 132.534 1 299.73 23 VAL E C 1
ATOM 10513 O O . VAL E 1 23 ? 162.014 139.259 131.437 1 284.83 23 VAL E O 1
ATOM 10517 N N . SER E 1 24 ? 160.782 140.697 132.655 1 323.53 24 SER E N 1
ATOM 10518 C CA . SER E 1 24 ? 160.3 141.45 131.495 1 348.53 24 SER E CA 1
ATOM 10519 C C . SER E 1 24 ? 160.926 142.857 131.393 1 430.24 24 SER E C 1
ATOM 10520 O O . SER E 1 24 ? 160.923 143.44 130.303 1 477.54 24 SER E O 1
ATOM 10523 N N . THR E 1 25 ? 161.497 143.405 132.489 1 483.7 25 THR E N 1
ATOM 10524 C CA . THR E 1 25 ? 161.963 144.796 132.508 1 514.41 25 THR E CA 1
ATOM 10525 C C . THR E 1 25 ? 163.38 144.962 133.093 1 486.16 25 THR E C 1
ATOM 10526 O O . THR E 1 25 ? 163.783 146.079 133.412 1 504.39 25 THR E O 1
ATOM 10530 N N . VAL E 1 26 ? 164.146 143.872 133.233 1 416.76 26 VAL E N 1
ATOM 10531 C CA . VAL E 1 26 ? 165.583 143.949 133.468 1 355.55 26 VAL E CA 1
ATOM 10532 C C . VAL E 1 26 ? 166.246 142.967 132.5 1 311.14 26 VAL E C 1
ATOM 10533 O O . VAL E 1 26 ? 167.019 143.365 131.624 1 323.19 26 VAL E O 1
ATOM 10537 N N . LEU E 1 27 ? 165.829 141.699 132.58 1 262.54 27 LEU E N 1
ATOM 10538 C CA . LEU E 1 27 ? 166.546 140.603 131.954 1 232.21 27 LEU E CA 1
ATOM 10539 C C . LEU E 1 27 ? 166.61 140.739 130.42 1 264.42 27 LEU E C 1
ATOM 10540 O O . LEU E 1 27 ? 167.688 140.549 129.87 1 270.09 27 LEU E O 1
ATOM 10545 N N . PRO E 1 28 ? 165.546 141.097 129.648 1 316.73 28 PRO E N 1
ATOM 10546 C CA . PRO E 1 28 ? 165.669 141.254 128.194 1 355.84 28 PRO E CA 1
ATOM 10547 C C . PRO E 1 28 ? 166.542 142.392 127.649 1 415.81 28 PRO E C 1
ATOM 10548 O O . PRO E 1 28 ? 166.839 142.373 126.458 1 413.67 28 PRO E O 1
ATOM 10552 N N . HIS E 1 29 ? 166.995 143.337 128.495 1 488.18 29 HIS E N 1
ATOM 10553 C CA . HIS E 1 29 ? 167.949 144.364 128.083 1 537.9 29 HIS E CA 1
ATOM 10554 C C . HIS E 1 29 ? 169.386 144.055 128.529 1 661.47 29 HIS E C 1
ATOM 10555 O O . HIS E 1 29 ? 170.324 144.685 128.036 1 673.7 29 HIS E O 1
ATOM 10562 N N . LEU E 1 30 ? 169.578 143.091 129.442 1 800.23 30 LEU E N 1
ATOM 10563 C CA . LEU E 1 30 ? 170.917 142.611 129.764 1 914.45 30 LEU E CA 1
ATOM 10564 C C . LEU E 1 30 ? 171.415 141.663 128.669 1 858.19 30 LEU E C 1
ATOM 10565 O O . LEU E 1 30 ? 170.726 140.716 128.282 1 879.18 30 LEU E O 1
ATOM 10570 N N . CYS E 1 31 ? 172.644 141.906 128.195 1 765.6 31 CYS E N 1
ATOM 10571 C CA . CYS E 1 31 ? 173.355 140.953 127.354 1 686.56 31 CYS E CA 1
ATOM 10572 C C . CYS E 1 31 ? 173.867 139.795 128.226 1 562.59 31 CYS E C 1
ATOM 10573 O O . CYS E 1 31 ? 174.157 139.999 129.411 1 535.85 31 CYS E O 1
ATOM 10576 N N . LEU E 1 32 ? 174.01 138.583 127.646 1 469.66 32 LEU E N 1
ATOM 10577 C CA . LEU E 1 32 ? 174.367 137.384 128.409 1 407.51 32 LEU E CA 1
ATOM 10578 C C . LEU E 1 32 ? 175.726 137.498 129.118 1 386.77 32 LEU E C 1
ATOM 10579 O O . LEU E 1 32 ? 176.016 136.695 130.013 1 360.35 32 LEU E O 1
ATOM 10584 N N . ASP E 1 33 ? 176.559 138.48 128.714 1 399.59 33 ASP E N 1
ATOM 10585 C CA . ASP E 1 33 ? 177.89 138.696 129.277 1 419.63 33 ASP E CA 1
ATOM 10586 C C . ASP E 1 33 ? 177.905 139.669 130.47 1 362.04 33 ASP E C 1
ATOM 10587 O O . ASP E 1 33 ? 178.954 139.852 131.094 1 349.02 33 ASP E O 1
ATOM 10592 N N . TYR E 1 34 ? 176.752 140.252 130.841 1 336.96 34 TYR E N 1
ATOM 10593 C CA . TYR E 1 34 ? 176.701 141.245 131.908 1 341.42 34 TYR E CA 1
ATOM 10594 C C . TYR E 1 34 ? 177.076 140.636 133.276 1 262.82 34 TYR E C 1
ATOM 10595 O O . TYR E 1 34 ? 176.439 139.696 133.761 1 228.55 34 TYR E O 1
ATOM 10604 N N . LYS E 1 35 ? 178.096 141.221 133.932 1 235.39 35 LYS E N 1
ATOM 10605 C CA . LYS E 1 35 ? 178.498 140.828 135.274 1 227.75 35 LYS E CA 1
ATOM 10606 C C . LYS E 1 35 ? 177.772 141.626 136.355 1 222.73 35 LYS E C 1
ATOM 10607 O O . LYS E 1 35 ? 178.037 142.809 136.577 1 219.01 35 LYS E O 1
ATOM 10613 N N . VAL E 1 36 ? 176.899 140.924 137.085 1 234.47 36 VAL E N 1
ATOM 10614 C CA . VAL E 1 36 ? 176.327 141.444 138.318 1 256.51 36 VAL E CA 1
ATOM 10615 C C . VAL E 1 36 ? 177.447 141.637 139.344 1 237.96 36 VAL E C 1
ATOM 10616 O O . VAL E 1 36 ? 178.286 140.755 139.514 1 223.49 36 VAL E O 1
ATOM 10620 N N . CYS E 1 37 ? 177.427 142.772 140.058 1 233.97 37 CYS E N 1
ATOM 10621 C CA . CYS E 1 37 ? 178.345 143.018 141.161 1 230.6 37 CYS E CA 1
ATOM 10622 C C . CYS E 1 37 ? 178.186 141.945 142.245 1 307.65 37 CYS E C 1
ATOM 10623 O O . CYS E 1 37 ? 177.079 141.624 142.681 1 328.7 37 CYS E O 1
ATOM 10626 N N . ASP E 1 38 ? 179.319 141.411 142.717 1 389.71 38 ASP E N 1
ATOM 10627 C CA . ASP E 1 38 ? 179.332 140.331 143.692 1 469.74 38 ASP E CA 1
ATOM 10628 C C . ASP E 1 38 ? 178.765 140.768 145.048 1 426.2 38 ASP E C 1
ATOM 10629 O O . ASP E 1 38 ? 178.064 139.982 145.686 1 446.8 38 ASP E O 1
ATOM 10634 N N . GLN E 1 39 ? 179.052 141.999 145.504 1 341.05 39 GLN E N 1
ATOM 10635 C CA . GLN E 1 39 ? 178.513 142.477 146.772 1 273.12 39 GLN E CA 1
ATOM 10636 C C . GLN E 1 39 ? 176.987 142.423 146.799 1 256.24 39 GLN E C 1
ATOM 10637 O O . GLN E 1 39 ? 176.382 142.255 147.86 1 230.57 39 GLN E O 1
ATOM 10643 N N . LEU E 1 40 ? 176.365 142.571 145.623 1 271.71 40 LEU E N 1
ATOM 10644 C CA . LEU E 1 40 ? 174.913 142.569 145.537 1 289 40 LEU E CA 1
ATOM 10645 C C . LEU E 1 40 ? 174.319 141.148 145.542 1 289.5 40 LEU E C 1
ATOM 10646 O O . LEU E 1 40 ? 173.096 141.023 145.606 1 306.07 40 LEU E O 1
ATOM 10651 N N . LYS E 1 41 ? 175.132 140.071 145.511 1 267.76 41 LYS E N 1
ATOM 10652 C CA . LYS E 1 41 ? 174.617 138.698 145.437 1 243.78 41 LYS E CA 1
ATOM 10653 C C . LYS E 1 41 ? 174.179 138.147 146.801 1 200.11 41 LYS E C 1
ATOM 10654 O O . LYS E 1 41 ? 173.365 137.225 146.854 1 178.23 41 LYS E O 1
ATOM 10660 N N . THR E 1 42 ? 174.678 138.732 147.899 1 184.22 42 THR E N 1
ATOM 10661 C CA . THR E 1 42 ? 174.091 138.583 149.228 1 184.18 42 THR E CA 1
ATOM 10662 C C . THR E 1 42 ? 173.226 139.802 149.565 1 243.6 42 THR E C 1
ATOM 10663 O O . THR E 1 42 ? 173.313 140.823 148.888 1 249.91 42 THR E O 1
ATOM 10667 N N . THR E 1 43 ? 172.402 139.713 150.625 1 316.21 43 THR E N 1
ATOM 10668 C CA . THR E 1 43 ? 171.646 140.86 151.127 1 376.31 43 THR E CA 1
ATOM 10669 C C . THR E 1 43 ? 171.637 140.866 152.66 1 378.49 43 THR E C 1
ATOM 10670 O O . THR E 1 43 ? 171.879 139.834 153.276 1 417.4 43 THR E O 1
ATOM 10674 N N . PHE E 1 44 ? 171.342 142.023 153.28 1 331 44 PHE E N 1
ATOM 10675 C CA . PHE E 1 44 ? 171.182 142.103 154.729 1 276.53 44 PHE E CA 1
ATOM 10676 C C . PHE E 1 44 ? 169.815 141.542 155.156 1 270.59 44 PHE E C 1
ATOM 10677 O O . PHE E 1 44 ? 168.799 141.811 154.519 1 269 44 PHE E O 1
ATOM 10685 N N . VAL E 1 45 ? 169.801 140.75 156.246 1 252.96 45 VAL E N 1
ATOM 10686 C CA . VAL E 1 45 ? 168.586 140.365 156.958 1 233.5 45 VAL E CA 1
ATOM 10687 C C . VAL E 1 45 ? 168.875 140.511 158.452 1 220.53 45 VAL E C 1
ATOM 10688 O O . VAL E 1 45 ? 169.958 140.149 158.909 1 212.89 45 VAL E O 1
ATOM 10692 N N . HIS E 1 46 ? 167.906 141.037 159.21 1 219.06 46 HIS E N 1
ATOM 10693 C CA . HIS E 1 46 ? 168.113 141.333 160.62 1 218.68 46 HIS E CA 1
ATOM 10694 C C . HIS E 1 46 ? 168.335 140.046 161.426 1 212.8 46 HIS E C 1
ATOM 10695 O O . HIS E 1 46 ? 167.553 139.104 161.313 1 219.75 46 HIS E O 1
ATOM 10702 N N . PRO E 1 47 ? 169.397 139.961 162.271 1 215.42 47 PRO E N 1
ATOM 10703 C CA . PRO E 1 47 ? 169.693 138.759 163.059 1 230.76 47 PRO E CA 1
ATOM 10704 C C . PRO E 1 47 ? 168.526 138.099 163.794 1 272.22 47 PRO E C 1
ATOM 10705 O O . PRO E 1 47 ? 168.461 136.873 163.812 1 281.06 47 PRO E O 1
ATOM 10709 N N . PHE E 1 48 ? 167.589 138.891 164.343 1 321.2 48 PHE E N 1
ATOM 10710 C CA . PHE E 1 48 ? 166.407 138.363 165.018 1 367.5 48 PHE E CA 1
ATOM 10711 C C . PHE E 1 48 ? 165.57 137.458 164.099 1 477.19 48 PHE E C 1
ATOM 10712 O O . PHE E 1 48 ? 165.131 136.376 164.52 1 485.05 48 PHE E O 1
ATOM 10720 N N . ASP E 1 49 ? 165.349 137.899 162.846 1 615.13 49 ASP E N 1
ATOM 10721 C CA . ASP E 1 49 ? 164.629 137.115 161.848 1 739.57 49 ASP E CA 1
ATOM 10722 C C . ASP E 1 49 ? 165.287 135.735 161.686 1 688.47 49 ASP E C 1
ATOM 10723 O O . ASP E 1 49 ? 164.601 134.708 161.619 1 697.32 49 ASP E O 1
ATOM 10728 N N . ILE E 1 50 ? 166.629 135.707 161.689 1 606.1 50 ILE E N 1
ATOM 10729 C CA . ILE E 1 50 ? 167.399 134.499 161.422 1 542.05 50 ILE E CA 1
ATOM 10730 C C . ILE E 1 50 ? 167.5 133.6 162.666 1 525.72 50 ILE E C 1
ATOM 10731 O O . ILE E 1 50 ? 167.402 132.38 162.538 1 537.95 50 ILE E O 1
ATOM 10736 N N . LEU E 1 51 ? 167.661 134.169 163.874 1 490.84 51 LEU E N 1
ATOM 10737 C CA . LEU E 1 51 ? 167.702 133.382 165.106 1 457.14 51 LEU E CA 1
ATOM 10738 C C . LEU E 1 51 ? 166.4 132.6 165.306 1 337.68 51 LEU E C 1
ATOM 10739 O O . LEU E 1 51 ? 166.422 131.459 165.768 1 299.48 51 LEU E O 1
ATOM 10744 N N . LEU E 1 52 ? 165.27 133.211 164.932 1 265.37 52 LEU E N 1
ATOM 10745 C CA . LEU E 1 52 ? 163.972 132.556 164.997 1 221.42 52 LEU E CA 1
ATOM 10746 C C . LEU E 1 52 ? 163.726 131.667 163.768 1 218.05 52 LEU E C 1
ATOM 10747 O O . LEU E 1 52 ? 163.088 130.62 163.898 1 180.26 52 LEU E O 1
ATOM 10752 N N . ASN E 1 53 ? 164.237 132.063 162.586 1 268.77 53 ASN E N 1
ATOM 10753 C CA . ASN E 1 53 ? 164.071 131.303 161.35 1 321.46 53 ASN E CA 1
ATOM 10754 C C . ASN E 1 53 ? 165.393 131.258 160.569 1 441.97 53 ASN E C 1
ATOM 10755 O O . ASN E 1 53 ? 165.644 132.084 159.691 1 480.51 53 ASN E O 1
ATOM 10760 N N . ASN E 1 54 ? 166.207 130.227 160.841 1 563.56 54 ASN E N 1
ATOM 10761 C CA . ASN E 1 54 ? 167.575 130.112 160.345 1 666.47 54 ASN E CA 1
ATOM 10762 C C . ASN E 1 54 ? 167.642 130.122 158.808 1 688.22 54 ASN E C 1
ATOM 10763 O O . ASN E 1 54 ? 168.643 130.566 158.24 1 716.53 54 ASN E O 1
ATOM 10768 N N . SER E 1 55 ? 166.567 129.69 158.118 1 641.08 55 SER E N 1
ATOM 10769 C CA . SER E 1 55 ? 166.507 129.643 156.656 1 567.12 55 SER E CA 1
ATOM 10770 C C . SER E 1 55 ? 166.753 131.016 156.017 1 507.43 55 SER E C 1
ATOM 10771 O O . SER E 1 55 ? 167.323 131.108 154.928 1 478.85 55 SER E O 1
ATOM 10774 N N . LEU E 1 56 ? 166.343 132.09 156.7 1 470.04 56 LEU E N 1
ATOM 10775 C CA . LEU E 1 56 ? 166.523 133.448 156.203 1 439.98 56 LEU E CA 1
ATOM 10776 C C . LEU E 1 56 ? 168.004 133.846 156.154 1 389.14 56 LEU E C 1
ATOM 10777 O O . LEU E 1 56 ? 168.37 134.757 155.414 1 354.16 56 LEU E O 1
ATOM 10782 N N . GLY E 1 57 ? 168.857 133.158 156.925 1 379.56 57 GLY E N 1
ATOM 10783 C CA . GLY E 1 57 ? 170.296 133.366 156.872 1 374.53 57 GLY E CA 1
ATOM 10784 C C . GLY E 1 57 ? 170.899 133.07 155.498 1 378.49 57 GLY E C 1
ATOM 10785 O O . GLY E 1 57 ? 171.943 133.62 155.167 1 394.1 57 GLY E O 1
ATOM 10786 N N . SER E 1 58 ? 170.217 132.254 154.678 1 377.45 58 SER E N 1
ATOM 10787 C CA . SER E 1 58 ? 170.737 131.747 153.411 1 378.05 58 SER E CA 1
ATOM 10788 C C . SER E 1 58 ? 171.12 132.85 152.414 1 355.49 58 SER E C 1
ATOM 10789 O O . SER E 1 58 ? 172.089 132.688 151.671 1 374.08 58 SER E O 1
ATOM 10792 N N . VAL E 1 59 ? 170.378 133.966 152.384 1 313 59 VAL E N 1
ATOM 10793 C CA . VAL E 1 59 ? 170.649 135.051 151.444 1 292 59 VAL E CA 1
ATOM 10794 C C . VAL E 1 59 ? 171.699 136.037 151.967 1 370.08 59 VAL E C 1
ATOM 10795 O O . VAL E 1 59 ? 172.111 136.95 151.241 1 368.12 59 VAL E O 1
ATOM 10799 N N . THR E 1 60 ? 172.123 135.87 153.228 1 477.3 60 THR E N 1
ATOM 10800 C CA . THR E 1 60 ? 173.053 136.788 153.873 1 566.98 60 THR E CA 1
ATOM 10801 C C . THR E 1 60 ? 174.503 136.327 153.721 1 550.78 60 THR E C 1
ATOM 10802 O O . THR E 1 60 ? 174.8 135.165 153.446 1 573.03 60 THR E O 1
ATOM 10806 N N . LYS E 1 61 ? 175.404 137.286 153.939 1 488.11 61 LYS E N 1
ATOM 10807 C CA . LYS E 1 61 ? 176.828 137.037 154.055 1 426.8 61 LYS E CA 1
ATOM 10808 C C . LYS E 1 61 ? 177.134 136.569 155.48 1 521.25 61 LYS E C 1
ATOM 10809 O O . LYS E 1 61 ? 176.98 137.344 156.42 1 558.36 61 LYS E O 1
ATOM 10815 N N . GLN E 1 62 ? 177.583 135.309 155.645 1 580.24 62 GLN E N 1
ATOM 10816 C CA . GLN E 1 62 ? 177.721 134.657 156.953 1 601.16 62 GLN E CA 1
ATOM 10817 C C . GLN E 1 62 ? 178.554 135.49 157.938 1 660.12 62 GLN E C 1
ATOM 10818 O O . GLN E 1 62 ? 178.184 135.631 159.11 1 679.49 62 GLN E O 1
ATOM 10824 N N . ASP E 1 63 ? 179.678 136.048 157.465 1 671.64 63 ASP E N 1
ATOM 10825 C CA . ASP E 1 63 ? 180.629 136.775 158.301 1 650.06 63 ASP E CA 1
ATOM 10826 C C . ASP E 1 63 ? 180.051 138.104 158.815 1 572.62 63 ASP E C 1
ATOM 10827 O O . ASP E 1 63 ? 180.391 138.542 159.916 1 575.08 63 ASP E O 1
ATOM 10832 N N . GLU E 1 64 ? 179.161 138.741 158.036 1 476.8 64 GLU E N 1
ATOM 10833 C CA . GLU E 1 64 ? 178.436 139.932 158.468 1 397.75 64 GLU E CA 1
ATOM 10834 C C . GLU E 1 64 ? 177.345 139.539 159.477 1 439.41 64 GLU E C 1
ATOM 10835 O O . GLU E 1 64 ? 177.126 140.247 160.463 1 454.33 64 GLU E O 1
ATOM 10841 N N . LEU E 1 65 ? 176.685 138.388 159.256 1 446.7 65 LEU E N 1
ATOM 10842 C CA . LEU E 1 65 ? 175.625 137.877 160.127 1 423.05 65 LEU E CA 1
ATOM 10843 C C . LEU E 1 65 ? 176.143 137.501 161.523 1 373.89 65 LEU E C 1
ATOM 10844 O O . LEU E 1 65 ? 175.598 137.973 162.518 1 362.89 65 LEU E O 1
ATOM 10849 N N . GLN E 1 66 ? 177.188 136.666 161.621 1 318.56 66 GLN E N 1
ATOM 10850 C CA . GLN E 1 66 ? 177.74 136.26 162.911 1 271.77 66 GLN E CA 1
ATOM 10851 C C . GLN E 1 66 ? 178.193 137.476 163.719 1 257.18 66 GLN E C 1
ATOM 10852 O O . GLN E 1 66 ? 177.976 137.562 164.931 1 236.62 66 GLN E O 1
ATOM 10858 N N . ALA E 1 67 ? 178.802 138.432 163.016 1 262.69 67 ALA E N 1
ATOM 10859 C CA . ALA E 1 67 ? 179.233 139.69 163.599 1 265.29 67 ALA E CA 1
ATOM 10860 C C . ALA E 1 67 ? 178.044 140.477 164.159 1 246.14 67 ALA E C 1
ATOM 10861 O O . ALA E 1 67 ? 178.065 140.894 165.316 1 248.52 67 ALA E O 1
ATOM 10863 N N . ALA E 1 68 ? 176.995 140.645 163.345 1 215.51 68 ALA E N 1
ATOM 10864 C CA . ALA E 1 68 ? 175.786 141.347 163.747 1 182.6 68 ALA E CA 1
ATOM 10865 C C . ALA E 1 68 ? 175.125 140.676 164.962 1 147.32 68 ALA E C 1
ATOM 10866 O O . ALA E 1 68 ? 174.726 141.385 165.877 1 141.54 68 ALA E O 1
ATOM 10868 N N . ILE E 1 69 ? 175.07 139.331 165.028 1 111.61 69 ILE E N 1
ATOM 10869 C CA . ILE E 1 69 ? 174.526 138.589 166.173 1 80.08 69 ILE E CA 1
ATOM 10870 C C . ILE E 1 69 ? 175.259 138.972 167.461 1 57.01 69 ILE E C 1
ATOM 10871 O O . ILE E 1 69 ? 174.642 139.401 168.436 1 47.24 69 ILE E O 1
ATOM 10876 N N . SER E 1 70 ? 176.588 138.854 167.458 1 49.57 70 SER E N 1
ATOM 10877 C CA . SER E 1 70 ? 177.387 139.197 168.622 1 55.52 70 SER E CA 1
ATOM 10878 C C . SER E 1 70 ? 177.268 140.685 168.977 1 94.15 70 SER E C 1
ATOM 10879 O O . SER E 1 70 ? 177.174 141.034 170.153 1 94.03 70 SER E O 1
ATOM 10882 N N . LYS E 1 71 ? 177.217 141.571 167.971 1 133.64 71 LYS E N 1
ATOM 10883 C CA . LYS E 1 71 ? 177.141 143.011 168.196 1 160.9 71 LYS E CA 1
ATOM 10884 C C . LYS E 1 71 ? 175.795 143.423 168.803 1 152.26 71 LYS E C 1
ATOM 10885 O O . LYS E 1 71 ? 175.768 144.168 169.785 1 157.8 71 LYS E O 1
ATOM 10891 N N . LEU E 1 72 ? 174.682 142.972 168.206 1 135.75 72 LEU E N 1
ATOM 10892 C CA . LEU E 1 72 ? 173.354 143.228 168.747 1 123.29 72 LEU E CA 1
ATOM 10893 C C . LEU E 1 72 ? 173.285 142.798 170.212 1 113.75 72 LEU E C 1
ATOM 10894 O O . LEU E 1 72 ? 172.783 143.552 171.043 1 111.27 72 LEU E O 1
ATOM 10899 N N . GLY E 1 73 ? 173.801 141.598 170.519 1 109.61 73 GLY E N 1
ATOM 10900 C CA . GLY E 1 73 ? 173.84 141.085 171.882 1 109.23 73 GLY E CA 1
ATOM 10901 C C . GLY E 1 73 ? 174.408 142.099 172.879 1 115.66 73 GLY E C 1
ATOM 10902 O O . GLY E 1 73 ? 173.817 142.342 173.926 1 112.92 73 GLY E O 1
ATOM 10903 N N . ILE E 1 74 ? 175.533 142.731 172.527 1 129.49 74 ILE E N 1
ATOM 10904 C CA . ILE E 1 74 ? 176.154 143.76 173.353 1 141.92 74 ILE E CA 1
ATOM 10905 C C . ILE E 1 74 ? 175.274 145.018 173.433 1 132.41 74 ILE E C 1
ATOM 10906 O O . ILE E 1 74 ? 174.976 145.496 174.526 1 123.33 74 ILE E O 1
ATOM 10911 N N . ASN E 1 75 ? 174.844 145.549 172.28 1 132.33 75 ASN E N 1
ATOM 10912 C CA . ASN E 1 75 ? 174.098 146.804 172.191 1 133.1 75 ASN E CA 1
ATOM 10913 C C . ASN E 1 75 ? 172.812 146.742 173.022 1 134.36 75 ASN E C 1
ATOM 10914 O O . ASN E 1 75 ? 172.446 147.696 173.718 1 134.34 75 ASN E O 1
ATOM 10919 N N . TYR E 1 76 ? 172.13 145.596 172.948 1 139.13 76 TYR E N 1
ATOM 10920 C CA . TYR E 1 76 ? 170.89 145.364 173.668 1 147.26 76 TYR E CA 1
ATOM 10921 C C . TYR E 1 76 ? 171.1 145.436 175.184 1 134.48 76 TYR E C 1
ATOM 10922 O O . TYR E 1 76 ? 170.289 146.031 175.885 1 138.33 76 TYR E O 1
ATOM 10931 N N . LEU E 1 77 ? 172.189 144.845 175.694 1 122.16 77 LEU E N 1
ATOM 10932 C CA . LEU E 1 77 ? 172.472 144.83 177.126 1 114.52 77 LEU E CA 1
ATOM 10933 C C . LEU E 1 77 ? 172.732 146.246 177.645 1 88.02 77 LEU E C 1
ATOM 10934 O O . LEU E 1 77 ? 172.223 146.647 178.693 1 78.35 77 LEU E O 1
ATOM 10939 N N . ILE E 1 78 ? 173.511 147.009 176.875 1 67.22 78 ILE E N 1
ATOM 10940 C CA . ILE E 1 78 ? 173.775 148.412 177.151 1 55.88 78 ILE E CA 1
ATOM 10941 C C . ILE E 1 78 ? 172.453 149.179 177.217 1 64.05 78 ILE E C 1
ATOM 10942 O O . ILE E 1 78 ? 172.128 149.779 178.238 1 72.46 78 ILE E O 1
ATOM 10947 N N . ASP E 1 79 ? 171.667 149.108 176.143 1 72.09 79 ASP E N 1
ATOM 10948 C CA . ASP E 1 79 ? 170.424 149.853 176.04 1 79.65 79 ASP E CA 1
ATOM 10949 C C . ASP E 1 79 ? 169.432 149.447 177.137 1 49.12 79 ASP E C 1
ATOM 10950 O O . ASP E 1 79 ? 168.851 150.299 177.801 1 44.46 79 ASP E O 1
ATOM 10955 N N . THR E 1 80 ? 169.268 148.133 177.347 1 12.91 80 THR E N 1
ATOM 10956 C CA . THR E 1 80 ? 168.318 147.596 178.319 1 0.5 80 THR E CA 1
ATOM 10957 C C . THR E 1 80 ? 168.652 148.084 179.733 1 0.5 80 THR E C 1
ATOM 10958 O O . THR E 1 80 ? 167.74 148.436 180.473 1 0.5 80 THR E O 1
ATOM 10962 N N . THR E 1 81 ? 169.939 148.159 180.11 1 8.23 81 THR E N 1
ATOM 10963 C CA . THR E 1 81 ? 170.291 148.601 181.457 1 48.85 81 THR E CA 1
ATOM 10964 C C . THR E 1 81 ? 170.444 150.12 181.565 1 102.41 81 THR E C 1
ATOM 10965 O O . THR E 1 81 ? 170.468 150.662 182.671 1 111.5 81 THR E O 1
ATOM 10969 N N . SER E 1 82 ? 170.527 150.816 180.429 1 158.27 82 SER E N 1
ATOM 10970 C CA . SER E 1 82 ? 170.597 152.268 180.394 1 188.05 82 SER E CA 1
ATOM 10971 C C . SER E 1 82 ? 169.37 152.913 181.041 1 237.82 82 SER E C 1
ATOM 10972 O O . SER E 1 82 ? 168.256 152.44 180.866 1 274.05 82 SER E O 1
ATOM 10975 N N . ARG E 1 83 ? 169.549 154.038 181.748 1 273.77 83 ARG E N 1
ATOM 10976 C CA . ARG E 1 83 ? 168.401 154.826 182.185 1 308.26 83 ARG E CA 1
ATOM 10977 C C . ARG E 1 83 ? 167.98 155.814 181.098 1 295.4 83 ARG E C 1
ATOM 10978 O O . ARG E 1 83 ? 166.878 156.359 181.171 1 301.41 83 ARG E O 1
ATOM 10986 N N . GLU E 1 84 ? 168.833 156.012 180.081 1 278.57 84 GLU E N 1
ATOM 10987 C CA . GLU E 1 84 ? 168.517 156.851 178.933 1 262.32 84 GLU E CA 1
ATOM 10988 C C . GLU E 1 84 ? 167.472 156.163 178.049 1 236.15 84 GLU E C 1
ATOM 10989 O O . GLU E 1 84 ? 167.222 154.962 178.163 1 242.39 84 GLU E O 1
ATOM 10995 N N . LEU E 1 85 ? 166.885 156.959 177.145 1 201.39 85 LEU E N 1
ATOM 10996 C CA . LEU E 1 85 ? 165.833 156.508 176.246 1 159.12 85 LEU E CA 1
ATOM 10997 C C . LEU E 1 85 ? 166.312 155.282 175.469 1 108.65 85 LEU E C 1
ATOM 10998 O O . LEU E 1 85 ? 167.409 155.264 174.906 1 104.69 85 LEU E O 1
ATOM 11003 N N . LYS E 1 86 ? 165.465 154.246 175.473 1 58.85 86 LYS E N 1
ATOM 11004 C CA . LYS E 1 86 ? 165.761 153.008 174.784 1 9.87 86 LYS E CA 1
ATOM 11005 C C . LYS E 1 86 ? 165.849 153.222 173.276 1 12.16 86 LYS E C 1
ATOM 11006 O O . LYS E 1 86 ? 164.916 153.718 172.65 1 11.08 86 LYS E O 1
ATOM 11012 N N . LEU E 1 87 ? 166.961 152.787 172.682 1 16.11 87 LEU E N 1
ATOM 11013 C CA . LEU E 1 87 ? 167.061 152.762 171.232 1 17.98 87 LEU E CA 1
ATOM 11014 C C . LEU E 1 87 ? 166.337 151.543 170.648 1 25.57 87 LEU E C 1
ATOM 11015 O O . LEU E 1 87 ? 165.784 151.648 169.555 1 30.49 87 LEU E O 1
ATOM 11020 N N . PHE E 1 88 ? 166.277 150.415 171.374 1 26.79 88 PHE E N 1
ATOM 11021 C CA . PHE E 1 88 ? 165.456 149.282 170.95 1 23.22 88 PHE E CA 1
ATOM 11022 C C . PHE E 1 88 ? 163.984 149.456 171.347 1 2.25 88 PHE E C 1
ATOM 11023 O O . PHE E 1 88 ? 163.664 150.04 172.387 1 7.1 88 PHE E O 1
ATOM 11031 N N . ASN E 1 89 ? 163.092 148.893 170.5 1 0.5 89 ASN E N 1
ATOM 11032 C CA . ASN E 1 89 ? 161.647 148.837 170.728 1 0.5 89 ASN E CA 1
ATOM 11033 C C . ASN E 1 89 ? 161.131 147.403 170.533 1 0.5 89 ASN E C 1
ATOM 11034 O O . ASN E 1 89 ? 160.019 147.172 170.046 1 0.5 89 ASN E O 1
ATOM 11039 N N . VAL E 1 90 ? 161.955 146.434 170.956 1 0.5 90 VAL E N 1
ATOM 11040 C CA . VAL E 1 90 ? 161.572 145.03 171.029 1 0.5 90 VAL E CA 1
ATOM 11041 C C . VAL E 1 90 ? 161.966 144.49 172.404 1 10.06 90 VAL E C 1
ATOM 11042 O O . VAL E 1 90 ? 162.874 145.01 173.045 1 17.99 90 VAL E O 1
ATOM 11046 N N . THR E 1 91 ? 161.278 143.435 172.846 1 56.16 91 THR E N 1
ATOM 11047 C CA . THR E 1 91 ? 161.637 142.716 174.056 1 93.36 91 THR E CA 1
ATOM 11048 C C . THR E 1 91 ? 162.06 141.302 173.684 1 142.18 91 THR E C 1
ATOM 11049 O O . THR E 1 91 ? 161.272 140.565 173.097 1 149.71 91 THR E O 1
ATOM 11053 N N . LEU E 1 92 ? 163.29 140.937 174.048 1 205.75 92 LEU E N 1
ATOM 11054 C CA . LEU E 1 92 ? 163.776 139.58 173.869 1 264.62 92 LEU E CA 1
ATOM 11055 C C . LEU E 1 92 ? 163.343 138.738 175.072 1 274.59 92 LEU E C 1
ATOM 11056 O O . LEU E 1 92 ? 163.834 138.921 176.185 1 287.48 92 LEU E O 1
ATOM 11061 N N . ASN E 1 93 ? 162.41 137.811 174.84 1 266.44 93 ASN E N 1
ATOM 11062 C CA . ASN E 1 93 ? 162.006 136.863 175.862 1 254.21 93 ASN E CA 1
ATOM 11063 C C . ASN E 1 93 ? 162.617 135.495 175.589 1 282.26 93 ASN E C 1
ATOM 11064 O O . ASN E 1 93 ? 163.216 135.235 174.545 1 300.88 93 ASN E O 1
ATOM 11069 N N . ALA E 1 94 ? 162.376 134.587 176.526 1 291.33 94 ALA E N 1
ATOM 11070 C CA . ALA E 1 94 ? 162.605 133.173 176.307 1 291.65 94 ALA E CA 1
ATOM 11071 C C . ALA E 1 94 ? 161.819 132.659 175.09 1 292.84 94 ALA E C 1
ATOM 11072 O O . ALA E 1 94 ? 160.595 132.726 175.085 1 274.42 94 ALA E O 1
ATOM 11074 N N . GLY E 1 95 ? 162.514 132.174 174.042 1 312.43 95 GLY E N 1
ATOM 11075 C CA . GLY E 1 95 ? 161.89 131.528 172.891 1 329.15 95 GLY E CA 1
ATOM 11076 C C . GLY E 1 95 ? 161.234 132.455 171.863 1 323.89 95 GLY E C 1
ATOM 11077 O O . GLY E 1 95 ? 160.863 131.991 170.783 1 352.31 95 GLY E O 1
ATOM 11078 N N . ASN E 1 96 ? 161.083 133.752 172.165 1 296.47 96 ASN E N 1
ATOM 11079 C CA . ASN E 1 96 ? 160.343 134.654 171.292 1 275.37 96 ASN E CA 1
ATOM 11080 C C . ASN E 1 96 ? 160.759 136.11 171.518 1 300.4 96 ASN E C 1
ATOM 11081 O O . ASN E 1 96 ? 161.336 136.454 172.548 1 301.08 96 ASN E O 1
ATOM 11086 N N . ILE E 1 97 ? 160.449 136.956 170.529 1 331.15 97 ILE E N 1
ATOM 11087 C CA . ILE E 1 97 ? 160.708 138.383 170.602 1 354.47 97 ILE E CA 1
ATOM 11088 C C . ILE E 1 97 ? 159.374 139.105 170.456 1 347.31 97 ILE E C 1
ATOM 11089 O O . ILE E 1 97 ? 158.606 138.801 169.55 1 360.8 97 ILE E O 1
ATOM 11094 N N . ASP E 1 98 ? 159.114 140.076 171.333 1 328.62 98 ASP E N 1
ATOM 11095 C CA . ASP E 1 98 ? 157.964 140.948 171.182 1 314.57 98 ASP E CA 1
ATOM 11096 C C . ASP E 1 98 ? 158.391 142.273 170.566 1 319.9 98 ASP E C 1
ATOM 11097 O O . ASP E 1 98 ? 159.213 142.979 171.138 1 321.87 98 ASP E O 1
ATOM 11102 N N . ILE E 1 99 ? 157.775 142.663 169.453 1 327.83 99 ILE E N 1
ATOM 11103 C CA . ILE E 1 99 ? 157.863 144.057 169.059 1 329.72 99 ILE E CA 1
ATOM 11104 C C . ILE E 1 99 ? 156.906 144.842 169.946 1 351.46 99 ILE E C 1
ATOM 11105 O O . ILE E 1 99 ? 155.712 144.545 170.017 1 359.79 99 ILE E O 1
ATOM 11110 N N . ILE E 1 100 ? 157.472 145.838 170.626 1 368.96 100 ILE E N 1
ATOM 11111 C CA . ILE E 1 100 ? 156.726 146.676 171.547 1 377.6 100 ILE E CA 1
ATOM 11112 C C . ILE E 1 100 ? 155.987 147.744 170.733 1 368.23 100 ILE E C 1
ATOM 11113 O O . ILE E 1 100 ? 156.556 148.33 169.814 1 374.9 100 ILE E O 1
ATOM 11118 N N . ASN E 1 101 ? 154.726 148.027 171.099 1 351 101 ASN E N 1
ATOM 11119 C CA . ASN E 1 101 ? 153.863 148.919 170.332 1 338.9 101 ASN E CA 1
ATOM 11120 C C . ASN E 1 101 ? 154.022 150.368 170.811 1 329.29 101 ASN E C 1
ATOM 11121 O O . ASN E 1 101 ? 153.044 151.065 171.105 1 319.05 101 ASN E O 1
ATOM 11126 N N . THR E 1 102 ? 155.269 150.849 170.802 1 331.47 102 THR E N 1
ATOM 11127 C CA . THR E 1 102 ? 155.637 152.125 171.397 1 335.71 102 THR E CA 1
ATOM 11128 C C . THR E 1 102 ? 154.848 153.28 170.787 1 336.61 102 THR E C 1
ATOM 11129 O O . THR E 1 102 ? 154.571 153.292 169.59 1 337.73 102 THR E O 1
ATOM 11133 N N . PRO E 1 103 ? 154.485 154.306 171.592 1 345.84 103 PRO E N 1
ATOM 11134 C CA . PRO E 1 103 ? 153.91 155.531 171.045 1 348.05 103 PRO E CA 1
ATOM 11135 C C . PRO E 1 103 ? 154.819 156.123 169.974 1 345.02 103 PRO E C 1
ATOM 11136 O O . PRO E 1 103 ? 156.04 156.092 170.1 1 337.59 103 PRO E O 1
ATOM 11140 N N . ILE E 1 104 ? 154.213 156.673 168.924 1 349.96 104 ILE E N 1
ATOM 11141 C CA . ILE E 1 104 ? 154.98 157.329 167.881 1 353.79 104 ILE E CA 1
ATOM 11142 C C . ILE E 1 104 ? 155.325 158.729 168.378 1 379.62 104 ILE E C 1
ATOM 11143 O O . ILE E 1 104 ? 154.507 159.645 168.3 1 393.21 104 ILE E O 1
ATOM 11148 N N . ASN E 1 105 ? 156.535 158.857 168.927 1 396.02 105 ASN E N 1
ATOM 11149 C CA . ASN E 1 105 ? 157.089 160.146 169.298 1 408.41 105 ASN E CA 1
ATOM 11150 C C . ASN E 1 105 ? 157.467 160.921 168.033 1 512.54 105 ASN E C 1
ATOM 11151 O O . ASN E 1 105 ? 158.126 160.374 167.15 1 536.1 105 ASN E O 1
ATOM 11156 N N . ILE E 1 106 ? 157.048 162.193 167.945 1 612.62 106 ILE E N 1
ATOM 11157 C CA . ILE E 1 106 ? 157.412 163.057 166.832 1 679.35 106 ILE E CA 1
ATOM 11158 C C . ILE E 1 106 ? 157.949 164.371 167.409 1 687.1 106 ILE E C 1
ATOM 11159 O O . ILE E 1 106 ? 157.313 164.981 168.27 1 723.37 106 ILE E O 1
ATOM 11164 N N . SER E 1 107 ? 159.149 164.773 166.945 1 645.3 107 SER E N 1
ATOM 11165 C CA . SER E 1 107 ? 159.942 165.848 167.535 1 573.88 107 SER E CA 1
ATOM 11166 C C . SER E 1 107 ? 160.741 166.604 166.461 1 439.43 107 SER E C 1
ATOM 11167 O O . SER E 1 107 ? 160.721 166.253 165.289 1 406.46 107 SER E O 1
ATOM 11170 N N . SER E 1 108 ? 161.518 167.615 166.878 1 341.59 108 SER E N 1
ATOM 11171 C CA . SER E 1 108 ? 162.434 168.346 166.002 1 266.99 108 SER E CA 1
ATOM 11172 C C . SER E 1 108 ? 163.533 167.446 165.398 1 185.55 108 SER E C 1
ATOM 11173 O O . SER E 1 108 ? 164.099 167.785 164.351 1 168.88 108 SER E O 1
ATOM 11176 N N . GLU E 1 109 ? 163.803 166.284 166.019 1 130.65 109 GLU E N 1
ATOM 11177 C CA . GLU E 1 109 ? 164.835 165.34 165.584 1 89.22 109 GLU E CA 1
ATOM 11178 C C . GLU E 1 109 ? 164.335 164.22 164.661 1 43.41 109 GLU E C 1
ATOM 11179 O O . GLU E 1 109 ? 165.148 163.445 164.161 1 30.31 109 GLU E O 1
ATOM 11185 N N . THR E 1 110 ? 163.018 164.129 164.435 1 5.99 110 THR E N 1
ATOM 11186 C CA . THR E 1 110 ? 162.458 163.205 163.461 1 0.5 110 THR E CA 1
ATOM 11187 C C . THR E 1 110 ? 163.025 163.556 162.082 1 0.5 110 THR E C 1
ATOM 11188 O O . THR E 1 110 ? 163.174 164.728 161.752 1 0.5 110 THR E O 1
ATOM 11192 N N . ASN E 1 111 ? 163.338 162.536 161.271 1 0.5 111 ASN E N 1
ATOM 11193 C CA . ASN E 1 111 ? 163.806 162.741 159.912 1 0.5 111 ASN E CA 1
ATOM 11194 C C . ASN E 1 111 ? 162.85 163.697 159.196 1 0.5 111 ASN E C 1
ATOM 11195 O O . ASN E 1 111 ? 161.678 163.375 159.033 1 0.5 111 ASN E O 1
ATOM 11200 N N . PRO E 1 112 ? 163.298 164.886 158.726 1 0.5 112 PRO E N 1
ATOM 11201 C CA . PRO E 1 112 ? 162.394 165.824 158.061 1 0.5 112 PRO E CA 1
ATOM 11202 C C . PRO E 1 112 ? 161.928 165.361 156.677 1 0.5 112 PRO E C 1
ATOM 11203 O O . PRO E 1 112 ? 161.035 165.982 156.116 1 0.5 112 PRO E O 1
ATOM 11207 N N . ILE E 1 113 ? 162.505 164.273 156.131 1 0.5 113 ILE E N 1
ATOM 11208 C CA . ILE E 1 113 ? 161.977 163.625 154.927 1 36.93 113 ILE E CA 1
ATOM 11209 C C . ILE E 1 113 ? 161.049 162.473 155.34 1 89.79 113 ILE E C 1
ATOM 11210 O O . ILE E 1 113 ? 161.468 161.551 156.037 1 106.97 113 ILE E O 1
ATOM 11215 N N . ILE E 1 114 ? 159.774 162.528 154.909 1 135.33 114 ILE E N 1
ATOM 11216 C CA . ILE E 1 114 ? 158.777 161.484 155.173 1 154.77 114 ILE E CA 1
ATOM 11217 C C . ILE E 1 114 ? 159.093 160.236 154.333 1 128.69 114 ILE E C 1
ATOM 11218 O O . ILE E 1 114 ? 159.555 160.346 153.198 1 125.57 114 ILE E O 1
ATOM 11223 N N . ASN E 1 115 ? 158.818 159.041 154.89 1 99.91 115 ASN E N 1
ATOM 11224 C CA . ASN E 1 115 ? 158.994 157.771 154.197 1 75.37 115 ASN E CA 1
ATOM 11225 C C . ASN E 1 115 ? 157.678 157.293 153.56 1 60.62 115 ASN E C 1
ATOM 11226 O O . ASN E 1 115 ? 156.685 157.105 154.263 1 60.63 115 ASN E O 1
ATOM 11231 N N . THR E 1 116 ? 157.701 157.023 152.231 1 31.85 116 THR E N 1
ATOM 11232 C CA . THR E 1 116 ? 156.54 156.582 151.456 1 0.5 116 THR E CA 1
ATOM 11233 C C . THR E 1 116 ? 156.598 155.093 151.062 1 0.5 116 THR E C 1
ATOM 11234 O O . THR E 1 116 ? 155.919 154.672 150.122 1 0.5 116 THR E O 1
ATOM 11238 N N . HIS E 1 117 ? 157.369 154.277 151.797 1 0.5 117 HIS E N 1
ATOM 11239 C CA . HIS E 1 117 ? 157.429 152.836 151.589 1 4.4 117 HIS E CA 1
ATOM 11240 C C . HIS E 1 117 ? 157.061 152.041 152.844 1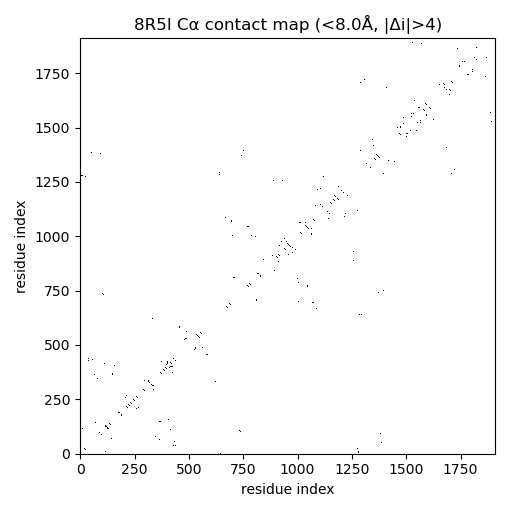 8.45 117 HIS E C 1
ATOM 11241 O O . HIS E 1 117 ? 157.4 152.433 153.963 1 0.5 117 HIS E O 1
ATOM 11248 N N . SER E 1 118 ? 156.432 150.868 152.616 1 45.62 118 SER E N 1
ATOM 11249 C CA . SER E 1 118 ? 155.923 150.001 153.671 1 74.81 118 SER E CA 1
ATOM 11250 C C . SER E 1 118 ? 156.744 148.717 153.849 1 97.84 118 SER E C 1
ATOM 11251 O O . SER E 1 118 ? 156.703 148.131 154.929 1 101.09 118 SER E O 1
ATOM 11254 N N . PHE E 1 119 ? 157.45 148.256 152.801 1 120.54 119 PHE E N 1
ATOM 11255 C CA . PHE E 1 119 ? 158.41 147.153 152.883 1 143.07 119 PHE E CA 1
ATOM 11256 C C . PHE E 1 119 ? 157.796 145.823 153.358 1 174.06 119 PHE E C 1
ATOM 11257 O O . PHE E 1 119 ? 158.502 145.008 153.962 1 169.07 119 PHE E O 1
ATOM 11265 N N . TYR E 1 120 ? 156.522 145.55 153.009 1 221.86 120 TYR E N 1
ATOM 11266 C CA . TYR E 1 120 ? 155.815 144.346 153.461 1 262.27 120 TYR E CA 1
ATOM 11267 C C . TYR E 1 120 ? 156.394 143.048 152.879 1 251.98 120 TYR E C 1
ATOM 11268 O O . TYR E 1 120 ? 155.985 141.963 153.297 1 263.58 120 TYR E O 1
ATOM 11277 N N . ASP E 1 121 ? 157.364 143.133 151.957 1 225.22 121 ASP E N 1
ATOM 11278 C CA . ASP E 1 121 ? 158.019 141.936 151.441 1 206.75 121 ASP E CA 1
ATOM 11279 C C . ASP E 1 121 ? 159.194 141.469 152.307 1 231.97 121 ASP E C 1
ATOM 11280 O O . ASP E 1 121 ? 159.728 140.382 152.078 1 236.85 121 ASP E O 1
ATOM 11285 N N . LEU E 1 122 ? 159.605 142.264 153.302 1 266.16 122 LEU E N 1
ATOM 11286 C CA . LEU E 1 122 ? 160.778 141.931 154.098 1 306.14 122 LEU E CA 1
ATOM 11287 C C . LEU E 1 122 ? 160.391 141.242 155.404 1 458.82 122 LEU E C 1
ATOM 11288 O O . LEU E 1 122 ? 159.322 141.487 155.965 1 470.52 122 LEU E O 1
ATOM 11293 N N . PRO E 1 123 ? 161.261 140.34 155.925 1 665.11 123 PRO E N 1
ATOM 11294 C CA . PRO E 1 123 ? 161.073 139.753 157.252 1 716.89 123 PRO E CA 1
ATOM 11295 C C . PRO E 1 123 ? 160.848 140.827 158.31 1 611.25 123 PRO E C 1
ATOM 11296 O O . PRO E 1 123 ? 161.332 141.949 158.17 1 619.85 123 PRO E O 1
ATOM 11300 N N . PRO E 1 124 ? 160.057 140.517 159.359 1 463.56 124 PRO E N 1
ATOM 11301 C CA . PRO E 1 124 ? 159.454 141.543 160.207 1 399.64 124 PRO E CA 1
ATOM 11302 C C . PRO E 1 124 ? 160.454 142.426 160.95 1 408.73 124 PRO E C 1
ATOM 11303 O O . PRO E 1 124 ? 160.226 143.624 161.031 1 378.48 124 PRO E O 1
ATOM 11307 N N . PHE E 1 125 ? 161.579 141.881 161.431 1 457.99 125 PHE E N 1
ATOM 11308 C CA . PHE E 1 125 ? 162.587 142.718 162.073 1 492.98 125 PHE E CA 1
ATOM 11309 C C . PHE E 1 125 ? 163.376 143.531 161.044 1 517.3 125 PHE E C 1
ATOM 11310 O O . PHE E 1 125 ? 163.678 144.696 161.301 1 513.14 125 PHE E O 1
ATOM 11318 N N . THR E 1 126 ? 163.65 142.952 159.868 1 533.95 126 THR E N 1
ATOM 11319 C CA . THR E 1 126 ? 164.253 143.672 158.75 1 519.01 126 THR E CA 1
ATOM 11320 C C . THR E 1 126 ? 163.377 144.858 158.32 1 438.96 126 THR E C 1
ATOM 11321 O O . THR E 1 126 ? 163.869 145.976 158.142 1 439.76 126 THR E O 1
ATOM 11325 N N . GLN E 1 127 ? 162.069 144.616 158.172 1 348.23 127 GLN E N 1
ATOM 11326 C CA . GLN E 1 127 ? 161.09 145.646 157.858 1 277.23 127 GLN E CA 1
ATOM 11327 C C . GLN E 1 127 ? 161.073 146.737 158.932 1 249.08 127 GLN E C 1
ATOM 11328 O O . GLN E 1 127 ? 161.076 147.932 158.633 1 243.68 127 GLN E O 1
ATOM 11334 N N . HIS E 1 128 ? 161.042 146.303 160.192 1 226.15 128 HIS E N 1
ATOM 11335 C CA . HIS E 1 128 ? 161.001 147.172 161.355 1 209.1 128 HIS E CA 1
ATOM 11336 C C . HIS E 1 128 ? 162.23 148.077 161.429 1 267.53 128 HIS E C 1
ATOM 11337 O O . HIS E 1 128 ? 162.095 149.277 161.653 1 265.28 128 HIS E O 1
ATOM 11344 N N . LEU E 1 129 ? 163.421 147.5 161.221 1 352.86 129 LEU E N 1
ATOM 11345 C CA . LEU E 1 129 ? 164.666 148.252 161.139 1 437.71 129 LEU E CA 1
ATOM 11346 C C . LEU E 1 129 ? 164.574 149.35 160.074 1 409.21 129 LEU E C 1
ATOM 11347 O O . LEU E 1 129 ? 164.935 150.493 160.346 1 422.78 129 LEU E O 1
ATOM 11352 N N . LEU E 1 130 ? 164.088 149.022 158.868 1 354.41 130 LEU E N 1
ATOM 11353 C CA . LEU E 1 130 ? 164.011 149.996 157.79 1 307.2 130 LEU E CA 1
ATOM 11354 C C . LEU E 1 130 ? 163.086 151.157 158.14 1 284.6 130 LEU E C 1
ATOM 11355 O O . LEU E 1 130 ? 163.458 152.309 157.928 1 269.05 130 LEU E O 1
ATOM 11360 N N . ASN E 1 131 ? 161.907 150.869 158.7 1 271.3 131 ASN E N 1
ATOM 11361 C CA . ASN E 1 131 ? 161.015 151.921 159.161 1 264.08 131 ASN E CA 1
ATOM 11362 C C . ASN E 1 131 ? 161.755 152.889 160.097 1 270.2 131 ASN E C 1
ATOM 11363 O O . ASN E 1 131 ? 161.675 154.109 159.916 1 275.27 131 ASN E O 1
ATOM 11368 N N . ILE E 1 132 ? 162.517 152.359 161.066 1 268.7 132 ILE E N 1
ATOM 11369 C CA . ILE E 1 132 ? 163.278 153.19 161.992 1 259.72 132 ILE E CA 1
ATOM 11370 C C . ILE E 1 132 ? 164.365 153.977 161.249 1 211.76 132 ILE E C 1
ATOM 11371 O O . ILE E 1 132 ? 164.461 155.193 161.407 1 224.46 132 ILE E O 1
ATOM 11376 N N . ARG E 1 133 ? 165.149 153.305 160.397 1 147.1 133 ARG E N 1
ATOM 11377 C CA . ARG E 1 133 ? 166.268 153.911 159.68 1 92.84 133 ARG E CA 1
ATOM 11378 C C . ARG E 1 133 ? 165.844 155.131 158.857 1 82.03 133 ARG E C 1
ATOM 11379 O O . ARG E 1 133 ? 166.598 156.101 158.744 1 42.18 133 ARG E O 1
ATOM 11387 N N . LEU E 1 134 ? 164.624 155.083 158.311 1 104.55 134 LEU E N 1
ATOM 11388 C CA . LEU E 1 134 ? 164.121 156.105 157.41 1 131.11 134 LEU E CA 1
ATOM 11389 C C . LEU E 1 134 ? 163.375 157.224 158.147 1 208.82 134 LEU E C 1
ATOM 11390 O O . LEU E 1 134 ? 163.233 158.315 157.593 1 227.83 134 LEU E O 1
ATOM 11395 N N . THR E 1 135 ? 162.941 156.997 159.398 1 288.74 135 THR E N 1
ATOM 11396 C CA . THR E 1 135 ? 162.188 157.991 160.162 1 366.5 135 THR E CA 1
ATOM 11397 C C . THR E 1 135 ? 163.03 158.656 161.26 1 415.45 135 THR E C 1
ATOM 11398 O O . THR E 1 135 ? 162.715 159.766 161.698 1 498.64 135 THR E O 1
ATOM 11402 N N . ASP E 1 136 ? 164.108 157.98 161.68 1 365.7 136 ASP E N 1
ATOM 11403 C CA . ASP E 1 136 ? 164.944 158.393 162.8 1 310.57 136 ASP E CA 1
ATOM 11404 C C . ASP E 1 136 ? 166.352 158.733 162.288 1 278.31 136 ASP E C 1
ATOM 11405 O O . ASP E 1 136 ? 166.621 158.787 161.081 1 306.88 136 ASP E O 1
ATOM 11410 N N . THR E 1 137 ? 167.261 158.974 163.236 1 240 137 THR E N 1
ATOM 11411 C CA . THR E 1 137 ? 168.676 159.162 162.962 1 226.3 137 THR E CA 1
ATOM 11412 C C . THR E 1 137 ? 169.314 157.869 162.447 1 286.57 137 THR E C 1
ATOM 11413 O O . THR E 1 137 ? 168.964 156.761 162.864 1 287.23 137 THR E O 1
ATOM 11417 N N . GLU E 1 138 ? 170.323 158.013 161.583 1 384.9 138 GLU E N 1
ATOM 11418 C CA . GLU E 1 138 ? 171.09 156.87 161.104 1 448.08 138 GLU E CA 1
ATOM 11419 C C . GLU E 1 138 ? 171.849 156.198 162.257 1 487.56 138 GLU E C 1
ATOM 11420 O O . GLU E 1 138 ? 172.053 154.977 162.247 1 519.39 138 GLU E O 1
ATOM 11426 N N . TYR E 1 139 ? 172.249 156.986 163.271 1 499.11 139 TYR E N 1
ATOM 11427 C CA . TYR E 1 139 ? 172.915 156.456 164.458 1 503.62 139 TYR E CA 1
ATOM 11428 C C . TYR E 1 139 ? 172.045 155.377 165.131 1 506.79 139 TYR E C 1
ATOM 11429 O O . TYR E 1 139 ? 172.522 154.274 165.423 1 516.93 139 TYR E O 1
ATOM 11438 N N . ARG E 1 140 ? 170.765 155.674 165.393 1 491.35 140 ARG E N 1
ATOM 11439 C CA . ARG E 1 140 ? 169.881 154.71 166.027 1 485.13 140 ARG E CA 1
ATOM 11440 C C . ARG E 1 140 ? 169.803 153.422 165.202 1 556.66 140 ARG E C 1
ATOM 11441 O O . ARG E 1 140 ? 169.894 152.33 165.764 1 556.59 140 ARG E O 1
ATOM 11449 N N . ALA E 1 141 ? 169.625 153.558 163.88 1 619.9 141 ALA E N 1
ATOM 11450 C CA . ALA E 1 141 ? 169.499 152.425 162.97 1 651.35 141 ALA E CA 1
ATOM 11451 C C . ALA E 1 141 ? 170.71 151.486 163.066 1 611.25 141 ALA E C 1
ATOM 11452 O O . ALA E 1 141 ? 170.559 150.288 163.297 1 624.12 141 ALA E O 1
ATOM 11454 N N . ARG E 1 142 ? 171.917 152.049 162.944 1 515.72 142 ARG E N 1
ATOM 11455 C CA . ARG E 1 142 ? 173.16 151.297 163.04 1 420 142 ARG E CA 1
ATOM 11456 C C . ARG E 1 142 ? 173.287 150.567 164.378 1 324.55 142 ARG E C 1
ATOM 11457 O O . ARG E 1 142 ? 173.641 149.39 164.408 1 289.69 142 ARG E O 1
ATOM 11465 N N . PHE E 1 143 ? 172.953 151.249 165.477 1 262.3 143 PHE E N 1
ATOM 11466 C CA . PHE E 1 143 ? 172.996 150.662 166.807 1 217.43 143 PHE E CA 1
ATOM 11467 C C . PHE E 1 143 ? 172.038 149.47 166.926 1 192.51 143 PHE E C 1
ATOM 11468 O O . PHE E 1 143 ? 172.458 148.384 167.321 1 183.33 143 PHE E O 1
ATOM 11476 N N . ILE E 1 144 ? 170.754 149.632 166.579 1 175.53 144 ILE E N 1
ATOM 11477 C CA . ILE E 1 144 ? 169.816 148.525 166.737 1 157.82 144 ILE E CA 1
ATOM 11478 C C . ILE E 1 144 ? 170.086 147.396 165.733 1 144.29 144 ILE E C 1
ATOM 11479 O O . ILE E 1 144 ? 169.924 146.237 166.092 1 141.15 144 ILE E O 1
ATOM 11484 N N . GLY E 1 145 ? 170.535 147.697 164.507 1 129.01 145 GLY E N 1
ATOM 11485 C CA . GLY E 1 145 ? 170.794 146.668 163.504 1 109.12 145 GLY E CA 1
ATOM 11486 C C . GLY E 1 145 ? 172.132 145.938 163.671 1 79.04 145 GLY E C 1
ATOM 11487 O O . GLY E 1 145 ? 172.514 145.158 162.801 1 61.68 145 GLY E O 1
ATOM 11488 N N . GLY E 1 146 ? 172.848 146.186 164.775 1 52.31 146 GLY E N 1
ATOM 11489 C CA . GLY E 1 146 ? 174.094 145.496 165.067 1 29.65 146 GLY E CA 1
ATOM 11490 C C . GLY E 1 146 ? 175.206 145.813 164.065 1 10.05 146 GLY E C 1
ATOM 11491 O O . GLY E 1 146 ? 176.072 144.975 163.821 1 0.5 146 GLY E O 1
ATOM 11492 N N . TYR E 1 147 ? 175.196 147.027 163.506 1 30.54 147 TYR E N 1
ATOM 11493 C CA . TYR E 1 147 ? 176.267 147.478 162.63 1 71.01 147 TYR E CA 1
ATOM 11494 C C . TYR E 1 147 ? 177.599 147.47 163.374 1 115.91 147 TYR E C 1
ATOM 11495 O O . TYR E 1 147 ? 177.694 147.949 164.5 1 99.26 147 TYR E O 1
ATOM 11504 N N . ILE E 1 148 ? 178.625 146.923 162.713 1 178.68 148 ILE E N 1
ATOM 11505 C CA . ILE E 1 148 ? 180.009 147.103 163.121 1 232.84 148 ILE E CA 1
ATOM 11506 C C . ILE E 1 148 ? 180.719 147.9 162.026 1 278.22 148 ILE E C 1
ATOM 11507 O O . ILE E 1 148 ? 180.626 147.567 160.844 1 297.97 148 ILE E O 1
ATOM 11512 N N . LYS E 1 149 ? 181.442 148.945 162.441 1 319.69 149 LYS E N 1
ATOM 11513 C CA . LYS E 1 149 ? 182.244 149.739 161.531 1 356.88 149 LYS E CA 1
ATOM 11514 C C . LYS E 1 149 ? 183.367 148.882 160.95 1 326.87 149 LYS E C 1
ATOM 11515 O O . LYS E 1 149 ? 184.16 148.306 161.691 1 313.38 149 LYS E O 1
ATOM 11521 N N . PRO E 1 150 ? 183.473 148.755 159.609 1 299.16 150 PRO E N 1
ATOM 11522 C CA . PRO E 1 150 ? 184.511 147.926 159.008 1 273.1 150 PRO E CA 1
ATOM 11523 C C . PRO E 1 150 ? 185.868 148.607 159.079 1 253.33 150 PRO E C 1
ATOM 11524 O O . PRO E 1 150 ? 185.968 149.822 159.202 1 229.69 150 PRO E O 1
ATOM 11528 N N . ASP E 1 151 ? 186.923 147.801 158.987 1 273.53 151 ASP E N 1
ATOM 11529 C CA . ASP E 1 151 ? 188.282 148.32 158.958 1 310.52 151 ASP E CA 1
ATOM 11530 C C . ASP E 1 151 ? 188.505 149.114 157.668 1 287.68 151 ASP E C 1
ATOM 11531 O O . ASP E 1 151 ? 188.199 148.637 156.574 1 250.57 151 ASP E O 1
ATOM 11536 N N . GLY E 1 152 ? 189.051 150.334 157.805 1 324.54 152 GLY E N 1
ATOM 11537 C CA . GLY E 1 152 ? 189.346 151.19 156.662 1 384.82 152 GLY E CA 1
ATOM 11538 C C . GLY E 1 152 ? 188.842 152.628 156.819 1 490.21 152 GLY E C 1
ATOM 11539 O O . GLY E 1 152 ? 187.834 152.888 157.477 1 452.32 152 GLY E O 1
ATOM 11540 N N . SER E 1 153 ? 189.5 153.56 156.106 1 719.24 153 SER E N 1
ATOM 11541 C CA . SER E 1 153 ? 189.204 154.99 156.167 1 957.84 153 SER E CA 1
ATOM 11542 C C . SER E 1 153 ? 187.863 155.333 155.495 1 987.91 153 SER E C 1
ATOM 11543 O O . SER E 1 153 ? 187.28 156.384 155.779 1 999 153 SER E O 1
ATOM 11546 N N . ASP E 1 154 ? 187.327 154.427 154.651 1 880.95 154 ASP E N 1
ATOM 11547 C CA . ASP E 1 154 ? 186.114 154.663 153.863 1 780.24 154 ASP E CA 1
ATOM 11548 C C . ASP E 1 154 ? 184.827 154.27 154.611 1 667.69 154 ASP E C 1
ATOM 11549 O O . ASP E 1 154 ? 183.767 154.141 154.002 1 689.74 154 ASP E O 1
ATOM 11554 N N . SER E 1 155 ? 184.897 154.101 155.943 1 515.89 155 SER E N 1
ATOM 11555 C CA . SER E 1 155 ? 183.71 153.91 156.768 1 430.54 155 SER E CA 1
ATOM 11556 C C . SER E 1 155 ? 183.25 155.251 157.349 1 393.73 155 SER E C 1
ATOM 11557 O O . SER E 1 155 ? 183.976 155.89 158.108 1 414.02 155 SER E O 1
ATOM 11560 N N . MET E 1 156 ? 182.032 155.684 156.996 1 343.48 156 MET E N 1
ATOM 11561 C CA . MET E 1 156 ? 181.56 157.007 157.39 1 311.29 156 MET E CA 1
ATOM 11562 C C . MET E 1 156 ? 180.994 156.999 158.816 1 346.67 156 MET E C 1
ATOM 11563 O O . MET E 1 156 ? 180.098 156.22 159.143 1 344.52 156 MET E O 1
ATOM 11568 N N . ASP E 1 157 ? 181.525 157.897 159.667 1 392.84 157 ASP E N 1
ATOM 11569 C CA . ASP E 1 157 ? 180.924 158.206 160.957 1 423.48 157 ASP E CA 1
ATOM 11570 C C . ASP E 1 157 ? 179.707 159.116 160.789 1 375.68 157 ASP E C 1
ATOM 11571 O O . ASP E 1 157 ? 179.719 160.081 160.022 1 377.35 157 ASP E O 1
ATOM 11576 N N . VAL E 1 158 ? 178.668 158.814 161.571 1 326.86 158 VAL E N 1
ATOM 11577 C CA . VAL E 1 158 ? 177.383 159.481 161.451 1 290.15 158 VAL E CA 1
ATOM 11578 C C . VAL E 1 158 ? 177.229 160.509 162.567 1 222.84 158 VAL E C 1
ATOM 11579 O O . VAL E 1 158 ? 177.543 160.247 163.726 1 214.57 158 VAL E O 1
ATOM 11583 N N . LEU E 1 159 ? 176.711 161.682 162.21 1 157.1 159 LEU E N 1
ATOM 11584 C CA . LEU E 1 159 ? 176.472 162.712 163.204 1 111.07 159 LEU E CA 1
ATOM 11585 C C . LEU E 1 159 ? 175.207 162.382 163.989 1 88.52 159 LEU E C 1
ATOM 11586 O O . LEU E 1 159 ? 174.156 162.087 163.422 1 46.09 159 LEU E O 1
ATOM 11591 N N . ALA E 1 160 ? 175.354 162.432 165.311 1 91.37 160 ALA E N 1
ATOM 11592 C CA . ALA E 1 160 ? 174.259 162.29 166.253 1 101.56 160 ALA E CA 1
ATOM 11593 C C . ALA E 1 160 ? 174.668 163.032 167.521 1 123.86 160 ALA E C 1
ATOM 11594 O O . ALA E 1 160 ? 175.858 163.156 167.814 1 116.35 160 ALA E O 1
ATOM 11596 N N . GLU E 1 161 ? 173.683 163.532 168.271 1 167.89 161 GLU E N 1
ATOM 11597 C CA . GLU E 1 161 ? 173.985 164.428 169.377 1 218.67 161 GLU E CA 1
ATOM 11598 C C . GLU E 1 161 ? 174.488 163.652 170.601 1 340.11 161 GLU E C 1
ATOM 11599 O O . GLU E 1 161 ? 175.336 164.158 171.34 1 390.18 161 GLU E O 1
ATOM 11605 N N . LYS E 1 162 ? 173.97 162.425 170.806 1 460.73 162 LYS E N 1
ATOM 11606 C CA . LYS E 1 162 ? 174.399 161.519 171.873 1 559.11 162 LYS E CA 1
ATOM 11607 C C . LYS E 1 162 ? 174.585 160.101 171.329 1 602.28 162 LYS E C 1
ATOM 11608 O O . LYS E 1 162 ? 173.845 159.668 170.439 1 608.28 162 LYS E O 1
ATOM 11614 N N . LYS E 1 163 ? 175.558 159.381 171.913 1 626.59 163 LYS E N 1
ATOM 11615 C CA . LYS E 1 163 ? 175.897 158.015 171.533 1 633.34 163 LYS E CA 1
ATOM 11616 C C . LYS E 1 163 ? 176.206 157.18 172.781 1 646.4 163 LYS E C 1
ATOM 11617 O O . LYS E 1 163 ? 176.753 157.692 173.756 1 631.66 163 LYS E O 1
ATOM 11623 N N . TYR E 1 164 ? 175.817 155.894 172.745 1 664.58 164 TYR E N 1
ATOM 11624 C CA . TYR E 1 164 ? 176.29 154.881 173.678 1 678.47 164 TYR E CA 1
ATOM 11625 C C . TYR E 1 164 ? 177.747 154.485 173.387 1 839.85 164 TYR E C 1
ATOM 11626 O O . TYR E 1 164 ? 178.245 154.685 172.278 1 897.93 164 TYR E O 1
ATOM 11635 N N . PRO E 1 165 ? 178.476 153.89 174.371 1 989.3 165 PRO E N 1
ATOM 11636 C CA . PRO E 1 165 ? 179.774 153.243 174.13 1 999 165 PRO E CA 1
ATOM 11637 C C . PRO E 1 165 ? 179.731 152.158 173.05 1 999 165 PRO E C 1
ATOM 11638 O O . PRO E 1 165 ? 178.69 151.548 172.823 1 999 165 PRO E O 1
ATOM 11642 N N . ASP E 1 166 ? 180.876 151.917 172.393 1 999 166 ASP E N 1
ATOM 11643 C CA . ASP E 1 166 ? 180.96 151.002 171.257 1 922.26 166 ASP E CA 1
ATOM 11644 C C . ASP E 1 166 ? 181.944 149.853 171.527 1 818.08 166 ASP E C 1
ATOM 11645 O O . ASP E 1 166 ? 183.09 149.869 171.071 1 830.19 166 ASP E O 1
ATOM 11650 N N . LEU E 1 167 ? 181.476 148.828 172.262 1 683.6 167 LEU E N 1
ATOM 11651 C CA . LEU E 1 167 ? 182.241 147.606 172.513 1 578.86 167 LEU E CA 1
ATOM 11652 C C . LEU E 1 167 ? 182.011 146.579 171.389 1 555 167 LEU E C 1
ATOM 11653 O O . LEU E 1 167 ? 180.939 146.541 170.777 1 574.68 167 LEU E O 1
ATOM 11658 N N . ASN E 1 168 ? 183.009 145.706 171.141 1 490.66 168 ASN E N 1
ATOM 11659 C CA . ASN E 1 168 ? 182.986 144.801 169.993 1 424.26 168 ASN E CA 1
ATOM 11660 C C . ASN E 1 168 ? 183.79 143.525 170.271 1 368.75 168 ASN E C 1
ATOM 11661 O O . ASN E 1 168 ? 185.009 143.497 170.095 1 356.48 168 ASN E O 1
ATOM 11666 N N . PHE E 1 169 ? 183.088 142.445 170.637 1 308.72 169 PHE E N 1
ATOM 11667 C CA . PHE E 1 169 ? 183.732 141.165 170.867 1 255.09 169 PHE E CA 1
ATOM 11668 C C . PHE E 1 169 ? 182.748 140.018 170.671 1 228.64 169 PHE E C 1
ATOM 11669 O O . PHE E 1 169 ? 181.542 140.167 170.848 1 228.26 169 PHE E O 1
ATOM 11677 N N . ASP E 1 170 ? 183.288 138.845 170.352 1 198.01 170 ASP E N 1
ATOM 11678 C CA . ASP E 1 170 ? 182.434 137.703 170.116 1 174.05 170 ASP E CA 1
ATOM 11679 C C . ASP E 1 170 ? 181.833 137.175 171.419 1 136.47 170 ASP E C 1
ATOM 11680 O O . ASP E 1 170 ? 182.485 137.108 172.463 1 125.25 170 ASP E O 1
ATOM 11685 N N . ASN E 1 171 ? 180.552 136.794 171.309 1 104.68 171 ASN E N 1
ATOM 11686 C CA . ASN E 1 171 ? 179.72 136.432 172.443 1 81.53 171 ASN E CA 1
ATOM 11687 C C . ASN E 1 171 ? 178.489 135.652 171.967 1 85.55 171 ASN E C 1
ATOM 11688 O O . ASN E 1 171 ? 178.208 135.572 170.77 1 69.17 171 ASN E O 1
ATOM 11693 N N . THR E 1 172 ? 177.734 135.106 172.932 1 113.39 172 THR E N 1
ATOM 11694 C CA . THR E 1 172 ? 176.549 134.301 172.654 1 140.89 172 THR E CA 1
ATOM 11695 C C . THR E 1 172 ? 175.293 134.857 173.34 1 188.63 172 THR E C 1
ATOM 11696 O O . THR E 1 172 ? 174.309 134.124 173.521 1 200.41 172 THR E O 1
ATOM 11700 N N . TYR E 1 173 ? 175.289 136.165 173.657 1 244.26 173 TYR E N 1
ATOM 11701 C CA . TYR E 1 173 ? 174.254 136.78 174.485 1 302.18 173 TYR E CA 1
ATOM 11702 C C . TYR E 1 173 ? 172.853 136.458 173.948 1 364.39 173 TYR E C 1
ATOM 11703 O O . TYR E 1 173 ? 171.999 135.992 174.705 1 392.03 173 TYR E O 1
ATOM 11712 N N . LEU E 1 174 ? 172.625 136.624 172.636 1 418.8 174 LEU E N 1
ATOM 11713 C CA . LEU E 1 174 ? 171.302 136.427 172.048 1 470.7 174 LEU E CA 1
ATOM 11714 C C . LEU E 1 174 ? 170.806 134.976 172.228 1 490.43 174 LEU E C 1
ATOM 11715 O O . LEU E 1 174 ? 169.632 134.776 172.553 1 506.87 174 LEU E O 1
ATOM 11720 N N . PHE E 1 175 ? 171.681 133.959 172.097 1 492.67 175 PHE E N 1
ATOM 11721 C CA . PHE E 1 175 ? 171.296 132.557 172.275 1 495.07 175 PHE E CA 1
ATOM 11722 C C . PHE E 1 175 ? 170.896 132.245 173.722 1 505.83 175 PHE E C 1
ATOM 11723 O O . PHE E 1 175 ? 169.997 131.434 173.967 1 471.34 175 PHE E O 1
ATOM 11731 N N . ASN E 1 176 ? 171.563 132.886 174.688 1 567.9 176 ASN E N 1
ATOM 11732 C CA . ASN E 1 176 ? 171.232 132.747 176.097 1 633.18 176 ASN E CA 1
ATOM 11733 C C . ASN E 1 176 ? 169.894 133.423 176.415 1 648.86 176 ASN E C 1
ATOM 11734 O O . ASN E 1 176 ? 169.033 132.81 177.04 1 610.55 176 ASN E O 1
ATOM 11739 N N . ILE E 1 177 ? 169.695 134.663 175.952 1 728.05 177 ILE E N 1
ATOM 11740 C CA . ILE E 1 177 ? 168.473 135.423 176.207 1 805.85 177 ILE E CA 1
ATOM 11741 C C . ILE E 1 177 ? 167.254 134.706 175.608 1 724.51 177 ILE E C 1
ATOM 11742 O O . ILE E 1 177 ? 166.221 134.57 176.272 1 726.7 177 ILE E O 1
ATOM 11747 N N . LEU E 1 178 ? 167.383 134.234 174.358 1 627.4 178 LEU E N 1
ATOM 11748 C CA . LEU E 1 178 ? 166.284 133.608 173.631 1 554.94 178 LEU E CA 1
ATOM 11749 C C . LEU E 1 178 ? 166.085 132.127 174.013 1 486.38 178 LEU E C 1
ATOM 11750 O O . LEU E 1 178 ? 165.221 131.471 173.432 1 449.08 178 LEU E O 1
ATOM 11755 N N . TYR E 1 179 ? 166.809 131.601 175.016 1 476.57 179 TYR E N 1
ATOM 11756 C CA . TYR E 1 179 ? 166.628 130.231 175.48 1 495.73 179 TYR E CA 1
ATOM 11757 C C . TYR E 1 179 ? 165.215 130.024 176.03 1 565.06 179 TYR E C 1
ATOM 11758 O O . TYR E 1 179 ? 164.786 130.714 176.95 1 542.01 179 TYR E O 1
ATOM 11767 N N . LYS E 1 180 ? 164.501 129.042 175.468 1 709.22 180 LYS E N 1
ATOM 11768 C CA . LYS E 1 180 ? 163.058 128.926 175.64 1 878.24 180 LYS E CA 1
ATOM 11769 C C . LYS E 1 180 ? 162.668 128.472 177.052 1 704.66 180 LYS E C 1
ATOM 11770 O O . LYS E 1 180 ? 161.654 128.93 177.582 1 623.54 180 LYS E O 1
ATOM 11776 N N . ASP E 1 181 ? 163.487 127.624 177.683 1 620.87 181 ASP E N 1
ATOM 11777 C CA . ASP E 1 181 ? 163.101 126.958 178.921 1 573.74 181 ASP E CA 1
ATOM 11778 C C . ASP E 1 181 ? 163.717 127.655 180.137 1 491.71 181 ASP E C 1
ATOM 11779 O O . ASP E 1 181 ? 164.869 127.418 180.5 1 482.35 181 ASP E O 1
ATOM 11784 N N . VAL E 1 182 ? 162.914 128.516 180.782 1 430.01 182 VAL E N 1
ATOM 11785 C CA . VAL E 1 182 ? 163.338 129.258 181.964 1 397.92 182 VAL E CA 1
ATOM 11786 C C . VAL E 1 182 ? 162.213 129.261 183.003 1 363.43 182 VAL E C 1
ATOM 11787 O O . VAL E 1 182 ? 161.034 129.231 182.644 1 339.54 182 VAL E O 1
ATOM 11791 N N . ILE E 1 183 ? 162.571 129.329 184.299 1 346.53 183 ILE E N 1
ATOM 11792 C CA . ILE E 1 183 ? 161.565 129.494 185.345 1 333.05 183 ILE E CA 1
ATOM 11793 C C . ILE E 1 183 ? 160.912 130.86 185.178 1 435.52 183 ILE E C 1
ATOM 11794 O O . ILE E 1 183 ? 161.591 131.884 185.078 1 457.79 183 ILE E O 1
ATOM 11799 N N . ASN E 1 184 ? 159.577 130.848 185.181 1 576.38 184 ASN E N 1
ATOM 11800 C CA . ASN E 1 184 ? 158.772 132.047 185.03 1 743.38 184 ASN E CA 1
ATOM 11801 C C . ASN E 1 184 ? 158.595 132.74 186.388 1 727.33 184 ASN E C 1
ATOM 11802 O O . ASN E 1 184 ? 157.472 132.997 186.823 1 782.41 184 ASN E O 1
ATOM 11807 N N . ALA E 1 185 ? 159.716 133.087 187.039 1 658.5 185 ALA E N 1
ATOM 11808 C CA . ALA E 1 185 ? 159.71 133.712 188.356 1 595.8 185 ALA E CA 1
ATOM 11809 C C . ALA E 1 185 ? 159.108 135.12 188.297 1 560.77 185 ALA E C 1
ATOM 11810 O O . ALA E 1 185 ? 159.155 135.778 187.251 1 613.13 185 ALA E O 1
ATOM 11812 N N . PRO E 1 186 ? 158.553 135.64 189.425 1 461.47 186 PRO E N 1
ATOM 11813 C CA . PRO E 1 186 ? 157.959 136.977 189.465 1 428.42 186 PRO E CA 1
ATOM 11814 C C . PRO E 1 186 ? 158.999 138.055 189.172 1 387.86 186 PRO E C 1
ATOM 11815 O O . PRO E 1 186 ? 158.681 139.088 188.59 1 403.56 186 PRO E O 1
ATOM 11819 N N . ILE E 1 187 ? 160.249 137.793 189.564 1 328 187 ILE E N 1
ATOM 11820 C CA . ILE E 1 187 ? 161.369 138.619 189.152 1 285.85 187 ILE E CA 1
ATOM 11821 C C . ILE E 1 187 ? 161.867 138.127 187.793 1 326.61 187 ILE E C 1
ATOM 11822 O O . ILE E 1 187 ? 162.453 137.049 187.7 1 351.51 187 ILE E O 1
ATOM 11827 N N . LYS E 1 188 ? 161.696 138.949 186.755 1 349.91 188 LYS E N 1
ATOM 11828 C CA . LYS E 1 188 ? 162.138 138.605 185.411 1 363.39 188 LYS E CA 1
ATOM 11829 C C . LYS E 1 188 ? 163.612 138.915 185.146 1 379.36 188 LYS E C 1
ATOM 11830 O O . LYS E 1 188 ? 164.148 138.469 184.133 1 370.53 188 LYS E O 1
ATOM 11836 N N . GLU E 1 189 ? 164.276 139.627 186.07 1 411.81 189 GLU E N 1
ATOM 11837 C CA . GLU E 1 189 ? 165.634 140.124 185.879 1 448.46 189 GLU E CA 1
ATOM 11838 C C . GLU E 1 189 ? 166.679 139 185.864 1 542.74 189 GLU E C 1
ATOM 11839 O O . GLU E 1 189 ? 167.774 139.185 185.336 1 549.36 189 GLU E O 1
ATOM 11845 N N . PHE E 1 190 ? 166.36 137.852 186.479 1 668.52 190 PHE E N 1
ATOM 11846 C CA . PHE E 1 190 ? 167.241 136.689 186.508 1 781.26 190 PHE E CA 1
ATOM 11847 C C . PHE E 1 190 ? 166.561 135.526 185.77 1 816.05 190 PHE E C 1
ATOM 11848 O O . PHE E 1 190 ? 165.674 134.872 186.326 1 875.37 190 PHE E O 1
ATOM 11856 N N . LYS E 1 191 ? 166.984 135.255 184.514 1 793.13 191 LYS E N 1
ATOM 11857 C CA . LYS E 1 191 ? 166.406 134.192 183.683 1 775.27 191 LYS E CA 1
ATOM 11858 C C . LYS E 1 191 ? 167.019 132.821 184.007 1 778.26 191 LYS E C 1
ATOM 11859 O O . LYS E 1 191 ? 167.801 132.27 183.228 1 744.29 191 LYS E O 1
ATOM 11865 N N . ALA E 1 192 ? 166.593 132.235 185.137 1 803.82 192 ALA E N 1
ATOM 11866 C CA . ALA E 1 192 ? 167.053 130.925 185.582 1 800.45 192 ALA E CA 1
ATOM 11867 C C . ALA E 1 192 ? 166.636 129.835 184.585 1 743.41 192 ALA E C 1
ATOM 11868 O O . ALA E 1 192 ? 165.447 129.579 184.396 1 740.16 192 ALA E O 1
ATOM 11870 N N . LYS E 1 193 ? 167.624 129.189 183.938 1 667.81 193 LYS E N 1
ATOM 11871 C CA . LYS E 1 193 ? 167.358 128.191 182.911 1 603.84 193 LYS E CA 1
ATOM 11872 C C . LYS E 1 193 ? 166.871 126.881 183.537 1 530.52 193 LYS E C 1
ATOM 11873 O O . LYS E 1 193 ? 167.31 126.477 184.614 1 502.52 193 LYS E O 1
ATOM 11879 N N . ILE E 1 194 ? 165.959 126.208 182.827 1 476.16 194 ILE E N 1
ATOM 11880 C CA . ILE E 1 194 ? 165.553 124.853 183.158 1 439.5 194 ILE E CA 1
ATOM 11881 C C . ILE E 1 194 ? 166.192 123.916 182.144 1 361.46 194 ILE E C 1
ATOM 11882 O O . ILE E 1 194 ? 165.997 124.099 180.946 1 355.07 194 ILE E O 1
ATOM 11887 N N . VAL E 1 195 ? 166.929 122.92 182.644 1 303.6 195 VAL E N 1
ATOM 11888 C CA . VAL E 1 195 ? 167.52 121.883 181.818 1 285.53 195 VAL E CA 1
ATOM 11889 C C . VAL E 1 195 ? 167.02 120.534 182.331 1 314.54 195 VAL E C 1
ATOM 11890 O O . VAL E 1 195 ? 167.105 120.243 183.527 1 267.75 195 VAL E O 1
ATOM 11894 N N . ASN E 1 196 ? 166.43 119.748 181.42 1 423.6 196 ASN E N 1
ATOM 11895 C CA . ASN E 1 196 ? 165.78 118.481 181.736 1 540.19 196 ASN E CA 1
ATOM 11896 C C . ASN E 1 196 ? 164.786 118.646 182.893 1 494.03 196 ASN E C 1
ATOM 11897 O O . ASN E 1 196 ? 164.76 117.828 183.811 1 470.37 196 ASN E O 1
ATOM 11902 N N . GLY E 1 197 ? 163.96 119.703 182.836 1 462.65 197 GLY E N 1
ATOM 11903 C CA . GLY E 1 197 ? 162.904 119.929 183.81 1 421.77 197 GLY E CA 1
ATOM 11904 C C . GLY E 1 197 ? 163.395 120.46 185.159 1 319.87 197 GLY E C 1
ATOM 11905 O O . GLY E 1 197 ? 162.574 120.728 186.038 1 343.99 197 GLY E O 1
ATOM 11906 N N . VAL E 1 198 ? 164.714 120.639 185.327 1 200.27 198 VAL E N 1
ATOM 11907 C CA . VAL E 1 198 ? 165.272 121.074 186.599 1 122.42 198 VAL E CA 1
ATOM 11908 C C . VAL E 1 198 ? 166.143 122.306 186.377 1 108.6 198 VAL E C 1
ATOM 11909 O O . VAL E 1 198 ? 166.755 122.485 185.331 1 93.1 198 VAL E O 1
ATOM 11913 N N . LEU E 1 199 ? 166.166 123.189 187.368 1 128.47 199 LEU E N 1
ATOM 11914 C CA . LEU E 1 199 ? 166.935 124.41 187.255 1 163.02 199 LEU E CA 1
ATOM 11915 C C . LEU E 1 199 ? 168.407 124.079 186.999 1 182.61 199 LEU E C 1
ATOM 11916 O O . LEU E 1 199 ? 168.948 123.176 187.627 1 167.43 199 LEU E O 1
ATOM 11921 N N . SER E 1 200 ? 169.061 124.838 186.105 1 232.66 200 SER E N 1
ATOM 11922 C CA . SER E 1 200 ? 170.401 124.513 185.617 1 284.05 200 SER E CA 1
ATOM 11923 C C . SER E 1 200 ? 171.426 124.498 186.756 1 366.56 200 SER E C 1
ATOM 11924 O O . SER E 1 200 ? 171.278 125.195 187.758 1 379.07 200 SER E O 1
ATOM 11927 N N . ARG E 1 201 ? 172.505 123.723 186.584 1 481.77 201 ARG E N 1
ATOM 11928 C CA . ARG E 1 201 ? 173.5 123.575 187.634 1 631.46 201 ARG E CA 1
ATOM 11929 C C . ARG E 1 201 ? 174.185 124.91 187.938 1 691.97 201 ARG E C 1
ATOM 11930 O O . ARG E 1 201 ? 174.339 125.284 189.104 1 714.66 201 ARG E O 1
ATOM 11938 N N . GLN E 1 202 ? 174.573 125.631 186.879 1 739.18 202 GLN E N 1
ATOM 11939 C CA . GLN E 1 202 ? 175.235 126.928 186.981 1 792.96 202 GLN E CA 1
ATOM 11940 C C . GLN E 1 202 ? 174.339 127.916 187.744 1 773.03 202 GLN E C 1
ATOM 11941 O O . GLN E 1 202 ? 174.78 128.548 188.711 1 799.64 202 GLN E O 1
ATOM 11947 N N . ASP E 1 203 ? 173.05 127.981 187.376 1 708.34 203 ASP E N 1
ATOM 11948 C CA . ASP E 1 203 ? 172.094 128.852 188.045 1 648.81 203 ASP E CA 1
ATOM 11949 C C . ASP E 1 203 ? 171.812 128.388 189.477 1 559.25 203 ASP E C 1
ATOM 11950 O O . ASP E 1 203 ? 171.651 129.221 190.365 1 546.43 203 ASP E O 1
ATOM 11955 N N . PHE E 1 204 ? 171.745 127.075 189.714 1 463.34 204 PHE E N 1
ATOM 11956 C CA . PHE E 1 204 ? 171.488 126.546 191.044 1 384.15 204 PHE E CA 1
ATOM 11957 C C . PHE E 1 204 ? 172.603 126.938 192.012 1 345.95 204 PHE E C 1
ATOM 11958 O O . PHE E 1 204 ? 172.341 127.464 193.088 1 318.55 204 PHE E O 1
ATOM 11966 N N . ASP E 1 205 ? 173.852 126.703 191.611 1 340.45 205 ASP E N 1
ATOM 11967 C CA . ASP E 1 205 ? 175.005 127.07 192.419 1 343.49 205 ASP E CA 1
ATOM 11968 C C . ASP E 1 205 ? 175.024 128.58 192.691 1 308.93 205 ASP E C 1
ATOM 11969 O O . ASP E 1 205 ? 175.304 129.009 193.813 1 275.96 205 ASP E O 1
ATOM 11974 N N . ASN E 1 206 ? 174.69 129.389 191.678 1 321.5 206 ASN E N 1
ATOM 11975 C CA . ASN E 1 206 ? 174.588 130.839 191.805 1 341.84 206 ASN E CA 1
ATOM 11976 C C . ASN E 1 206 ? 173.539 131.246 192.849 1 309.94 206 ASN E C 1
ATOM 11977 O O . ASN E 1 206 ? 173.809 132.043 193.75 1 302.01 206 ASN E O 1
ATOM 11982 N N . LEU E 1 207 ? 172.32 130.712 192.701 1 298.74 207 LEU E N 1
ATOM 11983 C CA . LEU E 1 207 ? 171.2 131.037 193.572 1 301.33 207 LEU E CA 1
ATOM 11984 C C . LEU E 1 207 ? 171.485 130.577 195.005 1 259.28 207 LEU E C 1
ATOM 11985 O O . LEU E 1 207 ? 171.189 131.322 195.934 1 256.29 207 LEU E O 1
ATOM 11990 N N . ILE E 1 208 ? 172.097 129.394 195.183 1 224.79 208 ILE E N 1
ATOM 11991 C CA . ILE E 1 208 ? 172.538 128.907 196.488 1 205.01 208 ILE E CA 1
ATOM 11992 C C . ILE E 1 208 ? 173.496 129.911 197.132 1 204.76 208 ILE E C 1
ATOM 11993 O O . ILE E 1 208 ? 173.363 130.225 198.315 1 202.82 208 ILE E O 1
ATOM 11998 N N . GLY E 1 209 ? 174.442 130.443 196.353 1 216.45 209 GLY E N 1
ATOM 11999 C CA . GLY E 1 209 ? 175.3 131.508 196.839 1 234.44 209 GLY E CA 1
ATOM 12000 C C . GLY E 1 209 ? 174.499 132.73 197.299 1 256.64 209 GLY E C 1
ATOM 12001 O O . GLY E 1 209 ? 174.639 133.157 198.435 1 263.38 209 GLY E O 1
ATOM 12002 N N . VAL E 1 210 ? 173.622 133.259 196.435 1 273.58 210 VAL E N 1
ATOM 12003 C CA . VAL E 1 210 ? 172.799 134.426 196.746 1 281.45 210 VAL E CA 1
ATOM 12004 C C . VAL E 1 210 ? 171.949 134.197 198.001 1 286.54 210 VAL E C 1
ATOM 12005 O O . VAL E 1 210 ? 171.873 135.082 198.851 1 286.77 210 VAL E O 1
ATOM 12009 N N . ARG E 1 211 ? 171.314 133.021 198.114 1 291.39 211 ARG E N 1
ATOM 12010 C CA . ARG E 1 211 ? 170.421 132.67 199.212 1 297.13 211 ARG E CA 1
ATOM 12011 C C . ARG E 1 211 ? 171.059 132.946 200.575 1 284.99 211 ARG E C 1
ATOM 12012 O O . ARG E 1 211 ? 170.366 133.374 201.497 1 284.27 211 ARG E O 1
ATOM 12020 N N . GLN E 1 212 ? 172.369 132.692 200.702 1 275.21 212 GLN E N 1
ATOM 12021 C CA . GLN E 1 212 ? 173.081 132.864 201.961 1 267.25 212 GLN E CA 1
ATOM 12022 C C . GLN E 1 212 ? 172.851 134.284 202.508 1 292.58 212 GLN E C 1
ATOM 12023 O O . GLN E 1 212 ? 172.726 134.473 203.716 1 320.02 212 GLN E O 1
ATOM 12029 N N . TYR E 1 213 ? 172.783 135.294 201.608 1 293.99 213 TYR E N 1
ATOM 12030 C CA . TYR E 1 213 ? 172.673 136.714 201.973 1 288.83 213 TYR E CA 1
ATOM 12031 C C . TYR E 1 213 ? 171.208 137.154 202.151 1 324.7 213 TYR E C 1
ATOM 12032 O O . TYR E 1 213 ? 170.987 138.298 202.521 1 327.01 213 TYR E O 1
ATOM 12041 N N . ILE E 1 214 ? 170.2 136.286 201.93 1 366.79 214 ILE E N 1
ATOM 12042 C CA . ILE E 1 214 ? 168.794 136.643 202.167 1 402.85 214 ILE E CA 1
ATOM 12043 C C . ILE E 1 214 ? 168.439 136.429 203.648 1 484.17 214 ILE E C 1
ATOM 12044 O O . ILE E 1 214 ? 169.01 135.558 204.298 1 526.79 214 ILE E O 1
ATOM 12049 N N . THR E 1 215 ? 167.504 137.223 204.213 1 535.31 215 THR E N 1
ATOM 12050 C CA . THR E 1 215 ? 167.084 137.05 205.609 1 560.96 215 THR E CA 1
ATOM 12051 C C . THR E 1 215 ? 166.273 135.763 205.823 1 538.83 215 THR E C 1
ATOM 12052 O O . THR E 1 215 ? 165.644 135.249 204.897 1 553.07 215 THR E O 1
ATOM 12056 N N . ILE E 1 216 ? 166.232 135.283 207.082 1 474.27 216 ILE E N 1
ATOM 12057 C CA . ILE E 1 216 ? 165.496 134.082 207.488 1 413.78 216 ILE E CA 1
ATOM 12058 C C . ILE E 1 216 ? 164.012 134.19 207.113 1 426.64 216 ILE E C 1
ATOM 12059 O O . ILE E 1 216 ? 163.379 133.204 206.737 1 427.19 216 ILE E O 1
ATOM 12064 N N . GLN E 1 217 ? 163.46 135.406 207.209 1 442.8 217 GLN E N 1
ATOM 12065 C CA . GLN E 1 217 ? 162.062 135.692 206.917 1 451.94 217 GLN E CA 1
ATOM 12066 C C . GLN E 1 217 ? 161.746 135.527 205.422 1 454.96 217 GLN E C 1
ATOM 12067 O O . GLN E 1 217 ? 160.666 135.045 205.087 1 445.88 217 GLN E O 1
ATOM 12073 N N . ASP E 1 218 ? 162.664 135.923 204.519 1 448.21 218 ASP E N 1
ATOM 12074 C CA . ASP E 1 218 ? 162.395 135.969 203.079 1 429.54 218 ASP E CA 1
ATOM 12075 C C . ASP E 1 218 ? 162.835 134.719 202.308 1 387.8 218 ASP E C 1
ATOM 12076 O O . ASP E 1 218 ? 162.34 134.478 201.2 1 372.19 218 ASP E O 1
ATOM 12081 N N . ARG E 1 219 ? 163.747 133.928 202.885 1 361.88 219 ARG E N 1
ATOM 12082 C CA . ARG E 1 219 ? 164.22 132.693 202.274 1 345.41 219 ARG E CA 1
ATOM 12083 C C . ARG E 1 219 ? 163.079 131.816 201.751 1 277.45 219 ARG E C 1
ATOM 12084 O O . ARG E 1 219 ? 163.197 131.327 200.634 1 268.45 219 ARG E O 1
ATOM 12092 N N . PRO E 1 220 ? 161.954 131.568 202.473 1 226.69 220 PRO E N 1
ATOM 12093 C CA . PRO E 1 220 ? 160.859 130.761 201.931 1 214.97 220 PRO E CA 1
ATOM 12094 C C . PRO E 1 220 ? 160.326 131.277 200.596 1 237.29 220 PRO E C 1
ATOM 12095 O O . PRO E 1 220 ? 160.174 130.496 199.664 1 238.53 220 PRO E O 1
ATOM 12099 N N . ARG E 1 221 ? 160.078 132.589 200.486 1 282.31 221 ARG E N 1
ATOM 12100 C CA . ARG E 1 221 ? 159.534 133.157 199.261 1 339.16 221 ARG E CA 1
ATOM 12101 C C . ARG E 1 221 ? 160.543 133.048 198.112 1 359.93 221 ARG E C 1
ATOM 12102 O O . ARG E 1 221 ? 160.16 132.764 196.977 1 359.93 221 ARG E O 1
ATOM 12110 N N . PHE E 1 222 ? 161.838 133.218 198.41 1 389.59 222 PHE E N 1
ATOM 12111 C CA . PHE E 1 222 ? 162.903 132.998 197.441 1 420.83 222 PHE E CA 1
ATOM 12112 C C . PHE E 1 222 ? 162.945 131.549 196.955 1 469.97 222 PHE E C 1
ATOM 12113 O O . PHE E 1 222 ? 162.889 131.301 195.748 1 477.09 222 PHE E O 1
ATOM 12121 N N . ASP E 1 223 ? 163.042 130.602 197.901 1 520.54 223 ASP E N 1
ATOM 12122 C CA . ASP E 1 223 ? 163.153 129.177 197.604 1 570.28 223 ASP E CA 1
ATOM 12123 C C . ASP E 1 223 ? 161.981 128.709 196.735 1 574.5 223 ASP E C 1
ATOM 12124 O O . ASP E 1 223 ? 162.165 127.893 195.831 1 592.07 223 ASP E O 1
ATOM 12129 N N . ASP E 1 224 ? 160.785 129.255 196.991 1 555.19 224 ASP E N 1
ATOM 12130 C CA . ASP E 1 224 ? 159.571 128.956 196.245 1 537.23 224 ASP E CA 1
ATOM 12131 C C . ASP E 1 224 ? 159.628 129.557 194.83 1 433.87 224 ASP E C 1
ATOM 12132 O O . ASP E 1 224 ? 159.313 128.867 193.857 1 423.44 224 ASP E O 1
ATOM 12137 N N . ALA E 1 225 ? 160.061 130.823 194.691 1 343.96 225 ALA E N 1
ATOM 12138 C CA . ALA E 1 225 ? 160.078 131.525 193.409 1 282.61 225 ALA E CA 1
ATOM 12139 C C . ALA E 1 225 ? 161 130.873 192.366 1 261.75 225 ALA E C 1
ATOM 12140 O O . ALA E 1 225 ? 160.803 131.089 191.164 1 230.49 225 ALA E O 1
ATOM 12142 N N . TYR E 1 226 ? 162.006 130.094 192.816 1 286.79 226 TYR E N 1
ATOM 12143 C CA . TYR E 1 226 ? 162.986 129.447 191.944 1 318.91 226 TYR E CA 1
ATOM 12144 C C . TYR E 1 226 ? 163.016 127.92 192.089 1 318.4 226 TYR E C 1
ATOM 12145 O O . TYR E 1 226 ? 163.86 127.275 191.47 1 304.71 226 TYR E O 1
ATOM 12154 N N . ASN E 1 227 ? 162.091 127.345 192.874 1 352.3 227 ASN E N 1
ATOM 12155 C CA . ASN E 1 227 ? 161.994 125.907 193.133 1 398.14 227 ASN E CA 1
ATOM 12156 C C . ASN E 1 227 ? 163.349 125.307 193.545 1 501.59 227 ASN E C 1
ATOM 12157 O O . ASN E 1 227 ? 163.786 124.267 193.027 1 485.61 227 ASN E O 1
ATOM 12162 N N . ILE E 1 228 ? 163.965 125.919 194.569 1 664.01 228 ILE E N 1
ATOM 12163 C CA . ILE E 1 228 ? 165.308 125.579 195.029 1 809.65 228 ILE E CA 1
ATOM 12164 C C . ILE E 1 228 ? 165.329 124.18 195.654 1 734.09 228 ILE E C 1
ATOM 12165 O O . ILE E 1 228 ? 166.31 123.453 195.493 1 714.25 228 ILE E O 1
ATOM 12170 N N . ALA E 1 229 ? 164.247 123.796 196.348 1 646.22 229 ALA E N 1
ATOM 12171 C CA . ALA E 1 229 ? 164.177 122.536 197.081 1 568.61 229 ALA E CA 1
ATOM 12172 C C . ALA E 1 229 ? 164.362 121.334 196.146 1 501.98 229 ALA E C 1
ATOM 12173 O O . ALA E 1 229 ? 165.199 120.459 196.405 1 457.24 229 ALA E O 1
ATOM 12175 N N . ASP E 1 230 ? 163.604 121.312 195.039 1 472.02 230 ASP E N 1
ATOM 12176 C CA . ASP E 1 230 ? 163.709 120.271 194.026 1 450.73 230 ASP E CA 1
ATOM 12177 C C . ASP E 1 230 ? 165.103 120.251 193.402 1 368.97 230 ASP E C 1
ATOM 12178 O O . ASP E 1 230 ? 165.692 119.182 193.236 1 361.6 230 ASP E O 1
ATOM 12183 N N . ALA E 1 231 ? 165.617 121.437 193.057 1 306.35 231 ALA E N 1
ATOM 12184 C CA . ALA E 1 231 ? 166.939 121.565 192.469 1 265.82 231 ALA E CA 1
ATOM 12185 C C . ALA E 1 231 ? 168.006 121.021 193.425 1 237.66 231 ALA E C 1
ATOM 12186 O O . ALA E 1 231 ? 168.874 120.257 193.01 1 234.66 231 ALA E O 1
ATOM 12188 N N . ALA E 1 232 ? 167.903 121.353 194.718 1 218.73 232 ALA E N 1
ATOM 12189 C CA . ALA E 1 232 ? 168.81 120.863 195.745 1 206.4 232 ALA E CA 1
ATOM 12190 C C . ALA E 1 232 ? 168.746 119.345 195.857 1 222.17 232 ALA E C 1
ATOM 12191 O O . ALA E 1 232 ? 169.783 118.689 195.868 1 202.31 232 ALA E O 1
ATOM 12193 N N . ARG E 1 233 ? 167.535 118.787 195.882 1 289.35 233 ARG E N 1
ATOM 12194 C CA . ARG E 1 233 ? 167.342 117.354 195.982 1 380.87 233 ARG E CA 1
ATOM 12195 C C . ARG E 1 233 ? 167.943 116.648 194.765 1 441.28 233 ARG E C 1
ATOM 12196 O O . ARG E 1 233 ? 168.685 115.683 194.918 1 483.91 233 ARG E O 1
ATOM 12204 N N . HIS E 1 234 ? 167.633 117.143 193.563 1 482.39 234 HIS E N 1
ATOM 12205 C CA . HIS E 1 234 ? 168.188 116.634 192.316 1 502.78 234 HIS E CA 1
ATOM 12206 C C . HIS E 1 234 ? 169.715 116.729 192.293 1 575.35 234 HIS E C 1
ATOM 12207 O O . HIS E 1 234 ? 170.374 115.783 191.885 1 694.19 234 HIS E O 1
ATOM 12214 N N . TYR E 1 235 ? 170.285 117.841 192.769 1 519.06 235 TYR E N 1
ATOM 12215 C CA . TYR E 1 235 ? 171.736 118.015 192.804 1 458.12 235 TYR E CA 1
ATOM 12216 C C . TYR E 1 235 ? 172.398 117.459 194.073 1 434.06 235 TYR E C 1
ATOM 12217 O O . TYR E 1 235 ? 173.584 117.701 194.296 1 436.11 235 TYR E O 1
ATOM 12226 N N . GLY E 1 236 ? 171.669 116.691 194.893 1 385.76 236 GLY E N 1
ATOM 12227 C CA . GLY E 1 236 ? 172.237 116.031 196.063 1 333.75 236 GLY E CA 1
ATOM 12228 C C . GLY E 1 236 ? 172.575 116.975 197.218 1 268.33 236 GLY E C 1
ATOM 12229 O O . GLY E 1 236 ? 173.031 116.519 198.262 1 253.32 236 GLY E O 1
ATOM 12230 N N . VAL E 1 237 ? 172.332 118.28 197.045 1 228.53 237 VAL E N 1
ATOM 12231 C CA . VAL E 1 237 ? 172.785 119.291 197.99 1 219.35 237 VAL E CA 1
ATOM 12232 C C . VAL E 1 237 ? 171.828 119.354 199.178 1 277.5 237 VAL E C 1
ATOM 12233 O O . VAL E 1 237 ? 170.646 119.66 199.045 1 243.16 237 VAL E O 1
ATOM 12237 N N . ASN E 1 238 ? 172.369 119.057 200.36 1 416.64 238 ASN E N 1
ATOM 12238 C CA . ASN E 1 238 ? 171.651 119.224 201.608 1 586.72 238 ASN E CA 1
ATOM 12239 C C . ASN E 1 238 ? 171.713 120.702 202.009 1 695.79 238 ASN E C 1
ATOM 12240 O O . ASN E 1 238 ? 172.753 121.193 202.455 1 748.27 238 ASN E O 1
ATOM 12245 N N . LEU E 1 239 ? 170.582 121.414 201.866 1 788.74 239 LEU E N 1
ATOM 12246 C CA . LEU E 1 239 ? 170.502 122.835 202.187 1 869.89 239 LEU E CA 1
ATOM 12247 C C . LEU E 1 239 ? 170.826 123.091 203.667 1 807.84 239 LEU E C 1
ATOM 12248 O O . LEU E 1 239 ? 171.454 124.101 203.983 1 779.91 239 LEU E O 1
ATOM 12253 N N . ASN E 1 240 ? 170.463 122.162 204.57 1 745.87 240 ASN E N 1
ATOM 12254 C CA . ASN E 1 240 ? 170.664 122.326 206.008 1 687.27 240 ASN E CA 1
ATOM 12255 C C . ASN E 1 240 ? 172.149 122.33 206.392 1 638 240 ASN E C 1
ATOM 12256 O O . ASN E 1 240 ? 172.511 122.877 207.438 1 525.82 240 ASN E O 1
ATOM 12261 N N . THR E 1 241 ? 173.003 121.706 205.562 1 730.81 241 THR E N 1
ATOM 12262 C CA . THR E 1 241 ? 174.435 121.628 205.829 1 830.75 241 THR E CA 1
ATOM 12263 C C . THR E 1 241 ? 175.235 122.616 204.971 1 741.29 241 THR E C 1
ATOM 12264 O O . THR E 1 241 ? 176.458 122.499 204.883 1 784.54 241 THR E O 1
ATOM 12268 N N . LEU E 1 242 ? 174.571 123.617 204.371 1 629.01 242 LEU E N 1
ATOM 12269 C CA . LEU E 1 242 ? 175.283 124.778 203.854 1 564.24 242 LEU E CA 1
ATOM 12270 C C . LEU E 1 242 ? 175.856 125.587 205.014 1 585.33 242 LEU E C 1
ATOM 12271 O O . LEU E 1 242 ? 175.216 125.75 206.054 1 513.75 242 LEU E O 1
ATOM 12276 N N . PRO E 1 243 ? 177.083 126.137 204.859 1 734.28 243 PRO E N 1
ATOM 12277 C CA . PRO E 1 243 ? 177.7 126.951 205.904 1 811.13 243 PRO E CA 1
ATOM 12278 C C . PRO E 1 243 ? 177.075 128.342 206.002 1 792.97 243 PRO E C 1
ATOM 12279 O O . PRO E 1 243 ? 176.498 128.85 205.039 1 759.58 243 PRO E O 1
ATOM 12283 N N . LEU E 1 244 ? 177.2 128.962 207.184 1 792.68 244 LEU E N 1
ATOM 12284 C CA . LEU E 1 244 ? 176.881 130.374 207.349 1 770.55 244 LEU E CA 1
ATOM 12285 C C . LEU E 1 244 ? 177.766 131.196 206.411 1 746.95 244 LEU E C 1
ATOM 12286 O O . LEU E 1 244 ? 178.959 130.923 206.279 1 793.12 244 LEU E O 1
ATOM 12291 N N . PRO E 1 245 ? 177.234 132.243 205.739 1 672.05 245 PRO E N 1
ATOM 12292 C CA . PRO E 1 245 ? 178.069 133.086 204.892 1 628.03 245 PRO E CA 1
ATOM 12293 C C . PRO E 1 245 ? 179.025 133.922 205.731 1 586.8 245 PRO E C 1
ATOM 12294 O O . PRO E 1 245 ? 178.712 134.333 206.846 1 559.35 245 PRO E O 1
ATOM 12298 N N . ASN E 1 246 ? 180.2 134.173 205.166 1 566.35 246 ASN E N 1
ATOM 12299 C CA . ASN E 1 246 ? 181.097 135.161 205.732 1 552.3 246 ASN E CA 1
ATOM 12300 C C . ASN E 1 246 ? 180.651 136.561 205.302 1 635.02 246 ASN E C 1
ATOM 12301 O O . ASN E 1 246 ? 181.039 137.039 204.235 1 633.47 246 ASN E O 1
ATOM 12306 N N . VAL E 1 247 ? 179.895 137.232 206.188 1 745.1 247 VAL E N 1
ATOM 12307 C CA . VAL E 1 247 ? 179.283 138.53 205.908 1 860.05 247 VAL E CA 1
ATOM 12308 C C . VAL E 1 247 ? 180.261 139.698 206.092 1 945.45 247 VAL E C 1
ATOM 12309 O O . VAL E 1 247 ? 179.879 140.856 205.895 1 999 247 VAL E O 1
ATOM 12313 N N . ASP E 1 248 ? 181.514 139.425 206.473 1 949.53 248 ASP E N 1
ATOM 12314 C CA . ASP E 1 248 ? 182.498 140.488 206.597 1 942.76 248 ASP E CA 1
ATOM 12315 C C . ASP E 1 248 ? 183.259 140.66 205.279 1 964.56 248 ASP E C 1
ATOM 12316 O O . ASP E 1 248 ? 183.999 139.769 204.87 1 944.94 248 ASP E O 1
ATOM 12321 N N . LEU E 1 249 ? 183.114 141.847 204.659 1 977.99 249 LEU E N 1
ATOM 12322 C CA . LEU E 1 249 ? 183.724 142.209 203.381 1 962.29 249 LEU E CA 1
ATOM 12323 C C . LEU E 1 249 ? 185.234 141.941 203.36 1 962.4 249 LEU E C 1
ATOM 12324 O O . LEU E 1 249 ? 185.791 141.694 202.289 1 924.28 249 LEU E O 1
ATOM 12329 N N . THR E 1 250 ? 185.896 141.963 204.526 1 979.98 250 THR E N 1
ATOM 12330 C CA . THR E 1 250 ? 187.341 141.789 204.592 1 984.28 250 THR E CA 1
ATOM 12331 C C . THR E 1 250 ? 187.733 140.331 204.348 1 862.53 250 THR E C 1
ATOM 12332 O O . THR E 1 250 ? 188.699 140.077 203.63 1 879.03 250 THR E O 1
ATOM 12336 N N . THR E 1 251 ? 186.966 139.382 204.916 1 718.01 251 THR E N 1
ATOM 12337 C CA . THR E 1 251 ? 187.289 137.958 204.85 1 615.39 251 THR E CA 1
ATOM 12338 C C . THR E 1 251 ? 186.308 137.17 203.962 1 569.77 251 THR E C 1
ATOM 12339 O O . THR E 1 251 ? 186.484 135.966 203.784 1 581.56 251 THR E O 1
ATOM 12343 N N . MET E 1 252 ? 185.304 137.838 203.368 1 511.81 252 MET E N 1
ATOM 12344 C CA . MET E 1 252 ? 184.44 137.264 202.34 1 463.83 252 MET E CA 1
ATOM 12345 C C . MET E 1 252 ? 185.281 136.791 201.145 1 493.14 252 MET E C 1
ATOM 12346 O O . MET E 1 252 ? 186.044 137.577 200.59 1 491.89 252 MET E O 1
ATOM 12351 N N . PRO E 1 253 ? 185.197 135.498 200.73 1 534.12 253 PRO E N 1
ATOM 12352 C CA . PRO E 1 253 ? 186.081 134.938 199.699 1 527.91 253 PRO E CA 1
ATOM 12353 C C . PRO E 1 253 ? 185.763 135.344 198.26 1 447.71 253 PRO E C 1
ATOM 12354 O O . PRO E 1 253 ? 186.622 135.25 197.383 1 457.01 253 PRO E O 1
ATOM 12358 N N . THR E 1 254 ? 184.519 135.767 198.017 1 353.98 254 THR E N 1
ATOM 12359 C CA . THR E 1 254 ? 184.144 136.331 196.733 1 289.54 254 THR E CA 1
ATOM 12360 C C . THR E 1 254 ? 182.941 137.249 196.928 1 240.39 254 THR E C 1
ATOM 12361 O O . THR E 1 254 ? 182.002 136.912 197.644 1 220.44 254 THR E O 1
ATOM 12365 N N . TYR E 1 255 ? 182.989 138.412 196.281 1 216.72 255 TYR E N 1
ATOM 12366 C CA . TYR E 1 255 ? 181.884 139.351 196.314 1 206.46 255 TYR E CA 1
ATOM 12367 C C . TYR E 1 255 ? 180.823 139.009 195.267 1 236.82 255 TYR E C 1
ATOM 12368 O O . TYR E 1 255 ? 179.741 139.578 195.318 1 236.55 255 TYR E O 1
ATOM 12377 N N . LYS E 1 256 ? 181.111 138.061 194.359 1 288.45 256 LYS E N 1
ATOM 12378 C CA . LYS E 1 256 ? 180.245 137.655 193.249 1 345.86 256 LYS E CA 1
ATOM 12379 C C . LYS E 1 256 ? 178.774 137.552 193.674 1 343.98 256 LYS E C 1
ATOM 12380 O O . LYS E 1 256 ? 177.932 138.257 193.115 1 335.78 256 LYS E O 1
ATOM 12386 N N . HIS E 1 257 ? 178.467 136.75 194.704 1 357.93 257 HIS E N 1
ATOM 12387 C CA . HIS E 1 257 ? 177.094 136.515 195.132 1 372.51 257 HIS E CA 1
ATOM 12388 C C . HIS E 1 257 ? 176.43 137.738 195.772 1 351.58 257 HIS E C 1
ATOM 12389 O O . HIS E 1 257 ? 175.235 137.959 195.572 1 353.43 257 HIS E O 1
ATOM 12396 N N . LEU E 1 258 ? 177.182 138.531 196.542 1 329.89 258 LEU E N 1
ATOM 12397 C CA . LEU E 1 258 ? 176.657 139.761 197.117 1 319.01 258 LEU E CA 1
ATOM 12398 C C . LEU E 1 258 ? 176.311 140.761 196.006 1 373.11 258 LEU E C 1
ATOM 12399 O O . LEU E 1 258 ? 175.232 141.351 196.015 1 374.34 258 LEU E O 1
ATOM 12404 N N . ILE E 1 259 ? 177.19 140.903 195.006 1 438.43 259 ILE E N 1
ATOM 12405 C CA . ILE E 1 259 ? 176.944 141.741 193.836 1 494.88 259 ILE E CA 1
ATOM 12406 C C . ILE E 1 259 ? 175.708 141.255 193.068 1 471.61 259 ILE E C 1
ATOM 12407 O O . ILE E 1 259 ? 174.878 142.071 192.672 1 484.83 259 ILE E O 1
ATOM 12412 N N . MET E 1 260 ? 175.552 139.94 192.872 1 424.4 260 MET E N 1
ATOM 12413 C CA . MET E 1 260 ? 174.37 139.393 192.212 1 386.93 260 MET E CA 1
ATOM 12414 C C . MET E 1 260 ? 173.096 139.726 192.996 1 360.16 260 MET E C 1
ATOM 12415 O O . MET E 1 260 ? 172.072 140.074 192.406 1 368.57 260 MET E O 1
ATOM 12420 N N . PHE E 1 261 ? 173.144 139.622 194.326 1 318.11 261 PHE E N 1
ATOM 12421 C CA . PHE E 1 261 ? 172.014 139.998 195.16 1 282.2 261 PHE E CA 1
ATOM 12422 C C . PHE E 1 261 ? 171.624 141.461 194.907 1 269.55 261 PHE E C 1
ATOM 12423 O O . PHE E 1 261 ? 170.473 141.773 194.607 1 259.59 261 PHE E O 1
ATOM 12431 N N . GLU E 1 262 ? 172.606 142.362 194.964 1 267.81 262 GLU E N 1
ATOM 12432 C CA . GLU E 1 262 ? 172.412 143.771 194.649 1 266.42 262 GLU E CA 1
ATOM 12433 C C . GLU E 1 262 ? 171.911 144 193.222 1 279.18 262 GLU E C 1
ATOM 12434 O O . GLU E 1 262 ? 171.168 144.941 192.973 1 253.19 262 GLU E O 1
ATOM 12440 N N . GLN E 1 263 ? 172.338 143.169 192.273 1 328.19 263 GLN E N 1
ATOM 12441 C CA . GLN E 1 263 ? 172.016 143.401 190.878 1 373.88 263 GLN E CA 1
ATOM 12442 C C . GLN E 1 263 ? 170.597 142.929 190.531 1 374.17 263 GLN E C 1
ATOM 12443 O O . GLN E 1 263 ? 169.916 143.625 189.784 1 363.85 263 GLN E O 1
ATOM 12449 N N . TYR E 1 264 ? 170.143 141.772 191.054 1 385.64 264 TYR E N 1
ATOM 12450 C CA . TYR E 1 264 ? 168.902 141.126 190.609 1 397.58 264 TYR E CA 1
ATOM 12451 C C . TYR E 1 264 ? 167.849 140.949 191.713 1 330.59 264 TYR E C 1
ATOM 12452 O O . TYR E 1 264 ? 166.701 140.648 191.396 1 304.03 264 TYR E O 1
ATOM 12461 N N . PHE E 1 265 ? 168.204 141.118 192.998 1 299.04 265 PHE E N 1
ATOM 12462 C CA . PHE E 1 265 ? 167.376 140.582 194.077 1 288.74 265 PHE E CA 1
ATOM 12463 C C . PHE E 1 265 ? 167.082 141.557 195.222 1 322.61 265 PHE E C 1
ATOM 12464 O O . PHE E 1 265 ? 166.053 141.392 195.879 1 318.55 265 PHE E O 1
ATOM 12472 N N . ILE E 1 266 ? 167.926 142.579 195.443 1 378.78 266 ILE E N 1
ATOM 12473 C CA . ILE E 1 266 ? 167.717 143.567 196.501 1 441.1 266 ILE E CA 1
ATOM 12474 C C . ILE E 1 266 ? 166.313 144.191 196.44 1 508.88 266 ILE E C 1
ATOM 12475 O O . ILE E 1 266 ? 165.674 144.371 197.478 1 559.43 266 ILE E O 1
ATOM 12480 N N . TYR E 1 267 ? 165.815 144.481 195.223 1 529.52 267 TYR E N 1
ATOM 12481 C CA . TYR E 1 267 ? 164.52 145.137 194.992 1 530.05 267 TYR E CA 1
ATOM 12482 C C . TYR E 1 267 ? 163.338 144.197 195.301 1 471.33 267 TYR E C 1
ATOM 12483 O O . TYR E 1 267 ? 162.189 144.621 195.152 1 511.89 267 TYR E O 1
ATOM 12492 N N . THR E 1 268 ? 163.58 142.935 195.726 1 353.98 268 THR E N 1
ATOM 12493 C CA . THR E 1 268 ? 162.497 141.997 196.04 1 263.92 268 THR E CA 1
ATOM 12494 C C . THR E 1 268 ? 162.689 141.241 197.363 1 243.26 268 THR E C 1
ATOM 12495 O O . THR E 1 268 ? 161.703 140.756 197.913 1 228.52 268 THR E O 1
ATOM 12499 N N . TYR E 1 269 ? 163.921 141.121 197.886 1 242.23 269 TYR E N 1
ATOM 12500 C CA . TYR E 1 269 ? 164.164 140.409 199.14 1 243.05 269 TYR E CA 1
ATOM 12501 C C . TYR E 1 269 ? 165.007 141.227 200.119 1 284.24 269 TYR E C 1
ATOM 12502 O O . TYR E 1 269 ? 165.872 141.992 199.712 1 307.12 269 TYR E O 1
ATOM 12511 N N . ASP E 1 270 ? 164.78 141.038 201.431 1 315.4 270 ASP E N 1
ATOM 12512 C CA . ASP E 1 270 ? 165.63 141.638 202.455 1 340.67 270 ASP E CA 1
ATOM 12513 C C . ASP E 1 270 ? 166.964 140.89 202.578 1 387.23 270 ASP E C 1
ATOM 12514 O O . ASP E 1 270 ? 167 139.658 202.646 1 401.12 270 ASP E O 1
ATOM 12519 N N . ARG E 1 271 ? 168.056 141.672 202.681 1 423.77 271 ARG E N 1
ATOM 12520 C CA . ARG E 1 271 ? 169.408 141.162 202.885 1 440.66 271 ARG E CA 1
ATOM 12521 C C . ARG E 1 271 ? 169.761 141.03 204.372 1 472.02 271 ARG E C 1
ATOM 12522 O O . ARG E 1 271 ? 169.238 141.755 205.219 1 453.29 271 ARG E O 1
ATOM 12530 N N . VAL E 1 272 ? 170.7 140.114 204.671 1 538.3 272 VAL E N 1
ATOM 12531 C CA . VAL E 1 272 ? 171.419 140.095 205.941 1 616.84 272 VAL E CA 1
ATOM 12532 C C . VAL E 1 272 ? 172.349 141.309 206.056 1 719.76 272 VAL E C 1
ATOM 12533 O O . VAL E 1 272 ? 172.701 141.949 205.064 1 673.65 272 VAL E O 1
ATOM 12537 N N . ASP E 1 273 ? 172.766 141.613 207.299 1 946.21 273 ASP E N 1
ATOM 12538 C CA . ASP E 1 273 ? 173.729 142.67 207.587 1 999 273 ASP E CA 1
ATOM 12539 C C . ASP E 1 273 ? 175.116 142.334 207.027 1 999 273 ASP E C 1
ATOM 12540 O O . ASP E 1 273 ? 175.558 141.183 207.07 1 999 273 ASP E O 1
ATOM 12545 N N . ILE E 1 274 ? 175.814 143.379 206.547 1 999 274 ILE E N 1
ATOM 12546 C CA . ILE E 1 274 ? 177.166 143.271 206.011 1 999 274 ILE E CA 1
ATOM 12547 C C . ILE E 1 274 ? 178.117 144.067 206.915 1 999 274 ILE E C 1
ATOM 12548 O O . ILE E 1 274 ? 177.78 145.141 207.427 1 999 274 ILE E O 1
ATOM 12553 N N . TYR E 1 275 ? 179.313 143.5 207.111 1 999 275 TYR E N 1
ATOM 12554 C CA . TYR E 1 275 ? 180.293 144.006 208.055 1 999 275 TYR E CA 1
ATOM 12555 C C . TYR E 1 275 ? 181.602 144.327 207.344 1 999 275 TYR E C 1
ATOM 12556 O O . TYR E 1 275 ? 181.926 143.718 206.333 1 999 275 TYR E O 1
ATOM 12565 N N . TYR E 1 276 ? 182.358 145.271 207.909 1 999 276 TYR E N 1
ATOM 12566 C CA . TYR E 1 276 ? 183.734 145.52 207.517 1 999 276 TYR E CA 1
ATOM 12567 C C . TYR E 1 276 ? 184.62 145.447 208.765 1 999 276 TYR E C 1
ATOM 12568 O O . TYR E 1 276 ? 184.489 146.28 209.662 1 999 276 TYR E O 1
ATOM 12577 N N . ASN E 1 277 ? 185.491 144.425 208.834 1 999 277 ASN E N 1
ATOM 12578 C CA . ASN E 1 277 ? 186.446 144.194 209.918 1 999 277 ASN E CA 1
ATOM 12579 C C . ASN E 1 277 ? 185.781 144.198 211.309 1 997.58 277 ASN E C 1
ATOM 12580 O O . ASN E 1 277 ? 186.407 144.585 212.299 1 926 277 ASN E O 1
ATOM 12585 N N . GLY E 1 278 ? 184.521 143.734 211.417 1 815.71 278 GLY E N 1
ATOM 12586 C CA . GLY E 1 278 ? 183.797 143.726 212.687 1 732.68 278 GLY E CA 1
ATOM 12587 C C . GLY E 1 278 ? 182.767 144.854 212.857 1 729.65 278 GLY E C 1
ATOM 12588 O O . GLY E 1 278 ? 181.919 144.766 213.746 1 696.93 278 GLY E O 1
ATOM 12589 N N . ASN E 1 279 ? 182.833 145.918 212.033 1 778.84 279 ASN E N 1
ATOM 12590 C CA . ASN E 1 279 ? 181.912 147.053 212.098 1 832 279 ASN E CA 1
ATOM 12591 C C . ASN E 1 279 ? 180.79 146.905 211.061 1 824.86 279 ASN E C 1
ATOM 12592 O O . ASN E 1 279 ? 181.05 146.595 209.905 1 887.25 279 ASN E O 1
ATOM 12597 N N . LYS E 1 280 ? 179.536 147.179 211.442 1 758.07 280 LYS E N 1
ATOM 12598 C CA . LYS E 1 280 ? 178.41 147.092 210.519 1 699.17 280 LYS E CA 1
ATOM 12599 C C . LYS E 1 280 ? 178.422 148.256 209.52 1 535.99 280 LYS E C 1
ATOM 12600 O O . LYS E 1 280 ? 178.578 149.409 209.906 1 503.48 280 LYS E O 1
ATOM 12606 N N . MET E 1 281 ? 178.211 147.939 208.234 1 408.25 281 MET E N 1
ATOM 12607 C CA . MET E 1 281 ? 178.099 148.915 207.155 1 313 281 MET E CA 1
ATOM 12608 C C . MET E 1 281 ? 176.763 149.67 207.208 1 270.32 281 MET E C 1
ATOM 12609 O O . MET E 1 281 ? 175.724 149.052 207.432 1 263.99 281 MET E O 1
ATOM 12614 N N . LEU E 1 282 ? 176.761 150.989 206.922 1 238.17 282 LEU E N 1
ATOM 12615 C CA . LEU E 1 282 ? 175.535 151.782 206.998 1 220.02 282 LEU E CA 1
ATOM 12616 C C . LEU E 1 282 ? 174.901 152.074 205.634 1 246.48 282 LEU E C 1
ATOM 12617 O O . LEU E 1 282 ? 173.734 152.464 205.6 1 262.53 282 LEU E O 1
ATOM 12622 N N . PHE E 1 283 ? 175.637 151.933 204.52 1 265.11 283 PHE E N 1
ATOM 12623 C CA . PHE E 1 283 ? 175.095 152.334 203.225 1 278.38 283 PHE E CA 1
ATOM 12624 C C . PHE E 1 283 ? 175.399 151.31 202.131 1 331.56 283 PHE E C 1
ATOM 12625 O O . PHE E 1 283 ? 176.556 150.961 201.892 1 333.54 283 PHE E O 1
ATOM 12633 N N . ASP E 1 284 ? 174.347 150.898 201.407 1 386.6 284 ASP E N 1
ATOM 12634 C CA . ASP E 1 284 ? 174.467 149.924 200.331 1 416.3 284 ASP E CA 1
ATOM 12635 C C . ASP E 1 284 ? 175.245 150.5 199.149 1 318.36 284 ASP E C 1
ATOM 12636 O O . ASP E 1 284 ? 175.949 149.769 198.451 1 310.25 284 ASP E O 1
ATOM 12641 N N . ASP E 1 285 ? 175.131 151.816 198.959 1 243.86 285 ASP E N 1
ATOM 12642 C CA . ASP E 1 285 ? 175.924 152.562 197.996 1 199.25 285 ASP E CA 1
ATOM 12643 C C . ASP E 1 285 ? 177.428 152.358 198.219 1 219.38 285 ASP E C 1
ATOM 12644 O O . ASP E 1 285 ? 178.206 152.237 197.269 1 221.9 285 ASP E O 1
ATOM 12649 N N . GLU E 1 286 ? 177.847 152.34 199.488 1 257.85 286 GLU E N 1
ATOM 12650 C CA . GLU E 1 286 ? 179.246 152.141 199.836 1 299.69 286 GLU E CA 1
ATOM 12651 C C . GLU E 1 286 ? 179.649 150.682 199.65 1 353.22 286 GLU E C 1
ATOM 12652 O O . GLU E 1 286 ? 180.73 150.401 199.144 1 369.49 286 GLU E O 1
ATOM 12658 N N . ILE E 1 287 ? 178.767 149.759 200.042 1 410.93 287 ILE E N 1
ATOM 12659 C CA . ILE E 1 287 ? 178.975 148.335 199.821 1 464.73 287 ILE E CA 1
ATOM 12660 C C . ILE E 1 287 ? 179.154 148.044 198.327 1 543.94 287 ILE E C 1
ATOM 12661 O O . ILE E 1 287 ? 180.093 147.344 197.953 1 582.09 287 ILE E O 1
ATOM 12666 N N . ILE E 1 288 ? 178.298 148.606 197.458 1 594.93 288 ILE E N 1
ATOM 12667 C CA . ILE E 1 288 ? 178.379 148.306 196.029 1 633.26 288 ILE E CA 1
ATOM 12668 C C . ILE E 1 288 ? 179.6 148.997 195.4 1 650.85 288 ILE E C 1
ATOM 12669 O O . ILE E 1 288 ? 180.289 148.376 194.587 1 689.22 288 ILE E O 1
ATOM 12674 N N . ASN E 1 289 ? 179.939 150.229 195.804 1 624.39 289 ASN E N 1
ATOM 12675 C CA . ASN E 1 289 ? 181.151 150.878 195.314 1 599.81 289 ASN E CA 1
ATOM 12676 C C . ASN E 1 289 ? 182.422 150.115 195.737 1 603.75 289 ASN E C 1
ATOM 12677 O O . ASN E 1 289 ? 183.337 149.957 194.928 1 614.78 289 ASN E O 1
ATOM 12682 N N . PHE E 1 290 ? 182.502 149.628 196.989 1 579.16 290 PHE E N 1
ATOM 12683 C CA . PHE E 1 290 ? 183.647 148.848 197.465 1 539.48 290 PHE E CA 1
ATOM 12684 C C . PHE E 1 290 ? 183.806 147.53 196.687 1 630.37 290 PHE E C 1
ATOM 12685 O O . PHE E 1 290 ? 184.857 147.272 196.093 1 635.16 290 PHE E O 1
ATOM 12693 N N . THR E 1 291 ? 182.755 146.692 196.674 1 728.13 291 THR E N 1
ATOM 12694 C CA . THR E 1 291 ? 182.804 145.343 196.112 1 799.97 291 THR E CA 1
ATOM 12695 C C . THR E 1 291 ? 183.148 145.356 194.618 1 798.25 291 THR E C 1
ATOM 12696 O O . THR E 1 291 ? 183.991 144.573 194.173 1 793.68 291 THR E O 1
ATOM 12700 N N . ILE E 1 292 ? 182.53 146.259 193.843 1 770 292 ILE E N 1
ATOM 12701 C CA . ILE E 1 292 ? 182.802 146.386 192.412 1 722.93 292 ILE E CA 1
ATOM 12702 C C . ILE E 1 292 ? 184.264 146.793 192.174 1 615.59 292 ILE E C 1
ATOM 12703 O O . ILE E 1 292 ? 184.953 146.159 191.372 1 577.82 292 ILE E O 1
ATOM 12708 N N . SER E 1 293 ? 184.755 147.814 192.895 1 538.34 293 SER E N 1
ATOM 12709 C CA . SER E 1 293 ? 186.129 148.293 192.759 1 488.52 293 SER E CA 1
ATOM 12710 C C . SER E 1 293 ? 187.148 147.185 193.034 1 446.64 293 SER E C 1
ATOM 12711 O O . SER E 1 293 ? 188.122 147.047 192.301 1 431.3 293 SER E O 1
ATOM 12714 N N . MET E 1 294 ? 186.911 146.385 194.081 1 418.11 294 MET E N 1
ATOM 12715 C CA . MET E 1 294 ? 187.773 145.269 194.457 1 395.77 294 MET E CA 1
ATOM 12716 C C . MET E 1 294 ? 187.723 144.132 193.428 1 365.32 294 MET E C 1
ATOM 12717 O O . MET E 1 294 ? 188.749 143.508 193.143 1 364.28 294 MET E O 1
ATOM 12722 N N . ARG E 1 295 ? 186.528 143.839 192.895 1 333.78 295 ARG E N 1
ATOM 12723 C CA . ARG E 1 295 ? 186.325 142.734 191.972 1 307.31 295 ARG E CA 1
ATOM 12724 C C . ARG E 1 295 ? 186.854 143.045 190.562 1 273.31 295 ARG E C 1
ATOM 12725 O O . ARG E 1 295 ? 187.37 142.143 189.894 1 260.4 295 ARG E O 1
ATOM 12733 N N . TYR E 1 296 ? 186.758 144.318 190.125 1 253.74 296 TYR E N 1
ATOM 12734 C CA . TYR E 1 296 ? 187.043 144.737 188.752 1 244.75 296 TYR E CA 1
ATOM 12735 C C . TYR E 1 296 ? 188.137 145.816 188.663 1 240.84 296 TYR E C 1
ATOM 12736 O O . TYR E 1 296 ? 188.198 146.549 187.67 1 233.8 296 TYR E O 1
ATOM 12745 N N . GLN E 1 297 ? 189.061 145.837 189.643 1 256.5 297 GLN E N 1
ATOM 12746 C CA . GLN E 1 297 ? 190.148 146.808 189.779 1 280.29 297 GLN E CA 1
ATOM 12747 C C . GLN E 1 297 ? 190.894 147.043 188.459 1 298.91 297 GLN E C 1
ATOM 12748 O O . GLN E 1 297 ? 191.205 148.187 188.108 1 326.11 297 GLN E O 1
ATOM 12754 N N . SER E 1 298 ? 191.155 145.956 187.714 1 294.85 298 SER E N 1
ATOM 12755 C CA . SER E 1 298 ? 191.932 145.986 186.479 1 291.82 298 SER E CA 1
ATOM 12756 C C . SER E 1 298 ? 191.213 146.684 185.31 1 289.05 298 SER E C 1
ATOM 12757 O O . SER E 1 298 ? 191.871 147.112 184.358 1 320.95 298 SER E O 1
ATOM 12760 N N . LEU E 1 299 ? 189.874 146.82 185.373 1 251.27 299 LEU E N 1
ATOM 12761 C CA . LEU E 1 299 ? 189.076 147.384 184.286 1 219.8 299 LEU E CA 1
ATOM 12762 C C . LEU E 1 299 ? 188.738 148.865 184.491 1 229.65 299 LEU E C 1
ATOM 12763 O O . LEU E 1 299 ? 188.261 149.511 183.558 1 227.87 299 LEU E O 1
ATOM 12768 N N . ILE E 1 300 ? 188.996 149.413 185.689 1 238.22 300 ILE E N 1
ATOM 12769 C CA . ILE E 1 300 ? 188.638 150.79 186.032 1 237.1 300 ILE E CA 1
ATOM 12770 C C . ILE E 1 300 ? 189.198 151.783 185.006 1 254.42 300 ILE E C 1
ATOM 12771 O O . ILE E 1 300 ? 188.464 152.655 184.547 1 241.71 300 ILE E O 1
ATOM 12776 N N . PRO E 1 301 ? 190.485 151.704 184.58 1 295.82 301 PRO E N 1
ATOM 12777 C CA . PRO E 1 301 ? 190.998 152.619 183.557 1 297.52 301 PRO E CA 1
ATOM 12778 C C . PRO E 1 301 ? 190.192 152.544 182.262 1 276.91 301 PRO E C 1
ATOM 12779 O O . PRO E 1 301 ? 189.887 153.565 181.653 1 268.94 301 PRO E O 1
ATOM 12783 N N . ARG E 1 302 ? 189.798 151.326 181.884 1 265.52 302 ARG E N 1
ATOM 12784 C CA . ARG E 1 302 ? 189.058 151.1 180.659 1 258.58 302 ARG E CA 1
ATOM 12785 C C . ARG E 1 302 ? 187.639 151.671 180.758 1 270.87 302 ARG E C 1
ATOM 12786 O O . ARG E 1 302 ? 187.117 152.197 179.779 1 260.93 302 ARG E O 1
ATOM 12794 N N . LEU E 1 303 ? 187.026 151.631 181.947 1 311.16 303 LEU E N 1
ATOM 12795 C CA . LEU E 1 303 ? 185.772 152.334 182.181 1 361.87 303 LEU E CA 1
ATOM 12796 C C . LEU E 1 303 ? 185.947 153.845 181.992 1 338.59 303 LEU E C 1
ATOM 12797 O O . LEU E 1 303 ? 185.135 154.48 181.317 1 354.84 303 LEU E O 1
ATOM 12802 N N . VAL E 1 304 ? 187.016 154.414 182.561 1 305.21 304 VAL E N 1
ATOM 12803 C CA . VAL E 1 304 ? 187.304 155.839 182.447 1 288.87 304 VAL E CA 1
ATOM 12804 C C . VAL E 1 304 ? 187.496 156.248 180.977 1 322.38 304 VAL E C 1
ATOM 12805 O O . VAL E 1 304 ? 187.126 157.363 180.613 1 359.24 304 VAL E O 1
ATOM 12809 N N . ASP E 1 305 ? 187.993 155.357 180.104 1 326.42 305 ASP E N 1
ATOM 12810 C CA . ASP E 1 305 ? 188.104 155.651 178.676 1 324.93 305 ASP E CA 1
ATOM 12811 C C . ASP E 1 305 ? 186.746 155.987 178.042 1 336.06 305 ASP E C 1
ATOM 12812 O O . ASP E 1 305 ? 186.684 156.831 177.148 1 329.68 305 ASP E O 1
ATOM 12817 N N . PHE E 1 306 ? 185.655 155.33 178.472 1 354.88 306 PHE E N 1
ATOM 12818 C CA . PHE E 1 306 ? 184.318 155.624 177.956 1 369.97 306 PHE E CA 1
ATOM 12819 C C . PHE E 1 306 ? 183.623 156.722 178.759 1 397.37 306 PHE E C 1
ATOM 12820 O O . PHE E 1 306 ? 182.84 157.493 178.201 1 374.86 306 PHE E O 1
ATOM 12828 N N . PHE E 1 307 ? 183.909 156.77 180.067 1 446.93 307 PHE E N 1
ATOM 12829 C CA . PHE E 1 307 ? 183.28 157.701 180.995 1 486.13 307 PHE E CA 1
ATOM 12830 C C . PHE E 1 307 ? 184.353 158.482 181.756 1 514.51 307 PHE E C 1
ATOM 12831 O O . PHE E 1 307 ? 184.591 158.237 182.938 1 491.93 307 PHE E O 1
ATOM 12839 N N . PRO E 1 308 ? 185.026 159.457 181.094 1 584.14 308 PRO E N 1
ATOM 12840 C CA . PRO E 1 308 ? 186.069 160.27 181.721 1 607.27 308 PRO E CA 1
ATOM 12841 C C . PRO E 1 308 ? 185.63 160.957 183.01 1 524.43 308 PRO E C 1
ATOM 12842 O O . PRO E 1 308 ? 186.416 161.062 183.945 1 525.61 308 PRO E O 1
ATOM 12846 N N . ASP E 1 309 ? 184.362 161.382 183.057 1 431.94 309 ASP E N 1
ATOM 12847 C CA . ASP E 1 309 ? 183.824 162.146 184.169 1 371.1 309 ASP E CA 1
ATOM 12848 C C . ASP E 1 309 ? 183.514 161.262 185.382 1 302.68 309 ASP E C 1
ATOM 12849 O O . ASP E 1 309 ? 183.151 161.797 186.431 1 282.54 309 ASP E O 1
ATOM 12854 N N . ILE E 1 310 ? 183.643 159.929 185.266 1 268.99 310 ILE E N 1
ATOM 12855 C CA . ILE E 1 310 ? 183.278 159.05 186.369 1 259.42 310 ILE E CA 1
ATOM 12856 C C . ILE E 1 310 ? 184.291 159.199 187.507 1 288.07 310 ILE E C 1
ATOM 12857 O O . ILE E 1 310 ? 185.5 159.149 187.289 1 268.59 310 ILE E O 1
ATOM 12862 N N . PRO E 1 311 ? 183.831 159.427 188.764 1 365.2 311 PRO E N 1
ATOM 12863 C CA . PRO E 1 311 ? 184.746 159.601 189.89 1 387.8 311 PRO E CA 1
ATOM 12864 C C . PRO E 1 311 ? 185.539 158.327 190.182 1 358.28 311 PRO E C 1
ATOM 12865 O O . PRO E 1 311 ? 184.962 157.275 190.457 1 372.2 311 PRO E O 1
ATOM 12869 N N . VAL E 1 312 ? 186.872 158.448 190.074 1 315.82 312 VAL E N 1
ATOM 12870 C CA . VAL E 1 312 ? 187.811 157.421 190.506 1 285.25 312 VAL E CA 1
ATOM 12871 C C . VAL E 1 312 ? 188.768 158.032 191.533 1 339.42 312 VAL E C 1
ATOM 12872 O O . VAL E 1 312 ? 189.316 159.108 191.308 1 357.46 312 VAL E O 1
ATOM 12876 N N . ASN E 1 313 ? 188.974 157.323 192.653 1 392.61 313 ASN E N 1
ATOM 12877 C CA . ASN E 1 313 ? 189.696 157.832 193.813 1 436.63 313 ASN E CA 1
ATOM 12878 C C . ASN E 1 313 ? 190.721 156.799 194.299 1 467.14 313 ASN E C 1
ATOM 12879 O O . ASN E 1 313 ? 190.536 155.602 194.101 1 472.71 313 ASN E O 1
ATOM 12884 N N . ASN E 1 314 ? 191.777 157.249 194.992 1 499.37 314 ASN E N 1
ATOM 12885 C CA . ASN E 1 314 ? 192.769 156.341 195.562 1 520.05 314 ASN E CA 1
ATOM 12886 C C . ASN E 1 314 ? 192.361 155.833 196.953 1 512.47 314 ASN E C 1
ATOM 12887 O O . ASN E 1 314 ? 193.154 155.169 197.623 1 489.14 314 ASN E O 1
ATOM 12892 N N . ASN E 1 315 ? 191.119 156.127 197.37 1 535.8 315 ASN E N 1
ATOM 12893 C CA . ASN E 1 315 ? 190.563 155.743 198.662 1 566.31 315 ASN E CA 1
ATOM 12894 C C . ASN E 1 315 ? 189.033 155.777 198.582 1 635.7 315 ASN E C 1
ATOM 12895 O O . ASN E 1 315 ? 188.471 156.349 197.645 1 628.51 315 ASN E O 1
ATOM 12900 N N . ILE E 1 316 ? 188.371 155.172 199.587 1 735.33 316 ILE E N 1
ATOM 12901 C CA . ILE E 1 316 ? 186.919 155.231 199.758 1 823.87 316 ILE E CA 1
ATOM 12902 C C . ILE E 1 316 ? 186.587 155.42 201.247 1 855.79 316 ILE E C 1
ATOM 12903 O O . ILE E 1 316 ? 187.348 154.99 202.113 1 869.84 316 ILE E O 1
ATOM 12908 N N . VAL E 1 317 ? 185.452 156.084 201.554 1 878.67 317 VAL E N 1
ATOM 12909 C CA . VAL E 1 317 ? 184.98 156.243 202.928 1 886.87 317 VAL E CA 1
ATOM 12910 C C . VAL E 1 317 ? 183.728 155.392 203.157 1 770.2 317 VAL E C 1
ATOM 12911 O O . VAL E 1 317 ? 182.705 155.577 202.495 1 782.67 317 VAL E O 1
ATOM 12915 N N . LEU E 1 318 ? 183.827 154.484 204.137 1 620.66 318 LEU E N 1
ATOM 12916 C CA . LEU E 1 318 ? 182.743 153.606 204.541 1 507.3 318 LEU E CA 1
ATOM 12917 C C . LEU E 1 318 ? 182.197 154.099 205.878 1 480.81 318 LEU E C 1
ATOM 12918 O O . LEU E 1 318 ? 182.923 154.187 206.865 1 478.03 318 LEU E O 1
ATOM 12923 N N . HIS E 1 319 ? 180.91 154.432 205.912 1 450.93 319 HIS E N 1
ATOM 12924 C CA . HIS E 1 319 ? 180.27 154.797 207.16 1 428.43 319 HIS E CA 1
ATOM 12925 C C . HIS E 1 319 ? 179.788 153.52 207.825 1 375.05 319 HIS E C 1
ATOM 12926 O O . HIS E 1 319 ? 179.044 152.739 207.238 1 346.3 319 HIS E O 1
ATOM 12933 N N . THR E 1 320 ? 180.241 153.323 209.062 1 367.82 320 THR E N 1
ATOM 12934 C CA . THR E 1 320 ? 179.991 152.086 209.778 1 380.43 320 THR E CA 1
ATOM 12935 C C . THR E 1 320 ? 179.573 152.401 211.212 1 409.27 320 THR E C 1
ATOM 12936 O O . THR E 1 320 ? 179.657 153.539 211.662 1 380.73 320 THR E O 1
ATOM 12940 N N . ARG E 1 321 ? 179.094 151.373 211.916 1 499.67 321 ARG E N 1
ATOM 12941 C CA . ARG E 1 321 ? 178.97 151.41 213.363 1 615.35 321 ARG E CA 1
ATOM 12942 C C . ARG E 1 321 ? 179.809 150.287 213.956 1 774.76 321 ARG E C 1
ATOM 12943 O O . ARG E 1 321 ? 179.836 149.181 213.427 1 764.18 321 ARG E O 1
ATOM 12951 N N . ASP E 1 322 ? 180.496 150.576 215.062 1 999 322 ASP E N 1
ATOM 12952 C CA . ASP E 1 322 ? 181.149 149.533 215.842 1 999 322 ASP E CA 1
ATOM 12953 C C . ASP E 1 322 ? 180.093 148.708 216.598 1 999 322 ASP E C 1
ATOM 12954 O O . ASP E 1 322 ? 178.913 149.065 216.618 1 999 322 ASP E O 1
ATOM 12959 N N . PRO E 1 323 ? 180.44 147.539 217.202 1 999 323 PRO E N 1
ATOM 12960 C CA . PRO E 1 323 ? 179.496 146.774 218.029 1 999 323 PRO E CA 1
ATOM 12961 C C . PRO E 1 323 ? 178.877 147.582 219.173 1 999 323 PRO E C 1
ATOM 12962 O O . PRO E 1 323 ? 177.76 147.295 219.599 1 999 323 PRO E O 1
ATOM 12966 N N . GLN E 1 324 ? 179.608 148.612 219.638 1 999 324 GLN E N 1
ATOM 12967 C CA . GLN E 1 324 ? 179.164 149.566 220.653 1 999 324 GLN E CA 1
ATOM 12968 C C . GLN E 1 324 ? 178.282 150.689 220.072 1 999 324 GLN E C 1
ATOM 12969 O O . GLN E 1 324 ? 177.996 151.664 220.77 1 999 324 GLN E O 1
ATOM 12975 N N . ASN E 1 325 ? 177.867 150.563 218.799 1 999 325 ASN E N 1
ATOM 12976 C CA . ASN E 1 325 ? 176.878 151.418 218.145 1 711.42 325 ASN E CA 1
ATOM 12977 C C . ASN E 1 325 ? 177.366 152.866 217.965 1 579.24 325 ASN E C 1
ATOM 12978 O O . ASN E 1 325 ? 176.556 153.759 217.712 1 559.39 325 ASN E O 1
ATOM 12983 N N . ALA E 1 326 ? 178.686 153.107 218.018 1 493.89 326 ALA E N 1
ATOM 12984 C CA . ALA E 1 326 ? 179.257 154.412 217.701 1 439.86 326 ALA E CA 1
ATOM 12985 C C . ALA E 1 326 ? 179.512 154.511 216.194 1 412.61 326 ALA E C 1
ATOM 12986 O O . ALA E 1 326 ? 180.009 153.567 215.588 1 408.22 326 ALA E O 1
ATOM 12988 N N . ALA E 1 327 ? 179.141 155.643 215.577 1 401.96 327 ALA E N 1
ATOM 12989 C CA . ALA E 1 327 ? 179.382 155.853 214.156 1 388.32 327 ALA E CA 1
ATOM 12990 C C . ALA E 1 327 ? 180.88 155.999 213.905 1 395.53 327 ALA E C 1
ATOM 12991 O O . ALA E 1 327 ? 181.526 156.866 214.486 1 396.6 327 ALA E O 1
ATOM 12993 N N . VAL E 1 328 ? 181.418 155.13 213.046 1 416.13 328 VAL E N 1
ATOM 12994 C CA . VAL E 1 328 ? 182.824 155.158 212.692 1 445.94 328 VAL E CA 1
ATOM 12995 C C . VAL E 1 328 ? 182.938 155.226 211.172 1 465.75 328 VAL E C 1
ATOM 12996 O O . VAL E 1 328 ? 182.491 154.328 210.454 1 456.87 328 VAL E O 1
ATOM 13000 N N . ASN E 1 329 ? 183.547 156.314 210.7 1 508.3 329 ASN E N 1
ATOM 13001 C CA . ASN E 1 329 ? 183.908 156.456 209.301 1 556.04 329 ASN E CA 1
ATOM 13002 C C . ASN E 1 329 ? 185.268 155.798 209.067 1 552.36 329 ASN E C 1
ATOM 13003 O O . ASN E 1 329 ? 186.279 156.265 209.587 1 518.27 329 ASN E O 1
ATOM 13008 N N . VAL E 1 330 ? 185.282 154.707 208.288 1 591.88 330 VAL E N 1
ATOM 13009 C CA . VAL E 1 330 ? 186.509 154.001 207.934 1 638.91 330 VAL E CA 1
ATOM 13010 C C . VAL E 1 330 ? 186.96 154.488 206.553 1 698.7 330 VAL E C 1
ATOM 13011 O O . VAL E 1 330 ? 186.216 154.354 205.584 1 701.72 330 VAL E O 1
ATOM 13015 N N . THR E 1 331 ? 188.164 155.078 206.457 1 778 331 THR E N 1
ATOM 13016 C CA . THR E 1 331 ? 188.748 155.412 205.161 1 853.83 331 THR E CA 1
ATOM 13017 C C . THR E 1 331 ? 189.681 154.282 204.73 1 873.17 331 THR E C 1
ATOM 13018 O O . THR E 1 331 ? 190.698 154.037 205.376 1 901.51 331 THR E O 1
ATOM 13022 N N . VAL E 1 332 ? 189.324 153.6 203.632 1 851.19 332 VAL E N 1
ATOM 13023 C CA . VAL E 1 332 ? 190.092 152.472 203.126 1 816.74 332 VAL E CA 1
ATOM 13024 C C . VAL E 1 332 ? 190.996 152.977 201.999 1 693.71 332 VAL E C 1
ATOM 13025 O O . VAL E 1 332 ? 190.52 153.596 201.045 1 691.19 332 VAL E O 1
ATOM 13029 N N . ALA E 1 333 ? 192.306 152.721 202.142 1 566.88 333 ALA E N 1
ATOM 13030 C CA . ALA E 1 333 ? 193.308 153.106 201.16 1 474.2 333 ALA E CA 1
ATOM 13031 C C . ALA E 1 333 ? 194.348 151.992 201.044 1 424.51 333 ALA E C 1
ATOM 13032 O O . ALA E 1 333 ? 195.263 151.916 201.86 1 397.58 333 ALA E O 1
ATOM 13034 N N . LEU E 1 334 ? 194.192 151.13 200.026 1 409.37 334 LEU E N 1
ATOM 13035 C CA . LEU E 1 334 ? 195.05 149.97 199.841 1 411.15 334 LEU E CA 1
ATOM 13036 C C . LEU E 1 334 ? 196.087 150.234 198.754 1 485.42 334 LEU E C 1
ATOM 13037 O O . LEU E 1 334 ? 195.775 150.844 197.735 1 492.32 334 LEU E O 1
ATOM 13042 N N . PRO E 1 335 ? 197.338 149.747 198.927 1 597.66 335 PRO E N 1
ATOM 13043 C CA . PRO E 1 335 ? 198.377 149.921 197.914 1 665.55 335 PRO E CA 1
ATOM 13044 C C . PRO E 1 335 ? 197.921 149.426 196.542 1 665.8 335 PRO E C 1
ATOM 13045 O O . PRO E 1 335 ? 197.483 148.285 196.41 1 634.22 335 PRO E O 1
ATOM 13049 N N . ASN E 1 336 ? 198.009 150.319 195.541 1 666.55 336 ASN E N 1
ATOM 13050 C CA . ASN E 1 336 ? 197.675 150.051 194.144 1 635.15 336 ASN E CA 1
ATOM 13051 C C . ASN E 1 336 ? 196.23 149.562 193.967 1 514.84 336 ASN E C 1
ATOM 13052 O O . ASN E 1 336 ? 195.964 148.676 193.148 1 460.98 336 ASN E O 1
ATOM 13057 N N . VAL E 1 337 ? 195.294 150.199 194.691 1 458.82 337 VAL E N 1
ATOM 13058 C CA . VAL E 1 337 ? 193.863 150.002 194.491 1 425.91 337 VAL E CA 1
ATOM 13059 C C . VAL E 1 337 ? 193.202 151.367 194.251 1 435.5 337 VAL E C 1
ATOM 13060 O O . VAL E 1 337 ? 193.574 152.362 194.873 1 439.81 337 VAL E O 1
ATOM 13064 N N . GLN E 1 338 ? 192.228 151.409 193.323 1 440.58 338 GLN E N 1
ATOM 13065 C CA . GLN E 1 338 ? 191.428 152.595 193.041 1 439.11 338 GLN E CA 1
ATOM 13066 C C . GLN E 1 338 ? 189.941 152.271 193.194 1 530.95 338 GLN E C 1
ATOM 13067 O O . GLN E 1 338 ? 189.514 151.158 192.9 1 550.33 338 GLN E O 1
ATOM 13073 N N . PHE E 1 339 ? 189.148 153.261 193.63 1 623.88 339 PHE E N 1
ATOM 13074 C CA . PHE E 1 339 ? 187.722 153.076 193.879 1 700.84 339 PHE E CA 1
ATOM 13075 C C . PHE E 1 339 ? 186.905 153.984 192.954 1 663 339 PHE E C 1
ATOM 13076 O O . PHE E 1 339 ? 187.19 155.176 192.839 1 649.54 339 PHE E O 1
ATOM 13084 N N . VAL E 1 340 ? 185.887 153.393 192.3 1 631.05 340 VAL E N 1
ATOM 13085 C CA . VAL E 1 340 ? 184.998 154.094 191.375 1 610.94 340 VAL E CA 1
ATOM 13086 C C . VAL E 1 340 ? 183.611 154.259 192.014 1 683.2 340 VAL E C 1
ATOM 13087 O O . VAL E 1 340 ? 183.094 153.351 192.659 1 684.56 340 VAL E O 1
ATOM 13091 N N . ASP E 1 341 ? 182.986 155.435 191.839 1 767.65 341 ASP E N 1
ATOM 13092 C CA . ASP E 1 341 ? 181.603 155.633 192.266 1 825.45 341 ASP E CA 1
ATOM 13093 C C . ASP E 1 341 ? 180.637 155.365 191.108 1 754.14 341 ASP E C 1
ATOM 13094 O O . ASP E 1 341 ? 180.714 156.046 190.096 1 779.72 341 ASP E O 1
ATOM 13099 N N . ILE E 1 342 ? 179.723 154.385 191.27 1 640 342 ILE E N 1
ATOM 13100 C CA . ILE E 1 342 ? 178.766 154.004 190.228 1 553.75 342 ILE E CA 1
ATOM 13101 C C . ILE E 1 342 ? 177.298 154.234 190.643 1 533.44 342 ILE E C 1
ATOM 13102 O O . ILE E 1 342 ? 176.366 153.814 189.937 1 530.11 342 ILE E O 1
ATOM 13107 N N . ASN E 1 343 ? 177.063 154.931 191.763 1 514.31 343 ASN E N 1
ATOM 13108 C CA . ASN E 1 343 ? 175.739 155.02 192.383 1 498.35 343 ASN E CA 1
ATOM 13109 C C . ASN E 1 343 ? 174.627 155.511 191.441 1 581.49 343 ASN E C 1
ATOM 13110 O O . ASN E 1 343 ? 173.484 155.052 191.489 1 640.67 343 ASN E O 1
ATOM 13115 N N . ARG E 1 344 ? 174.934 156.459 190.584 1 615.61 344 ARG E N 1
ATOM 13116 C CA . ARG E 1 344 ? 173.872 157.1 189.822 1 626.47 344 ARG E CA 1
ATOM 13117 C C . ARG E 1 344 ? 173.335 156.177 188.741 1 613.38 344 ARG E C 1
ATOM 13118 O O . ARG E 1 344 ? 172.223 156.409 188.303 1 629.21 344 ARG E O 1
ATOM 13126 N N . ASN E 1 345 ? 174.062 155.121 188.357 1 577.51 345 ASN E N 1
ATOM 13127 C CA . ASN E 1 345 ? 173.464 154.08 187.509 1 541.77 345 ASN E CA 1
ATOM 13128 C C . ASN E 1 345 ? 174.13 152.711 187.724 1 479.13 345 ASN E C 1
ATOM 13129 O O . ASN E 1 345 ? 174.646 152.083 186.795 1 473.45 345 ASN E O 1
ATOM 13134 N N . ASN E 1 346 ? 174.048 152.23 188.967 1 406.33 346 ASN E N 1
ATOM 13135 C CA . ASN E 1 346 ? 174.682 151.001 189.412 1 339.35 346 ASN E CA 1
ATOM 13136 C C . ASN E 1 346 ? 174.361 149.831 188.473 1 308.38 346 ASN E C 1
ATOM 13137 O O . ASN E 1 346 ? 175.288 149.182 188.002 1 297.61 346 ASN E O 1
ATOM 13142 N N . LYS E 1 347 ? 173.084 149.556 188.163 1 290.25 347 LYS E N 1
ATOM 13143 C CA . LYS E 1 347 ? 172.709 148.421 187.323 1 277 347 LYS E CA 1
ATOM 13144 C C . LYS E 1 347 ? 173.412 148.449 185.968 1 296.12 347 LYS E C 1
ATOM 13145 O O . LYS E 1 347 ? 173.875 147.412 185.504 1 288.86 347 LYS E O 1
ATOM 13151 N N . PHE E 1 348 ? 173.502 149.624 185.341 1 335.03 348 PHE E N 1
ATOM 13152 C CA . PHE E 1 348 ? 174.229 149.779 184.095 1 373.63 348 PHE E CA 1
ATOM 13153 C C . PHE E 1 348 ? 175.723 149.526 184.286 1 378.98 348 PHE E C 1
ATOM 13154 O O . PHE E 1 348 ? 176.293 148.722 183.553 1 375.66 348 PHE E O 1
ATOM 13162 N N . PHE E 1 349 ? 176.359 150.198 185.255 1 393.59 349 PHE E N 1
ATOM 13163 C CA . PHE E 1 349 ? 177.806 150.098 185.41 1 408.59 349 PHE E CA 1
ATOM 13164 C C . PHE E 1 349 ? 178.254 148.688 185.826 1 391.14 349 PHE E C 1
ATOM 13165 O O . PHE E 1 349 ? 179.297 148.228 185.366 1 410.42 349 PHE E O 1
ATOM 13173 N N . ILE E 1 350 ? 177.473 147.974 186.651 1 361.99 350 ILE E N 1
ATOM 13174 C CA . ILE E 1 350 ? 177.755 146.578 186.984 1 346.18 350 ILE E CA 1
ATOM 13175 C C . ILE E 1 350 ? 177.747 145.732 185.705 1 346.99 350 ILE E C 1
ATOM 13176 O O . ILE E 1 350 ? 178.675 144.969 185.452 1 344.05 350 ILE E O 1
ATOM 13181 N N . ASN E 1 351 ? 176.725 145.901 184.861 1 359.17 351 ASN E N 1
ATOM 13182 C CA . ASN E 1 351 ? 176.61 145.164 183.609 1 379.04 351 ASN E CA 1
ATOM 13183 C C . ASN E 1 351 ? 177.709 145.564 182.613 1 411.9 351 ASN E C 1
ATOM 13184 O O . ASN E 1 351 ? 178.224 144.72 181.874 1 395.01 351 ASN E O 1
ATOM 13189 N N . PHE E 1 352 ? 178.101 146.844 182.608 1 482.56 352 PHE E N 1
ATOM 13190 C CA . PHE E 1 352 ? 179.171 147.344 181.753 1 558.66 352 PHE E CA 1
ATOM 13191 C C . PHE E 1 352 ? 180.525 146.729 182.134 1 576.41 352 PHE E C 1
ATOM 13192 O O . PHE E 1 352 ? 181.278 146.31 181.255 1 544.27 352 PHE E O 1
ATOM 13200 N N . PHE E 1 353 ? 180.836 146.628 183.437 1 613.53 353 PHE E N 1
ATOM 13201 C CA . PHE E 1 353 ? 182.027 145.922 183.903 1 631.68 353 PHE E CA 1
ATOM 13202 C C . PHE E 1 353 ? 182.048 144.46 183.44 1 534.97 353 PHE E C 1
ATOM 13203 O O . PHE E 1 353 ? 183.094 143.966 183.028 1 545.38 353 PHE E O 1
ATOM 13211 N N . ASN E 1 354 ? 180.902 143.766 183.47 1 412.02 354 ASN E N 1
ATOM 13212 C CA . ASN E 1 354 ? 180.799 142.394 182.983 1 319.91 354 ASN E CA 1
ATOM 13213 C C . ASN E 1 354 ? 181.123 142.32 181.477 1 288.13 354 ASN E C 1
ATOM 13214 O O . ASN E 1 354 ? 181.893 141.45 181.051 1 298.05 354 ASN E O 1
ATOM 13219 N N . LEU E 1 355 ? 180.579 143.247 180.664 1 236.62 355 LEU E N 1
ATOM 13220 C CA . LEU E 1 355 ? 180.875 143.333 179.233 1 193.96 355 LEU E CA 1
ATOM 13221 C C . LEU E 1 355 ? 182.376 143.542 178.991 1 191.01 355 LEU E C 1
ATOM 13222 O O . LEU E 1 355 ? 182.975 142.808 178.205 1 190.65 355 LEU E O 1
ATOM 13227 N N . LEU E 1 356 ? 182.995 144.511 179.688 1 188.98 356 LEU E N 1
ATOM 13228 C CA . LEU E 1 356 ? 184.435 144.765 179.622 1 185.63 356 LEU E CA 1
ATOM 13229 C C . LEU E 1 356 ? 185.231 143.506 180.009 1 211.88 356 LEU E C 1
ATOM 13230 O O . LEU E 1 356 ? 186.186 143.135 179.327 1 214.31 356 LEU E O 1
ATOM 13235 N N . ALA E 1 357 ? 184.837 142.835 181.099 1 239.97 357 ALA E N 1
ATOM 13236 C CA . ALA E 1 357 ? 185.521 141.646 181.592 1 254.9 357 ALA E CA 1
ATOM 13237 C C . ALA E 1 357 ? 185.461 140.495 180.58 1 245.04 357 ALA E C 1
ATOM 13238 O O . ALA E 1 357 ? 186.418 139.721 180.461 1 254.6 357 ALA E O 1
ATOM 13240 N N . LYS E 1 358 ? 184.346 140.395 179.84 1 215.86 358 LYS E N 1
ATOM 13241 C CA . LYS E 1 358 ? 184.202 139.388 178.804 1 184.76 358 LYS E CA 1
ATOM 13242 C C . LYS E 1 358 ? 185.001 139.78 177.559 1 186.16 358 LYS E C 1
ATOM 13243 O O . LYS E 1 358 ? 185.711 138.945 177.007 1 174.99 358 LYS E O 1
ATOM 13249 N N . GLU E 1 359 ? 184.954 141.058 177.171 1 202.01 359 GLU E N 1
ATOM 13250 C CA . GLU E 1 359 ? 185.745 141.578 176.066 1 219.2 359 GLU E CA 1
ATOM 13251 C C . GLU E 1 359 ? 187.238 141.303 176.258 1 215.48 359 GLU E C 1
ATOM 13252 O O . GLU E 1 359 ? 187.9 140.897 175.31 1 213.72 359 GLU E O 1
ATOM 13258 N N . GLN E 1 360 ? 187.761 141.501 177.474 1 214.45 360 GLN E N 1
ATOM 13259 C CA . GLN E 1 360 ? 189.163 141.245 177.797 1 211.72 360 GLN E CA 1
ATOM 13260 C C . GLN E 1 360 ? 189.539 139.76 177.639 1 221.34 360 GLN E C 1
ATOM 13261 O O . GLN E 1 360 ? 190.727 139.425 177.647 1 231.72 360 GLN E O 1
ATOM 13267 N N . ARG E 1 361 ? 188.528 138.876 177.503 1 218.08 361 ARG E N 1
ATOM 13268 C CA . ARG E 1 361 ? 188.685 137.427 177.384 1 212.42 361 ARG E CA 1
ATOM 13269 C C . ARG E 1 361 ? 188 136.871 176.129 1 199.59 361 ARG E C 1
ATOM 13270 O O . ARG E 1 361 ? 187.769 135.665 176.019 1 175.22 361 ARG E O 1
ATOM 13278 N N . SER E 1 362 ? 187.729 137.766 175.162 1 216.13 362 SER E N 1
ATOM 13279 C CA . SER E 1 362 ? 187.189 137.46 173.84 1 239.92 362 SER E CA 1
ATOM 13280 C C . SER E 1 362 ? 187.988 138.194 172.764 1 322.08 362 SER E C 1
ATOM 13281 O O . SER E 1 362 ? 188.556 139.254 173.015 1 324.98 362 SER E O 1
ATOM 13284 N N . THR E 1 363 ? 187.944 137.68 171.528 1 432.93 363 THR E N 1
ATOM 13285 C CA . THR E 1 363 ? 188.501 138.38 170.374 1 521.71 363 THR E CA 1
ATOM 13286 C C . THR E 1 363 ? 187.515 139.424 169.835 1 405.63 363 THR E C 1
ATOM 13287 O O . THR E 1 363 ? 186.302 139.231 169.889 1 390.96 363 THR E O 1
ATOM 13291 N N . ALA E 1 364 ? 188.056 140.528 169.286 1 304.39 364 ALA E N 1
ATOM 13292 C CA . ALA E 1 364 ? 187.274 141.539 168.581 1 235.75 364 ALA E CA 1
ATOM 13293 C C . ALA E 1 364 ? 186.802 141.01 167.223 1 194.79 364 ALA E C 1
ATOM 13294 O O . ALA E 1 364 ? 187.454 140.167 166.61 1 181.83 364 ALA E O 1
ATOM 13296 N N . ILE E 1 365 ? 185.668 141.53 166.735 1 173.07 365 ILE E N 1
ATOM 13297 C CA . ILE E 1 365 ? 185.074 141.056 165.493 1 164.08 365 ILE E CA 1
ATOM 13298 C C . ILE E 1 365 ? 185.421 142.017 164.352 1 170.42 365 ILE E C 1
ATOM 13299 O O . ILE E 1 365 ? 185.201 143.222 164.473 1 163.07 365 ILE E O 1
ATOM 13304 N N . LYS E 1 366 ? 185.923 141.461 163.231 1 196.91 366 LYS E N 1
ATOM 13305 C CA . LYS E 1 366 ? 186.241 142.22 162.027 1 232.23 366 LYS E CA 1
ATOM 13306 C C . LYS E 1 366 ? 185.212 141.954 160.93 1 213.13 366 LYS E C 1
ATOM 13307 O O . LYS E 1 366 ? 184.756 140.822 160.768 1 203.74 366 LYS E O 1
ATOM 13313 N N . VAL E 1 367 ? 184.849 143.016 160.184 1 207.4 367 VAL E N 1
ATOM 13314 C CA . VAL E 1 367 ? 183.863 142.925 159.113 1 206.2 367 VAL E CA 1
ATOM 13315 C C . VAL E 1 367 ? 184.285 143.76 157.902 1 193.92 367 VAL E C 1
ATOM 13316 O O . VAL E 1 367 ? 184.984 144.766 158.014 1 185.5 367 VAL E O 1
ATOM 13320 N N . THR E 1 368 ? 183.792 143.33 156.736 1 192.69 368 THR E N 1
ATOM 13321 C CA . THR E 1 368 ? 183.946 144.061 155.489 1 198.79 368 THR E CA 1
ATOM 13322 C C . THR E 1 368 ? 182.905 145.177 155.387 1 215.78 368 THR E C 1
ATOM 13323 O O . THR E 1 368 ? 181.923 145.204 156.131 1 217.38 368 THR E O 1
ATOM 13327 N N . LYS E 1 369 ? 183.128 146.096 154.436 1 235.59 369 LYS E N 1
ATOM 13328 C CA . LYS E 1 369 ? 182.182 147.161 154.139 1 247.06 369 LYS E CA 1
ATOM 13329 C C . LYS E 1 369 ? 180.837 146.583 153.683 1 258.53 369 LYS E C 1
ATOM 13330 O O . LYS E 1 369 ? 180.775 145.727 152.804 1 260.56 369 LYS E O 1
ATOM 13336 N N . SER E 1 370 ? 179.755 147.096 154.286 1 255.21 370 SER E N 1
ATOM 13337 C CA . SER E 1 370 ? 178.396 146.648 154.025 1 236.13 370 SER E CA 1
ATOM 13338 C C . SER E 1 370 ? 177.724 147.584 153.022 1 227.67 370 SER E C 1
ATOM 13339 O O . SER E 1 370 ? 177.61 148.781 153.285 1 248.47 370 SER E O 1
ATOM 13342 N N . MET E 1 371 ? 177.209 147.051 151.905 1 196.83 371 MET E N 1
ATOM 13343 C CA . MET E 1 371 ? 176.482 147.895 150.963 1 175.63 371 MET E CA 1
ATOM 13344 C C . MET E 1 371 ? 175.191 148.442 151.586 1 186.35 371 MET E C 1
ATOM 13345 O O . MET E 1 371 ? 174.756 149.54 151.233 1 201.56 371 MET E O 1
ATOM 13350 N N . PHE E 1 372 ? 174.609 147.704 152.541 1 174.71 372 PHE E N 1
ATOM 13351 C CA . PHE E 1 372 ? 173.444 148.172 153.273 1 161.75 372 PHE E CA 1
ATOM 13352 C C . PHE E 1 372 ? 173.808 149.33 154.212 1 179.04 372 PHE E C 1
ATOM 13353 O O . PHE E 1 372 ? 173.152 150.371 154.182 1 171.44 372 PHE E O 1
ATOM 13361 N N . TRP E 1 373 ? 174.858 149.184 155.029 1 201.05 373 TRP E N 1
ATOM 13362 C CA . TRP E 1 373 ? 175.137 150.187 156.046 1 217.11 373 TRP E CA 1
ATOM 13363 C C . TRP E 1 373 ? 176.057 151.313 155.568 1 248.6 373 TRP E C 1
ATOM 13364 O O . TRP E 1 373 ? 175.793 152.48 155.838 1 249.18 373 TRP E O 1
ATOM 13375 N N . ASP E 1 374 ? 177.166 150.958 154.912 1 276.65 374 ASP E N 1
ATOM 13376 C CA . ASP E 1 374 ? 178.198 151.906 154.507 1 283.97 374 ASP E CA 1
ATOM 13377 C C . ASP E 1 374 ? 177.975 152.431 153.089 1 233.74 374 ASP E C 1
ATOM 13378 O O . ASP E 1 374 ? 178.385 153.549 152.764 1 202.8 374 ASP E O 1
ATOM 13383 N N . GLY E 1 375 ? 177.389 151.576 152.243 1 204.91 375 GLY E N 1
ATOM 13384 C CA . GLY E 1 375 ? 177.082 151.914 150.865 1 181.56 375 GLY E CA 1
ATOM 13385 C C . GLY E 1 375 ? 178.315 152.29 150.044 1 150.12 375 GLY E C 1
ATOM 13386 O O . GLY E 1 375 ? 179.396 151.742 150.228 1 148.46 375 GLY E O 1
ATOM 13387 N N . MET E 1 376 ? 178.113 153.243 149.131 1 122.04 376 MET E N 1
ATOM 13388 C CA . MET E 1 376 ? 179.157 153.792 148.28 1 101.59 376 MET E CA 1
ATOM 13389 C C . MET E 1 376 ? 179.047 155.317 148.334 1 45.66 376 MET E C 1
ATOM 13390 O O . MET E 1 376 ? 178.007 155.859 148.697 1 33.07 376 MET E O 1
ATOM 13395 N N . ASP E 1 377 ? 180.118 156.027 147.977 1 0.5 377 ASP E N 1
ATOM 13396 C CA . ASP E 1 377 ? 180.034 157.472 147.866 1 0.5 377 ASP E CA 1
ATOM 13397 C C . ASP E 1 377 ? 179.069 157.863 146.74 1 43.37 377 ASP E C 1
ATOM 13398 O O . ASP E 1 377 ? 178.963 157.183 145.717 1 48.65 377 ASP E O 1
ATOM 13403 N N . TYR E 1 378 ? 178.356 158.979 146.927 1 143.43 378 TYR E N 1
ATOM 13404 C CA . TYR E 1 378 ? 177.405 159.487 145.947 1 218.66 378 TYR E CA 1
ATOM 13405 C C . TYR E 1 378 ? 178.052 159.776 144.586 1 247.49 378 TYR E C 1
ATOM 13406 O O . TYR E 1 378 ? 177.43 159.554 143.543 1 230.05 378 TYR E O 1
ATOM 13415 N N . GLU E 1 379 ? 179.307 160.246 144.576 1 340.37 379 GLU E N 1
ATOM 13416 C CA . GLU E 1 379 ? 180.034 160.45 143.33 1 431.41 379 GLU E CA 1
ATOM 13417 C C . GLU E 1 379 ? 180.344 159.124 142.641 1 372.92 379 GLU E C 1
ATOM 13418 O O . GLU E 1 379 ? 180.227 159.01 141.417 1 339.14 379 GLU E O 1
ATOM 13424 N N . GLU E 1 380 ? 180.748 158.126 143.434 1 368.9 380 GLU E N 1
ATOM 13425 C CA . GLU E 1 380 ? 181.008 156.805 142.889 1 377.34 380 GLU E CA 1
ATOM 13426 C C . GLU E 1 380 ? 179.733 156.263 142.243 1 315.85 380 GLU E C 1
ATOM 13427 O O . GLU E 1 380 ? 179.775 155.768 141.112 1 308 380 GLU E O 1
ATOM 13433 N N . TYR E 1 381 ? 178.592 156.41 142.933 1 265.76 381 TYR E N 1
ATOM 13434 C CA . TYR E 1 381 ? 177.312 156.041 142.356 1 234.81 381 TYR E CA 1
ATOM 13435 C C . TYR E 1 381 ? 177.079 156.775 141.024 1 186.35 381 TYR E C 1
ATOM 13436 O O . TYR E 1 381 ? 176.86 156.141 139.995 1 178.81 381 TYR E O 1
ATOM 13445 N N . LYS E 1 382 ? 177.159 158.111 141.018 1 146.71 382 LYS E N 1
ATOM 13446 C CA . LYS E 1 382 ? 176.93 158.909 139.82 1 120.11 382 LYS E CA 1
ATOM 13447 C C . LYS E 1 382 ? 177.913 158.622 138.687 1 80.54 382 LYS E C 1
ATOM 13448 O O . LYS E 1 382 ? 177.617 158.931 137.531 1 38.95 382 LYS E O 1
ATOM 13454 N N . SER E 1 383 ? 179.066 158.028 139.009 1 76.3 383 SER E N 1
ATOM 13455 C CA . SER E 1 383 ? 180.036 157.651 137.993 1 87.54 383 SER E CA 1
ATOM 13456 C C . SER E 1 383 ? 179.62 156.389 137.228 1 128.04 383 SER E C 1
ATOM 13457 O O . SER E 1 383 ? 180.201 156.099 136.183 1 127.27 383 SER E O 1
ATOM 13460 N N . LYS E 1 384 ? 178.619 155.642 137.712 1 180.56 384 LYS E N 1
ATOM 13461 C CA . LYS E 1 384 ? 178.227 154.38 137.096 1 230.29 384 LYS E CA 1
ATOM 13462 C C . LYS E 1 384 ? 177.527 154.59 135.759 1 258.19 384 LYS E C 1
ATOM 13463 O O . LYS E 1 384 ? 177.137 155.697 135.391 1 236.77 384 LYS E O 1
ATOM 13469 N N . ASN E 1 385 ? 177.401 153.479 135.026 1 319.29 385 ASN E N 1
ATOM 13470 C CA . ASN E 1 385 ? 176.773 153.483 133.712 1 375.54 385 ASN E CA 1
ATOM 13471 C C . ASN E 1 385 ? 175.25 153.34 133.847 1 398.47 385 ASN E C 1
ATOM 13472 O O . ASN E 1 385 ? 174.726 152.835 134.843 1 397.54 385 ASN E O 1
ATOM 13477 N N . LEU E 1 386 ? 174.537 153.73 132.781 1 449.31 386 LEU E N 1
ATOM 13478 C CA . LEU E 1 386 ? 173.084 153.842 132.774 1 508.67 386 LEU E CA 1
ATOM 13479 C C . LEU E 1 386 ? 172.402 152.483 133.009 1 564.19 386 LEU E C 1
ATOM 13480 O O . LEU E 1 386 ? 171.369 152.414 133.683 1 558.89 386 LEU E O 1
ATOM 13485 N N . GLN E 1 387 ? 172.999 151.389 132.5 1 646.55 387 GLN E N 1
ATOM 13486 C CA . GLN E 1 387 ? 172.498 150.034 132.701 1 728.49 387 GLN E CA 1
ATOM 13487 C C . GLN E 1 387 ? 172.674 149.598 134.162 1 772.1 387 GLN E C 1
ATOM 13488 O O . GLN E 1 387 ? 171.761 149.003 134.736 1 793.3 387 GLN E O 1
ATOM 13494 N N . ASP E 1 388 ? 173.832 149.901 134.775 1 786.12 388 ASP E N 1
ATOM 13495 C CA . ASP E 1 388 ? 174.061 149.633 136.192 1 783.54 388 ASP E CA 1
ATOM 13496 C C . ASP E 1 388 ? 173.021 150.365 137.045 1 685.28 388 ASP E C 1
ATOM 13497 O O . ASP E 1 388 ? 172.406 149.755 137.919 1 692.56 388 ASP E O 1
ATOM 13502 N N . MET E 1 389 ? 172.795 151.662 136.782 1 558.42 389 MET E N 1
ATOM 13503 C CA . MET E 1 389 ? 171.777 152.412 137.507 1 461.13 389 MET E CA 1
ATOM 13504 C C . MET E 1 389 ? 170.379 151.807 137.305 1 424.47 389 MET E C 1
ATOM 13505 O O . MET E 1 389 ? 169.649 151.658 138.285 1 420.75 389 MET E O 1
ATOM 13510 N N . MET E 1 390 ? 170 151.417 136.075 1 374.55 390 MET E N 1
ATOM 13511 C CA . MET E 1 390 ? 168.733 150.724 135.86 1 328.59 390 MET E CA 1
ATOM 13512 C C . MET E 1 390 ? 168.681 149.41 136.648 1 388.65 390 MET E C 1
ATOM 13513 O O . MET E 1 390 ? 167.689 149.159 137.323 1 402.6 390 MET E O 1
ATOM 13518 N N . PHE E 1 391 ? 169.743 148.589 136.598 1 451.28 391 PHE E N 1
ATOM 13519 C CA . PHE E 1 391 ? 169.808 147.309 137.3 1 500.61 391 PHE E CA 1
ATOM 13520 C C . PHE E 1 391 ? 169.651 147.495 138.817 1 417.44 391 PHE E C 1
ATOM 13521 O O . PHE E 1 391 ? 168.826 146.822 139.435 1 387.14 391 PHE E O 1
ATOM 13529 N N . ILE E 1 392 ? 170.401 148.437 139.414 1 362.1 392 ILE E N 1
ATOM 13530 C CA . ILE E 1 392 ? 170.349 148.727 140.847 1 320.36 392 ILE E CA 1
ATOM 13531 C C . ILE E 1 392 ? 168.933 149.156 141.248 1 279.15 392 ILE E C 1
ATOM 13532 O O . ILE E 1 392 ? 168.307 148.507 142.078 1 272.74 392 ILE E O 1
ATOM 13537 N N . ASN E 1 393 ? 168.411 150.216 140.616 1 260.35 393 ASN E N 1
ATOM 13538 C CA . ASN E 1 393 ? 167.061 150.712 140.861 1 255.89 393 ASN E CA 1
ATOM 13539 C C . ASN E 1 393 ? 165.966 149.716 140.446 1 323.3 393 ASN E C 1
ATOM 13540 O O . ASN E 1 393 ? 164.787 150.038 140.594 1 354.5 393 ASN E O 1
ATOM 13545 N N . SER E 1 394 ? 166.323 148.526 139.916 1 375.45 394 SER E N 1
ATOM 13546 C CA . SER E 1 394 ? 165.357 147.481 139.561 1 408.23 394 SER E CA 1
ATOM 13547 C C . SER E 1 394 ? 165.591 146.144 140.279 1 327.77 394 SER E C 1
ATOM 13548 O O . SER E 1 394 ? 164.854 145.199 139.998 1 351.91 394 SER E O 1
ATOM 13551 N N . THR E 1 395 ? 166.572 146.046 141.199 1 225.82 395 THR E N 1
ATOM 13552 C CA . THR E 1 395 ? 166.858 144.802 141.916 1 155.83 395 THR E CA 1
ATOM 13553 C C . THR E 1 395 ? 167.139 145.025 143.411 1 131.2 395 THR E C 1
ATOM 13554 O O . THR E 1 395 ? 167.138 144.069 144.187 1 124.08 395 THR E O 1
ATOM 13558 N N . CYS E 1 396 ? 167.364 146.285 143.81 1 117.96 396 CYS E N 1
ATOM 13559 C CA . CYS E 1 396 ? 167.667 146.667 145.182 1 113.04 396 CYS E CA 1
ATOM 13560 C C . CYS E 1 396 ? 166.722 147.787 145.626 1 137.66 396 CYS E C 1
ATOM 13561 O O . CYS E 1 396 ? 166.322 148.616 144.81 1 141.71 396 CYS E O 1
ATOM 13564 N N . TYR E 1 397 ? 166.38 147.847 146.921 1 162.65 397 TYR E N 1
ATOM 13565 C CA . TYR E 1 397 ? 165.989 149.121 147.506 1 180.01 397 TYR E CA 1
ATOM 13566 C C . TYR E 1 397 ? 167.22 150.047 147.506 1 115.79 397 TYR E C 1
ATOM 13567 O O . TYR E 1 397 ? 168.336 149.579 147.745 1 117.46 397 TYR E O 1
ATOM 13576 N N . VAL E 1 398 ? 167.021 151.349 147.207 1 42.62 398 VAL E N 1
ATOM 13577 C CA . VAL E 1 398 ? 168.101 152.33 147.064 1 0.5 398 VAL E CA 1
ATOM 13578 C C . VAL E 1 398 ? 167.914 153.484 148.064 1 0.5 398 VAL E C 1
ATOM 13579 O O . VAL E 1 398 ? 166.934 154.226 147.994 1 0.5 398 VAL E O 1
ATOM 13583 N N . PHE E 1 399 ? 168.884 153.654 148.98 1 0.5 399 PHE E N 1
ATOM 13584 C CA . PHE E 1 399 ? 168.812 154.636 150.062 1 0.5 399 PHE E CA 1
ATOM 13585 C C . PHE E 1 399 ? 169.969 155.631 149.962 1 0.5 399 PHE E C 1
ATOM 13586 O O . PHE E 1 399 ? 171.006 155.317 149.383 1 0.5 399 PHE E O 1
ATOM 13594 N N . GLY E 1 400 ? 169.813 156.81 150.579 1 0.5 400 GLY E N 1
ATOM 13595 C CA . GLY E 1 400 ? 170.919 157.746 150.731 1 0.5 400 GLY E CA 1
ATOM 13596 C C . GLY E 1 400 ? 171.101 158.233 152.168 1 0.5 400 GLY E C 1
ATOM 13597 O O . GLY E 1 400 ? 170.147 158.296 152.936 1 0.5 400 GLY E O 1
ATOM 13598 N N . LEU E 1 401 ? 172.347 158.592 152.512 1 0.5 401 LEU E N 1
ATOM 13599 C CA . LEU E 1 401 ? 172.665 159.21 153.792 1 0.5 401 LEU E CA 1
ATOM 13600 C C . LEU E 1 401 ? 172.9 160.705 153.584 1 0.5 401 LEU E C 1
ATOM 13601 O O . LEU E 1 401 ? 173.623 161.093 152.671 1 0.5 401 LEU E O 1
ATOM 13606 N N . TYR E 1 402 ? 172.303 161.545 154.439 1 0.5 402 TYR E N 1
ATOM 13607 C CA . TYR E 1 402 ? 172.403 162.994 154.288 1 0.5 402 TYR E CA 1
ATOM 13608 C C . TYR E 1 402 ? 172.419 163.655 155.675 1 0.5 402 TYR E C 1
ATOM 13609 O O . TYR E 1 402 ? 171.945 163.077 156.659 1 0.5 402 TYR E O 1
ATOM 13618 N N . ASN E 1 403 ? 172.955 164.884 155.744 1 0.5 403 ASN E N 1
ATOM 13619 C CA . ASN E 1 403 ? 173.074 165.601 157.004 1 0.5 403 ASN E CA 1
ATOM 13620 C C . ASN E 1 403 ? 172.08 166.755 157.074 1 0.5 403 ASN E C 1
ATOM 13621 O O . ASN E 1 403 ? 171.894 167.502 156.111 1 0.5 403 ASN E O 1
ATOM 13626 N N . HIS E 1 404 ? 171.459 166.895 158.251 1 0.5 404 HIS E N 1
ATOM 13627 C CA . HIS E 1 404 ? 170.645 168.06 158.54 1 0.5 404 HIS E CA 1
ATOM 13628 C C . HIS E 1 404 ? 170.707 168.322 160.043 1 0.5 404 HIS E C 1
ATOM 13629 O O . HIS E 1 404 ? 170.785 167.376 160.828 1 0.5 404 HIS E O 1
ATOM 13636 N N . ASN E 1 405 ? 170.702 169.606 160.435 1 0.5 405 ASN E N 1
ATOM 13637 C CA . ASN E 1 405 ? 170.832 170.031 161.828 1 0.5 405 ASN E CA 1
ATOM 13638 C C . ASN E 1 405 ? 171.859 169.161 162.576 1 0.5 405 ASN E C 1
ATOM 13639 O O . ASN E 1 405 ? 171.56 168.617 163.645 1 0.5 405 ASN E O 1
ATOM 13644 N N . ASN E 1 406 ? 173.073 169.044 162.008 1 0.5 406 ASN E N 1
ATOM 13645 C CA . ASN E 1 406 ? 174.2 168.372 162.65 1 0.5 406 ASN E CA 1
ATOM 13646 C C . ASN E 1 406 ? 173.885 166.916 163.01 1 0.5 406 ASN E C 1
ATOM 13647 O O . ASN E 1 406 ? 174.51 166.348 163.907 1 0.5 406 ASN E O 1
ATOM 13652 N N . THR E 1 407 ? 172.939 166.302 162.283 1 0.5 407 THR E N 1
ATOM 13653 C CA . THR E 1 407 ? 172.58 164.904 162.461 1 0.5 407 THR E CA 1
ATOM 13654 C C . THR E 1 407 ? 172.529 164.244 161.09 1 0.5 407 THR E C 1
ATOM 13655 O O . THR E 1 407 ? 172.068 164.837 160.11 1 0.5 407 THR E O 1
ATOM 13659 N N . THR E 1 408 ? 173.015 163.001 161.037 1 0.5 408 THR E N 1
ATOM 13660 C CA . THR E 1 408 ? 172.906 162.208 159.83 1 0.5 408 THR E CA 1
ATOM 13661 C C . THR E 1 408 ? 171.597 161.428 159.841 1 0.5 408 THR E C 1
ATOM 13662 O O . THR E 1 408 ? 171.243 160.756 160.812 1 0.5 408 THR E O 1
ATOM 13666 N N . TYR E 1 409 ? 170.928 161.496 158.693 1 0.5 409 TYR E N 1
ATOM 13667 C CA . TYR E 1 409 ? 169.702 160.774 158.452 1 0.5 409 TYR E CA 1
ATOM 13668 C C . TYR E 1 409 ? 169.841 159.921 157.197 1 0.5 409 TYR E C 1
ATOM 13669 O O . TYR E 1 409 ? 170.676 160.19 156.336 1 0.5 409 TYR E O 1
ATOM 13678 N N . CYS E 1 410 ? 168.985 158.901 157.124 1 0.5 410 CYS E N 1
ATOM 13679 C CA . CYS E 1 410 ? 168.857 158.075 155.945 1 0.5 410 CYS E CA 1
ATOM 13680 C C . CYS E 1 410 ? 167.44 158.192 155.391 1 0.5 410 CYS E C 1
ATOM 13681 O O . CYS E 1 410 ? 166.486 158.231 156.151 1 0.5 410 CYS E O 1
ATOM 13684 N N . SER E 1 411 ? 167.311 158.258 154.06 1 0.5 411 SER E N 1
ATOM 13685 C CA . SER E 1 411 ? 166.021 158.289 153.378 1 0.5 411 SER E CA 1
ATOM 13686 C C . SER E 1 411 ? 166.157 157.618 152.009 1 0.5 411 SER E C 1
ATOM 13687 O O . SER E 1 411 ? 167.266 157.432 151.523 1 0.5 411 SER E O 1
ATOM 13690 N N . ILE E 1 412 ? 165.035 157.271 151.364 1 132.85 412 ILE E N 1
ATOM 13691 C CA . ILE E 1 412 ? 165.069 156.779 149.988 1 255.41 412 ILE E CA 1
ATOM 13692 C C . ILE E 1 412 ? 165.736 157.842 149.106 1 225.83 412 ILE E C 1
ATOM 13693 O O . ILE E 1 412 ? 165.468 159.032 149.248 1 230.19 412 ILE E O 1
ATOM 13698 N N . LEU E 1 413 ? 166.595 157.408 148.172 1 216.51 413 LEU E N 1
ATOM 13699 C CA . LEU E 1 413 ? 167.504 158.299 147.457 1 206.41 413 LEU E CA 1
ATOM 13700 C C . LEU E 1 413 ? 166.746 159.355 146.634 1 191.42 413 LEU E C 1
ATOM 13701 O O . LEU E 1 413 ? 167.112 160.537 146.663 1 191 413 LEU E O 1
ATOM 13706 N N . SER E 1 414 ? 165.648 158.952 145.965 1 182.53 414 SER E N 1
ATOM 13707 C CA . SER E 1 414 ? 164.767 159.847 145.22 1 183.59 414 SER E CA 1
ATOM 13708 C C . SER E 1 414 ? 164.235 161.002 146.077 1 198.14 414 SER E C 1
ATOM 13709 O O . SER E 1 414 ? 164.05 162.116 145.579 1 223.46 414 SER E O 1
ATOM 13712 N N . ASP E 1 415 ? 163.964 160.719 147.358 1 190.89 415 ASP E N 1
ATOM 13713 C CA . ASP E 1 415 ? 163.263 161.632 148.249 1 183.32 415 ASP E CA 1
ATOM 13714 C C . ASP E 1 415 ? 164.244 162.656 148.827 1 175.61 415 ASP E C 1
ATOM 13715 O O . ASP E 1 415 ? 163.891 163.82 149.002 1 177.97 415 ASP E O 1
ATOM 13720 N N . ILE E 1 416 ? 165.492 162.233 149.058 1 169.91 416 ILE E N 1
ATOM 13721 C CA . ILE E 1 416 ? 166.587 163.136 149.391 1 170.46 416 ILE E CA 1
ATOM 13722 C C . ILE E 1 416 ? 166.795 164.124 148.244 1 175.97 416 ILE E C 1
ATOM 13723 O O . ILE E 1 416 ? 166.791 165.33 148.464 1 164.22 416 ILE E O 1
ATOM 13728 N N . ILE E 1 417 ? 166.914 163.605 147.017 1 208.18 417 ILE E N 1
ATOM 13729 C CA . ILE E 1 417 ? 167.074 164.41 145.812 1 244.32 417 ILE E CA 1
ATOM 13730 C C . ILE E 1 417 ? 165.882 165.35 145.61 1 315.59 417 ILE E C 1
ATOM 13731 O O . ILE E 1 417 ? 166.074 166.512 145.245 1 301.53 417 ILE E O 1
ATOM 13736 N N . SER E 1 418 ? 164.656 164.866 145.869 1 426.57 418 SER E N 1
ATOM 13737 C CA . SER E 1 418 ? 163.443 165.663 145.708 1 528.13 418 SER E CA 1
ATOM 13738 C C . SER E 1 418 ? 163.319 166.758 146.775 1 520.54 418 SER E C 1
ATOM 13739 O O . SER E 1 418 ? 162.874 167.861 146.468 1 567.62 418 SER E O 1
ATOM 13742 N N . ALA E 1 419 ? 163.721 166.465 148.021 1 459.31 419 ALA E N 1
ATOM 13743 C CA . ALA E 1 419 ? 163.77 167.446 149.1 1 409.89 419 ALA E CA 1
ATOM 13744 C C . ALA E 1 419 ? 164.956 168.418 148.962 1 404.15 419 ALA E C 1
ATOM 13745 O O . ALA E 1 419 ? 165.248 169.147 149.909 1 398.74 419 ALA E O 1
ATOM 13747 N N . GLU E 1 420 ? 165.635 168.417 147.796 1 400.88 420 GLU E N 1
ATOM 13748 C CA . GLU E 1 420 ? 166.794 169.243 147.457 1 393.15 420 GLU E CA 1
ATOM 13749 C C . GLU E 1 420 ? 167.96 169.058 148.44 1 307.97 420 GLU E C 1
ATOM 13750 O O . GLU E 1 420 ? 168.917 169.836 148.409 1 320.51 420 GLU E O 1
ATOM 13756 N N . LYS E 1 421 ? 167.931 167.987 149.248 1 221 421 LYS E N 1
ATOM 13757 C CA . LYS E 1 421 ? 169.075 167.606 150.065 1 165.94 421 LYS E CA 1
ATOM 13758 C C . LYS E 1 421 ? 170.136 166.962 149.172 1 123.73 421 LYS E C 1
ATOM 13759 O O . LYS E 1 421 ? 169.825 166.42 148.113 1 99.19 421 LYS E O 1
ATOM 13765 N N . THR E 1 422 ? 171.4 166.997 149.621 1 100.5 422 THR E N 1
ATOM 13766 C CA . THR E 1 422 ? 172.479 166.333 148.909 1 82.02 422 THR E CA 1
ATOM 13767 C C . THR E 1 422 ? 172.798 165.008 149.603 1 41.61 422 THR E C 1
ATOM 13768 O O . THR E 1 422 ? 173.173 164.977 150.779 1 60.07 422 THR E O 1
ATOM 13772 N N . PRO E 1 423 ? 172.653 163.86 148.903 1 0.5 423 PRO E N 1
ATOM 13773 C CA . PRO E 1 423 ? 173.166 162.586 149.41 1 0.5 423 PRO E CA 1
ATOM 13774 C C . PRO E 1 423 ? 174.692 162.585 149.54 1 0.5 423 PRO E C 1
ATOM 13775 O O . PRO E 1 423 ? 175.399 163.072 148.665 1 0.5 423 PRO E O 1
ATOM 13779 N N . ILE E 1 424 ? 175.197 162.029 150.644 1 0.5 424 ILE E N 1
ATOM 13780 C CA . ILE E 1 424 ? 176.629 161.822 150.862 1 0.5 424 ILE E CA 1
ATOM 13781 C C . ILE E 1 424 ? 177.037 160.452 150.313 1 0.5 424 ILE E C 1
ATOM 13782 O O . ILE E 1 424 ? 178.069 160.304 149.657 1 0.5 424 ILE E O 1
ATOM 13787 N N . ARG E 1 425 ? 176.198 159.454 150.618 1 0.5 425 ARG E N 1
ATOM 13788 C CA . ARG E 1 425 ? 176.412 158.077 150.215 1 0.5 425 ARG E CA 1
ATOM 13789 C C . ARG E 1 425 ? 175.116 157.451 149.721 1 0.5 425 ARG E C 1
ATOM 13790 O O . ARG E 1 425 ? 174.028 157.895 150.085 1 0.5 425 ARG E O 1
ATOM 13798 N N . VAL E 1 426 ? 175.276 156.388 148.92 1 0.5 426 VAL E N 1
ATOM 13799 C CA . VAL E 1 426 ? 174.179 155.556 148.454 1 0.5 426 VAL E CA 1
ATOM 13800 C C . VAL E 1 426 ? 174.334 154.163 149.063 1 0.5 426 VAL E C 1
ATOM 13801 O O . VAL E 1 426 ? 175.357 153.512 148.878 1 0.5 426 VAL E O 1
ATOM 13805 N N . CYS E 1 427 ? 173.288 153.726 149.777 1 0.5 427 CYS E N 1
ATOM 13806 C CA . CYS E 1 427 ? 173.223 152.426 150.423 1 0.5 427 CYS E CA 1
ATOM 13807 C C . CYS E 1 427 ? 172.202 151.543 149.706 1 0.5 427 CYS E C 1
ATOM 13808 O O . CYS E 1 427 ? 171.167 152.038 149.27 1 0.5 427 CYS E O 1
ATOM 13811 N N . LEU E 1 428 ? 172.501 150.239 149.56 1 0.5 428 LEU E N 1
ATOM 13812 C CA . LEU E 1 428 ? 171.675 149.337 148.76 1 0.5 428 LEU E CA 1
ATOM 13813 C C . LEU E 1 428 ? 171.235 148.111 149.568 1 0.5 428 LEU E C 1
ATOM 13814 O O . LEU E 1 428 ? 171.98 147.598 150.405 1 0.5 428 LEU E O 1
ATOM 13819 N N . LEU E 1 429 ? 170.024 147.615 149.266 1 0.5 429 LEU E N 1
ATOM 13820 C CA . LEU E 1 429 ? 169.544 146.343 149.791 1 22.76 429 LEU E CA 1
ATOM 13821 C C . LEU E 1 429 ? 168.935 145.504 148.663 1 82.07 429 LEU E C 1
ATOM 13822 O O . LEU E 1 429 ? 167.804 145.736 148.245 1 84.78 429 LEU E O 1
ATOM 13827 N N . PRO E 1 430 ? 169.683 144.511 148.12 1 166.66 430 PRO E N 1
ATOM 13828 C CA . PRO E 1 430 ? 169.161 143.577 147.124 1 208.57 430 PRO E CA 1
ATOM 13829 C C . PRO E 1 430 ? 167.921 142.846 147.62 1 242.43 430 PRO E C 1
ATOM 13830 O O . PRO E 1 430 ? 167.908 142.26 148.699 1 251.45 430 PRO E O 1
ATOM 13834 N N . ARG E 1 431 ? 166.877 142.914 146.794 1 276.9 431 ARG E N 1
ATOM 13835 C CA . ARG E 1 431 ? 165.594 142.3 147.085 1 313.76 431 ARG E CA 1
ATOM 13836 C C . ARG E 1 431 ? 165.698 140.786 146.876 1 352.76 431 ARG E C 1
ATOM 13837 O O . ARG E 1 431 ? 166.589 140.306 146.169 1 366.08 431 ARG E O 1
ATOM 13845 N N . VAL E 1 432 ? 164.785 140.042 147.524 1 393.31 432 VAL E N 1
ATOM 13846 C CA . VAL E 1 432 ? 164.85 138.584 147.611 1 433.51 432 VAL E CA 1
ATOM 13847 C C . VAL E 1 432 ? 163.536 137.97 147.126 1 539.66 432 VAL E C 1
ATOM 13848 O O . VAL E 1 432 ? 162.458 138.481 147.434 1 544.98 432 VAL E O 1
ATOM 13852 N N . VAL E 1 433 ? 163.647 136.867 146.362 1 670.21 433 VAL E N 1
ATOM 13853 C CA . VAL E 1 433 ? 162.516 136.018 145.997 1 777.25 433 VAL E CA 1
ATOM 13854 C C . VAL E 1 433 ? 162.967 134.554 146.039 1 814.68 433 VAL E C 1
ATOM 13855 O O . VAL E 1 433 ? 164.103 134.245 145.675 1 834.71 433 VAL E O 1
ATOM 13859 N N . GLY E 1 434 ? 162.076 133.667 146.508 1 817.22 434 GLY E N 1
ATOM 13860 C CA . GLY E 1 434 ? 162.332 132.234 146.581 1 799.39 434 GLY E CA 1
ATOM 13861 C C . GLY E 1 434 ? 163.646 131.871 147.278 1 741.61 434 GLY E C 1
ATOM 13862 O O . GLY E 1 434 ? 164.286 130.892 146.895 1 793.38 434 GLY E O 1
ATOM 13863 N N . GLY E 1 435 ? 164.049 132.662 148.286 1 629.22 435 GLY E N 1
ATOM 13864 C CA . GLY E 1 435 ? 165.23 132.38 149.093 1 558.57 435 GLY E CA 1
ATOM 13865 C C . GLY E 1 435 ? 166.566 132.736 148.426 1 539.29 435 GLY E C 1
ATOM 13866 O O . GLY E 1 435 ? 167.613 132.28 148.887 1 521.38 435 GLY E O 1
ATOM 13867 N N . LYS E 1 436 ? 166.548 133.573 147.373 1 549.3 436 LYS E N 1
ATOM 13868 C CA . LYS E 1 436 ? 167.757 134.096 146.742 1 562.63 436 LYS E CA 1
ATOM 13869 C C . LYS E 1 436 ? 167.663 135.61 146.566 1 507.13 436 LYS E C 1
ATOM 13870 O O . LYS E 1 436 ? 166.579 136.151 146.37 1 515.07 436 LYS E O 1
ATOM 13876 N N . THR E 1 437 ? 168.811 136.292 146.555 1 454.44 437 THR E N 1
ATOM 13877 C CA . THR E 1 437 ? 168.821 137.657 146.058 1 427.73 437 THR E CA 1
ATOM 13878 C C . THR E 1 437 ? 168.565 137.652 144.548 1 423.62 437 THR E C 1
ATOM 13879 O O . THR E 1 437 ? 169.036 136.785 143.807 1 423.17 437 THR E O 1
ATOM 13883 N N . VAL E 1 438 ? 167.819 138.661 144.101 1 408.3 438 VAL E N 1
ATOM 13884 C CA . VAL E 1 438 ? 167.32 138.749 142.734 1 386.11 438 VAL E CA 1
ATOM 13885 C C . VAL E 1 438 ? 168.471 139.029 141.771 1 357.78 438 VAL E C 1
ATOM 13886 O O . VAL E 1 438 ? 168.556 138.46 140.681 1 341.98 438 VAL E O 1
ATOM 13890 N N . THR E 1 439 ? 169.374 139.889 142.24 1 344.95 439 THR E N 1
ATOM 13891 C CA . THR E 1 439 ? 170.686 140.137 141.665 1 340.34 439 THR E CA 1
ATOM 13892 C C . THR E 1 439 ? 171.43 138.83 141.366 1 316.14 439 THR E C 1
ATOM 13893 O O . THR E 1 439 ? 171.924 138.625 140.257 1 322 439 THR E O 1
ATOM 13897 N N . ASN E 1 440 ? 171.504 137.929 142.35 1 278.24 440 ASN E N 1
ATOM 13898 C CA . ASN E 1 440 ? 172.175 136.656 142.167 1 243.37 440 ASN E CA 1
ATOM 13899 C C . ASN E 1 440 ? 171.395 135.752 141.208 1 247.76 440 ASN E C 1
ATOM 13900 O O . ASN E 1 440 ? 172.002 135.157 140.323 1 252.8 440 ASN E O 1
ATOM 13905 N N . LEU E 1 441 ? 170.057 135.694 141.34 1 246.92 441 LEU E N 1
ATOM 13906 C CA . LEU E 1 441 ? 169.198 134.972 140.401 1 241.85 441 LEU E CA 1
ATOM 13907 C C . LEU E 1 441 ? 169.496 135.371 138.955 1 248.79 441 LEU E C 1
ATOM 13908 O O . LEU E 1 441 ? 169.629 134.509 138.085 1 264.46 441 LEU E O 1
ATOM 13913 N N . ILE E 1 442 ? 169.593 136.679 138.701 1 239.45 442 ILE E N 1
ATOM 13914 C CA . ILE E 1 442 ? 169.922 137.196 137.383 1 226.88 442 ILE E CA 1
ATOM 13915 C C . ILE E 1 442 ? 171.326 136.733 136.98 1 240.82 442 ILE E C 1
ATOM 13916 O O . ILE E 1 442 ? 171.501 136.202 135.887 1 256.67 442 ILE E O 1
ATOM 13921 N N . SER E 1 443 ? 172.314 136.894 137.871 1 238.29 443 SER E N 1
ATOM 13922 C CA . SER E 1 443 ? 173.694 136.489 137.614 1 230.5 443 SER E CA 1
ATOM 13923 C C . SER E 1 443 ? 173.788 135.018 137.19 1 263.61 443 SER E C 1
ATOM 13924 O O . SER E 1 443 ? 174.402 134.696 136.174 1 239.86 443 SER E O 1
ATOM 13927 N N . GLU E 1 444 ? 173.136 134.141 137.965 1 335 444 GLU E N 1
ATOM 13928 C CA . GLU E 1 444 ? 173.071 132.709 137.702 1 402.32 444 GLU E CA 1
ATOM 13929 C C . GLU E 1 444 ? 172.393 132.412 136.364 1 444.97 444 GLU E C 1
ATOM 13930 O O . GLU E 1 444 ? 172.876 131.582 135.594 1 451.43 444 GLU E O 1
ATOM 13936 N N . THR E 1 445 ? 171.272 133.093 136.095 1 480.49 445 THR E N 1
ATOM 13937 C CA . THR E 1 445 ? 170.501 132.892 134.874 1 498.2 445 THR E CA 1
ATOM 13938 C C . THR E 1 445 ? 171.362 133.206 133.65 1 450.19 445 THR E C 1
ATOM 13939 O O . THR E 1 445 ? 171.484 132.38 132.744 1 456.06 445 THR E O 1
ATOM 13943 N N . LEU E 1 446 ? 171.992 134.389 133.657 1 373.81 446 LEU E N 1
ATOM 13944 C CA . LEU E 1 446 ? 172.831 134.848 132.558 1 310.45 446 LEU E CA 1
ATOM 13945 C C . LEU E 1 446 ? 173.986 133.867 132.342 1 257.34 446 LEU E C 1
ATOM 13946 O O . LEU E 1 446 ? 174.187 133.38 131.231 1 255.12 446 LEU E O 1
ATOM 13951 N N . LYS E 1 447 ? 174.717 133.538 133.415 1 208.87 447 LYS E N 1
ATOM 13952 C CA . LYS E 1 447 ? 175.776 132.539 133.36 1 177.57 447 LYS E CA 1
ATOM 13953 C C . LYS E 1 447 ? 175.284 131.235 132.735 1 198.19 447 LYS E C 1
ATOM 13954 O O . LYS E 1 447 ? 175.908 130.744 131.802 1 215.64 447 LYS E O 1
ATOM 13960 N N . SER E 1 448 ? 174.168 130.678 133.222 1 205.7 448 SER E N 1
ATOM 13961 C CA . SER E 1 448 ? 173.704 129.379 132.755 1 205.29 448 SER E CA 1
ATOM 13962 C C . SER E 1 448 ? 173.433 129.39 131.247 1 212.11 448 SER E C 1
ATOM 13963 O O . SER E 1 448 ? 173.982 128.563 130.521 1 215.33 448 SER E O 1
ATOM 13966 N N . ILE E 1 449 ? 172.652 130.36 130.754 1 217.67 449 ILE E N 1
ATOM 13967 C CA . ILE E 1 449 ? 172.358 130.454 129.328 1 220.77 449 ILE E CA 1
ATOM 13968 C C . ILE E 1 449 ? 173.654 130.629 128.536 1 236.65 449 ILE E C 1
ATOM 13969 O O . ILE E 1 449 ? 173.853 129.969 127.52 1 218.53 449 ILE E O 1
ATOM 13974 N N . SER E 1 450 ? 174.543 131.51 129.013 1 274.97 450 SER E N 1
ATOM 13975 C CA . SER E 1 450 ? 175.823 131.766 128.364 1 311.7 450 SER E CA 1
ATOM 13976 C C . SER E 1 450 ? 176.633 130.474 128.218 1 359.1 450 SER E C 1
ATOM 13977 O O . SER E 1 450 ? 177.271 130.25 127.192 1 362.91 450 SER E O 1
ATOM 13980 N N . SER E 1 451 ? 176.567 129.6 129.227 1 402.53 451 SER E N 1
ATOM 13981 C CA . SER E 1 451 ? 177.363 128.383 129.271 1 432.77 451 SER E CA 1
ATOM 13982 C C . SER E 1 451 ? 176.84 127.294 128.326 1 378.66 451 SER E C 1
ATOM 13983 O O . SER E 1 451 ? 177.58 126.356 128.028 1 408.5 451 SER E O 1
ATOM 13986 N N . MET E 1 452 ? 175.6 127.405 127.825 1 292.1 452 MET E N 1
ATOM 13987 C CA . MET E 1 452 ? 175.04 126.354 126.987 1 228.35 452 MET E CA 1
ATOM 13988 C C . MET E 1 452 ? 175.696 126.325 125.607 1 208.3 452 MET E C 1
ATOM 13989 O O . MET E 1 452 ? 175.658 127.289 124.851 1 184.65 452 MET E O 1
ATOM 13994 N N . THR E 1 453 ? 176.264 125.168 125.257 1 209.77 453 THR E N 1
ATOM 13995 C CA . THR E 1 453 ? 176.539 124.862 123.866 1 208.43 453 THR E CA 1
ATOM 13996 C C . THR E 1 453 ? 175.22 124.862 123.096 1 198.77 453 THR E C 1
ATOM 13997 O O . THR E 1 453 ? 174.2 124.35 123.569 1 208.06 453 THR E O 1
ATOM 14001 N N . ILE E 1 454 ? 175.266 125.459 121.904 1 188.07 454 ILE E N 1
ATOM 14002 C CA . ILE E 1 454 ? 174.091 125.653 121.076 1 189.85 454 ILE E CA 1
ATOM 14003 C C . ILE E 1 454 ? 173.633 124.3 120.522 1 213.68 454 ILE E C 1
ATOM 14004 O O . ILE E 1 454 ? 174.44 123.551 119.978 1 225.78 454 ILE E O 1
ATOM 14009 N N . ARG E 1 455 ? 172.334 123.996 120.676 1 230.58 455 ARG E N 1
ATOM 14010 C CA . ARG E 1 455 ? 171.708 122.828 120.069 1 243.81 455 ARG E CA 1
ATOM 14011 C C . ARG E 1 455 ? 171.006 123.208 118.765 1 256.95 455 ARG E C 1
ATOM 14012 O O . ARG E 1 455 ? 170.799 124.382 118.471 1 237.46 455 ARG E O 1
ATOM 14020 N N . GLU E 1 456 ? 170.632 122.194 117.973 1 295.67 456 GLU E N 1
ATOM 14021 C CA . GLU E 1 456 ? 169.759 122.418 116.83 1 333.07 456 GLU E CA 1
ATOM 14022 C C . GLU E 1 456 ? 168.413 122.977 117.295 1 273.95 456 GLU E C 1
ATOM 14023 O O . GLU E 1 456 ? 167.967 122.717 118.408 1 240.21 456 GLU E O 1
ATOM 14029 N N . PHE E 1 457 ? 167.778 123.769 116.426 1 265.33 457 PHE E N 1
ATOM 14030 C CA . PHE E 1 457 ? 166.419 124.224 116.642 1 287.76 457 PHE E CA 1
ATOM 14031 C C . PHE E 1 457 ? 165.476 123.02 116.536 1 299.04 457 PHE E C 1
ATOM 14032 O O . PHE E 1 457 ? 165.636 122.191 115.645 1 296.16 457 PHE E O 1
ATOM 14040 N N . PRO E 1 458 ? 164.472 122.869 117.434 1 344.81 458 PRO E N 1
ATOM 14041 C CA . PRO E 1 458 ? 163.631 121.67 117.469 1 391.65 458 PRO E CA 1
ATOM 14042 C C . PRO E 1 458 ? 162.807 121.466 116.199 1 464.81 458 PRO E C 1
ATOM 14043 O O . PRO E 1 458 ? 162.333 122.421 115.587 1 456.48 458 PRO E O 1
ATOM 14047 N N . ARG E 1 459 ? 162.637 120.196 115.812 1 563.47 459 ARG E N 1
ATOM 14048 C CA . ARG E 1 459 ? 161.82 119.826 114.663 1 630.49 459 ARG E CA 1
ATOM 14049 C C . ARG E 1 459 ? 160.386 119.505 115.093 1 616.01 459 ARG E C 1
ATOM 14050 O O . ARG E 1 459 ? 160.131 119.026 116.2 1 633.61 459 ARG E O 1
ATOM 14058 N N . LYS E 1 460 ? 159.452 119.765 114.17 1 585.92 460 LYS E N 1
ATOM 14059 C CA . LYS E 1 460 ? 158.032 119.608 114.42 1 593.01 460 LYS E CA 1
ATOM 14060 C C . LYS E 1 460 ? 157.705 118.154 114.757 1 599.4 460 LYS E C 1
ATOM 14061 O O . LYS E 1 460 ? 158.038 117.251 113.994 1 612.46 460 LYS E O 1
ATOM 14067 N N . ASP E 1 461 ? 157.011 117.953 115.888 1 602.7 461 ASP E N 1
ATOM 14068 C CA . ASP E 1 461 ? 156.715 116.631 116.427 1 614.19 461 ASP E CA 1
ATOM 14069 C C . ASP E 1 461 ? 155.203 116.479 116.647 1 572.75 461 ASP E C 1
ATOM 14070 O O . ASP E 1 461 ? 154.458 117.455 116.625 1 555.93 461 ASP E O 1
ATOM 14075 N N . LYS E 1 462 ? 154.744 115.236 116.866 1 547.34 462 LYS E N 1
ATOM 14076 C CA . LYS E 1 462 ? 153.349 114.95 117.182 1 526.05 462 LYS E CA 1
ATOM 14077 C C . LYS E 1 462 ? 153.136 114.845 118.7 1 467.63 462 LYS E C 1
ATOM 14078 O O . LYS E 1 462 ? 154.028 114.428 119.438 1 479.07 462 LYS E O 1
ATOM 14084 N N . SER E 1 463 ? 151.941 115.257 119.166 1 394.77 463 SER E N 1
ATOM 14085 C CA . SER E 1 463 ? 151.397 114.988 120.501 1 342.51 463 SER E CA 1
ATOM 14086 C C . SER E 1 463 ? 152.333 115.348 121.674 1 256.39 463 SER E C 1
ATOM 14087 O O . SER E 1 463 ? 152.371 114.644 122.693 1 264.66 463 SER E O 1
ATOM 14090 N N . ILE E 1 464 ? 153.018 116.505 121.593 1 166.09 464 ILE E N 1
ATOM 14091 C CA . ILE E 1 464 ? 153.764 117.047 122.731 1 103.32 464 ILE E CA 1
ATOM 14092 C C . ILE E 1 464 ? 152.788 117.633 123.758 1 90.23 464 ILE E C 1
ATOM 14093 O O . ILE E 1 464 ? 152.262 118.721 123.562 1 91.23 464 ILE E O 1
ATOM 14098 N N . MET E 1 465 ? 152.623 116.97 124.913 1 82.48 465 MET E N 1
ATOM 14099 C CA . MET E 1 465 ? 151.62 117.363 125.902 1 77.52 465 MET E CA 1
ATOM 14100 C C . MET E 1 465 ? 152.224 118.094 127.115 1 45.82 465 MET E C 1
ATOM 14101 O O . MET E 1 465 ? 151.576 118.188 128.172 1 61.3 465 MET E O 1
ATOM 14106 N N . HIS E 1 466 ? 153.464 118.597 126.982 1 0.5 466 HIS E N 1
ATOM 14107 C CA . HIS E 1 466 ? 154.176 119.262 128.07 1 0.5 466 HIS E CA 1
ATOM 14108 C C . HIS E 1 466 ? 155.166 120.27 127.482 1 0.5 466 HIS E C 1
ATOM 14109 O O . HIS E 1 466 ? 155.646 120.107 126.363 1 0.5 466 HIS E O 1
ATOM 14116 N N . ILE E 1 467 ? 155.525 121.282 128.283 1 0.5 467 ILE E N 1
ATOM 14117 C CA . ILE E 1 467 ? 156.567 122.238 127.927 1 0.5 467 ILE E CA 1
ATOM 14118 C C . ILE E 1 467 ? 157.853 121.948 128.705 1 0.5 467 ILE E C 1
ATOM 14119 O O . ILE E 1 467 ? 158.697 122.825 128.863 1 0.5 467 ILE E O 1
ATOM 14124 N N . GLY E 1 468 ? 157.999 120.729 129.239 1 0.5 468 GLY E N 1
ATOM 14125 C CA . GLY E 1 468 ? 159.217 120.365 129.946 1 0.5 468 GLY E CA 1
ATOM 14126 C C . GLY E 1 468 ? 159.276 120.835 131.404 1 0.5 468 GLY E C 1
ATOM 14127 O O . GLY E 1 468 ? 160.019 120.254 132.192 1 0.5 468 GLY E O 1
ATOM 14128 N N . LEU E 1 469 ? 158.528 121.884 131.785 1 0.5 469 LEU E N 1
ATOM 14129 C CA . LEU E 1 469 ? 158.454 122.277 133.191 1 0.5 469 LEU E CA 1
ATOM 14130 C C . LEU E 1 469 ? 157.668 121.234 133.981 1 42.79 469 LEU E C 1
ATOM 14131 O O . LEU E 1 469 ? 156.757 120.609 133.445 1 48.27 469 LEU E O 1
ATOM 14136 N N . SER E 1 470 ? 158.021 121.081 135.264 1 111.26 470 SER E N 1
ATOM 14137 C CA . SER E 1 470 ? 157.267 120.286 136.224 1 165.72 470 SER E CA 1
ATOM 14138 C C . SER E 1 470 ? 155.909 120.92 136.499 1 250.41 470 SER E C 1
ATOM 14139 O O . SER E 1 470 ? 155.578 121.963 135.95 1 273.41 470 SER E O 1
ATOM 14142 N N . GLU E 1 471 ? 155.145 120.307 137.405 1 341.5 471 GLU E N 1
ATOM 14143 C CA . GLU E 1 471 ? 153.876 120.875 137.832 1 422.02 471 GLU E CA 1
ATOM 14144 C C . GLU E 1 471 ? 154.126 122.265 138.429 1 366.77 471 GLU E C 1
ATOM 14145 O O . GLU E 1 471 ? 153.536 123.244 137.963 1 405.9 471 GLU E O 1
ATOM 14151 N N . THR E 1 472 ? 155.068 122.376 139.381 1 270.35 472 THR E N 1
ATOM 14152 C CA . THR E 1 472 ? 155.279 123.631 140.087 1 202.66 472 THR E CA 1
ATOM 14153 C C . THR E 1 472 ? 155.893 124.682 139.163 1 225.85 472 THR E C 1
ATOM 14154 O O . THR E 1 472 ? 155.578 125.864 139.276 1 234.26 472 THR E O 1
ATOM 14158 N N . GLY E 1 473 ? 156.764 124.256 138.245 1 252.98 473 GLY E N 1
ATOM 14159 C CA . GLY E 1 473 ? 157.283 125.144 137.213 1 276.04 473 GLY E CA 1
ATOM 14160 C C . GLY E 1 473 ? 156.189 125.627 136.263 1 297.17 473 GLY E C 1
ATOM 14161 O O . GLY E 1 473 ? 156.042 126.826 136.059 1 299.97 473 GLY E O 1
ATOM 14162 N N . PHE E 1 474 ? 155.393 124.687 135.739 1 317.36 474 PHE E N 1
ATOM 14163 C CA . PHE E 1 474 ? 154.278 124.988 134.852 1 323.78 474 PHE E CA 1
ATOM 14164 C C . PHE E 1 474 ? 153.29 125.951 135.512 1 389.83 474 PHE E C 1
ATOM 14165 O O . PHE E 1 474 ? 152.891 126.929 134.884 1 366.94 474 PHE E O 1
ATOM 14173 N N . MET E 1 475 ? 152.915 125.721 136.778 1 498.71 475 MET E N 1
ATOM 14174 C CA . MET E 1 475 ? 151.939 126.589 137.429 1 594.25 475 MET E CA 1
ATOM 14175 C C . MET E 1 475 ? 152.495 128.003 137.685 1 541.9 475 MET E C 1
ATOM 14176 O O . MET E 1 475 ? 151.75 128.97 137.534 1 546.82 475 MET E O 1
ATOM 14181 N N . ARG E 1 476 ? 153.779 128.159 138.049 1 468.21 476 ARG E N 1
ATOM 14182 C CA . ARG E 1 476 ? 154.395 129.481 138.139 1 402.92 476 ARG E CA 1
ATOM 14183 C C . ARG E 1 476 ? 154.412 130.163 136.762 1 382.65 476 ARG E C 1
ATOM 14184 O O . ARG E 1 476 ? 154.054 131.333 136.628 1 372.95 476 ARG E O 1
ATOM 14192 N N . PHE E 1 477 ? 154.81 129.418 135.723 1 376.3 477 PHE E N 1
ATOM 14193 C CA . PHE E 1 477 ? 154.869 129.922 134.359 1 384.69 477 PHE E CA 1
ATOM 14194 C C . PHE E 1 477 ? 153.49 130.369 133.861 1 342.95 477 PHE E C 1
ATOM 14195 O O . PHE E 1 477 ? 153.354 131.456 133.302 1 323.74 477 PHE E O 1
ATOM 14203 N N . PHE E 1 478 ? 152.458 129.556 134.113 1 343.23 478 PHE E N 1
ATOM 14204 C CA . PHE E 1 478 ? 151.08 129.852 133.731 1 368.87 478 PHE E CA 1
ATOM 14205 C C . PHE E 1 478 ? 150.582 131.151 134.39 1 364.09 478 PHE E C 1
ATOM 14206 O O . PHE E 1 478 ? 149.998 131.999 133.709 1 363.2 478 PHE E O 1
ATOM 14214 N N . GLN E 1 479 ? 150.846 131.36 135.693 1 372.98 479 GLN E N 1
ATOM 14215 C CA . GLN E 1 479 ? 150.542 132.628 136.345 1 387.04 479 GLN E CA 1
ATOM 14216 C C . GLN E 1 479 ? 151.202 133.786 135.585 1 395.03 479 GLN E C 1
ATOM 14217 O O . GLN E 1 479 ? 150.548 134.783 135.275 1 410.63 479 GLN E O 1
ATOM 14223 N N . LEU E 1 480 ? 152.498 133.653 135.26 1 399.65 480 LEU E N 1
ATOM 14224 C CA . LEU E 1 480 ? 153.238 134.688 134.551 1 408.67 480 LEU E CA 1
ATOM 14225 C C . LEU E 1 480 ? 152.653 134.974 133.162 1 409.42 480 LEU E C 1
ATOM 14226 O O . LEU E 1 480 ? 152.551 136.137 132.779 1 434.41 480 LEU E O 1
ATOM 14231 N N . LEU E 1 481 ? 152.2 133.949 132.425 1 391.23 481 LEU E N 1
ATOM 14232 C CA . LEU E 1 481 ? 151.545 134.155 131.137 1 381.86 481 LEU E CA 1
ATOM 14233 C C . LEU E 1 481 ? 150.282 135.013 131.274 1 405.02 481 LEU E C 1
ATOM 14234 O O . LEU E 1 481 ? 150.009 135.825 130.397 1 409.47 481 LEU E O 1
ATOM 14239 N N . ARG E 1 482 ? 149.507 134.86 132.358 1 429.46 482 ARG E N 1
ATOM 14240 C CA . ARG E 1 482 ? 148.322 135.688 132.566 1 450.68 482 ARG E CA 1
ATOM 14241 C C . ARG E 1 482 ? 148.679 137.168 132.761 1 552.01 482 ARG E C 1
ATOM 14242 O O . ARG E 1 482 ? 147.822 138.021 132.535 1 550.71 482 ARG E O 1
ATOM 14250 N N . LEU E 1 483 ? 149.935 137.471 133.136 1 682.18 483 LEU E N 1
ATOM 14251 C CA . LEU E 1 483 ? 150.427 138.836 133.314 1 780.68 483 LEU E CA 1
ATOM 14252 C C . LEU E 1 483 ? 151.084 139.4 132.046 1 704.63 483 LEU E C 1
ATOM 14253 O O . LEU E 1 483 ? 151.392 140.588 131.996 1 701.02 483 LEU E O 1
ATOM 14258 N N . MET E 1 484 ? 151.319 138.573 131.022 1 602.79 484 MET E N 1
ATOM 14259 C CA . MET E 1 484 ? 151.968 139.025 129.797 1 517.89 484 MET E CA 1
ATOM 14260 C C . MET E 1 484 ? 150.922 139.533 128.798 1 513.67 484 MET E C 1
ATOM 14261 O O . MET E 1 484 ? 150.121 138.746 128.29 1 510.78 484 MET E O 1
ATOM 14266 N N . ALA E 1 485 ? 150.94 140.843 128.48 1 516.16 485 ALA E N 1
ATOM 14267 C CA . ALA E 1 485 ? 149.93 141.425 127.596 1 537.8 485 ALA E CA 1
ATOM 14268 C C . ALA E 1 485 ? 150.428 142.669 126.84 1 563.38 485 ALA E C 1
ATOM 14269 O O . ALA E 1 485 ? 151.376 143.328 127.276 1 515.19 485 ALA E O 1
ATOM 14271 N N . ASP E 1 486 ? 149.733 142.933 125.7 1 661.6 486 ASP E N 1
ATOM 14272 C CA . ASP E 1 486 ? 149.731 144.137 124.856 1 772.77 486 ASP E CA 1
ATOM 14273 C C . ASP E 1 486 ? 151.124 144.569 124.364 1 621.58 486 ASP E C 1
ATOM 14274 O O . ASP E 1 486 ? 151.222 145.576 123.657 1 668.01 486 ASP E O 1
ATOM 14279 N N . LYS E 1 487 ? 152.19 143.804 124.657 1 465.79 487 LYS E N 1
ATOM 14280 C CA . LYS E 1 487 ? 153.533 144.232 124.287 1 379.17 487 LYS E CA 1
ATOM 14281 C C . LYS E 1 487 ? 153.846 143.98 122.819 1 353.82 487 LYS E C 1
ATOM 14282 O O . LYS E 1 487 ? 153.267 143.097 122.191 1 300.84 487 LYS E O 1
ATOM 14288 N N . PRO E 1 488 ? 154.808 144.748 122.246 1 383.81 488 PRO E N 1
ATOM 14289 C CA . PRO E 1 488 ? 155.274 144.533 120.882 1 362.97 488 PRO E CA 1
ATOM 14290 C C . PRO E 1 488 ? 155.723 143.09 120.729 1 309.82 488 PRO E C 1
ATOM 14291 O O . PRO E 1 488 ? 156.448 142.551 121.564 1 299.64 488 PRO E O 1
ATOM 14295 N N . HIS E 1 489 ? 155.271 142.498 119.635 1 279.01 489 HIS E N 1
ATOM 14296 C CA . HIS E 1 489 ? 155.347 141.073 119.395 1 274.19 489 HIS E CA 1
ATOM 14297 C C . HIS E 1 489 ? 156.771 140.529 119.542 1 292.99 489 HIS E C 1
ATOM 14298 O O . HIS E 1 489 ? 156.986 139.508 120.2 1 291.82 489 HIS E O 1
ATOM 14305 N N . GLU E 1 490 ? 157.743 141.248 118.98 1 317.48 490 GLU E N 1
ATOM 14306 C CA . GLU E 1 490 ? 159.131 140.812 118.997 1 333.66 490 GLU E CA 1
ATOM 14307 C C . GLU E 1 490 ? 159.657 140.739 120.434 1 276.06 490 GLU E C 1
ATOM 14308 O O . GLU E 1 490 ? 160.325 139.777 120.818 1 247.98 490 GLU E O 1
ATOM 14314 N N . THR E 1 491 ? 159.315 141.756 121.233 1 253.37 491 THR E N 1
ATOM 14315 C CA . THR E 1 491 ? 159.732 141.844 122.62 1 244.57 491 THR E CA 1
ATOM 14316 C C . THR E 1 491 ? 158.967 140.839 123.478 1 222.91 491 THR E C 1
ATOM 14317 O O . THR E 1 491 ? 159.548 140.19 124.343 1 215.1 491 THR E O 1
ATOM 14321 N N . ALA E 1 492 ? 157.658 140.722 123.235 1 205.24 492 ALA E N 1
ATOM 14322 C CA . ALA E 1 492 ? 156.798 139.784 123.939 1 190.78 492 ALA E CA 1
ATOM 14323 C C . ALA E 1 492 ? 157.307 138.35 123.781 1 179.12 492 ALA E C 1
ATOM 14324 O O . ALA E 1 492 ? 157.329 137.604 124.759 1 185.19 492 ALA E O 1
ATOM 14326 N N . ILE E 1 493 ? 157.785 137.986 122.58 1 158.54 493 ILE E N 1
ATOM 14327 C CA . ILE E 1 493 ? 158.478 136.715 122.384 1 137.6 493 ILE E CA 1
ATOM 14328 C C . ILE E 1 493 ? 159.708 136.618 123.304 1 123.91 493 ILE E C 1
ATOM 14329 O O . ILE E 1 493 ? 159.764 135.694 124.11 1 128.83 493 ILE E O 1
ATOM 14334 N N . LYS E 1 494 ? 160.666 137.562 123.254 1 114.52 494 LYS E N 1
ATOM 14335 C CA . LYS E 1 494 ? 161.881 137.447 124.06 1 114.31 494 LYS E CA 1
ATOM 14336 C C . LYS E 1 494 ? 161.569 137.376 125.561 1 132.68 494 LYS E C 1
ATOM 14337 O O . LYS E 1 494 ? 162.203 136.616 126.293 1 130.59 494 LYS E O 1
ATOM 14343 N N . GLU E 1 495 ? 160.588 138.154 126.026 1 165.25 495 GLU E N 1
ATOM 14344 C CA . GLU E 1 495 ? 160.2 138.163 127.426 1 197.56 495 GLU E CA 1
ATOM 14345 C C . GLU E 1 495 ? 159.627 136.823 127.88 1 238.04 495 GLU E C 1
ATOM 14346 O O . GLU E 1 495 ? 160.002 136.345 128.944 1 240.21 495 GLU E O 1
ATOM 14352 N N . VAL E 1 496 ? 158.724 136.218 127.093 1 296.22 496 VAL E N 1
ATOM 14353 C CA . VAL E 1 496 ? 158.156 134.92 127.448 1 353.8 496 VAL E CA 1
ATOM 14354 C C . VAL E 1 496 ? 159.241 133.828 127.404 1 361.41 496 VAL E C 1
ATOM 14355 O O . VAL E 1 496 ? 159.298 132.996 128.311 1 393.76 496 VAL E O 1
ATOM 14359 N N . VAL E 1 497 ? 160.144 133.855 126.408 1 338.32 497 VAL E N 1
ATOM 14360 C CA . VAL E 1 497 ? 161.266 132.916 126.31 1 321.72 497 VAL E CA 1
ATOM 14361 C C . VAL E 1 497 ? 162.16 132.994 127.559 1 335.25 497 VAL E C 1
ATOM 14362 O O . VAL E 1 497 ? 162.509 131.969 128.159 1 342.24 497 VAL E O 1
ATOM 14366 N N . MET E 1 498 ? 162.497 134.214 127.996 1 341.51 498 MET E N 1
ATOM 14367 C CA . MET E 1 498 ? 163.327 134.411 129.178 1 349.73 498 MET E CA 1
ATOM 14368 C C . MET E 1 498 ? 162.606 134.007 130.476 1 440.87 498 MET E C 1
ATOM 14369 O O . MET E 1 498 ? 163.245 133.477 131.385 1 466.86 498 MET E O 1
ATOM 14374 N N . ALA E 1 499 ? 161.279 134.202 130.565 1 523.37 499 ALA E N 1
ATOM 14375 C CA . ALA E 1 499 ? 160.473 133.746 131.698 1 579.6 499 ALA E CA 1
ATOM 14376 C C . ALA E 1 499 ? 160.556 132.224 131.881 1 572.72 499 ALA E C 1
ATOM 14377 O O . ALA E 1 499 ? 160.832 131.734 132.984 1 603.03 499 ALA E O 1
ATOM 14379 N N . TYR E 1 500 ? 160.317 131.481 130.79 1 486.73 500 TYR E N 1
ATOM 14380 C CA . TYR E 1 500 ? 160.414 130.028 130.76 1 386.96 500 TYR E CA 1
ATOM 14381 C C . TYR E 1 500 ? 161.782 129.555 131.274 1 358.85 500 TYR E C 1
ATOM 14382 O O . TYR E 1 500 ? 161.85 128.724 132.182 1 367.56 500 TYR E O 1
ATOM 14391 N N . VAL E 1 501 ? 162.868 130.109 130.714 1 305.19 501 VAL E N 1
ATOM 14392 C CA . VAL E 1 501 ? 164.233 129.723 131.058 1 258.56 501 VAL E CA 1
ATOM 14393 C C . VAL E 1 501 ? 164.531 130.017 132.537 1 254.77 501 VAL E C 1
ATOM 14394 O O . VAL E 1 501 ? 165.033 129.143 133.237 1 251.69 501 VAL E O 1
ATOM 14398 N N . GLY E 1 502 ? 164.168 131.205 133.042 1 250.8 502 GLY E N 1
ATOM 14399 C CA . GLY E 1 502 ? 164.344 131.563 134.448 1 237.86 502 GLY E CA 1
ATOM 14400 C C . GLY E 1 502 ? 163.669 130.6 135.433 1 226.33 502 GLY E C 1
ATOM 14401 O O . GLY E 1 502 ? 164.212 130.337 136.504 1 195.92 502 GLY E O 1
ATOM 14402 N N . ILE E 1 503 ? 162.503 130.051 135.057 1 246.61 503 ILE E N 1
ATOM 14403 C CA . ILE E 1 503 ? 161.817 129.03 135.843 1 264.55 503 ILE E CA 1
ATOM 14404 C C . ILE E 1 503 ? 162.503 127.678 135.653 1 290.09 503 ILE E C 1
ATOM 14405 O O . ILE E 1 503 ? 162.789 127.004 136.637 1 285.89 503 ILE E O 1
ATOM 14410 N N . LYS E 1 504 ? 162.741 127.287 134.388 1 329.54 504 LYS E N 1
ATOM 14411 C CA . LYS E 1 504 ? 163.348 126.013 134.014 1 362.78 504 LYS E CA 1
ATOM 14412 C C . LYS E 1 504 ? 164.647 125.774 134.796 1 412.49 504 LYS E C 1
ATOM 14413 O O . LYS E 1 504 ? 164.894 124.65 135.23 1 474.3 504 LYS E O 1
ATOM 14419 N N . LEU E 1 505 ? 165.435 126.837 135.049 1 410.6 505 LEU E N 1
ATOM 14420 C CA . LEU E 1 505 ? 166.699 126.779 135.789 1 408.09 505 LEU E CA 1
ATOM 14421 C C . LEU E 1 505 ? 166.561 126.368 137.264 1 430.22 505 LEU E C 1
ATOM 14422 O O . LEU E 1 505 ? 167.55 125.937 137.856 1 444.46 505 LEU E O 1
ATOM 14427 N N . GLY E 1 506 ? 165.381 126.524 137.883 1 446.69 506 GLY E N 1
ATOM 14428 C CA . GLY E 1 506 ? 165.134 126.012 139.228 1 476.01 506 GLY E CA 1
ATOM 14429 C C . GLY E 1 506 ? 164.159 124.829 139.266 1 544.02 506 GLY E C 1
ATOM 14430 O O . GLY E 1 506 ? 163.691 124.445 140.335 1 562.36 506 GLY E O 1
ATOM 14431 N N . ASP E 1 507 ? 163.862 124.215 138.113 1 608.59 507 ASP E N 1
ATOM 14432 C CA . ASP E 1 507 ? 162.72 123.311 138.022 1 626.32 507 ASP E CA 1
ATOM 14433 C C . ASP E 1 507 ? 163.123 121.834 138.128 1 648.52 507 ASP E C 1
ATOM 14434 O O . ASP E 1 507 ? 163.243 121.11 137.135 1 682.99 507 ASP E O 1
ATOM 14439 N N . LYS E 1 508 ? 163.188 121.378 139.388 1 594.42 508 LYS E N 1
ATOM 14440 C CA . LYS E 1 508 ? 163.619 120.04 139.789 1 518.32 508 LYS E CA 1
ATOM 14441 C C . LYS E 1 508 ? 162.721 118.891 139.295 1 375.23 508 LYS E C 1
ATOM 14442 O O . LYS E 1 508 ? 163.177 117.74 139.284 1 357.92 508 LYS E O 1
ATOM 14448 N N . GLY E 1 509 ? 161.465 119.165 138.892 1 257.19 509 GLY E N 1
ATOM 14449 C CA . GLY E 1 509 ? 160.474 118.108 138.744 1 186.19 509 GLY E CA 1
ATOM 14450 C C . GLY E 1 509 ? 160.347 117.559 137.32 1 140.47 509 GLY E C 1
ATOM 14451 O O . GLY E 1 509 ? 160.635 118.223 136.326 1 115.28 509 GLY E O 1
ATOM 14452 N N . SER E 1 510 ? 159.857 116.319 137.24 1 129.21 510 SER E N 1
ATOM 14453 C CA . SER E 1 510 ? 159.504 115.697 135.976 1 137.69 510 SER E CA 1
ATOM 14454 C C . SER E 1 510 ? 158.438 116.523 135.253 1 162.2 510 SER E C 1
ATOM 14455 O O . SER E 1 510 ? 157.575 117.098 135.906 1 160.16 510 SER E O 1
ATOM 14458 N N . PRO E 1 511 ? 158.468 116.613 133.9 1 207.41 511 PRO E N 1
ATOM 14459 C CA . PRO E 1 511 ? 157.527 117.426 133.128 1 241.46 511 PRO E CA 1
ATOM 14460 C C . PRO E 1 511 ? 156.057 117.221 133.482 1 268.74 511 PRO E C 1
ATOM 14461 O O . PRO E 1 511 ? 155.605 116.105 133.708 1 292.3 511 PRO E O 1
ATOM 14465 N N . TYR E 1 512 ? 155.307 118.32 133.493 1 274.57 512 TYR E N 1
ATOM 14466 C CA . TYR E 1 512 ? 153.875 118.289 133.749 1 272.1 512 TYR E CA 1
ATOM 14467 C C . TYR E 1 512 ? 153.077 118.132 132.451 1 291.25 512 TYR E C 1
ATOM 14468 O O . TYR E 1 512 ? 153.289 118.874 131.485 1 304.89 512 TYR E O 1
ATOM 14477 N N . TYR E 1 513 ? 152.167 117.128 132.453 1 299.44 513 TYR E N 1
ATOM 14478 C CA . TYR E 1 513 ? 151.295 116.793 131.319 1 317.22 513 TYR E CA 1
ATOM 14479 C C . TYR E 1 513 ? 150.043 117.665 131.356 1 321.22 513 TYR E C 1
ATOM 14480 O O . TYR E 1 513 ? 149.184 117.489 132.219 1 279.16 513 TYR E O 1
ATOM 14489 N N . ILE E 1 514 ? 149.969 118.586 130.383 1 384.94 514 ILE E N 1
ATOM 14490 C CA . ILE E 1 514 ? 148.855 119.51 130.245 1 444.51 514 ILE E CA 1
ATOM 14491 C C . ILE E 1 514 ? 147.583 118.694 130.024 1 387.66 514 ILE E C 1
ATOM 14492 O O . ILE E 1 514 ? 147.503 117.884 129.101 1 395.47 514 ILE E O 1
ATOM 14497 N N . ARG E 1 515 ? 146.602 118.912 130.904 1 321.03 515 ARG E N 1
ATOM 14498 C CA . ARG E 1 515 ? 145.308 118.263 130.814 1 279.79 515 ARG E CA 1
ATOM 14499 C C . ARG E 1 515 ? 144.612 118.641 129.503 1 328.53 515 ARG E C 1
ATOM 14500 O O . ARG E 1 515 ? 144.606 119.809 129.111 1 344.26 515 ARG E O 1
ATOM 14508 N N . LYS E 1 516 ? 143.983 117.646 128.857 1 369.25 516 LYS E N 1
ATOM 14509 C CA . LYS E 1 516 ? 143.358 117.79 127.546 1 399.59 516 LYS E CA 1
ATOM 14510 C C . LYS E 1 516 ? 142.347 118.938 127.517 1 413.51 516 LYS E C 1
ATOM 14511 O O . LYS E 1 516 ? 142.276 119.694 126.545 1 381.06 516 LYS E O 1
ATOM 14517 N N . GLU E 1 517 ? 141.592 119.081 128.616 1 479.72 517 GLU E N 1
ATOM 14518 C CA . GLU E 1 517 ? 140.577 120.115 128.796 1 549.46 517 GLU E CA 1
ATOM 14519 C C . GLU E 1 517 ? 141.176 121.527 128.704 1 526.71 517 GLU E C 1
ATOM 14520 O O . GLU E 1 517 ? 140.514 122.458 128.236 1 523.68 517 GLU E O 1
ATOM 14526 N N . SER E 1 518 ? 142.414 121.684 129.208 1 508.19 518 SER E N 1
ATOM 14527 C CA . SER E 1 518 ? 143.107 122.963 129.322 1 498.94 518 SER E CA 1
ATOM 14528 C C . SER E 1 518 ? 143.893 123.324 128.061 1 529.92 518 SER E C 1
ATOM 14529 O O . SER E 1 518 ? 144.274 124.478 127.873 1 529.47 518 SER E O 1
ATOM 14532 N N . TYR E 1 519 ? 144.141 122.33 127.206 1 582.12 519 TYR E N 1
ATOM 14533 C CA . TYR E 1 519 ? 145.181 122.371 126.188 1 640.46 519 TYR E CA 1
ATOM 14534 C C . TYR E 1 519 ? 144.984 123.514 125.184 1 667.7 519 TYR E C 1
ATOM 14535 O O . TYR E 1 519 ? 145.935 124.238 124.893 1 657.5 519 TYR E O 1
ATOM 14544 N N . GLN E 1 520 ? 143.746 123.749 124.713 1 719.2 520 GLN E N 1
ATOM 14545 C CA . GLN E 1 520 ? 143.468 124.823 123.757 1 780.67 520 GLN E CA 1
ATOM 14546 C C . GLN E 1 520 ? 143.622 126.218 124.381 1 752.8 520 GLN E C 1
ATOM 14547 O O . GLN E 1 520 ? 144.112 127.147 123.73 1 757.51 520 GLN E O 1
ATOM 14553 N N . ASP E 1 521 ? 143.175 126.378 125.63 1 726.66 521 ASP E N 1
ATOM 14554 C CA . ASP E 1 521 ? 143.238 127.656 126.325 1 716.39 521 ASP E CA 1
ATOM 14555 C C . ASP E 1 521 ? 144.686 128.044 126.633 1 728.73 521 ASP E C 1
ATOM 14556 O O . ASP E 1 521 ? 145.048 129.22 126.553 1 760.1 521 ASP E O 1
ATOM 14561 N N . PHE E 1 522 ? 145.514 127.047 126.975 1 703.94 522 PHE E N 1
ATOM 14562 C CA . PHE E 1 522 ? 146.951 127.229 127.138 1 680.59 522 PHE E CA 1
ATOM 14563 C C . PHE E 1 522 ? 147.58 127.72 125.829 1 586.12 522 PHE E C 1
ATOM 14564 O O . PHE E 1 522 ? 148.272 128.74 125.836 1 571.08 522 PHE E O 1
ATOM 14572 N N . ILE E 1 523 ? 147.291 127.043 124.702 1 513.09 523 ILE E N 1
ATOM 14573 C CA . ILE E 1 523 ? 147.75 127.446 123.373 1 470.54 523 ILE E CA 1
ATOM 14574 C C . ILE E 1 523 ? 147.377 128.91 123.096 1 492.7 523 ILE E C 1
ATOM 14575 O O . ILE E 1 523 ? 148.211 129.701 122.648 1 469.31 523 ILE E O 1
ATOM 14580 N N . TYR E 1 524 ? 146.128 129.284 123.389 1 547.42 524 TYR E N 1
ATOM 14581 C CA . TYR E 1 524 ? 145.654 130.644 123.181 1 587.28 524 TYR E CA 1
ATOM 14582 C C . TYR E 1 524 ? 146.451 131.648 124.015 1 626.24 524 TYR E C 1
ATOM 14583 O O . TYR E 1 524 ? 146.981 132.617 123.476 1 636.15 524 TYR E O 1
ATOM 14592 N N . LEU E 1 525 ? 146.521 131.41 125.33 1 633.68 525 LEU E N 1
ATOM 14593 C CA . LEU E 1 525 ? 147.198 132.309 126.25 1 612.66 525 LEU E CA 1
ATOM 14594 C C . LEU E 1 525 ? 148.664 132.499 125.849 1 557.18 525 LEU E C 1
ATOM 14595 O O . LEU E 1 525 ? 149.139 133.632 125.8 1 565.01 525 LEU E O 1
ATOM 14600 N N . LEU E 1 526 ? 149.357 131.402 125.508 1 478.5 526 LEU E N 1
ATOM 14601 C CA . LEU E 1 526 ? 150.774 131.423 125.155 1 418.93 526 LEU E CA 1
ATOM 14602 C C . LEU E 1 526 ? 151.024 132.283 123.906 1 373.2 526 LEU E C 1
ATOM 14603 O O . LEU E 1 526 ? 151.864 133.188 123.917 1 385.03 526 LEU E O 1
ATOM 14608 N N . PHE E 1 527 ? 150.261 132.078 122.836 1 319.68 527 PHE E N 1
ATOM 14609 C CA . PHE E 1 527 ? 150.511 132.833 121.624 1 283.4 527 PHE E CA 1
ATOM 14610 C C . PHE E 1 527 ? 150.013 134.281 121.719 1 277.53 527 PHE E C 1
ATOM 14611 O O . PHE E 1 527 ? 150.677 135.188 121.221 1 272.5 527 PHE E O 1
ATOM 14619 N N . ALA E 1 528 ? 148.88 134.509 122.399 1 276.14 528 ALA E N 1
ATOM 14620 C CA . ALA E 1 528 ? 148.352 135.846 122.646 1 270.67 528 ALA E CA 1
ATOM 14621 C C . ALA E 1 528 ? 149.322 136.683 123.487 1 274.69 528 ALA E C 1
ATOM 14622 O O . ALA E 1 528 ? 149.589 137.841 123.151 1 245.27 528 ALA E O 1
ATOM 14624 N N . SER E 1 529 ? 149.868 136.088 124.562 1 310.91 529 SER E N 1
ATOM 14625 C CA . SER E 1 529 ? 150.833 136.755 125.427 1 340.03 529 SER E CA 1
ATOM 14626 C C . SER E 1 529 ? 152.094 137.148 124.655 1 346.75 529 SER E C 1
ATOM 14627 O O . SER E 1 529 ? 152.627 138.236 124.861 1 333.8 529 SER E O 1
ATOM 14630 N N . MET E 1 530 ? 152.57 136.251 123.783 1 363.75 530 MET E N 1
ATOM 14631 C CA . MET E 1 530 ? 153.679 136.533 122.884 1 369.39 530 MET E CA 1
ATOM 14632 C C . MET E 1 530 ? 153.325 137.555 121.795 1 293.01 530 MET E C 1
ATOM 14633 O O . MET E 1 530 ? 154.202 137.951 121.023 1 290.18 530 MET E O 1
ATOM 14638 N N . GLY E 1 531 ? 152.054 137.962 121.697 1 221.68 531 GLY E N 1
ATOM 14639 C CA . GLY E 1 531 ? 151.643 138.96 120.724 1 178.4 531 GLY E CA 1
ATOM 14640 C C . GLY E 1 531 ? 151.431 138.384 119.325 1 166.46 531 GLY E C 1
ATOM 14641 O O . GLY E 1 531 ? 151.302 139.149 118.373 1 141.3 531 GLY E O 1
ATOM 14642 N N . PHE E 1 532 ? 151.37 137.051 119.186 1 190.56 532 PHE E N 1
ATOM 14643 C CA . PHE E 1 532 ? 150.844 136.474 117.96 1 219.57 532 PHE E CA 1
ATOM 14644 C C . PHE E 1 532 ? 149.347 136.737 117.866 1 235.06 532 PHE E C 1
ATOM 14645 O O . PHE E 1 532 ? 148.622 136.675 118.86 1 212.55 532 PHE E O 1
ATOM 14653 N N . LYS E 1 533 ? 148.913 136.979 116.63 1 291.51 533 LYS E N 1
ATOM 14654 C CA . LYS E 1 533 ? 147.507 137.014 116.277 1 354.94 533 LYS E CA 1
ATOM 14655 C C . LYS E 1 533 ? 146.998 135.572 116.248 1 374.94 533 LYS E C 1
ATOM 14656 O O . LYS E 1 533 ? 147.176 134.838 115.272 1 372.41 533 LYS E O 1
ATOM 14662 N N . VAL E 1 534 ? 146.416 135.17 117.385 1 410.41 534 VAL E N 1
ATOM 14663 C CA . VAL E 1 534 ? 145.691 133.913 117.496 1 457.67 534 VAL E CA 1
ATOM 14664 C C . VAL E 1 534 ? 144.262 134.141 117.02 1 555.2 534 VAL E C 1
ATOM 14665 O O . VAL E 1 534 ? 143.589 135.068 117.471 1 549.53 534 VAL E O 1
ATOM 14669 N N . THR E 1 535 ? 143.808 133.254 116.129 1 699.29 535 THR E N 1
ATOM 14670 C CA . THR E 1 535 ? 142.46 133.313 115.589 1 845.4 535 THR E CA 1
ATOM 14671 C C . THR E 1 535 ? 141.76 131.974 115.815 1 818.35 535 THR E C 1
ATOM 14672 O O . THR E 1 535 ? 142.201 130.94 115.318 1 809.5 535 THR E O 1
ATOM 14676 N N . THR E 1 536 ? 140.657 132.013 116.576 1 773.13 536 THR E N 1
ATOM 14677 C CA . THR E 1 536 ? 139.927 130.817 116.976 1 728.85 536 THR E CA 1
ATOM 14678 C C . THR E 1 536 ? 138.627 130.706 116.187 1 869.97 536 THR E C 1
ATOM 14679 O O . THR E 1 536 ? 137.609 131.27 116.577 1 905.02 536 THR E O 1
ATOM 14683 N N . ARG E 1 537 ? 138.648 129.951 115.091 1 999 537 ARG E N 1
ATOM 14684 C CA . ARG E 1 537 ? 137.447 129.76 114.295 1 999 537 ARG E CA 1
ATOM 14685 C C . ARG E 1 537 ? 136.569 128.681 114.929 1 999 537 ARG E C 1
ATOM 14686 O O . ARG E 1 537 ? 136.952 127.51 114.941 1 999 537 ARG E O 1
ATOM 14694 N N . ARG E 1 538 ? 135.396 129.086 115.455 1 998.82 538 ARG E N 1
ATOM 14695 C CA . ARG E 1 538 ? 134.346 128.154 115.845 1 965.02 538 ARG E CA 1
ATOM 14696 C C . ARG E 1 538 ? 133.44 127.863 114.653 1 948.51 538 ARG E C 1
ATOM 14697 O O . ARG E 1 538 ? 132.701 128.736 114.199 1 923.68 538 ARG E O 1
ATOM 14705 N N . SER E 1 539 ? 133.498 126.617 114.165 1 961.07 539 SER E N 1
ATOM 14706 C CA . SER E 1 539 ? 132.628 126.145 113.102 1 983.74 539 SER E CA 1
ATOM 14707 C C . SER E 1 539 ? 131.704 125.059 113.646 1 988.8 539 SER E C 1
ATOM 14708 O O . SER E 1 539 ? 132.163 124.019 114.122 1 985.53 539 SER E O 1
ATOM 14711 N N . ILE E 1 540 ? 130.392 125.299 113.55 1 999 540 ILE E N 1
ATOM 14712 C CA . ILE E 1 540 ? 129.404 124.286 113.879 1 999 540 ILE E CA 1
ATOM 14713 C C . ILE E 1 540 ? 129.36 123.273 112.731 1 999 540 ILE E C 1
ATOM 14714 O O . ILE E 1 540 ? 128.912 123.61 111.639 1 999 540 ILE E O 1
ATOM 14719 N N . MET E 1 541 ? 129.846 122.04 112.973 1 999 541 MET E N 1
ATOM 14720 C CA . MET E 1 541 ? 129.748 120.948 112.015 1 999 541 MET E CA 1
ATOM 14721 C C . MET E 1 541 ? 128.849 119.862 112.597 1 999 541 MET E C 1
ATOM 14722 O O . MET E 1 541 ? 129.169 119.268 113.628 1 999 541 MET E O 1
ATOM 14727 N N . GLY E 1 542 ? 127.709 119.624 111.936 1 999 542 GLY E N 1
ATOM 14728 C CA . GLY E 1 542 ? 126.62 118.886 112.554 1 999 542 GLY E CA 1
ATOM 14729 C C . GLY E 1 542 ? 126.295 119.457 113.936 1 999 542 GLY E C 1
ATOM 14730 O O . GLY E 1 542 ? 126.216 120.676 114.096 1 999 542 GLY E O 1
ATOM 14731 N N . SER E 1 543 ? 126.181 118.567 114.939 1 999 543 SER E N 1
ATOM 14732 C CA . SER E 1 543 ? 125.904 118.942 116.322 1 999 543 SER E CA 1
ATOM 14733 C C . SER E 1 543 ? 127.156 119.412 117.08 1 999 543 SER E C 1
ATOM 14734 O O . SER E 1 543 ? 127.043 119.839 118.232 1 999 543 SER E O 1
ATOM 14737 N N . ASN E 1 544 ? 128.345 119.374 116.452 1 999 544 ASN E N 1
ATOM 14738 C CA . ASN E 1 544 ? 129.612 119.595 117.146 1 999 544 ASN E CA 1
ATOM 14739 C C . ASN E 1 544 ? 130.182 120.994 116.865 1 999 544 ASN E C 1
ATOM 14740 O O . ASN E 1 544 ? 130.308 121.426 115.717 1 999 544 ASN E O 1
ATOM 14745 N N . ASN E 1 545 ? 130.575 121.686 117.945 1 999 545 ASN E N 1
ATOM 14746 C CA . ASN E 1 545 ? 131.034 123.065 117.882 1 999 545 ASN E CA 1
ATOM 14747 C C . ASN E 1 545 ? 132.568 123.097 117.819 1 999 545 ASN E C 1
ATOM 14748 O O . ASN E 1 545 ? 133.243 123.339 118.821 1 999 545 ASN E O 1
ATOM 14753 N N . ILE E 1 546 ? 133.13 122.849 116.623 1 999 546 ILE E N 1
ATOM 14754 C CA . ILE E 1 546 ? 134.567 122.65 116.46 1 999 546 ILE E CA 1
ATOM 14755 C C . ILE E 1 546 ? 135.298 123.987 116.568 1 970.89 546 ILE E C 1
ATOM 14756 O O . ILE E 1 546 ? 134.93 124.944 115.897 1 947.3 546 ILE E O 1
ATOM 14761 N N . SER E 1 547 ? 136.364 124.031 117.385 1 871.31 547 SER E N 1
ATOM 14762 C CA . SER E 1 547 ? 137.26 125.184 117.453 1 799.35 547 SER E CA 1
ATOM 14763 C C . SER E 1 547 ? 138.618 124.885 116.805 1 793.17 547 SER E C 1
ATOM 14764 O O . SER E 1 547 ? 139.341 123.993 117.251 1 866.42 547 SER E O 1
ATOM 14767 N N . ILE E 1 548 ? 138.982 125.678 115.779 1 711.85 548 ILE E N 1
ATOM 14768 C CA . ILE E 1 548 ? 140.262 125.57 115.085 1 640.32 548 ILE E CA 1
ATOM 14769 C C . ILE E 1 548 ? 141.116 126.788 115.442 1 586.88 548 ILE E C 1
ATOM 14770 O O . ILE E 1 548 ? 140.644 127.917 115.327 1 567.8 548 ILE E O 1
ATOM 14775 N N . ILE E 1 549 ? 142.367 126.555 115.883 1 558.92 549 ILE E N 1
ATOM 14776 C CA . ILE E 1 549 ? 143.267 127.634 116.275 1 535.03 549 ILE E CA 1
ATOM 14777 C C . ILE E 1 549 ? 144.27 127.908 115.152 1 425.56 549 ILE E C 1
ATOM 14778 O O . ILE E 1 549 ? 145.046 127.039 114.766 1 396.98 549 ILE E O 1
ATOM 14783 N N . SER E 1 550 ? 144.263 129.157 114.671 1 353.1 550 SER E N 1
ATOM 14784 C CA . SER E 1 550 ? 145.165 129.631 113.633 1 309.26 550 SER E CA 1
ATOM 14785 C C . SER E 1 550 ? 146.079 130.726 114.201 1 302.07 550 SER E C 1
ATOM 14786 O O . SER E 1 550 ? 145.594 131.748 114.69 1 304.76 550 SER E O 1
ATOM 14789 N N . ILE E 1 551 ? 147.409 130.513 114.153 1 303.53 551 ILE E N 1
ATOM 14790 C CA . ILE E 1 551 ? 148.374 131.47 114.686 1 312.35 551 ILE E CA 1
ATOM 14791 C C . ILE E 1 551 ? 149.104 132.17 113.538 1 330.91 551 ILE E C 1
ATOM 14792 O O . ILE E 1 551 ? 149.686 131.506 112.682 1 339.38 551 ILE E O 1
ATOM 14797 N N . ARG E 1 552 ? 149.11 133.514 113.563 1 352.74 552 ARG E N 1
ATOM 14798 C CA . ARG E 1 552 ? 149.884 134.305 112.616 1 374.42 552 ARG E CA 1
ATOM 14799 C C . ARG E 1 552 ? 150.706 135.371 113.35 1 424.63 552 ARG E C 1
ATOM 14800 O O . ARG E 1 552 ? 150.266 135.886 114.381 1 431.31 552 ARG E O 1
ATOM 14808 N N . PRO E 1 553 ? 151.929 135.737 112.876 1 477.2 553 PRO E N 1
ATOM 14809 C CA . PRO E 1 553 ? 152.599 135.103 111.733 1 503.42 553 PRO E CA 1
ATOM 14810 C C . PRO E 1 553 ? 152.99 133.667 112.079 1 540.69 553 PRO E C 1
ATOM 14811 O O . PRO E 1 553 ? 153.048 133.316 113.259 1 535.54 553 PRO E O 1
ATOM 14815 N N . ARG E 1 554 ? 153.218 132.831 111.05 1 587.43 554 ARG E N 1
ATOM 14816 C CA . ARG E 1 554 ? 153.485 131.413 111.277 1 620.4 554 ARG E CA 1
ATOM 14817 C C . ARG E 1 554 ? 154.779 131.233 112.072 1 559.48 554 ARG E C 1
ATOM 14818 O O . ARG E 1 554 ? 155.798 131.869 111.794 1 521.47 554 ARG E O 1
ATOM 14826 N N . VAL E 1 555 ? 154.715 130.332 113.059 1 543.48 555 VAL E N 1
ATOM 14827 C CA . VAL E 1 555 ? 155.886 129.912 113.814 1 550.96 555 VAL E CA 1
ATOM 14828 C C . VAL E 1 555 ? 156.781 129.086 112.89 1 621.83 555 VAL E C 1
ATOM 14829 O O . VAL E 1 555 ? 156.384 128.02 112.425 1 574.19 555 VAL E O 1
ATOM 14833 N N . THR E 1 556 ? 157.988 129.602 112.62 1 795.03 556 THR E N 1
ATOM 14834 C CA . THR E 1 556 ? 158.994 128.911 111.824 1 995.19 556 THR E CA 1
ATOM 14835 C C . THR E 1 556 ? 160.372 129.204 112.417 1 999 556 THR E C 1
ATOM 14836 O O . THR E 1 556 ? 160.539 130.222 113.089 1 999 556 THR E O 1
ATOM 14840 N N . LYS E 1 557 ? 161.365 128.34 112.131 1 999 557 LYS E N 1
ATOM 14841 C CA . LYS E 1 557 ? 162.734 128.549 112.586 1 999 557 LYS E CA 1
ATOM 14842 C C . LYS E 1 557 ? 163.216 129.948 112.184 1 999 557 LYS E C 1
ATOM 14843 O O . LYS E 1 557 ? 163.671 130.702 113.047 1 999 557 LYS E O 1
ATOM 14849 N N . GLN E 1 558 ? 163.05 130.325 110.903 1 999 558 GLN E N 1
ATOM 14850 C CA . GLN E 1 558 ? 163.423 131.651 110.419 1 999 558 GLN E CA 1
ATOM 14851 C C . GLN E 1 558 ? 162.68 132.78 111.146 1 999 558 GLN E C 1
ATOM 14852 O O . GLN E 1 558 ? 163.327 133.757 111.527 1 958.62 558 GLN E O 1
ATOM 14858 N N . TYR E 1 559 ? 161.352 132.673 111.336 1 729.68 559 TYR E N 1
ATOM 14859 C CA . TYR E 1 559 ? 160.593 133.723 112.007 1 537.72 559 TYR E CA 1
ATOM 14860 C C . TYR E 1 559 ? 161.119 133.934 113.437 1 544.78 559 TYR E C 1
ATOM 14861 O O . TYR E 1 559 ? 161.444 135.054 113.838 1 521.83 559 TYR E O 1
ATOM 14870 N N . ILE E 1 560 ? 161.208 132.851 114.221 1 572.95 560 ILE E N 1
ATOM 14871 C CA . ILE E 1 560 ? 161.663 132.928 115.605 1 581.71 560 ILE E CA 1
ATOM 14872 C C . ILE E 1 560 ? 163.106 133.441 115.667 1 630.26 560 ILE E C 1
ATOM 14873 O O . ILE E 1 560 ? 163.371 134.415 116.367 1 606.24 560 ILE E O 1
ATOM 14878 N N . VAL E 1 561 ? 164.023 132.81 114.92 1 694.15 561 VAL E N 1
ATOM 14879 C CA . VAL E 1 561 ? 165.434 133.185 114.9 1 714.99 561 VAL E CA 1
ATOM 14880 C C . VAL E 1 561 ? 165.593 134.66 114.52 1 650.29 561 VAL E C 1
ATOM 14881 O O . VAL E 1 561 ? 166.29 135.399 115.216 1 658.99 561 VAL E O 1
ATOM 14885 N N . ALA E 1 562 ? 164.933 135.097 113.437 1 554.98 562 ALA E N 1
ATOM 14886 C CA . ALA E 1 562 ? 164.968 136.494 113.027 1 474.74 562 ALA E CA 1
ATOM 14887 C C . ALA E 1 562 ? 164.457 137.39 114.166 1 425.09 562 ALA E C 1
ATOM 14888 O O . ALA E 1 562 ? 165.134 138.338 114.554 1 419.68 562 ALA E O 1
ATOM 14890 N N . THR E 1 563 ? 163.296 137.055 114.754 1 373.45 563 THR E N 1
ATOM 14891 C CA . THR E 1 563 ? 162.655 137.83 115.813 1 331.45 563 THR E CA 1
ATOM 14892 C C . THR E 1 563 ? 163.525 137.948 117.068 1 310.08 563 THR E C 1
ATOM 14893 O O . THR E 1 563 ? 163.623 139.027 117.658 1 291.27 563 THR E O 1
ATOM 14897 N N . LEU E 1 564 ? 164.167 136.85 117.478 1 310.41 564 LEU E N 1
ATOM 14898 C CA . LEU E 1 564 ? 165.076 136.896 118.612 1 315.35 564 LEU E CA 1
ATOM 14899 C C . LEU E 1 564 ? 166.376 137.623 118.261 1 356.42 564 LEU E C 1
ATOM 14900 O O . LEU E 1 564 ? 166.887 138.354 119.1 1 378.08 564 LEU E O 1
ATOM 14905 N N . MET E 1 565 ? 166.904 137.487 117.038 1 378.72 565 MET E N 1
ATOM 14906 C CA . MET E 1 565 ? 168.12 138.2 116.67 1 384.38 565 MET E CA 1
ATOM 14907 C C . MET E 1 565 ? 167.932 139.718 116.743 1 370.12 565 MET E C 1
ATOM 14908 O O . MET E 1 565 ? 168.844 140.416 117.162 1 380.3 565 MET E O 1
ATOM 14913 N N . LYS E 1 566 ? 166.754 140.24 116.377 1 351.19 566 LYS E N 1
ATOM 14914 C CA . LYS E 1 566 ? 166.455 141.659 116.539 1 339.5 566 LYS E CA 1
ATOM 14915 C C . LYS E 1 566 ? 166.582 142.101 117.999 1 294 566 LYS E C 1
ATOM 14916 O O . LYS E 1 566 ? 167.116 143.173 118.276 1 273.12 566 LYS E O 1
ATOM 14922 N N . THR E 1 567 ? 166.109 141.265 118.931 1 276.87 567 THR E N 1
ATOM 14923 C CA . THR E 1 567 ? 166.003 141.63 120.339 1 276.27 567 THR E CA 1
ATOM 14924 C C . THR E 1 567 ? 167.211 141.16 121.168 1 393.85 567 THR E C 1
ATOM 14925 O O . THR E 1 567 ? 167.227 141.387 122.376 1 387.29 567 THR E O 1
ATOM 14929 N N . SER E 1 568 ? 168.231 140.546 120.534 1 580.41 568 SER E N 1
ATOM 14930 C CA . SER E 1 568 ? 169.418 140 121.198 1 767.54 568 SER E CA 1
ATOM 14931 C C . SER E 1 568 ? 170.675 140.81 120.857 1 863.5 568 SER E C 1
ATOM 14932 O O . SER E 1 568 ? 170.821 141.277 119.729 1 916.09 568 SER E O 1
ATOM 14935 N N . CYS E 1 569 ? 171.623 140.904 121.807 1 887.31 569 CYS E N 1
ATOM 14936 C CA . CYS E 1 569 ? 172.862 141.663 121.644 1 851.97 569 CYS E CA 1
ATOM 14937 C C . CYS E 1 569 ? 173.79 141.068 120.57 1 695.97 569 CYS E C 1
ATOM 14938 O O . CYS E 1 569 ? 174.673 141.756 120.044 1 712.38 569 CYS E O 1
ATOM 14941 N N . SER E 1 570 ? 173.609 139.77 120.275 1 512 570 SER E N 1
ATOM 14942 C CA . SER E 1 570 ? 174.376 139.042 119.27 1 386.13 570 SER E CA 1
ATOM 14943 C C . SER E 1 570 ? 173.547 137.871 118.738 1 406.58 570 SER E C 1
ATOM 14944 O O . SER E 1 570 ? 172.547 137.474 119.34 1 398.7 570 SER E O 1
ATOM 14947 N N . LYS E 1 571 ? 174.001 137.282 117.628 1 497.72 571 LYS E N 1
ATOM 14948 C CA . LYS E 1 571 ? 173.376 136.088 117.077 1 674.4 571 LYS E CA 1
ATOM 14949 C C . LYS E 1 571 ? 173.558 134.879 118.007 1 655.14 571 LYS E C 1
ATOM 14950 O O . LYS E 1 571 ? 172.661 134.035 118.144 1 677.61 571 LYS E O 1
ATOM 14956 N N . ASN E 1 572 ? 174.73 134.808 118.65 1 626 572 ASN E N 1
ATOM 14957 C CA . ASN E 1 572 ? 175.087 133.76 119.599 1 625.19 572 ASN E CA 1
ATOM 14958 C C . ASN E 1 572 ? 174.084 133.713 120.759 1 555.63 572 ASN E C 1
ATOM 14959 O O . ASN E 1 572 ? 173.587 132.639 121.117 1 506.44 572 ASN E O 1
ATOM 14964 N N . GLU E 1 573 ? 173.749 134.893 121.305 1 538.84 573 GLU E N 1
ATOM 14965 C CA . GLU E 1 573 ? 172.756 135.05 122.361 1 559.39 573 GLU E CA 1
ATOM 14966 C C . GLU E 1 573 ? 171.399 134.488 121.922 1 526.57 573 GLU E C 1
ATOM 14967 O O . GLU E 1 573 ? 170.803 133.694 122.653 1 517.38 573 GLU E O 1
ATOM 14973 N N . ALA E 1 574 ? 170.921 134.874 120.728 1 495.03 574 ALA E N 1
ATOM 14974 C CA . ALA E 1 574 ? 169.666 134.365 120.182 1 459.5 574 ALA E CA 1
ATOM 14975 C C . ALA E 1 574 ? 169.674 132.828 120.11 1 370.03 574 ALA E C 1
ATOM 14976 O O . ALA E 1 574 ? 168.723 132.168 120.539 1 368.15 574 ALA E O 1
ATOM 14978 N N . GLU E 1 575 ? 170.783 132.24 119.644 1 278.13 575 GLU E N 1
ATOM 14979 C CA . GLU E 1 575 ? 170.916 130.794 119.533 1 208.59 575 GLU E CA 1
ATOM 14980 C C . GLU E 1 575 ? 171.043 130.102 120.896 1 171.65 575 GLU E C 1
ATOM 14981 O O . GLU E 1 575 ? 170.575 128.977 121.065 1 161.01 575 GLU E O 1
ATOM 14987 N N . LYS E 1 576 ? 171.627 130.778 121.891 1 146.68 576 LYS E N 1
ATOM 14988 C CA . LYS E 1 576 ? 171.678 130.259 123.253 1 130.14 576 LYS E CA 1
ATOM 14989 C C . LYS E 1 576 ? 170.34 130.353 123.981 1 181.79 576 LYS E C 1
ATOM 14990 O O . LYS E 1 576 ? 169.994 129.453 124.745 1 180.67 576 LYS E O 1
ATOM 14996 N N . LEU E 1 577 ? 169.572 131.412 123.719 1 253.31 577 LEU E N 1
ATOM 14997 C CA . LEU E 1 577 ? 168.185 131.49 124.159 1 317.92 577 LEU E CA 1
ATOM 14998 C C . LEU E 1 577 ? 167.362 130.347 123.542 1 299.57 577 LEU E C 1
ATOM 14999 O O . LEU E 1 577 ? 166.678 129.633 124.273 1 301.49 577 LEU E O 1
ATOM 15004 N N . ILE E 1 578 ? 167.494 130.095 122.23 1 268.56 578 ILE E N 1
ATOM 15005 C CA . ILE E 1 578 ? 166.794 129.007 121.541 1 239.78 578 ILE E CA 1
ATOM 15006 C C . ILE E 1 578 ? 167.123 127.635 122.155 1 238.32 578 ILE E C 1
ATOM 15007 O O . ILE E 1 578 ? 166.251 126.774 122.316 1 248.01 578 ILE E O 1
ATOM 15012 N N . THR E 1 579 ? 168.393 127.458 122.531 1 223.34 579 THR E N 1
ATOM 15013 C CA . THR E 1 579 ? 168.955 126.254 123.135 1 208.44 579 THR E CA 1
ATOM 15014 C C . THR E 1 579 ? 168.416 126.002 124.546 1 191.53 579 THR E C 1
ATOM 15015 O O . THR E 1 579 ? 168.062 124.872 124.883 1 201.97 579 THR E O 1
ATOM 15019 N N . SER E 1 580 ? 168.387 127.056 125.374 1 156.78 580 SER E N 1
ATOM 15020 C CA . SER E 1 580 ? 167.834 126.988 126.722 1 123.58 580 SER E CA 1
ATOM 15021 C C . SER E 1 580 ? 166.308 126.802 126.715 1 105.19 580 SER E C 1
ATOM 15022 O O . SER E 1 580 ? 165.787 126.056 127.543 1 89.71 580 SER E O 1
ATOM 15025 N N . ALA E 1 581 ? 165.592 127.411 125.751 1 102.44 581 ALA E N 1
ATOM 15026 C CA . ALA E 1 581 ? 164.138 127.277 125.633 1 100.82 581 ALA E CA 1
ATOM 15027 C C . ALA E 1 581 ? 163.7 126.163 124.667 1 111.53 581 ALA E C 1
ATOM 15028 O O . ALA E 1 581 ? 162.601 126.225 124.105 1 112.16 581 ALA E O 1
ATOM 15030 N N . PHE E 1 582 ? 164.506 125.102 124.516 1 126.13 582 PHE E N 1
ATOM 15031 C CA . PHE E 1 582 ? 164.264 124.08 123.504 1 135.26 582 PHE E CA 1
ATOM 15032 C C . PHE E 1 582 ? 162.879 123.421 123.61 1 129.99 582 PHE E C 1
ATOM 15033 O O . PHE E 1 582 ? 162.186 123.294 122.604 1 130.09 582 PHE E O 1
ATOM 15041 N N . ASP E 1 583 ? 162.467 122.972 124.81 1 124.46 583 ASP E N 1
ATOM 15042 C CA . ASP E 1 583 ? 161.218 122.226 124.998 1 121.99 583 ASP E CA 1
ATOM 15043 C C . ASP E 1 583 ? 160.003 123.079 124.629 1 118.19 583 ASP E C 1
ATOM 15044 O O . ASP E 1 583 ? 159.064 122.604 123.984 1 103.74 583 ASP E O 1
ATOM 15049 N N . LEU E 1 584 ? 160.023 124.343 125.069 1 140.88 584 LEU E N 1
ATOM 15050 C CA . LEU E 1 584 ? 158.972 125.299 124.764 1 173.02 584 LEU E CA 1
ATOM 15051 C C . LEU E 1 584 ? 158.886 125.523 123.25 1 199.22 584 LEU E C 1
ATOM 15052 O O . LEU E 1 584 ? 157.804 125.436 122.667 1 217.8 584 LEU E O 1
ATOM 15057 N N . LEU E 1 585 ? 160.027 125.759 122.591 1 222.11 585 LEU E N 1
ATOM 15058 C CA . LEU E 1 585 ? 160.05 125.959 121.148 1 242.69 585 LEU E CA 1
ATOM 15059 C C . LEU E 1 585 ? 159.595 124.695 120.402 1 231.73 585 LEU E C 1
ATOM 15060 O O . LEU E 1 585 ? 158.91 124.79 119.386 1 253.11 585 LEU E O 1
ATOM 15065 N N . ASN E 1 586 ? 159.908 123.503 120.924 1 203.21 586 ASN E N 1
ATOM 15066 C CA . ASN E 1 586 ? 159.418 122.252 120.363 1 184.77 586 ASN E CA 1
ATOM 15067 C C . ASN E 1 586 ? 157.887 122.162 120.459 1 215.01 586 ASN E C 1
ATOM 15068 O O . ASN E 1 586 ? 157.23 121.815 119.474 1 206.15 586 ASN E O 1
ATOM 15073 N N . PHE E 1 587 ? 157.314 122.496 121.629 1 280.28 587 PHE E N 1
ATOM 15074 C CA . PHE E 1 587 ? 155.868 122.626 121.801 1 368.29 587 PHE E CA 1
ATOM 15075 C C . PHE E 1 587 ? 155.284 123.553 120.728 1 478.59 587 PHE E C 1
ATOM 15076 O O . PHE E 1 587 ? 154.471 123.116 119.918 1 486.06 587 PHE E O 1
ATOM 15084 N N . MET E 1 588 ? 155.729 124.823 120.704 1 637.32 588 MET E N 1
ATOM 15085 C CA . MET E 1 588 ? 155.201 125.876 119.836 1 790.86 588 MET E CA 1
ATOM 15086 C C . MET E 1 588 ? 155.147 125.433 118.369 1 753.52 588 MET E C 1
ATOM 15087 O O . MET E 1 588 ? 154.104 125.54 117.72 1 800.53 588 MET E O 1
ATOM 15092 N N . VAL E 1 589 ? 156.283 124.953 117.85 1 651.84 589 VAL E N 1
ATOM 15093 C CA . VAL E 1 589 ? 156.414 124.549 116.456 1 565.25 589 VAL E CA 1
ATOM 15094 C C . VAL E 1 589 ? 155.512 123.348 116.147 1 553.11 589 VAL E C 1
ATOM 15095 O O . VAL E 1 589 ? 154.998 123.226 115.035 1 551.15 589 VAL E O 1
ATOM 15099 N N . SER E 1 590 ? 155.285 122.487 117.147 1 546 590 SER E N 1
ATOM 15100 C CA . SER E 1 590 ? 154.429 121.312 117.029 1 547.74 590 SER E CA 1
ATOM 15101 C C . SER E 1 590 ? 152.924 121.61 117.098 1 648.91 590 SER E C 1
ATOM 15102 O O . SER E 1 590 ? 152.134 120.751 116.704 1 644.82 590 SER E O 1
ATOM 15105 N N . VAL E 1 591 ? 152.514 122.806 117.577 1 789.22 591 VAL E N 1
ATOM 15106 C CA . VAL E 1 591 ? 151.1 123.184 117.685 1 914.9 591 VAL E CA 1
ATOM 15107 C C . VAL E 1 591 ? 150.722 124.359 116.759 1 999 591 VAL E C 1
ATOM 15108 O O . VAL E 1 591 ? 149.544 124.719 116.688 1 999 591 VAL E O 1
ATOM 15112 N N . SER E 1 592 ? 151.674 124.929 116.001 1 999 592 SER E N 1
ATOM 15113 C CA . SER E 1 592 ? 151.419 126.129 115.203 1 999 592 SER E CA 1
ATOM 15114 C C . SER E 1 592 ? 150.396 125.898 114.078 1 999 592 SER E C 1
ATOM 15115 O O . SER E 1 592 ? 149.686 126.836 113.698 1 999 592 SER E O 1
ATOM 15118 N N . ASP E 1 593 ? 150.294 124.657 113.557 1 999 593 ASP E N 1
ATOM 15119 C CA . ASP E 1 593 ? 149.3 124.292 112.543 1 999 593 ASP E CA 1
ATOM 15120 C C . ASP E 1 593 ? 148.105 123.522 113.144 1 999 593 ASP E C 1
ATOM 15121 O O . ASP E 1 593 ? 147.324 122.924 112.399 1 999 593 ASP E O 1
ATOM 15126 N N . PHE E 1 594 ? 147.921 123.562 114.477 1 999 594 PHE E N 1
ATOM 15127 C CA . PHE E 1 594 ? 146.867 122.822 115.168 1 999 594 PHE E CA 1
ATOM 15128 C C . PHE E 1 594 ? 145.483 123.369 114.779 1 982.52 594 PHE E C 1
ATOM 15129 O O . PHE E 1 594 ? 144.819 124.085 115.578 1 953.12 594 PHE E O 1
ATOM 15137 N N . SER F 2 24 ? 171.275 124.68 175.122 1 937.76 24 SER F N 1
ATOM 15138 C CA . SER F 2 24 ? 171.801 123.344 175.512 1 937.48 24 SER F CA 1
ATOM 15139 C C . SER F 2 24 ? 173.109 123.504 176.292 1 914.03 24 SER F C 1
ATOM 15140 O O . SER F 2 24 ? 174.107 123.958 175.729 1 886.93 24 SER F O 1
ATOM 15143 N N . GLU F 2 25 ? 173.105 123.05 177.562 1 883.18 25 GLU F N 1
ATOM 15144 C CA . GLU F 2 25 ? 174.167 123.257 178.55 1 824.75 25 GLU F CA 1
ATOM 15145 C C . GLU F 2 25 ? 175.519 122.713 178.064 1 999 25 GLU F C 1
ATOM 15146 O O . GLU F 2 25 ? 176.562 123.34 178.251 1 978.55 25 GLU F O 1
ATOM 15152 N N . GLU F 2 26 ? 175.509 121.522 177.453 1 999 26 GLU F N 1
ATOM 15153 C CA . GLU F 2 26 ? 176.72 120.873 176.957 1 999 26 GLU F CA 1
ATOM 15154 C C . GLU F 2 26 ? 177.401 121.643 175.816 1 999 26 GLU F C 1
ATOM 15155 O O . GLU F 2 26 ? 178.624 121.544 175.652 1 999 26 GLU F O 1
ATOM 15161 N N . LYS F 2 27 ? 176.609 122.372 175.002 1 999 27 LYS F N 1
ATOM 15162 C CA . LYS F 2 27 ? 177.086 122.964 173.754 1 953.49 27 LYS F CA 1
ATOM 15163 C C . LYS F 2 27 ? 176.927 124.485 173.742 1 647.71 27 LYS F C 1
ATOM 15164 O O . LYS F 2 27 ? 176.576 125.084 172.727 1 522.58 27 LYS F O 1
ATOM 15170 N N . ASP F 2 28 ? 177.245 125.111 174.871 1 530.41 28 ASP F N 1
ATOM 15171 C CA . ASP F 2 28 ? 177.599 126.513 174.866 1 486.55 28 ASP F CA 1
ATOM 15172 C C . ASP F 2 28 ? 179.097 126.623 175.154 1 518.68 28 ASP F C 1
ATOM 15173 O O . ASP F 2 28 ? 179.499 126.554 176.315 1 509.64 28 ASP F O 1
ATOM 15178 N N . PRO F 2 29 ? 179.963 126.803 174.119 1 598.59 29 PRO F N 1
ATOM 15179 C CA . PRO F 2 29 ? 181.416 126.88 174.313 1 672.27 29 PRO F CA 1
ATOM 15180 C C . PRO F 2 29 ? 181.807 127.977 175.304 1 688.49 29 PRO F C 1
ATOM 15181 O O . PRO F 2 29 ? 182.785 127.862 176.057 1 734.55 29 PRO F O 1
ATOM 15185 N N . ASP F 2 30 ? 181.009 129.051 175.306 1 639.99 30 ASP F N 1
ATOM 15186 C CA . ASP F 2 30 ? 181.198 130.157 176.226 1 589.04 30 ASP F CA 1
ATOM 15187 C C . ASP F 2 30 ? 181.129 129.684 177.688 1 560.39 30 ASP F C 1
ATOM 15188 O O . ASP F 2 30 ? 181.727 130.353 178.512 1 583.7 30 ASP F O 1
ATOM 15193 N N . THR F 2 31 ? 180.47 128.557 178.05 1 482.98 31 THR F N 1
ATOM 15194 C CA . THR F 2 31 ? 180.51 128.041 179.43 1 408.28 31 THR F CA 1
ATOM 15195 C C . THR F 2 31 ? 181.96 127.871 179.917 1 451.58 31 THR F C 1
ATOM 15196 O O . THR F 2 31 ? 182.273 128.117 181.091 1 456.71 31 THR F O 1
ATOM 15200 N N . LYS F 2 32 ? 182.866 127.483 179.003 1 498.56 32 LYS F N 1
ATOM 15201 C CA . LYS F 2 32 ? 184.265 127.239 179.338 1 518.94 32 LYS F CA 1
ATOM 15202 C C . LYS F 2 32 ? 185.084 128.537 179.331 1 456.93 32 LYS F C 1
ATOM 15203 O O . LYS F 2 32 ? 185.93 128.745 180.207 1 471.33 32 LYS F O 1
ATOM 15209 N N . LYS F 2 33 ? 184.815 129.447 178.386 1 367.91 33 LYS F N 1
ATOM 15210 C CA . LYS F 2 33 ? 185.366 130.796 178.454 1 302.51 33 LYS F CA 1
ATOM 15211 C C . LYS F 2 33 ? 184.96 131.476 179.763 1 383.96 33 LYS F C 1
ATOM 15212 O O . LYS F 2 33 ? 185.791 132.063 180.445 1 364.05 33 LYS F O 1
ATOM 15218 N N . ASP F 2 34 ? 183.671 131.373 180.106 1 540.5 34 ASP F N 1
ATOM 15219 C CA . ASP F 2 34 ? 183.075 132.026 181.26 1 706.74 34 ASP F CA 1
ATOM 15220 C C . ASP F 2 34 ? 183.643 131.461 182.558 1 731.71 34 ASP F C 1
ATOM 15221 O O . ASP F 2 34 ? 183.938 132.234 183.46 1 757.81 34 ASP F O 1
ATOM 15226 N N . GLU F 2 35 ? 183.851 130.145 182.645 1 716.42 35 GLU F N 1
ATOM 15227 C CA . GLU F 2 35 ? 184.553 129.578 183.788 1 691.24 35 GLU F CA 1
ATOM 15228 C C . GLU F 2 35 ? 185.959 130.193 183.911 1 588.42 35 GLU F C 1
ATOM 15229 O O . GLU F 2 35 ? 186.336 130.649 184.992 1 574.08 35 GLU F O 1
ATOM 15235 N N . ALA F 2 36 ? 186.713 130.291 182.807 1 496.5 36 ALA F N 1
ATOM 15236 C CA . ALA F 2 36 ? 188.04 130.902 182.83 1 429.34 36 ALA F CA 1
ATOM 15237 C C . ALA F 2 36 ? 187.98 132.38 183.252 1 400.53 36 ALA F C 1
ATOM 15238 O O . ALA F 2 36 ? 188.843 132.863 183.986 1 380.07 36 ALA F O 1
ATOM 15240 N N . ILE F 2 37 ? 186.934 133.091 182.805 1 404.5 37 ILE F N 1
ATOM 15241 C CA . ILE F 2 37 ? 186.661 134.472 183.188 1 420.07 37 ILE F CA 1
ATOM 15242 C C . ILE F 2 37 ? 186.398 134.572 184.7 1 463.79 37 ILE F C 1
ATOM 15243 O O . ILE F 2 37 ? 187.027 135.393 185.36 1 450.67 37 ILE F O 1
ATOM 15248 N N . GLU F 2 38 ? 185.499 133.75 185.27 1 529.67 38 GLU F N 1
ATOM 15249 C CA . GLU F 2 38 ? 185.185 133.781 186.7 1 583.75 38 GLU F CA 1
ATOM 15250 C C . GLU F 2 38 ? 186.431 133.466 187.528 1 532.6 38 GLU F C 1
ATOM 15251 O O . GLU F 2 38 ? 186.724 134.154 188.5 1 512.84 38 GLU F O 1
ATOM 15257 N N . ILE F 2 39 ? 187.172 132.424 187.139 1 502.22 39 ILE F N 1
ATOM 15258 C CA . ILE F 2 39 ? 188.4 132.045 187.825 1 492.91 39 ILE F CA 1
ATOM 15259 C C . ILE F 2 39 ? 189.345 133.246 187.913 1 429.17 39 ILE F C 1
ATOM 15260 O O . ILE F 2 39 ? 189.824 133.574 188.997 1 431.78 39 ILE F O 1
ATOM 15265 N N . GLY F 2 40 ? 189.581 133.927 186.785 1 363.65 40 GLY F N 1
ATOM 15266 C CA . GLY F 2 40 ? 190.422 135.118 186.752 1 322.29 40 GLY F CA 1
ATOM 15267 C C . GLY F 2 40 ? 189.904 136.267 187.628 1 290.16 40 GLY F C 1
ATOM 15268 O O . GLY F 2 40 ? 190.673 136.881 188.362 1 282.6 40 GLY F O 1
ATOM 15269 N N . LEU F 2 41 ? 188.596 136.56 187.568 1 271.8 41 LEU F N 1
ATOM 15270 C CA . LEU F 2 41 ? 187.991 137.611 188.381 1 265.81 41 LEU F CA 1
ATOM 15271 C C . LEU F 2 41 ? 188.11 137.283 189.874 1 275.9 41 LEU F C 1
ATOM 15272 O O . LEU F 2 41 ? 188.595 138.108 190.64 1 279.64 41 LEU F O 1
ATOM 15277 N N . LYS F 2 42 ? 187.721 136.067 190.284 1 289 42 LYS F N 1
ATOM 15278 C CA . LYS F 2 42 ? 187.852 135.598 191.659 1 300.45 42 LYS F CA 1
ATOM 15279 C C . LYS F 2 42 ? 189.318 135.582 192.109 1 318.88 42 LYS F C 1
ATOM 15280 O O . LYS F 2 42 ? 189.6 135.839 193.276 1 317.15 42 LYS F O 1
ATOM 15286 N N . SER F 2 43 ? 190.252 135.281 191.198 1 343.96 43 SER F N 1
ATOM 15287 C CA . SER F 2 43 ? 191.68 135.324 191.489 1 365.12 43 SER F CA 1
ATOM 15288 C C . SER F 2 43 ? 192.121 136.752 191.831 1 351.81 43 SER F C 1
ATOM 15289 O O . SER F 2 43 ? 192.7 136.981 192.893 1 346.27 43 SER F O 1
ATOM 15292 N N . GLN F 2 44 ? 191.799 137.724 190.965 1 336.63 44 GLN F N 1
ATOM 15293 C CA . GLN F 2 44 ? 192.077 139.135 191.224 1 321.04 44 GLN F CA 1
ATOM 15294 C C . GLN F 2 44 ? 191.417 139.584 192.533 1 354.53 44 GLN F C 1
ATOM 15295 O O . GLN F 2 44 ? 192.058 140.176 193.396 1 368.77 44 GLN F O 1
ATOM 15301 N N . GLU F 2 45 ? 190.134 139.255 192.692 1 376.3 45 GLU F N 1
ATOM 15302 C CA . GLU F 2 45 ? 189.349 139.564 193.877 1 387.42 45 GLU F CA 1
ATOM 15303 C C . GLU F 2 45 ? 189.988 139.001 195.154 1 365.81 45 GLU F C 1
ATOM 15304 O O . GLU F 2 45 ? 190.084 139.708 196.153 1 374.17 45 GLU F O 1
ATOM 15310 N N . SER F 2 46 ? 190.435 137.735 195.114 1 330.08 46 SER F N 1
ATOM 15311 C CA . SER F 2 46 ? 191.14 137.079 196.212 1 303.16 46 SER F CA 1
ATOM 15312 C C . SER F 2 46 ? 192.455 137.794 196.537 1 330.24 46 SER F C 1
ATOM 15313 O O . SER F 2 46 ? 192.784 137.985 197.706 1 318.93 46 SER F O 1
ATOM 15316 N N . TYR F 2 47 ? 193.197 138.211 195.503 1 396.34 47 TYR F N 1
ATOM 15317 C CA . TYR F 2 47 ? 194.424 138.978 195.67 1 475.33 47 TYR F CA 1
ATOM 15318 C C . TYR F 2 47 ? 194.145 140.287 196.412 1 423.93 47 TYR F C 1
ATOM 15319 O O . TYR F 2 47 ? 194.78 140.577 197.421 1 422.83 47 TYR F O 1
ATOM 15328 N N . TYR F 2 48 ? 193.172 141.069 195.935 1 374.87 48 TYR F N 1
ATOM 15329 C CA . TYR F 2 48 ? 192.832 142.332 196.574 1 332.93 48 TYR F CA 1
ATOM 15330 C C . TYR F 2 48 ? 192.279 142.085 197.984 1 361.22 48 TYR F C 1
ATOM 15331 O O . TYR F 2 48 ? 192.678 142.786 198.906 1 355.12 48 TYR F O 1
ATOM 15340 N N . GLN F 2 49 ? 191.437 141.057 198.188 1 399.28 49 GLN F N 1
ATOM 15341 C CA . GLN F 2 49 ? 190.986 140.656 199.521 1 431.09 49 GLN F CA 1
ATOM 15342 C C . GLN F 2 49 ? 192.153 140.303 200.451 1 465.51 49 GLN F C 1
ATOM 15343 O O . GLN F 2 49 ? 192.073 140.524 201.658 1 474.82 49 GLN F O 1
ATOM 15349 N N . ARG F 2 50 ? 193.23 139.724 199.913 1 501.21 50 ARG F N 1
ATOM 15350 C CA . ARG F 2 50 ? 194.413 139.443 200.711 1 542.93 50 ARG F CA 1
ATOM 15351 C C . ARG F 2 50 ? 195.171 140.736 201.019 1 449.34 50 ARG F C 1
ATOM 15352 O O . ARG F 2 50 ? 195.515 140.952 202.174 1 433.96 50 ARG F O 1
ATOM 15360 N N . GLN F 2 51 ? 195.399 141.612 200.031 1 379.2 51 GLN F N 1
ATOM 15361 C CA . GLN F 2 51 ? 196.028 142.907 200.276 1 333.34 51 GLN F CA 1
ATOM 15362 C C . GLN F 2 51 ? 195.272 143.694 201.352 1 361.65 51 GLN F C 1
ATOM 15363 O O . GLN F 2 51 ? 195.868 144.316 202.23 1 340.63 51 GLN F O 1
ATOM 15369 N N . LEU F 2 52 ? 193.942 143.649 201.273 1 447.87 52 LEU F N 1
ATOM 15370 C CA . LEU F 2 52 ? 193.036 144.22 202.259 1 552.21 52 LEU F CA 1
ATOM 15371 C C . LEU F 2 52 ? 193.292 143.634 203.654 1 550.38 52 LEU F C 1
ATOM 15372 O O . LEU F 2 52 ? 193.583 144.386 204.581 1 592.87 52 LEU F O 1
ATOM 15377 N N . ARG F 2 53 ? 193.212 142.303 203.808 1 513.85 53 ARG F N 1
ATOM 15378 C CA . ARG F 2 53 ? 193.404 141.646 205.097 1 485.61 53 ARG F CA 1
ATOM 15379 C C . ARG F 2 53 ? 194.824 141.819 205.639 1 450.61 53 ARG F C 1
ATOM 15380 O O . ARG F 2 53 ? 195.003 141.904 206.85 1 404.58 53 ARG F O 1
ATOM 15388 N N . GLU F 2 54 ? 195.83 141.881 204.759 1 498.73 54 GLU F N 1
ATOM 15389 C CA . GLU F 2 54 ? 197.192 142.213 205.154 1 588.91 54 GLU F CA 1
ATOM 15390 C C . GLU F 2 54 ? 197.284 143.642 205.696 1 590.84 54 GLU F C 1
ATOM 15391 O O . GLU F 2 54 ? 197.864 143.85 206.757 1 614.99 54 GLU F O 1
ATOM 15397 N N . GLN F 2 55 ? 196.687 144.622 205.003 1 599.96 55 GLN F N 1
ATOM 15398 C CA . GLN F 2 55 ? 196.677 146.003 205.479 1 618.74 55 GLN F CA 1
ATOM 15399 C C . GLN F 2 55 ? 195.968 146.091 206.836 1 809.32 55 GLN F C 1
ATOM 15400 O O . GLN F 2 55 ? 196.496 146.676 207.781 1 786.84 55 GLN F O 1
ATOM 15406 N N . LEU F 2 56 ? 194.803 145.439 206.954 1 999 56 LEU F N 1
ATOM 15407 C CA . LEU F 2 56 ? 194.047 145.382 208.199 1 999 56 LEU F CA 1
ATOM 15408 C C . LEU F 2 56 ? 194.801 144.633 209.305 1 999 56 LEU F C 1
ATOM 15409 O O . LEU F 2 56 ? 194.681 145.019 210.464 1 999 56 LEU F O 1
ATOM 15414 N N . ALA F 2 57 ? 195.592 143.596 208.98 1 999 57 ALA F N 1
ATOM 15415 C CA . ALA F 2 57 ? 196.422 142.912 209.968 1 999 57 ALA F CA 1
ATOM 15416 C C . ALA F 2 57 ? 197.503 143.857 210.516 1 999 57 ALA F C 1
ATOM 15417 O O . ALA F 2 57 ? 197.638 143.99 211.734 1 999 57 ALA F O 1
ATOM 15419 N N . ARG F 2 58 ? 198.228 144.564 209.629 1 999 58 ARG F N 1
ATOM 15420 C CA . ARG F 2 58 ? 199.228 145.558 210.015 1 999 58 ARG F CA 1
ATOM 15421 C C . ARG F 2 58 ? 198.62 146.639 210.905 1 874.29 58 ARG F C 1
ATOM 15422 O O . ARG F 2 58 ? 199.184 147.004 211.939 1 858.77 58 ARG F O 1
ATOM 15430 N N . ASP F 2 59 ? 197.44 147.118 210.511 1 705.99 59 ASP F N 1
ATOM 15431 C CA . ASP F 2 59 ? 196.733 148.147 211.251 1 621.75 59 ASP F CA 1
ATOM 15432 C C . ASP F 2 59 ? 196.229 147.605 212.598 1 886.73 59 ASP F C 1
ATOM 15433 O O . ASP F 2 59 ? 196.42 148.279 213.606 1 885.95 59 ASP F O 1
ATOM 15438 N N . ASN F 2 60 ? 195.68 146.378 212.662 1 999 60 ASN F N 1
ATOM 15439 C CA . ASN F 2 60 ? 195.232 145.775 213.919 1 999 60 ASN F CA 1
ATOM 15440 C C . ASN F 2 60 ? 196.393 145.61 214.912 1 999 60 ASN F C 1
ATOM 15441 O O . ASN F 2 60 ? 196.249 145.937 216.094 1 999 60 ASN F O 1
ATOM 15446 N N . MET F 2 61 ? 197.546 145.097 214.451 1 999 61 MET F N 1
ATOM 15447 C CA . MET F 2 61 ? 198.709 144.911 215.31 1 999 61 MET F CA 1
ATOM 15448 C C . MET F 2 61 ? 199.235 146.248 215.839 1 999 61 MET F C 1
ATOM 15449 O O . MET F 2 61 ? 199.562 146.35 217.024 1 999 61 MET F O 1
ATOM 15454 N N . THR F 2 62 ? 199.284 147.286 214.989 1 999 62 THR F N 1
ATOM 15455 C CA . THR F 2 62 ? 199.729 148.602 215.436 1 999 62 THR F CA 1
ATOM 15456 C C . THR F 2 62 ? 198.707 149.245 216.382 1 999 62 THR F C 1
ATOM 15457 O O . THR F 2 62 ? 199.118 149.833 217.38 1 999 62 THR F O 1
ATOM 15461 N N . VAL F 2 63 ? 197.394 149.066 216.165 1 999 63 VAL F N 1
ATOM 15462 C CA . VAL F 2 63 ? 196.387 149.579 217.095 1 999 63 VAL F CA 1
ATOM 15463 C C . VAL F 2 63 ? 196.46 148.853 218.451 1 999 63 VAL F C 1
ATOM 15464 O O . VAL F 2 63 ? 196.334 149.5 219.491 1 999 63 VAL F O 1
ATOM 15468 N N . ALA F 2 64 ? 196.716 147.534 218.461 1 999 64 ALA F N 1
ATOM 15469 C CA . ALA F 2 64 ? 196.884 146.756 219.687 1 999 64 ALA F CA 1
ATOM 15470 C C . ALA F 2 64 ? 198.166 147.1 220.464 1 999 64 ALA F C 1
ATOM 15471 O O . ALA F 2 64 ? 198.417 146.494 221.508 1 999 64 ALA F O 1
ATOM 15473 N N . SER F 2 65 ? 198.978 148.058 219.968 1 999 65 SER F N 1
ATOM 15474 C CA . SER F 2 65 ? 200.207 148.505 220.626 1 999 65 SER F CA 1
ATOM 15475 C C . SER F 2 65 ? 200.289 150.037 220.785 1 999 65 SER F C 1
ATOM 15476 O O . SER F 2 65 ? 201.089 150.524 221.59 1 999 65 SER F O 1
ATOM 15479 N N . ARG F 2 66 ? 199.452 150.797 220.056 1 999 66 ARG F N 1
ATOM 15480 C CA . ARG F 2 66 ? 199.34 152.242 220.211 1 999 66 ARG F CA 1
ATOM 15481 C C . ARG F 2 66 ? 198.359 152.581 221.344 1 999 66 ARG F C 1
ATOM 15482 O O . ARG F 2 66 ? 197.171 152.838 221.035 1 999 66 ARG F O 1
#

InterPro domains:
  IPR005058 Poxvirus P4A [PF03395] (12-887)

B-factor: mean 429.61, std 275.45, range [0.5, 999.0]

Organism: Vaccinia virus (strain Western Reserve) (NCBI:txid10254)

Solvent-accessible surface area: 80229 Å² total; per-residue (Å²): 54,56,14,1,0,24,34,6,16,7,16,13,0,8,39,32,7,2,55,7,11,5,13,4,15,4,6,8,86,2,42,19,123,52,180,4,64,109,76,7,38,43,11,21,10,8,0,3,5,6,40,31,42,124,76,45,4,85,13,15,68,106,75,32,12,95,3,4,12,3,7,0,0,0,2,21,41,2,2,72,37,4,146,80,160,88,28,17,19,10,51,5,39,18,9,29,0,29,16,72,46,58,76,88,73,15,20,66,70,45,8,42,13,66,29,10,12,37,1,53,24,16,14,44,3,3,43,34,4,0,55,13,0,2,63,36,18,0,30,42,0,14,15,9,0,2,24,17,96,8,103,54,126,76,14,28,99,10,74,22,145,135,96,22,24,103,1,34,0,59,6,26,30,1,113,46,32,21,37,111,80,21,36,119,4,112,10,116,82,24,69,0,42,46,31,142,69,30,6,4,90,94,22,1,66,31,0,16,2,0,49,43,11,0,28,127,145,19,57,84,110,0,26,121,18,0,73,1,54,58,1,3,161,105,47,67,41,80,43,141,103,52,100,172,33,60,42,22,0,4,70,1,84,27,0,44,27,1,8,21,0,13,10,52,0,53,113,53,6,96,48,30,67,4,68,5,63,35,27,82,12,73,101,55,78,24,3,5,12,0,1,0,0,0,5,9,20,52,0,1,80,69,0,47,108,64,53,95,141,14,57,42,73,106,60,22,60,0,60,0,88,36,109,144,106,49,62,54,91,35,81,8,63,9,68,141,5,65,5,2,46,0,50,153,17,36,57,7,16,1,20,2,0,51,6,0,1,16,27,95,73,25,110,76,28,161,23,74,52,6,29,8,5,0,0,6,62,18,101,80,13,33,47,52,59,12,47,35,12,23,2,9,41,4,0,3,3,13,0,0,0,0,70,49,101,112,2,1,0,0,3,15,12,21,17,0,9,30,49,86,61,101,5,55,20,0,0,3,3,7,4,47,6,59,45,87,1,0,0,33,45,5,4,64,10,2,120,34,0,41,88,39,113,79,107,103,6,3,150,116,80,184,97,20,31,46,0,4,0,6,49,25,0,14,23,42,0,12,40,13,1,33,15,8,30,126,58,80,39,52,48,1,0,2,4,0,0,1,2,1,2,26,23,69,74,53,23,141,29,96,55,45,118,4,84,140,107,16,17,56,61,1,0,87,25,0,0,42,5,0,32,7,128,23,44,62,128,138,38,132,102,72,119,99,84,71,25,61,7,33,5,125,40,103,2,46,73,152,48,1,17,34,0,0,66,124,38,14,60,56,127,76,6,0,34,36,0,0,1,11,0,68,46,0,1,28,0,0,16,20,6,5,79,99,82,68,146,150,25,99,2,25,144,72,50,95,55,15,58,102,21,9,91,65,44,0,29,108,34,2,82,34,0,95,70,46,25,46,100,60,80,127,47,106,95,96,216,54,54,14,1,1,25,29,6,16,8,15,12,0,9,37,30,6,1,55,7,11,5,13,6,12,4,6,6,83,2,40,20,122,52,178,4,64,107,78,9,38,43,12,20,10,8,0,3,6,5,41,31,42,124,75,44,3,85,12,14,67,108,76,31,12,96,3,4,12,3,8,0,0,0,2,21,40,1,2,71,36,5,148,77,155,82,30,17,17,10,51,5,38,18,9,29,0,30,17,70,46,59,75,87,74,15,20,65,70,47,8,44,16,63,28,11,13,37,1,52,24,17,15,43,4,3,43,33,3,0,56,13,0,2,61,38,18,0,29,42,0,13,15,10,0,3,26,18,91,10,104,55,128,76,11,29,99,11,75,22,147,136,95,22,22,103,1,34,0,60,6,26,30,1,114,46,31,20,38,112,80,22,35,119,5,110,11,118,84,22,73,0,42,45,31,144,69,30,6,4,93,91,22,1,65,31,0,15,2,0,50,44,11,0,26,125,143,21,58,86,111,0,26,121,19,0,72,1,54,58,2,3,162,106,46,67,40,81,42,142,102,52,101,171,34,60,41,23,0,4,69,2,83,27,0,45,28,1,8,22,0,12,11,52,0,53,113,53,7,96,51,30,67,3,70,6,63,38,25,82,13,75,104,60,80,25,3,4,12,0,1,0,0,0,5,8,20,53,1,1,82,73,0,47,108,62,53,94,141,20,61,41,72,106,62,22,60,0,60,0,89,36,109,143,108,48,63,54,90,34,82,7,63,9,68,140,5,64,5,2,39,0,42,153,14,38,55,8,18,0,21,2,0,53,5,0,1,17,26,95,74,24,109,75,28,159,21,74,52,6,29,7,5,0,1,6,60,16,100,79,13,34,47,51,60,13,48,35,13,24,1,8,40,4,0,3,4,13,0,0,0,1,71,50,100,114,2,1,0,0,3,16,12,23,17,0,12,29,50,91,61,101,5,56,20,0,0,3,3,6,4,47,7,57,46,88,2,0,0,33,44,5,5,64,10,2,124,33,0,41,88,39,114,78,107,103,6,3,150,117,80,185,97,21,33,45,0,4,0,5,51,24,0,13,24,44,0,12,42,12,1,33,14,8,24,119,59,79,39,49,47,1,0,3,4,0,0,1,1,1,2,27,24,69,72,53,21,140,28,97,58,46,118,4,83,142,106,17,16,55,61,2,0,87,26,0,0,42,5,0,31,7,126,22,44,62,128,137,38,132,105,72,119,96,84,69,24,61,6,33,5,123,39,102,2,46,72,152,50,0,18,35,0,0,64,130,36,15,59,56,130,80,6,0,34,37,0,0,1,11,0,65,45,0,1,28,0,0,17,19,5,5,81,102,81,63,151,158,25,97,2,26,145,71,52,93,55,14,59,102,22,8,89,65,44,0,30,110,34,3,81,33,0,95,70,45,27,46,102,58,80,124,49,108,93,97,217,54,62,15,1,0,28,29,4,16,8,15,12,0,8,38,32,6,1,54,6,10,5,12,6,12,4,6,7,84,2,42,19,121,52,182,4,65,110,75,8,39,43,11,19,10,7,0,3,5,5,41,32,40,123,77,46,3,83,13,14,66,106,76,32,13,97,3,3,11,2,8,0,0,0,2,23,40,2,2,70,36,4,147,77,155,84,30,16,18,10,50,6,38,18,8,30,0,29,17,70,48,60,75,86,73,14,20,65,71,47,8,44,15,63,28,11,14,37,0,53,24,17,14,43,3,3,44,35,3,0,56,13,0,2,63,37,18,0,30,42,0,12,16,9,0,2,25,17,93,9,104,54,129,76,11,30,98,11,74,22,147,134,94,22,23,101,2,34,0,59,6,29,30,1,113,50,31,21,39,112,79,22,36,119,5,112,10,117,84,23,73,0,47,45,29,144,70,30,6,6,89,96,22,1,64,29,0,16,1,0,49,44,11,0,27,126,141,20,56,85,110,0,27,121,19,0,73,0,54,59,1,3,163,104,46,68,40,82,41,142,103,52,100,168,35,61,40,23,0,4,69,1,82,26,0,45,28,1,8,22,0,12,11,53,0,52,112,52,7,97,49,30,66,3,68,6,63,36,26,82,12,74,102,61,76,24,4,5,12,0,0,0,0,0,5,9,22,53,1,1,82,71,0,47,108,62,54,96,140,14,59,41,73,107,61,22,61,0,60,0,89,36,109,143,108,49,63,52,90,34,81,7,60,9,70,143,5,65,5,2,44,0,51,153,18,36,55,8,16,1,21,2,0,52,6,0,2,18,26,94,75,26,111,75,28,157,20,74,52,6,29,7,5,0,1,7,60,18,102,80,13,33,47,52,59,14,47,36,11,23,2,9,40,3,0,3,3,15,0,0,0,0,70,49,100,113,1,1,0,0,4,16,12,22,17,0,9,31,48,86,60,101,5,54,20,0,0,3,4,6,4,48,6,57,46,87,2,0,0,33,44,4,4,62,10,2,120,34,1,41,89,38,113,79,107,104,6,3,151,114,81,186,98,20,30,46,0,4,0,5,51,26,0,14,28,45,0,11,38,13,1,35,16,9,30,125,59,81,35,44,47,1,0,3,3,0,0,1,1,1,2,26,24,68,72,54,22,139,26,96,55,47,120,4,83,140,107,17,17,57,62,2,0,88,25,0,0,41,5,0,32,8,126,23,44,61,129,136,38,132,103,72,117,99,85,70,24,61,6,32,6,125,38,104,2,46,72,153,51,0,18,38,0,0,66,132,37,15,58,55,128,80,6,0,34,37,0,0,0,11,0,65,45,0,0,28,0,0,16,21,5,6,80,100,84,78,148,150,31,101,3,27,144,73,52,94,55,16,60,103,22,10,92,65,44,0,31,110,32,3,82,31,0,99,70,44,24,44,103,59,80,126,49,105,93,96,215